Protein 7XC6 (pdb70)

Sequence (2026 aa):
DEQERIKHKLILESFRYHYNNNEDYKSFCNTQGVDENISSLDDIPVFPTSMFKYAKICTPPWVYARALDPVTLKPVEDGQEGLISYMDASSTSYPTFIVTDDIGIIHTTTIDIVRRLNIKKIPMIIGGAERDTSEHEYRELTLNSYKVSIPIINQDDVEAIKSQSVENNLNINQIVNFLYTVGQKWKSENYSRRLTYIRDLVRFLGYSPEMAKLEANWISMILSSKSALYDIVETELGSRHIVDEWLPQGDCYVKAMPKGKSVHLLAGNVPLSGVTSIIRAILTKNECIIKTSSADPFTAIALASSFIDTDEHHPISRSMSVMYWSHNEDIAIPQQIMNCADVVVSWGGYDAIKWATEHTPVNVDILKFGPKKSIAIVDNPVDITASAIGVAHDICFYDQQACFSTQDIYYIGDNIDAFFDELVEQLNLYMDILPKGDQTFDEKASFSLIEKECQFAKYKVEKGDNQSWLLVKSPLGSFGNQPLARSAYIHHVSDISEITPYIENRITQTVTVTPWESSFKYRDVLASHGAERIVESGMNNIFRVGGAHDGMRPLQRLVKYISHERPYTYSTKDVAVKIEQTRYLEEDKFLVFVPIKKIPMIIGGAERDTSEHEYRELTLNSYKVSIPIINQDDVEAIKSQSVENNLNINQIVNFLYTVGQKWKSENYSRRLTYIRDLVRFLGYSPEMAKLEANWISMILSSKSALYDIVETELGSRHIVDEWLPQGDCYVKAMPKGKSVHLLAGNVPLSGVTSIIRAILTKNECIIKTSSADPFTAIALASSFIDTDEHHPISRSMSVMYWSHNEDIAIPQQIMNCADVVVSWGGYDAIKWATEHTPVNVDILKFGPKKSIAIVDNPVDITASAIGVAHDICFYDQQACFSTQDIYYIGDNIDAFFDELVEQLNLYMDILPKGDQTFDEKASFSLIEKECQFAKYKVEKGDNQSWLLVKSPLGSFGNQPLARSAYIHHVSDISEITPYIENRITQTVTVTPWESSFKYRDVLASHGAERIVESGMNNIFRVGGAHDGMRPLQRLVKYISHERPYTYSTKDVAVKIEQTRYLEEDKFLVFVPIKKIPMIIGGAERDTSEHEYRELTLNSYKVSIPIINQDDVEAIKSQSVENNLNINQIVNFLYTVGQKWKSENYSRRLTYIRDLVRFLGYSPEMAKLEANWISMILSSKSALYDIVETELGSRHIVDEWLPQGDCYVKAMPKGKSVHLLAGNVPLSGVTSIIRAILTKNECIIKTSSADPFTAIALASSFIDTDEHHPISRSMSVMYWSHNEDIAIPQQIMNCADVVVSWGGYDAIKWATEHTPVNVDILKFGPKKSIAIVDNPVDITASAIGVAHDICFYDQQACFSTQDIYYIGDNIDAFFDELVEQLNLYMDILPKGDQTFDEKASFSLIEKECQFAKYKVEKGDNQSWLLVKSPLGSFGNQPLARSAYIHHVSDISEITPYIENRITQTVTVTPWESSFKYRDVLASHGAERIVESGMNNIFRVGGAHDGMRPLQRLVKYISHERPYTYSTKDVAVKIEQTRYLEEDKFLVFVPIKKIPMIIGGAERDTSEHEYRELTLNSYKVSIPIINQDDVEAIKSQSVENNLNINQIVNFLYTVGQKWKSENYSRRLTYIRDLVRFLGYSPEMAKLEANWISMILSSKSALYDIVETELGSRHIVDEWLPQGDCYVKAMPKGKSVHLLAGNVPLSGVTSIIRAILTKNECIIKTSSADPFTAIALASSFIDTDEHHPISRSMSVMYWSHNEDIAIPQQIMNCADVVVSWGGYDAIKWATEHTPVNVDILKFGPKKSIAIVDNPVDITASAIGVAHDICFYDQQACFSTQDIYYIGDNIDAFFDELVEQLNLYMDILPKGDQTFDEKASFSLIEKECQFAKYKVEKGDNQSWLLVKSPLGSFGNQPLARSAYIHHVSDISEITPYIENRITQTVTVTPWESSFKYRDVLASHGAERIVESGMNNIFRVGGAHDGMRPLQRLVKYISHERPYTYSTKDVAVKIEQTRYLEEDKFLVFVP

B-factor: mean 44.18, std 17.39, range [24.99, 128.39]

Secondary structure (DSSP, 8-state):
-EEP--BSSSSB---SSS-EEE--SSSS-EEEEPP-HHHHHHHHT--------HHHHHHHHHHHHHHHH-TT-HHHHHHHHHHHHHS---HHHHHHHHHHHHHHHH-HHHHHHHHHHHHS-TTTTTS-B--SSEEEEEEE--SEEEE--SS-HHHHHHHHHHHHHTT--EEEE--SS--SHHHHHHHHHHHH-TTSTTGGGEEEE---SSS-SHHHHHHHHS-SSEEE-SSHHHHHHHHHTS-TTS-EEE-----EEEEE---SSHHHHHHHHHHHHHGGGG-STTSEEEEEE-SS-HHHHHHHHHHHHHHHHHHS------HHHHHHHHHHHHHHHTTT--EEE-TTS--EEEEPPTT------TTTEEEEEE-SSGGGTGGG--TTT---EEESSGGGGGTTHHHHHHTT--EE--SS-TT---TTS-SSSS-GGGSSEEEEEEE--TTS--TTT-S---HHHHHHHT--TTT--/-EEP--BSSSSB---SSS-EEE--SSSS-EEEEPP-HHHHHHHHT--------HHHHHHHHHHHHHHHH-TT-HHHHHHHHHHHHHS---HHHHHHHHHHHHHHHH-HHHHHHHHHHHHS-TTTTTS-B--SSEEEEEEE--SEEEE--SS-HHHHHHHHHHHHHTT--EEEE--SS--SHHHHHHHHHHHH-TTSTTGGGEEEE---SSS-SHHHHHHHHS-SSEEE-SSHHHHHHHHHTS-TTS-EEE-----EEEEE---SSHHHHHHHHHHHHHGGGG-STTSEEEEEE-SS-HHHHHHHHHHHHHHHHHHS------HHHHHHHHHHHHHHHTTT--EEE-TTS--EEEEPPTT------TTTEEEEEE-SSGGGTGGG--TTT---EEESSGGGGGTTHHHHHHTT--EE--SS-TT---TTS-SSSS-GGGSSEEEEEEE--TTS--TTT-S---HHHHHHHT--TTT--/-EEP--BSSSSB---SSS-EEE--SSSS-EEEEPP-HHHHHHHHT--------HHHHHHHHHHHHHHHH-TT-HHHHHHHHHHHHHS---HHHHHHHHHHHHHHHH-HHHHHHHHHHHHS-TTTTTS-B--SSEEEEEEE--SEEEE--SS-HHHHHHHHHHHHHTT--EEEE--SS--SHHHHHHHHHHHH-TTSTTGGGEEEE---SSS-SHHHHHHHHS-SSEEE-SSHHHHHHHHHTS-TTS-EEE-----EEEEE---SSHHHHHHHHHHHHHGGGG-STTSEEEEEE-SS-HHHHHHHHHHHHHHHHHHS------HHHHHHHHHHHHHHHTTT--EEE-TTS--EEEEPPTT------TTTEEEEEE-SSGGGTGGG--TTT---EEESSGGGGGTTHHHHHHTT--EE--SS-TT---TTS-SSSS-GGGSSEEEEEEE--TTS--TTT-S---HHHHHHHT--TTT--/-EEP--BSSSSB---SSS-EEE--SSSS-EEEEPP-HHHHHHHHT--------HHHHHHHHHHHHHHHH-TT-HHHHHHHHHHHHHS---HHHHHHHHHHHHHHHH-HHHHHHHHHHHHS-TTTTTS-B--SSEEEEEEE--SEEEE--SS-HHHHHHHHHHHHHTT--EEEE--SS--SHHHHHHHHHHHH-TTSTTGGGEEEE---SSS-SHHHHHHHHS-SSEEE-SSHHHHHHHHHTS-TTS-EEE-----EEEEE---SSHHHHHHHHHHHHHGGGG-STTSEEEEEE-SS-HHHHHHHHHHHHHHHHHHS------HHHHHHHHHHHHHHHTTT--EEE-TTS--EEEEPPTT------TTTEEEEEE-SSGGGTGGG--TTT---EEESSGGGGGTTHHHHHHTT--EE--SS-TT---TTS-SSSS-GGGSSEEEEEEE--TTS--TTT-S---HHHHHHHT--TTT--/-HHHHHHHHHHHHHHHHHHHH-HHHHHHHHTTT--S---SSTTS--EETTHHHHS-----TTB--EEE-TTT--BPPTTS--EEE--B-S-SSS---EEEEEE--EE--EE---EE--

Structure (mmCIF, N/CA/C/O backbone):
data_7XC6
#
_entry.id   7XC6
#
_cell.length_a   1.00
_cell.length_b   1.00
_cell.length_c   1.00
_cell.angle_alpha   90.00
_cell.angle_beta   90.00
_cell.angle_gamma   90.00
#
_symmetry.space_group_name_H-M   'P 1'
#
loop_
_entity.id
_entity.type
_entity.pdbx_description
1 polymer LuxE
2 polymer 'Long-chain acyl-protein thioester reductase'
#
loop_
_atom_site.group_PDB
_atom_site.id
_atom_site.type_symbol
_atom_site.label_atom_id
_atom_site.label_alt_id
_atom_site.label_comp_id
_atom_site.label_asym_id
_atom_site.label_entity_id
_atom_site.label_seq_id
_atom_site.pdbx_PDB_ins_code
_atom_site.Cartn_x
_atom_site.Cartn_y
_atom_site.Cartn_z
_atom_site.occupancy
_atom_site.B_iso_or_equiv
_atom_site.auth_seq_id
_atom_site.auth_comp_id
_atom_site.auth_asym_id
_atom_site.auth_atom_id
_atom_site.pdbx_PDB_model_num
ATOM 1 N N . ASP A 1 33 ? 148.40500 137.43400 226.07900 1.000 128.39155 33 ASP E N 1
ATOM 2 C CA . ASP A 1 33 ? 148.28800 138.62200 226.91200 1.000 128.39155 33 ASP E CA 1
ATOM 3 C C . ASP A 1 33 ? 149.49200 139.52600 226.72300 1.000 128.39155 33 ASP E C 1
ATOM 4 O O . ASP A 1 33 ? 149.52700 140.36300 225.81700 1.000 128.39155 33 ASP E O 1
ATOM 9 N N . GLU A 1 34 ? 150.48800 139.34800 227.59300 1.000 127.35399 34 GLU E N 1
ATOM 10 C CA . GLU A 1 34 ? 151.68200 140.17700 227.51400 1.000 127.35399 34 GLU E CA 1
ATOM 11 C C . GLU A 1 34 ? 152.57800 139.76200 226.35300 1.000 127.35399 34 GLU E C 1
ATOM 12 O O . GLU A 1 34 ? 153.42500 140.54400 225.93100 1.000 127.35399 34 GLU E O 1
ATOM 18 N N . GLN A 1 35 ? 152.40700 138.55600 225.80600 1.000 126.17108 35 GLN E N 1
ATOM 19 C CA . GLN A 1 35 ? 153.10000 138.22600 224.56400 1.000 126.17108 35 GLN E CA 1
ATOM 20 C C . GLN A 1 35 ? 152.62500 139.12400 223.42800 1.000 126.17108 35 GLN E C 1
ATOM 21 O O . GLN A 1 35 ? 153.43900 139.61500 222.62500 1.000 126.17108 35 GLN E O 1
ATOM 27 N N . GLU A 1 36 ? 151.31700 139.38400 223.38200 1.000 125.19605 36 GLU E N 1
ATOM 28 C CA . GLU A 1 36 ? 150.77000 140.31300 222.40700 1.000 125.19605 36 GLU E CA 1
ATOM 29 C C . GLU A 1 36 ? 151.27800 141.72400 222.66800 1.000 125.19605 36 GLU E C 1
ATOM 30 O O . GLU A 1 36 ? 151.57000 142.46700 221.72700 1.000 125.19605 36 GLU E O 1
ATOM 36 N N . ARG A 1 37 ? 151.41800 142.09800 223.94400 1.000 124.27541 37 ARG E N 1
ATOM 37 C CA . ARG A 1 37 ? 151.95700 143.41300 224.27800 1.000 124.27541 37 ARG E CA 1
ATOM 38 C C . ARG A 1 37 ? 153.41700 143.52700 223.86400 1.000 124.27541 37 ARG E C 1
ATOM 39 O O . ARG A 1 37 ? 153.85600 144.58300 223.39900 1.000 124.27541 37 ARG E O 1
ATOM 47 N N . ILE A 1 38 ? 154.16400 142.43100 223.99500 1.000 122.61897 38 ILE E N 1
ATOM 48 C CA . ILE A 1 38 ? 155.55800 142.37800 223.56600 1.000 122.61897 38 ILE E CA 1
ATOM 49 C C . ILE A 1 38 ? 155.66200 142.68300 222.08400 1.000 122.61897 38 ILE E C 1
ATOM 50 O O . ILE A 1 38 ? 156.38200 143.60700 221.66000 1.000 122.61897 38 ILE E O 1
ATOM 55 N N . LYS A 1 39 ? 154.93800 141.91200 221.27000 1.000 119.97310 39 LYS E N 1
ATOM 56 C CA . LYS A 1 39 ? 155.05900 142.08100 219.83100 1.000 119.97310 39 LYS E CA 1
ATOM 57 C C . LYS A 1 39 ? 154.48500 143.41900 219.38700 1.000 119.97310 39 LYS E C 1
ATOM 58 O O . LYS A 1 39 ? 155.04400 144.06300 218.49800 1.000 119.97310 39 LYS E O 1
ATOM 64 N N . HIS A 1 40 ? 153.41300 143.88300 220.03200 1.000 118.41120 40 HIS E N 1
ATOM 65 C CA . HIS A 1 40 ? 152.88700 145.21000 219.72700 1.000 118.41120 40 HIS E CA 1
ATOM 66 C C . HIS A 1 40 ? 153.95400 146.27800 219.95600 1.000 118.41120 40 HIS E C 1
ATOM 67 O O . HIS A 1 40 ? 154.22600 147.11100 219.07600 1.000 118.41120 40 HIS E O 1
ATOM 74 N N . LYS A 1 41 ? 154.61300 146.22400 221.12000 1.000 117.35412 41 LYS E N 1
ATOM 75 C CA . LYS A 1 41 ? 155.62800 147.21100 221.47500 1.000 117.35412 41 LYS E CA 1
ATOM 76 C C . LYS A 1 41 ? 156.76000 147.24800 220.46100 1.000 117.35412 41 LYS E C 1
ATOM 77 O O . LYS A 1 41 ? 156.99300 148.28100 219.81000 1.000 117.35412 41 LYS E O 1
ATOM 83 N N . LEU A 1 42 ? 157.45700 146.12300 220.28100 1.000 115.23307 42 LEU E N 1
ATOM 84 C CA . LEU A 1 42 ? 158.64700 146.20400 219.44300 1.000 115.23307 42 LEU E CA 1
ATOM 85 C C . LEU A 1 42 ? 158.29300 146.25300 217.96400 1.000 115.23307 42 LEU E C 1
ATOM 86 O O . LEU A 1 42 ? 159.09800 146.73100 217.16200 1.000 115.23307 42 LEU E O 1
ATOM 91 N N . ILE A 1 43 ? 157.08200 145.84600 217.58100 1.000 113.97574 43 ILE E N 1
ATOM 92 C CA . ILE A 1 43 ? 156.70800 145.96400 216.18200 1.000 113.97574 43 ILE E CA 1
ATOM 93 C C . ILE A 1 43 ? 156.37300 147.40400 215.82200 1.000 113.97574 43 ILE E C 1
ATOM 94 O O . ILE A 1 43 ? 156.74600 147.87000 214.74100 1.000 113.97574 43 ILE E O 1
ATOM 99 N N . LEU A 1 44 ? 155.72800 148.16700 216.71000 1.000 112.69362 44 LEU E N 1
ATOM 100 C CA . LEU A 1 44 ? 155.57800 149.58000 216.37000 1.000 112.69362 44 LEU E CA 1
ATOM 101 C C . LEU A 1 44 ? 156.88600 150.33600 216.50500 1.000 112.69362 44 LEU E C 1
ATOM 102 O O . LEU A 1 44 ? 157.10600 151.30500 215.77300 1.000 112.69362 44 LEU E O 1
ATOM 107 N N . GLU A 1 45 ? 157.78300 149.91200 217.40000 1.000 111.77869 45 GLU E N 1
ATOM 108 C CA . GLU A 1 45 ? 159.08800 150.56400 217.42200 1.000 111.77869 45 GLU E CA 1
ATOM 109 C C . GLU A 1 45 ? 159.84500 150.29200 216.12500 1.000 111.77869 45 GLU E C 1
ATOM 110 O O . GLU A 1 45 ? 160.47800 151.19700 215.56100 1.000 111.77869 45 GLU E O 1
ATOM 116 N N . SER A 1 46 ? 159.74000 149.06400 215.61300 1.000 109.10751 46 SER E N 1
ATOM 117 C CA . SER A 1 46 ? 160.33500 148.72000 214.32900 1.000 109.10751 46 SER E CA 1
ATOM 118 C C . SER A 1 46 ? 159.69800 149.50400 213.18900 1.000 109.10751 46 SER E C 1
ATOM 119 O O . SER A 1 46 ? 160.40500 149.96800 212.28600 1.000 109.10751 46 SER E O 1
ATOM 122 N N . PHE A 1 47 ? 158.37900 149.70100 213.23900 1.000 107.54932 47 PHE E N 1
ATOM 123 C CA . PHE A 1 47 ? 157.70400 150.44900 212.18700 1.000 107.54932 47 PHE E CA 1
ATOM 124 C C . PHE A 1 47 ? 158.11500 151.91200 212.20500 1.000 107.54932 47 PHE E C 1
ATOM 125 O O . PHE A 1 47 ? 158.36000 152.50400 211.15200 1.000 107.54932 47 PHE E O 1
ATOM 133 N N . ARG A 1 48 ? 158.20000 152.51000 213.39500 1.000 108.90423 48 ARG E N 1
ATOM 134 C CA . ARG A 1 48 ? 158.62600 153.90100 213.49700 1.000 108.90423 48 ARG E CA 1
ATOM 135 C C . ARG A 1 48 ? 160.05400 154.07200 212.99600 1.000 108.90423 48 ARG E C 1
ATOM 136 O O . ARG A 1 48 ? 160.34600 154.99700 212.22400 1.000 108.90423 48 ARG E O 1
ATOM 144 N N . TYR A 1 49 ? 160.94700 153.15500 213.38400 1.000 107.24152 49 TYR E N 1
ATOM 145 C CA . TYR A 1 49 ? 162.33800 153.24500 212.95500 1.000 107.24152 49 TYR E CA 1
ATOM 146 C C . TYR A 1 49 ? 162.45600 153.12300 211.44100 1.000 107.24152 49 TYR E C 1
ATOM 147 O O . TYR A 1 49 ? 163.09400 153.96000 210.78600 1.000 107.24152 49 TYR E O 1
ATOM 156 N N . HIS A 1 50 ? 161.82600 152.09800 210.86100 1.000 105.22927 50 HIS E N 1
ATOM 157 C CA . HIS A 1 50 ? 161.93300 151.88200 209.42600 1.000 105.22927 50 HIS E CA 1
ATOM 158 C C . HIS A 1 50 ? 161.18300 152.93300 208.62200 1.000 105.22927 50 HIS E C 1
ATOM 159 O O . HIS A 1 50 ? 161.55100 153.19100 207.47200 1.000 105.22927 50 HIS E O 1
ATOM 166 N N . TYR A 1 51 ? 160.15400 153.55500 209.19700 1.000 104.57539 51 TYR E N 1
ATOM 167 C CA . TYR A 1 51 ? 159.45400 154.62500 208.50200 1.000 104.57539 51 TYR E CA 1
ATOM 168 C C . TYR A 1 51 ? 160.27600 155.90100 208.50400 1.000 104.57539 51 TYR E C 1
ATOM 169 O O . TYR A 1 51 ? 160.22100 156.67900 207.54600 1.000 104.57539 51 TYR E O 1
ATOM 178 N N . ASN A 1 52 ? 161.04600 156.13200 209.56800 1.000 105.70761 52 ASN E N 1
ATOM 179 C CA . ASN A 1 52 ? 161.85900 157.34000 209.61900 1.000 105.70761 52 ASN E CA 1
ATOM 180 C C . ASN A 1 52 ? 163.13500 157.21700 208.79300 1.000 105.70761 52 ASN E C 1
ATOM 181 O O . ASN A 1 52 ? 163.53500 158.18200 208.13600 1.000 105.70761 52 ASN E O 1
ATOM 186 N N . ASN A 1 53 ? 163.79100 156.05600 208.80600 1.000 104.69920 53 ASN E N 1
ATOM 187 C CA . ASN A 1 53 ? 165.11000 155.95700 208.19000 1.000 104.69920 53 ASN E CA 1
ATOM 188 C C . ASN A 1 53 ? 165.11400 155.34700 206.79300 1.000 104.69920 53 ASN E C 1
ATOM 189 O O . ASN A 1 53 ? 166.19500 155.16600 206.22500 1.000 104.69920 53 ASN E O 1
ATOM 194 N N . ASN A 1 54 ? 163.95800 155.02600 206.21700 1.000 101.78962 54 ASN E N 1
ATOM 195 C CA . ASN A 1 54 ? 163.89900 154.50200 204.85600 1.000 101.78962 54 ASN E CA 1
ATOM 196 C C . ASN A 1 54 ? 162.87200 155.29700 204.06700 1.000 101.78962 54 ASN E C 1
ATOM 197 O O . ASN A 1 54 ? 161.67800 155.24800 204.37500 1.000 101.78962 54 ASN E O 1
ATOM 202 N N . GLU A 1 55 ? 163.33700 156.02600 203.04900 1.000 98.98443 55 GLU E N 1
ATOM 203 C CA . GLU A 1 55 ? 162.44100 156.92600 202.33100 1.000 98.98443 55 GLU E CA 1
ATOM 204 C C . GLU A 1 55 ? 161.55300 156.19300 201.33600 1.000 98.98443 55 GLU E C 1
ATOM 205 O O . GLU A 1 55 ? 160.43900 156.65000 201.06900 1.000 98.98443 55 GLU E O 1
ATOM 211 N N . ASP A 1 56 ? 161.99800 155.06800 200.76700 1.000 96.03243 56 ASP E N 1
ATOM 212 C CA . ASP A 1 56 ? 161.07500 154.32400 199.91800 1.000 96.03243 56 ASP E CA 1
ATOM 213 C C . ASP A 1 56 ? 159.96500 153.70100 200.75400 1.000 96.03243 56 ASP E C 1
ATOM 214 O O . ASP A 1 56 ? 158.81200 153.66800 200.31900 1.000 96.03243 56 ASP E O 1
ATOM 219 N N . TYR A 1 57 ? 160.27100 153.26300 201.97800 1.000 96.51918 57 TYR E N 1
ATOM 220 C CA . TYR A 1 57 ? 159.20100 152.79800 202.85300 1.000 96.51918 57 TYR E CA 1
ATOM 221 C C . TYR A 1 57 ? 158.32800 153.94900 203.32700 1.000 96.51918 57 TYR E C 1
ATOM 222 O O . TYR A 1 57 ? 157.11200 153.78200 203.44600 1.000 96.51918 57 TYR E O 1
ATOM 231 N N . LYS A 1 58 ? 158.90900 155.11900 203.58900 1.000 97.24903 58 LYS E N 1
ATOM 232 C CA . LYS A 1 58 ? 158.09400 156.26300 203.98300 1.000 97.24903 58 LYS E CA 1
ATOM 233 C C . LYS A 1 58 ? 157.16100 156.68500 202.85400 1.000 97.24903 58 LYS E C 1
ATOM 234 O O . LYS A 1 58 ? 155.97500 156.94900 203.08500 1.000 97.24903 58 LYS E O 1
ATOM 240 N N . SER A 1 59 ? 157.67000 156.72700 201.62300 1.000 93.82391 59 SER E N 1
ATOM 241 C CA . SER A 1 59 ? 156.83500 157.05400 200.47700 1.000 93.82391 59 SER E CA 1
ATOM 242 C C . SER A 1 59 ? 155.81900 155.95700 200.20200 1.000 93.82391 59 SER E C 1
ATOM 243 O O . SER A 1 59 ? 154.74200 156.23600 199.66800 1.000 93.82391 59 SER E O 1
ATOM 246 N N . PHE A 1 60 ? 156.14100 154.71000 200.55700 1.000 90.42951 60 PHE E N 1
ATOM 247 C CA . PHE A 1 60 ? 155.17600 153.63200 200.41500 1.000 90.42951 60 PHE E CA 1
ATOM 248 C C . PHE A 1 60 ? 154.04000 153.76000 201.42000 1.000 90.42951 60 PHE E C 1
ATOM 249 O O . PHE A 1 60 ? 152.88200 153.51200 201.07400 1.000 90.42951 60 PHE E O 1
ATOM 257 N N . CYS A 1 61 ? 154.34100 154.15700 202.65700 1.000 95.01114 61 CYS E N 1
ATOM 258 C CA . CYS A 1 61 ? 153.26600 154.36900 203.62100 1.000 95.01114 61 CYS E CA 1
ATOM 259 C C . CYS A 1 61 ? 152.45900 155.62200 203.31200 1.000 95.01114 61 CYS E C 1
ATOM 260 O O . CYS A 1 61 ? 151.26100 155.66900 203.61600 1.000 95.01114 61 CYS E O 1
ATOM 263 N N . ASN A 1 62 ? 153.08000 156.64000 202.71600 1.000 95.65133 62 ASN E N 1
ATOM 264 C CA . ASN A 1 62 ? 152.31400 157.81000 202.30100 1.000 95.65133 62 ASN E CA 1
ATOM 265 C C . ASN A 1 62 ? 151.57100 157.60000 200.98700 1.000 95.65133 62 ASN E C 1
ATOM 266 O O . ASN A 1 62 ? 150.69500 158.40600 200.65400 1.000 95.65133 62 ASN E O 1
ATOM 271 N N . THR A 1 63 ? 151.89600 156.55300 200.23000 1.000 92.37503 63 THR E N 1
ATOM 272 C CA . THR A 1 63 ? 151.01600 156.12900 199.15000 1.000 92.37503 63 THR E CA 1
ATOM 273 C C . THR A 1 63 ? 149.85300 155.29800 199.66400 1.000 92.37503 63 THR E C 1
ATOM 274 O O . THR A 1 63 ? 148.93200 154.99200 198.89800 1.000 92.37503 63 THR E O 1
ATOM 278 N N . GLN A 1 64 ? 149.88000 154.93500 200.94400 1.000 91.80988 64 GLN E N 1
ATOM 279 C CA . GLN A 1 64 ? 148.81300 154.18500 201.57900 1.000 91.80988 64 GLN E CA 1
ATOM 280 C C . GLN A 1 64 ? 147.99500 155.03300 202.53800 1.000 91.80988 64 GLN E C 1
ATOM 281 O O . GLN A 1 64 ? 147.01000 154.53900 203.09500 1.000 91.80988 64 GLN E O 1
ATOM 287 N N . GLY A 1 65 ? 148.37400 156.28900 202.74700 1.000 95.47957 65 GLY E N 1
ATOM 288 C CA . GLY A 1 65 ? 147.69300 157.11600 203.72300 1.000 95.47957 65 GLY E CA 1
ATOM 289 C C . GLY A 1 65 ? 148.06100 156.78900 205.15200 1.000 95.47957 65 GLY E C 1
ATOM 290 O O . GLY A 1 65 ? 147.18900 156.79000 206.03000 1.000 95.47957 65 GLY E O 1
ATOM 291 N N . VAL A 1 66 ? 149.33300 156.50400 205.41300 1.000 99.56702 66 VAL E N 1
ATOM 292 C CA . VAL A 1 66 ? 149.80100 156.09800 206.73000 1.000 99.56702 66 VAL E CA 1
ATOM 293 C C . VAL A 1 66 ? 150.74500 157.16800 207.26400 1.000 99.56702 66 VAL E C 1
ATOM 294 O O . VAL A 1 66 ? 151.60400 157.67100 206.53200 1.000 99.56702 66 VAL E O 1
ATOM 298 N N . ASP A 1 67 ? 150.56300 157.52500 208.53200 1.000 107.44350 67 ASP E N 1
ATOM 299 C CA . ASP A 1 67 ? 151.23400 158.63100 209.19100 1.000 107.44350 67 ASP E CA 1
ATOM 300 C C . ASP A 1 67 ? 152.37800 158.11200 210.07000 1.000 107.44350 67 ASP E C 1
ATOM 301 O O . ASP A 1 67 ? 152.60100 156.90700 210.21000 1.000 107.44350 67 ASP E O 1
ATOM 306 N N . GLU A 1 68 ? 153.13600 159.04900 210.64000 1.000 108.57162 68 GLU E N 1
ATOM 307 C CA . GLU A 1 68 ? 154.06900 158.72900 211.71400 1.000 108.57162 68 GLU E CA 1
ATOM 308 C C . GLU A 1 68 ? 153.38300 157.92400 212.80900 1.000 108.57162 68 GLU E C 1
ATOM 309 O O . GLU A 1 68 ? 153.82700 156.82600 213.16500 1.000 108.57162 68 GLU E O 1
ATOM 315 N N . ASN A 1 69 ? 152.28200 158.45100 213.33700 1.000 110.13217 69 ASN E N 1
ATOM 316 C CA . ASN A 1 69 ? 151.62500 157.91600 214.52700 1.000 110.13217 69 ASN E CA 1
ATOM 317 C C . ASN A 1 69 ? 150.44700 157.04600 214.11700 1.000 110.13217 69 ASN E C 1
ATOM 318 O O . ASN A 1 69 ? 149.39200 157.55600 213.73400 1.000 110.13217 69 ASN E O 1
ATOM 323 N N . ILE A 1 70 ? 150.61600 155.72900 214.19200 1.000 110.81504 70 ILE E N 1
ATOM 324 C CA . ILE A 1 70 ? 149.52000 154.78900 213.99500 1.000 110.81504 70 ILE E CA 1
ATOM 325 C C . ILE A 1 70 ? 149.49600 153.83400 215.18200 1.000 110.81504 70 ILE E C 1
ATOM 326 O O . ILE A 1 70 ? 150.54400 153.32100 215.59300 1.000 110.81504 70 ILE E O 1
ATOM 331 N N . SER A 1 71 ? 148.31000 153.63200 215.75600 1.000 112.40721 71 SER E N 1
ATOM 332 C CA . SER A 1 71 ? 148.17300 152.85500 216.98500 1.000 112.40721 71 SER E CA 1
ATOM 333 C C . SER A 1 71 ? 148.25000 151.34400 216.78300 1.000 112.40721 71 SER E C 1
ATOM 334 O O . SER A 1 71 ? 149.12700 150.68400 217.35700 1.000 112.40721 71 SER E O 1
ATOM 337 N N . SER A 1 72 ? 147.34400 150.78500 215.98300 1.000 111.13695 72 SER E N 1
ATOM 338 C CA . SER A 1 72 ? 147.24800 149.34200 215.84400 1.000 111.13695 72 SER E CA 1
ATOM 339 C C . SER A 1 72 ? 148.26100 148.82500 214.82900 1.000 111.13695 72 SER E C 1
ATOM 340 O O . SER A 1 72 ? 148.80300 149.57700 214.02100 1.000 111.13695 72 SER E O 1
ATOM 343 N N . LEU A 1 73 ? 148.51000 147.51600 214.86600 1.000 109.50154 73 LEU E N 1
ATOM 344 C CA . LEU A 1 73 ? 149.47100 146.91500 213.95000 1.000 109.50154 73 LEU E CA 1
ATOM 345 C C . LEU A 1 73 ? 148.88300 146.59600 212.58200 1.000 109.50154 73 LEU E C 1
ATOM 346 O O . LEU A 1 73 ? 149.64200 146.45300 211.62000 1.000 109.50154 73 LEU E O 1
ATOM 351 N N . ASP A 1 74 ? 147.56200 146.50200 212.45800 1.000 107.63793 74 ASP E N 1
ATOM 352 C CA . ASP A 1 74 ? 146.96500 146.18100 211.16800 1.000 107.63793 74 ASP E CA 1
ATOM 353 C C . ASP A 1 74 ? 146.78700 147.39800 210.27000 1.000 107.63793 74 ASP E C 1
ATOM 354 O O . ASP A 1 74 ? 146.39900 147.23700 209.10600 1.000 107.63793 74 ASP E O 1
ATOM 359 N N . ASP A 1 75 ? 147.06300 148.60000 210.76800 1.000 107.58807 75 ASP E N 1
ATOM 360 C CA . ASP A 1 75 ? 147.11500 149.77600 209.91300 1.000 107.58807 75 ASP E CA 1
ATOM 361 C C . ASP A 1 75 ? 148.48600 149.96500 209.27700 1.000 107.58807 75 ASP E C 1
ATOM 362 O O . ASP A 1 75 ? 148.67900 150.92200 208.52100 1.000 107.58807 75 ASP E O 1
ATOM 367 N N . ILE A 1 76 ? 149.43100 149.08200 209.56500 1.000 104.10638 76 ILE E N 1
ATOM 368 C CA . ILE A 1 76 ? 150.76900 149.16800 208.97900 1.000 104.10638 76 ILE E CA 1
ATOM 369 C C . ILE A 1 76 ? 150.71500 148.64900 207.54500 1.000 104.10638 76 ILE E C 1
ATOM 370 O O . ILE A 1 76 ? 150.12500 147.58500 207.30400 1.000 104.10638 76 ILE E O 1
ATOM 375 N N . PRO A 1 77 ? 151.30600 149.35000 206.58300 1.000 98.63754 77 PRO E N 1
ATOM 376 C CA . PRO A 1 77 ? 151.37300 148.81900 205.22000 1.000 98.63754 77 PRO E CA 1
ATOM 377 C C . PRO A 1 77 ? 152.41300 147.71900 205.09700 1.000 98.63754 77 PRO E C 1
ATOM 378 O O . PRO A 1 77 ? 153.42400 147.69800 205.80100 1.000 98.63754 77 PRO E O 1
ATOM 382 N N . VAL A 1 78 ? 152.14400 146.79300 204.18200 1.000 93.85819 78 VAL E N 1
ATOM 383 C CA . VAL A 1 78 ? 153.01000 145.64800 203.92600 1.000 93.85819 78 VAL E CA 1
ATOM 384 C C . VAL A 1 78 ? 153.18300 145.49600 202.42000 1.000 93.85819 78 VAL E C 1
ATOM 385 O O . VAL A 1 78 ? 152.19600 145.46200 201.67600 1.000 93.85819 78 VAL E O 1
ATOM 389 N N . PHE A 1 79 ? 154.43000 145.44000 201.97000 1.000 89.57064 79 PHE E N 1
ATOM 390 C CA . PHE A 1 79 ? 154.73500 145.27200 200.55900 1.000 89.57064 79 PHE E CA 1
ATOM 391 C C . PHE A 1 79 ? 155.04800 143.81200 200.25200 1.000 89.57064 79 PHE E C 1
ATOM 392 O O . PHE A 1 79 ? 155.34200 143.02800 201.15600 1.000 89.57064 79 PHE E O 1
ATOM 400 N N . PRO A 1 80 ? 154.98900 143.40300 198.98700 1.000 83.37740 80 PRO E N 1
ATOM 401 C CA . PRO A 1 80 ? 155.23400 141.99900 198.65300 1.000 83.37740 80 PRO E CA 1
ATOM 402 C C . PRO A 1 80 ? 156.72200 141.67700 198.63900 1.000 83.37740 80 PRO E C 1
ATOM 403 O O . PRO A 1 80 ? 157.58000 142.55600 198.59600 1.000 83.37740 80 PRO E O 1
ATOM 407 N N . THR A 1 81 ? 157.01600 140.38000 198.65700 1.000 86.13149 81 THR E N 1
ATOM 408 C CA . THR A 1 81 ? 158.39500 139.91500 198.60000 1.000 86.13149 81 THR E CA 1
ATOM 409 C C . THR A 1 81 ? 158.93500 139.86500 197.18300 1.000 86.13149 81 THR E C 1
ATOM 410 O O . THR A 1 81 ? 160.12300 139.58100 196.99400 1.000 86.13149 81 THR E O 1
ATOM 414 N N . SER A 1 82 ? 158.10500 140.12500 196.18100 1.000 83.55928 82 SER E N 1
ATOM 415 C CA . SER A 1 82 ? 158.64000 140.19300 194.83500 1.000 83.55928 82 SER E CA 1
ATOM 416 C C . SER A 1 82 ? 159.50500 141.43200 194.66100 1.000 83.55928 82 SER E C 1
ATOM 417 O O . SER A 1 82 ? 160.38300 141.45400 193.79300 1.000 83.55928 82 SER E O 1
ATOM 420 N N . MET A 1 83 ? 159.28800 142.45800 195.49200 1.000 82.59879 83 MET E N 1
ATOM 421 C CA . MET A 1 83 ? 160.11800 143.66000 195.44200 1.000 82.59879 83 MET E CA 1
ATOM 422 C C . MET A 1 83 ? 161.59500 143.32300 195.56200 1.000 82.59879 83 MET E C 1
ATOM 423 O O . MET A 1 83 ? 162.43700 143.92300 194.88500 1.000 82.59879 83 MET E O 1
ATOM 428 N N . PHE A 1 84 ? 161.92700 142.34800 196.40600 1.000 87.98392 84 PHE E N 1
ATOM 429 C CA . PHE A 1 84 ? 163.30300 142.04700 196.77900 1.000 87.98392 84 PHE E CA 1
ATOM 430 C C . PHE A 1 84 ? 164.18100 141.65200 195.59600 1.000 87.98392 84 PHE E C 1
ATOM 431 O O . PHE A 1 84 ? 165.40000 141.51700 195.74200 1.000 87.98392 84 PHE E O 1
ATOM 439 N N . LYS A 1 85 ? 163.57900 141.45200 194.42500 1.000 85.33694 85 LYS E N 1
ATOM 440 C CA . LYS A 1 85 ? 164.33300 141.19300 193.20800 1.000 85.33694 85 LYS E CA 1
ATOM 441 C C . LYS A 1 85 ? 164.29000 142.33400 192.20400 1.000 85.33694 85 LYS E C 1
ATOM 442 O O . LYS A 1 85 ? 165.08600 142.32400 191.25900 1.000 85.33694 85 LYS E O 1
ATOM 448 N N . TYR A 1 86 ? 163.39900 143.30800 192.38100 1.000 78.77624 86 TYR E N 1
ATOM 449 C CA . TYR A 1 86 ? 163.22000 144.42100 191.45700 1.000 78.77624 86 TYR E CA 1
ATOM 450 C C . TYR A 1 86 ? 164.03400 145.64400 191.86200 1.000 78.77624 86 TYR E C 1
ATOM 451 O O . TYR A 1 86 ? 164.74700 146.22200 191.03700 1.000 78.77624 86 TYR E O 1
ATOM 460 N N . ALA A 1 87 ? 163.92500 146.05400 193.12000 1.000 88.59157 87 ALA E N 1
ATOM 461 C CA . ALA A 1 87 ? 164.70000 147.15700 193.66300 1.000 88.59157 87 ALA E CA 1
ATOM 462 C C . ALA A 1 87 ? 165.48600 146.66800 194.87100 1.000 88.59157 87 ALA E C 1
ATOM 463 O O . ALA A 1 87 ? 165.03800 145.78300 195.60500 1.000 88.59157 87 ALA E O 1
ATOM 465 N N . LYS A 1 88 ? 166.67200 147.23700 195.06100 1.000 92.56183 88 LYS E N 1
ATOM 466 C CA . LYS A 1 88 ? 167.54200 146.82300 196.15900 1.000 92.56183 88 LYS E CA 1
ATOM 467 C C . LYS A 1 88 ? 167.18300 147.63600 197.39600 1.000 92.56183 88 LYS E C 1
ATOM 468 O O . LYS A 1 88 ? 167.54900 148.80400 197.51500 1.000 92.56183 88 LYS E O 1
ATOM 474 N N . ILE A 1 89 ? 166.45200 147.01100 198.31500 1.000 96.68164 89 ILE E N 1
ATOM 475 C CA . ILE A 1 89 ? 165.87100 147.68900 199.47000 1.000 96.68164 89 ILE E CA 1
ATOM 476 C C . ILE A 1 89 ? 166.68200 147.34300 200.71100 1.000 96.68164 89 ILE E C 1
ATOM 477 O O . ILE A 1 89 ? 166.79800 146.16700 201.08000 1.000 96.68164 89 ILE E O 1
ATOM 482 N N . CYS A 1 90 ? 167.23400 148.36800 201.35200 1.000 104.35732 90 CYS E N 1
ATOM 483 C CA . CYS A 1 90 ? 167.91400 148.21700 202.63000 1.000 104.35732 90 CYS E CA 1
ATOM 484 C C . CYS A 1 90 ? 167.91900 149.56800 203.33100 1.000 104.35732 90 CYS E C 1
ATOM 485 O O . CYS A 1 90 ? 168.16700 150.59500 202.69900 1.000 104.35732 90 CYS E O 1
ATOM 488 N N . THR A 1 91 ? 167.64300 149.55600 204.63000 1.000 106.42856 91 THR E N 1
ATOM 489 C CA . THR A 1 91 ? 167.50800 150.79300 205.39700 1.000 106.42856 91 THR E CA 1
ATOM 490 C C . THR A 1 91 ? 168.82100 151.56600 205.46900 1.000 106.42856 91 THR E C 1
ATOM 491 O O . THR A 1 91 ? 168.83100 152.79400 205.48300 1.000 106.42856 91 THR E O 1
ATOM 495 N N . PRO A 1 290 ? 157.63100 132.44500 217.39000 1.000 115.46945 290 PRO E N 1
ATOM 496 C CA . PRO A 1 290 ? 158.37700 133.64100 217.79100 1.000 115.46945 290 PRO E CA 1
ATOM 497 C C . PRO A 1 290 ? 157.45800 134.75800 218.26300 1.000 115.46945 290 PRO E C 1
ATOM 498 O O . PRO A 1 290 ? 156.47400 135.06300 217.59200 1.000 115.46945 290 PRO E O 1
ATOM 502 N N . PRO A 1 291 ? 157.76900 135.35500 219.41500 1.000 115.94200 291 PRO E N 1
ATOM 503 C CA . PRO A 1 291 ? 156.94500 136.45200 219.93400 1.000 115.94200 291 PRO E CA 1
ATOM 504 C C . PRO A 1 291 ? 157.23000 137.80100 219.29700 1.000 115.94200 291 PRO E C 1
ATOM 505 O O . PRO A 1 291 ? 156.60700 138.79000 219.69400 1.000 115.94200 291 PRO E O 1
ATOM 509 N N . TRP A 1 292 ? 158.15500 137.88300 218.34200 1.000 113.98534 292 TRP E N 1
ATOM 510 C CA . TRP A 1 292 ? 158.51200 139.15000 217.71800 1.000 113.98534 292 TRP E CA 1
ATOM 511 C C . TRP A 1 292 ? 158.07500 139.24400 216.25800 1.000 113.98534 292 TRP E C 1
ATOM 512 O O . TRP A 1 292 ? 158.37300 140.24400 215.59700 1.000 113.98534 292 TRP E O 1
ATOM 523 N N . VAL A 1 293 ? 157.37400 138.23800 215.74000 1.000 111.24319 293 VAL E N 1
ATOM 524 C CA . VAL A 1 293 ? 156.86500 138.24800 214.37100 1.000 111.24319 293 VAL E CA 1
ATOM 525 C C . VAL A 1 293 ? 155.34100 138.19000 214.42700 1.000 111.24319 293 VAL E C 1
ATOM 526 O O . VAL A 1 293 ? 154.76900 137.36000 215.14300 1.000 111.24319 293 VAL E O 1
ATOM 530 N N . TYR A 1 294 ? 154.68800 139.10800 213.71200 1.000 108.48011 294 TYR E N 1
ATOM 531 C CA . TYR A 1 294 ? 153.22800 139.20300 213.68800 1.000 108.48011 294 TYR E CA 1
ATOM 532 C C . TYR A 1 294 ? 152.71300 138.47700 212.45000 1.000 108.48011 294 TYR E C 1
ATOM 533 O O . TYR A 1 294 ? 152.41300 139.07400 211.41300 1.000 108.48011 294 TYR E O 1
ATOM 542 N N . ALA A 1 295 ? 152.61200 137.15700 212.56500 1.000 105.21507 295 ALA E N 1
ATOM 543 C CA . ALA A 1 295 ? 152.09800 136.35100 211.46800 1.000 105.21507 295 ALA E CA 1
ATOM 544 C C . ALA A 1 295 ? 150.61100 136.62000 211.27500 1.000 105.21507 295 ALA E C 1
ATOM 545 O O . ALA A 1 295 ? 149.83800 136.60800 212.23700 1.000 105.21507 295 ALA E O 1
ATOM 547 N N . ARG A 1 296 ? 150.21000 136.86900 210.03100 1.000 99.70485 296 ARG E N 1
ATOM 548 C CA . ARG A 1 296 ? 148.85900 137.32300 209.74300 1.000 99.70485 296 ARG E CA 1
ATOM 549 C C . ARG A 1 296 ? 148.39600 136.75100 208.41300 1.000 99.70485 296 ARG E C 1
ATOM 550 O O . ARG A 1 296 ? 149.16500 136.70100 207.44900 1.000 99.70485 296 ARG E O 1
ATOM 558 N N . ALA A 1 297 ? 147.13800 136.31900 208.36600 1.000 96.21529 297 ALA E N 1
ATOM 559 C CA . ALA A 1 297 ? 146.53400 135.76900 207.15600 1.000 96.21529 297 ALA E CA 1
ATOM 560 C C . ALA A 1 297 ? 145.61400 136.82300 206.55100 1.000 96.21529 297 ALA E C 1
ATOM 561 O O . ALA A 1 297 ? 144.54300 137.10800 207.09500 1.000 96.21529 297 ALA E O 1
ATOM 563 N N . LEU A 1 298 ? 146.03400 137.40000 205.43200 1.000 90.27089 298 LEU E N 1
ATOM 564 C CA . LEU A 1 298 ? 145.31200 138.48500 204.78900 1.000 90.27089 298 LEU E CA 1
ATOM 565 C C . LEU A 1 298 ? 144.37900 137.98000 203.69800 1.000 90.27089 298 LEU E C 1
ATOM 566 O O . LEU A 1 298 ? 144.62500 136.95200 203.05900 1.000 90.27089 298 LEU E O 1
ATOM 571 N N . ASP A 1 299 ? 143.30100 138.73300 203.49300 1.000 82.39437 299 ASP E N 1
ATOM 572 C CA . ASP A 1 299 ? 142.40400 138.52400 202.37300 1.000 82.39437 299 ASP E CA 1
ATOM 573 C C . ASP A 1 299 ? 143.10300 138.92100 201.07500 1.000 82.39437 299 ASP E C 1
ATOM 574 O O . ASP A 1 299 ? 143.94400 139.82400 201.06600 1.000 82.39437 299 ASP E O 1
ATOM 579 N N . PRO A 1 300 ? 142.79200 138.25300 199.96400 1.000 73.58961 300 PRO E N 1
ATOM 580 C CA . PRO A 1 300 ? 143.38600 138.67100 198.68800 1.000 73.58961 300 PRO E CA 1
ATOM 581 C C . PRO A 1 300 ? 142.83300 139.97500 198.14600 1.000 73.58961 300 PRO E C 1
ATOM 582 O O . PRO A 1 300 ? 143.51700 140.61800 197.34800 1.000 73.58961 300 PRO E O 1
ATOM 586 N N . VAL A 1 301 ? 141.62900 140.38900 198.52700 1.000 72.67483 301 VAL E N 1
ATOM 587 C CA . VAL A 1 301 ? 141.07900 141.62000 197.96900 1.000 72.67483 301 VAL E CA 1
ATOM 588 C C . VAL A 1 301 ? 141.41800 142.78700 198.87800 1.000 72.67483 301 VAL E C 1
ATOM 589 O O . VAL A 1 301 ? 142.16400 143.69700 198.50000 1.000 72.67483 301 VAL E O 1
ATOM 593 N N . THR A 1 302 ? 140.88600 142.75200 200.09300 1.000 81.29742 302 THR E N 1
ATOM 594 C CA . THR A 1 302 ? 141.04300 143.86100 201.01700 1.000 81.29742 302 THR E CA 1
ATOM 595 C C . THR A 1 302 ? 142.44500 143.93500 201.59700 1.000 81.29742 302 THR E C 1
ATOM 596 O O . THR A 1 302 ? 142.84600 145.00100 202.07400 1.000 81.29742 302 THR E O 1
ATOM 600 N N . LEU A 1 303 ? 143.19300 142.83200 201.55000 1.000 82.69477 303 LEU E N 1
ATOM 601 C CA . LEU A 1 303 ? 144.50700 142.72600 202.18300 1.000 82.69477 303 LEU E CA 1
ATOM 602 C C . LEU A 1 303 ? 144.43700 143.12600 203.65200 1.000 82.69477 303 LEU E C 1
ATOM 603 O O . LEU A 1 303 ? 145.33700 143.77300 204.18900 1.000 82.69477 303 LEU E O 1
ATOM 608 N N . LYS A 1 304 ? 143.35300 142.74000 204.29400 1.000 87.81276 304 LYS E N 1
ATOM 609 C CA . LYS A 1 304 ? 143.10200 142.87000 205.71000 1.000 87.81276 304 LYS E CA 1
ATOM 610 C C . LYS A 1 304 ? 142.99700 141.48500 206.33700 1.000 87.81276 304 LYS E C 1
ATOM 611 O O . LYS A 1 304 ? 142.62300 140.52300 205.66000 1.000 87.81276 304 LYS E O 1
ATOM 617 N N . PRO A 1 305 ? 143.32800 141.34100 207.61600 1.000 93.69613 305 PRO E N 1
ATOM 618 C CA . PRO A 1 305 ? 143.42200 140.00000 208.19900 1.000 93.69613 305 PRO E CA 1
ATOM 619 C C . PRO A 1 305 ? 142.08100 139.29000 208.24200 1.000 93.69613 305 PRO E C 1
ATOM 620 O O . PRO A 1 305 ? 141.02600 139.90300 208.42800 1.000 93.69613 305 PRO E O 1
ATOM 624 N N . VAL A 1 306 ? 142.13800 137.97700 208.06400 1.000 99.45723 306 VAL E N 1
ATOM 625 C CA . VAL A 1 306 ? 140.97900 137.12400 208.19900 1.000 99.45723 306 VAL E CA 1
ATOM 626 C C . VAL A 1 306 ? 141.01900 136.46800 209.57300 1.000 99.45723 306 VAL E C 1
ATOM 627 O O . VAL A 1 306 ? 142.00300 136.56100 210.30300 1.000 99.45723 306 VAL E O 1
ATOM 631 N N . GLU A 1 307 ? 139.92600 135.80700 209.94400 1.000 106.21404 307 GLU E N 1
ATOM 632 C CA . GLU A 1 307 ? 139.88100 135.10000 211.21400 1.000 106.21404 307 GLU E CA 1
ATOM 633 C C . GLU A 1 307 ? 140.75600 133.85100 211.14700 1.000 106.21404 307 GLU E C 1
ATOM 634 O O . GLU A 1 307 ? 141.16000 133.40300 210.07200 1.000 106.21404 307 GLU E O 1
ATOM 640 N N . ASP A 1 308 ? 141.07400 133.30300 212.31600 1.000 108.17059 308 ASP E N 1
ATOM 641 C CA . ASP A 1 308 ? 141.96000 132.14500 212.37300 1.000 108.17059 308 ASP E CA 1
ATOM 642 C C . ASP A 1 308 ? 141.20400 130.86000 212.05800 1.000 108.17059 308 ASP E C 1
ATOM 643 O O . ASP A 1 308 ? 140.16300 130.57100 212.65800 1.000 108.17059 308 ASP E O 1
ATOM 648 N N . GLY A 1 309 ? 141.74700 130.08800 211.12200 1.000 106.93566 309 GLY E N 1
ATOM 649 C CA . GLY A 1 309 ? 141.11800 128.89000 210.60400 1.000 106.93566 309 GLY E CA 1
ATOM 650 C C . GLY A 1 309 ? 140.86400 128.92700 209.11400 1.000 106.93566 309 GLY E C 1
ATOM 651 O O . GLY A 1 309 ? 140.77600 127.86400 208.48400 1.000 106.93566 309 GLY E O 1
ATOM 652 N N . GLN A 1 310 ? 140.75200 130.11600 208.52900 1.000 105.78729 310 GLN E N 1
ATOM 653 C CA . GLN A 1 310 ? 140.54600 130.28500 207.10000 1.000 105.78729 310 GLN E CA 1
ATOM 654 C C . GLN A 1 310 ? 141.83700 130.72800 206.42300 1.000 105.78729 310 GLN E C 1
ATOM 655 O O . GLN A 1 310 ? 142.69600 131.36900 207.03400 1.000 105.78729 310 GLN E O 1
ATOM 661 N N . GLU A 1 311 ? 141.96200 130.37900 205.14500 1.000 100.01462 311 GLU E N 1
ATOM 662 C CA . GLU A 1 311 ? 143.19500 130.57800 204.40000 1.000 100.01462 311 GLU E CA 1
ATOM 663 C C . GLU A 1 311 ? 143.40100 132.05300 204.05500 1.000 100.01462 311 GLU E C 1
ATOM 664 O O . GLU A 1 311 ? 142.52000 132.89700 204.23300 1.000 100.01462 311 GLU E O 1
ATOM 670 N N . GLY A 1 312 ? 144.58800 132.35500 203.54900 1.000 95.13251 312 GLY E N 1
ATOM 671 C CA . GLY A 1 312 ? 144.92800 133.71200 203.17000 1.000 95.13251 312 GLY E CA 1
ATOM 672 C C . GLY A 1 312 ? 146.41500 133.86200 202.95500 1.000 95.13251 312 GLY E C 1
ATOM 673 O O . GLY A 1 312 ? 147.20300 132.95100 203.20300 1.000 95.13251 312 GLY E O 1
ATOM 674 N N . LEU A 1 313 ? 146.78900 135.04300 202.46900 1.000 92.11942 313 LEU E N 1
ATOM 675 C CA . LEU A 1 313 ? 148.19500 135.34800 202.22000 1.000 92.11942 313 LEU E CA 1
ATOM 676 C C . LEU A 1 313 ? 148.93700 135.56200 203.53500 1.000 92.11942 313 LEU E C 1
ATOM 677 O O . LEU A 1 313 ? 148.42400 136.21600 204.44300 1.000 92.11942 313 LEU E O 1
ATOM 682 N N . ILE A 1 314 ? 150.14700 135.02000 203.63800 1.000 96.21042 314 ILE E N 1
ATOM 683 C CA . ILE A 1 314 ? 150.91100 135.10500 204.88100 1.000 96.21042 314 ILE E CA 1
ATOM 684 C C . ILE A 1 314 ? 151.76500 136.36800 204.87600 1.000 96.21042 314 ILE E C 1
ATOM 685 O O . ILE A 1 314 ? 152.65300 136.52500 204.03100 1.000 96.21042 314 ILE E O 1
ATOM 690 N N . SER A 1 315 ? 151.49700 137.27100 205.81900 1.000 98.14842 315 SER E N 1
ATOM 691 C CA . SER A 1 315 ? 152.35100 138.42400 206.08400 1.000 98.14842 315 SER E CA 1
ATOM 692 C C . SER A 1 315 ? 153.02300 138.26200 207.44300 1.000 98.14842 315 SER E C 1
ATOM 693 O O . SER A 1 315 ? 152.42900 137.71200 208.37200 1.000 98.14842 315 SER E O 1
ATOM 696 N N . TYR A 1 316 ? 154.25800 138.75000 207.56800 1.000 102.35259 316 TYR E N 1
ATOM 697 C CA . TYR A 1 316 ? 155.12600 138.35600 208.67200 1.000 102.35259 316 TYR E CA 1
ATOM 698 C C . TYR A 1 316 ? 155.41000 139.45500 209.68400 1.000 102.35259 316 TYR E C 1
ATOM 699 O O . TYR A 1 316 ? 155.21600 139.23600 210.88200 1.000 102.35259 316 TYR E O 1
ATOM 708 N N . MET A 1 317 ? 155.89800 140.61400 209.24800 1.000 106.49672 317 MET E N 1
ATOM 709 C CA . MET A 1 317 ? 156.21900 141.73000 210.14200 1.000 106.49672 317 MET E CA 1
ATOM 710 C C . MET A 1 317 ? 157.28500 141.34500 211.17200 1.000 106.49672 317 MET E C 1
ATOM 711 O O . MET A 1 317 ? 157.07800 141.42600 212.38300 1.000 106.49672 317 MET E O 1
ATOM 716 N N . ASP A 1 318 ? 158.44600 140.93200 210.67000 1.000 109.38871 318 ASP E N 1
ATOM 717 C CA . ASP A 1 318 ? 159.58200 140.65500 211.54200 1.000 109.38871 318 ASP E CA 1
ATOM 718 C C . ASP A 1 318 ? 160.17600 141.95400 212.06900 1.000 109.38871 318 ASP E C 1
ATOM 719 O O . ASP A 1 318 ? 160.33900 142.92700 211.32900 1.000 109.38871 318 ASP E O 1
ATOM 724 N N . ALA A 1 319 ? 160.51000 141.96800 213.36000 1.000 109.37101 319 ALA E N 1
ATOM 725 C CA . ALA A 1 319 ? 161.10700 143.14000 213.98700 1.000 109.37101 319 ALA E CA 1
ATOM 726 C C . ALA A 1 319 ? 162.52600 142.88600 214.47700 1.000 109.37101 319 ALA E C 1
ATOM 727 O O . ALA A 1 319 ? 163.08600 143.72800 215.19000 1.000 109.37101 319 ALA E O 1
ATOM 729 N N . SER A 1 320 ? 163.12300 141.75300 214.11000 1.000 110.18572 320 SER E N 1
ATOM 730 C CA . SER A 1 320 ? 164.50200 141.46400 214.47400 1.000 110.18572 320 SER E CA 1
ATOM 731 C C . SER A 1 320 ? 165.49200 142.22900 213.61700 1.000 110.18572 320 SER E C 1
ATOM 732 O O . SER A 1 320 ? 166.63200 142.44800 214.04200 1.000 110.18572 320 SER E O 1
ATOM 735 N N . SER A 1 321 ? 165.08200 142.64100 212.42400 1.000 109.34323 321 SER E N 1
ATOM 736 C CA . SER A 1 321 ? 165.99100 143.22600 211.45500 1.000 109.34323 321 SER E CA 1
ATOM 737 C C . SER A 1 321 ? 166.14500 144.72500 211.66400 1.000 109.34323 321 SER E C 1
ATOM 738 O O . SER A 1 321 ? 165.22800 145.42500 212.10200 1.000 109.34323 321 SER E O 1
ATOM 741 N N . THR A 1 322 ? 167.34100 145.20800 211.34500 1.000 109.62342 322 THR E N 1
ATOM 742 C CA . THR A 1 322 ? 167.59000 146.62200 211.13100 1.000 109.62342 322 THR E CA 1
ATOM 743 C C . THR A 1 322 ? 168.14400 146.89100 209.74100 1.000 109.62342 322 THR E C 1
ATOM 744 O O . THR A 1 322 ? 168.31400 148.05900 209.37500 1.000 109.62342 322 THR E O 1
ATOM 748 N N . SER A 1 323 ? 168.42300 145.84800 208.96200 1.000 107.70360 323 SER E N 1
ATOM 749 C CA . SER A 1 323 ? 169.02800 146.01800 207.64900 1.000 107.70360 323 SER E CA 1
ATOM 750 C C . SER A 1 323 ? 167.99800 146.43700 206.60900 1.000 107.70360 323 SER E C 1
ATOM 751 O O . SER A 1 323 ? 168.22700 147.38600 205.85400 1.000 107.70360 323 SER E O 1
ATOM 754 N N . TYR A 1 324 ? 166.86600 145.74400 206.55600 1.000 106.21754 324 TYR E N 1
ATOM 755 C CA . TYR A 1 324 ? 165.79500 146.02600 205.61300 1.000 106.21754 324 TYR E CA 1
ATOM 756 C C . TYR A 1 324 ? 164.46400 145.86400 206.32600 1.000 106.21754 324 TYR E C 1
ATOM 757 O O . TYR A 1 324 ? 164.35000 145.04900 207.24900 1.000 106.21754 324 TYR E O 1
ATOM 766 N N . PRO A 1 325 ? 163.44100 146.61500 205.92200 1.000 103.99057 325 PRO E N 1
ATOM 767 C CA . PRO A 1 325 ? 162.14600 146.53100 206.60900 1.000 103.99057 325 PRO E CA 1
ATOM 768 C C . PRO A 1 325 ? 161.46100 145.21600 206.27900 1.000 103.99057 325 PRO E C 1
ATOM 769 O O . PRO A 1 325 ? 160.99900 145.00000 205.15400 1.000 103.99057 325 PRO E O 1
ATOM 773 N N . THR A 1 326 ? 161.40600 144.32300 207.26200 1.000 105.14949 326 THR E N 1
ATOM 774 C CA . THR A 1 326 ? 160.84000 142.99200 207.05600 1.000 105.14949 326 THR E CA 1
ATOM 775 C C . THR A 1 326 ? 159.34100 143.01200 207.36300 1.000 105.14949 326 THR E C 1
ATOM 776 O O . THR A 1 326 ? 158.82900 142.30800 208.23100 1.000 105.14949 326 THR E O 1
ATOM 780 N N . PHE A 1 327 ? 158.64300 143.87500 206.63000 1.000 101.90988 327 PHE E N 1
ATOM 781 C CA . PHE A 1 327 ? 157.18700 143.99300 206.66600 1.000 101.90988 327 PHE E CA 1
ATOM 782 C C . PHE A 1 327 ? 156.70100 143.51900 205.29800 1.000 101.90988 327 PHE E C 1
ATOM 783 O O . PHE A 1 327 ? 156.43700 144.32800 204.40900 1.000 101.90988 327 PHE E O 1
ATOM 791 N N . ILE A 1 328 ? 156.57100 142.20300 205.13300 1.000 96.52635 328 ILE E N 1
ATOM 792 C CA . ILE A 1 328 ? 156.42000 141.62200 203.80800 1.000 96.52635 328 ILE E CA 1
ATOM 793 C C . ILE A 1 328 ? 155.22000 140.68700 203.76400 1.000 96.52635 328 ILE E C 1
ATOM 794 O O . ILE A 1 328 ? 154.68400 140.26600 204.79100 1.000 96.52635 328 ILE E O 1
ATOM 799 N N . VAL A 1 329 ? 154.79700 140.38200 202.53900 1.000 93.27237 329 VAL E N 1
ATOM 800 C CA . VAL A 1 329 ? 153.74300 139.41500 202.25400 1.000 93.27237 329 VAL E CA 1
ATOM 801 C C . VAL A 1 329 ? 154.33000 138.36900 201.32000 1.000 93.27237 329 VAL E C 1
ATOM 802 O O . VAL A 1 329 ? 155.04500 138.71100 200.37000 1.000 93.27237 329 VAL E O 1
ATOM 806 N N . THR A 1 330 ? 154.04400 137.10300 201.59400 1.000 94.89218 330 THR E N 1
ATOM 807 C CA . THR A 1 330 ? 154.71900 136.00600 200.92400 1.000 94.89218 330 THR E CA 1
ATOM 808 C C . THR A 1 330 ? 154.03900 135.62700 199.61200 1.000 94.89218 330 THR E C 1
ATOM 809 O O . THR A 1 330 ? 153.08200 136.25700 199.15900 1.000 94.89218 330 THR E O 1
ATOM 813 N N . ASP A 1 331 ? 154.55900 134.56600 198.99400 1.000 95.10690 331 ASP E N 1
ATOM 814 C CA . ASP A 1 331 ? 153.89300 133.84500 197.92100 1.000 95.10690 331 ASP E CA 1
ATOM 815 C C . ASP A 1 331 ? 153.00500 132.74100 198.46600 1.000 95.10690 331 ASP E C 1
ATOM 816 O O . ASP A 1 331 ? 152.39500 132.00100 197.68900 1.000 95.10690 331 ASP E O 1
ATOM 821 N N . ASP A 1 332 ? 152.93200 132.61600 199.78700 1.000 96.91557 332 ASP E N 1
ATOM 822 C CA . ASP A 1 332 ? 152.37100 131.45300 200.45100 1.000 96.91557 332 ASP E CA 1
ATOM 823 C C . ASP A 1 332 ? 150.94700 131.72100 200.91000 1.000 96.91557 332 ASP E C 1
ATOM 824 O O . ASP A 1 332 ? 150.62500 132.82200 201.36500 1.000 96.91557 332 ASP E O 1
ATOM 829 N N . ILE A 1 333 ? 150.10400 130.70300 200.79100 1.000 96.04442 333 ILE E N 1
ATOM 830 C CA . ILE A 1 333 ? 148.76500 130.70000 201.36400 1.000 96.04442 333 ILE E CA 1
ATOM 831 C C . ILE A 1 333 ? 148.81300 129.78800 202.57800 1.000 96.04442 333 ILE E C 1
ATOM 832 O O . ILE A 1 333 ? 149.56400 128.80700 202.60300 1.000 96.04442 333 ILE E O 1
ATOM 837 N N . GLY A 1 334 ? 148.03000 130.11200 203.59700 1.000 99.98537 334 GLY E N 1
ATOM 838 C CA . GLY A 1 334 ? 147.99800 129.24900 204.76000 1.000 99.98537 334 GLY E CA 1
ATOM 839 C C . GLY A 1 334 ? 147.00300 129.72900 205.78800 1.000 99.98537 334 GLY E C 1
ATOM 840 O O . GLY A 1 334 ? 146.42300 130.81400 205.67800 1.000 99.98537 334 GLY E O 1
ATOM 841 N N . ILE A 1 335 ? 146.81800 128.88600 206.79600 1.000 106.24953 335 ILE E N 1
ATOM 842 C CA . ILE A 1 335 ? 145.97800 129.18000 207.94200 1.000 106.24953 335 ILE E CA 1
ATOM 843 C C . ILE A 1 335 ? 146.88400 129.37800 209.14700 1.000 106.24953 335 ILE E C 1
ATOM 844 O O . ILE A 1 335 ? 148.02400 128.90600 209.18300 1.000 106.24953 335 ILE E O 1
ATOM 849 N N . ILE A 1 336 ? 146.37200 130.08800 210.14800 1.000 108.42512 336 ILE E N 1
ATOM 850 C CA . ILE A 1 336 ? 147.11900 130.34800 211.37200 1.000 108.42512 336 ILE E CA 1
ATOM 851 C C . ILE A 1 336 ? 146.25000 129.99300 212.57000 1.000 108.42512 336 ILE E C 1
ATOM 852 O O . ILE A 1 336 ? 145.07300 130.37000 212.62800 1.000 108.42512 336 ILE E O 1
ATOM 857 N N . HIS A 1 337 ? 146.82100 129.24100 213.50700 1.000 110.89129 337 HIS E N 1
ATOM 858 C CA . HIS A 1 337 ? 146.13100 128.78300 214.70400 1.000 110.89129 337 HIS E CA 1
ATOM 859 C C . HIS A 1 337 ? 146.83900 129.33800 215.93100 1.000 110.89129 337 HIS E C 1
ATOM 860 O O . HIS A 1 337 ? 148.07200 129.31000 216.00300 1.000 110.89129 337 HIS E O 1
ATOM 867 N N . THR A 1 338 ? 146.06400 129.83900 216.88800 1.000 109.27806 338 THR E N 1
ATOM 868 C CA . THR A 1 338 ? 146.63500 130.33000 218.13800 1.000 109.27806 338 THR E CA 1
ATOM 869 C C . THR A 1 338 ? 147.12900 129.16800 218.99300 1.000 109.27806 338 THR E C 1
ATOM 870 O O . THR A 1 338 ? 147.49000 129.34800 220.15700 1.000 109.27806 338 THR E O 1
ATOM 874 N N . THR A 1 348 ? 151.18400 131.04800 218.66300 1.000 111.13326 348 THR E N 1
ATOM 875 C CA . THR A 1 348 ? 150.80700 131.18100 217.26000 1.000 111.13326 348 THR E CA 1
ATOM 876 C C . THR A 1 348 ? 151.64900 130.26400 216.38100 1.000 111.13326 348 THR E C 1
ATOM 877 O O . THR A 1 348 ? 152.85000 130.47700 216.21700 1.000 111.13326 348 THR E O 1
ATOM 881 N N . THR A 1 349 ? 151.01500 129.22900 215.83700 1.000 110.73915 349 THR E N 1
ATOM 882 C CA . THR A 1 349 ? 151.65000 128.32900 214.88400 1.000 110.73915 349 THR E CA 1
ATOM 883 C C . THR A 1 349 ? 151.09000 128.60800 213.49600 1.000 110.73915 349 THR E C 1
ATOM 884 O O . THR A 1 349 ? 149.87300 128.72900 213.32600 1.000 110.73915 349 THR E O 1
ATOM 888 N N . ILE A 1 350 ? 151.97600 128.71900 212.51200 1.000 108.52274 350 ILE E N 1
ATOM 889 C CA . ILE A 1 350 ? 151.62200 129.16500 211.16900 1.000 108.52274 350 ILE E CA 1
ATOM 890 C C . ILE A 1 350 ? 151.79800 128.00700 210.19600 1.000 108.52274 350 ILE E C 1
ATOM 891 O O . ILE A 1 350 ? 152.87500 127.40400 210.12100 1.000 108.52274 350 ILE E O 1
ATOM 896 N N . ASP A 1 351 ? 150.74100 127.70900 209.44800 1.000 107.05848 351 ASP E N 1
ATOM 897 C CA . ASP A 1 351 ? 150.71100 126.62000 208.48600 1.000 107.05848 351 ASP E CA 1
ATOM 898 C C . ASP A 1 351 ? 150.77700 127.16700 207.06600 1.000 107.05848 351 ASP E C 1
ATOM 899 O O . ASP A 1 351 ? 150.29500 128.26800 206.78300 1.000 107.05848 351 ASP E O 1
ATOM 904 N N . ILE A 1 352 ? 151.39000 126.38900 206.17700 1.000 101.19971 352 ILE E N 1
ATOM 905 C CA . ILE A 1 352 ? 151.54800 126.74900 204.77200 1.000 101.19971 352 ILE E CA 1
ATOM 906 C C . ILE A 1 352 ? 150.90100 125.65900 203.93100 1.000 101.19971 352 ILE E C 1
ATOM 907 O O . ILE A 1 352 ? 151.34500 124.50500 203.95700 1.000 101.19971 352 ILE E O 1
ATOM 912 N N . VAL A 1 353 ? 149.86700 126.02100 203.17900 1.000 97.40595 353 VAL E N 1
ATOM 913 C CA . VAL A 1 353 ? 149.12200 125.03600 202.39900 1.000 97.40595 353 VAL E CA 1
ATOM 914 C C . VAL A 1 353 ? 149.70500 124.87900 200.99700 1.000 97.40595 353 VAL E C 1
ATOM 915 O O . VAL A 1 353 ? 149.97000 123.76100 200.54700 1.000 97.40595 353 VAL E O 1
ATOM 919 N N . ARG A 1 354 ? 149.93200 125.98400 200.29200 1.000 93.40166 354 ARG E N 1
ATOM 920 C CA . ARG A 1 354 ? 150.46000 125.94200 198.93600 1.000 93.40166 354 ARG E CA 1
ATOM 921 C C . ARG A 1 354 ? 150.96800 127.33200 198.58500 1.000 93.40166 354 ARG E C 1
ATOM 922 O O . ARG A 1 354 ? 150.72000 128.30300 199.30300 1.000 93.40166 354 ARG E O 1
ATOM 930 N N . ARG A 1 355 ? 151.69400 127.41600 197.47600 1.000 91.21891 355 ARG E N 1
ATOM 931 C CA . ARG A 1 355 ? 152.11300 128.71000 196.96400 1.000 91.21891 355 ARG E CA 1
ATOM 932 C C . ARG A 1 355 ? 151.06000 129.24400 196.00000 1.000 91.21891 355 ARG E C 1
ATOM 933 O O . ARG A 1 355 ? 150.08500 128.57000 195.66200 1.000 91.21891 355 ARG E O 1
ATOM 941 N N . LEU A 1 356 ? 151.27300 130.47400 195.54300 1.000 83.54477 356 LEU E N 1
ATOM 942 C CA . LEU A 1 356 ? 150.26900 131.12000 194.70300 1.000 83.54477 356 LEU E CA 1
ATOM 943 C C . LEU A 1 356 ? 150.25400 130.50600 193.30700 1.000 83.54477 356 LEU E C 1
ATOM 944 O O . LEU A 1 356 ? 149.26200 129.89600 192.89800 1.000 83.54477 356 LEU E O 1
ATOM 949 N N . ASN A 1 357 ? 151.36300 130.62900 192.58400 1.000 85.98628 357 ASN E N 1
ATOM 950 C CA . ASN A 1 357 ? 151.51000 130.03900 191.25700 1.000 85.98628 357 ASN E CA 1
ATOM 951 C C . ASN A 1 357 ? 152.96100 130.12000 190.79800 1.000 85.98628 357 ASN E C 1
ATOM 952 O O . ASN A 1 357 ? 153.55000 129.11700 190.39800 1.000 85.98628 357 ASN E O 1
ATOM 957 N N . ILE B 2 1 ? 94.08400 168.33500 137.74100 1.000 53.87106 12 ILE A N 1
ATOM 958 C CA . ILE B 2 1 ? 94.18100 169.32100 138.80600 1.000 53.87106 12 ILE A CA 1
ATOM 959 C C . ILE B 2 1 ? 95.16700 168.84300 139.86500 1.000 53.87106 12 ILE A C 1
ATOM 960 O O . ILE B 2 1 ? 95.42500 169.53600 140.84700 1.000 53.87106 12 ILE A O 1
ATOM 965 N N . LYS B 2 2 ? 95.75000 167.66900 139.65000 1.000 50.47020 13 LYS A N 1
ATOM 966 C CA . LYS B 2 2 ? 96.85000 167.21100 140.48400 1.000 50.47020 13 LYS A CA 1
ATOM 967 C C . LYS B 2 2 ? 98.14000 167.82600 139.96200 1.000 50.47020 13 LYS A C 1
ATOM 968 O O . LYS B 2 2 ? 98.47200 167.67100 138.78400 1.000 50.47020 13 LYS A O 1
ATOM 974 N N . LYS B 2 3 ? 98.86600 168.51200 140.83500 1.000 49.07211 14 LYS A N 1
ATOM 975 C CA . LYS B 2 3 ? 100.08300 169.21100 140.45500 1.000 49.07211 14 LYS A CA 1
ATOM 976 C C . LYS B 2 3 ? 101.30100 168.36700 140.79600 1.000 49.07211 14 LYS A C 1
ATOM 977 O O . LYS B 2 3 ? 101.37600 167.78400 141.88200 1.000 49.07211 14 LYS A O 1
ATOM 983 N N . ILE B 2 4 ? 102.24500 168.30700 139.87000 1.000 45.46913 15 ILE A N 1
ATOM 984 C CA . ILE B 2 4 ? 103.52000 167.62600 140.07200 1.000 45.46913 15 ILE A CA 1
ATOM 985 C C . ILE B 2 4 ? 104.58000 168.68300 140.36100 1.000 45.46913 15 ILE A C 1
ATOM 986 O O . ILE B 2 4 ? 104.65800 169.67300 139.62400 1.000 45.46913 15 ILE A O 1
ATOM 991 N N . PRO B 2 5 ? 105.38800 168.52300 141.39600 1.000 42.48359 16 PRO A N 1
ATOM 992 C CA . PRO B 2 5 ? 106.36200 169.55400 141.75500 1.000 42.48359 16 PRO A CA 1
ATOM 993 C C . PRO B 2 5 ? 107.56500 169.53400 140.81700 1.000 42.48359 16 PRO A C 1
ATOM 994 O O . PRO B 2 5 ? 107.70100 168.67700 139.95000 1.000 42.48359 16 PRO A O 1
ATOM 998 N N . MET B 2 6 ? 108.44200 170.51300 141.00800 1.000 42.54588 17 MET A N 1
ATOM 999 C CA . MET B 2 6 ? 109.72100 170.57900 140.31700 1.000 42.54588 17 MET A CA 1
ATOM 1000 C C . MET B 2 6 ? 110.81700 170.71500 141.35900 1.000 42.54588 17 MET A C 1
ATOM 1001 O O . MET B 2 6 ? 110.85300 171.70100 142.10000 1.000 42.54588 17 MET A O 1
ATOM 1006 N N . ILE B 2 7 ? 111.69900 169.72800 141.41900 1.000 38.72735 18 ILE A N 1
ATOM 1007 C CA . ILE B 2 7 ? 112.82900 169.73100 142.33500 1.000 38.72735 18 ILE A CA 1
ATOM 1008 C C . ILE B 2 7 ? 114.04400 170.22700 141.57100 1.000 38.72735 18 ILE A C 1
ATOM 1009 O O . ILE B 2 7 ? 114.29300 169.78600 140.44500 1.000 38.72735 18 ILE A O 1
ATOM 1014 N N . ILE B 2 8 ? 114.79000 171.16000 142.15800 1.000 40.30209 19 ILE A N 1
ATOM 1015 C CA . ILE B 2 8 ? 115.98600 171.63600 141.47500 1.000 40.30209 19 ILE A CA 1
ATOM 1016 C C . ILE B 2 8 ? 117.22700 171.42300 142.33000 1.000 40.30209 19 ILE A C 1
ATOM 1017 O O . ILE B 2 8 ? 118.11100 170.64500 141.96000 1.000 40.30209 19 ILE A O 1
ATOM 1022 N N . GLY B 2 9 ? 117.32400 172.09500 143.46700 1.000 40.34967 20 GLY A N 1
ATOM 1023 C CA . GLY B 2 9 ? 118.52600 171.87300 144.23800 1.000 40.34967 20 GLY A CA 1
ATOM 1024 C C . GLY B 2 9 ? 118.44000 170.62900 145.08700 1.000 40.34967 20 GLY A C 1
ATOM 1025 O O . GLY B 2 9 ? 119.06100 169.60900 144.78900 1.000 40.34967 20 GLY A O 1
ATOM 1026 N N . GLY B 2 10 ? 117.63200 170.70200 146.13200 1.000 42.96828 21 GLY A N 1
ATOM 1027 C CA . GLY B 2 10 ? 117.32100 169.55700 146.95400 1.000 42.96828 21 GLY A CA 1
ATOM 1028 C C . GLY B 2 10 ? 115.92200 169.70100 147.50000 1.000 42.96828 21 GLY A C 1
ATOM 1029 O O . GLY B 2 10 ? 115.56800 169.07100 148.49700 1.000 42.96828 21 GLY A O 1
ATOM 1030 N N . ALA B 2 11 ? 115.13100 170.56900 146.87800 1.000 44.28645 22 ALA A N 1
ATOM 1031 C CA . ALA B 2 11 ? 113.79900 170.86100 147.37600 1.000 44.28645 22 ALA A CA 1
ATOM 1032 C C . ALA B 2 11 ? 112.93400 171.35200 146.22900 1.000 44.28645 22 ALA A C 1
ATOM 1033 O O . ALA B 2 11 ? 113.43200 171.73500 145.16900 1.000 44.28645 22 ALA A O 1
ATOM 1035 N N . GLU B 2 12 ? 111.62700 171.33800 146.46100 1.000 46.61609 23 GLU A N 1
ATOM 1036 C CA . GLU B 2 12 ? 110.68200 171.76300 145.44300 1.000 46.61609 23 GLU A CA 1
ATOM 1037 C C . GLU B 2 12 ? 110.79500 173.26100 145.20200 1.000 46.61609 23 GLU A C 1
ATOM 1038 O O . GLU B 2 12 ? 110.94900 174.04800 146.13800 1.000 46.61609 23 GLU A O 1
ATOM 1044 N N . ARG B 2 13 ? 110.72400 173.65000 143.93500 1.000 48.41581 24 ARG A N 1
ATOM 1045 C CA . ARG B 2 13 ? 110.75300 175.05700 143.58100 1.000 48.41581 24 ARG A CA 1
ATOM 1046 C C . ARG B 2 13 ? 109.39000 175.68900 143.81500 1.000 48.41581 24 ARG A C 1
ATOM 1047 O O . ARG B 2 13 ? 108.35400 175.02200 143.76000 1.000 48.41581 24 ARG A O 1
ATOM 1055 N N . ASP B 2 14 ? 109.40100 176.99000 144.08300 1.000 56.54142 25 ASP A N 1
ATOM 1056 C CA . ASP B 2 14 ? 108.17100 177.75700 144.25200 1.000 56.54142 25 ASP A CA 1
ATOM 1057 C C . ASP B 2 14 ? 107.59900 177.99700 142.86300 1.000 56.54142 25 ASP A C 1
ATOM 1058 O O . ASP B 2 14 ? 107.89100 178.99700 142.20700 1.000 56.54142 25 ASP A O 1
ATOM 1063 N N . THR B 2 15 ? 106.76800 177.06200 142.40700 1.000 56.75740 26 THR A N 1
ATOM 1064 C CA . THR B 2 15 ? 106.17900 177.12700 141.07700 1.000 56.75740 26 THR A CA 1
ATOM 1065 C C . THR B 2 15 ? 104.81300 177.80000 141.06800 1.000 56.75740 26 THR A C 1
ATOM 1066 O O . THR B 2 15 ? 103.99000 177.50700 140.19100 1.000 56.75740 26 THR A O 1
ATOM 1070 N N . SER B 2 16 ? 104.54900 178.69900 142.01800 1.000 59.48088 27 SER A N 1
ATOM 1071 C CA . SER B 2 16 ? 103.25700 179.37600 142.06700 1.000 59.48088 27 SER A CA 1
ATOM 1072 C C . SER B 2 16 ? 103.01800 180.20300 140.80900 1.000 59.48088 27 SER A C 1
ATOM 1073 O O . SER B 2 16 ? 101.96500 180.09600 140.17000 1.000 59.48088 27 SER A O 1
ATOM 1076 N N . GLU B 2 17 ? 103.99100 181.02800 140.43400 1.000 59.93523 28 GLU A N 1
ATOM 1077 C CA . GLU B 2 17 ? 103.86600 181.90600 139.27900 1.000 59.93523 28 GLU A CA 1
ATOM 1078 C C . GLU B 2 17 ? 104.24900 181.23600 137.96800 1.000 59.93523 28 GLU A C 1
ATOM 1079 O O . GLU B 2 17 ? 104.16700 181.88200 136.91800 1.000 59.93523 28 GLU A O 1
ATOM 1085 N N . HIS B 2 18 ? 104.68400 179.97800 138.00200 1.000 55.61385 29 HIS A N 1
ATOM 1086 C CA . HIS B 2 18 ? 105.06900 179.27400 136.79100 1.000 55.61385 29 HIS A CA 1
ATOM 1087 C C . HIS B 2 18 ? 103.85800 179.04500 135.88800 1.000 55.61385 29 HIS A C 1
ATOM 1088 O O . HIS B 2 18 ? 102.70400 179.22400 136.28400 1.000 55.61385 29 HIS A O 1
ATOM 1095 N N . GLU B 2 19 ? 104.14500 178.63800 134.65400 1.000 55.23156 30 GLU A N 1
ATOM 1096 C CA . GLU B 2 19 ? 103.13800 178.21900 133.69200 1.000 55.23156 30 GLU A CA 1
ATOM 1097 C C . GLU B 2 19 ? 103.01000 176.70400 133.76800 1.000 55.23156 30 GLU A C 1
ATOM 1098 O O . GLU B 2 19 ? 104.00900 176.00100 133.93600 1.000 55.23156 30 GLU A O 1
ATOM 1104 N N . TYR B 2 20 ? 101.78700 176.19700 133.64800 1.000 51.43486 31 TYR A N 1
ATOM 1105 C CA . TYR B 2 20 ? 101.55000 174.77000 133.79200 1.000 51.43486 31 TYR A CA 1
ATOM 1106 C C . TYR B 2 20 ? 101.01400 174.17600 132.49900 1.000 51.43486 31 TYR A C 1
ATOM 1107 O O . TYR B 2 20 ? 100.44000 174.87100 131.65900 1.000 51.43486 31 TYR A O 1
ATOM 1116 N N . ARG B 2 21 ? 101.21500 172.87000 132.35300 1.000 50.49662 32 ARG A N 1
ATOM 1117 C CA . ARG B 2 21 ? 100.66900 172.11100 131.24000 1.000 50.49662 32 ARG A CA 1
ATOM 1118 C C . ARG B 2 21 ? 100.08800 170.80100 131.75200 1.000 50.49662 32 ARG A C 1
ATOM 1119 O O . ARG B 2 21 ? 100.65500 170.17200 132.64600 1.000 50.49662 32 ARG A O 1
ATOM 1127 N N . GLU B 2 22 ? 98.95900 170.38600 131.18300 1.000 53.65953 33 GLU A N 1
ATOM 1128 C CA . GLU B 2 22 ? 98.38100 169.08500 131.49200 1.000 53.65953 33 GLU A CA 1
ATOM 1129 C C . GLU B 2 22 ? 98.85900 168.04500 130.48800 1.000 53.65953 33 GLU A C 1
ATOM 1130 O O . GLU B 2 22 ? 99.31900 168.37800 129.39400 1.000 53.65953 33 GLU A O 1
ATOM 1136 N N . LEU B 2 23 ? 98.74600 166.77600 130.87400 1.000 51.77815 34 LEU A N 1
ATOM 1137 C CA . LEU B 2 23 ? 99.30500 165.68100 130.09500 1.000 51.77815 34 LEU A CA 1
ATOM 1138 C C . LEU B 2 23 ? 98.29400 164.62600 129.67300 1.000 51.77815 34 LEU A C 1
ATOM 1139 O O . LEU B 2 23 ? 98.44000 164.06000 128.58600 1.000 51.77815 34 LEU A O 1
ATOM 1144 N N . THR B 2 24 ? 97.27700 164.34500 130.49300 1.000 51.72162 35 THR A N 1
ATOM 1145 C CA . THR B 2 24 ? 96.27300 163.31000 130.22000 1.000 51.72162 35 THR A CA 1
ATOM 1146 C C . THR B 2 24 ? 96.94800 161.93700 130.09800 1.000 51.72162 35 THR A C 1
ATOM 1147 O O . THR B 2 24 ? 97.09200 161.36400 129.01700 1.000 51.72162 35 THR A O 1
ATOM 1151 N N . LEU B 2 25 ? 97.42600 161.45300 131.24300 1.000 49.47234 36 LEU A N 1
ATOM 1152 C CA . LEU B 2 25 ? 98.15600 160.19100 131.25300 1.000 49.47234 36 LEU A CA 1
ATOM 1153 C C . LEU B 2 25 ? 97.23100 159.00300 131.01100 1.000 49.47234 36 LEU A C 1
ATOM 1154 O O . LEU B 2 25 ? 97.37300 158.27800 130.02000 1.000 49.47234 36 LEU A O 1
ATOM 1159 N N . ASN B 2 26 ? 96.26800 158.79200 131.89900 1.000 49.67919 37 ASN A N 1
ATOM 1160 C CA . ASN B 2 26 ? 95.38500 157.63800 131.80400 1.000 49.67919 37 ASN A CA 1
ATOM 1161 C C . ASN B 2 26 ? 93.93600 158.09800 131.81300 1.000 49.67919 37 ASN A C 1
ATOM 1162 O O . ASN B 2 26 ? 93.12800 157.58800 132.59400 1.000 49.67919 37 ASN A O 1
ATOM 1167 N N . SER B 2 27 ? 93.61800 159.08400 130.97100 1.000 52.30233 38 SER A N 1
ATOM 1168 C CA . SER B 2 27 ? 92.34100 159.79100 130.97200 1.000 52.30233 38 SER A CA 1
ATOM 1169 C C . SER B 2 27 ? 92.18300 160.68500 132.19200 1.000 52.30233 38 SER A C 1
ATOM 1170 O O . SER B 2 27 ? 91.06100 161.00900 132.58500 1.000 52.30233 38 SER A O 1
ATOM 1173 N N . TYR B 2 28 ? 93.29400 161.08700 132.80100 1.000 51.12801 39 TYR A N 1
ATOM 1174 C CA . TYR B 2 28 ? 93.28600 161.91200 133.99700 1.000 51.12801 39 TYR A CA 1
ATOM 1175 C C . TYR B 2 28 ? 94.31900 163.01100 133.83400 1.000 51.12801 39 TYR A C 1
ATOM 1176 O O . TYR B 2 28 ? 95.43200 162.76100 133.36800 1.000 51.12801 39 TYR A O 1
ATOM 1185 N N . LYS B 2 29 ? 93.94600 164.22600 134.21100 1.000 51.12588 40 LYS A N 1
ATOM 1186 C CA . LYS B 2 29 ? 94.78700 165.37800 133.94200 1.000 51.12588 40 LYS A CA 1
ATOM 1187 C C . LYS B 2 29 ? 95.79400 165.58700 135.06500 1.000 51.12588 40 LYS A C 1
ATOM 1188 O O . LYS B 2 29 ? 95.49400 165.38500 136.24400 1.000 51.12588 40 LYS A O 1
ATOM 1194 N N . VAL B 2 30 ? 97.00200 166.00000 134.68300 1.000 49.88145 41 VAL A N 1
ATOM 1195 C CA . VAL B 2 30 ? 98.09500 166.23700 135.62200 1.000 49.88145 41 VAL A CA 1
ATOM 1196 C C . VAL B 2 30 ? 98.83900 167.48600 135.17700 1.000 49.88145 41 VAL A C 1
ATOM 1197 O O . VAL B 2 30 ? 99.33100 167.54500 134.04600 1.000 49.88145 41 VAL A O 1
ATOM 1201 N N . SER B 2 31 ? 98.94600 168.46800 136.06300 1.000 49.72152 42 SER A N 1
ATOM 1202 C CA . SER B 2 31 ? 99.60900 169.72500 135.74900 1.000 49.72152 42 SER A CA 1
ATOM 1203 C C . SER B 2 31 ? 101.07800 169.64800 136.14800 1.000 49.72152 42 SER A C 1
ATOM 1204 O O . SER B 2 31 ? 101.40000 169.40200 137.31500 1.000 49.72152 42 SER A O 1
ATOM 1207 N N . ILE B 2 32 ? 101.95900 169.87700 135.18200 1.000 48.94199 43 ILE A N 1
ATOM 1208 C CA . ILE B 2 32 ? 103.39600 169.95800 135.41400 1.000 48.94199 43 ILE A CA 1
ATOM 1209 C C . ILE B 2 32 ? 103.83900 171.37700 135.08500 1.000 48.94199 43 ILE A C 1
ATOM 1210 O O . ILE B 2 32 ? 103.39500 171.94100 134.07500 1.000 48.94199 43 ILE A O 1
ATOM 1215 N N . PRO B 2 33 ? 104.67800 172.00100 135.90600 1.000 47.79212 44 PRO A N 1
ATOM 1216 C CA . PRO B 2 33 ? 105.12300 173.36200 135.61200 1.000 47.79212 44 PRO A CA 1
ATOM 1217 C C . PRO B 2 33 ? 106.14700 173.39800 134.49200 1.000 47.79212 44 PRO A C 1
ATOM 1218 O O . PRO B 2 33 ? 106.97200 172.49700 134.33600 1.000 47.79212 44 PRO A O 1
ATOM 1222 N N . ILE B 2 34 ? 106.08500 174.46500 133.71200 1.000 48.42730 45 ILE A N 1
ATOM 1223 C CA . ILE B 2 34 ? 107.01300 174.67600 132.61100 1.000 48.42730 45 ILE A CA 1
ATOM 1224 C C . ILE B 2 34 ? 108.25900 175.36000 133.15000 1.000 48.42730 45 ILE A C 1
ATOM 1225 O O . ILE B 2 34 ? 108.16800 176.31700 133.92600 1.000 48.42730 45 ILE A O 1
ATOM 1230 N N . ILE B 2 35 ? 109.42700 174.86200 132.74700 1.000 46.04464 46 ILE A N 1
ATOM 1231 C CA . ILE B 2 35 ? 110.68700 175.44200 133.19000 1.000 46.04464 46 ILE A CA 1
ATOM 1232 C C . ILE B 2 35 ? 110.87300 176.80800 132.54600 1.000 46.04464 46 ILE A C 1
ATOM 1233 O O . ILE B 2 35 ? 110.58900 176.99900 131.35700 1.000 46.04464 46 ILE A O 1
ATOM 1238 N N . ASN B 2 36 ? 111.34800 177.76700 133.32900 1.000 47.89960 47 ASN A N 1
ATOM 1239 C CA . ASN B 2 36 ? 111.61500 179.11300 132.84700 1.000 47.89960 47 ASN A CA 1
ATOM 1240 C C . ASN B 2 36 ? 113.10400 179.42000 133.00700 1.000 47.89960 47 ASN A C 1
ATOM 1241 O O . ASN B 2 36 ? 113.89800 178.55700 133.38300 1.000 47.89960 47 ASN A O 1
ATOM 1246 N N . GLN B 2 37 ? 113.47800 180.66700 132.71800 1.000 48.17147 48 GLN A N 1
ATOM 1247 C CA . GLN B 2 37 ? 114.89200 181.02300 132.70000 1.000 48.17147 48 GLN A CA 1
ATOM 1248 C C . GLN B 2 37 ? 115.50400 181.00700 134.09500 1.000 48.17147 48 GLN A C 1
ATOM 1249 O O . GLN B 2 37 ? 116.68000 180.65800 134.24900 1.000 48.17147 48 GLN A O 1
ATOM 1255 N N . ASP B 2 38 ? 114.73400 181.38200 135.11900 1.000 49.99908 49 ASP A N 1
ATOM 1256 C CA . ASP B 2 38 ? 115.26600 181.36900 136.47700 1.000 49.99908 49 ASP A CA 1
ATOM 1257 C C . ASP B 2 38 ? 115.60200 179.95500 136.92400 1.000 49.99908 49 ASP A C 1
ATOM 1258 O O . ASP B 2 38 ? 116.60700 179.73300 137.60900 1.000 49.99908 49 ASP A O 1
ATOM 1263 N N . ASP B 2 39 ? 114.77200 178.98300 136.54700 1.000 48.13157 50 ASP A N 1
ATOM 1264 C CA . ASP B 2 39 ? 115.07500 177.59400 136.86800 1.000 48.13157 50 ASP A CA 1
ATOM 1265 C C . ASP B 2 39 ? 116.33200 177.12800 136.15000 1.000 48.13157 50 ASP A C 1
ATOM 1266 O O . ASP B 2 39 ? 117.13900 176.38300 136.71600 1.000 48.13157 50 ASP A O 1
ATOM 1271 N N . VAL B 2 40 ? 116.51800 177.55900 134.90300 1.000 46.45460 51 VAL A N 1
ATOM 1272 C CA . VAL B 2 40 ? 117.72900 177.20300 134.17300 1.000 46.45460 51 VAL A CA 1
ATOM 1273 C C . VAL B 2 40 ? 118.95200 177.78500 134.86400 1.000 46.45460 51 VAL A C 1
ATOM 1274 O O . VAL B 2 40 ? 119.99300 177.12700 134.97800 1.000 46.45460 51 VAL A O 1
ATOM 1278 N N . GLU B 2 41 ? 118.84700 179.02300 135.34700 1.000 47.70043 52 GLU A N 1
ATOM 1279 C CA . GLU B 2 41 ? 119.96900 179.62700 136.05800 1.000 47.70043 52 GLU A CA 1
ATOM 1280 C C . GLU B 2 41 ? 120.23900 178.91000 137.37400 1.000 47.70043 52 GLU A C 1
ATOM 1281 O O . GLU B 2 41 ? 121.39700 178.74600 137.77100 1.000 47.70043 52 GLU A O 1
ATOM 1287 N N . ALA B 2 42 ? 119.18300 178.48400 138.06800 1.000 45.65459 53 ALA A N 1
ATOM 1288 C CA . ALA B 2 42 ? 119.37000 177.72500 139.29900 1.000 45.65459 53 ALA A CA 1
ATOM 1289 C C . ALA B 2 42 ? 120.04400 176.39000 139.02200 1.000 45.65459 53 ALA A C 1
ATOM 1290 O O . ALA B 2 42 ? 120.85000 175.91300 139.82800 1.000 45.65459 53 ALA A O 1
ATOM 1292 N N . ILE B 2 43 ? 119.72300 175.77100 137.88800 1.000 43.60229 54 ILE A N 1
ATOM 1293 C CA . ILE B 2 43 ? 120.35500 174.50900 137.52300 1.000 43.60229 54 ILE A CA 1
ATOM 1294 C C . ILE B 2 43 ? 121.82400 174.72900 137.18600 1.000 43.60229 54 ILE A C 1
ATOM 1295 O O . ILE B 2 43 ? 122.69500 173.95800 137.60400 1.000 43.60229 54 ILE A O 1
ATOM 1300 N N . LYS B 2 44 ? 122.11900 175.78300 136.42300 1.000 44.59255 55 LYS A N 1
ATOM 1301 C CA . LYS B 2 44 ? 123.50300 176.08200 136.06800 1.000 44.59255 55 LYS A CA 1
ATOM 1302 C C . LYS B 2 44 ? 124.35100 176.33800 137.30500 1.000 44.59255 55 LYS A C 1
ATOM 1303 O O . LYS B 2 44 ? 125.50300 175.89600 137.38000 1.000 44.59255 55 LYS A O 1
ATOM 1309 N N . SER B 2 45 ? 123.80300 177.04900 138.28500 1.000 44.63239 56 SER A N 1
ATOM 1310 C CA . SER B 2 45 ? 124.55900 177.43300 139.46800 1.000 44.63239 56 SER A CA 1
ATOM 1311 C C . SER B 2 45 ? 124.66600 176.31800 140.49600 1.000 44.63239 56 SER A C 1
ATOM 1312 O O . SER B 2 45 ? 125.29200 176.52200 141.54000 1.000 44.63239 56 SER A O 1
ATOM 1315 N N . GLN B 2 46 ? 124.08000 175.15600 140.23500 1.000 43.76599 57 GLN A N 1
ATOM 1316 C CA . GLN B 2 46 ? 124.09600 174.06500 141.19700 1.000 43.76599 57 GLN A CA 1
ATOM 1317 C C . GLN B 2 46 ? 125.46400 173.40300 141.19100 1.000 43.76599 57 GLN A C 1
ATOM 1318 O O . GLN B 2 46 ? 125.89000 172.85100 140.17200 1.000 43.76599 57 GLN A O 1
ATOM 1324 N N . SER B 2 47 ? 126.15300 173.46200 142.32600 1.000 42.32262 58 SER A N 1
ATOM 1325 C CA . SER B 2 47 ? 127.45200 172.81500 142.48900 1.000 42.32262 58 SER A CA 1
ATOM 1326 C C . SER B 2 47 ? 127.49500 172.26300 143.90900 1.000 42.32262 58 SER A C 1
ATOM 1327 O O . SER B 2 47 ? 127.72200 173.00900 144.86500 1.000 42.32262 58 SER A O 1
ATOM 1330 N N . VAL B 2 48 ? 127.26900 170.96300 144.04400 1.000 40.17679 59 VAL A N 1
ATOM 1331 C CA . VAL B 2 48 ? 127.23200 170.30000 145.34100 1.000 40.17679 59 VAL A CA 1
ATOM 1332 C C . VAL B 2 48 ? 128.59600 169.68900 145.60300 1.000 40.17679 59 VAL A C 1
ATOM 1333 O O . VAL B 2 48 ? 129.13000 168.95800 144.76100 1.000 40.17679 59 VAL A O 1
ATOM 1337 N N . GLU B 2 49 ? 129.16300 169.98600 146.76400 1.000 42.50880 60 GLU A N 1
ATOM 1338 C CA . GLU B 2 49 ? 130.46600 169.44700 147.12800 1.000 42.50880 60 GLU A CA 1
ATOM 1339 C C . GLU B 2 49 ? 130.25500 168.07600 147.75600 1.000 42.50880 60 GLU A C 1
ATOM 1340 O O . GLU B 2 49 ? 129.76000 167.96600 148.88000 1.000 42.50880 60 GLU A O 1
ATOM 1346 N N . ASN B 2 50 ? 130.62300 167.03000 147.02600 1.000 37.87258 61 ASN A N 1
ATOM 1347 C CA . ASN B 2 50 ? 130.33000 165.64900 147.39300 1.000 37.87258 61 ASN A CA 1
ATOM 1348 C C . ASN B 2 50 ? 131.62800 164.97900 147.82000 1.000 37.87258 61 ASN A C 1
ATOM 1349 O O . ASN B 2 50 ? 132.42900 164.57000 146.97500 1.000 37.87258 61 ASN A O 1
ATOM 1354 N N . ASN B 2 51 ? 131.83200 164.86000 149.13400 1.000 38.37818 62 ASN A N 1
ATOM 1355 C CA . ASN B 2 51 ? 133.03700 164.23700 149.66900 1.000 38.37818 62 ASN A CA 1
ATOM 1356 C C . ASN B 2 51 ? 132.75100 162.91100 150.35800 1.000 38.37818 62 ASN A C 1
ATOM 1357 O O . ASN B 2 51 ? 133.56500 162.45000 151.16000 1.000 38.37818 62 ASN A O 1
ATOM 1362 N N . LEU B 2 52 ? 131.62200 162.28400 150.05800 1.000 31.10835 63 LEU A N 1
ATOM 1363 C CA . LEU B 2 52 ? 131.28100 161.02700 150.69900 1.000 31.10835 63 LEU A CA 1
ATOM 1364 C C . LEU B 2 52 ? 132.06300 159.87900 150.08700 1.000 31.10835 63 LEU A C 1
ATOM 1365 O O . LEU B 2 52 ? 132.48000 159.93200 148.92900 1.000 31.10835 63 LEU A O 1
ATOM 1370 N N . ASN B 2 53 ? 132.26000 158.83000 150.87800 1.000 28.65377 64 ASN A N 1
ATOM 1371 C CA . ASN B 2 53 ? 132.82700 157.61700 150.32500 1.000 28.65377 64 ASN A CA 1
ATOM 1372 C C . ASN B 2 53 ? 131.70700 156.68800 149.87200 1.000 28.65377 64 ASN A C 1
ATOM 1373 O O . ASN B 2 53 ? 130.52300 156.94100 150.10200 1.000 28.65377 64 ASN A O 1
ATOM 1378 N N . ILE B 2 54 ? 132.08300 155.60000 149.20100 1.000 27.68973 65 ILE A N 1
ATOM 1379 C CA . ILE B 2 54 ? 131.07300 154.68400 148.69000 1.000 27.68973 65 ILE A CA 1
ATOM 1380 C C . ILE B 2 54 ? 130.32100 154.03300 149.84000 1.000 27.68973 65 ILE A C 1
ATOM 1381 O O . ILE B 2 54 ? 129.13500 153.71100 149.71200 1.000 27.68973 65 ILE A O 1
ATOM 1386 N N . ASN B 2 55 ? 130.98100 153.86200 150.98500 1.000 27.8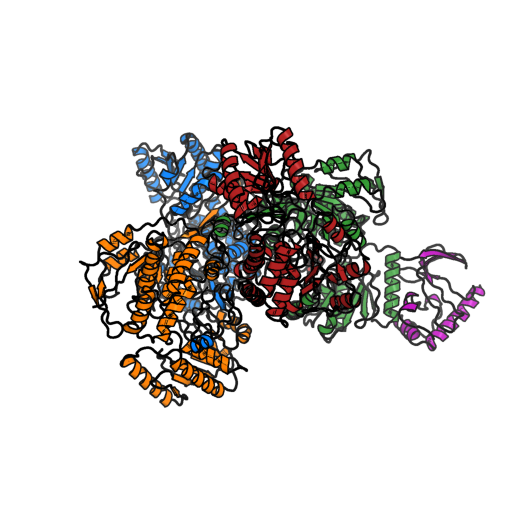8303 66 ASN A N 1
ATOM 1387 C CA . ASN B 2 55 ? 130.30900 153.35600 152.17400 1.000 27.88303 66 ASN A CA 1
ATOM 1388 C C . ASN B 2 55 ? 129.16700 154.27700 152.58600 1.000 27.88303 66 ASN A C 1
ATOM 1389 O O . ASN B 2 55 ? 128.04100 153.82600 152.81600 1.000 27.88303 66 ASN A O 1
ATOM 1394 N N . GLN B 2 56 ? 129.44100 155.57900 152.66200 1.000 27.54151 67 GLN A N 1
ATOM 1395 C CA . GLN B 2 56 ? 128.42000 156.53800 153.06900 1.000 27.54151 67 GLN A CA 1
ATOM 1396 C C . GLN B 2 56 ? 127.28600 156.61300 152.05500 1.000 27.54151 67 GLN A C 1
ATOM 1397 O O . GLN B 2 56 ? 126.11100 156.70000 152.43100 1.000 27.54151 67 GLN A O 1
ATOM 1403 N N . ILE B 2 57 ? 127.61800 156.58900 150.76500 1.000 27.33489 68 ILE A N 1
ATOM 1404 C CA . ILE B 2 57 ? 126.59500 156.63200 149.72300 1.000 27.33489 68 ILE A CA 1
ATOM 1405 C C . ILE B 2 57 ? 125.67800 155.42300 149.83000 1.000 27.33489 68 ILE A C 1
ATOM 1406 O O . ILE B 2 57 ? 124.44500 155.54600 149.80900 1.000 27.33489 68 ILE A O 1
ATOM 1411 N N . VAL B 2 58 ? 126.26700 154.23200 149.93400 1.000 27.09523 69 VAL A N 1
ATOM 1412 C CA . VAL B 2 58 ? 125.47100 153.01300 149.99800 1.000 27.09523 69 VAL A CA 1
ATOM 1413 C C . VAL B 2 58 ? 124.63800 152.98500 151.27200 1.000 27.09523 69 VAL A C 1
ATOM 1414 O O . VAL B 2 58 ? 123.49700 152.51400 151.27000 1.000 27.09523 69 VAL A O 1
ATOM 1418 N N . ASN B 2 59 ? 125.17400 153.51500 152.37200 1.000 28.10335 70 ASN A N 1
ATOM 1419 C CA . ASN B 2 59 ? 124.40600 153.53100 153.61200 1.000 28.10335 70 ASN A CA 1
ATOM 1420 C C . ASN B 2 59 ? 123.23100 154.49600 153.52600 1.000 28.10335 70 ASN A C 1
ATOM 1421 O O . ASN B 2 59 ? 122.14600 154.21100 154.04600 1.000 28.10335 70 ASN A O 1
ATOM 1426 N N . PHE B 2 60 ? 123.41800 155.64100 152.86900 1.000 28.92081 71 PHE A N 1
ATOM 1427 C CA . PHE B 2 60 ? 122.29600 156.55000 152.66800 1.000 28.92081 71 PHE A CA 1
ATOM 1428 C C . PHE B 2 60 ? 121.22300 155.91200 151.79900 1.000 28.92081 71 PHE A C 1
ATOM 1429 O O . PHE B 2 60 ? 120.02300 156.02000 152.09200 1.000 28.92081 71 PHE A O 1
ATOM 1437 N N . LEU B 2 61 ? 121.63300 155.25200 150.71500 1.000 28.16657 72 LEU A N 1
ATOM 1438 C CA . LEU B 2 61 ? 120.66100 154.57400 149.86600 1.000 28.16657 72 LEU A CA 1
ATOM 1439 C C . LEU B 2 61 ? 119.93800 153.47600 150.63200 1.000 28.16657 72 LEU A C 1
ATOM 1440 O O . LEU B 2 61 ? 118.74000 153.25500 150.43100 1.000 28.16657 72 LEU A O 1
ATOM 1445 N N . TYR B 2 62 ? 120.64600 152.78600 151.52500 1.000 29.01456 73 TYR A N 1
ATOM 1446 C CA . TYR B 2 62 ? 120.01200 151.76500 152.34800 1.000 29.01456 73 TYR A CA 1
ATOM 1447 C C . TYR B 2 62 ? 118.98600 152.37400 153.29000 1.000 29.01456 73 TYR A C 1
ATOM 1448 O O . TYR B 2 62 ? 117.92300 151.79200 153.51600 1.000 29.01456 73 TYR A O 1
ATOM 1457 N N . THR B 2 63 ? 119.29900 153.53100 153.87200 1.000 29.13951 74 THR A N 1
ATOM 1458 C CA . THR B 2 63 ? 118.33400 154.20900 154.73100 1.000 29.13951 74 THR A CA 1
ATOM 1459 C C . THR B 2 63 ? 117.08000 154.58600 153.95200 1.000 29.13951 74 THR A C 1
ATOM 1460 O O . THR B 2 63 ? 115.95200 154.38900 154.42300 1.000 29.13951 74 THR A O 1
ATOM 1464 N N . VAL B 2 64 ? 117.26100 155.13300 152.75000 1.000 29.51301 75 VAL A N 1
ATOM 1465 C CA . VAL B 2 64 ? 116.11200 155.47800 151.91500 1.000 29.51301 75 VAL A CA 1
ATOM 1466 C C . VAL B 2 64 ? 115.30400 154.23200 151.57400 1.000 29.51301 75 VAL A C 1
ATOM 1467 O O . VAL B 2 64 ? 114.06700 154.25800 151.55400 1.000 29.51301 75 VAL A O 1
ATOM 1471 N N . GLY B 2 65 ? 115.98600 153.12100 151.30100 1.000 31.18107 76 GLY A N 1
ATOM 1472 C CA . GLY B 2 65 ? 115.27800 151.89100 150.99600 1.000 31.18107 76 GLY A CA 1
ATOM 1473 C C . GLY B 2 65 ? 114.49700 151.35700 152.17700 1.000 31.18107 76 GLY A C 1
ATOM 1474 O O . GLY B 2 65 ? 113.39000 150.84300 152.01900 1.000 31.18107 76 GLY A O 1
ATOM 1475 N N . GLN B 2 66 ? 115.06800 151.45600 153.37700 1.000 30.96680 77 GLN A N 1
ATOM 1476 C CA . GLN B 2 66 ? 114.33400 151.06600 154.57400 1.000 30.96680 77 GLN A CA 1
ATOM 1477 C C . GLN B 2 66 ? 113.12100 151.95200 154.78500 1.000 30.96680 77 GLN A C 1
ATOM 1478 O O . GLN B 2 66 ? 112.09500 151.49100 155.29300 1.000 30.96680 77 GLN A O 1
ATOM 1484 N N . LYS B 2 67 ? 113.22200 153.22500 154.41000 1.000 32.09868 78 LYS A N 1
ATOM 1485 C CA . LYS B 2 67 ? 112.04900 154.09000 154.45100 1.000 32.09868 78 LYS A CA 1
ATOM 1486 C C . LYS B 2 67 ? 110.99000 153.61900 153.46300 1.000 32.09868 78 LYS A C 1
ATOM 1487 O O . LYS B 2 67 ? 109.79600 153.61000 153.77600 1.000 32.09868 78 LYS A O 1
ATOM 1493 N N . TRP B 2 68 ? 111.41100 153.22000 152.26400 1.000 32.76859 79 TRP A N 1
ATOM 1494 C CA . TRP B 2 68 ? 110.47000 152.71400 151.27000 1.000 32.76859 79 TRP A CA 1
ATOM 1495 C C . TRP B 2 68 ? 109.91300 151.34700 151.63500 1.000 32.76859 79 TRP A C 1
ATOM 1496 O O . TRP B 2 68 ? 108.89800 150.93300 151.07000 1.000 32.76859 79 TRP A O 1
ATOM 1507 N N . LYS B 2 69 ? 110.56300 150.63100 152.55000 1.000 33.98190 80 LYS A N 1
ATOM 1508 C CA . LYS B 2 69 ? 110.12900 149.28900 152.90900 1.000 33.98190 80 LYS A CA 1
ATOM 1509 C C . LYS B 2 69 ? 108.85800 149.29600 153.74300 1.000 33.98190 80 LYS A C 1
ATOM 1510 O O . LYS B 2 69 ? 108.12100 148.30700 153.73500 1.000 33.98190 80 LYS A O 1
ATOM 1516 N N . SER B 2 70 ? 108.58100 150.38400 154.45200 1.000 37.86229 81 SER A N 1
ATOM 1517 C CA . SER B 2 70 ? 107.40100 150.46200 155.29800 1.000 37.86229 81 SER A CA 1
ATOM 1518 C C . SER B 2 70 ? 106.17900 150.74800 154.43900 1.000 37.86229 81 SER A C 1
ATOM 1519 O O . SER B 2 70 ? 106.16400 151.71900 153.67700 1.000 37.86229 81 SER A O 1
ATOM 1522 N N . GLU B 2 71 ? 105.15700 149.90100 154.55700 1.000 42.66941 82 GLU A N 1
ATOM 1523 C CA . GLU B 2 71 ? 103.93000 150.09400 153.79700 1.000 42.66941 82 GLU A CA 1
ATOM 1524 C C . GLU B 2 71 ? 103.14500 151.31500 154.24900 1.000 42.66941 82 GLU A C 1
ATOM 1525 O O . GLU B 2 71 ? 102.24800 151.75400 153.52300 1.000 42.66941 82 GLU A O 1
ATOM 1531 N N . ASN B 2 72 ? 103.45500 151.86600 155.41800 1.000 41.23124 83 ASN A N 1
ATOM 1532 C CA . ASN B 2 72 ? 102.79700 153.05800 155.92800 1.000 41.23124 83 ASN A CA 1
ATOM 1533 C C . ASN B 2 72 ? 103.49500 154.34000 155.50900 1.000 41.23124 83 ASN A C 1
ATOM 1534 O O . ASN B 2 72 ? 103.04500 155.42500 155.88800 1.000 41.23124 83 ASN A O 1
ATOM 1539 N N . TYR B 2 73 ? 104.58700 154.24000 154.75900 1.000 35.11030 84 TYR A N 1
ATOM 1540 C CA . TYR B 2 73 ? 105.28800 155.41900 154.27400 1.000 35.11030 84 TYR A CA 1
ATOM 1541 C C . TYR B 2 73 ? 104.37200 156.20300 153.34500 1.000 35.11030 84 TYR A C 1
ATOM 1542 O O . TYR B 2 73 ? 103.95700 155.69400 152.30000 1.000 35.11030 84 TYR A O 1
ATOM 1551 N N . SER B 2 74 ? 104.04300 157.43500 153.73900 1.000 35.51003 85 SER A N 1
ATOM 1552 C CA . SER B 2 74 ? 103.06200 158.23000 153.00600 1.000 35.51003 85 SER A CA 1
ATOM 1553 C C . SER B 2 74 ? 103.44900 158.39100 151.54400 1.000 35.51003 85 SER A C 1
ATOM 1554 O O . SER B 2 74 ? 102.60400 158.28800 150.64800 1.000 35.51003 85 SER A O 1
ATOM 1557 N N . ARG B 2 75 ? 104.72800 158.66300 151.28600 1.000 34.26067 86 ARG A N 1
ATOM 1558 C CA . ARG B 2 75 ? 105.17400 158.86400 149.91400 1.000 34.26067 86 ARG A CA 1
ATOM 1559 C C . ARG B 2 75 ? 105.02900 157.59000 149.09500 1.000 34.26067 86 ARG A C 1
ATOM 1560 O O . ARG B 2 75 ? 104.67700 157.64200 147.91300 1.000 34.26067 86 ARG A O 1
ATOM 1568 N N . ARG B 2 76 ? 105.27700 156.43400 149.71100 1.000 35.10994 87 ARG A N 1
ATOM 1569 C CA . ARG B 2 76 ? 105.08900 155.17000 149.01000 1.000 35.10994 87 ARG A CA 1
ATOM 1570 C C . ARG B 2 76 ? 103.62000 154.92900 148.68500 1.000 35.10994 87 ARG A C 1
ATOM 1571 O O . ARG B 2 76 ? 103.28600 154.47800 147.58200 1.000 35.10994 87 ARG A O 1
ATOM 1579 N N . LEU B 2 77 ? 102.72600 155.21700 149.63300 1.000 36.04111 88 LEU A N 1
ATOM 1580 C CA . LEU B 2 77 ? 101.29700 155.06100 149.38100 1.000 36.04111 88 LEU A CA 1
ATOM 1581 C C . LEU B 2 77 ? 100.84000 155.97100 148.25100 1.000 36.04111 88 LEU A C 1
ATOM 1582 O O . LEU B 2 77 ? 100.08800 155.55300 147.36100 1.000 36.04111 88 LEU A O 1
ATOM 1587 N N . THR B 2 78 ? 101.28200 157.22700 148.27500 1.000 36.23038 89 THR A N 1
ATOM 1588 C CA . THR B 2 78 ? 100.92500 158.15000 147.20700 1.000 36.23038 89 THR A CA 1
ATOM 1589 C C . THR B 2 78 ? 101.47600 157.68100 145.86800 1.000 36.23038 89 THR A C 1
ATOM 1590 O O . THR B 2 78 ? 100.78700 157.75600 144.84800 1.000 36.23038 89 THR A O 1
ATOM 1594 N N . TYR B 2 79 ? 102.71000 157.17400 145.85400 1.000 36.09605 90 TYR A N 1
ATOM 1595 C CA . TYR B 2 79 ? 103.29400 156.68800 144.61100 1.000 36.09605 90 TYR A CA 1
ATOM 1596 C C . TYR B 2 79 ? 102.50800 155.51100 144.05500 1.000 36.09605 90 TYR A C 1
ATOM 1597 O O . TYR B 2 79 ? 102.28500 155.42500 142.84400 1.000 36.09605 90 TYR A O 1
ATOM 1606 N N . ILE B 2 80 ? 102.07900 154.59500 144.92200 1.000 37.52023 91 ILE A N 1
ATOM 1607 C CA . ILE B 2 80 ? 101.28600 153.46200 144.45700 1.000 37.52023 91 ILE A CA 1
ATOM 1608 C C . ILE B 2 80 ? 99.94500 153.93800 143.91500 1.000 37.52023 91 ILE A C 1
ATOM 1609 O O . ILE B 2 80 ? 99.47300 153.46000 142.87400 1.000 37.52023 91 ILE A O 1
ATOM 1614 N N . ARG B 2 81 ? 99.31400 154.89200 144.60200 1.000 40.38993 92 ARG A N 1
ATOM 1615 C CA . ARG B 2 81 ? 98.04700 155.42600 144.11500 1.000 40.38993 92 ARG A CA 1
ATOM 1616 C C . ARG B 2 81 ? 98.20900 156.07700 142.74900 1.000 40.38993 92 ARG A C 1
ATOM 1617 O O . ARG B 2 81 ? 97.34400 155.92900 141.87800 1.000 40.38993 92 ARG A O 1
ATOM 1625 N N . ASP B 2 82 ? 99.31200 156.79600 142.53600 1.000 41.24220 93 ASP A N 1
ATOM 1626 C CA . ASP B 2 82 ? 99.51900 157.43700 141.24200 1.000 41.24220 93 ASP A CA 1
ATOM 1627 C C . ASP B 2 82 ? 99.84400 156.42200 140.15700 1.000 41.24220 93 ASP A C 1
ATOM 1628 O O . ASP B 2 82 ? 99.43400 156.59000 139.00600 1.000 41.24220 93 ASP A O 1
ATOM 1633 N N . LEU B 2 83 ? 100.58900 155.37100 140.49500 1.000 40.37059 94 LEU A N 1
ATOM 1634 C CA . LEU B 2 83 ? 100.81400 154.30700 139.52500 1.000 40.37059 94 LEU A CA 1
ATOM 1635 C C . LEU B 2 83 ? 99.49800 153.67900 139.09700 1.000 40.37059 94 LEU A C 1
ATOM 1636 O O . LEU B 2 83 ? 99.29400 153.39000 137.91400 1.000 40.37059 94 LEU A O 1
ATOM 1641 N N . VAL B 2 84 ? 98.59200 153.46100 140.04900 1.000 41.72624 95 VAL A N 1
ATOM 1642 C CA . VAL B 2 84 ? 97.30500 152.85800 139.71500 1.000 41.72624 95 VAL A CA 1
ATOM 1643 C C . VAL B 2 84 ? 96.46000 153.81500 138.88300 1.000 41.72624 95 VAL A C 1
ATOM 1644 O O . VAL B 2 84 ? 95.82900 153.41400 137.89800 1.000 41.72624 95 VAL A O 1
ATOM 1648 N N . ARG B 2 85 ? 96.43900 155.09300 139.25400 1.000 45.77165 96 ARG A N 1
ATOM 1649 C CA . ARG B 2 85 ? 95.51100 156.02800 138.63000 1.000 45.77165 96 ARG A CA 1
ATOM 1650 C C . ARG B 2 85 ? 95.99900 156.50600 137.26800 1.000 45.77165 96 ARG A C 1
ATOM 1651 O O . ARG B 2 85 ? 95.25200 156.46500 136.28600 1.000 45.77165 96 ARG A O 1
ATOM 1659 N N . PHE B 2 86 ? 97.24500 156.96900 137.18600 1.000 45.09525 97 PHE A N 1
ATOM 1660 C CA . PHE B 2 86 ? 97.72700 157.65200 135.99400 1.000 45.09525 97 PHE A CA 1
ATOM 1661 C C . PHE B 2 86 ? 98.53400 156.76600 135.06000 1.000 45.09525 97 PHE A C 1
ATOM 1662 O O . PHE B 2 86 ? 98.67400 157.10700 133.88200 1.000 45.09525 97 PHE A O 1
ATOM 1670 N N . LEU B 2 87 ? 99.07500 155.65500 135.54300 1.000 44.62101 98 LEU A N 1
ATOM 1671 C CA . LEU B 2 87 ? 99.73300 154.69900 134.66800 1.000 44.62101 98 LEU A CA 1
ATOM 1672 C C . LEU B 2 87 ? 98.86300 153.49400 134.35800 1.000 44.62101 98 LEU A C 1
ATOM 1673 O O . LEU B 2 87 ? 99.24800 152.67000 133.52300 1.000 44.62101 98 LEU A O 1
ATOM 1678 N N . GLY B 2 88 ? 97.70700 153.37400 135.00000 1.000 46.03483 99 GLY A N 1
ATOM 1679 C CA . GLY B 2 88 ? 96.80800 152.27600 134.73900 1.000 46.03483 99 GLY A CA 1
ATOM 1680 C C . GLY B 2 88 ? 97.20900 150.96400 135.35900 1.000 46.03483 99 GLY A C 1
ATOM 1681 O O . GLY B 2 88 ? 96.56200 149.95000 135.08900 1.000 46.03483 99 GLY A O 1
ATOM 1682 N N . TYR B 2 89 ? 98.24800 150.94900 136.18600 1.000 43.74178 100 TYR A N 1
ATOM 1683 C CA . TYR B 2 89 ? 98.71100 149.71200 136.78900 1.000 43.74178 100 TYR A CA 1
ATOM 1684 C C . TYR B 2 89 ? 97.61800 149.08600 137.64600 1.000 43.74178 100 TYR A C 1
ATOM 1685 O O . TYR B 2 89 ? 96.71900 149.75900 138.15100 1.000 43.74178 100 TYR A O 1
ATOM 1694 N N . SER B 2 90 ? 97.70600 147.78600 137.80500 1.000 45.06857 101 SER A N 1
ATOM 1695 C CA . SER B 2 90 ? 96.88200 147.13000 138.79700 1.000 45.06857 101 SER A CA 1
ATOM 1696 C C . SER B 2 90 ? 97.50900 147.32100 140.17300 1.000 45.06857 101 SER A C 1
ATOM 1697 O O . SER B 2 90 ? 98.72400 147.49900 140.28300 1.000 45.06857 101 SER A O 1
ATOM 1700 N N . PRO B 2 91 ? 96.70300 147.31800 141.23400 1.000 43.81686 102 PRO A N 1
ATOM 1701 C CA . PRO B 2 91 ? 97.27400 147.46600 142.58300 1.000 43.81686 102 PRO A CA 1
ATOM 1702 C C . PRO B 2 91 ? 98.42900 146.52000 142.86100 1.000 43.81686 102 PRO A C 1
ATOM 1703 O O . PRO B 2 91 ? 99.39500 146.90400 143.53200 1.000 43.81686 102 PRO A O 1
ATOM 1707 N N . GLU B 2 92 ? 98.36700 145.29700 142.33600 1.000 45.18621 103 GLU A N 1
ATOM 1708 C CA . GLU B 2 92 ? 99.45900 144.35200 142.52900 1.000 45.18621 103 GLU A CA 1
ATOM 1709 C C . GLU B 2 92 ? 100.72900 144.83100 141.84000 1.000 45.18621 103 GLU A C 1
ATOM 1710 O O . GLU B 2 92 ? 101.81400 144.79600 142.42700 1.000 45.18621 103 GLU A O 1
ATOM 1716 N N . MET B 2 93 ? 100.61400 145.28900 140.59300 1.000 44.98824 104 MET A N 1
ATOM 1717 C CA . MET B 2 93 ? 101.79900 145.73500 139.86800 1.000 44.98824 104 MET A CA 1
ATOM 1718 C C . MET B 2 93 ? 102.38200 147.00400 140.47600 1.000 44.98824 104 MET A C 1
ATOM 1719 O O . MET B 2 93 ? 103.60500 147.17400 140.51100 1.000 44.98824 104 MET A O 1
ATOM 1724 N N . ALA B 2 94 ? 101.53000 147.90400 140.96400 1.000 41.34809 105 ALA A N 1
ATOM 1725 C CA . ALA B 2 94 ? 102.03100 149.11500 141.60400 1.000 41.34809 105 ALA A CA 1
ATOM 1726 C C . ALA B 2 94 ? 102.74500 148.78800 142.90800 1.000 41.34809 105 ALA A C 1
ATOM 1727 O O . ALA B 2 94 ? 103.82800 149.32300 143.19200 1.000 41.34809 105 ALA A O 1
ATOM 1729 N N . LYS B 2 95 ? 102.14100 147.92300 143.72300 1.000 41.75357 106 LYS A N 1
ATOM 1730 C CA . LYS B 2 95 ? 102.80200 147.46900 144.93800 1.000 41.75357 106 LYS A CA 1
ATOM 1731 C C . LYS B 2 95 ? 104.12800 146.79700 144.61900 1.000 41.75357 106 LYS A C 1
ATOM 1732 O O . LYS B 2 95 ? 105.11400 146.98400 145.33600 1.000 41.75357 106 LYS A O 1
ATOM 1738 N N . LEU B 2 96 ? 104.17000 146.01800 143.53900 1.000 40.63022 107 LEU A N 1
ATOM 1739 C CA . LEU B 2 96 ? 105.40300 145.34800 143.14800 1.000 40.63022 107 LEU A CA 1
ATOM 1740 C C . LEU B 2 96 ? 106.46600 146.34700 142.71300 1.000 40.63022 107 LEU A C 1
ATOM 1741 O O . LEU B 2 96 ? 107.65100 146.16300 142.99700 1.000 40.63022 107 LEU A O 1
ATOM 1746 N N . GLU B 2 97 ? 106.06400 147.41000 142.02100 1.000 41.16194 108 GLU A N 1
ATOM 1747 C CA . GLU B 2 97 ? 107.02100 148.44600 141.64800 1.000 41.16194 108 GLU A CA 1
ATOM 1748 C C . GLU B 2 97 ? 107.60600 149.12600 142.87900 1.000 41.16194 108 GLU A C 1
ATOM 1749 O O . GLU B 2 97 ? 108.82500 149.32800 142.96800 1.000 41.16194 108 GLU A O 1
ATOM 1755 N N . ALA B 2 98 ? 106.75200 149.49700 143.83500 1.000 37.36381 109 ALA A N 1
ATOM 1756 C CA . ALA B 2 98 ? 107.26000 150.10100 145.06400 1.000 37.36381 109 ALA A CA 1
ATOM 1757 C C . ALA B 2 98 ? 108.18000 149.14200 145.81200 1.000 37.36381 109 ALA A C 1
ATOM 1758 O O . ALA B 2 98 ? 109.22300 149.54700 146.34800 1.000 37.36381 109 ALA A O 1
ATOM 1760 N N . ASN B 2 99 ? 107.81300 147.86100 145.84900 1.000 36.97563 110 ASN A N 1
ATOM 1761 C CA . ASN B 2 99 ? 108.63500 146.86700 146.52200 1.000 36.97563 110 ASN A CA 1
ATOM 1762 C C . ASN B 2 99 ? 109.98000 146.70400 145.83500 1.000 36.97563 110 ASN A C 1
ATOM 1763 O O . ASN B 2 99 ? 110.99800 146.50600 146.50000 1.000 36.97563 110 ASN A O 1
ATOM 1768 N N . TRP B 2 100 ? 110.01200 146.77900 144.50600 1.000 37.29686 111 TRP A N 1
ATOM 1769 C CA . TRP B 2 100 ? 111.28200 146.64800 143.80400 1.000 37.29686 111 TRP A CA 1
ATOM 1770 C C . TRP B 2 100 ? 112.16100 147.87000 144.02300 1.000 37.29686 111 TRP A C 1
ATOM 1771 O O . TRP B 2 100 ? 113.38800 147.74800 144.11100 1.000 37.29686 111 TRP A O 1
ATOM 1782 N N . ILE B 2 101 ? 111.55600 149.05600 144.10300 1.000 33.73085 112 ILE A N 1
ATOM 1783 C CA . ILE B 2 101 ? 112.31900 150.24100 144.49500 1.000 33.73085 112 ILE A CA 1
ATOM 1784 C C . ILE B 2 101 ? 112.98000 150.00800 145.84600 1.000 33.73085 112 ILE A C 1
ATOM 1785 O O . ILE B 2 101 ? 114.19400 150.19100 146.01100 1.000 33.73085 112 ILE A O 1
ATOM 1790 N N . SER B 2 102 ? 112.18000 149.59700 146.83300 1.000 32.86825 113 SER A N 1
ATOM 1791 C CA . SER B 2 102 ? 112.72200 149.29700 148.15600 1.000 32.86825 113 SER A CA 1
ATOM 1792 C C . SER B 2 102 ? 113.82900 148.25500 148.09400 1.000 32.86825 113 SER A C 1
ATOM 1793 O O . SER B 2 102 ? 114.85500 148.38300 148.77000 1.000 32.86825 113 SER A O 1
ATOM 1796 N N . MET B 2 103 ? 113.63500 147.21700 147.28600 1.000 33.07773 114 MET A N 1
ATOM 1797 C CA . MET B 2 103 ? 114.58300 146.11300 147.22900 1.000 33.07773 114 MET A CA 1
ATOM 1798 C C . MET B 2 103 ? 115.91900 146.56200 146.66100 1.000 33.07773 114 MET A C 1
ATOM 1799 O O . MET B 2 103 ? 116.97600 146.26900 147.22900 1.000 33.07773 114 MET A O 1
ATOM 1804 N N . ILE B 2 104 ? 115.89600 147.27100 145.53200 1.000 32.38533 115 ILE A N 1
ATOM 1805 C CA . ILE B 2 104 ? 117.15200 147.68500 144.93000 1.000 32.38533 115 ILE A CA 1
ATOM 1806 C C . ILE B 2 104 ? 117.80800 148.80000 145.72200 1.000 32.38533 115 ILE A C 1
ATOM 1807 O O . ILE B 2 104 ? 119.02100 148.99600 145.60600 1.000 32.38533 115 ILE A O 1
ATOM 1812 N N . LEU B 2 105 ? 117.05200 149.54100 146.53200 1.000 29.97474 116 LEU A N 1
ATOM 1813 C CA . LEU B 2 105 ? 117.70500 150.52600 147.38300 1.000 29.97474 116 LEU A CA 1
ATOM 1814 C C . LEU B 2 105 ? 118.31800 149.89200 148.62300 1.000 29.97474 116 LEU A C 1
ATOM 1815 O O . LEU B 2 105 ? 119.34800 150.36900 149.10500 1.000 29.97474 116 LEU A O 1
ATOM 1820 N N . SER B 2 106 ? 117.72200 148.82400 149.14600 1.000 30.73849 117 SER A N 1
ATOM 1821 C CA . SER B 2 106 ? 118.18000 148.21900 150.39000 1.000 30.73849 117 SER A CA 1
ATOM 1822 C C . SER B 2 106 ? 119.24600 147.14700 150.20300 1.000 30.73849 117 SER A C 1
ATOM 1823 O O . SER B 2 106 ? 119.78200 146.65800 151.20100 1.000 30.73849 117 SER A O 1
ATOM 1826 N N . SER B 2 107 ? 119.56800 146.76100 148.97100 1.000 30.60121 118 SER A N 1
ATOM 1827 C CA . SER B 2 107 ? 120.57200 145.72300 148.72400 1.000 30.60121 118 SER A CA 1
ATOM 1828 C C . SER B 2 107 ? 121.93800 146.38700 148.62200 1.000 30.60121 118 SER A C 1
ATOM 1829 O O . SER B 2 107 ? 122.33800 146.88400 147.57100 1.000 30.60121 118 SER A O 1
ATOM 1832 N N . LYS B 2 108 ? 122.66700 146.38900 149.73900 1.000 29.36830 119 LYS A N 1
ATOM 1833 C CA . LYS B 2 108 ? 123.94200 147.09300 149.81400 1.000 29.36830 119 LYS A CA 1
ATOM 1834 C C . LYS B 2 108 ? 125.04300 146.34600 149.07300 1.000 29.36830 119 LYS A C 1
ATOM 1835 O O . LYS B 2 108 ? 125.83200 146.95200 148.33700 1.000 29.36830 119 LYS A O 1
ATOM 1841 N N . SER B 2 109 ? 125.12600 145.03100 149.27900 1.000 30.74463 120 SER A N 1
ATOM 1842 C CA . SER B 2 109 ? 126.12600 144.23300 148.58200 1.000 30.74463 120 SER A CA 1
ATOM 1843 C C . SER B 2 109 ? 125.95200 144.32700 147.07700 1.000 30.74463 120 SER A C 1
ATOM 1844 O O . SER B 2 109 ? 126.93200 144.30200 146.33000 1.000 30.74463 120 SER A O 1
ATOM 1847 N N . ALA B 2 110 ? 124.71000 144.44900 146.61300 1.000 29.88994 121 ALA A N 1
ATOM 1848 C CA . ALA B 2 110 ? 124.47100 144.60200 145.18400 1.000 29.88994 121 ALA A CA 1
ATOM 1849 C C . ALA B 2 110 ? 125.10900 145.87600 144.65000 1.000 29.88994 121 ALA A C 1
ATOM 1850 O O . ALA B 2 110 ? 125.72900 145.86300 143.58500 1.000 29.88994 121 ALA A O 1
ATOM 1852 N N . LEU B 2 111 ? 124.99400 146.98100 145.38600 1.000 28.36803 122 LEU A N 1
ATOM 1853 C CA . LEU B 2 111 ? 125.58000 148.23900 144.93300 1.000 28.36803 122 LEU A CA 1
ATOM 1854 C C . LEU B 2 111 ? 127.10100 148.20000 145.00900 1.000 28.36803 122 LEU A C 1
ATOM 1855 O O . LEU B 2 111 ? 127.79800 148.62900 144.07500 1.000 28.36803 122 LEU A O 1
ATOM 1860 N N . TYR B 2 112 ? 127.63500 147.70600 146.12900 1.000 28.52591 123 TYR A N 1
ATOM 1861 C CA . TYR B 2 112 ? 129.07700 147.53000 146.24600 1.000 28.52591 123 TYR A CA 1
ATOM 1862 C C . TYR B 2 112 ? 129.62100 146.70200 145.09400 1.000 28.52591 123 TYR A C 1
ATOM 1863 O O . TYR B 2 112 ? 130.64300 147.05000 144.49300 1.000 28.52591 123 TYR A O 1
ATOM 1872 N N . ASP B 2 113 ? 128.93700 145.61100 144.75600 1.000 30.50023 124 ASP A N 1
ATOM 1873 C CA . ASP B 2 113 ? 129.42200 144.72500 143.71300 1.000 30.50023 124 ASP A CA 1
ATOM 1874 C C . ASP B 2 113 ? 129.20800 145.30500 142.32600 1.000 30.50023 124 ASP A C 1
ATOM 1875 O O . ASP B 2 113 ? 129.97900 144.99800 141.41800 1.000 30.50023 124 ASP A O 1
ATOM 1880 N N . ILE B 2 114 ? 128.18200 146.13300 142.13400 1.000 28.78681 125 ILE A N 1
ATOM 1881 C CA . ILE B 2 114 ? 128.07000 146.88100 140.88500 1.000 28.78681 125 ILE A CA 1
ATOM 1882 C C . ILE B 2 114 ? 129.31700 147.72500 140.67600 1.000 28.78681 125 ILE A C 1
ATOM 1883 O O . ILE B 2 114 ? 129.96800 147.66500 139.62300 1.000 28.78681 125 ILE A O 1
ATOM 1888 N N . VAL B 2 115 ? 129.67400 148.51600 141.69000 1.000 29.06990 126 VAL A N 1
ATOM 1889 C CA . VAL B 2 115 ? 130.85700 149.36700 141.57700 1.000 29.06990 126 VAL A CA 1
ATOM 1890 C C . VAL B 2 115 ? 132.10000 148.51900 141.33600 1.000 29.06990 126 VAL A C 1
ATOM 1891 O O . VAL B 2 115 ? 132.92600 148.83000 140.47100 1.000 29.06990 126 VAL A O 1
ATOM 1895 N N . GLU B 2 116 ? 132.23600 147.42200 142.08200 1.000 31.12121 127 GLU A N 1
ATOM 1896 C CA . GLU B 2 116 ? 133.42300 146.58100 141.96300 1.000 31.12121 127 GLU A CA 1
ATOM 1897 C C . GLU B 2 116 ? 133.53900 145.95600 140.57900 1.000 31.12121 127 GLU A C 1
ATOM 1898 O O . GLU B 2 116 ? 134.60800 145.98400 139.96400 1.000 31.12121 127 GLU A O 1
ATOM 1904 N N . THR B 2 117 ? 132.45600 145.36900 140.07600 1.000 29.90147 128 THR A N 1
ATOM 1905 C CA . THR B 2 117 ? 132.53600 144.65600 138.80900 1.000 29.90147 128 THR A CA 1
ATOM 1906 C C . THR B 2 117 ? 132.69000 145.61400 137.64000 1.000 29.90147 128 THR A C 1
ATOM 1907 O O . THR B 2 117 ? 133.36900 145.29200 136.65900 1.000 29.90147 128 THR A O 1
ATOM 1911 N N . GLU B 2 118 ? 132.07700 146.79600 137.71200 1.000 29.99445 129 GLU A N 1
ATOM 1912 C CA . GLU B 2 118 ? 132.15500 147.68400 136.56200 1.000 29.99445 129 GLU A CA 1
ATOM 1913 C C . GLU B 2 118 ? 133.43800 148.50700 136.55600 1.000 29.99445 129 GLU A C 1
ATOM 1914 O O . GLU B 2 118 ? 134.05500 148.67800 135.50100 1.000 29.99445 129 GLU A O 1
ATOM 1920 N N . LEU B 2 119 ? 133.87200 149.01200 137.71000 1.000 28.42983 130 LEU A N 1
ATOM 1921 C CA . LEU B 2 119 ? 135.05300 149.86200 137.74900 1.000 28.42983 130 LEU A CA 1
ATOM 1922 C C . LEU B 2 119 ? 136.31600 149.13100 138.17600 1.000 28.42983 130 LEU A C 1
ATOM 1923 O O . LEU B 2 119 ? 137.40700 149.68900 138.03500 1.000 28.42983 130 LEU A O 1
ATOM 1928 N N . GLY B 2 120 ? 136.20300 147.90500 138.68600 1.000 29.72654 131 GLY A N 1
ATOM 1929 C CA . GLY B 2 120 ? 137.33800 147.11700 139.11200 1.000 29.72654 131 GLY A CA 1
ATOM 1930 C C . GLY B 2 120 ? 137.49300 147.04400 140.61600 1.000 29.72654 131 GLY A C 1
ATOM 1931 O O . GLY B 2 120 ? 137.97100 146.02800 141.13300 1.000 29.72654 131 GLY A O 1
ATOM 1932 N N . SER B 2 121 ? 137.10100 148.09600 141.32500 1.000 29.71538 132 SER A N 1
ATOM 1933 C CA . SER B 2 121 ? 137.16300 148.11200 142.77600 1.000 29.71538 132 SER A CA 1
ATOM 1934 C C . SER B 2 121 ? 136.15200 149.12500 143.27700 1.000 29.71538 132 SER A C 1
ATOM 1935 O O . SER B 2 121 ? 135.91200 150.14600 142.63100 1.000 29.71538 132 SER A O 1
ATOM 1938 N N . ARG B 2 122 ? 135.55600 148.83500 144.42900 1.000 28.67318 133 ARG A N 1
ATOM 1939 C CA . ARG B 2 122 ? 134.64500 149.79600 145.02800 1.000 28.67318 133 ARG A CA 1
ATOM 1940 C C . ARG B 2 122 ? 135.37400 150.98000 145.63800 1.000 28.67318 133 ARG A C 1
ATOM 1941 O O . ARG B 2 122 ? 134.72700 151.96300 146.00900 1.000 28.67318 133 ARG A O 1
ATOM 1949 N N . HIS B 2 123 ? 136.69700 150.91500 145.73800 1.000 28.44695 134 HIS A N 1
ATOM 1950 C CA . HIS B 2 123 ? 137.49500 151.99100 146.29800 1.000 28.44695 134 HIS A CA 1
ATOM 1951 C C . HIS B 2 123 ? 138.05900 152.92600 145.24300 1.000 28.44695 134 HIS A C 1
ATOM 1952 O O . HIS B 2 123 ? 138.57100 153.99000 145.59800 1.000 28.44695 134 HIS A O 1
ATOM 1959 N N . ILE B 2 124 ? 137.97500 152.56300 143.96200 1.000 28.48947 135 ILE A N 1
ATOM 1960 C CA . ILE B 2 124 ? 138.53700 153.39200 142.90400 1.000 28.48947 135 ILE A CA 1
ATOM 1961 C C . ILE B 2 124 ? 137.83800 154.73200 142.77900 1.000 28.48947 135 ILE A C 1
ATOM 1962 O O . ILE B 2 124 ? 138.38300 155.65100 142.16200 1.000 28.48947 135 ILE A O 1
ATOM 1967 N N . VAL B 2 125 ? 136.64800 154.87600 143.36200 1.000 27.60645 136 VAL A N 1
ATOM 1968 C CA . VAL B 2 125 ? 135.96600 156.16200 143.35700 1.000 27.60645 136 VAL A CA 1
ATOM 1969 C C . VAL B 2 125 ? 136.40700 157.06600 144.49600 1.000 27.60645 136 VAL A C 1
ATOM 1970 O O . VAL B 2 125 ? 135.97800 158.22800 144.54700 1.000 27.60645 136 VAL A O 1
ATOM 1974 N N . ASP B 2 126 ? 137.24900 156.58100 145.41300 1.000 29.95919 137 ASP A N 1
ATOM 1975 C CA . ASP B 2 126 ? 137.75200 157.42000 146.49000 1.000 29.95919 137 ASP A CA 1
ATOM 1976 C C . ASP B 2 126 ? 139.25000 157.38000 146.69200 1.000 29.95919 137 ASP A C 1
ATOM 1977 O O . ASP B 2 126 ? 139.77000 158.20900 147.44400 1.000 29.95919 137 ASP A O 1
ATOM 1982 N N . GLU B 2 127 ? 139.96000 156.45800 146.06600 1.000 29.62850 138 GLU A N 1
ATOM 1983 C CA . GLU B 2 127 ? 141.37200 156.30100 146.33500 1.000 29.62850 138 GLU A CA 1
ATOM 1984 C C . GLU B 2 127 ? 142.09600 156.13900 145.01600 1.000 29.62850 138 GLU A C 1
ATOM 1985 O O . GLU B 2 127 ? 141.51000 155.75100 144.00600 1.000 29.62850 138 GLU A O 1
ATOM 1991 N N . TRP B 2 128 ? 143.37900 156.45900 145.03400 1.000 28.71045 139 TRP A N 1
ATOM 1992 C CA . TRP B 2 128 ? 144.22800 156.25900 143.87600 1.000 28.71045 139 TRP A CA 1
ATOM 1993 C C . TRP B 2 128 ? 144.77900 154.84400 143.94000 1.000 28.71045 139 TRP A C 1
ATOM 1994 O O . TRP B 2 128 ? 145.54500 154.51100 144.84800 1.000 28.71045 139 TRP A O 1
ATOM 2005 N N . LEU B 2 129 ? 144.38600 154.02200 142.99000 1.000 29.54920 140 LEU A N 1
ATOM 2006 C CA . LEU B 2 129 ? 144.74300 152.62300 143.04300 1.000 29.54920 140 LEU A CA 1
ATOM 2007 C C . LEU B 2 129 ? 145.86800 152.32300 142.07000 1.000 29.54920 140 LEU A C 1
ATOM 2008 O O . LEU B 2 129 ? 145.83400 152.77500 140.92300 1.000 29.54920 140 LEU A O 1
ATOM 2013 N N . PRO B 2 130 ? 146.86000 151.56700 142.49000 1.000 31.58171 141 PRO A N 1
ATOM 2014 C CA . PRO B 2 130 ? 147.95600 151.21800 141.58400 1.000 31.58171 141 PRO A CA 1
ATOM 2015 C C . PRO B 2 130 ? 147.55300 150.12000 140.61900 1.000 31.58171 141 PRO A C 1
ATOM 2016 O O . PRO B 2 130 ? 147.81700 148.94300 140.87200 1.000 31.58171 141 PRO A O 1
ATOM 2020 N N . GLN B 2 131 ? 146.89900 150.48600 139.51900 1.000 33.70698 142 GLN A N 1
ATOM 2021 C CA . GLN B 2 131 ? 146.45300 149.48100 138.56300 1.000 33.70698 142 GLN A CA 1
ATOM 2022 C C . GLN B 2 131 ? 147.64100 148.82500 137.87400 1.000 33.70698 142 GLN A C 1
ATOM 2023 O O . GLN B 2 131 ? 147.84500 147.61000 137.97400 1.000 33.70698 142 GLN A O 1
ATOM 2029 N N . GLY B 2 132 ? 148.43100 149.61400 137.16200 1.000 34.43149 143 GLY A N 1
ATOM 2030 C CA . GLY B 2 132 ? 149.70700 149.16000 136.65400 1.000 34.43149 143 GLY A CA 1
ATOM 2031 C C . GLY B 2 132 ? 150.42700 150.34500 136.06300 1.000 34.43149 143 GLY A C 1
ATOM 2032 O O . GLY B 2 132 ? 149.83500 151.06900 135.26800 1.000 34.43149 143 GLY A O 1
ATOM 2033 N N . ASP B 2 133 ? 151.67500 150.58400 136.45900 1.000 33.93592 144 ASP A N 1
ATOM 2034 C CA . ASP B 2 133 ? 152.45200 151.73000 135.98200 1.000 33.93592 144 ASP A CA 1
ATOM 2035 C C . ASP B 2 133 ? 151.73900 153.06100 136.21400 1.000 33.93592 144 ASP A C 1
ATOM 2036 O O . ASP B 2 133 ? 152.14400 154.08400 135.66100 1.000 33.93592 144 ASP A O 1
ATOM 2041 N N . CYS B 2 134 ? 150.69200 153.08000 137.03500 1.000 32.94353 145 CYS A N 1
ATOM 2042 C CA . CYS B 2 134 ? 149.86500 154.26800 137.19600 1.000 32.94353 145 CYS A CA 1
ATOM 2043 C C . CYS B 2 134 ? 149.13500 154.18500 138.52700 1.000 32.94353 145 CYS A C 1
ATOM 2044 O O . CYS B 2 134 ? 149.08600 153.13600 139.16800 1.000 32.94353 145 CYS A O 1
ATOM 2047 N N . TYR B 2 135 ? 148.56800 155.31800 138.93200 1.000 30.47816 146 TYR A N 1
ATOM 2048 C CA . TYR B 2 135 ? 147.57900 155.38600 139.99900 1.000 30.47816 146 TYR A CA 1
ATOM 2049 C C . TYR B 2 135 ? 146.30500 155.94200 139.39100 1.000 30.47816 146 TYR A C 1
ATOM 2050 O O . TYR B 2 135 ? 146.31400 157.04100 138.83500 1.000 30.47816 146 TYR A O 1
ATOM 2059 N N . VAL B 2 136 ? 145.21500 155.19800 139.48600 1.000 29.22606 147 VAL A N 1
ATOM 2060 C CA . VAL B 2 136 ? 143.97800 155.57900 138.82000 1.000 29.22606 147 VAL A CA 1
ATOM 2061 C C . VAL B 2 136 ? 142.93500 155.93100 139.86600 1.000 29.22606 147 VAL A C 1
ATOM 2062 O O . VAL B 2 136 ? 142.83100 155.27000 140.90300 1.000 29.22606 147 VAL A O 1
ATOM 2066 N N . LYS B 2 137 ? 142.18100 156.99100 139.59800 1.000 28.71647 148 LYS A N 1
ATOM 2067 C CA . LYS B 2 137 ? 141.03100 157.35500 140.40900 1.000 28.71647 148 LYS A CA 1
ATOM 2068 C C . LYS B 2 137 ? 139.83900 157.59900 139.50000 1.000 28.71647 148 LYS A C 1
ATOM 2069 O O . LYS B 2 137 ? 139.97300 158.20700 138.43900 1.000 28.71647 148 LYS A O 1
ATOM 2075 N N . ALA B 2 138 ? 138.67300 157.13000 139.91900 1.000 29.07572 149 ALA A N 1
ATOM 2076 C CA . ALA B 2 138 ? 137.44800 157.32800 139.15600 1.000 29.07572 149 ALA A CA 1
ATOM 2077 C C . ALA B 2 138 ? 136.73500 158.55800 139.69900 1.000 29.07572 149 ALA A C 1
ATOM 2078 O O . ALA B 2 138 ? 136.15700 158.51700 140.78700 1.000 29.07572 149 ALA A O 1
ATOM 2080 N N . MET B 2 139 ? 136.77300 159.64200 138.95200 1.000 30.43595 150 MET A N 1
ATOM 2081 C CA . MET B 2 139 ? 136.10100 160.86300 139.34500 1.000 30.43595 150 MET A CA 1
ATOM 2082 C C . MET B 2 139 ? 134.74500 160.94800 138.67000 1.000 30.43595 150 MET A C 1
ATOM 2083 O O . MET B 2 139 ? 134.50700 160.30100 137.65000 1.000 30.43595 150 MET A O 1
ATOM 2088 N N . PRO B 2 140 ? 133.81300 161.71200 139.22200 1.000 29.42746 151 PRO A N 1
ATOM 2089 C CA . PRO B 2 140 ? 132.52900 161.89500 138.54400 1.000 29.42746 151 PRO A CA 1
ATOM 2090 C C . PRO B 2 140 ? 132.67600 162.77500 137.31500 1.000 29.42746 151 PRO A C 1
ATOM 2091 O O . PRO B 2 140 ? 133.64400 163.51900 137.15800 1.000 29.42746 151 PRO A O 1
ATOM 2095 N N . LYS B 2 141 ? 131.69100 162.67100 136.42500 1.000 29.68175 152 LYS A N 1
ATOM 2096 C CA . LYS B 2 141 ? 131.60400 163.62300 135.32500 1.000 29.68175 152 LYS A CA 1
ATOM 2097 C C . LYS B 2 141 ? 130.88800 164.89500 135.75500 1.000 29.68175 152 LYS A C 1
ATOM 2098 O O . LYS B 2 141 ? 131.25900 165.99300 135.33000 1.000 29.68175 152 LYS A O 1
ATOM 2104 N N . GLY B 2 142 ? 129.86700 164.76500 136.58600 1.000 32.54333 153 GLY A N 1
ATOM 2105 C CA . GLY B 2 142 ? 129.13800 165.89900 137.12700 1.000 32.54333 153 GLY A CA 1
ATOM 2106 C C . GLY B 2 142 ? 127.95200 166.29000 136.27100 1.000 32.54333 153 GLY A C 1
ATOM 2107 O O . GLY B 2 142 ? 127.98700 166.24800 135.04500 1.000 32.54333 153 GLY A O 1
ATOM 2108 N N . LYS B 2 143 ? 126.87600 166.68500 136.94500 1.000 35.72844 154 LYS A N 1
ATOM 2109 C CA . LYS B 2 143 ? 125.67300 167.20700 136.29600 1.000 35.72844 154 LYS A CA 1
ATOM 2110 C C . LYS B 2 143 ? 125.15400 166.27100 135.20600 1.000 35.72844 154 LYS A C 1
ATOM 2111 O O . LYS B 2 143 ? 124.66000 166.71000 134.16900 1.000 35.72844 154 LYS A O 1
ATOM 2117 N N . SER B 2 144 ? 125.25200 164.96800 135.46000 1.000 32.76957 155 SER A N 1
ATOM 2118 C CA . SER B 2 144 ? 124.66500 163.96000 134.58400 1.000 32.76957 155 SER A CA 1
ATOM 2119 C C . SER B 2 144 ? 123.20700 164.27200 134.28400 1.000 32.76957 155 SER A C 1
ATOM 2120 O O . SER B 2 144 ? 122.43500 164.57300 135.19000 1.000 32.76957 155 SER A O 1
ATOM 2123 N N . VAL B 2 145 ? 122.82900 164.17600 133.01200 1.000 29.90187 156 VAL A N 1
ATOM 2124 C CA . VAL B 2 145 ? 121.46100 164.41700 132.56600 1.000 29.90187 156 VAL A CA 1
ATOM 2125 C C . VAL B 2 145 ? 120.84500 163.08800 132.15500 1.000 29.90187 156 VAL A C 1
ATOM 2126 O O . VAL B 2 145 ? 121.41300 162.36500 131.32900 1.000 29.90187 156 VAL A O 1
ATOM 2130 N N . HIS B 2 146 ? 119.68200 162.77300 132.72000 1.000 30.47438 157 HIS A N 1
ATOM 2131 C CA . HIS B 2 146 ? 118.98800 161.51500 132.47000 1.000 30.47438 157 HIS A CA 1
ATOM 2132 C C . HIS B 2 146 ? 117.65800 161.79700 131.79600 1.000 30.47438 157 HIS A C 1
ATOM 2133 O O . HIS B 2 146 ? 116.76900 162.39200 132.40800 1.000 30.47438 157 HIS A O 1
ATOM 2140 N N . LEU B 2 147 ? 117.50600 161.33600 130.56200 1.000 32.21468 158 LEU A N 1
ATOM 2141 C CA . LEU B 2 147 ? 116.24900 161.44700 129.83100 1.000 32.21468 158 LEU A CA 1
ATOM 2142 C C . LEU B 2 147 ? 115.55500 160.09100 129.87600 1.000 32.21468 158 LEU A C 1
ATOM 2143 O O . LEU B 2 147 ? 116.04200 159.12200 129.29000 1.000 32.21468 158 LEU A O 1
ATOM 2148 N N . LEU B 2 148 ? 114.41900 160.02200 130.56200 1.000 34.45534 159 LEU A N 1
ATOM 2149 C CA . LEU B 2 148 ? 113.76800 158.75300 130.85600 1.000 34.45534 159 LEU A CA 1
ATOM 2150 C C . LEU B 2 148 ? 112.72600 158.39700 129.79900 1.000 34.45534 159 LEU A C 1
ATOM 2151 O O . LEU B 2 148 ? 112.22600 159.25300 129.06800 1.000 34.45534 159 LEU A O 1
ATOM 2156 N N . ALA B 2 149 ? 112.40000 157.10300 129.73600 1.000 40.67578 160 ALA A N 1
ATOM 2157 C CA . ALA B 2 149 ? 111.58500 156.54800 128.65600 1.000 40.67578 160 ALA A CA 1
ATOM 2158 C C . ALA B 2 149 ? 110.09800 156.50200 128.99800 1.000 40.67578 160 ALA A C 1
ATOM 2159 O O . ALA B 2 149 ? 109.27600 157.08500 128.28500 1.000 40.67578 160 ALA A O 1
ATOM 2161 N N . GLY B 2 150 ? 109.73500 155.78800 130.06200 1.000 44.76418 161 GLY A N 1
ATOM 2162 C CA . GLY B 2 150 ? 108.34600 155.76500 130.48100 1.000 44.76418 161 GLY A CA 1
ATOM 2163 C C . GLY B 2 150 ? 107.74900 154.40600 130.78800 1.000 44.76418 161 GLY A C 1
ATOM 2164 O O . GLY B 2 150 ? 106.79800 154.31200 131.56800 1.000 44.76418 161 GLY A O 1
ATOM 2165 N N . ASN B 2 151 ? 108.28000 153.34400 130.18100 1.000 47.66502 162 ASN A N 1
ATOM 2166 C CA . ASN B 2 151 ? 107.68500 152.02200 130.35800 1.000 47.66502 162 ASN A CA 1
ATOM 2167 C C . ASN B 2 151 ? 107.96300 151.46900 131.74900 1.000 47.66502 162 ASN A C 1
ATOM 2168 O O . ASN B 2 151 ? 107.03900 151.14400 132.50000 1.000 47.66502 162 ASN A O 1
ATOM 2173 N N . VAL B 2 152 ? 109.23500 151.35400 132.10900 1.000 41.41557 163 VAL A N 1
ATOM 2174 C CA . VAL B 2 152 ? 109.66500 150.70800 133.34000 1.000 41.41557 163 VAL A CA 1
ATOM 2175 C C . VAL B 2 152 ? 110.19000 151.79500 134.28100 1.000 41.41557 163 VAL A C 1
ATOM 2176 O O . VAL B 2 152 ? 111.19100 152.45000 133.96500 1.000 41.41557 163 VAL A O 1
ATOM 2180 N N . PRO B 2 153 ? 109.53600 152.03800 135.41600 1.000 38.94996 164 PRO A N 1
ATOM 2181 C CA . PRO B 2 153 ? 110.10700 152.98200 136.39000 1.000 38.94996 164 PRO A CA 1
ATOM 2182 C C . PRO B 2 153 ? 111.45200 152.54300 136.93800 1.000 38.94996 164 PRO A C 1
ATOM 2183 O O . PRO B 2 153 ? 112.31800 153.39100 137.20000 1.000 38.94996 164 PRO A O 1
ATOM 2187 N N . LEU B 2 154 ? 111.65700 151.23800 137.11800 1.000 37.67617 165 LEU A N 1
ATOM 2188 C CA . LEU B 2 154 ? 112.92400 150.75100 137.64400 1.000 37.67617 165 LEU A CA 1
ATOM 2189 C C . LEU B 2 154 ? 114.10100 151.11800 136.75700 1.000 37.67617 165 LEU A C 1
ATOM 2190 O O . LEU B 2 154 ? 115.21900 151.23000 137.26000 1.000 37.67617 165 LEU A O 1
ATOM 2195 N N . SER B 2 155 ? 113.88200 151.29700 135.45500 1.000 36.42188 166 SER A N 1
ATOM 2196 C CA . SER B 2 155 ? 114.95700 151.74300 134.57900 1.000 36.42188 166 SER A CA 1
ATOM 2197 C C . SER B 2 155 ? 115.47600 153.10400 135.02300 1.000 36.42188 166 SER A C 1
ATOM 2198 O O . SER B 2 155 ? 116.68100 153.30100 135.20300 1.000 36.42188 166 SER A O 1
ATOM 2201 N N . GLY B 2 156 ? 114.56600 154.06200 135.20000 1.000 34.28273 167 GLY A N 1
ATOM 2202 C CA . GLY B 2 156 ? 114.97200 155.37300 135.67300 1.000 34.28273 167 GLY A CA 1
ATOM 2203 C C . GLY B 2 156 ? 115.55600 155.33100 137.06800 1.000 34.28273 167 GLY A C 1
ATOM 2204 O O . GLY B 2 156 ? 116.52300 156.03800 137.36700 1.000 34.28273 167 GLY A O 1
ATOM 2205 N N . VAL B 2 157 ? 114.98600 154.49900 137.94100 1.000 32.26588 168 VAL A N 1
ATOM 2206 C CA . VAL B 2 157 ? 115.51800 154.38200 139.29700 1.000 32.26588 168 VAL A CA 1
ATOM 2207 C C . VAL B 2 157 ? 116.95800 153.88300 139.26300 1.000 32.26588 168 VAL A C 1
ATOM 2208 O O . VAL B 2 157 ? 117.83700 154.42900 139.93800 1.000 32.26588 168 VAL A O 1
ATOM 2212 N N . THR B 2 158 ? 117.22300 152.84400 138.46500 1.000 32.05302 169 THR A N 1
ATOM 2213 C CA . THR B 2 158 ? 118.56800 152.28600 138.39300 1.000 32.05302 169 THR A CA 1
ATOM 2214 C C . THR B 2 158 ? 119.53200 153.26000 137.74000 1.000 32.05302 169 THR A C 1
ATOM 2215 O O . THR B 2 158 ? 120.70300 153.32600 138.12200 1.000 32.05302 169 THR A O 1
ATOM 2219 N N . SER B 2 159 ? 119.06400 154.01100 136.74200 1.000 30.83261 170 SER A N 1
ATOM 2220 C CA . SER B 2 159 ? 119.89300 155.04700 136.13700 1.000 30.83261 170 SER A CA 1
ATOM 2221 C C . SER B 2 159 ? 120.32700 156.07400 137.17400 1.000 30.83261 170 SER A C 1
ATOM 2222 O O . SER B 2 159 ? 121.51300 156.41800 137.27600 1.000 30.83261 170 SER A O 1
ATOM 2225 N N . ILE B 2 160 ? 119.37000 156.57600 137.95500 1.000 28.88594 171 ILE A N 1
ATOM 2226 C CA . ILE B 2 160 ? 119.69000 157.56100 138.98100 1.000 28.88594 171 ILE A CA 1
ATOM 2227 C C . ILE B 2 160 ? 120.63800 156.97000 140.01400 1.000 28.88594 171 ILE A C 1
ATOM 2228 O O . ILE B 2 160 ? 121.56900 157.63700 140.47800 1.000 28.88594 171 ILE A O 1
ATOM 2233 N N . ILE B 2 161 ? 120.42200 155.70900 140.39000 1.000 28.17209 172 ILE A N 1
ATOM 2234 C CA . ILE B 2 161 ? 121.27900 155.08400 141.39200 1.000 28.17209 172 ILE A CA 1
ATOM 2235 C C . ILE B 2 161 ? 122.69500 154.92200 140.86100 1.000 28.17209 172 ILE A C 1
ATOM 2236 O O . ILE B 2 161 ? 123.67300 155.14100 141.58300 1.000 28.17209 172 ILE A O 1
ATOM 2241 N N . ARG B 2 162 ? 122.83000 154.53500 139.59300 1.000 29.65221 173 ARG A N 1
ATOM 2242 C CA . ARG B 2 162 ? 124.14800 154.42900 138.97900 1.000 29.65221 173 ARG A CA 1
ATOM 2243 C C . ARG B 2 162 ? 124.85800 155.77200 138.98400 1.000 29.65221 173 ARG A C 1
ATOM 2244 O O . ARG B 2 162 ? 126.05400 155.85500 139.27700 1.000 29.65221 173 ARG A O 1
ATOM 2252 N N . ALA B 2 163 ? 124.13500 156.83900 138.64600 1.000 28.41502 174 ALA A N 1
ATOM 2253 C CA . ALA B 2 163 ? 124.74700 158.16200 138.67600 1.000 28.41502 174 ALA A CA 1
ATOM 2254 C C . ALA B 2 163 ? 125.13000 158.57100 140.09000 1.000 28.41502 174 ALA A C 1
ATOM 2255 O O . ALA B 2 163 ? 126.13500 159.26000 140.28500 1.000 28.41502 174 ALA A O 1
ATOM 2257 N N . ILE B 2 164 ? 124.34800 158.15900 141.08500 1.000 27.58980 175 ILE A N 1
ATOM 2258 C CA . ILE B 2 164 ? 124.65200 158.51700 142.46600 1.000 27.58980 175 ILE A CA 1
ATOM 2259 C C . ILE B 2 164 ? 125.89800 157.79100 142.95000 1.000 27.58980 175 ILE A C 1
ATOM 2260 O O . ILE B 2 164 ? 126.76600 158.38500 143.59700 1.000 27.58980 175 ILE A O 1
ATOM 2265 N N . LEU B 2 165 ? 126.00700 156.49700 142.64800 1.000 26.24486 176 LEU A N 1
ATOM 2266 C CA . LEU B 2 165 ? 127.15500 155.71600 143.09100 1.000 26.24486 176 LEU A CA 1
ATOM 2267 C C . LEU B 2 165 ? 128.46800 156.26100 142.55600 1.000 26.24486 176 LEU A C 1
ATOM 2268 O O . LEU B 2 165 ? 129.52100 155.99500 143.14200 1.000 26.24486 176 LEU A O 1
ATOM 2273 N N . THR B 2 166 ? 128.43400 157.00500 141.45600 1.000 27.31433 177 THR A N 1
ATOM 2274 C CA . THR B 2 166 ? 129.62400 157.61300 140.88800 1.000 27.31433 177 THR A CA 1
ATOM 2275 C C . THR B 2 166 ? 129.77400 159.07200 141.28900 1.000 27.31433 177 THR A C 1
ATOM 2276 O O . THR B 2 166 ? 130.62100 159.77200 140.72800 1.000 27.31433 177 THR A O 1
ATOM 2280 N N . LYS B 2 167 ? 128.96100 159.54300 142.23700 1.000 27.93086 178 LYS A N 1
ATOM 2281 C CA . LYS B 2 167 ? 129.03900 160.90200 142.77400 1.000 27.93086 178 LYS A CA 1
ATOM 2282 C C . LYS B 2 167 ? 128.70600 161.94500 141.71200 1.000 27.93086 178 LYS A C 1
ATOM 2283 O O . LYS B 2 167 ? 129.27000 163.03700 141.69600 1.000 27.93086 178 LYS A O 1
ATOM 2289 N N . ASN B 2 168 ? 127.77400 161.61400 140.83200 1.000 29.75686 179 ASN A N 1
ATOM 2290 C CA . ASN B 2 168 ? 127.31800 162.53900 139.81000 1.000 29.75686 179 ASN A CA 1
ATOM 2291 C C . ASN B 2 168 ? 126.10300 163.30900 140.30600 1.000 29.75686 179 ASN A C 1
ATOM 2292 O O . ASN B 2 168 ? 125.31200 162.80700 141.10700 1.000 29.75686 179 ASN A O 1
ATOM 2297 N N . GLU B 2 169 ? 125.96500 164.54100 139.83000 1.000 35.52686 180 GLU A N 1
ATOM 2298 C CA . GLU B 2 169 ? 124.74400 165.29800 140.05300 1.000 35.52686 180 GLU A CA 1
ATOM 2299 C C . GLU B 2 169 ? 123.73200 164.94300 138.97400 1.000 35.52686 180 GLU A C 1
ATOM 2300 O O . GLU B 2 169 ? 124.08300 164.82900 137.79700 1.000 35.52686 180 GLU A O 1
ATOM 2306 N N . CYS B 2 170 ? 122.48100 164.76900 139.37200 1.000 32.13491 181 CYS A N 1
ATOM 2307 C CA . CYS B 2 170 ? 121.45200 164.23500 138.49300 1.000 32.13491 181 CYS A CA 1
ATOM 2308 C C . CYS B 2 170 ? 120.48100 165.33900 138.10500 1.000 32.13491 181 CYS A C 1
ATOM 2309 O O . CYS B 2 170 ? 119.91300 166.00400 138.97400 1.000 32.13491 181 CYS A O 1
ATOM 2312 N N . ILE B 2 171 ? 120.30900 165.53100 136.80500 1.000 31.66916 182 ILE A N 1
ATOM 2313 C CA . ILE B 2 171 ? 119.25300 166.34800 136.23100 1.000 31.66916 182 ILE A CA 1
ATOM 2314 C C . ILE B 2 171 ? 118.35500 165.38400 135.47000 1.000 31.66916 182 ILE A C 1
ATOM 2315 O O . ILE B 2 171 ? 118.68800 164.94800 134.36400 1.000 31.66916 182 ILE A O 1
ATOM 2320 N N . ILE B 2 172 ? 117.22900 165.02400 136.06800 1.000 31.50732 183 ILE A N 1
ATOM 2321 C CA . ILE B 2 172 ? 116.34400 164.00300 135.53300 1.000 31.50732 183 ILE A CA 1
ATOM 2322 C C . ILE B 2 172 ? 115.18800 164.68100 134.81900 1.000 31.50732 183 ILE A C 1
ATOM 2323 O O . ILE B 2 172 ? 114.38700 165.38300 135.44500 1.000 31.50732 183 ILE A O 1
ATOM 2328 N N . LYS B 2 173 ? 115.08700 164.45000 133.51600 1.000 35.17345 184 LYS A N 1
ATOM 2329 C CA . LYS B 2 173 ? 113.91600 164.81400 132.73700 1.000 35.17345 184 LYS A CA 1
ATOM 2330 C C . LYS B 2 173 ? 112.98600 163.61200 132.71900 1.000 35.17345 184 LYS A C 1
ATOM 2331 O O . LYS B 2 173 ? 113.31000 162.58600 132.11700 1.000 35.17345 184 LYS A O 1
ATOM 2337 N N . THR B 2 174 ? 111.84100 163.73400 133.37800 1.000 38.02098 185 THR A N 1
ATOM 2338 C CA . THR B 2 174 ? 110.93400 162.60400 133.44300 1.000 38.02098 185 THR A CA 1
ATOM 2339 C C . THR B 2 174 ? 110.23800 162.40400 132.10600 1.000 38.02098 185 THR A C 1
ATOM 2340 O O . THR B 2 174 ? 110.14000 163.31300 131.28000 1.000 38.02098 185 THR A O 1
ATOM 2344 N N . SER B 2 175 ? 109.75900 161.18600 131.89800 1.000 40.58179 186 SER A N 1
ATOM 2345 C CA . SER B 2 175 ? 109.04800 160.86800 130.67700 1.000 40.58179 186 SER A CA 1
ATOM 2346 C C . SER B 2 175 ? 107.64500 161.46000 130.70800 1.000 40.58179 186 SER A C 1
ATOM 2347 O O . SER B 2 175 ? 107.10600 161.80400 131.76200 1.000 40.58179 186 SER A O 1
ATOM 2350 N N . SER B 2 176 ? 107.05300 161.58100 129.52500 1.000 43.63965 187 SER A N 1
ATOM 2351 C CA . SER B 2 176 ? 105.68300 162.05900 129.42500 1.000 43.63965 187 SER A CA 1
ATOM 2352 C C . SER B 2 176 ? 104.66800 161.02700 129.87600 1.000 43.63965 187 SER A C 1
ATOM 2353 O O . SER B 2 176 ? 103.47100 161.32200 129.86300 1.000 43.63965 187 SER A O 1
ATOM 2356 N N . ALA B 2 177 ? 105.11000 159.83400 130.26800 1.000 43.12751 188 ALA A N 1
ATOM 2357 C CA . ALA B 2 177 ? 104.22100 158.78300 130.73400 1.000 43.12751 188 ALA A CA 1
ATOM 2358 C C . ALA B 2 177 ? 104.38600 158.45600 132.20700 1.000 43.12751 188 ALA A C 1
ATOM 2359 O O . ALA B 2 177 ? 103.42000 158.03100 132.84000 1.000 43.12751 188 ALA A O 1
ATOM 2361 N N . ASP B 2 178 ? 105.58100 158.63200 132.76400 1.000 41.64567 189 ASP A N 1
ATOM 2362 C CA . ASP B 2 178 ? 105.85200 158.35400 134.17400 1.000 41.64567 189 ASP A CA 1
ATOM 2363 C C . ASP B 2 178 ? 106.55400 159.55600 134.78800 1.000 41.64567 189 ASP A C 1
ATOM 2364 O O . ASP B 2 178 ? 107.77800 159.55300 134.96700 1.000 41.64567 189 ASP A O 1
ATOM 2369 N N . PRO B 2 179 ? 105.81200 160.60100 135.11800 1.000 40.53658 190 PRO A N 1
ATOM 2370 C CA . PRO B 2 179 ? 106.42800 161.75600 135.77700 1.000 40.53658 190 PRO A CA 1
ATOM 2371 C C . PRO B 2 179 ? 106.43900 161.63800 137.29200 1.000 40.53658 190 PRO A C 1
ATOM 2372 O O . PRO B 2 179 ? 106.67200 162.63100 137.98600 1.000 40.53658 190 PRO A O 1
ATOM 2376 N N . PHE B 2 180 ? 106.19800 160.44100 137.82200 1.000 40.20138 191 PHE A N 1
ATOM 2377 C CA . PHE B 2 180 ? 106.04900 160.26000 139.26000 1.000 40.20138 191 PHE A CA 1
ATOM 2378 C C . PHE B 2 180 ? 107.21600 159.55800 139.92900 1.000 40.20138 191 PHE A C 1
ATOM 2379 O O . PHE B 2 180 ? 107.48500 159.83000 141.09800 1.000 40.20138 191 PHE A O 1
ATOM 2387 N N . THR B 2 181 ? 107.91200 158.66500 139.22800 1.000 37.43755 192 THR A N 1
ATOM 2388 C CA . THR B 2 181 ? 108.91200 157.83400 139.89000 1.000 37.43755 192 THR A CA 1
ATOM 2389 C C . THR B 2 181 ? 110.11800 158.65300 140.32800 1.000 37.43755 192 THR A C 1
ATOM 2390 O O . THR B 2 181 ? 110.58200 158.53000 141.46700 1.000 37.43755 192 THR A O 1
ATOM 2394 N N . ALA B 2 182 ? 110.65000 159.48700 139.43500 1.000 34.61792 193 ALA A N 1
ATOM 2395 C CA . ALA B 2 182 ? 111.81200 160.29000 139.79500 1.000 34.61792 193 ALA A CA 1
ATOM 2396 C C . ALA B 2 182 ? 111.46900 161.29600 140.88300 1.000 34.61792 193 ALA A C 1
ATOM 2397 O O . ALA B 2 182 ? 112.26800 161.52400 141.79800 1.000 34.61792 193 ALA A O 1
ATOM 2399 N N . ILE B 2 183 ? 110.28600 161.90600 140.80000 1.000 34.49656 194 ILE A N 1
ATOM 2400 C CA . ILE B 2 183 ? 109.85500 162.83300 141.84000 1.000 34.49656 194 ILE A CA 1
ATOM 2401 C C . ILE B 2 183 ? 109.74000 162.11500 143.17400 1.000 34.49656 194 ILE A C 1
ATOM 2402 O O . ILE B 2 183 ? 110.17400 162.62900 144.21000 1.000 34.49656 194 ILE A O 1
ATOM 2407 N N . ALA B 2 184 ? 109.16600 160.91100 143.17200 1.000 33.41347 195 ALA A N 1
ATOM 2408 C CA . ALA B 2 184 ? 109.02400 160.16100 144.41500 1.000 33.41347 195 ALA A CA 1
ATOM 2409 C C . ALA B 2 184 ? 110.38100 159.79600 144.99800 1.000 33.41347 195 ALA A C 1
ATOM 2410 O O . ALA B 2 184 ? 110.59600 159.91900 146.20700 1.000 33.41347 195 ALA A O 1
ATOM 2412 N N . LEU B 2 185 ? 111.31600 159.36200 144.15300 1.000 32.87758 196 LEU A N 1
ATOM 2413 C CA . LEU B 2 185 ? 112.63700 158.98500 144.64300 1.000 32.87758 196 LEU A CA 1
ATOM 2414 C C . LEU B 2 185 ? 113.38800 160.18600 145.21000 1.000 32.87758 196 LEU A C 1
ATOM 2415 O O . LEU B 2 185 ? 113.99000 160.10200 146.28800 1.000 32.87758 196 LEU A O 1
ATOM 2420 N N . ALA B 2 186 ? 113.36200 161.31600 144.50100 1.000 32.24007 197 ALA A N 1
ATOM 2421 C CA . ALA B 2 186 ? 114.06000 162.49900 144.98800 1.000 32.24007 197 ALA A CA 1
ATOM 2422 C C . ALA B 2 186 ? 113.42100 163.03400 146.26200 1.000 32.24007 197 ALA A C 1
ATOM 2423 O O . ALA B 2 186 ? 114.12500 163.42200 147.20200 1.000 32.24007 197 ALA A O 1
ATOM 2425 N N . SER B 2 187 ? 112.08900 163.07000 146.31600 1.000 32.45508 198 SER A N 1
ATOM 2426 C CA . SER B 2 187 ? 111.42200 163.51700 147.52800 1.000 32.45508 198 SER A CA 1
ATOM 2427 C C . SER B 2 187 ? 111.66900 162.56100 148.68100 1.000 32.45508 198 SER A C 1
ATOM 2428 O O . SER B 2 187 ? 111.68700 162.98100 149.83800 1.000 32.45508 198 SER A O 1
ATOM 2431 N N . SER B 2 188 ? 111.89300 161.28200 148.39000 1.000 32.11553 199 SER A N 1
ATOM 2432 C CA . SER B 2 188 ? 112.26200 160.35000 149.44600 1.000 32.11553 199 SER A CA 1
ATOM 2433 C C . SER B 2 188 ? 113.66000 160.64200 149.96900 1.000 32.11553 199 SER A C 1
ATOM 2434 O O . SER B 2 188 ? 113.89900 160.59400 151.18200 1.000 32.11553 199 SER A O 1
ATOM 2437 N N . PHE B 2 189 ? 114.60000 160.92400 149.06400 1.000 31.39603 200 PHE A N 1
ATOM 2438 C CA . PHE B 2 189 ? 115.91700 161.38800 149.48600 1.000 31.39603 200 PHE A CA 1
ATOM 2439 C C . PHE B 2 189 ? 115.79100 162.58900 150.41000 1.000 31.39603 200 PHE A C 1
ATOM 2440 O O . PHE B 2 189 ? 116.43900 162.65800 151.45800 1.000 31.39603 200 PHE A O 1
ATOM 2448 N N . ILE B 2 190 ? 114.94900 163.54800 150.02600 1.000 34.20827 201 ILE A N 1
ATOM 2449 C CA . ILE B 2 190 ? 114.75700 164.74800 150.83700 1.000 34.20827 201 ILE A CA 1
ATOM 2450 C C . ILE B 2 190 ? 114.17200 164.39000 152.19600 1.000 34.20827 201 ILE A C 1
ATOM 2451 O O . ILE B 2 190 ? 114.60000 164.91500 153.23000 1.000 34.20827 201 ILE A O 1
ATOM 2456 N N . ASP B 2 191 ? 113.18400 163.49300 152.21800 1.000 34.42181 202 ASP A N 1
ATOM 2457 C CA . ASP B 2 191 ? 112.56200 163.09400 153.47400 1.000 34.42181 202 ASP A CA 1
ATOM 2458 C C . ASP B 2 191 ? 113.54900 162.39900 154.39600 1.000 34.42181 202 ASP A C 1
ATOM 2459 O O . ASP B 2 191 ? 113.42300 162.49000 155.62100 1.000 34.42181 202 ASP A O 1
ATOM 2464 N N . THR B 2 192 ? 114.52800 161.69500 153.83300 1.000 34.25413 203 THR A N 1
ATOM 2465 C CA . THR B 2 192 ? 115.52100 161.03100 154.66800 1.000 34.25413 203 THR A CA 1
ATOM 2466 C C . THR B 2 192 ? 116.47900 162.04000 155.28500 1.000 34.25413 203 THR A C 1
ATOM 2467 O O . THR B 2 192 ? 116.67600 162.05800 156.50500 1.000 34.25413 203 THR A O 1
ATOM 2471 N N . ASP B 2 193 ? 117.08900 162.88500 154.45800 1.000 38.19151 204 ASP A N 1
ATOM 2472 C CA . ASP B 2 193 ? 118.01200 163.90500 154.94900 1.000 38.19151 204 ASP A CA 1
ATOM 2473 C C . ASP B 2 193 ? 118.11000 164.99000 153.88800 1.000 38.19151 204 ASP A C 1
ATOM 2474 O O . ASP B 2 193 ? 118.69800 164.76000 152.82900 1.000 38.19151 204 ASP A O 1
ATOM 2479 N N . GLU B 2 194 ? 117.55000 166.16500 154.17000 1.000 40.89406 205 GLU A N 1
ATOM 2480 C CA . GLU B 2 194 ? 117.52300 167.22600 153.17300 1.000 40.89406 205 GLU A CA 1
ATOM 2481 C C . GLU B 2 194 ? 118.86500 167.91700 152.99600 1.000 40.89406 205 GLU A C 1
ATOM 2482 O O . GLU B 2 194 ? 119.05100 168.61700 151.99600 1.000 40.89406 205 GLU A O 1
ATOM 2488 N N . HIS B 2 195 ? 119.79600 167.74700 153.92700 1.000 40.60118 206 HIS A N 1
ATOM 2489 C CA . HIS B 2 195 ? 121.10100 168.38300 153.83800 1.000 40.60118 206 HIS A CA 1
ATOM 2490 C C . HIS B 2 195 ? 122.17800 167.43800 153.33900 1.000 40.60118 206 HIS A C 1
ATOM 2491 O O . HIS B 2 195 ? 123.34400 167.83200 153.26100 1.000 40.60118 206 HIS A O 1
ATOM 2498 N N . HIS B 2 196 ? 121.81500 166.20900 153.00300 1.000 35.26407 207 HIS A N 1
ATOM 2499 C CA . HIS B 2 196 ? 122.77300 165.26400 152.47000 1.000 35.26407 207 HIS A CA 1
ATOM 2500 C C . HIS B 2 196 ? 123.19600 165.68500 151.06600 1.000 35.26407 207 HIS A C 1
ATOM 2501 O O . HIS B 2 196 ? 122.39400 166.22900 150.30600 1.000 35.26407 207 HIS A O 1
ATOM 2508 N N . PRO B 2 197 ? 124.45900 165.45900 150.70300 1.000 34.97567 208 PRO A N 1
ATOM 2509 C CA . PRO B 2 197 ? 124.89200 165.79200 149.33900 1.000 34.97567 208 PRO A CA 1
ATOM 2510 C C . PRO B 2 197 ? 124.13600 165.03500 148.26500 1.000 34.97567 208 PRO A C 1
ATOM 2511 O O . PRO B 2 197 ? 124.03100 165.52300 147.13500 1.000 34.97567 208 PRO A O 1
ATOM 2515 N N . ILE B 2 198 ? 123.60700 163.85300 148.58000 1.000 34.19200 209 ILE A N 1
ATOM 2516 C CA . ILE B 2 198 ? 122.85500 163.09500 147.58800 1.000 34.19200 209 ILE A CA 1
ATOM 2517 C C . ILE B 2 198 ? 121.48400 163.71700 147.37000 1.000 34.19200 209 ILE A C 1
ATOM 2518 O O . ILE B 2 198 ? 120.99500 163.79000 146.23800 1.000 34.19200 209 ILE A O 1
ATOM 2523 N N . SER B 2 199 ? 120.84300 164.17800 148.44300 1.000 35.40591 210 SER A N 1
ATOM 2524 C CA . SER B 2 199 ? 119.54800 164.83100 148.30200 1.000 35.40591 210 SER A CA 1
ATOM 2525 C C . SER B 2 199 ? 119.67400 166.15000 147.55700 1.000 35.40591 210 SER A C 1
ATOM 2526 O O . SER B 2 199 ? 118.78100 166.52700 146.79200 1.000 35.40591 210 SER A O 1
ATOM 2529 N N . ARG B 2 200 ? 120.77300 166.86400 147.77000 1.000 37.83658 211 ARG A N 1
ATOM 2530 C CA . ARG B 2 200 ? 121.00100 168.14500 147.12100 1.000 37.83658 211 ARG A CA 1
ATOM 2531 C C . ARG B 2 200 ? 121.51700 168.00500 145.69800 1.000 37.83658 211 ARG A C 1
ATOM 2532 O O . ARG B 2 200 ? 121.74600 169.02200 145.03800 1.000 37.83658 211 ARG A O 1
ATOM 2540 N N . SER B 2 201 ? 121.69800 166.78500 145.20900 1.000 36.11532 212 SER A N 1
ATOM 2541 C CA . SER B 2 201 ? 122.20300 166.55000 143.86600 1.000 36.11532 212 SER A CA 1
ATOM 2542 C C . SER B 2 201 ? 121.10800 166.20500 142.87000 1.000 36.11532 212 SER A C 1
ATOM 2543 O O . SER B 2 201 ? 121.41100 165.97500 141.69800 1.000 36.11532 212 SER A O 1
ATOM 2546 N N . MET B 2 202 ? 119.85300 166.16300 143.30100 1.000 33.92524 213 MET A N 1
ATOM 2547 C CA . MET B 2 202 ? 118.74500 165.75600 142.45100 1.000 33.92524 213 MET A CA 1
ATOM 2548 C C . MET B 2 202 ? 118.01600 166.98400 141.93200 1.000 33.92524 213 MET A C 1
ATOM 2549 O O . MET B 2 202 ? 117.70400 167.89500 142.70100 1.000 33.92524 213 MET A O 1
ATOM 2554 N N . SER B 2 203 ? 117.74000 167.00100 140.63000 1.000 34.11155 214 SER A N 1
ATOM 2555 C CA . SER B 2 203 ? 116.93900 168.05600 140.01400 1.000 34.11155 214 SER A CA 1
ATOM 2556 C C . SER B 2 203 ? 116.00400 167.37600 139.02400 1.000 34.11155 214 SER A C 1
ATOM 2557 O O . SER B 2 203 ? 116.42700 167.01600 137.92700 1.000 34.11155 214 SER A O 1
ATOM 2560 N N . VAL B 2 204 ? 114.74300 167.21400 139.39700 1.000 33.75073 215 VAL A N 1
ATOM 2561 C CA . VAL B 2 204 ? 113.76700 166.52300 138.56700 1.000 33.75073 215 VAL A CA 1
ATOM 2562 C C . VAL B 2 204 ? 112.86100 167.55300 137.91200 1.000 33.75073 215 VAL A C 1
ATOM 2563 O O . VAL B 2 204 ? 112.37400 168.47600 138.57300 1.000 33.75073 215 VAL A O 1
ATOM 2567 N N . MET B 2 205 ? 112.63100 167.39200 136.61400 1.000 36.71010 216 MET A N 1
ATOM 2568 C CA . MET B 2 205 ? 111.83100 168.33900 135.85000 1.000 36.71010 216 MET A CA 1
ATOM 2569 C C . MET B 2 205 ? 111.28000 167.62700 134.62400 1.000 36.71010 216 MET A C 1
ATOM 2570 O O . MET B 2 205 ? 111.45300 166.41800 134.45600 1.000 36.71010 216 MET A O 1
ATOM 2575 N N . TYR B 2 206 ? 110.60500 168.38700 133.76800 1.000 40.84721 217 TYR A N 1
ATOM 2576 C CA . TYR B 2 206 ? 110.01800 167.83100 132.56000 1.000 40.84721 217 TYR A CA 1
ATOM 2577 C C . TYR B 2 206 ? 109.95400 168.89500 131.47700 1.000 40.84721 217 TYR A C 1
ATOM 2578 O O . TYR B 2 206 ? 109.63000 170.05200 131.75000 1.000 40.84721 217 TYR A O 1
ATOM 2587 N N . TRP B 2 207 ? 110.26200 168.48900 130.24900 1.000 41.51163 218 TRP A N 1
ATOM 2588 C CA . TRP B 2 207 ? 110.01600 169.31000 129.07600 1.000 41.51163 218 TRP A CA 1
ATOM 2589 C C . TRP B 2 207 ? 109.63400 168.39000 127.93000 1.000 41.51163 218 TRP A C 1
ATOM 2590 O O . TRP B 2 207 ? 110.06800 167.23900 127.87300 1.000 41.51163 218 TRP A O 1
ATOM 2601 N N . SER B 2 208 ? 108.81100 168.90400 127.02400 1.000 49.77743 219 SER A N 1
ATOM 2602 C CA . SER B 2 208 ? 108.35400 168.12500 125.88700 1.000 49.77743 219 SER A CA 1
ATOM 2603 C C . SER B 2 208 ? 109.25300 168.37500 124.67800 1.000 49.77743 219 SER A C 1
ATOM 2604 O O . SER B 2 208 ? 110.13200 169.23800 124.69000 1.000 49.77743 219 SER A O 1
ATOM 2607 N N . HIS B 2 209 ? 109.02800 167.60900 123.61400 1.000 53.06284 220 HIS A N 1
ATOM 2608 C CA . HIS B 2 209 ? 109.74900 167.81000 122.36600 1.000 53.06284 220 HIS A CA 1
ATOM 2609 C C . HIS B 2 209 ? 109.03400 168.76000 121.42000 1.000 53.06284 220 HIS A C 1
ATOM 2610 O O . HIS B 2 209 ? 109.61700 169.15800 120.40700 1.000 53.06284 220 HIS A O 1
ATOM 2617 N N . ASN B 2 210 ? 107.79700 169.13100 121.72600 1.000 57.48851 221 ASN A N 1
ATOM 2618 C CA . ASN B 2 210 ? 107.01000 170.00200 120.86900 1.000 57.48851 221 ASN A CA 1
ATOM 2619 C C . ASN B 2 210 ? 107.13700 171.46800 121.24900 1.000 57.48851 221 ASN A C 1
ATOM 2620 O O . ASN B 2 210 ? 106.63500 172.32800 120.51900 1.000 57.48851 221 ASN A O 1
ATOM 2625 N N . GLU B 2 211 ? 107.79000 171.77100 122.36700 1.000 54.16686 222 GLU A N 1
ATOM 2626 C CA . GLU B 2 211 ? 107.87700 173.13500 122.86000 1.000 54.16686 222 GLU A CA 1
ATOM 2627 C C . GLU B 2 211 ? 109.12500 173.83500 122.32600 1.000 54.16686 222 GLU A C 1
ATOM 2628 O O . GLU B 2 211 ? 109.93800 173.25700 121.59900 1.000 54.16686 222 GLU A O 1
ATOM 2634 N N . ASP B 2 212 ? 109.26300 175.10800 122.69600 1.000 52.90651 223 ASP A N 1
ATOM 2635 C CA . ASP B 2 212 ? 110.44200 175.86600 122.31300 1.000 52.90651 223 ASP A CA 1
ATOM 2636 C C . ASP B 2 212 ? 111.68200 175.21700 122.91300 1.000 52.90651 223 ASP A C 1
ATOM 2637 O O . ASP B 2 212 ? 111.66300 174.71300 124.03800 1.000 52.90651 223 ASP A O 1
ATOM 2642 N N . ILE B 2 213 ? 112.77700 175.23700 122.15000 1.000 47.54930 224 ILE A N 1
ATOM 2643 C CA . ILE B 2 213 ? 113.96000 174.46200 122.51000 1.000 47.54930 224 ILE A CA 1
ATOM 2644 C C . ILE B 2 213 ? 114.96600 175.25100 123.33600 1.000 47.54930 224 ILE A C 1
ATOM 2645 O O . ILE B 2 213 ? 115.94700 174.66500 123.81600 1.000 47.54930 224 ILE A O 1
ATOM 2650 N N . ALA B 2 214 ? 114.75000 176.55200 123.53500 1.000 45.93890 225 ALA A N 1
ATOM 2651 C CA . ALA B 2 214 ? 115.75100 177.39300 124.18500 1.000 45.93890 225 ALA A CA 1
ATOM 2652 C C . ALA B 2 214 ? 116.12700 176.85900 125.56400 1.000 45.93890 225 ALA A C 1
ATOM 2653 O O . ALA B 2 214 ? 117.30500 176.62400 125.85700 1.000 45.93890 225 ALA A O 1
ATOM 2655 N N . ILE B 2 215 ? 115.13400 176.65400 126.42000 1.000 44.66046 226 ILE A N 1
ATOM 2656 C CA . ILE B 2 215 ? 115.37000 176.26000 127.80700 1.000 44.66046 226 ILE A CA 1
ATOM 2657 C C . ILE B 2 215 ? 115.87000 174.81900 127.89500 1.000 44.66046 226 ILE A C 1
ATOM 2658 O O . ILE B 2 215 ? 116.84400 174.56400 128.62200 1.000 44.66046 226 ILE A O 1
ATOM 2663 N N . PRO B 2 216 ? 115.25800 173.84200 127.21200 1.000 42.91955 227 PRO A N 1
ATOM 2664 C CA . PRO B 2 216 ? 115.84600 172.49500 127.23800 1.000 42.91955 227 PRO A CA 1
ATOM 2665 C C . PRO B 2 216 ? 117.25000 172.44200 126.66900 1.000 42.91955 227 PRO A C 1
ATOM 2666 O O . PRO B 2 216 ? 118.07200 171.66400 127.16100 1.000 42.91955 227 PRO A O 1
ATOM 2670 N N . GLN B 2 217 ? 117.56700 173.26300 125.66800 1.000 41.60016 228 GLN A N 1
ATOM 2671 C CA . GLN B 2 217 ? 118.93100 173.28700 125.15300 1.000 41.60016 228 GLN A CA 1
ATOM 2672 C C . GLN B 2 217 ? 119.89500 173.86800 126.17800 1.000 41.60016 228 GLN A C 1
ATOM 2673 O O . GLN B 2 217 ? 121.01100 173.36400 126.34600 1.000 41.60016 228 GLN A O 1
ATOM 2679 N N . GLN B 2 218 ? 119.48600 174.93500 126.86500 1.000 41.71162 229 GLN A N 1
ATOM 2680 C CA . GLN B 2 218 ? 120.32000 175.48500 127.92800 1.000 41.71162 229 GLN A CA 1
ATOM 2681 C C . GLN B 2 218 ? 120.56500 174.45800 129.02300 1.000 41.71162 229 GLN A C 1
ATOM 2682 O O . GLN B 2 218 ? 121.65800 174.39700 129.59500 1.000 41.71162 229 GLN A O 1
ATOM 2688 N N . ILE B 2 219 ? 119.55400 173.64900 129.33700 1.000 39.63396 230 ILE A N 1
ATOM 2689 C CA . ILE B 2 219 ? 119.73100 172.61400 130.35000 1.000 39.63396 230 ILE A CA 1
ATOM 2690 C C . ILE B 2 219 ? 120.65700 171.52100 129.83800 1.000 39.63396 230 ILE A C 1
ATOM 2691 O O . ILE B 2 219 ? 121.47300 170.97500 130.58900 1.000 39.63396 230 ILE A O 1
ATOM 2696 N N . MET B 2 220 ? 120.55800 171.19200 128.55200 1.000 39.20792 231 MET A N 1
ATOM 2697 C CA . MET B 2 220 ? 121.39200 170.13400 127.99700 1.000 39.20792 231 MET A CA 1
ATOM 2698 C C . MET B 2 220 ? 122.84800 170.55800 127.89300 1.000 39.20792 231 MET A C 1
ATOM 2699 O O . MET B 2 220 ? 123.74000 169.70800 127.95400 1.000 39.20792 231 MET A O 1
ATOM 2704 N N . ASN B 2 221 ? 123.11200 171.85400 127.73300 1.000 39.95060 232 ASN A N 1
ATOM 2705 C CA . ASN B 2 221 ? 124.49200 172.30200 127.58500 1.000 39.95060 232 ASN A CA 1
ATOM 2706 C C . ASN B 2 221 ? 125.32000 172.11000 128.85000 1.000 39.95060 232 ASN A C 1
ATOM 2707 O O . ASN B 2 221 ? 126.54700 172.01500 128.75700 1.000 39.95060 232 ASN A O 1
ATOM 2712 N N . CYS B 2 222 ? 124.69500 172.06900 130.02100 1.000 39.66777 233 CYS A N 1
ATOM 2713 C CA . CYS B 2 222 ? 125.40700 171.80900 131.27300 1.000 39.66777 233 CYS A CA 1
ATOM 2714 C C . CYS B 2 222 ? 125.23300 170.35200 131.70100 1.000 39.66777 233 CYS A C 1
ATOM 2715 O O . CYS B 2 222 ? 124.60900 170.05600 132.71600 1.000 39.66777 233 CYS A O 1
ATOM 2718 N N . ALA B 2 223 ? 125.78500 169.42800 130.91400 1.000 35.33683 234 ALA A N 1
ATOM 2719 C CA . ALA B 2 223 ? 125.51800 168.00900 131.12600 1.000 35.33683 234 ALA A CA 1
ATOM 2720 C C . ALA B 2 223 ? 126.74700 167.22700 131.56600 1.000 35.33683 234 ALA A C 1
ATOM 2721 O O . ALA B 2 223 ? 126.68900 166.52200 132.57600 1.000 35.33683 234 ALA A O 1
ATOM 2723 N N . ASP B 2 224 ? 127.83600 167.27800 130.80400 1.000 35.19887 235 ASP A N 1
ATOM 2724 C CA . ASP B 2 224 ? 129.07700 166.55000 131.06400 1.000 35.19887 235 ASP A CA 1
ATOM 2725 C C . ASP B 2 224 ? 128.90400 165.05000 130.84000 1.000 35.19887 235 ASP A C 1
ATOM 2726 O O . ASP B 2 224 ? 129.89400 164.33300 130.68200 1.000 35.19887 235 ASP A O 1
ATOM 2731 N N . VAL B 2 225 ? 127.65800 164.58000 130.77700 1.000 31.27634 236 VAL A N 1
ATOM 2732 C CA . VAL B 2 225 ? 127.30700 163.22800 130.34700 1.000 31.27634 236 VAL A CA 1
ATOM 2733 C C . VAL B 2 225 ? 125.79000 163.16800 130.22500 1.000 31.27634 236 VAL A C 1
ATOM 2734 O O . VAL B 2 225 ? 125.07200 163.80200 131.00300 1.000 31.27634 236 VAL A O 1
ATOM 2738 N N . VAL B 2 226 ? 125.28700 162.42300 129.24900 1.000 30.69776 237 VAL A N 1
ATOM 2739 C CA . VAL B 2 226 ? 123.85500 162.31000 129.01400 1.000 30.69776 237 VAL A CA 1
ATOM 2740 C C . VAL B 2 226 ? 123.48500 160.83700 128.98200 1.000 30.69776 237 VAL A C 1
ATOM 2741 O O . VAL B 2 226 ? 124.19800 160.02200 128.39000 1.000 30.69776 237 VAL A O 1
ATOM 2745 N N . VAL B 2 227 ? 122.37800 160.49400 129.62900 1.000 30.79672 238 VAL A N 1
ATOM 2746 C CA . VAL B 2 227 ? 121.85600 159.13600 129.64600 1.000 30.79672 238 VAL A CA 1
ATOM 2747 C C . VAL B 2 227 ? 120.46500 159.18600 129.03900 1.000 30.79672 238 VAL A C 1
ATOM 2748 O O . VAL B 2 227 ? 119.53500 159.72300 129.65100 1.000 30.79672 238 VAL A O 1
ATOM 2752 N N . SER B 2 228 ? 120.31600 158.63600 127.84100 1.000 33.27256 239 SER A N 1
ATOM 2753 C CA . SER B 2 228 ? 119.04300 158.62900 127.13900 1.000 33.27256 239 SER A CA 1
ATOM 2754 C C . SER B 2 228 ? 118.45000 157.22800 127.16900 1.000 33.27256 239 SER A C 1
ATOM 2755 O O . SER B 2 228 ? 119.17400 156.23700 127.05400 1.000 33.27256 239 SER A O 1
ATOM 2758 N N . TRP B 2 229 ? 117.12800 157.15200 127.31100 1.000 33.59520 240 TRP A N 1
ATOM 2759 C CA . TRP B 2 229 ? 116.45300 155.88800 127.57600 1.000 33.59520 240 TRP A CA 1
ATOM 2760 C C . TRP B 2 229 ? 115.33400 155.54400 126.61000 1.000 33.59520 240 TRP A C 1
ATOM 2761 O O . TRP B 2 229 ? 114.94600 154.37200 126.55200 1.000 33.59520 240 TRP A O 1
ATOM 2772 N N . GLY B 2 230 ? 114.79600 156.49900 125.86400 1.000 37.11562 241 GLY A N 1
ATOM 2773 C CA . GLY B 2 230 ? 113.60200 156.24700 125.08100 1.000 37.11562 241 GLY A CA 1
ATOM 2774 C C . GLY B 2 230 ? 113.77700 155.37200 123.85700 1.000 37.11562 241 GLY A C 1
ATOM 2775 O O . GLY B 2 230 ? 114.67200 154.52600 123.80200 1.000 37.11562 241 GLY A O 1
ATOM 2776 N N . GLY B 2 231 ? 112.90800 155.56600 122.87000 1.000 41.52333 242 GLY A N 1
ATOM 2777 C CA . GLY B 2 231 ? 112.96100 154.79700 121.64500 1.000 41.52333 242 GLY A CA 1
ATOM 2778 C C . GLY B 2 231 ? 113.94500 155.35500 120.64400 1.000 41.52333 242 GLY A C 1
ATOM 2779 O O . GLY B 2 231 ? 115.05300 155.75000 121.01200 1.000 41.52333 242 GLY A O 1
ATOM 2780 N N . TYR B 2 232 ? 113.55700 155.39600 119.37200 1.000 43.57704 243 TYR A N 1
ATOM 2781 C CA . TYR B 2 232 ? 114.47000 155.88700 118.34800 1.000 43.57704 243 TYR A CA 1
ATOM 2782 C C . TYR B 2 232 ? 114.51700 157.40700 118.32400 1.000 43.57704 243 TYR A C 1
ATOM 2783 O O . TYR B 2 232 ? 115.60000 157.99900 118.30800 1.000 43.57704 243 TYR A O 1
ATOM 2792 N N . ASP B 2 233 ? 113.35400 158.05300 118.30200 1.000 43.73488 244 ASP A N 1
ATOM 2793 C CA . ASP B 2 233 ? 113.33200 159.50800 118.21600 1.000 43.73488 244 ASP A CA 1
ATOM 2794 C C . ASP B 2 233 ? 113.87300 160.14600 119.48400 1.000 43.73488 244 ASP A C 1
ATOM 2795 O O . ASP B 2 233 ? 114.45600 161.23400 119.43700 1.000 43.73488 244 ASP A O 1
ATOM 2800 N N . ALA B 2 234 ? 113.70500 159.48200 120.62600 1.000 40.56187 245 ALA A N 1
ATOM 2801 C CA . ALA B 2 234 ? 114.27300 160.00200 121.86300 1.000 40.56187 245 ALA A CA 1
ATOM 2802 C C . ALA B 2 234 ? 115.79400 160.03300 121.79700 1.000 40.56187 245 ALA A C 1
ATOM 2803 O O . ALA B 2 234 ? 116.42700 161.03300 122.15600 1.000 40.56187 245 ALA A O 1
ATOM 2805 N N . ILE B 2 235 ? 116.39900 158.94500 121.32300 1.000 38.75973 246 ILE A N 1
ATOM 2806 C CA . ILE B 2 235 ? 117.85100 158.89500 121.20900 1.000 38.75973 246 ILE A CA 1
ATOM 2807 C C . ILE B 2 235 ? 118.33700 159.84400 120.12200 1.000 38.75973 246 ILE A C 1
ATOM 2808 O O . ILE B 2 235 ? 119.40700 160.44900 120.24000 1.000 38.75973 246 ILE A O 1
ATOM 2813 N N . LYS B 2 236 ? 117.55700 160.00300 119.05500 1.000 40.41813 247 LYS A N 1
ATOM 2814 C CA . LYS B 2 236 ? 117.91000 160.96600 118.02000 1.000 40.41813 247 LYS A CA 1
ATOM 2815 C C . LYS B 2 236 ? 117.90700 162.38700 118.56900 1.000 40.41813 247 LYS A C 1
ATOM 2816 O O . LYS B 2 236 ? 118.81100 163.17800 118.27600 1.000 40.41813 247 LYS A O 1
ATOM 2822 N N . TRP B 2 237 ? 116.89700 162.72800 119.36900 1.000 40.40334 248 TRP A N 1
ATOM 2823 C CA . TRP B 2 237 ? 116.85200 164.03400 120.01200 1.000 40.40334 248 TRP A CA 1
ATOM 2824 C C . TRP B 2 237 ? 118.04600 164.22500 120.93300 1.000 40.40334 248 TRP A C 1
ATOM 2825 O O . TRP B 2 237 ? 118.68200 165.28400 120.93400 1.000 40.40334 248 TRP A O 1
ATOM 2836 N N . ALA B 2 238 ? 118.35500 163.21000 121.73800 1.000 38.36809 249 ALA A N 1
ATOM 2837 C CA . ALA B 2 238 ? 119.50500 163.30200 122.62900 1.000 38.36809 249 ALA A CA 1
ATOM 2838 C C . ALA B 2 238 ? 120.78900 163.53500 121.84800 1.000 38.36809 249 ALA A C 1
ATOM 2839 O O . ALA B 2 238 ? 121.63000 164.34500 122.25000 1.000 38.36809 249 ALA A O 1
ATOM 2841 N N . THR B 2 239 ? 120.95800 162.83200 120.72900 1.000 38.24080 250 THR A N 1
ATOM 2842 C CA . THR B 2 239 ? 122.16900 162.98600 119.93300 1.000 38.24080 250 THR A CA 1
ATOM 2843 C C . THR B 2 239 ? 122.24100 164.36400 119.29300 1.000 38.24080 250 THR A C 1
ATOM 2844 O O . THR B 2 239 ? 123.32300 164.94800 119.18200 1.000 38.24080 250 THR A O 1
ATOM 2848 N N . GLU B 2 240 ? 121.09900 164.90200 118.86900 1.000 41.00419 251 GLU A N 1
ATOM 2849 C CA . GLU B 2 240 ? 121.11200 166.17300 118.15900 1.000 41.00419 251 GLU A CA 1
ATOM 2850 C C . GLU B 2 240 ? 121.25000 167.36600 119.09100 1.000 41.00419 251 GLU A C 1
ATOM 2851 O O . GLU B 2 240 ? 121.72400 168.42300 118.66300 1.000 41.00419 251 GLU A O 1
ATOM 2857 N N . HIS B 2 241 ? 120.85000 167.23100 120.35200 1.000 40.04406 252 HIS A N 1
ATOM 2858 C CA . HIS B 2 241 ? 120.80200 168.35800 121.27400 1.000 40.04406 252 HIS A CA 1
ATOM 2859 C C . HIS B 2 241 ? 121.77300 168.18400 122.43400 1.000 40.04406 252 HIS A C 1
ATOM 2860 O O . HIS B 2 241 ? 121.51000 168.63600 123.54700 1.000 40.04406 252 HIS A O 1
ATOM 2867 N N . THR B 2 242 ? 122.90000 167.53500 122.18100 1.000 38.68105 253 THR A N 1
ATOM 2868 C CA . THR B 2 242 ? 123.96300 167.37500 123.14800 1.000 38.68105 253 THR A CA 1
ATOM 2869 C C . THR B 2 242 ? 125.23200 168.02500 122.61500 1.000 38.68105 253 THR A C 1
ATOM 2870 O O . THR B 2 242 ? 125.50700 167.93600 121.41400 1.000 38.68105 253 THR A O 1
ATOM 2874 N N . PRO B 2 243 ? 126.00000 168.71000 123.45900 1.000 38.74064 254 PRO A N 1
ATOM 2875 C CA . PRO B 2 243 ? 127.30300 169.21400 123.01800 1.000 38.74064 254 PRO A CA 1
ATOM 2876 C C . PRO B 2 243 ? 128.15000 168.08800 122.44500 1.000 38.74064 254 PRO A C 1
ATOM 2877 O O . PRO B 2 243 ? 128.16800 166.97400 122.96800 1.000 38.74064 254 PRO A O 1
ATOM 2881 N N . VAL B 2 244 ? 128.85200 168.38700 121.35000 1.000 39.83070 255 VAL A N 1
ATOM 2882 C CA . VAL B 2 244 ? 129.51000 167.33500 120.58800 1.000 39.83070 255 VAL A CA 1
ATOM 2883 C C . VAL B 2 244 ? 130.64400 166.67900 121.35900 1.000 39.83070 255 VAL A C 1
ATOM 2884 O O . VAL B 2 244 ? 131.07200 165.57900 120.99700 1.000 39.83070 255 VAL A O 1
ATOM 2888 N N . ASN B 2 245 ? 131.14500 167.31100 122.41700 1.000 39.84961 256 ASN A N 1
ATOM 2889 C CA . ASN B 2 245 ? 132.22000 166.73900 123.21200 1.000 39.84961 256 ASN A CA 1
ATOM 2890 C C . ASN B 2 245 ? 131.70500 166.03200 124.45800 1.000 39.84961 256 ASN A C 1
ATOM 2891 O O . ASN B 2 245 ? 132.48800 165.74700 125.36800 1.000 39.84961 256 ASN A O 1
ATOM 2896 N N . VAL B 2 246 ? 130.41200 165.73100 124.51100 1.000 36.64491 257 VAL A N 1
ATOM 2897 C CA . VAL B 2 246 ? 129.78600 165.11100 125.67000 1.000 36.64491 257 VAL A CA 1
ATOM 2898 C C . VAL B 2 246 ? 129.30300 163.72500 125.27400 1.000 36.64491 257 VAL A C 1
ATOM 2899 O O . VAL B 2 246 ? 128.75900 163.53600 124.18100 1.000 36.64491 257 VAL A O 1
ATOM 2903 N N . ASP B 2 247 ? 129.50500 162.75800 126.16100 1.000 34.89608 258 ASP A N 1
ATOM 2904 C CA . ASP B 2 247 ? 129.16900 161.37000 125.89100 1.000 34.89608 258 ASP A CA 1
ATOM 2905 C C . ASP B 2 247 ? 127.70300 161.09500 126.19500 1.000 34.89608 258 ASP A C 1
ATOM 2906 O O . ASP B 2 247 ? 127.10400 161.71600 127.07400 1.000 34.89608 258 ASP A O 1
ATOM 2911 N N . ILE B 2 248 ? 127.13300 160.14300 125.46200 1.000 33.09986 259 ILE A N 1
ATOM 2912 C CA . ILE B 2 248 ? 125.73000 159.77300 125.59000 1.000 33.09986 259 ILE A CA 1
ATOM 2913 C C . ILE B 2 248 ? 125.64800 158.27200 125.81700 1.000 33.09986 259 ILE A C 1
ATOM 2914 O O . ILE B 2 248 ? 126.16400 157.49200 125.00900 1.000 33.09986 259 ILE A O 1
ATOM 2919 N N . LEU B 2 249 ? 125.01100 157.87000 126.91100 1.000 31.86507 260 LEU A N 1
ATOM 2920 C CA . LEU B 2 249 ? 124.67700 156.47100 127.15100 1.000 31.86507 260 LEU A CA 1
ATOM 2921 C C . LEU B 2 249 ? 123.31700 156.20500 126.52200 1.000 31.86507 260 LEU A C 1
ATOM 2922 O O . LEU B 2 249 ? 122.30200 156.73000 126.98500 1.000 31.86507 260 LEU A O 1
ATOM 2927 N N . LYS B 2 250 ? 123.29200 155.39900 125.46900 1.000 34.50476 261 LYS A N 1
ATOM 2928 C CA . LYS B 2 250 ? 122.07400 155.14600 124.71300 1.000 34.50476 261 LYS A CA 1
ATOM 2929 C C . LYS B 2 250 ? 121.49300 153.79600 125.11000 1.000 34.50476 261 LYS A C 1
ATOM 2930 O O . LYS B 2 250 ? 122.15500 152.76500 124.96800 1.000 34.50476 261 LYS A O 1
ATOM 2936 N N . PHE B 2 251 ? 120.26100 153.80900 125.60200 1.000 33.86505 262 PHE A N 1
ATOM 2937 C CA . PHE B 2 251 ? 119.50900 152.60100 125.92300 1.000 33.86505 262 PHE A CA 1
ATOM 2938 C C . PHE B 2 251 ? 118.31700 152.56300 124.97200 1.000 33.86505 262 PHE A C 1
ATOM 2939 O O . PHE B 2 251 ? 117.23600 153.05800 125.28800 1.000 33.86505 262 PHE A O 1
ATOM 2947 N N . GLY B 2 252 ? 118.52200 151.96500 123.80400 1.000 38.12469 263 GLY A N 1
ATOM 2948 C CA . GLY B 2 252 ? 117.53200 151.99500 122.75800 1.000 38.12469 263 GLY A CA 1
ATOM 2949 C C . GLY B 2 252 ? 116.46700 150.94100 122.93300 1.000 38.12469 263 GLY A C 1
ATOM 2950 O O . GLY B 2 252 ? 116.43700 150.18500 123.91000 1.000 38.12469 263 GLY A O 1
ATOM 2951 N N . PRO B 2 253 ? 115.55700 150.88900 121.96600 1.000 39.35986 264 PRO A N 1
ATOM 2952 C CA . PRO B 2 253 ? 114.50100 149.87500 122.00100 1.000 39.35986 264 PRO A CA 1
ATOM 2953 C C . PRO B 2 253 ? 115.03600 148.51100 121.60100 1.000 39.35986 264 PRO A C 1
ATOM 2954 O O . PRO B 2 253 ? 115.83900 148.38000 120.67500 1.000 39.35986 264 PRO A O 1
ATOM 2958 N N . LYS B 2 254 ? 114.58800 147.49200 122.31600 1.000 40.30420 265 LYS A N 1
ATOM 2959 C CA . LYS B 2 254 ? 115.05700 146.13000 122.12800 1.000 40.30420 265 LYS A CA 1
ATOM 2960 C C . LYS B 2 254 ? 113.88000 145.20500 121.84400 1.000 40.30420 265 LYS A C 1
ATOM 2961 O O . LYS B 2 254 ? 112.71700 145.60600 121.88400 1.000 40.30420 265 LYS A O 1
ATOM 2967 N N . LYS B 2 255 ? 114.20200 143.94800 121.55000 1.000 42.50000 266 LYS A N 1
ATOM 2968 C CA . LYS B 2 255 ? 113.20200 142.91300 121.29700 1.000 42.50000 266 LYS A CA 1
ATOM 2969 C C . LYS B 2 255 ? 113.75400 141.60700 121.85400 1.000 42.50000 266 LYS A C 1
ATOM 2970 O O . LYS B 2 255 ? 114.60800 140.97400 121.23000 1.000 42.50000 266 LYS A O 1
ATOM 2976 N N . SER B 2 256 ? 113.27400 141.21100 123.02400 1.000 41.39238 267 SER A N 1
ATOM 2977 C CA . SER B 2 256 ? 113.77600 140.01700 123.68000 1.000 41.39238 267 SER A CA 1
ATOM 2978 C C . SER B 2 256 ? 112.91100 138.80900 123.34900 1.000 41.39238 267 SER A C 1
ATOM 2979 O O . SER B 2 256 ? 111.71100 138.91900 123.09300 1.000 41.39238 267 SER A O 1
ATOM 2982 N N . ILE B 2 257 ? 113.53600 137.63700 123.38900 1.000 38.98584 268 ILE A N 1
ATOM 2983 C CA . ILE B 2 257 ? 112.92700 136.38800 122.97000 1.000 38.98584 268 ILE A CA 1
ATOM 2984 C C . ILE B 2 257 ? 113.20400 135.33700 124.03600 1.000 38.98584 268 ILE A C 1
ATOM 2985 O O . ILE B 2 257 ? 113.92100 135.58200 125.00700 1.000 38.98584 268 ILE A O 1
ATOM 2990 N N . ALA B 2 258 ? 112.63000 134.15300 123.84800 1.000 39.30516 269 ALA A N 1
ATOM 2991 C CA . ALA B 2 258 ? 112.81700 133.04600 124.77100 1.000 39.30516 269 ALA A CA 1
ATOM 2992 C C . ALA B 2 258 ? 113.07500 131.77500 123.98100 1.000 39.30516 269 ALA A C 1
ATOM 2993 O O . ALA B 2 258 ? 112.54300 131.59200 122.88700 1.000 39.30516 269 ALA A O 1
ATOM 2995 N N . ILE B 2 259 ? 113.89900 130.89900 124.54500 1.000 38.95377 270 ILE A N 1
ATOM 2996 C CA . ILE B 2 259 ? 114.22000 129.61800 123.93300 1.000 38.95377 270 ILE A CA 1
ATOM 2997 C C . ILE B 2 259 ? 113.90500 128.51800 124.93200 1.000 38.95377 270 ILE A C 1
ATOM 2998 O O . ILE B 2 259 ? 114.41000 128.53400 126.05800 1.000 38.95377 270 ILE A O 1
ATOM 3003 N N . VAL B 2 260 ? 113.07700 127.56700 124.51800 1.000 42.64697 271 VAL A N 1
ATOM 3004 C CA . VAL B 2 260 ? 112.69600 126.42600 125.33800 1.000 42.64697 271 VAL A CA 1
ATOM 3005 C C . VAL B 2 260 ? 113.27500 125.19500 124.66100 1.000 42.64697 271 VAL A C 1
ATOM 3006 O O . VAL B 2 260 ? 112.81600 124.80400 123.58100 1.000 42.64697 271 VAL A O 1
ATOM 3010 N N . ASP B 2 261 ? 114.28500 124.58400 125.28300 1.000 46.98789 272 ASP A N 1
ATOM 3011 C CA . ASP B 2 261 ? 115.07600 123.58100 124.57000 1.000 46.98789 272 ASP A CA 1
ATOM 3012 C C . ASP B 2 261 ? 114.37900 122.22500 124.54700 1.000 46.98789 272 ASP A C 1
ATOM 3013 O O . ASP B 2 261 ? 114.00100 121.73100 123.48400 1.000 46.98789 272 ASP A O 1
ATOM 3018 N N . ASN B 2 262 ? 114.23500 121.59700 125.69800 1.000 49.12953 273 ASN A N 1
ATOM 3019 C CA . ASN B 2 262 ? 113.42400 120.39200 125.79800 1.000 49.12953 273 ASN A CA 1
ATOM 3020 C C . ASN B 2 262 ? 113.18000 120.11600 127.27000 1.000 49.12953 273 ASN A C 1
ATOM 3021 O O . ASN B 2 262 ? 113.81500 119.22600 127.84800 1.000 49.12953 273 ASN A O 1
ATOM 3026 N N . PRO B 2 263 ? 112.27200 120.84500 127.91100 1.000 50.31832 274 PRO A N 1
ATOM 3027 C CA . PRO B 2 263 ? 112.16400 120.75300 129.36800 1.000 50.31832 274 PRO A CA 1
ATOM 3028 C C . PRO B 2 263 ? 111.50300 119.45200 129.78900 1.000 50.31832 274 PRO A C 1
ATOM 3029 O O . PRO B 2 263 ? 110.40900 119.11700 129.33000 1.000 50.31832 274 PRO A O 1
ATOM 3033 N N . VAL B 2 264 ? 112.18700 118.71100 130.65700 1.000 52.91018 275 VAL A N 1
ATOM 3034 C CA . VAL B 2 264 ? 111.54400 117.58600 131.32000 1.000 52.91018 275 VAL A CA 1
ATOM 3035 C C . VAL B 2 264 ? 110.55500 118.09200 132.35700 1.000 52.91018 275 VAL A C 1
ATOM 3036 O O . VAL B 2 264 ? 109.51300 117.47400 132.59200 1.000 52.91018 275 VAL A O 1
ATOM 3040 N N . ASP B 2 265 ? 110.86600 119.22000 132.99100 1.000 53.03483 276 ASP A N 1
ATOM 3041 C CA . ASP B 2 265 ? 109.95700 119.86900 133.93300 1.000 53.03483 276 ASP A CA 1
ATOM 3042 C C . ASP B 2 265 ? 109.29300 121.03800 133.21900 1.000 53.03483 276 ASP A C 1
ATOM 3043 O O . ASP B 2 265 ? 109.76000 122.17400 133.27200 1.000 53.03483 276 ASP A O 1
ATOM 3048 N N . ILE B 2 266 ? 108.17900 120.75300 132.54300 1.000 51.25424 277 ILE A N 1
ATOM 3049 C CA . ILE B 2 266 ? 107.53800 121.76100 131.70900 1.000 51.25424 277 ILE A CA 1
ATOM 3050 C C . ILE B 2 266 ? 106.85700 122.83000 132.55200 1.000 51.25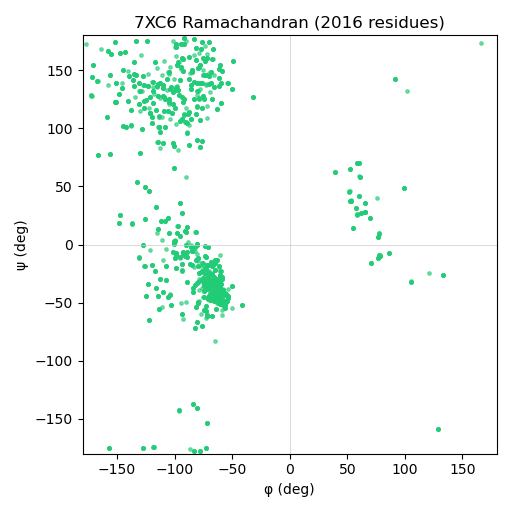424 277 ILE A C 1
ATOM 3051 O O . ILE B 2 266 ? 106.64900 123.95600 132.08400 1.000 51.25424 277 ILE A O 1
ATOM 3056 N N . THR B 2 267 ? 106.49800 122.50900 133.79600 1.000 51.19183 278 THR A N 1
ATOM 3057 C CA . THR B 2 267 ? 105.70900 123.44300 134.59100 1.000 51.19183 278 THR A CA 1
ATOM 3058 C C . THR B 2 267 ? 106.53100 124.66200 134.99700 1.000 51.19183 278 THR A C 1
ATOM 3059 O O . THR B 2 267 ? 106.05600 125.79700 134.88200 1.000 51.19183 278 THR A O 1
ATOM 3063 N N . ALA B 2 268 ? 107.77000 124.45900 135.44900 1.000 49.75580 279 ALA A N 1
ATOM 3064 C CA . ALA B 2 268 ? 108.61200 125.60000 135.79100 1.000 49.75580 279 ALA A CA 1
ATOM 3065 C C . ALA B 2 268 ? 108.97300 126.40000 134.55000 1.000 49.75580 279 ALA A C 1
ATOM 3066 O O . ALA B 2 268 ? 109.08200 127.63100 134.60000 1.000 49.75580 279 ALA A O 1
ATOM 3068 N N . SER B 2 269 ? 109.17500 125.71100 133.42900 1.000 47.90237 280 SER A N 1
ATOM 3069 C CA . SER B 2 269 ? 109.42200 126.39200 132.16500 1.000 47.90237 280 SER A CA 1
ATOM 3070 C C . SER B 2 269 ? 108.28000 127.32900 131.80700 1.000 47.90237 280 SER A C 1
ATOM 3071 O O . SER B 2 269 ? 108.50000 128.49800 131.46300 1.000 47.90237 280 SER A O 1
ATOM 3074 N N . ALA B 2 270 ? 107.05000 126.82300 131.86700 1.000 46.70502 281 ALA A N 1
ATOM 3075 C CA . ALA B 2 270 ? 105.89700 127.65500 131.55900 1.000 46.70502 281 ALA A CA 1
ATOM 3076 C C . ALA B 2 270 ? 105.75600 128.78700 132.56600 1.000 46.70502 281 ALA A C 1
ATOM 3077 O O . ALA B 2 270 ? 105.39900 129.91000 132.19600 1.000 46.70502 281 ALA A O 1
ATOM 3079 N N . ILE B 2 271 ? 106.02800 128.51000 133.84400 1.000 46.36634 282 ILE A N 1
ATOM 3080 C CA . ILE B 2 271 ? 105.98300 129.55400 134.86600 1.000 46.36634 282 ILE A CA 1
ATOM 3081 C C . ILE B 2 271 ? 106.91900 130.69400 134.49600 1.000 46.36634 282 ILE A C 1
ATOM 3082 O O . ILE B 2 271 ? 106.54500 131.87200 134.52900 1.000 46.36634 282 ILE A O 1
ATOM 3087 N N . GLY B 2 272 ? 108.15700 130.35300 134.13800 1.000 44.76701 283 GLY A N 1
ATOM 3088 C CA . GLY B 2 272 ? 109.12200 131.37800 133.78300 1.000 44.76701 283 GLY A CA 1
ATOM 3089 C C . GLY B 2 272 ? 108.71800 132.16100 132.54900 1.000 44.76701 283 GLY A C 1
ATOM 3090 O O . GLY B 2 272 ? 108.77400 133.39400 132.53400 1.000 44.76701 283 GLY A O 1
ATOM 3091 N N . VAL B 2 273 ? 108.32600 131.45700 131.48900 1.000 44.15908 284 VAL A N 1
ATOM 3092 C CA . VAL B 2 273 ? 107.96500 132.15200 130.25700 1.000 44.15908 284 VAL A CA 1
ATOM 3093 C C . VAL B 2 273 ? 106.76900 133.06600 130.49200 1.000 44.15908 284 VAL A C 1
ATOM 3094 O O . VAL B 2 273 ? 106.71300 134.18600 129.97100 1.000 44.15908 284 VAL A O 1
ATOM 3098 N N . ALA B 2 274 ? 105.80800 132.62100 131.30500 1.000 45.03813 285 ALA A N 1
ATOM 3099 C CA . ALA B 2 274 ? 104.66500 133.46400 131.62900 1.000 45.03813 285 ALA A CA 1
ATOM 3100 C C . ALA B 2 274 ? 105.08900 134.68400 132.43000 1.000 45.03813 285 ALA A C 1
ATOM 3101 O O . ALA B 2 274 ? 104.58100 135.78700 132.20200 1.000 45.03813 285 ALA A O 1
ATOM 3103 N N . HIS B 2 275 ? 105.99600 134.50100 133.38900 1.000 44.06852 286 HIS A N 1
ATOM 3104 C CA . HIS B 2 275 ? 106.55200 135.63300 134.12100 1.000 44.06852 286 HIS A CA 1
ATOM 3105 C C . HIS B 2 275 ? 107.14400 136.66300 133.16800 1.000 44.06852 286 HIS A C 1
ATOM 3106 O O . HIS B 2 275 ? 106.87400 137.86400 133.28100 1.000 44.06852 286 HIS A O 1
ATOM 3113 N N . ASP B 2 276 ? 107.96800 136.20400 132.22400 1.000 43.85109 287 ASP A N 1
ATOM 3114 C CA . ASP B 2 276 ? 108.62100 137.13200 131.30700 1.000 43.85109 287 ASP A CA 1
ATOM 3115 C C . ASP B 2 276 ? 107.62700 137.80600 130.37700 1.000 43.85109 287 ASP A C 1
ATOM 3116 O O . ASP B 2 276 ? 107.83600 138.95700 129.97900 1.000 43.85109 287 ASP A O 1
ATOM 3121 N N . ILE B 2 277 ? 106.55800 137.10800 130.00300 1.000 44.83439 288 ILE A N 1
ATOM 3122 C CA . ILE B 2 277 ? 105.56000 137.72200 129.13800 1.000 44.83439 288 ILE A CA 1
ATOM 3123 C C . ILE B 2 277 ? 104.76100 138.76500 129.90500 1.000 44.83439 288 ILE A C 1
ATOM 3124 O O . ILE B 2 277 ? 104.44400 139.83600 129.37700 1.000 44.83439 288 ILE A O 1
ATOM 3129 N N . CYS B 2 278 ? 104.44600 138.48700 131.16800 1.000 46.49701 289 CYS A N 1
ATOM 3130 C CA . CYS B 2 278 ? 103.46500 139.27900 131.89200 1.000 46.49701 289 CYS A CA 1
ATOM 3131 C C . CYS B 2 278 ? 104.05900 140.41300 132.71300 1.000 46.49701 289 CYS A C 1
ATOM 3132 O O . CYS B 2 278 ? 103.33900 141.36800 133.01700 1.000 46.49701 289 CYS A O 1
ATOM 3135 N N . PHE B 2 279 ? 105.33400 140.34700 133.08600 1.000 45.37683 290 PHE A N 1
ATOM 3136 C CA . PHE B 2 279 ? 105.90400 141.40700 133.90600 1.000 45.37683 290 PHE A CA 1
ATOM 3137 C C . PHE B 2 279 ? 105.94600 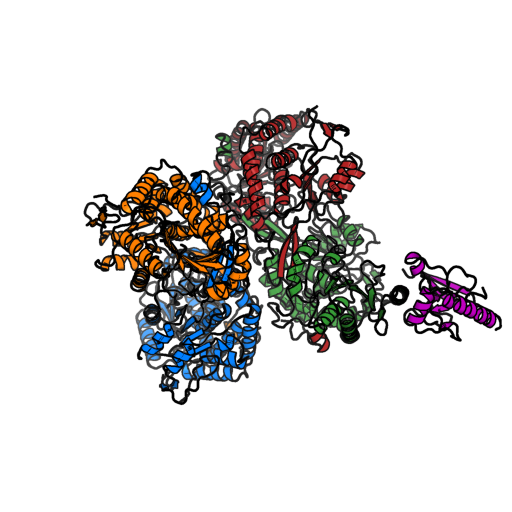142.72500 133.14600 1.000 45.37683 290 PHE A C 1
ATOM 3138 O O . PHE B 2 279 ? 106.32500 142.77500 131.97400 1.000 45.37683 290 PHE A O 1
ATOM 3146 N N . TYR B 2 280 ? 105.55100 143.79800 133.83300 1.000 45.91471 291 TYR A N 1
ATOM 3147 C CA . TYR B 2 280 ? 105.49100 145.14500 133.26400 1.000 45.91471 291 TYR A CA 1
ATOM 3148 C C . TYR B 2 280 ? 104.57900 145.21200 132.04500 1.000 45.91471 291 TYR A C 1
ATOM 3149 O O . TYR B 2 280 ? 104.74800 146.07600 131.18400 1.000 45.91471 291 TYR A O 1
ATOM 3158 N N . ASP B 2 281 ? 103.60400 144.30500 131.97300 1.000 47.80049 292 ASP A N 1
ATOM 3159 C CA . ASP B 2 281 ? 102.63700 144.25500 130.87700 1.000 47.80049 292 ASP A CA 1
ATOM 3160 C C . ASP B 2 281 ? 103.32000 144.10900 129.52300 1.000 47.80049 292 ASP A C 1
ATOM 3161 O O . ASP B 2 281 ? 102.82400 144.61300 128.51400 1.000 47.80049 292 ASP A O 1
ATOM 3166 N N . GLN B 2 282 ? 104.46700 143.43200 129.49900 1.000 47.16661 293 GLN A N 1
ATOM 3167 C CA . GLN B 2 282 ? 105.25100 143.19300 128.29200 1.000 47.16661 293 GLN A CA 1
ATOM 3168 C C . GLN B 2 282 ? 105.74400 144.48200 127.65200 1.000 47.16661 293 GLN A C 1
ATOM 3169 O O . GLN B 2 282 ? 105.96000 144.52700 126.43900 1.000 47.16661 293 GLN A O 1
ATOM 3175 N N . GLN B 2 283 ? 105.93200 145.53500 128.44300 1.000 46.16802 294 GLN A N 1
ATOM 3176 C CA . GLN B 2 283 ? 106.34400 146.83200 127.92900 1.000 46.16802 294 GLN A CA 1
ATOM 3177 C C . GLN B 2 283 ? 107.83200 147.09800 128.08300 1.000 46.16802 294 GLN A C 1
ATOM 3178 O O . GLN B 2 283 ? 108.32100 148.10400 127.56300 1.000 46.16802 294 GLN A O 1
ATOM 3184 N N . ALA B 2 284 ? 108.55800 146.23000 128.77500 1.000 44.35749 295 ALA A N 1
ATOM 3185 C CA . ALA B 2 284 ? 109.98000 146.42500 128.98700 1.000 44.35749 295 ALA A CA 1
ATOM 3186 C C . ALA B 2 284 ? 110.77400 145.96900 127.76900 1.000 44.35749 295 ALA A C 1
ATOM 3187 O O . ALA B 2 284 ? 110.25600 145.32400 126.85500 1.000 44.35749 295 ALA A O 1
ATOM 3189 N N . CYS B 2 285 ? 112.05900 146.31800 127.76200 1.000 43.55270 296 CYS A N 1
ATOM 3190 C CA . CYS B 2 285 ? 112.94200 145.86100 126.70000 1.000 43.55270 296 CYS A CA 1
ATOM 3191 C C . CYS B 2 285 ? 113.41100 144.43300 126.91900 1.000 43.55270 296 CYS A C 1
ATOM 3192 O O . CYS B 2 285 ? 113.86100 143.79000 125.96800 1.000 43.55270 296 CYS A O 1
ATOM 3195 N N . PHE B 2 286 ? 113.30400 143.92400 128.14200 1.000 41.24393 297 PHE A N 1
ATOM 3196 C CA . PHE B 2 286 ? 113.65100 142.54700 128.45400 1.000 41.24393 297 PHE A CA 1
ATOM 3197 C C . PHE B 2 286 ? 112.44200 141.62800 128.43300 1.000 41.24393 297 PHE A C 1
ATOM 3198 O O . PHE B 2 286 ? 112.55700 140.46000 128.81300 1.000 41.24393 297 PHE A O 1
ATOM 3206 N N . SER B 2 287 ? 111.28800 142.12900 128.00800 1.000 43.45368 298 SER A N 1
ATOM 3207 C CA . SER B 2 287 ? 110.08000 141.32300 127.97000 1.000 43.45368 298 SER A CA 1
ATOM 3208 C C . SER B 2 287 ? 110.09700 140.39100 126.76900 1.000 43.45368 298 SER A C 1
ATOM 3209 O O . SER B 2 287 ? 110.49900 140.77700 125.66800 1.000 43.45368 298 SER A O 1
ATOM 3212 N N . THR B 2 288 ? 109.64900 139.16100 126.98800 1.000 43.55814 299 THR A N 1
ATOM 3213 C CA . THR B 2 288 ? 109.65100 138.14800 125.94700 1.000 43.55814 299 THR A CA 1
ATOM 3214 C C . THR B 2 288 ? 108.53200 138.41800 124.95400 1.000 43.55814 299 THR A C 1
ATOM 3215 O O . THR B 2 288 ? 107.37200 138.57700 125.34200 1.000 43.55814 299 THR A O 1
ATOM 3219 N N . GLN B 2 289 ? 108.87900 138.47100 123.67200 1.000 45.44099 300 GLN A N 1
ATOM 3220 C CA . GLN B 2 289 ? 107.89500 138.64900 122.61400 1.000 45.44099 300 GLN A CA 1
ATOM 3221 C C . GLN B 2 289 ? 107.69800 137.40600 121.76800 1.000 45.44099 300 GLN A C 1
ATOM 3222 O O . GLN B 2 289 ? 106.56500 137.08100 121.41700 1.000 45.44099 300 GLN A O 1
ATOM 3228 N N . ASP B 2 290 ? 108.77100 136.70100 121.43200 1.000 45.47743 301 ASP A N 1
ATOM 3229 C CA . ASP B 2 290 ? 108.69800 135.48600 120.63700 1.000 45.47743 301 ASP A CA 1
ATOM 3230 C C . ASP B 2 290 ? 109.33200 134.34300 121.41100 1.000 45.47743 301 ASP A C 1
ATOM 3231 O O . ASP B 2 290 ? 110.39200 134.51300 122.01900 1.000 45.47743 301 ASP A O 1
ATOM 3236 N N . ILE B 2 291 ? 108.67800 133.18800 121.39300 1.000 42.89279 302 ILE A N 1
ATOM 3237 C CA . ILE B 2 291 ? 109.18400 131.97700 122.02200 1.000 42.89279 302 ILE A CA 1
ATOM 3238 C C . ILE B 2 291 ? 109.56900 131.00200 120.92300 1.000 42.89279 302 ILE A C 1
ATOM 3239 O O . ILE B 2 291 ? 108.84900 130.85600 119.93100 1.000 42.89279 302 ILE A O 1
ATOM 3244 N N . TYR B 2 292 ? 110.70700 130.34600 121.09300 1.000 43.04510 303 TYR A N 1
ATOM 3245 C CA . TYR B 2 292 ? 111.21500 129.38100 120.12500 1.000 43.04510 303 TYR A CA 1
ATOM 3246 C C . TYR B 2 292 ? 111.32000 128.04600 120.84300 1.000 43.04510 303 TYR A C 1
ATOM 3247 O O . TYR B 2 292 ? 112.22600 127.83900 121.65400 1.000 43.04510 303 TYR A O 1
ATOM 3256 N N . TYR B 2 293 ? 110.38400 127.14900 120.56100 1.000 46.36147 304 TYR A N 1
ATOM 3257 C CA . TYR B 2 293 ? 110.34500 125.85800 121.22500 1.000 46.36147 304 TYR A CA 1
ATOM 3258 C C . TYR B 2 293 ? 111.09400 124.82400 120.39900 1.000 46.36147 304 TYR A C 1
ATOM 3259 O O . TYR B 2 293 ? 110.83300 124.66100 119.20400 1.000 46.36147 304 TYR A O 1
ATOM 3268 N N . ILE B 2 294 ? 112.03000 124.14100 121.04100 1.000 46.83782 305 ILE A N 1
ATOM 3269 C CA . ILE B 2 294 ? 112.67100 122.95400 120.49700 1.000 46.83782 305 ILE A CA 1
ATOM 3270 C C . ILE B 2 294 ? 112.07400 121.76200 121.22700 1.000 46.83782 305 ILE A C 1
ATOM 3271 O O . ILE B 2 294 ? 111.66200 121.88500 122.38400 1.000 46.83782 305 ILE A O 1
ATOM 3276 N N . GLY B 2 295 ? 111.97500 120.62600 120.54900 1.000 50.22597 306 GLY A N 1
ATOM 3277 C CA . GLY B 2 295 ? 111.51600 119.45000 121.24800 1.000 50.22597 306 GLY A CA 1
ATOM 3278 C C . GLY B 2 295 ? 110.38200 118.78200 120.51100 1.000 50.22597 306 GLY A C 1
ATOM 3279 O O . GLY B 2 295 ? 110.19700 118.97500 119.30500 1.000 50.22597 306 GLY A O 1
ATOM 3280 N N . ASP B 2 296 ? 109.60600 117.99100 121.25100 1.000 55.15441 307 ASP A N 1
ATOM 3281 C CA . ASP B 2 296 ? 108.61000 117.11700 120.65600 1.000 55.15441 307 ASP A CA 1
ATOM 3282 C C . ASP B 2 296 ? 107.20600 117.26200 121.23200 1.000 55.15441 307 ASP A C 1
ATOM 3283 O O . ASP B 2 296 ? 106.29800 116.56500 120.76800 1.000 55.15441 307 ASP A O 1
ATOM 3288 N N . ASN B 2 297 ? 106.99600 118.13700 122.21100 1.000 53.03950 308 ASN A N 1
ATOM 3289 C CA . ASN B 2 297 ? 105.71100 118.31100 122.88700 1.000 53.03950 308 ASN A CA 1
ATOM 3290 C C . ASN B 2 297 ? 105.34600 119.78300 122.97800 1.000 53.03950 308 ASN A C 1
ATOM 3291 O O . ASN B 2 297 ? 105.07100 120.31700 124.05300 1.000 53.03950 308 ASN A O 1
ATOM 3296 N N . ILE B 2 298 ? 105.35100 120.46600 121.83200 1.000 51.38640 309 ILE A N 1
ATOM 3297 C CA . ILE B 2 298 ? 105.05800 121.89600 121.80500 1.000 51.38640 309 ILE A CA 1
ATOM 3298 C C . ILE B 2 298 ? 103.65700 122.17900 122.32200 1.000 51.38640 309 ILE A C 1
ATOM 3299 O O . ILE B 2 298 ? 103.39700 123.25200 122.87700 1.000 51.38640 309 ILE A O 1
ATOM 3304 N N . ASP B 2 299 ? 102.74100 121.22500 122.17500 1.000 53.32643 310 ASP A N 1
ATOM 3305 C CA . ASP B 2 299 ? 101.36300 121.44200 122.59900 1.000 53.32643 310 ASP A CA 1
ATOM 3306 C C . ASP B 2 299 ? 101.19700 121.24500 124.09900 1.000 53.32643 310 ASP A C 1
ATOM 3307 O O . ASP B 2 299 ? 100.38000 121.92600 124.73000 1.000 53.32643 310 ASP A O 1
ATOM 3312 N N . ALA B 2 300 ? 101.96700 120.33100 124.69000 1.000 52.13732 311 ALA A N 1
ATOM 3313 C CA . ALA B 2 300 ? 101.99600 120.22000 126.14600 1.000 52.13732 311 ALA A CA 1
ATOM 3314 C C . ALA B 2 300 ? 102.52100 121.50300 126.78000 1.000 52.13732 311 ALA A C 1
ATOM 3315 O O . ALA B 2 300 ? 101.94900 122.01700 127.75300 1.000 52.13732 311 ALA A O 1
ATOM 3317 N N . PHE B 2 301 ? 103.61700 122.04000 126.23500 1.000 48.58346 312 PHE A N 1
ATOM 3318 C CA . PHE B 2 301 ? 104.12700 123.32100 126.70900 1.000 48.58346 312 PHE A CA 1
ATOM 3319 C C . PHE B 2 301 ? 103.12300 124.43800 126.46200 1.000 48.58346 312 PHE A C 1
ATOM 3320 O O . PHE B 2 301 ? 102.98700 125.34900 127.28200 1.000 48.58346 312 PHE A O 1
ATOM 3328 N N . PHE B 2 302 ? 102.41900 124.39000 125.33200 1.000 49.69340 313 PHE A N 1
ATOM 3329 C CA . PHE B 2 302 ? 101.37500 125.37000 125.05400 1.000 49.69340 313 PHE A CA 1
ATOM 3330 C C . PHE B 2 302 ? 100.31100 125.36000 126.14400 1.000 49.69340 313 PHE A C 1
ATOM 3331 O O . PHE B 2 302 ? 99.91700 126.41200 126.65700 1.000 49.69340 313 PHE A O 1
ATOM 3339 N N . ASP B 2 303 ? 99.83200 124.17100 126.50800 1.000 51.55775 314 ASP A N 1
ATOM 3340 C CA . ASP B 2 303 ? 98.79800 124.06700 127.53300 1.000 51.55775 314 ASP A CA 1
ATOM 3341 C C . ASP B 2 303 ? 99.30900 124.54600 128.88700 1.000 51.55775 314 ASP A C 1
ATOM 3342 O O . ASP B 2 303 ? 98.61100 125.26900 129.61000 1.000 51.55775 314 ASP A O 1
ATOM 3347 N N . GLU B 2 304 ? 100.52800 124.14600 129.25100 1.000 50.43990 315 GLU A N 1
ATOM 3348 C CA . GLU B 2 304 ? 101.07100 124.56100 130.54000 1.000 50.43990 315 GLU A CA 1
ATOM 3349 C C . GLU B 2 304 ? 101.29300 126.06900 130.58400 1.000 50.43990 315 GLU A C 1
ATOM 3350 O O . GLU B 2 304 ? 101.05700 126.71300 131.61400 1.000 50.43990 315 GLU A O 1
ATOM 3356 N N . LEU B 2 305 ? 101.73200 126.65300 129.47000 1.000 47.82125 316 LEU A N 1
ATOM 3357 C CA . LEU B 2 305 ? 101.90100 128.09700 129.40500 1.000 47.82125 316 LEU A CA 1
ATOM 3358 C C . LEU B 2 305 ? 100.56200 128.80600 129.48100 1.000 47.82125 316 LEU A C 1
ATOM 3359 O O . LEU B 2 305 ? 100.46400 129.88900 130.06200 1.000 47.82125 316 LEU A O 1
ATOM 3364 N N . VAL B 2 306 ? 99.52000 128.21900 128.89500 1.000 48.77327 317 VAL A N 1
ATOM 3365 C CA . VAL B 2 306 ? 98.18300 128.78900 129.02300 1.000 48.77327 317 VAL A CA 1
ATOM 3366 C C . VAL B 2 306 ? 97.75700 128.79800 130.48500 1.000 48.77327 317 VAL A C 1
ATOM 3367 O O . VAL B 2 306 ? 97.20400 129.78400 130.98500 1.000 48.77327 317 VAL A O 1
ATOM 3371 N N . GLU B 2 307 ? 98.02600 127.70200 131.19700 1.000 50.35603 318 GLU A N 1
ATOM 3372 C CA . GLU B 2 307 ? 97.69100 127.65000 132.61900 1.000 50.35603 318 GLU A CA 1
ATOM 3373 C C . GLU B 2 307 ? 98.44900 128.71200 133.41000 1.000 50.35603 318 GLU A C 1
ATOM 3374 O O . GLU B 2 307 ? 97.87500 129.39700 134.26600 1.000 50.35603 318 GLU A O 1
ATOM 3380 N N . GLN B 2 308 ? 99.74800 128.86200 133.14300 1.000 47.80911 319 GLN A N 1
ATOM 3381 C CA . GLN B 2 308 ? 100.52400 129.85500 133.88400 1.000 47.80911 319 GLN A CA 1
ATOM 3382 C C . GLN B 2 308 ? 100.10600 131.28000 133.53700 1.000 47.80911 319 GLN A C 1
ATOM 3383 O O . GLN B 2 308 ? 100.12200 132.16000 134.40600 1.000 47.80911 319 GLN A O 1
ATOM 3389 N N . LEU B 2 309 ? 99.71900 131.52800 132.28600 1.000 47.37870 320 LEU A N 1
ATOM 3390 C CA . LEU B 2 309 ? 99.20600 132.84300 131.92400 1.000 47.37870 320 LEU A CA 1
ATOM 3391 C C . LEU B 2 309 ? 97.87100 133.11200 132.60200 1.000 47.37870 320 LEU A C 1
ATOM 3392 O O . LEU B 2 309 ? 97.58600 134.24700 132.99100 1.000 47.37870 320 LEU A O 1
ATOM 3397 N N . ASN B 2 310 ? 97.04200 132.08000 132.76400 1.000 49.00731 321 ASN A N 1
ATOM 3398 C CA . ASN B 2 310 ? 95.80900 132.25000 133.52300 1.000 49.00731 321 ASN A CA 1
ATOM 3399 C C . ASN B 2 310 ? 96.09200 132.54200 134.98900 1.000 49.00731 321 ASN A C 1
ATOM 3400 O O . ASN B 2 310 ? 95.34400 133.28800 135.62900 1.000 49.00731 321 ASN A O 1
ATOM 3405 N N . LEU B 2 311 ? 97.15500 131.95700 135.53900 1.000 47.52810 322 LEU A N 1
ATOM 3406 C CA . LEU B 2 311 ? 97.55200 132.28500 136.90700 1.000 47.52810 322 LEU A CA 1
ATOM 3407 C C . LEU B 2 311 ? 97.98100 133.74400 137.02000 1.000 47.52810 322 LEU A C 1
ATOM 3408 O O . LEU B 2 311 ? 97.55900 134.46500 137.93400 1.000 47.52810 322 LEU A O 1
ATOM 3413 N N . TYR B 2 312 ? 98.83900 134.19200 136.10300 1.000 47.23583 323 TYR A N 1
ATOM 3414 C CA . TYR B 2 312 ? 99.25400 135.59100 136.08900 1.000 47.23583 323 TYR A CA 1
ATOM 3415 C C . TYR B 2 312 ? 98.10200 136.53800 135.79400 1.000 47.23583 323 TYR A C 1
ATOM 3416 O O . TYR B 2 312 ? 98.18700 137.72100 136.13100 1.000 47.23583 323 TYR A O 1
ATOM 3425 N N . MET B 2 313 ? 97.03600 136.04900 135.16100 1.000 50.58014 324 MET A N 1
ATOM 3426 C CA . MET B 2 313 ? 95.83300 136.85500 134.99900 1.000 50.58014 324 MET A CA 1
ATOM 3427 C C . MET B 2 313 ? 95.27100 137.29600 136.34100 1.000 50.58014 324 MET A C 1
ATOM 3428 O O . MET B 2 313 ? 94.62300 138.34400 136.43100 1.000 50.58014 324 MET A O 1
ATOM 3433 N N . ASP B 2 314 ? 95.50900 136.51800 137.39100 1.000 51.00963 325 ASP A N 1
ATOM 3434 C CA . ASP B 2 314 ? 94.97900 136.79600 138.71800 1.000 51.00963 325 ASP A CA 1
ATOM 3435 C C . ASP B 2 314 ? 96.01000 137.36600 139.67400 1.000 51.00963 325 ASP A C 1
ATOM 3436 O O . ASP B 2 314 ? 95.70400 138.30600 140.40700 1.000 51.00963 325 ASP A O 1
ATOM 3441 N N . ILE B 2 315 ? 97.22900 136.82600 139.69100 1.000 48.61072 326 ILE A N 1
ATOM 3442 C CA . ILE B 2 315 ? 98.20900 137.30100 140.66200 1.000 48.61072 326 ILE A CA 1
ATOM 3443 C C . ILE B 2 315 ? 98.89800 138.58700 140.22500 1.000 48.61072 326 ILE A C 1
ATOM 3444 O O . ILE B 2 315 ? 99.55700 139.23300 141.04700 1.000 48.61072 326 ILE A O 1
ATOM 3449 N N . LEU B 2 316 ? 98.76900 138.98400 138.96200 1.000 47.20323 327 LEU A N 1
ATOM 3450 C CA . LEU B 2 316 ? 99.37900 140.21900 138.46500 1.000 47.20323 327 LEU A CA 1
ATOM 3451 C C . LEU B 2 316 ? 98.60900 140.68200 137.24200 1.000 47.20323 327 LEU A C 1
ATOM 3452 O O . LEU B 2 316 ? 99.04700 140.50200 136.10000 1.000 47.20323 327 LEU A O 1
ATOM 3457 N N . PRO B 2 317 ? 97.45000 141.29800 137.44200 1.000 48.04637 328 PRO A N 1
ATOM 3458 C CA . PRO B 2 317 ? 96.57700 141.62000 136.30500 1.000 48.04637 328 PRO A CA 1
ATOM 3459 C C . PRO B 2 317 ? 97.11300 142.72600 135.40900 1.000 48.04637 328 PRO A C 1
ATOM 3460 O O . PRO B 2 317 ? 98.13400 143.34900 135.70700 1.000 48.04637 328 PRO A O 1
ATOM 3464 N N . LYS B 2 318 ? 96.41100 142.97200 134.30600 1.000 49.97585 329 LYS A N 1
ATOM 3465 C CA . LYS B 2 318 ? 96.84100 143.92200 133.29300 1.000 49.97585 329 LYS A CA 1
ATOM 3466 C C . LYS B 2 318 ? 96.57300 145.35900 133.72900 1.000 49.97585 329 LYS A C 1
ATOM 3467 O O . LYS B 2 318 ? 96.07100 145.63200 134.82100 1.000 49.97585 329 LYS A O 1
ATOM 3473 N N . GLY B 2 319 ? 96.89600 146.28600 132.83100 1.000 53.67418 330 GLY A N 1
ATOM 3474 C CA . GLY B 2 319 ? 96.62200 147.69300 133.02600 1.000 53.67418 330 GLY A CA 1
ATOM 3475 C C . GLY B 2 319 ? 95.18800 148.05000 132.70200 1.000 53.67418 330 GLY A C 1
ATOM 3476 O O . GLY B 2 319 ? 94.27600 147.28500 133.02400 1.000 53.67418 330 GLY A O 1
ATOM 3477 N N . ASP B 2 320 ? 94.96300 149.20200 132.06600 1.000 58.57669 331 ASP A N 1
ATOM 3478 C CA . ASP B 2 320 ? 93.60800 149.64300 131.77000 1.000 58.57669 331 ASP A CA 1
ATOM 3479 C C . ASP B 2 320 ? 93.21500 149.54300 130.30400 1.000 58.57669 331 ASP A C 1
ATOM 3480 O O . ASP B 2 320 ? 92.01700 149.56800 130.00800 1.000 58.57669 331 ASP A O 1
ATOM 3485 N N . GLN B 2 321 ? 94.17700 149.44100 129.38700 1.000 62.98838 332 GLN A N 1
ATOM 3486 C CA . GLN B 2 321 ? 93.88200 149.00700 128.02600 1.000 62.98838 332 GLN A CA 1
ATOM 3487 C C . GLN B 2 321 ? 92.86900 149.88800 127.30600 1.000 62.98838 332 GLN A C 1
ATOM 3488 O O . GLN B 2 321 ? 91.72800 149.47400 127.08700 1.000 62.98838 332 GLN A O 1
ATOM 3494 N N . THR B 2 322 ? 93.26600 151.11100 126.96700 1.000 67.47267 333 THR A N 1
ATOM 3495 C CA . THR B 2 322 ? 92.42100 152.04700 126.23300 1.000 67.47267 333 THR A CA 1
ATOM 3496 C C . THR B 2 322 ? 91.78000 151.43600 124.99000 1.000 67.47267 333 THR A C 1
ATOM 3497 O O . THR B 2 322 ? 92.25700 150.42600 124.46400 1.000 67.47267 333 THR A O 1
ATOM 3501 N N . PHE B 2 323 ? 90.68000 152.04800 124.54200 1.000 69.63983 334 PHE A N 1
ATOM 3502 C CA . PHE B 2 323 ? 89.87100 151.56500 123.42300 1.000 69.63983 334 PHE A CA 1
ATOM 3503 C C . PHE B 2 323 ? 90.69100 151.03500 122.24800 1.000 69.63983 334 PHE A C 1
ATOM 3504 O O . PHE B 2 323 ? 90.46000 149.92000 121.76600 1.000 69.63983 334 PHE A O 1
ATOM 3512 N N . ASP B 2 324 ? 91.64300 151.83500 121.76100 1.000 69.36397 335 ASP A N 1
ATOM 3513 C CA . ASP B 2 324 ? 92.43300 151.42000 120.60500 1.000 69.36397 335 ASP A CA 1
ATOM 3514 C C . ASP B 2 324 ? 93.24000 150.16500 120.89900 1.000 69.36397 335 ASP A C 1
ATOM 3515 O O . ASP B 2 324 ? 93.42900 149.32500 120.01400 1.000 69.36397 335 ASP A O 1
ATOM 3520 N N . GLU B 2 325 ? 93.73300 150.02000 122.12900 1.000 66.64701 336 GLU A N 1
ATOM 3521 C CA . GLU B 2 325 ? 94.47900 148.81500 122.47400 1.000 66.64701 336 GLU A CA 1
ATOM 3522 C C . GLU B 2 325 ? 93.57900 147.58800 122.46600 1.000 66.64701 336 GLU A C 1
ATOM 3523 O O . GLU B 2 325 ? 93.98800 146.51300 122.01000 1.000 66.64701 336 GLU A O 1
ATOM 3529 N N . LYS B 2 326 ? 92.34300 147.73200 122.94500 1.000 64.10852 337 LYS A N 1
ATOM 3530 C CA . LYS B 2 326 ? 91.38300 146.63600 122.87300 1.000 64.10852 337 LYS A CA 1
ATOM 3531 C C . LYS B 2 326 ? 91.09900 146.25400 121.42700 1.000 64.10852 337 LYS A C 1
ATOM 3532 O O . LYS B 2 326 ? 91.07200 145.06600 121.07300 1.000 64.10852 337 LYS A O 1
ATOM 3538 N N . ALA B 2 327 ? 90.86700 147.25500 120.57700 1.000 64.19790 338 ALA A N 1
ATOM 3539 C CA . ALA B 2 327 ? 90.58700 146.97500 119.17500 1.000 64.19790 338 ALA A CA 1
ATOM 3540 C C . ALA B 2 327 ? 91.77900 146.31300 118.49800 1.000 64.19790 338 ALA A C 1
ATOM 3541 O O . ALA B 2 327 ? 91.61000 145.40100 117.68200 1.000 64.19790 338 ALA A O 1
ATOM 3543 N N . SER B 2 328 ? 92.99200 146.76700 118.81400 1.000 62.69149 339 SER A N 1
ATOM 3544 C CA . SER B 2 328 ? 94.19500 146.12600 118.29800 1.000 62.69149 339 SER A CA 1
ATOM 3545 C C . SER B 2 328 ? 94.25800 144.66500 118.71000 1.000 62.69149 339 SER A C 1
ATOM 3546 O O . SER B 2 328 ? 94.54100 143.78700 117.88900 1.000 62.69149 339 SER A O 1
ATOM 3549 N N . PHE B 2 329 ? 94.02400 144.39200 119.99500 1.000 58.96265 340 PHE A N 1
ATOM 3550 C CA . PHE B 2 329 ? 94.03200 143.01700 120.47700 1.000 58.96265 340 PHE A CA 1
ATOM 3551 C C . PHE B 2 329 ? 93.06100 142.15500 119.68100 1.000 58.96265 340 PHE A C 1
ATOM 3552 O O . PHE B 2 329 ? 93.41600 141.07000 119.20400 1.000 58.96265 340 PHE A O 1
ATOM 3560 N N . SER B 2 330 ? 91.82700 142.63400 119.52200 1.000 61.23877 341 SER A N 1
ATOM 3561 C CA . SER B 2 330 ? 90.81300 141.84500 118.82600 1.000 61.23877 341 SER A CA 1
ATOM 3562 C C . SER B 2 330 ? 91.17900 141.63000 117.36300 1.000 61.23877 341 SER A C 1
ATOM 3563 O O . SER B 2 330 ? 91.08300 140.51200 116.84300 1.000 61.23877 341 SER A O 1
ATOM 3566 N N . LEU B 2 331 ? 91.59600 142.69500 116.67700 1.000 61.14421 342 LEU A N 1
ATOM 3567 C CA . LEU B 2 331 ? 91.89800 142.57600 115.25600 1.000 61.14421 342 LEU A CA 1
ATOM 3568 C C . LEU B 2 331 ? 93.10500 141.67700 115.02300 1.000 61.14421 342 LEU A C 1
ATOM 3569 O O . LEU B 2 331 ? 93.15800 140.94400 114.03200 1.000 61.14421 342 LEU A O 1
ATOM 3574 N N . ILE B 2 332 ? 94.07600 141.69900 115.93500 1.000 60.72649 343 ILE A N 1
ATOM 3575 C CA . ILE B 2 332 ? 95.24800 140.84700 115.77700 1.000 60.72649 343 ILE A CA 1
ATOM 3576 C C . ILE B 2 332 ? 94.90000 139.39500 116.08300 1.000 60.72649 343 ILE A C 1
ATOM 3577 O O . ILE B 2 332 ? 95.41400 138.47100 115.44000 1.000 60.72649 343 ILE A O 1
ATOM 3582 N N . GLU B 2 333 ? 94.01500 139.16500 117.05400 1.000 61.57013 344 GLU A N 1
ATOM 3583 C CA . GLU B 2 333 ? 93.51300 137.81300 117.26700 1.000 61.57013 344 GLU A CA 1
ATOM 3584 C C . GLU B 2 333 ? 92.79600 137.29400 116.02700 1.000 61.57013 344 GLU A C 1
ATOM 3585 O O . GLU B 2 333 ? 92.94300 136.12300 115.65800 1.000 61.57013 344 GLU A O 1
ATOM 3591 N N . LYS B 2 334 ? 92.01800 138.15600 115.36700 1.000 62.48852 345 LYS A N 1
ATOM 3592 C CA . LYS B 2 334 ? 91.36600 137.76300 114.12000 1.000 62.48852 345 LYS A CA 1
ATOM 3593 C C . LYS B 2 334 ? 92.39500 137.44600 113.04300 1.000 62.48852 345 LYS A C 1
ATOM 3594 O O . LYS B 2 334 ? 92.26600 136.45200 112.31800 1.000 62.48852 345 LYS A O 1
ATOM 3600 N N . GLU B 2 335 ? 93.41100 138.30500 112.90800 1.000 63.73569 346 GLU A N 1
ATOM 3601 C CA . GLU B 2 335 ? 94.48000 138.06400 111.94600 1.000 63.73569 346 GLU A CA 1
ATOM 3602 C C . GLU B 2 335 ? 95.13000 136.71200 112.16400 1.000 63.73569 346 GLU A C 1
ATOM 3603 O O . GLU B 2 335 ? 95.39700 135.98800 111.20100 1.000 63.73569 346 GLU A O 1
ATOM 3609 N N . CYS B 2 336 ? 95.38600 136.35000 113.41900 1.000 63.19948 347 CYS A N 1
ATOM 3610 C CA . CYS B 2 336 ? 96.08300 135.10100 113.68400 1.000 63.19948 347 CYS A CA 1
ATOM 3611 C C . CYS B 2 336 ? 95.16100 133.90000 113.53200 1.000 63.19948 347 CYS A C 1
ATOM 3612 O O . CYS B 2 336 ? 95.61900 132.81900 113.15100 1.000 63.19948 347 CYS A O 1
ATOM 3615 N N . GLN B 2 337 ? 93.86600 134.06900 113.80200 1.000 63.51276 348 GLN A N 1
ATOM 3616 C CA . GLN B 2 337 ? 92.92300 132.98500 113.55600 1.000 63.51276 348 GLN A CA 1
ATOM 3617 C C . GLN B 2 337 ? 92.72200 132.74700 112.06600 1.000 63.51276 348 GLN A C 1
ATOM 3618 O O . GLN B 2 337 ? 92.46800 131.61300 111.64900 1.000 63.51276 348 GLN A O 1
ATOM 3624 N N . PHE B 2 338 ? 92.83400 133.79700 111.25300 1.000 64.58828 349 PHE A N 1
ATOM 3625 C CA . PHE B 2 338 ? 92.67600 133.65500 109.81200 1.000 64.58828 349 PHE A CA 1
ATOM 3626 C C . PHE B 2 338 ? 93.83200 132.91200 109.15400 1.000 64.58828 349 PHE A C 1
ATOM 3627 O O . PHE B 2 338 ? 93.79300 132.70000 107.93800 1.000 64.58828 349 PHE A O 1
ATOM 3635 N N . ALA B 2 339 ? 94.85700 132.51400 109.91400 1.000 62.94922 350 ALA A N 1
ATOM 3636 C CA . ALA B 2 339 ? 96.02100 131.83800 109.35200 1.000 62.94922 350 ALA A CA 1
ATOM 3637 C C . ALA B 2 339 ? 96.30600 130.51000 110.04600 1.000 62.94922 350 ALA A C 1
ATOM 3638 O O . ALA B 2 339 ? 97.42800 130.00400 109.96400 1.000 62.94922 350 ALA A O 1
ATOM 3640 N N . LYS B 2 340 ? 95.30200 129.92900 110.69700 1.000 63.27862 351 LYS A N 1
ATOM 3641 C CA . LYS B 2 340 ? 95.40500 128.64800 111.39700 1.000 63.27862 351 LYS A CA 1
ATOM 3642 C C . LYS B 2 340 ? 96.59000 128.64800 112.36300 1.000 63.27862 351 LYS A C 1
ATOM 3643 O O . LYS B 2 340 ? 97.36900 127.69800 112.42900 1.000 63.27862 351 LYS A O 1
ATOM 3649 N N . TYR B 2 341 ? 96.72400 129.72600 113.12500 1.000 59.14033 352 TYR A N 1
ATOM 3650 C CA . TYR B 2 341 ? 97.88800 129.88400 113.98400 1.000 59.14033 352 TYR A CA 1
ATOM 3651 C C . TYR B 2 341 ? 97.69200 129.32400 115.38800 1.000 59.14033 352 TYR A C 1
ATOM 3652 O O . TYR B 2 341 ? 98.53200 129.57900 116.25700 1.000 59.14033 352 TYR A O 1
ATOM 3661 N N . LYS B 2 342 ? 96.63100 128.55800 115.62500 1.000 54.52968 353 LYS A N 1
ATOM 3662 C CA . LYS B 2 342 ? 96.33600 127.99500 116.94300 1.000 54.52968 353 LYS A CA 1
ATOM 3663 C C . LYS B 2 342 ? 96.32900 129.09000 118.01400 1.000 54.52968 353 LYS A C 1
ATOM 3664 O O . LYS B 2 342 ? 97.16200 129.13800 118.91600 1.000 54.52968 353 LYS A O 1
ATOM 3670 N N . VAL B 2 343 ? 95.36300 129.98500 117.87000 1.000 54.59374 354 VAL A N 1
ATOM 3671 C CA . VAL B 2 343 ? 95.24400 131.13200 118.76100 1.000 54.59374 354 VAL A CA 1
ATOM 3672 C C . VAL B 2 343 ? 94.55700 130.70700 120.05000 1.000 54.59374 354 VAL A C 1
ATOM 3673 O O . VAL B 2 343 ? 93.59800 129.92800 120.03000 1.000 54.59374 354 VAL A O 1
ATOM 3677 N N . GLU B 2 344 ? 95.05200 131.21100 121.17600 1.000 52.97450 355 GLU A N 1
ATOM 3678 C CA . GLU B 2 344 ? 94.38200 131.06700 122.45800 1.000 52.97450 355 GLU A CA 1
ATOM 3679 C C . GLU B 2 344 ? 94.50700 132.38200 123.20800 1.000 52.97450 355 GLU A C 1
ATOM 3680 O O . GLU B 2 344 ? 95.51100 133.08100 123.07200 1.000 52.97450 355 GLU A O 1
ATOM 3686 N N . LYS B 2 345 ? 93.48100 132.73900 123.97300 1.000 53.62274 356 LYS A N 1
ATOM 3687 C CA . LYS B 2 345 ? 93.51100 133.99600 124.70300 1.000 53.62274 356 LYS A CA 1
ATOM 3688 C C . LYS B 2 345 ? 92.84100 133.82200 126.05400 1.000 53.62274 356 LYS A C 1
ATOM 3689 O O . LYS B 2 345 ? 92.14800 132.83500 126.30700 1.000 53.62274 356 LYS A O 1
ATOM 3695 N N . GLY B 2 346 ? 93.07000 134.80200 126.92700 1.000 54.89023 357 GLY A N 1
ATOM 3696 C CA . GLY B 2 346 ? 92.48900 134.80700 128.24900 1.000 54.89023 357 GLY A CA 1
ATOM 3697 C C . GLY B 2 346 ? 91.26000 135.69700 128.32300 1.000 54.89023 357 GLY A C 1
ATOM 3698 O O . GLY B 2 346 ? 90.95200 136.45500 127.41000 1.000 54.89023 357 GLY A O 1
ATOM 3699 N N . ASP B 2 347 ? 90.55400 135.58700 129.44300 1.000 58.25178 358 ASP A N 1
ATOM 3700 C CA . ASP B 2 347 ? 89.33900 136.36600 129.63700 1.000 58.25178 358 ASP A CA 1
ATOM 3701 C C . ASP B 2 347 ? 89.66400 137.84600 129.77400 1.000 58.25178 358 ASP A C 1
ATOM 3702 O O . ASP B 2 347 ? 90.73400 138.21900 130.26300 1.000 58.25178 358 ASP A O 1
ATOM 3707 N N . ASN B 2 348 ? 88.73400 138.68700 129.31400 1.000 59.88751 359 ASN A N 1
ATOM 3708 C CA . ASN B 2 348 ? 88.92600 140.13500 129.22200 1.000 59.88751 359 ASN A CA 1
ATOM 3709 C C . ASN B 2 348 ? 90.19400 140.48200 128.44900 1.000 59.88751 359 ASN A C 1
ATOM 3710 O O . ASN B 2 348 ? 90.87800 141.45900 128.75800 1.000 59.88751 359 ASN A O 1
ATOM 3715 N N . GLN B 2 349 ? 90.47800 139.70000 127.40900 1.000 57.33818 360 GLN A N 1
ATOM 3716 C CA . GLN B 2 349 ? 91.70500 139.79800 126.61800 1.000 57.33818 360 GLN A CA 1
ATOM 3717 C C . GLN B 2 349 ? 92.90300 140.08500 127.51400 1.000 57.33818 360 GLN A C 1
ATOM 3718 O O . GLN B 2 349 ? 93.54400 141.13000 127.43700 1.000 57.33818 360 GLN A O 1
ATOM 3724 N N . SER B 2 350 ? 93.17000 139.13900 128.40800 1.000 53.15923 361 SER A N 1
ATOM 3725 C CA . SER B 2 350 ? 94.26900 139.31700 129.34400 1.000 53.15923 361 SER A CA 1
ATOM 3726 C C . SER B 2 350 ? 95.60200 138.93600 128.72000 1.000 53.15923 361 SER A C 1
ATOM 3727 O O . SER B 2 350 ? 96.62600 139.55800 129.01500 1.000 53.15923 361 SER A O 1
ATOM 3730 N N . TRP B 2 351 ? 95.61100 137.92400 127.86000 1.000 50.23826 362 TRP A N 1
ATOM 3731 C CA . TRP B 2 351 ? 96.83800 137.48900 127.21400 1.000 50.23826 362 TRP A CA 1
ATOM 3732 C C . TRP B 2 351 ? 96.49000 136.87000 125.87000 1.000 50.23826 362 TRP A C 1
ATOM 3733 O O . TRP B 2 351 ? 95.32000 136.70400 125.52300 1.000 50.23826 362 TRP A O 1
ATOM 3744 N N . LEU B 2 352 ? 97.52800 136.53100 125.11200 1.000 49.96034 363 LEU A N 1
ATOM 3745 C CA . LEU B 2 352 ? 97.35500 135.95200 123.78700 1.000 49.96034 363 LEU A CA 1
ATOM 3746 C C . LEU B 2 352 ? 98.54800 135.06400 123.47200 1.000 49.96034 363 LEU A C 1
ATOM 3747 O O . LEU B 2 352 ? 99.69000 135.52600 123.50300 1.000 49.96034 363 LEU A O 1
ATOM 3752 N N . LEU B 2 353 ? 98.27800 133.79600 123.17600 1.000 48.96446 364 LEU A N 1
ATOM 3753 C CA . LEU B 2 353 ? 99.28200 132.84000 122.73700 1.000 48.96446 364 LEU A CA 1
ATOM 3754 C C . LEU B 2 353 ? 98.97400 132.42800 121.30700 1.000 48.96446 364 LEU A C 1
ATOM 3755 O O . LEU B 2 353 ? 97.84900 132.02200 121.00300 1.000 48.96446 364 LEU A O 1
ATOM 3760 N N . VAL B 2 354 ? 99.97300 132.52900 120.43700 1.000 49.92538 365 VAL A N 1
ATOM 3761 C CA . VAL B 2 354 ? 99.81500 132.24700 119.01700 1.000 49.92538 365 VAL A CA 1
ATOM 3762 C C . VAL B 2 354 ? 100.93600 131.31100 118.59500 1.000 49.92538 365 VAL A C 1
ATOM 3763 O O . VAL B 2 354 ? 102.11500 131.64900 118.74100 1.000 49.92538 365 VAL A O 1
ATOM 3767 N N . LYS B 2 355 ? 100.57500 130.13800 118.08200 1.000 50.66251 366 LYS A N 1
ATOM 3768 C CA . LYS B 2 355 ? 101.55100 129.15500 117.61300 1.000 50.66251 366 LYS A CA 1
ATOM 3769 C C . LYS B 2 355 ? 101.62800 129.24100 116.09400 1.000 50.66251 366 LYS A C 1
ATOM 3770 O O . LYS B 2 355 ? 100.97000 128.48800 115.37800 1.000 50.66251 366 LYS A O 1
ATOM 3776 N N . SER B 2 356 ? 102.44100 130.15500 115.60300 1.000 51.41117 367 SER A N 1
ATOM 3777 C CA . SER B 2 356 ? 102.64800 130.29700 114.17400 1.000 51.41117 367 SER A CA 1
ATOM 3778 C C . SER B 2 356 ? 103.92100 129.58700 113.74900 1.000 51.41117 367 SER A C 1
ATOM 3779 O O . SER B 2 356 ? 104.83600 129.39300 114.55300 1.000 51.41117 367 SER A O 1
ATOM 3782 N N . PRO B 2 357 ? 104.01500 129.16900 112.49000 1.000 52.76067 368 PRO A N 1
ATOM 3783 C CA . PRO B 2 357 ? 105.26300 128.57000 112.00900 1.000 52.76067 368 PRO A CA 1
ATOM 3784 C C . PRO B 2 357 ? 106.38900 129.59100 111.96500 1.000 52.76067 368 PRO A C 1
ATOM 3785 O O . PRO B 2 357 ? 106.17200 130.80200 111.93700 1.000 52.76067 368 PRO A O 1
ATOM 3789 N N . LEU B 2 358 ? 107.61400 129.07400 111.96600 1.000 51.68639 369 LEU A N 1
ATOM 3790 C CA . LEU B 2 358 ? 108.78800 129.93500 112.00300 1.000 51.68639 369 LEU A CA 1
ATOM 3791 C C . LEU B 2 358 ? 108.84700 130.84300 110.78300 1.000 51.68639 369 LEU A C 1
ATOM 3792 O O . LEU B 2 358 ? 108.61900 130.41000 109.65100 1.000 51.68639 369 LEU A O 1
ATOM 3797 N N . GLY B 2 359 ? 109.16700 132.11200 111.02100 1.000 55.53899 370 GLY A N 1
ATOM 3798 C CA . GLY B 2 359 ? 109.27800 133.08300 109.95500 1.000 55.53899 370 GLY A CA 1
ATOM 3799 C C . GLY B 2 359 ? 107.96400 133.60200 109.43200 1.000 55.53899 370 GLY A C 1
ATOM 3800 O O . GLY B 2 359 ? 107.94800 134.29900 108.41400 1.000 55.53899 370 GLY A O 1
ATOM 3801 N N . SER B 2 360 ? 106.86000 133.29100 110.09600 1.000 59.47339 371 SER A N 1
ATOM 3802 C CA . SER B 2 360 ? 105.55600 133.64800 109.57200 1.000 59.47339 371 SER A CA 1
ATOM 3803 C C . SER B 2 360 ? 105.20400 135.09600 109.88300 1.000 59.47339 371 SER A C 1
ATOM 3804 O O . SER B 2 360 ? 105.73700 135.71600 110.80500 1.000 59.47339 371 SER A O 1
ATOM 3807 N N . PHE B 2 361 ? 104.27400 135.62100 109.09300 1.000 64.70470 372 PHE A N 1
ATOM 3808 C CA . PHE B 2 361 ? 103.60900 136.88500 109.37700 1.000 64.70470 372 PHE A CA 1
ATOM 3809 C C . PHE B 2 361 ? 102.88500 136.81400 110.71600 1.000 64.70470 372 PHE A C 1
ATOM 3810 O O . PHE B 2 361 ? 102.02700 135.95400 110.93400 1.000 64.70470 372 PHE A O 1
ATOM 3818 N N . GLY B 2 362 ? 103.24600 137.71900 111.62000 1.000 60.89457 373 GLY A N 1
ATOM 3819 C CA . GLY B 2 362 ? 102.51100 137.90600 112.85400 1.000 60.89457 373 GLY A CA 1
ATOM 3820 C C . GLY B 2 362 ? 102.58800 139.32600 113.37400 1.000 60.89457 373 GLY A C 1
ATOM 3821 O O . GLY B 2 362 ? 103.68300 139.84100 113.61600 1.000 60.89457 373 GLY A O 1
ATOM 3822 N N . ASN B 2 363 ? 101.44100 139.96900 113.56200 1.000 59.82094 374 ASN A N 1
ATOM 3823 C CA . ASN B 2 363 ? 101.40500 141.31900 114.10400 1.000 59.82094 374 ASN A CA 1
ATOM 3824 C C . ASN B 2 363 ? 101.55600 141.25700 115.61500 1.000 59.82094 374 ASN A C 1
ATOM 3825 O O . ASN B 2 363 ? 100.88600 140.46300 116.28000 1.000 59.82094 374 ASN A O 1
ATOM 3830 N N . GLN B 2 364 ? 102.43800 142.09000 116.15500 1.000 52.75304 375 GLN A N 1
ATOM 3831 C CA . GLN B 2 364 ? 102.77700 142.01200 117.57200 1.000 52.75304 375 GLN A CA 1
ATOM 3832 C C . GLN B 2 364 ? 102.30200 143.24700 118.32000 1.000 52.75304 375 GLN A C 1
ATOM 3833 O O . GLN B 2 364 ? 102.94500 144.30600 118.24400 1.000 52.75304 375 GLN A O 1
ATOM 3839 N N . PRO B 2 365 ? 101.19100 143.17300 119.04300 1.000 52.95582 376 PRO A N 1
ATOM 3840 C CA . PRO B 2 365 ? 100.93900 144.14900 120.09800 1.000 52.95582 376 PRO A CA 1
ATOM 3841 C C . PRO B 2 365 ? 101.63100 143.69500 121.36900 1.000 52.95582 376 PRO A C 1
ATOM 3842 O O . PRO B 2 365 ? 101.78800 142.50400 121.63900 1.000 52.95582 376 PRO A O 1
ATOM 3846 N N . LEU B 2 366 ? 102.05400 144.66800 122.16300 1.000 49.81428 377 LEU A N 1
ATOM 3847 C CA . LEU B 2 366 ? 102.80200 144.36400 123.37700 1.000 49.81428 377 LEU A CA 1
ATOM 3848 C C . LEU B 2 366 ? 101.88700 144.31100 124.58300 1.000 49.81428 377 LEU A C 1
ATOM 3849 O O . LEU B 2 366 ? 102.27300 144.70900 125.68300 1.000 49.81428 377 LEU A O 1
ATOM 3854 N N . ALA B 2 367 ? 100.66000 143.82200 124.40500 1.000 49.35906 378 ALA A N 1
ATOM 3855 C CA . ALA B 2 367 ? 99.72100 143.80800 125.52300 1.000 49.35906 378 ALA A CA 1
ATOM 3856 C C . ALA B 2 367 ? 100.06600 142.68200 126.49100 1.000 49.35906 378 ALA A C 1
ATOM 3857 O O . ALA B 2 367 ? 100.52900 142.92800 127.60800 1.000 49.35906 378 ALA A O 1
ATOM 3859 N N . ARG B 2 368 ? 99.85000 141.43400 126.07400 1.000 47.46528 379 ARG A N 1
ATOM 3860 C CA . ARG B 2 368 ? 100.55600 140.29900 126.65700 1.000 47.46528 379 ARG A CA 1
ATOM 3861 C C . ARG B 2 368 ? 100.78900 139.22000 125.61100 1.000 47.46528 379 ARG A C 1
ATOM 3862 O O . ARG B 2 368 ? 100.90400 138.03900 125.95200 1.000 47.46528 379 ARG A O 1
ATOM 3870 N N . SER B 2 369 ? 100.84000 139.60900 124.34100 1.000 49.25420 380 SER A N 1
ATOM 3871 C CA . SER B 2 369 ? 100.87900 138.65600 123.24600 1.000 49.25420 380 SER A CA 1
ATOM 3872 C C . SER B 2 369 ? 102.23800 137.98000 123.15700 1.000 49.25420 380 SER A C 1
ATOM 3873 O O . SER B 2 369 ? 103.27800 138.58000 123.43300 1.000 49.25420 380 SER A O 1
ATOM 3876 N N . ALA B 2 370 ? 102.22000 136.71400 122.75600 1.000 48.71481 381 ALA A N 1
ATOM 3877 C CA . ALA B 2 370 ? 103.44800 135.97000 122.53900 1.000 48.71481 381 ALA A CA 1
ATOM 3878 C C . ALA B 2 370 ? 103.23900 135.00600 121.38500 1.000 48.71481 381 ALA A C 1
ATOM 3879 O O . ALA B 2 370 ? 102.21300 134.32900 121.31200 1.000 48.71481 381 ALA A O 1
ATOM 3881 N N . TYR B 2 371 ? 104.21500 134.95400 120.48900 1.000 48.96208 382 TYR A N 1
ATOM 3882 C CA . TYR B 2 371 ? 104.21800 134.02400 119.37200 1.000 48.96208 382 TYR A CA 1
ATOM 3883 C C . TYR B 2 371 ? 105.21700 132.92200 119.68100 1.000 48.96208 382 TYR A C 1
ATOM 3884 O O . TYR B 2 371 ? 106.38100 133.20600 119.97200 1.000 48.96208 382 TYR A O 1
ATOM 3893 N N . ILE B 2 372 ? 104.76500 131.67400 119.63200 1.000 45.88707 383 ILE A N 1
ATOM 3894 C CA . ILE B 2 372 ? 105.61400 130.51900 119.89100 1.000 45.88707 383 ILE A CA 1
ATOM 3895 C C . ILE B 2 372 ? 105.82800 129.77500 118.57900 1.000 45.88707 383 ILE A C 1
ATOM 3896 O O . ILE B 2 372 ? 104.88000 129.56900 117.81400 1.000 45.88707 383 ILE A O 1
ATOM 3901 N N . HIS B 2 373 ? 107.07600 129.39700 118.30700 1.000 45.73074 384 HIS A N 1
ATOM 3902 C CA . HIS B 2 373 ? 107.44900 128.74200 117.06100 1.000 45.73074 384 HIS A CA 1
ATOM 3903 C C . HIS B 2 373 ? 108.19800 127.45200 117.35100 1.000 45.73074 384 HIS A C 1
ATOM 3904 O O . HIS B 2 373 ? 108.96000 127.37100 118.31800 1.000 45.73074 384 HIS A O 1
ATOM 3911 N N . HIS B 2 374 ? 107.97900 126.44600 116.51000 1.000 48.51645 385 HIS A N 1
ATOM 3912 C CA . HIS B 2 374 ? 108.76600 125.22300 116.53700 1.000 48.51645 385 HIS A CA 1
ATOM 3913 C C . HIS B 2 374 ? 109.94000 125.37600 115.58000 1.000 48.51645 385 HIS A C 1
ATOM 3914 O O . HIS B 2 374 ? 109.74600 125.68600 114.40200 1.000 48.51645 385 HIS A O 1
ATOM 3921 N N . VAL B 2 375 ? 111.15800 125.16700 116.08300 1.000 49.05174 386 VAL A N 1
ATOM 3922 C CA . VAL B 2 375 ? 112.37000 125.45000 115.32800 1.000 49.05174 386 VAL A CA 1
ATOM 3923 C C . VAL B 2 375 ? 113.18400 124.19400 115.04800 1.000 49.05174 386 VAL A C 1
ATOM 3924 O O . VAL B 2 375 ? 113.79200 124.07300 113.98000 1.000 49.05174 386 VAL A O 1
ATOM 3928 N N . SER B 2 376 ? 113.23300 123.26500 115.99900 1.000 51.59310 387 SER A N 1
ATOM 3929 C CA . SER B 2 376 ? 113.87600 121.95800 115.94900 1.000 51.59310 387 SER A CA 1
ATOM 3930 C C . SER B 2 376 ? 115.39300 122.00900 116.13100 1.000 51.59310 387 SER A C 1
ATOM 3931 O O . SER B 2 376 ? 115.99600 120.95400 116.32200 1.000 51.59310 387 SER A O 1
ATOM 3934 N N . ASP B 2 377 ? 116.02500 123.18200 116.13400 1.000 51.64467 388 ASP A N 1
ATOM 3935 C CA . ASP B 2 377 ? 117.46400 123.28200 116.36300 1.000 51.64467 388 ASP A CA 1
ATOM 3936 C C . ASP B 2 377 ? 117.78700 124.76100 116.52300 1.000 51.64467 388 ASP A C 1
ATOM 3937 O O . ASP B 2 377 ? 117.07800 125.62800 116.00500 1.000 51.64467 388 ASP A O 1
ATOM 3942 N N . ILE B 2 378 ? 118.88200 125.03700 117.23500 1.000 47.68569 389 ILE A N 1
ATOM 3943 C CA . ILE B 2 378 ? 119.26600 126.41500 117.52000 1.000 47.68569 389 ILE A CA 1
ATOM 3944 C C . ILE B 2 378 ? 119.65100 127.15800 116.24900 1.000 47.68569 389 ILE A C 1
ATOM 3945 O O . ILE B 2 378 ? 119.48300 128.37900 116.16500 1.000 47.68569 389 ILE A O 1
ATOM 3950 N N . SER B 2 379 ? 120.16300 126.44800 115.24000 1.000 49.12678 390 SER A N 1
ATOM 3951 C CA . SER B 2 379 ? 120.60600 127.10200 114.01200 1.000 49.12678 390 SER A CA 1
ATOM 3952 C C . SER B 2 379 ? 119.48000 127.82500 113.29100 1.000 49.12678 390 SER A C 1
ATOM 3953 O O . SER B 2 379 ? 119.75500 128.69000 112.45400 1.000 49.12678 390 SER A O 1
ATOM 3956 N N . GLU B 2 380 ? 118.22700 127.49400 113.58500 1.000 50.42961 391 GLU A N 1
ATOM 3957 C CA . GLU B 2 380 ? 117.10100 128.18000 112.97300 1.000 50.42961 391 GLU A CA 1
ATOM 3958 C C . GLU B 2 380 ? 116.64900 129.39800 113.76300 1.000 50.42961 391 GLU A C 1
ATOM 3959 O O . GLU B 2 380 ? 115.84400 130.18300 113.25300 1.000 50.42961 391 GLU A O 1
ATOM 3965 N N . ILE B 2 381 ? 117.15000 129.57700 114.98100 1.000 46.63901 392 ILE A N 1
ATOM 3966 C CA . ILE B 2 381 ? 116.80800 130.75200 115.76700 1.000 46.63901 392 ILE A CA 1
ATOM 3967 C C . ILE B 2 381 ? 117.77300 131.90100 115.50300 1.000 46.63901 392 ILE A C 1
ATOM 3968 O O . ILE B 2 381 ? 117.37100 133.06700 115.54500 1.000 46.63901 392 ILE A O 1
ATOM 3973 N N . THR B 2 382 ? 119.03600 131.59400 115.21300 1.000 45.20864 393 THR A N 1
ATOM 3974 C CA . THR B 2 382 ? 120.03900 132.64000 115.06500 1.000 45.20864 393 THR A CA 1
ATOM 3975 C C . THR B 2 382 ? 119.78300 133.62300 113.92300 1.000 45.20864 393 THR A C 1
ATOM 3976 O O . THR B 2 382 ? 120.21600 134.77900 114.05500 1.000 45.20864 393 THR A O 1
ATOM 3980 N N . PRO B 2 383 ? 119.13400 133.26700 112.80800 1.000 44.87582 394 PRO A N 1
ATOM 3981 C CA . PRO B 2 383 ? 118.79600 134.30000 111.81600 1.000 44.87582 394 PRO A CA 1
ATOM 3982 C C . PRO B 2 383 ? 117.83300 135.35500 112.33000 1.000 44.87582 394 PRO A C 1
ATOM 3983 O O . PRO B 2 383 ? 117.68200 136.39300 111.67700 1.000 44.87582 394 PRO A O 1
ATOM 3987 N N . TYR B 2 384 ? 117.18500 135.13300 113.47300 1.000 45.74159 395 TYR A N 1
ATOM 3988 C CA . TYR B 2 384 ? 116.23500 136.08300 114.03600 1.000 45.74159 395 TYR A CA 1
ATOM 3989 C C . TYR B 2 384 ? 116.80500 136.82400 115.23600 1.000 45.74159 395 TYR A C 1
ATOM 3990 O O . TYR B 2 384 ? 116.04800 137.32800 116.07000 1.000 45.74159 395 TYR A O 1
ATOM 3999 N N . ILE B 2 385 ? 118.12500 136.89700 115.33800 1.000 43.26148 396 ILE A N 1
ATOM 4000 C CA . ILE B 2 385 ? 118.80700 137.58700 116.42100 1.000 43.26148 396 ILE A CA 1
ATOM 4001 C C . ILE B 2 385 ? 119.68200 138.65200 115.78300 1.000 43.26148 396 ILE A C 1
ATOM 4002 O O . ILE B 2 385 ? 120.64500 138.32900 115.07700 1.000 43.26148 396 ILE A O 1
ATOM 4007 N N . GLU B 2 386 ? 119.35300 139.91500 116.01700 1.000 46.48454 397 GLU A N 1
ATOM 4008 C CA . GLU B 2 386 ? 120.08700 141.02100 115.42400 1.000 46.48454 397 GLU A CA 1
ATOM 4009 C C . GLU B 2 386 ? 121.09800 141.59400 116.40900 1.000 46.48454 397 GLU A C 1
ATOM 4010 O O . GLU B 2 386 ? 121.13900 141.23500 117.58600 1.000 46.48454 397 GLU A O 1
ATOM 4016 N N . ASN B 2 387 ? 121.92700 142.50200 115.89900 1.000 44.91051 398 ASN A N 1
ATOM 4017 C CA . ASN B 2 387 ? 123.08300 142.96300 116.65900 1.000 44.91051 398 ASN A CA 1
ATOM 4018 C C . ASN B 2 387 ? 122.66600 143.84800 117.82500 1.000 44.91051 398 ASN A C 1
ATOM 4019 O O . ASN B 2 387 ? 122.93900 143.53300 118.98900 1.000 44.91051 398 ASN A O 1
ATOM 4024 N N . ARG B 2 388 ? 122.00900 144.96900 117.53600 1.000 44.68888 399 ARG A N 1
ATOM 4025 C CA . ARG B 2 388 ? 121.65900 145.93800 118.56400 1.000 44.68888 399 ARG A CA 1
ATOM 4026 C C . ARG B 2 388 ? 120.16800 145.95400 118.87000 1.000 44.68888 399 ARG A C 1
ATOM 4027 O O . ARG B 2 388 ? 119.66400 146.93700 119.41800 1.000 44.68888 399 ARG A O 1
ATOM 4035 N N . ILE B 2 389 ? 119.45200 144.88800 118.53500 1.000 43.02147 400 ILE A N 1
ATOM 4036 C CA . ILE B 2 389 ? 118.01200 144.81000 118.73500 1.000 43.02147 400 ILE A CA 1
ATOM 4037 C C . ILE B 2 389 ? 117.64700 143.73700 119.75100 1.000 43.02147 400 ILE A C 1
ATOM 4038 O O . ILE B 2 389 ? 116.81300 143.96000 120.62700 1.000 43.02147 400 ILE A O 1
ATOM 4043 N N . THR B 2 390 ? 118.25800 142.56500 119.64900 1.000 41.03401 401 THR A N 1
ATOM 4044 C CA . THR B 2 390 ? 117.97700 141.49400 120.59300 1.000 41.03401 401 THR A CA 1
ATOM 4045 C C . THR B 2 390 ? 118.76800 141.73400 121.87000 1.000 41.03401 401 THR A C 1
ATOM 4046 O O . THR B 2 390 ? 120.00100 141.77600 121.84300 1.000 41.03401 401 THR A O 1
ATOM 4050 N N . GLN B 2 391 ? 118.06300 141.90200 122.98500 1.000 38.20476 402 GLN A N 1
ATOM 4051 C CA . GLN B 2 391 ? 118.69400 142.20400 124.26100 1.000 38.20476 402 GLN A CA 1
ATOM 4052 C C . GLN B 2 391 ? 118.76800 140.99300 125.17800 1.000 38.20476 402 GLN A C 1
ATOM 4053 O O . GLN B 2 391 ? 119.83900 140.67600 125.69500 1.000 38.20476 402 GLN A O 1
ATOM 4059 N N . THR B 2 392 ? 117.64800 140.31600 125.40200 1.000 37.88190 403 THR A N 1
ATOM 4060 C CA . THR B 2 392 ? 117.59200 139.16400 126.28700 1.000 37.88190 403 THR A CA 1
ATOM 4061 C C . THR B 2 392 ? 117.16600 137.94600 125.48600 1.000 37.88190 403 THR A C 1
ATOM 4062 O O . THR B 2 392 ? 116.20200 138.00600 124.71900 1.000 37.88190 403 THR A O 1
ATOM 4066 N N . VAL B 2 393 ? 117.89300 136.85000 125.66500 1.000 37.36907 404 VAL A N 1
ATOM 4067 C CA . VAL B 2 393 ? 117.73500 135.64600 124.86100 1.000 37.36907 404 VAL A CA 1
ATOM 4068 C C . VAL B 2 393 ? 117.40900 134.50900 125.81700 1.000 37.36907 404 VAL A C 1
ATOM 4069 O O . VAL B 2 393 ? 118.05300 133.45700 125.80000 1.000 37.36907 404 VAL A O 1
ATOM 4073 N N . THR B 2 394 ? 116.48500 134.77400 126.73600 1.000 37.51897 405 THR A N 1
ATOM 4074 C CA . THR B 2 394 ? 116.02900 133.83000 127.74900 1.000 37.51897 405 THR A CA 1
ATOM 4075 C C . THR B 2 394 ? 116.04700 132.37300 127.28800 1.000 37.51897 405 THR A C 1
ATOM 4076 O O . THR B 2 394 ? 115.50600 132.03800 126.23100 1.000 37.51897 405 THR A O 1
ATOM 4080 N N . VAL B 2 395 ? 116.69700 131.51000 128.06800 1.000 37.14303 406 VAL A N 1
ATOM 4081 C CA . VAL B 2 395 ? 116.80100 130.08000 127.79400 1.000 37.14303 406 VAL A CA 1
ATOM 4082 C C . VAL B 2 395 ? 116.20700 129.34100 128.97900 1.000 37.14303 406 VAL A C 1
ATOM 4083 O O . VAL B 2 395 ? 116.60100 129.58400 130.12300 1.000 37.14303 406 VAL A O 1
ATOM 4087 N N . THR B 2 396 ? 115.26000 128.45300 128.71300 1.000 41.58421 407 THR A N 1
ATOM 4088 C CA . THR B 2 396 ? 114.42200 128.02100 129.82100 1.000 41.58421 407 THR A CA 1
ATOM 4089 C C . THR B 2 396 ? 115.05800 126.94300 130.69800 1.000 41.58421 407 THR A C 1
ATOM 4090 O O . THR B 2 396 ? 115.13200 127.13500 131.91800 1.000 41.58421 407 THR A O 1
ATOM 4094 N N . PRO B 2 397 ? 115.52100 125.80500 130.16600 1.000 39.07038 408 PRO A N 1
ATOM 4095 C CA . PRO B 2 397 ? 116.36500 124.94900 131.00700 1.000 39.07038 408 PRO A CA 1
ATOM 4096 C C . PRO B 2 397 ? 117.76100 125.54100 131.05200 1.000 39.07038 408 PRO A C 1
ATOM 4097 O O . PRO B 2 397 ? 118.48600 125.48600 130.05500 1.000 39.07038 408 PRO A O 1
ATOM 4101 N N . TRP B 2 398 ? 118.14300 126.12600 132.19000 1.000 35.90326 409 TRP A N 1
ATOM 4102 C CA . TRP B 2 398 ? 119.33300 126.97200 132.21500 1.000 35.90326 409 TRP A CA 1
ATOM 4103 C C . TRP B 2 398 ? 120.58800 126.22100 131.79300 1.000 35.90326 409 TRP A C 1
ATOM 4104 O O . TRP B 2 398 ? 121.51700 126.83200 131.25700 1.000 35.90326 409 TRP A O 1
ATOM 4115 N N . GLU B 2 399 ? 120.63900 124.90700 132.01300 1.000 40.44390 410 GLU A N 1
ATOM 4116 C CA . GLU B 2 399 ? 121.79200 124.13400 131.56600 1.000 40.44390 410 GLU A CA 1
ATOM 4117 C C . GLU B 2 399 ? 121.99200 124.27200 130.06700 1.000 40.44390 410 GLU A C 1
ATOM 4118 O O . GLU B 2 399 ? 123.12800 124.41300 129.59700 1.000 40.44390 410 GLU A O 1
ATOM 4124 N N . SER B 2 400 ? 120.90000 124.29600 129.30800 1.000 39.49061 411 SER A N 1
ATOM 4125 C CA . SER B 2 400 ? 121.00500 124.41000 127.86500 1.000 39.49061 411 SER A CA 1
ATOM 4126 C C . SER B 2 400 ? 121.59000 125.74100 127.43100 1.000 39.49061 411 SER A C 1
ATOM 4127 O O . SER B 2 400 ? 121.97900 125.87300 126.26800 1.000 39.49061 411 SER A O 1
ATOM 4130 N N . SER B 2 401 ? 121.68200 126.71800 128.33400 1.000 37.05961 412 SER A N 1
ATOM 4131 C CA . SER B 2 401 ? 122.31800 127.97600 127.97700 1.000 37.05961 412 SER A CA 1
ATOM 4132 C C . SER B 2 401 ? 123.82300 127.83400 127.83700 1.000 37.05961 412 SER A C 1
ATOM 4133 O O . SER B 2 401 ? 124.46000 128.70700 127.24200 1.000 37.05961 412 SER A O 1
ATOM 4136 N N . PHE B 2 402 ? 124.41000 126.76600 128.37100 1.000 37.04088 413 PHE A N 1
ATOM 4137 C CA . PHE B 2 402 ? 125.85100 126.61100 128.25600 1.000 37.04088 413 PHE A CA 1
ATOM 4138 C C . PHE B 2 402 ? 126.28300 126.16200 126.87200 1.000 37.04088 413 PHE A C 1
ATOM 4139 O O . PHE B 2 402 ? 127.43400 126.40000 126.49200 1.000 37.04088 413 PHE A O 1
ATOM 4147 N N . LYS B 2 403 ? 125.39700 125.53100 126.11300 1.000 39.78951 414 LYS A N 1
ATOM 4148 C CA . LYS B 2 403 ? 125.71000 125.10500 124.76100 1.000 39.78951 414 LYS A CA 1
ATOM 4149 C C . LYS B 2 403 ? 125.15700 126.04200 123.70300 1.000 39.78951 414 LYS A C 1
ATOM 4150 O O . LYS B 2 403 ? 125.33500 125.78000 122.51100 1.000 39.78951 414 LYS A O 1
ATOM 4156 N N . TYR B 2 404 ? 124.50500 127.13200 124.10100 1.000 39.90692 415 TYR A N 1
ATOM 4157 C CA . TYR B 2 404 ? 123.99900 128.10900 123.15200 1.000 39.90692 415 TYR A CA 1
ATOM 4158 C C . TYR B 2 404 ? 124.57800 129.49900 123.32700 1.000 39.90692 415 TYR A C 1
ATOM 4159 O O . TYR B 2 404 ? 124.49800 130.29500 122.38900 1.000 39.90692 415 TYR A O 1
ATOM 4168 N N . ARG B 2 405 ? 125.17100 129.81000 124.48100 1.000 35.00451 416 ARG A N 1
ATOM 4169 C CA . ARG B 2 405 ? 125.56100 131.18600 124.76500 1.000 35.00451 416 ARG A CA 1
ATOM 4170 C C . ARG B 2 405 ? 126.59400 131.69300 123.77000 1.000 35.00451 416 ARG A C 1
ATOM 4171 O O . ARG B 2 405 ? 126.62400 132.88700 123.45900 1.000 35.00451 416 ARG A O 1
ATOM 4179 N N . ASP B 2 406 ? 127.43700 130.80600 123.24600 1.000 37.63385 417 ASP A N 1
ATOM 4180 C CA . ASP B 2 406 ? 128.48700 131.25500 122.34100 1.000 37.63385 417 ASP A CA 1
ATOM 4181 C C . ASP B 2 406 ? 127.91600 131.72800 121.01000 1.000 37.63385 417 ASP A C 1
ATOM 4182 O O . ASP B 2 406 ? 128.28100 132.80400 120.52500 1.000 37.63385 417 ASP A O 1
ATOM 4187 N N . VAL B 2 407 ? 126.99500 130.96600 120.42000 1.000 37.68950 418 VAL A N 1
ATOM 4188 C CA . VAL B 2 407 ? 126.44100 131.38700 119.13700 1.000 37.68950 418 VAL A CA 1
ATOM 4189 C C . VAL B 2 407 ? 125.46300 132.54200 119.31800 1.000 37.68950 418 VAL A C 1
ATOM 4190 O O . VAL B 2 407 ? 125.35600 133.41500 118.44400 1.000 37.68950 418 VAL A O 1
ATOM 4194 N N . LEU B 2 408 ? 124.77800 132.60700 120.46000 1.000 37.46061 419 LEU A N 1
ATOM 4195 C CA . LEU B 2 408 ? 123.90800 133.74400 120.72100 1.000 37.46061 419 LEU A CA 1
ATOM 4196 C C . LEU B 2 408 ? 124.72000 135.01900 120.88000 1.000 37.46061 419 LEU A C 1
ATOM 4197 O O . LEU B 2 408 ? 124.33900 136.07400 120.36300 1.000 37.46061 419 LEU A O 1
ATOM 4202 N N . ALA B 2 409 ? 125.84400 134.93900 121.59100 1.000 37.79397 420 ALA A N 1
ATOM 4203 C CA . ALA B 2 409 ? 126.73700 136.08400 121.69500 1.000 37.79397 420 ALA A CA 1
ATOM 4204 C C . ALA B 2 409 ? 127.29700 136.46700 120.33300 1.000 37.79397 420 ALA A C 1
ATOM 4205 O O . ALA B 2 409 ? 127.36800 137.65400 119.99600 1.000 37.79397 420 ALA A O 1
ATOM 4207 N N . SER B 2 410 ? 127.69700 135.47400 119.53400 1.000 40.21645 421 SER A N 1
ATOM 4208 C CA . SER B 2 410 ? 128.18800 135.75000 118.19000 1.000 40.21645 421 SER A CA 1
ATOM 4209 C C . SER B 2 410 ? 127.14800 136.45700 117.33900 1.000 40.21645 421 SER A C 1
ATOM 4210 O O . SER B 2 410 ? 127.50100 137.22900 116.44300 1.000 40.21645 421 SER A O 1
ATOM 4213 N N . HIS B 2 411 ? 125.86600 136.21700 117.59800 1.000 41.85764 422 HIS A N 1
ATOM 4214 C CA . HIS B 2 411 ? 124.81900 136.83700 116.80300 1.000 41.85764 422 HIS A CA 1
ATOM 4215 C C . HIS B 2 411 ? 124.18800 138.05100 117.47000 1.000 41.85764 422 HIS A C 1
ATOM 4216 O O . HIS B 2 411 ? 123.26200 138.63300 116.90200 1.000 41.85764 422 HIS A O 1
ATOM 4223 N N . GLY B 2 412 ? 124.66900 138.46100 118.64000 1.000 41.02865 423 GLY A N 1
ATOM 4224 C CA . GLY B 2 412 ? 124.20300 139.69500 119.24400 1.000 41.02865 423 GLY A CA 1
ATOM 4225 C C . GLY B 2 412 ? 123.16100 139.52800 120.32800 1.000 41.02865 423 GLY A C 1
ATOM 4226 O O . GLY B 2 412 ? 122.14200 140.22000 120.32200 1.000 41.02865 423 GLY A O 1
ATOM 4227 N N . ALA B 2 413 ? 123.40800 138.62300 121.27300 1.000 39.30593 424 ALA A N 1
ATOM 4228 C CA . ALA B 2 413 ? 122.41800 138.33600 122.30400 1.000 39.30593 424 ALA A CA 1
ATOM 4229 C C . ALA B 2 413 ? 122.34200 139.45400 123.33700 1.000 39.30593 424 ALA A C 1
ATOM 4230 O O . ALA B 2 413 ? 121.27100 140.01900 123.57100 1.000 39.30593 424 ALA A O 1
ATOM 4232 N N . GLU B 2 414 ? 123.47100 139.77600 123.96400 1.000 37.04165 425 GLU A N 1
ATOM 4233 C CA . GLU B 2 414 ? 123.68700 140.75400 125.02600 1.000 37.04165 425 GLU A CA 1
ATOM 4234 C C . GLU B 2 414 ? 123.21400 140.27200 126.39600 1.000 37.04165 425 GLU A C 1
ATOM 4235 O O . GLU B 2 414 ? 123.57400 140.89100 127.39200 1.000 37.04165 425 GLU A O 1
ATOM 4241 N N . ARG B 2 415 ? 122.47100 139.17300 126.49200 1.000 34.51985 426 ARG A N 1
ATOM 4242 C CA . ARG B 2 415 ? 121.99900 138.64500 127.76600 1.000 34.51985 426 ARG A CA 1
ATOM 4243 C C . ARG B 2 415 ? 121.47000 137.24000 127.55100 1.000 34.51985 426 ARG A C 1
ATOM 4244 O O . ARG B 2 415 ? 120.81700 136.97100 126.54400 1.000 34.51985 426 ARG A O 1
ATOM 4252 N N . ILE B 2 416 ? 121.74300 136.35700 128.50800 1.000 32.61018 427 ILE A N 1
ATOM 4253 C CA . ILE B 2 416 ? 121.17900 135.01300 128.52700 1.000 32.61018 427 ILE A CA 1
ATOM 4254 C C . ILE B 2 416 ? 120.77100 134.71600 129.96200 1.000 32.61018 427 ILE A C 1
ATOM 4255 O O . ILE B 2 416 ? 121.62700 134.65900 130.84900 1.000 32.61018 427 ILE A O 1
ATOM 4260 N N . VAL B 2 417 ? 119.47300 134.53100 130.19500 1.000 35.24671 428 VAL A N 1
ATOM 4261 C CA . VAL B 2 417 ? 118.92600 134.37000 131.53200 1.000 35.24671 428 VAL A CA 1
ATOM 4262 C C . VAL B 2 417 ? 118.07500 133.10200 131.57600 1.000 35.24671 428 VAL A C 1
ATOM 4263 O O . VAL B 2 417 ? 118.00800 132.34400 130.61200 1.000 35.24671 428 VAL A O 1
ATOM 4267 N N . GLU B 2 418 ? 117.42400 132.87900 132.71900 1.000 40.68860 429 GLU A N 1
ATOM 4268 C CA . GLU B 2 418 ? 116.83400 131.59100 133.06600 1.000 40.68860 429 GLU A CA 1
ATOM 4269 C C . GLU B 2 418 ? 115.31300 131.54900 132.93200 1.000 40.68860 429 GLU A C 1
ATOM 4270 O O . GLU B 2 418 ? 114.69100 130.58300 133.38200 1.000 40.68860 429 GLU A O 1
ATOM 4276 N N . SER B 2 419 ? 114.70000 132.56600 132.33900 1.000 41.41000 430 SER A N 1
ATOM 4277 C CA . SER B 2 419 ? 113.27500 132.70700 132.05600 1.000 41.41000 430 SER A CA 1
ATOM 4278 C C . SER B 2 419 ? 112.44500 133.10700 133.26600 1.000 41.41000 430 SER A C 1
ATOM 4279 O O . SER B 2 419 ? 111.29400 133.46600 133.09300 1.000 41.41000 430 SER A O 1
ATOM 4282 N N . GLY B 2 420 ? 112.98300 133.10900 134.47100 1.000 42.64655 431 GLY A N 1
ATOM 4283 C CA . GLY B 2 420 ? 112.20100 133.61900 135.57500 1.000 42.64655 431 GLY A CA 1
ATOM 4284 C C . GLY B 2 420 ? 112.88800 134.86000 136.07800 1.000 42.64655 431 GLY A C 1
ATOM 4285 O O . GLY B 2 420 ? 112.58200 135.38400 137.15200 1.000 42.64655 431 GLY A O 1
ATOM 4286 N N . MET B 2 421 ? 113.83300 135.33600 135.26900 1.000 41.03772 432 MET A N 1
ATOM 4287 C CA . MET B 2 421 ? 114.81700 136.30700 135.71800 1.000 41.03772 432 MET A CA 1
ATOM 4288 C C . MET B 2 421 ? 115.04100 137.41000 134.69500 1.000 41.03772 432 MET A C 1
ATOM 4289 O O . MET B 2 421 ? 116.06300 138.10000 134.76200 1.000 41.03772 432 MET A O 1
ATOM 4294 N N . ASN B 2 422 ? 114.12400 137.59300 133.74600 1.000 40.04520 433 ASN A N 1
ATOM 4295 C CA . ASN B 2 422 ? 114.36700 138.56300 132.68700 1.000 40.04520 433 ASN A CA 1
ATOM 4296 C C . ASN B 2 422 ? 114.32100 139.99000 133.21100 1.000 40.04520 433 ASN A C 1
ATOM 4297 O O . ASN B 2 422 ? 114.95600 140.87800 132.63400 1.000 40.04520 433 ASN A O 1
ATOM 4302 N N . ASN B 2 423 ? 113.59100 140.23100 134.29800 1.000 39.42768 434 ASN A N 1
ATOM 4303 C CA . ASN B 2 423 ? 113.49500 141.57700 134.84100 1.000 39.42768 434 ASN A CA 1
ATOM 4304 C C . ASN B 2 423 ? 114.64300 141.91100 135.77600 1.000 39.42768 434 ASN A C 1
ATOM 4305 O O . ASN B 2 423 ? 114.87900 143.09200 136.04700 1.000 39.42768 434 ASN A O 1
ATOM 4310 N N . ILE B 2 424 ? 115.35500 140.91000 136.27100 1.000 37.94722 435 ILE A N 1
ATOM 4311 C CA . ILE B 2 424 ? 116.45400 141.10900 137.20300 1.000 37.94722 435 ILE A CA 1
ATOM 4312 C C . ILE B 2 424 ? 117.73900 141.19400 136.39900 1.000 37.94722 435 ILE A C 1
ATOM 4313 O O . ILE B 2 424 ? 118.21700 140.19100 135.86000 1.000 37.94722 435 ILE A O 1
ATOM 4318 N N . PHE B 2 425 ? 118.29700 142.39500 136.30800 1.000 35.98001 436 PHE A N 1
ATOM 4319 C CA . PHE B 2 425 ? 119.62300 142.58000 135.73200 1.000 35.98001 436 PHE A CA 1
ATOM 4320 C C . PHE B 2 425 ? 120.61400 142.23000 136.82600 1.000 35.98001 436 PHE A C 1
ATOM 4321 O O . PHE B 2 425 ? 121.01700 143.07400 137.62500 1.000 35.98001 436 PHE A O 1
ATOM 4329 N N . ARG B 2 426 ? 120.99000 140.95600 136.87500 1.000 33.20475 437 ARG A N 1
ATOM 4330 C CA . ARG B 2 426 ? 121.78900 140.46100 137.98300 1.000 33.20475 437 ARG A CA 1
ATOM 4331 C C . ARG B 2 426 ? 123.10200 141.22100 138.08500 1.000 33.20475 437 ARG A C 1
ATOM 4332 O O . ARG B 2 426 ? 123.65100 141.70000 137.09100 1.000 33.20475 437 ARG A O 1
ATOM 4340 N N . VAL B 2 427 ? 123.59700 141.33200 139.31600 1.000 33.08884 438 VAL A N 1
ATOM 4341 C CA . VAL B 2 427 ? 124.83700 142.04300 139.57100 1.000 33.08884 438 VAL A CA 1
ATOM 4342 C C . VAL B 2 427 ? 125.96400 141.35400 138.81700 1.000 33.08884 438 VAL A C 1
ATOM 4343 O O . VAL B 2 427 ? 125.90000 140.15700 138.53000 1.000 33.08884 438 VAL A O 1
ATOM 4347 N N . GLY B 2 428 ? 126.97500 142.12800 138.43500 1.000 31.89992 439 GLY A N 1
ATOM 4348 C CA . GLY B 2 428 ? 128.13800 141.59000 137.77200 1.000 31.89992 439 GLY A CA 1
ATOM 4349 C C . GLY B 2 428 ? 128.01900 141.46500 136.27300 1.000 31.89992 439 GLY A C 1
ATOM 4350 O O . GLY B 2 428 ? 129.01700 141.15700 135.61400 1.000 31.89992 439 GLY A O 1
ATOM 4351 N N . GLY B 2 429 ? 126.84500 141.70000 135.71300 1.000 32.92076 440 GLY A N 1
ATOM 4352 C CA . GLY B 2 429 ? 126.61400 141.56800 134.29100 1.000 32.92076 440 GLY A CA 1
ATOM 4353 C C . GLY B 2 429 ? 126.73800 142.89300 133.57600 1.000 32.92076 440 GLY A C 1
ATOM 4354 O O . GLY B 2 429 ? 127.58000 143.73000 133.91700 1.000 32.92076 440 GLY A O 1
ATOM 4355 N N . ALA B 2 430 ? 125.88400 143.09300 132.57800 1.000 34.41224 441 ALA A N 1
ATOM 4356 C CA . ALA B 2 430 ? 125.93400 144.29900 131.77300 1.000 34.41224 441 ALA A CA 1
ATOM 4357 C C . ALA B 2 430 ? 124.52900 144.65900 131.32700 1.000 34.41224 441 ALA A C 1
ATOM 4358 O O . ALA B 2 430 ? 123.60500 143.84600 131.39600 1.000 34.41224 441 ALA A O 1
ATOM 4360 N N . HIS B 2 431 ? 124.38300 145.89200 130.86100 1.000 35.13344 442 HIS A N 1
ATOM 4361 C CA . HIS B 2 431 ? 123.11500 146.41500 130.37000 1.000 35.13344 442 HIS A CA 1
ATOM 4362 C C . HIS B 2 431 ? 123.32300 146.84700 128.92700 1.000 35.13344 442 HIS A C 1
ATOM 4363 O O . HIS B 2 431 ? 124.06500 147.79700 128.66300 1.000 35.13344 442 HIS A O 1
ATOM 4370 N N . ASP B 2 432 ? 122.67800 146.14100 127.99800 1.000 36.70499 443 ASP A N 1
ATOM 4371 C CA . ASP B 2 432 ? 122.78400 146.42800 126.56700 1.000 36.70499 443 ASP A CA 1
ATOM 4372 C C . ASP B 2 432 ? 124.22400 146.30500 126.07900 1.000 36.70499 443 ASP A C 1
ATOM 4373 O O . ASP B 2 432 ? 124.70000 147.11700 125.28500 1.000 36.70499 443 ASP A O 1
ATOM 4378 N N . GLY B 2 433 ? 124.92200 145.27600 126.54900 1.000 33.41115 444 GLY A N 1
ATOM 4379 C CA . GLY B 2 433 ? 126.30700 145.09100 126.16500 1.000 33.41115 444 GLY A CA 1
ATOM 4380 C C . GLY B 2 433 ? 127.21700 146.18800 126.65500 1.000 33.41115 444 GLY A C 1
ATOM 4381 O O . GLY B 2 433 ? 128.24400 146.46300 126.03100 1.000 33.41115 444 GLY A O 1
ATOM 4382 N N . MET B 2 434 ? 126.86500 146.82100 127.76600 1.000 32.13868 445 MET A N 1
ATOM 4383 C CA . MET B 2 434 ? 127.53600 148.02600 128.21900 1.000 32.13868 445 MET A CA 1
ATOM 4384 C C . MET B 2 434 ? 127.49500 148.05500 129.73500 1.000 32.13868 445 MET A C 1
ATOM 4385 O O . MET B 2 434 ? 126.43000 147.86800 130.32600 1.000 32.13868 445 MET A O 1
ATOM 4390 N N . ARG B 2 435 ? 128.64400 148.26100 130.35400 1.000 29.69016 446 ARG A N 1
ATOM 4391 C CA . ARG B 2 435 ? 128.67700 148.44300 131.79600 1.000 29.69016 446 ARG A CA 1
ATOM 4392 C C . ARG B 2 435 ? 128.51200 149.92800 132.07800 1.000 29.69016 446 ARG A C 1
ATOM 4393 O O . ARG B 2 435 ? 129.45300 150.70700 131.89200 1.000 29.69016 446 ARG A O 1
ATOM 4401 N N . PRO B 2 436 ? 127.32900 150.35200 132.52800 1.000 30.03208 447 PRO A N 1
ATOM 4402 C CA . PRO B 2 436 ? 126.96200 151.76900 132.38200 1.000 30.03208 447 PRO A CA 1
ATOM 4403 C C . PRO B 2 436 ? 127.83400 152.73200 133.15900 1.000 30.03208 447 PRO A C 1
ATOM 4404 O O . PRO B 2 436 ? 128.21400 153.77200 132.61100 1.000 30.03208 447 PRO A O 1
ATOM 4408 N N . LEU B 2 437 ? 128.17300 152.44000 134.40900 1.000 28.34388 448 LEU A N 1
ATOM 4409 C CA . LEU B 2 437 ? 128.92400 153.43300 135.16300 1.000 28.34388 448 LEU A CA 1
ATOM 4410 C C . LEU B 2 437 ? 130.41300 153.40500 134.86300 1.000 28.34388 448 LEU A C 1
ATOM 4411 O O . LEU B 2 437 ? 131.18300 154.05200 135.57500 1.000 28.34388 448 LEU A O 1
ATOM 4416 N N . GLN B 2 438 ? 130.83500 152.67700 133.83000 1.000 28.97768 449 GLN A N 1
ATOM 4417 C CA . GLN B 2 438 ? 132.14100 152.94000 133.24200 1.000 28.97768 449 GLN A CA 1
ATOM 4418 C C . GLN B 2 438 ? 132.11500 154.21500 132.42000 1.000 28.97768 449 GLN A C 1
ATOM 4419 O O . GLN B 2 438 ? 133.15500 154.84900 132.22200 1.000 28.97768 449 GLN A O 1
ATOM 4425 N N . ARG B 2 439 ? 130.94000 154.59800 131.93200 1.000 28.12686 450 ARG A N 1
ATOM 4426 C CA . ARG B 2 439 ? 130.76900 155.80000 131.13600 1.000 28.12686 450 ARG A CA 1
ATOM 4427 C C . ARG B 2 439 ? 130.25500 156.98000 131.94200 1.000 28.12686 450 ARG A C 1
ATOM 4428 O O . ARG B 2 439 ? 130.21900 158.09600 131.42000 1.000 28.12686 450 ARG A O 1
ATOM 4436 N N . LEU B 2 440 ? 129.85600 156.76200 133.18800 1.000 27.58247 451 LEU A N 1
ATOM 4437 C CA . LEU B 2 440 ? 129.50200 157.83400 134.10300 1.000 27.58247 451 LEU A CA 1
ATOM 4438 C C . LEU B 2 440 ? 130.69600 158.31400 134.90800 1.000 27.58247 451 LEU A C 1
ATOM 4439 O O . LEU B 2 440 ? 130.52500 159.08000 135.85700 1.000 27.58247 451 LEU A O 1
ATOM 4444 N N . VAL B 2 441 ? 131.89600 157.88800 134.54000 1.000 28.58426 452 VAL A N 1
ATOM 4445 C CA . VAL B 2 441 ? 133.09700 158.09800 135.33100 1.000 28.58426 452 VAL A CA 1
ATOM 4446 C C . VAL B 2 441 ? 134.21500 158.58900 134.42600 1.000 28.58426 452 VAL A C 1
ATOM 4447 O O . VAL B 2 441 ? 134.29900 158.22300 133.25100 1.000 28.58426 452 VAL A O 1
ATOM 4451 N N . LYS B 2 442 ? 135.06000 159.44800 134.98100 1.000 30.71107 453 LYS A N 1
ATOM 4452 C CA . LYS B 2 442 ? 136.26900 159.93900 134.34000 1.000 30.71107 453 LYS A CA 1
ATOM 4453 C C . LYS B 2 442 ? 137.44500 159.24600 135.01300 1.000 30.71107 453 LYS A C 1
ATOM 4454 O O . LYS B 2 442 ? 137.67700 159.43400 136.20900 1.000 30.71107 453 LYS A O 1
ATOM 4460 N N . TYR B 2 443 ? 138.16500 158.42400 134.26100 1.000 30.09132 454 TYR A N 1
ATOM 4461 C CA . TYR B 2 443 ? 139.33700 157.73800 134.79000 1.000 30.09132 454 TYR A CA 1
ATOM 4462 C C . TYR B 2 443 ? 140.51400 158.69900 134.75500 1.000 30.09132 454 TYR A C 1
ATOM 4463 O O . TYR B 2 443 ? 140.99200 159.06000 133.67700 1.000 30.09132 454 TYR A O 1
ATOM 4472 N N . ILE B 2 444 ? 140.99800 159.10800 135.91900 1.000 30.64640 455 ILE A N 1
ATOM 4473 C CA . ILE B 2 444 ? 142.08400 160.06800 136.01700 1.000 30.64640 455 ILE A CA 1
ATOM 4474 C C . ILE B 2 444 ? 143.33900 159.30600 136.39900 1.000 30.64640 455 ILE A C 1
ATOM 4475 O O . ILE B 2 444 ? 143.36800 158.60600 137.42100 1.000 30.64640 455 ILE A O 1
ATOM 4480 N N . SER B 2 445 ? 144.36400 159.43300 135.56500 1.000 32.51014 456 SER A N 1
ATOM 4481 C CA . SER B 2 445 ? 145.57200 158.63000 135.64600 1.000 32.51014 456 SER A CA 1
ATOM 4482 C C . SER B 2 445 ? 146.74000 159.48900 136.10300 1.000 32.51014 456 SER A C 1
ATOM 4483 O O . SER B 2 445 ? 147.01200 160.53900 135.51800 1.000 32.51014 456 SER A O 1
ATOM 4486 N N . HIS B 2 446 ? 147.42800 159.03200 137.13700 1.000 33.06248 457 HIS A N 1
ATOM 4487 C CA . HIS B 2 446 ? 148.62200 159.66100 137.67800 1.000 33.06248 457 HIS A CA 1
ATOM 4488 C C . HIS B 2 446 ? 149.76600 158.69900 137.37900 1.000 33.06248 457 HIS A C 1
ATOM 4489 O O . HIS B 2 446 ? 149.96700 157.71300 138.08600 1.000 33.06248 457 HIS A O 1
ATOM 4496 N N . GLU B 2 447 ? 150.48000 158.96500 136.29300 1.000 33.96178 458 GLU A N 1
ATOM 4497 C CA . GLU B 2 447 ? 151.48200 158.03900 135.79200 1.000 33.96178 458 GLU A CA 1
ATOM 4498 C C . GLU B 2 447 ? 152.79500 158.21600 136.54000 1.000 33.96178 458 GLU A C 1
ATOM 4499 O O . GLU B 2 447 ? 153.21100 159.33800 136.83300 1.000 33.96178 458 GLU A O 1
ATOM 4505 N N . ARG B 2 448 ? 153.44600 157.10400 136.84700 1.000 33.85998 459 ARG A N 1
ATOM 4506 C CA . ARG B 2 448 ? 154.61800 157.17500 137.70200 1.000 33.85998 459 ARG A CA 1
ATOM 4507 C C . ARG B 2 448 ? 155.88000 157.42900 136.88400 1.000 33.85998 459 ARG A C 1
ATOM 4508 O O . ARG B 2 448 ? 155.89400 157.21600 135.67000 1.000 33.85998 459 ARG A O 1
ATOM 4516 N N . PRO B 2 449 ? 156.96100 157.89400 137.51300 1.000 37.05267 460 PRO A N 1
ATOM 4517 C CA . PRO B 2 449 ? 158.00900 158.60200 136.77700 1.000 37.05267 460 PRO A CA 1
ATOM 4518 C C . PRO B 2 449 ? 158.85300 157.67600 135.90800 1.000 37.05267 460 PRO A C 1
ATOM 4519 O O . PRO B 2 449 ? 158.60500 156.48000 135.79000 1.000 37.05267 460 PRO A O 1
ATOM 4523 N N . TYR B 2 450 ? 159.87700 158.27200 135.29700 1.000 39.25595 461 TYR A N 1
ATOM 4524 C CA . TYR B 2 450 ? 160.72500 157.54800 134.36000 1.000 39.25595 461 TYR A CA 1
ATOM 4525 C C . TYR B 2 450 ? 161.59100 156.51100 135.05800 1.000 39.25595 461 TYR A C 1
ATOM 4526 O O . TYR B 2 450 ? 162.02000 155.54300 134.42500 1.000 39.25595 461 TYR A O 1
ATOM 4535 N N . THR B 2 451 ? 161.86700 156.69300 136.34900 1.000 37.54574 462 THR A N 1
ATOM 4536 C CA . THR B 2 451 ? 162.66000 155.70900 137.07300 1.000 37.54574 462 THR A CA 1
ATOM 4537 C C . THR B 2 451 ? 161.92500 154.38800 137.23500 1.000 37.54574 462 THR A C 1
ATOM 4538 O O . THR B 2 451 ? 162.56400 153.36900 137.51000 1.000 37.54574 462 THR A O 1
ATOM 4542 N N . TYR B 2 452 ? 160.60500 154.38500 137.07900 1.000 34.64678 463 TYR A N 1
ATOM 4543 C CA . TYR B 2 452 ? 159.81400 153.16200 137.10400 1.000 34.64678 463 TYR A CA 1
ATOM 4544 C C . TYR B 2 452 ? 159.71400 152.63100 135.68000 1.000 34.64678 463 TYR A C 1
ATOM 4545 O O . TYR B 2 452 ? 158.97500 153.17700 134.85800 1.000 34.64678 463 TYR A O 1
ATOM 4554 N N . SER B 2 453 ? 160.45200 151.56500 135.39100 1.000 35.02630 464 SER A N 1
ATOM 4555 C CA . SER B 2 453 ? 160.52300 151.04300 134.03900 1.000 35.02630 464 SER A CA 1
ATOM 4556 C C . SER B 2 453 ? 159.26800 150.24700 133.70200 1.000 35.02630 464 SER A C 1
ATOM 4557 O O . SER B 2 453 ? 158.45000 149.91900 134.56500 1.000 35.02630 464 SER A O 1
ATOM 4560 N N . THR B 2 454 ? 159.11900 149.93500 132.42100 1.000 36.67815 465 THR A N 1
ATOM 4561 C CA . THR B 2 454 ? 158.01900 149.10400 131.96800 1.000 36.67815 465 THR A CA 1
ATOM 4562 C C . THR B 2 454 ? 158.36800 147.63000 132.16600 1.000 36.67815 465 THR A C 1
ATOM 4563 O O . THR B 2 454 ? 159.46300 147.27500 132.60700 1.000 36.67815 465 THR A O 1
ATOM 4567 N N . LYS B 2 455 ? 157.41900 146.75500 131.84600 1.000 36.83498 466 LYS A N 1
ATOM 4568 C CA . LYS B 2 455 ? 157.62100 145.32300 132.00900 1.000 36.83498 466 LYS A CA 1
ATOM 4569 C C . LYS B 2 455 ? 158.38400 144.69000 130.85600 1.000 36.83498 466 LYS A C 1
ATOM 4570 O O . LYS B 2 455 ? 158.64700 143.48500 130.90100 1.000 36.83498 466 LYS A O 1
ATOM 4576 N N . ASP B 2 456 ? 158.74200 145.45700 129.82900 1.000 39.34162 467 ASP A N 1
ATOM 4577 C CA . ASP B 2 456 ? 159.36700 144.90500 128.64000 1.000 39.34162 467 ASP A CA 1
ATOM 4578 C C . ASP B 2 456 ? 160.77400 145.40300 128.37500 1.000 39.34162 467 ASP A C 1
ATOM 4579 O O . ASP B 2 456 ? 161.52800 144.70900 127.68700 1.000 39.34162 467 ASP A O 1
ATOM 4584 N N . VAL B 2 457 ? 161.15400 146.56200 128.89300 1.000 38.82383 468 VAL A N 1
ATOM 4585 C CA . VAL B 2 457 ? 162.38400 147.23000 128.49800 1.000 38.82383 468 VAL A CA 1
ATOM 4586 C C . VAL B 2 457 ? 163.45800 147.10500 129.57100 1.000 38.82383 468 VAL A C 1
ATOM 4587 O O . VAL B 2 457 ? 164.61500 146.81100 129.26600 1.000 38.82383 468 VAL A O 1
ATOM 4591 N N . ALA B 2 458 ? 163.09200 147.32600 130.83400 1.000 37.31487 469 ALA A N 1
ATOM 4592 C CA . ALA B 2 458 ? 164.02200 147.26800 131.96100 1.000 37.31487 469 ALA A CA 1
ATOM 4593 C C . ALA B 2 458 ? 165.08200 148.35800 131.87700 1.000 37.31487 469 ALA A C 1
ATOM 4594 O O . ALA B 2 458 ? 166.19300 148.19600 132.38000 1.000 37.31487 469 ALA A O 1
ATOM 4596 N N . VAL B 2 459 ? 164.74100 149.47300 131.23900 1.000 40.03393 470 VAL A N 1
ATOM 4597 C CA . VAL B 2 459 ? 165.62700 150.61900 131.09600 1.000 40.03393 470 VAL A CA 1
ATOM 4598 C C . VAL B 2 459 ? 164.85100 151.85700 131.51000 1.000 40.03393 470 VAL A C 1
ATOM 4599 O O . VAL B 2 459 ? 163.70600 152.04200 131.08600 1.000 40.03393 470 VAL A O 1
ATOM 4603 N N . LYS B 2 460 ? 165.46100 152.68900 132.35000 1.000 41.50400 471 LYS A N 1
ATOM 4604 C CA . LYS B 2 460 ? 164.82300 153.93400 132.74900 1.000 41.50400 471 LYS A CA 1
ATOM 4605 C C . LYS B 2 460 ? 164.54600 154.79100 131.52300 1.000 41.50400 471 LYS A C 1
ATOM 4606 O O . LYS B 2 460 ? 165.37100 154.88700 130.61200 1.000 41.50400 471 LYS A O 1
ATOM 4612 N N . ILE B 2 461 ? 163.37500 155.41700 131.50300 1.000 41.15879 472 ILE A N 1
ATOM 4613 C CA . ILE B 2 461 ? 162.86100 156.05100 130.28000 1.000 41.15879 472 ILE A CA 1
ATOM 4614 C C . ILE B 2 461 ? 163.42900 157.46200 130.25200 1.000 41.15879 472 ILE A C 1
ATOM 4615 O O . ILE B 2 461 ? 162.80700 158.43900 130.67500 1.000 41.15879 472 ILE A O 1
ATOM 4620 N N . GLU B 2 462 ? 164.63800 157.57800 129.71800 1.000 45.55497 473 GLU A N 1
ATOM 4621 C CA . GLU B 2 462 ? 165.31000 158.85900 129.53400 1.000 45.55497 473 GLU A CA 1
ATOM 4622 C C . GLU B 2 462 ? 165.34200 159.13200 128.03600 1.000 45.55497 473 GLU A C 1
ATOM 4623 O O . GLU B 2 462 ? 166.30500 158.79400 127.35000 1.000 45.55497 473 GLU A O 1
ATOM 4629 N N . GLN B 2 463 ? 164.28000 159.75500 127.53000 1.000 45.30332 474 GLN A N 1
ATOM 4630 C CA . GLN B 2 463 ? 164.15700 159.92400 126.08800 1.000 45.30332 474 GLN A CA 1
ATOM 4631 C C . GLN B 2 463 ? 165.15300 160.93900 125.54700 1.000 45.30332 474 GLN A C 1
ATOM 4632 O O . GLN B 2 463 ? 165.63800 160.78400 124.42200 1.000 45.30332 474 GLN A O 1
ATOM 4638 N N . THR B 2 464 ? 165.48500 161.96700 126.32700 1.000 48.07783 475 THR A N 1
ATOM 4639 C CA . THR B 2 464 ? 166.46400 162.94700 125.87100 1.000 48.07783 475 THR A CA 1
ATOM 4640 C C . THR B 2 464 ? 167.85600 162.33700 125.80500 1.000 48.07783 475 THR A C 1
ATOM 4641 O O . THR B 2 464 ? 168.58500 162.53000 124.82400 1.000 48.07783 475 THR A O 1
ATOM 4645 N N . ARG B 2 465 ? 168.24100 161.60100 126.84900 1.000 48.21760 476 ARG A N 1
ATOM 4646 C CA . ARG B 2 465 ? 169.56200 160.98700 126.88300 1.000 48.21760 476 ARG A CA 1
ATOM 4647 C C . ARG B 2 465 ? 169.77400 160.06100 125.69700 1.000 48.21760 476 ARG A C 1
ATOM 4648 O O . ARG B 2 465 ? 170.86500 160.01800 125.12100 1.000 48.21760 476 ARG A O 1
ATOM 4656 N N . TYR B 2 466 ? 168.74300 159.32000 125.31000 1.000 47.22848 477 TYR A N 1
ATOM 4657 C CA . TYR B 2 466 ? 168.85600 158.38100 124.20800 1.000 47.22848 477 TYR A CA 1
ATOM 4658 C C . TYR B 2 466 ? 168.59900 159.02200 122.85400 1.000 47.22848 477 TYR A C 1
ATOM 4659 O O . TYR B 2 466 ? 168.97100 158.43900 121.83300 1.000 47.22848 477 TYR A O 1
ATOM 4668 N N . LEU B 2 467 ? 167.98400 160.20400 122.81700 1.000 48.07335 478 LEU A N 1
ATOM 4669 C CA . LEU B 2 467 ? 167.94900 160.96200 121.57400 1.000 48.07335 478 LEU A CA 1
ATOM 4670 C C . LEU B 2 467 ? 169.30700 161.58200 121.28300 1.000 48.07335 478 LEU A C 1
ATOM 4671 O O . LEU B 2 467 ? 169.69400 161.72000 120.11800 1.000 48.07335 478 LEU A O 1
ATOM 4676 N N . GLU B 2 468 ? 170.03700 161.96800 122.32900 1.000 50.66056 479 GLU A N 1
ATOM 4677 C CA . GLU B 2 468 ? 171.41000 162.42000 122.14600 1.000 50.66056 479 GLU A CA 1
ATOM 4678 C C . GLU B 2 468 ? 172.28900 161.29200 121.62200 1.000 50.66056 479 GLU A C 1
ATOM 4679 O O . GLU B 2 468 ? 172.94400 161.42400 120.58300 1.000 50.66056 479 GLU A O 1
ATOM 4685 N N . GLU B 2 469 ? 172.31700 160.16800 122.33800 1.000 51.25420 480 GLU A N 1
ATOM 4686 C CA . GLU B 2 469 ? 173.17500 159.05100 121.97100 1.000 51.25420 480 GLU A CA 1
ATOM 4687 C C . GLU B 2 469 ? 172.68900 158.29500 120.74400 1.000 51.25420 480 GLU A C 1
ATOM 4688 O O . GLU B 2 469 ? 173.43100 157.44900 120.23600 1.000 51.25420 480 GLU A O 1
ATOM 4694 N N . ASP B 2 470 ? 171.47400 158.56500 120.26900 1.000 51.51735 481 ASP A N 1
ATOM 4695 C CA . ASP B 2 470 ? 170.88900 157.86800 119.12400 1.000 51.51735 481 ASP A CA 1
ATOM 4696 C C . ASP B 2 470 ? 170.74700 156.37100 119.41300 1.000 51.51735 481 ASP A C 1
ATOM 4697 O O . ASP B 2 470 ? 171.27900 155.51600 118.70300 1.000 51.51735 481 ASP A O 1
ATOM 4702 N N . LYS B 2 471 ? 170.01400 156.06800 120.48200 1.000 48.17443 482 LYS A N 1
ATOM 4703 C CA . LYS B 2 471 ? 169.78400 154.69400 120.92700 1.000 48.17443 482 LYS A CA 1
ATOM 4704 C C . LYS B 2 471 ? 168.28600 154.48500 121.11400 1.000 48.17443 482 LYS A C 1
ATOM 4705 O O . LYS B 2 471 ? 167.72700 154.88600 122.13700 1.000 48.17443 482 LYS A O 1
ATOM 4711 N N . PHE B 2 472 ? 167.63300 153.87900 120.14000 1.000 41.59583 483 PHE A N 1
ATOM 4712 C CA . PHE B 2 472 ? 166.25500 153.47700 120.39700 1.000 41.59583 483 PHE A CA 1
ATOM 4713 C C . PHE B 2 472 ? 166.00200 152.00000 120.15100 1.000 41.59583 483 PHE A C 1
ATOM 4714 O O . PHE B 2 472 ? 165.36200 151.35300 120.97900 1.000 41.59583 483 PHE A O 1
ATOM 4722 N N . LEU B 2 473 ? 166.50700 151.44400 119.05200 1.000 41.04266 484 LEU A N 1
ATOM 4723 C CA . LEU B 2 473 ? 166.11900 150.09900 118.65500 1.000 41.04266 484 LEU A CA 1
ATOM 4724 C C . LEU B 2 473 ? 166.84900 149.01300 119.42700 1.000 41.04266 484 LEU A C 1
ATOM 4725 O O . LEU B 2 473 ? 166.45900 147.84500 119.33600 1.000 41.04266 484 LEU A O 1
ATOM 4730 N N . VAL B 2 474 ? 167.88900 149.35900 120.18200 1.000 42.01823 485 VAL A N 1
ATOM 4731 C CA . VAL B 2 474 ? 168.54300 148.36600 121.01900 1.000 42.01823 485 VAL A CA 1
ATOM 4732 C C . VAL B 2 474 ? 167.68900 148.02300 122.23100 1.000 42.01823 485 VAL A C 1
ATOM 4733 O O . VAL B 2 474 ? 167.85600 146.94800 122.81900 1.000 42.01823 485 VAL A O 1
ATOM 4737 N N . PHE B 2 475 ? 166.75500 148.89600 122.60300 1.000 42.24377 486 PHE A N 1
ATOM 4738 C CA . PHE B 2 475 ? 165.87300 148.64900 123.73200 1.000 42.24377 486 PHE A CA 1
ATOM 4739 C C . PHE B 2 475 ? 164.55200 148.01100 123.33200 1.000 42.24377 486 PHE A C 1
ATOM 4740 O O . PHE B 2 475 ? 163.85200 147.48000 124.19900 1.000 42.24377 486 PHE A O 1
ATOM 4748 N N . VAL B 2 476 ? 164.19600 148.05200 122.05600 1.000 39.72273 487 VAL A N 1
ATOM 4749 C CA . VAL B 2 476 ? 162.91600 147.48900 121.61500 1.000 39.72273 487 VAL A CA 1
ATOM 4750 C C . VAL B 2 476 ? 162.95200 145.97400 121.78100 1.000 39.72273 487 VAL A C 1
ATOM 4751 O O . VAL B 2 476 ? 163.86200 145.31700 121.25000 1.000 39.72273 487 VAL A O 1
ATOM 4755 N N . PRO B 2 477 ? 161.99600 145.37400 122.50200 1.000 39.30976 488 PRO A N 1
ATOM 4756 C CA . PRO B 2 477 ? 161.99000 143.92800 122.73100 1.000 39.30976 488 PRO A CA 1
ATOM 4757 C C . PRO B 2 477 ? 161.53800 143.14700 121.50400 1.000 39.30976 488 PRO A C 1
ATOM 4758 O O . PRO B 2 477 ? 162.38900 142.72000 120.72500 1.000 39.30976 488 PRO A O 1
ATOM 4762 N N . ILE C 2 1 ? 152.37000 163.16900 91.95600 1.000 59.78361 12 ILE B N 1
ATOM 4763 C CA . ILE C 2 1 ? 152.39300 162.02100 91.06300 1.000 59.78361 12 ILE B CA 1
ATOM 4764 C C . ILE C 2 1 ? 152.70300 160.75700 91.85400 1.000 59.78361 12 ILE B C 1
ATOM 4765 O O . ILE C 2 1 ? 152.74600 159.66000 91.30100 1.000 59.78361 12 ILE B O 1
ATOM 4770 N N . LYS C 2 2 ? 152.88500 160.90200 93.16200 1.000 54.95350 13 LYS B N 1
ATOM 4771 C CA . LYS C 2 2 ? 152.98500 159.74700 94.04000 1.000 54.95350 13 LYS B CA 1
ATOM 4772 C C . LYS C 2 2 ? 151.57900 159.28800 94.39500 1.000 54.95350 13 LYS B C 1
ATOM 4773 O O . LYS C 2 2 ? 150.77600 160.07600 94.90100 1.000 54.95350 13 LYS B O 1
ATOM 4779 N N . LYS C 2 3 ? 151.28700 158.01900 94.14200 1.000 52.33103 14 LYS B N 1
ATOM 4780 C CA . LYS C 2 3 ? 149.96000 157.46700 94.36500 1.000 52.33103 14 LYS B CA 1
ATOM 4781 C C . LYS C 2 3 ? 149.91400 156.73500 95.69600 1.000 52.33103 14 LYS B C 1
ATOM 4782 O O . LYS C 2 3 ? 150.83400 155.98100 96.03000 1.000 52.33103 14 LYS B O 1
ATOM 4788 N N . ILE C 2 4 ? 148.84800 156.96000 96.44700 1.000 47.53689 15 ILE B N 1
ATOM 4789 C CA . ILE C 2 4 ? 148.59600 156.26500 97.70600 1.000 47.53689 15 ILE B CA 1
ATOM 4790 C C . ILE C 2 4 ? 147.55700 155.18000 97.44700 1.000 47.53689 15 ILE B C 1
ATOM 4791 O O . ILE C 2 4 ? 146.52800 155.46800 96.82600 1.000 47.53689 15 ILE B O 1
ATOM 4796 N N . PRO C 2 5 ? 147.78100 153.95100 97.88500 1.000 43.64430 16 PRO B N 1
ATOM 4797 C CA . PRO C 2 5 ? 146.84900 152.86400 97.58500 1.000 43.64430 16 PRO B CA 1
ATOM 4798 C C . PRO C 2 5 ? 145.60200 152.94500 98.45800 1.000 43.64430 16 PRO B C 1
ATOM 4799 O O . PRO C 2 5 ? 145.48500 153.77400 99.35500 1.000 43.64430 16 PRO B O 1
ATOM 4803 N N . MET C 2 6 ? 144.65500 152.05800 98.16800 1.000 43.54843 17 MET B N 1
ATOM 4804 C CA . MET C 2 6 ? 143.46000 151.87900 98.98000 1.000 43.54843 17 MET B CA 1
ATOM 4805 C C . MET C 2 6 ? 143.35600 150.41000 99.35200 1.000 43.54843 17 MET B C 1
ATOM 4806 O O . MET C 2 6 ? 143.22500 149.55300 98.47400 1.000 43.54843 17 MET B O 1
ATOM 4811 N N . ILE C 2 7 ? 143.42100 150.12400 100.64400 1.000 39.32694 18 ILE B N 1
ATOM 4812 C CA . ILE C 2 7 ? 143.29500 148.77000 101.16200 1.000 39.32694 18 ILE B CA 1
ATOM 4813 C C . ILE C 2 7 ? 141.85600 148.57500 101.60500 1.000 39.32694 18 ILE B C 1
ATOM 4814 O O . ILE C 2 7 ? 141.29100 149.44100 102.28100 1.000 39.32694 18 ILE B O 1
ATOM 4819 N N . ILE C 2 8 ? 141.24700 147.45800 101.21300 1.000 40.63943 19 ILE B N 1
ATOM 4820 C CA . ILE C 2 8 ? 139.87800 147.21400 101.64900 1.000 40.63943 19 ILE B CA 1
ATOM 4821 C C . ILE C 2 8 ? 139.77100 145.90300 102.41300 1.000 40.63943 19 ILE B C 1
ATOM 4822 O O . ILE C 2 8 ? 139.46600 145.90200 103.60800 1.000 40.63943 19 ILE B O 1
ATOM 4827 N N . GLY C 2 9 ? 140.01100 144.77800 101.75700 1.000 40.49731 20 GLY B N 1
ATOM 4828 C CA . GLY C 2 9 ? 139.88400 143.55600 102.51800 1.000 40.49731 20 GLY B CA 1
ATOM 4829 C C . GLY C 2 9 ? 141.12400 143.24700 103.31800 1.000 40.49731 20 GLY B C 1
ATOM 4830 O O . GLY C 2 9 ? 141.15000 143.39800 104.54000 1.000 40.49731 20 GLY B O 1
ATOM 4831 N N . GLY C 2 10 ? 142.17500 142.84900 102.61900 1.000 43.45149 21 GLY B N 1
ATOM 4832 C CA . GLY C 2 10 ? 143.47700 142.66200 103.21200 1.000 43.45149 21 GLY B CA 1
ATOM 4833 C C . GLY C 2 10 ? 144.54000 142.96900 102.18800 1.000 43.45149 21 GLY B C 1
ATOM 4834 O O . GLY C 2 10 ? 145.68500 142.53600 102.32000 1.000 43.45149 21 GLY B O 1
ATOM 4835 N N . ALA C 2 11 ? 144.15700 143.68100 101.13300 1.000 44.00416 22 ALA B N 1
ATOM 4836 C CA . ALA C 2 11 ? 145.07000 143.95200 100.03800 1.000 44.00416 22 ALA B CA 1
ATOM 4837 C C . ALA C 2 11 ? 144.63000 145.21600 99.32200 1.000 44.00416 22 ALA B C 1
ATOM 4838 O O . ALA C 2 11 ? 143.50000 145.68200 99.47900 1.000 44.00416 22 ALA B O 1
ATOM 4840 N N . GLU C 2 12 ? 145.54200 145.76100 98.52600 1.000 47.96161 23 GLU B N 1
ATOM 4841 C CA . GLU C 2 12 ? 145.26100 146.98400 97.79400 1.000 47.96161 23 GLU B CA 1
ATOM 4842 C C . GLU C 2 12 ? 144.22200 146.73200 96.71200 1.000 47.96161 23 GLU B C 1
ATOM 4843 O O . GLU C 2 12 ? 144.24600 145.70500 96.03000 1.000 47.96161 23 GLU B O 1
ATOM 4849 N N . ARG C 2 13 ? 143.30100 147.67600 96.56200 1.000 49.81388 24 ARG B N 1
ATOM 4850 C CA . ARG C 2 13 ? 142.29500 147.58300 95.52100 1.000 49.81388 24 ARG B CA 1
ATOM 4851 C C . ARG C 2 13 ? 142.88300 147.99400 94.18100 1.000 49.81388 24 ARG B C 1
ATOM 4852 O O . ARG C 2 13 ? 143.82900 148.78200 94.10700 1.000 49.81388 24 ARG B O 1
ATOM 4860 N N . ASP C 2 14 ? 142.31300 147.44500 93.11400 1.000 59.30009 25 ASP B N 1
ATOM 4861 C CA . ASP C 2 14 ? 142.70900 147.79800 91.75500 1.000 59.30009 25 ASP B CA 1
ATOM 4862 C C . ASP C 2 14 ? 142.09300 149.15500 91.44700 1.000 59.30009 25 ASP B C 1
ATOM 4863 O O . ASP C 2 14 ? 140.98000 149.25800 90.93100 1.000 59.30009 25 ASP B O 1
ATOM 4868 N N . THR C 2 15 ? 142.83000 150.21500 91.77100 1.000 60.17946 26 THR B N 1
ATOM 4869 C CA . THR C 2 15 ? 142.35600 151.57900 91.58400 1.000 60.17946 26 THR B CA 1
ATOM 4870 C C . THR C 2 15 ? 142.78000 152.17400 90.24700 1.000 60.17946 26 THR B C 1
ATOM 4871 O O . THR C 2 15 ? 142.90900 153.39900 90.13500 1.000 60.17946 26 THR B O 1
ATOM 4875 N N . SER C 2 16 ? 142.99700 151.33900 89.22900 1.000 62.50783 27 SER B N 1
ATOM 4876 C CA . SER C 2 16 ? 143.40800 151.84600 87.92400 1.000 62.50783 27 SER B CA 1
ATOM 4877 C C . SER C 2 16 ? 142.34900 152.76500 87.32800 1.000 62.50783 27 SER B C 1
ATOM 4878 O O . SER C 2 16 ? 142.65000 153.88300 86.89300 1.000 62.50783 27 SER B O 1
ATOM 4881 N N . GLU C 2 17 ? 141.09900 152.31300 87.30600 1.000 63.70434 28 GLU B N 1
ATOM 4882 C CA . GLU C 2 17 ? 140.00400 153.07400 86.72000 1.000 63.70434 28 GLU B CA 1
ATOM 4883 C C . GLU C 2 17 ? 139.37900 154.07000 87.68500 1.000 63.70434 28 GLU B C 1
ATOM 4884 O O . GLU C 2 17 ? 138.44900 154.78200 87.29200 1.000 63.70434 28 GLU B O 1
ATOM 4890 N N . HIS C 2 18 ? 139.84100 154.12000 88.93200 1.000 58.59733 29 HIS B N 1
ATOM 4891 C CA . HIS C 2 18 ? 139.29100 155.04500 89.91000 1.000 58.59733 29 HIS B CA 1
ATOM 4892 C C . HIS C 2 18 ? 139.59600 156.49000 89.52100 1.000 58.59733 29 HIS B C 1
ATOM 4893 O O . HIS C 2 18 ? 140.40900 156.77200 88.63700 1.000 58.59733 29 HIS B O 1
ATOM 4900 N N . GLU C 2 19 ? 138.92700 157.41200 90.20800 1.000 57.03744 30 GLU B N 1
ATOM 4901 C CA . GLU C 2 19 ? 139.18300 158.83900 90.09900 1.000 57.03744 30 GLU B CA 1
ATOM 4902 C C . GLU C 2 19 ? 140.14300 159.23500 91.21300 1.000 57.03744 30 GLU B C 1
ATOM 4903 O O . GLU C 2 19 ? 140.04500 158.72500 92.33200 1.000 57.03744 30 GLU B O 1
ATOM 4909 N N . TYR C 2 20 ? 141.07200 160.13700 90.91300 1.000 53.02756 31 TYR B N 1
ATOM 4910 C CA . TYR C 2 20 ? 142.08800 160.51800 91.88100 1.000 53.02756 31 TYR B CA 1
ATOM 4911 C C . TYR C 2 20 ? 141.97000 161.99000 92.24200 1.000 53.02756 31 TYR B C 1
ATOM 4912 O O . TYR C 2 20 ? 141.42600 162.79700 91.48700 1.000 53.02756 31 TYR B O 1
ATOM 4921 N N . ARG C 2 21 ? 142.49000 162.32600 93.41900 1.000 51.53013 32 ARG B N 1
ATOM 4922 C CA . ARG C 2 21 ? 142.57500 163.70400 93.87500 1.000 51.53013 32 ARG B CA 1
ATOM 4923 C C . ARG C 2 21 ? 143.94500 163.95400 94.48900 1.000 51.53013 32 ARG B C 1
ATOM 4924 O O . ARG C 2 21 ? 144.48800 163.09000 95.18000 1.000 51.53013 32 ARG B O 1
ATOM 4932 N N . GLU C 2 22 ? 144.50300 165.13600 94.24300 1.000 55.93687 33 GLU B N 1
ATOM 4933 C CA . GLU C 2 22 ? 145.74600 165.54300 94.88500 1.000 55.93687 33 GLU B CA 1
ATOM 4934 C C . GLU C 2 22 ? 145.45000 166.33700 96.15000 1.000 55.93687 33 GLU B C 1
ATOM 4935 O O . GLU C 2 22 ? 144.35000 166.86300 96.33000 1.000 55.93687 33 GLU B O 1
ATOM 4941 N N . LEU C 2 23 ? 146.44800 166.41600 97.02700 1.000 54.02340 34 LEU B N 1
ATOM 4942 C CA . LEU C 2 23 ? 146.26700 167.00100 98.34800 1.000 54.02340 34 LEU B CA 1
ATOM 4943 C C . LEU C 2 23 ? 147.19800 168.16400 98.65500 1.000 54.02340 34 LEU B C 1
ATOM 4944 O O . LEU C 2 23 ? 146.78500 169.08800 99.36200 1.000 54.02340 34 LEU B O 1
ATOM 4949 N N . THR C 2 24 ? 148.43400 168.15100 98.14900 1.000 53.54363 35 THR B N 1
ATOM 4950 C CA . THR C 2 24 ? 149.43700 169.18700 98.42100 1.000 53.54363 35 THR B CA 1
ATOM 4951 C C . THR C 2 24 ? 149.73000 169.25800 99.92500 1.000 53.54363 35 THR B C 1
ATOM 4952 O O . THR C 2 24 ? 149.32600 170.18000 100.63600 1.000 53.54363 35 THR B O 1
ATOM 4956 N N . LEU C 2 25 ? 150.39300 168.20900 100.40900 1.000 51.11140 36 LEU B N 1
ATOM 4957 C CA . LEU C 2 25 ? 150.67000 168.11600 101.83800 1.000 51.11140 36 LEU B CA 1
ATOM 4958 C C . LEU C 2 25 ? 151.72900 169.12400 102.27200 1.000 51.11140 36 LEU B C 1
ATOM 4959 O O . LEU C 2 25 ? 151.46400 170.01300 103.08800 1.000 51.11140 36 LEU B O 1
ATOM 4964 N N . ASN C 2 26 ? 152.93500 169.00800 101.73100 1.000 51.98784 37 ASN B N 1
ATOM 4965 C CA . ASN C 2 26 ? 154.03800 169.86700 102.14000 1.000 51.98784 37 ASN B CA 1
ATOM 4966 C C . ASN C 2 26 ? 154.63900 170.54700 100.92100 1.000 51.98784 37 ASN B C 1
ATOM 4967 O O . ASN C 2 26 ? 155.85700 170.50600 100.72500 1.000 51.98784 37 ASN B O 1
ATOM 4972 N N . SER C 2 27 ? 153.78300 171.14000 100.08600 1.000 55.09725 38 SER B N 1
ATOM 4973 C CA . SER C 2 27 ? 154.14100 171.66800 98.77300 1.000 55.09725 38 SER B CA 1
ATOM 4974 C C . SER C 2 27 ? 154.45700 170.56300 97.77900 1.000 55.09725 38 SER B C 1
ATOM 4975 O O . SER C 2 27 ? 155.16800 170.79300 96.79800 1.000 55.09725 38 SER B O 1
ATOM 4978 N N . TYR C 2 28 ? 153.94100 169.36200 98.01800 1.000 53.44870 39 TYR B N 1
ATOM 4979 C CA . TYR C 2 28 ? 154.19300 168.21000 97.16900 1.000 53.44870 39 TYR B CA 1
ATOM 4980 C C . TYR C 2 28 ? 152.88100 167.48500 96.93300 1.000 53.44870 39 TYR B C 1
ATOM 4981 O O . TYR C 2 28 ? 152.09100 167.30000 97.86100 1.000 53.44870 39 TYR B O 1
ATOM 4990 N N . LYS C 2 29 ? 152.64800 167.08600 95.69100 1.000 54.66044 40 LYS B N 1
ATOM 4991 C CA . LYS C 2 29 ? 151.35700 166.53900 95.31700 1.000 54.66044 40 LYS B CA 1
ATOM 4992 C C . LYS C 2 29 ? 151.31100 165.03800 95.56500 1.000 54.66044 40 LYS B C 1
ATOM 4993 O O . LYS C 2 29 ? 152.29400 164.32200 95.36200 1.000 54.66044 40 LYS B O 1
ATOM 4999 N N . VAL C 2 30 ? 150.14800 164.56400 96.01100 1.000 53.81403 41 VAL B N 1
ATOM 5000 C CA . VAL C 2 30 ? 149.92800 163.15400 96.31700 1.000 53.81403 41 VAL B CA 1
ATOM 5001 C C . VAL C 2 30 ? 148.53600 162.77600 95.83700 1.000 53.81403 41 VAL B C 1
ATOM 5002 O O . VAL C 2 30 ? 147.54800 163.38400 96.25900 1.000 53.81403 41 VAL B O 1
ATOM 5006 N N . SER C 2 31 ? 148.45000 161.76500 94.98100 1.000 53.22028 42 SER B N 1
ATOM 5007 C CA . SER C 2 31 ? 147.17900 161.32600 94.42500 1.000 53.22028 42 SER B CA 1
ATOM 5008 C C . SER C 2 31 ? 146.59500 160.21500 95.28800 1.000 53.22028 42 SER B C 1
ATOM 5009 O O . SER C 2 31 ? 147.23000 159.17500 95.48800 1.000 53.22028 42 SER B O 1
ATOM 5012 N N . ILE C 2 32 ? 145.38100 160.43300 95.77900 1.000 49.88330 43 ILE B N 1
ATOM 5013 C CA . ILE C 2 32 ? 144.62900 159.43000 96.52400 1.000 49.88330 43 ILE B CA 1
ATOM 5014 C C . ILE C 2 32 ? 143.38800 159.08400 95.71200 1.000 49.88330 43 ILE B C 1
ATOM 5015 O O . ILE C 2 32 ? 142.74000 159.98800 95.16500 1.000 49.88330 43 ILE B O 1
ATOM 5020 N N . PRO C 2 33 ? 143.03300 157.81000 95.58300 1.000 49.52032 44 PRO B N 1
ATOM 5021 C CA . PRO C 2 33 ? 141.84300 157.45000 94.81300 1.000 49.52032 44 PRO B CA 1
ATOM 5022 C C . PRO C 2 33 ? 140.56200 157.76000 95.56500 1.000 49.52032 44 PRO B C 1
ATOM 5023 O O . PRO C 2 33 ? 140.48500 157.65400 96.79000 1.000 49.52032 44 PRO B O 1
ATOM 5027 N N . ILE C 2 34 ? 139.54700 158.14100 94.80700 1.000 49.21445 45 ILE B N 1
ATOM 5028 C CA . ILE C 2 34 ? 138.23600 158.44400 95.36100 1.000 49.21445 45 ILE B CA 1
ATOM 5029 C C . ILE C 2 34 ? 137.44200 157.15100 95.46800 1.000 49.21445 45 ILE B C 1
ATOM 5030 O O . ILE C 2 34 ? 137.42200 156.34500 94.53200 1.000 49.21445 45 ILE B O 1
ATOM 5035 N N . ILE C 2 35 ? 136.79500 156.94900 96.61500 1.000 46.35795 46 ILE B N 1
ATOM 5036 C CA . ILE C 2 35 ? 135.99400 155.75100 96.82600 1.000 46.35795 46 ILE B CA 1
ATOM 5037 C C . ILE C 2 35 ? 134.74800 155.81100 95.95600 1.000 46.35795 46 ILE B C 1
ATOM 5038 O O . ILE C 2 35 ? 134.10800 156.86200 95.82600 1.000 46.35795 46 ILE B O 1
ATOM 5043 N N . ASN C 2 36 ? 134.39900 154.68300 95.35100 1.000 47.88478 47 ASN B N 1
ATOM 5044 C CA . ASN C 2 36 ? 133.21100 154.57500 94.51900 1.000 47.88478 47 ASN B CA 1
ATOM 5045 C C . ASN C 2 36 ? 132.26100 153.54400 95.12700 1.000 47.88478 47 ASN B C 1
ATOM 5046 O O . ASN C 2 36 ? 132.49500 153.02400 96.21900 1.000 47.88478 47 ASN B O 1
ATOM 5051 N N . GLN C 2 37 ? 131.17900 153.24800 94.40600 1.000 46.85241 48 GLN B N 1
ATOM 5052 C CA . GLN C 2 37 ? 130.14100 152.38700 94.95900 1.000 46.85241 48 GLN B CA 1
ATOM 5053 C C . GLN C 2 37 ? 130.61300 150.94700 95.11000 1.000 46.85241 48 GLN B C 1
ATOM 5054 O O . GLN C 2 37 ? 130.20600 150.26100 96.05600 1.000 46.85241 48 GLN B O 1
ATOM 5060 N N . ASP C 2 38 ? 131.46000 150.46800 94.19800 1.000 49.31657 49 ASP B N 1
ATOM 5061 C CA . ASP C 2 38 ? 131.95600 149.10000 94.30500 1.000 49.31657 49 ASP B CA 1
ATOM 5062 C C . ASP C 2 38 ? 132.80600 148.91900 95.55400 1.000 49.31657 49 ASP B C 1
ATOM 5063 O O . ASP C 2 38 ? 132.74300 147.87500 96.21200 1.000 49.31657 49 ASP B O 1
ATOM 5068 N N . ASP C 2 39 ? 133.61100 149.92500 95.89400 1.000 47.95617 50 ASP B N 1
ATOM 5069 C CA . ASP C 2 39 ? 134.39200 149.85500 97.12200 1.000 47.95617 50 ASP B CA 1
ATOM 5070 C C . ASP C 2 39 ? 133.49000 149.84500 98.34600 1.000 47.95617 50 ASP B C 1
ATOM 5071 O O . ASP C 2 39 ? 133.76200 149.13800 99.32200 1.000 47.95617 50 ASP B O 1
ATOM 5076 N N . VAL C 2 40 ? 132.40600 150.61900 98.31200 1.000 45.64567 51 VAL B N 1
ATOM 5077 C CA . VAL C 2 40 ? 131.46200 150.61600 99.42300 1.000 45.64567 51 VAL B CA 1
ATOM 5078 C C . VAL C 2 40 ? 130.82800 149.24100 99.57300 1.000 45.64567 51 VAL B C 1
ATOM 5079 O O . VAL C 2 40 ? 130.64900 148.74100 100.68900 1.000 45.64567 51 VAL B O 1
ATOM 5083 N N . GLU C 2 41 ? 130.48800 148.60300 98.45300 1.000 46.82725 52 GLU B N 1
ATOM 5084 C CA . GLU C 2 41 ? 129.91400 147.26400 98.52300 1.000 46.82725 52 GLU B CA 1
ATOM 5085 C C . GLU C 2 41 ? 130.92800 146.25400 99.04100 1.000 46.82725 52 GLU B C 1
ATOM 5086 O O . GLU C 2 41 ? 130.57300 145.33900 99.79000 1.000 46.82725 52 GLU B O 1
ATOM 5092 N N . ALA C 2 42 ? 132.19300 146.39800 98.64700 1.000 45.57455 53 ALA B N 1
ATOM 5093 C CA . ALA C 2 42 ? 133.23100 145.51300 99.16200 1.000 45.57455 53 ALA B CA 1
ATOM 5094 C C . ALA C 2 42 ? 133.41200 145.69700 100.66100 1.000 45.57455 53 ALA B C 1
ATOM 5095 O O . ALA C 2 42 ? 133.67800 144.73200 101.38600 1.000 45.57455 53 ALA B O 1
ATOM 5097 N N . ILE C 2 43 ? 133.27500 146.93000 101.14300 1.000 43.61928 54 ILE B N 1
ATOM 5098 C CA . ILE C 2 43 ? 133.38900 147.18900 102.57300 1.000 43.61928 54 ILE B CA 1
ATOM 5099 C C . ILE C 2 43 ? 132.20600 146.58400 103.31700 1.000 43.61928 54 ILE B C 1
ATOM 5100 O O . ILE C 2 43 ? 132.36800 145.96600 104.37500 1.000 43.61928 54 ILE B O 1
ATOM 5105 N N . LYS C 2 44 ? 130.99800 146.75700 102.77700 1.000 44.33657 55 LYS B N 1
ATOM 5106 C CA . LYS C 2 44 ? 129.81000 146.19400 103.41100 1.000 44.33657 55 LYS B CA 1
ATOM 5107 C C . LYS C 2 44 ? 129.90000 144.67900 103.51200 1.000 44.33657 55 LYS B C 1
ATOM 5108 O O . LYS C 2 44 ? 129.51200 144.09300 104.52900 1.000 44.33657 55 LYS B O 1
ATOM 5114 N N . SER C 2 45 ? 130.40500 144.02700 102.47000 1.000 45.35499 56 SER B N 1
ATOM 5115 C CA . SER C 2 45 ? 130.44500 142.57300 102.42400 1.000 45.35499 56 SER B CA 1
ATOM 5116 C C . SER C 2 45 ? 131.60700 141.98200 103.20600 1.000 45.35499 56 SER B C 1
ATOM 5117 O O . SER C 2 45 ? 131.74200 140.75600 103.24800 1.000 45.35499 56 SER B O 1
ATOM 5120 N N . GLN C 2 46 ? 132.44100 142.80900 103.82400 1.000 45.02191 57 GLN B N 1
ATOM 5121 C CA . GLN C 2 46 ? 133.60500 142.31600 104.54500 1.000 45.02191 57 GLN B CA 1
ATOM 5122 C C . GLN C 2 46 ? 133.16400 141.72900 105.87600 1.000 45.02191 57 GLN B C 1
ATOM 5123 O O . GLN C 2 46 ? 132.62000 142.44000 106.72600 1.000 45.02191 57 GLN B O 1
ATOM 5129 N N . SER C 2 47 ? 133.39600 140.43200 106.05600 1.000 42.78670 58 SER B N 1
ATOM 5130 C CA . SER C 2 47 ? 133.08800 139.74600 107.30800 1.000 42.78670 58 SER B CA 1
ATOM 5131 C C . SER C 2 47 ? 134.20600 138.73800 107.54400 1.000 42.78670 58 SER B C 1
ATOM 5132 O O . SER C 2 47 ? 134.22300 137.66600 106.93500 1.000 42.78670 58 SER B O 1
ATOM 5135 N N . VAL C 2 48 ? 135.14000 139.08700 108.42000 1.000 41.77498 59 VAL B N 1
ATOM 5136 C CA . VAL C 2 48 ? 136.29300 138.24900 108.71800 1.000 41.77498 59 VAL B CA 1
ATOM 5137 C C . VAL C 2 48 ? 135.98600 137.44000 109.96400 1.000 41.77498 59 VAL B C 1
ATOM 5138 O O . VAL C 2 48 ? 135.58200 137.99500 110.99100 1.000 41.77498 59 VAL B O 1
ATOM 5142 N N . GLU C 2 49 ? 136.17300 136.13000 109.87800 1.000 45.17154 60 GLU B N 1
ATOM 5143 C CA . GLU C 2 49 ? 135.92100 135.25500 111.01500 1.000 45.17154 60 GLU B CA 1
ATOM 5144 C C . GLU C 2 49 ? 137.17600 135.22300 111.87700 1.000 45.17154 60 GLU B C 1
ATOM 5145 O O . GLU C 2 49 ? 138.19000 134.63600 111.49500 1.000 45.17154 60 GLU B O 1
ATOM 5151 N N . ASN C 2 50 ? 137.11000 135.86300 113.03800 1.000 39.81433 61 ASN B N 1
ATOM 5152 C CA . ASN C 2 50 ? 138.26400 136.08600 113.90200 1.000 39.81433 61 ASN B CA 1
ATOM 5153 C C . ASN C 2 50 ? 138.12500 135.19600 115.13000 1.000 39.81433 61 ASN B C 1
ATOM 5154 O O . ASN C 2 50 ? 137.38300 135.52600 116.06000 1.000 39.81433 61 ASN B O 1
ATOM 5159 N N . ASN C 2 51 ? 138.84500 134.07300 115.13600 1.000 40.89892 62 ASN B N 1
ATOM 5160 C CA . ASN C 2 51 ? 138.79900 133.13900 116.25400 1.000 40.89892 62 ASN B CA 1
ATOM 5161 C C . ASN C 2 51 ? 140.10800 133.08900 117.02700 1.000 40.89892 62 ASN B C 1
ATOM 5162 O O . ASN C 2 51 ? 140.35900 132.11800 117.74500 1.000 40.89892 62 ASN B O 1
ATOM 5167 N N . LEU C 2 52 ? 140.94200 134.11200 116.90700 1.000 34.54325 63 LEU B N 1
ATOM 5168 C CA . LEU C 2 52 ? 142.21800 134.11400 117.60000 1.000 34.54325 63 LEU B CA 1
ATOM 5169 C C . LEU C 2 52 ? 142.03500 134.45500 119.06700 1.000 34.54325 63 LEU B C 1
ATOM 5170 O O . LEU C 2 52 ? 141.07700 135.12800 119.45500 1.000 34.54325 63 LEU B O 1
ATOM 5175 N N . ASN C 2 53 ? 142.96700 133.98600 119.88900 1.000 31.98759 64 ASN B N 1
ATOM 5176 C CA . ASN C 2 53 ? 142.98100 134.41700 121.27200 1.000 31.98759 64 ASN B CA 1
ATOM 5177 C C . ASN C 2 53 ? 143.88700 135.63400 121.42000 1.000 31.98759 64 ASN B C 1
ATOM 5178 O O . ASN C 2 53 ? 144.57700 136.04500 120.48600 1.000 31.98759 64 ASN B O 1
ATOM 5183 N N . ILE C 2 54 ? 143.87300 136.23300 122.61100 1.000 30.17944 65 ILE B N 1
ATOM 5184 C CA . ILE C 2 54 ? 144.67400 137.43000 122.82200 1.000 30.17944 65 ILE B CA 1
ATOM 5185 C C . ILE C 2 54 ? 146.15400 137.10300 122.71300 1.000 30.17944 65 ILE B C 1
ATOM 5186 O O . ILE C 2 54 ? 146.95400 137.94500 122.29000 1.000 30.17944 65 ILE B O 1
ATOM 5191 N N . ASN C 2 55 ? 146.53700 135.87300 123.05500 1.000 31.48046 66 ASN B N 1
ATOM 5192 C CA . ASN C 2 55 ? 147.91300 135.43300 122.87200 1.000 31.48046 66 ASN B CA 1
ATOM 5193 C C . ASN C 2 55 ? 148.31500 135.50700 121.40400 1.000 31.48046 66 ASN B C 1
ATOM 5194 O O . ASN C 2 55 ? 149.36300 136.06400 121.06100 1.000 31.48046 66 ASN B O 1
ATOM 5199 N N . GLN C 2 56 ? 147.47700 134.96400 120.52100 1.000 31.04801 67 GLN B N 1
ATOM 5200 C CA . GLN C 2 56 ? 147.78500 134.96500 119.09500 1.000 31.04801 67 GLN B CA 1
ATOM 5201 C C . GLN C 2 56 ? 147.81100 136.37800 118.52900 1.000 31.04801 67 GLN B C 1
ATOM 5202 O O . GLN C 2 56 ? 148.67500 136.71000 117.70900 1.000 31.04801 67 GLN B O 1
ATOM 5208 N N . ILE C 2 57 ? 146.86800 137.22200 118.94800 1.000 30.54854 68 ILE B N 1
ATOM 5209 C CA . ILE C 2 57 ? 146.83100 138.60400 118.47700 1.000 30.54854 68 ILE B CA 1
ATOM 5210 C C . ILE C 2 57 ? 148.10400 139.33600 118.87800 1.000 30.54854 68 ILE B C 1
ATOM 5211 O O . ILE C 2 57 ? 148.74700 140.00500 118.05800 1.000 30.54854 68 ILE B O 1
ATOM 5216 N N . VAL C 2 58 ? 148.48000 139.22800 120.15200 1.000 30.25744 69 VAL B N 1
ATOM 5217 C CA . VAL C 2 58 ? 149.66100 139.93000 120.63800 1.000 30.25744 69 VAL B CA 1
ATOM 5218 C C . VAL C 2 58 ? 150.91700 139.39000 119.96900 1.000 30.25744 69 VAL B C 1
ATOM 5219 O O . VAL C 2 58 ? 151.84700 140.14500 119.67000 1.000 30.25744 69 VAL B O 1
ATOM 5223 N N . ASN C 2 59 ? 150.95700 138.08600 119.69000 1.000 31.15689 70 ASN B N 1
ATOM 5224 C CA . ASN C 2 59 ? 152.13000 137.52700 119.02800 1.000 31.15689 70 ASN B CA 1
ATOM 5225 C C . ASN C 2 59 ? 152.23400 138.00200 117.58400 1.000 31.15689 70 ASN B C 1
ATOM 5226 O O . ASN C 2 59 ? 153.33600 138.26500 117.08900 1.000 31.15689 70 ASN B O 1
ATOM 5231 N N . PHE C 2 60 ? 151.10200 138.12700 116.89200 1.000 32.16428 71 PHE B N 1
ATOM 5232 C CA . PHE C 2 60 ? 151.13800 138.67900 115.54200 1.000 32.16428 71 PHE B CA 1
ATOM 5233 C C . PHE C 2 60 ? 151.61000 140.12600 115.55400 1.000 32.16428 71 PHE B C 1
ATOM 5234 O O . PHE C 2 60 ? 152.42700 140.53200 114.71500 1.000 32.16428 71 PHE B O 1
ATOM 5242 N N . LEU C 2 61 ? 151.09600 140.92400 116.49000 1.000 30.98233 72 LEU B N 1
ATOM 5243 C CA . LEU C 2 61 ? 151.54300 142.30800 116.59000 1.000 30.98233 72 LEU B CA 1
ATOM 5244 C C . LEU C 2 61 ? 153.02800 142.38200 116.91200 1.000 30.98233 72 LEU B C 1
ATOM 5245 O O . LEU C 2 61 ? 153.73500 143.26200 116.41400 1.000 30.98233 72 LEU B O 1
ATOM 5250 N N . TYR C 2 62 ? 153.52100 141.45600 117.73400 1.000 31.97673 73 TYR B N 1
ATOM 5251 C CA . TYR C 2 62 ? 154.94500 141.41600 118.03900 1.000 31.97673 73 TYR B CA 1
ATOM 5252 C C . TYR C 2 62 ? 155.76400 141.08500 116.80300 1.000 31.97673 73 TYR B C 1
ATOM 5253 O O . TYR C 2 62 ? 156.84500 141.64400 116.60200 1.000 31.97673 73 TYR B O 1
ATOM 5262 N N . THR C 2 63 ? 155.28200 140.15600 115.97800 1.000 31.40082 74 THR B N 1
ATOM 5263 C CA . THR C 2 63 ? 155.98000 139.83900 114.73600 1.000 31.40082 74 THR B CA 1
ATOM 5264 C C . THR C 2 63 ? 156.04700 141.05700 113.82200 1.000 31.40082 74 THR B C 1
ATOM 5265 O O . THR C 2 63 ? 157.09600 141.36000 113.23900 1.000 31.40082 74 THR B O 1
ATOM 5269 N N . VAL C 2 64 ? 154.92900 141.76900 113.68700 1.000 31.53780 75 VAL B N 1
ATOM 5270 C CA . VAL C 2 64 ? 154.92000 142.98000 112.86900 1.000 31.53780 75 VAL B CA 1
ATOM 5271 C C . VAL C 2 64 ? 155.88400 144.01600 113.43400 1.000 31.53780 75 VAL B C 1
ATOM 5272 O O . VAL C 2 64 ? 156.58400 144.71200 112.68800 1.000 31.53780 75 VAL B O 1
ATOM 5276 N N . GLY C 2 65 ? 155.93900 144.13600 114.75900 1.000 33.46896 76 GLY B N 1
ATOM 5277 C CA . GLY C 2 65 ? 156.85700 145.08300 115.36600 1.000 33.46896 76 GLY B CA 1
ATOM 5278 C C . GLY C 2 65 ? 158.30900 144.71600 115.14100 1.000 33.46896 76 GLY B C 1
ATOM 5279 O O . GLY C 2 65 ? 159.15100 145.58700 114.92100 1.000 33.46896 76 GLY B O 1
ATOM 5280 N N . GLN C 2 66 ? 158.62600 143.42400 115.20800 1.000 33.86697 77 GLN B N 1
ATOM 5281 C CA . GLN C 2 66 ? 159.97900 142.98300 114.89600 1.000 33.86697 77 GLN B CA 1
ATOM 5282 C C . GLN C 2 66 ? 160.32400 143.26400 113.44600 1.000 33.86697 77 GLN B C 1
ATOM 5283 O O . GLN C 2 66 ? 161.48200 143.54800 113.12600 1.000 33.86697 77 GLN B O 1
ATOM 5289 N N . LYS C 2 67 ? 159.33800 143.18100 112.55600 1.000 34.29181 78 LYS B N 1
ATOM 5290 C CA . LYS C 2 67 ? 159.57000 143.58000 111.17300 1.000 34.29181 78 LYS B CA 1
ATOM 5291 C C . LYS C 2 67 ? 159.87100 145.07000 111.07900 1.000 34.29181 78 LYS B C 1
ATOM 5292 O O . LYS C 2 67 ? 160.76200 145.48800 110.33300 1.000 34.29181 78 LYS B O 1
ATOM 5298 N N . TRP C 2 68 ? 159.13900 145.88700 111.83400 1.000 34.64074 79 TRP B N 1
ATOM 5299 C CA . TRP C 2 68 ? 159.38600 147.32600 111.83800 1.000 34.64074 79 TRP B CA 1
ATOM 5300 C C . TRP C 2 68 ? 160.68700 147.69300 112.53500 1.000 34.64074 79 TRP B C 1
ATOM 5301 O O . TRP C 2 68 ? 161.17900 148.81000 112.35500 1.000 34.64074 79 TRP B O 1
ATOM 5312 N N . LYS C 2 69 ? 161.24100 146.79000 113.34000 1.000 36.45206 80 LYS B N 1
ATOM 5313 C CA . LYS C 2 69 ? 162.45200 147.08700 114.09000 1.000 36.45206 80 LYS B CA 1
ATOM 5314 C C . LYS C 2 69 ? 163.68600 147.13100 113.20400 1.000 36.45206 80 LYS B C 1
ATOM 5315 O O . LYS C 2 69 ? 164.66300 147.79700 113.55600 1.000 36.45206 80 LYS B O 1
ATOM 5321 N N . SER C 2 70 ? 163.66300 146.44600 112.06700 1.000 40.27909 81 SER B N 1
ATOM 5322 C CA . SER C 2 70 ? 164.81200 146.41100 111.17500 1.000 40.27909 81 SER B CA 1
ATOM 5323 C C . SER C 2 70 ? 164.86400 147.69800 110.36600 1.000 40.27909 81 SER B C 1
ATOM 5324 O O . SER C 2 70 ? 163.88600 148.06300 109.70800 1.000 40.27909 81 SER B O 1
ATOM 5327 N N . GLU C 2 71 ? 166.00400 148.38700 110.41500 1.000 43.73268 82 GLU B N 1
ATOM 5328 C CA . GLU C 2 71 ? 166.16900 149.62100 109.66000 1.000 43.73268 82 GLU B CA 1
ATOM 5329 C C . GLU C 2 71 ? 166.22000 149.38900 108.15900 1.000 43.73268 82 GLU B C 1
ATOM 5330 O O . GLU C 2 71 ? 166.07500 150.35000 107.39800 1.000 43.73268 82 GLU B O 1
ATOM 5336 N N . ASN C 2 72 ? 166.42100 148.15100 107.71900 1.000 42.53974 83 ASN B N 1
ATOM 5337 C CA . ASN C 2 72 ? 166.44700 147.80900 106.30600 1.000 42.53974 83 ASN B CA 1
ATOM 5338 C C . ASN C 2 72 ? 165.07900 147.42700 105.76800 1.000 42.53974 83 ASN B C 1
ATOM 5339 O O . ASN C 2 72 ? 164.96500 147.10200 104.58300 1.000 42.53974 83 ASN B O 1
ATOM 5344 N N . TYR C 2 73 ? 164.05100 147.44100 106.61000 1.000 37.51265 84 TYR B N 1
ATOM 5345 C CA . TYR C 2 73 ? 162.70000 147.13600 106.16600 1.000 37.51265 84 TYR B CA 1
ATOM 5346 C C . TYR C 2 73 ? 162.25500 148.18100 105.15200 1.000 37.51265 84 TYR B C 1
ATOM 5347 O O . TYR C 2 73 ? 162.16500 149.36900 105.47700 1.000 37.51265 84 TYR B O 1
ATOM 5356 N N . SER C 2 74 ? 161.99700 147.73900 103.91900 1.000 38.76274 85 SER B N 1
ATOM 5357 C CA . SER C 2 74 ? 161.70000 148.66200 102.82800 1.000 38.76274 85 SER B CA 1
ATOM 5358 C C . SER C 2 74 ? 160.52100 149.56400 103.16100 1.000 38.76274 85 SER B C 1
ATOM 5359 O O . SER C 2 74 ? 160.54700 150.76900 102.88600 1.000 38.76274 85 SER B O 1
ATOM 5362 N N . ARG C 2 75 ? 159.46800 148.99000 103.74000 1.000 36.60921 86 ARG B N 1
ATOM 5363 C CA . ARG C 2 75 ? 158.28500 149.77800 104.06000 1.000 36.60921 86 ARG B CA 1
ATOM 5364 C C . ARG C 2 75 ? 158.59500 150.83000 105.11500 1.000 36.60921 86 ARG B C 1
ATOM 5365 O O . ARG C 2 75 ? 158.07600 151.94800 105.05400 1.000 36.60921 86 ARG B O 1
ATOM 5373 N N . ARG C 2 76 ? 159.45300 150.49800 106.07900 1.000 37.28131 87 ARG B N 1
ATOM 5374 C CA . ARG C 2 76 ? 159.85200 151.48000 107.08100 1.000 37.28131 87 ARG B CA 1
ATOM 5375 C C . ARG C 2 76 ? 160.65600 152.61400 106.45800 1.000 37.28131 87 ARG B C 1
ATOM 5376 O O . ARG C 2 76 ? 160.45200 153.78600 106.79400 1.000 37.28131 87 ARG B O 1
ATOM 5384 N N . LEU C 2 77 ? 161.58100 152.28500 105.55300 1.000 38.57519 88 LEU B N 1
ATOM 5385 C CA . LEU C 2 77 ? 162.35800 153.31800 104.87500 1.000 38.57519 88 LEU B CA 1
ATOM 5386 C C . LEU C 2 77 ? 161.45500 154.23600 104.06500 1.000 38.57519 88 LEU B C 1
ATOM 5387 O O . LEU C 2 77 ? 161.60400 155.46400 104.09400 1.000 38.57519 88 LEU B O 1
ATOM 5392 N N . THR C 2 78 ? 160.51300 153.65200 103.32500 1.000 40.31054 89 THR B N 1
ATOM 5393 C CA . THR C 2 78 ? 159.58100 154.46200 102.55300 1.000 40.31054 89 THR B CA 1
ATOM 5394 C C . THR C 2 78 ? 158.72800 155.33500 103.46200 1.000 40.31054 89 THR B C 1
ATOM 5395 O O . THR C 2 78 ? 158.49000 156.50700 103.15900 1.000 40.31054 89 THR B O 1
ATOM 5399 N N . TYR C 2 79 ? 158.27700 154.79000 104.59300 1.000 38.91904 90 TYR B N 1
ATOM 5400 C CA . TYR C 2 79 ? 157.47000 155.57400 105.51900 1.000 38.91904 90 TYR B CA 1
ATOM 5401 C C . TYR C 2 79 ? 158.25700 156.75000 106.07700 1.000 38.91904 90 TYR B C 1
ATOM 5402 O O . TYR C 2 79 ? 157.72200 157.85500 106.20600 1.000 38.91904 90 TYR B O 1
ATOM 5411 N N . ILE C 2 80 ? 159.52800 156.53400 106.41300 1.000 39.75800 91 ILE B N 1
ATOM 5412 C CA . ILE C 2 80 ? 160.34800 157.63000 106.91700 1.000 39.75800 91 ILE B CA 1
ATOM 5413 C C . ILE C 2 80 ? 160.55200 158.68300 105.83600 1.000 39.75800 91 ILE B C 1
ATOM 5414 O O . ILE C 2 80 ? 160.48100 159.89100 106.10200 1.000 39.75800 91 ILE B O 1
ATOM 5419 N N . ARG C 2 81 ? 160.79900 158.24700 104.60000 1.000 42.74040 92 ARG B N 1
ATOM 5420 C CA . ARG C 2 81 ? 160.95900 159.20000 103.50700 1.000 42.74040 92 ARG B CA 1
ATOM 5421 C C . ARG C 2 81 ? 159.69800 160.02700 103.30400 1.000 42.74040 92 ARG B C 1
ATOM 5422 O O . ARG C 2 81 ? 159.77400 161.23400 103.04900 1.000 42.74040 92 ARG B O 1
ATOM 5430 N N . ASP C 2 82 ? 158.52600 159.40000 103.41700 1.000 45.08050 93 ASP B N 1
ATOM 5431 C CA . ASP C 2 82 ? 157.28600 160.14800 103.23700 1.000 45.08050 93 ASP B CA 1
ATOM 5432 C C . ASP C 2 82 ? 157.01900 161.08400 104.40500 1.000 45.08050 93 ASP B C 1
ATOM 5433 O O . ASP C 2 82 ? 156.48700 162.18100 104.21300 1.000 45.08050 93 ASP B O 1
ATOM 5438 N N . LEU C 2 83 ? 157.36300 160.67100 105.62300 1.000 42.64076 94 LEU B N 1
ATOM 5439 C CA . LEU C 2 83 ? 157.24900 161.58400 106.75300 1.000 42.64076 94 LEU B CA 1
ATOM 5440 C C . LEU C 2 83 ? 158.11800 162.81300 106.54300 1.000 42.64076 94 LEU B C 1
ATOM 5441 O O . LEU C 2 83 ? 157.70100 163.93700 106.84000 1.000 42.64076 94 LEU B O 1
ATOM 5446 N N . VAL C 2 84 ? 159.33200 162.61700 106.03000 1.000 44.06397 95 VAL B N 1
ATOM 5447 C CA . VAL C 2 84 ? 160.22500 163.74900 105.80300 1.000 44.06397 95 VAL B CA 1
ATOM 5448 C C . VAL C 2 84 ? 159.70100 164.63400 104.67900 1.000 44.06397 95 VAL B C 1
ATOM 5449 O O . VAL C 2 84 ? 159.71300 165.86600 104.78200 1.000 44.06397 95 VAL B O 1
ATOM 5453 N N . ARG C 2 85 ? 159.22200 164.02700 103.59500 1.000 47.88765 96 ARG B N 1
ATOM 5454 C CA . ARG C 2 85 ? 158.88100 164.79900 102.40700 1.000 47.88765 96 ARG B CA 1
ATOM 5455 C C . ARG C 2 85 ? 157.52600 165.48600 102.53200 1.000 47.88765 96 ARG B C 1
ATOM 5456 O O . ARG C 2 85 ? 157.40900 166.68800 102.28000 1.000 47.88765 96 ARG B O 1
ATOM 5464 N N . PHE C 2 86 ? 156.48900 164.74200 102.91200 1.000 47.37703 97 PHE B N 1
ATOM 5465 C CA . PHE C 2 86 ? 155.12600 165.24400 102.84400 1.000 47.37703 97 PHE B CA 1
ATOM 5466 C C . PHE C 2 86 ? 154.59200 165.76200 104.17000 1.000 47.37703 97 PHE B C 1
ATOM 5467 O O . PHE C 2 86 ? 153.62600 166.53000 104.16900 1.000 47.37703 97 PHE B O 1
ATOM 5475 N N . LEU C 2 87 ? 155.17500 165.36100 105.29200 1.000 46.35963 98 LEU B N 1
ATOM 5476 C CA . LEU C 2 87 ? 154.80300 165.93100 106.57600 1.000 46.35963 98 LEU B CA 1
ATOM 5477 C C . LEU C 2 87 ? 155.79900 166.96600 107.06800 1.000 46.35963 98 LEU B C 1
ATOM 5478 O O . LEU C 2 87 ? 155.53800 167.62200 108.07900 1.000 46.35963 98 LEU B O 1
ATOM 5483 N N . GLY C 2 88 ? 156.92300 167.12900 106.38000 1.000 47.92976 99 GLY B N 1
ATOM 5484 C CA . GLY C 2 88 ? 157.90600 168.11400 106.76200 1.000 47.92976 99 GLY B CA 1
ATOM 5485 C C . GLY C 2 88 ? 158.76400 167.73300 107.93900 1.000 47.92976 99 GLY B C 1
ATOM 5486 O O . GLY C 2 88 ? 159.54800 168.56500 108.40400 1.000 47.92976 99 GLY B O 1
ATOM 5487 N N . TYR C 2 89 ? 158.65000 166.50600 108.43200 1.000 45.29018 100 TYR B N 1
ATOM 5488 C CA . TYR C 2 89 ? 159.42000 166.08600 109.58900 1.000 45.29018 100 TYR B CA 1
ATOM 5489 C C . TYR C 2 89 ? 160.91400 166.17200 109.30500 1.000 45.29018 100 TYR B C 1
ATOM 5490 O O . TYR C 2 89 ? 161.36600 166.10000 108.16200 1.000 45.29018 100 TYR B O 1
ATOM 5499 N N . SER C 2 90 ? 161.67700 166.32800 110.36200 1.000 46.71110 101 SER B N 1
ATOM 5500 C CA . SER C 2 90 ? 163.11000 166.16600 110.23800 1.000 46.71110 101 SER B CA 1
ATOM 5501 C C . SER C 2 90 ? 163.44700 164.68000 110.23900 1.000 46.71110 101 SER B C 1
ATOM 5502 O O . SER C 2 90 ? 162.69900 163.87300 110.79500 1.000 46.71110 101 SER B O 1
ATOM 5505 N N . PRO C 2 91 ? 164.54700 164.28800 109.59700 1.000 45.65126 102 PRO B N 1
ATOM 5506 C CA . PRO C 2 91 ? 164.92400 162.86500 109.60200 1.000 45.65126 102 PRO B CA 1
ATOM 5507 C C . PRO C 2 91 ? 164.93500 162.24400 110.98800 1.000 45.65126 102 PRO B C 1
ATOM 5508 O O . PRO C 2 91 ? 164.55100 161.07900 111.14600 1.000 45.65126 102 PRO B O 1
ATOM 5512 N N . GLU C 2 92 ? 165.34100 163.00500 112.00400 1.000 46.30974 103 GLU B N 1
ATOM 5513 C CA . GLU C 2 92 ? 165.33700 162.48600 113.36600 1.000 46.30974 103 GLU B CA 1
ATOM 5514 C C . GLU C 2 92 ? 163.92000 162.20400 113.84300 1.000 46.30974 103 GLU B C 1
ATOM 5515 O O . GLU C 2 92 ? 163.64800 161.14600 114.41700 1.000 46.30974 103 GLU B O 1
ATOM 5521 N N . MET C 2 93 ? 162.99700 163.14000 113.61100 1.000 45.78102 104 MET B N 1
ATOM 5522 C CA . MET C 2 93 ? 161.62700 162.94300 114.07000 1.000 45.78102 104 MET B CA 1
ATOM 5523 C C . MET C 2 93 ? 160.93900 161.81500 113.31200 1.000 45.78102 104 MET B C 1
ATOM 5524 O O . MET C 2 93 ? 160.14800 161.06500 113.89200 1.000 45.78102 104 MET B O 1
ATOM 5529 N N . ALA C 2 94 ? 161.22800 161.67300 112.02000 1.000 42.54877 105 ALA B N 1
ATOM 5530 C CA . ALA C 2 94 ? 160.64000 160.58100 111.25300 1.000 42.54877 105 ALA B CA 1
ATOM 5531 C C . ALA C 2 94 ? 161.17000 159.23500 111.72600 1.000 42.54877 105 ALA B C 1
ATOM 5532 O O . ALA C 2 94 ? 160.40600 158.27200 111.89500 1.000 42.54877 105 ALA B O 1
ATOM 5534 N N . LYS C 2 95 ? 162.48500 159.14400 111.92600 1.000 41.80187 106 LYS B N 1
ATOM 5535 C CA . LYS C 2 95 ? 163.06500 157.92900 112.48200 1.000 41.80187 106 LYS B CA 1
ATOM 5536 C C . LYS C 2 95 ? 162.47100 157.61700 113.84600 1.000 41.80187 106 LYS B C 1
ATOM 5537 O O . LYS C 2 95 ? 162.21100 156.45400 114.16600 1.000 41.80187 106 LYS B O 1
ATOM 5543 N N . LEU C 2 96 ? 162.24200 158.64700 114.66000 1.000 40.44372 107 LEU B N 1
ATOM 5544 C CA . LEU C 2 96 ? 161.65900 158.44300 115.97900 1.000 40.44372 107 LEU B CA 1
ATOM 5545 C C . LEU C 2 96 ? 160.22400 157.94400 115.88300 1.000 40.44372 107 LEU B C 1
ATOM 5546 O O . LEU C 2 96 ? 159.79700 157.10700 116.68200 1.000 40.44372 107 LEU B O 1
ATOM 5551 N N . GLU C 2 97 ? 159.46300 158.44500 114.91300 1.000 41.76668 108 GLU B N 1
ATOM 5552 C CA . GLU C 2 97 ? 158.10600 157.94600 114.71500 1.000 41.76668 108 GLU B CA 1
ATOM 5553 C C . GLU C 2 97 ? 158.11100 156.47300 114.32500 1.000 41.76668 108 GLU B C 1
ATOM 5554 O O . GLU C 2 97 ? 157.33600 155.67400 114.86900 1.000 41.76668 108 GLU B O 1
ATOM 5560 N N . ALA C 2 98 ? 158.97100 156.09500 113.37700 1.000 38.41152 109 ALA B N 1
ATOM 5561 C CA . ALA C 2 98 ? 159.06100 154.68600 113.00200 1.000 38.41152 109 ALA B CA 1
ATOM 5562 C C . ALA C 2 98 ? 159.49500 153.82700 114.18600 1.000 38.41152 109 ALA B C 1
ATOM 5563 O O . ALA C 2 98 ? 158.97300 152.72100 114.39400 1.000 38.41152 109 ALA B O 1
ATOM 5565 N N . ASN C 2 99 ? 160.44300 154.32700 114.97800 1.000 38.66629 110 ASN B N 1
ATOM 5566 C CA . ASN C 2 99 ? 160.90800 153.59000 116.14400 1.000 38.66629 110 ASN B CA 1
ATOM 5567 C C . ASN C 2 99 ? 159.80300 153.42900 117.17500 1.000 38.66629 110 ASN B C 1
ATOM 5568 O O . ASN C 2 99 ? 159.70700 152.38800 117.82500 1.000 38.66629 110 ASN B O 1
ATOM 5573 N N . TRP C 2 100 ? 158.95900 154.44500 117.34400 1.000 38.44791 111 TRP B N 1
ATOM 5574 C CA . TRP C 2 100 ? 157.87200 154.32900 118.30800 1.000 38.44791 111 TRP B CA 1
ATOM 5575 C C . TRP C 2 100 ? 156.80800 153.35700 117.82300 1.000 38.44791 111 TRP B C 1
ATOM 5576 O O . TRP C 2 100 ? 156.20600 152.63700 118.62800 1.000 38.44791 111 TRP B O 1
ATOM 5587 N N . ILE C 2 101 ? 156.55100 153.32900 116.51400 1.000 35.87554 112 ILE B N 1
ATOM 5588 C CA . ILE C 2 101 ? 155.67800 152.29400 115.96200 1.000 35.87554 112 ILE B CA 1
ATOM 5589 C C . ILE C 2 101 ? 156.21500 150.91600 116.32100 1.000 35.87554 112 ILE B C 1
ATOM 5590 O O . ILE C 2 101 ? 155.49800 150.06400 116.86600 1.000 35.87554 112 ILE B O 1
ATOM 5595 N N . SER C 2 102 ? 157.49500 150.68200 116.02000 1.000 35.49507 113 SER B N 1
ATOM 5596 C CA . SER C 2 102 ? 158.12300 149.41000 116.36600 1.000 35.49507 113 SER B CA 1
ATOM 5597 C C . SER C 2 102 ? 158.01400 149.10900 117.85400 1.000 35.49507 113 SER B C 1
ATOM 5598 O O . SER C 2 102 ? 157.74000 147.97200 118.24900 1.000 35.49507 113 SER B O 1
ATOM 5601 N N . MET C 2 103 ? 158.22800 150.12100 118.69100 1.000 36.12083 114 MET B N 1
ATOM 5602 C CA . MET C 2 103 ? 158.24900 149.92000 120.13300 1.000 36.12083 114 MET B CA 1
ATOM 5603 C C . MET C 2 103 ? 156.88100 149.51400 120.65300 1.000 36.12083 114 MET B C 1
ATOM 5604 O O . MET C 2 103 ? 156.75800 148.55200 121.41800 1.000 36.12083 114 MET B O 1
ATOM 5609 N N . ILE C 2 104 ? 155.83600 150.24100 120.25700 1.000 34.72917 115 ILE B N 1
ATOM 5610 C CA . ILE C 2 104 ? 154.51400 149.91500 120.76500 1.000 34.72917 115 ILE B CA 1
ATOM 5611 C C . ILE C 2 104 ? 153.97700 148.64100 120.14200 1.000 34.72917 115 ILE B C 1
ATOM 5612 O O . ILE C 2 104 ? 153.08800 148.00900 120.71900 1.000 34.72917 115 ILE B O 1
ATOM 5617 N N . LEU C 2 105 ? 154.48800 148.23100 118.98100 1.000 33.34813 116 LEU B N 1
ATOM 5618 C CA . LEU C 2 105 ? 154.06000 146.94400 118.45000 1.000 33.34813 116 LEU B CA 1
ATOM 5619 C C . LEU C 2 105 ? 154.78200 145.78200 119.11700 1.000 33.34813 116 LEU B C 1
ATOM 5620 O O . LEU C 2 105 ? 154.19700 144.70800 119.26900 1.000 33.34813 116 LEU B O 1
ATOM 5625 N N . SER C 2 106 ? 156.03300 145.97000 119.52900 1.000 34.82736 117 SER B N 1
ATOM 5626 C CA . SER C 2 106 ? 156.83300 144.88400 120.08000 1.000 34.82736 117 SER B CA 1
ATOM 5627 C C . SER C 2 106 ? 156.69100 144.71300 121.58800 1.000 34.82736 117 SER B C 1
ATOM 5628 O O . SER C 2 106 ? 157.23600 143.75000 122.13300 1.000 34.82736 117 SER B O 1
ATOM 5631 N N . SER C 2 107 ? 155.99000 145.60800 122.27900 1.000 34.96448 118 SER B N 1
ATOM 5632 C CA . SER C 2 107 ? 155.83100 145.51000 123.73200 1.000 34.96448 118 SER B CA 1
ATOM 5633 C C . SER C 2 107 ? 154.60000 144.66300 124.02700 1.000 34.96448 118 SER B C 1
ATOM 5634 O O . SER C 2 107 ? 153.46900 145.14800 124.03500 1.000 34.96448 118 SER B O 1
ATOM 5637 N N . LYS C 2 108 ? 154.82900 143.37400 124.27700 1.000 33.39070 119 LYS B N 1
ATOM 5638 C CA . LYS C 2 108 ? 153.73400 142.42800 124.45900 1.000 33.39070 119 LYS B CA 1
ATOM 5639 C C . LYS C 2 108 ? 153.06500 142.59300 125.81700 1.000 33.39070 119 LYS B C 1
ATOM 5640 O O . LYS C 2 108 ? 151.83200 142.58400 125.91800 1.000 33.39070 119 LYS B O 1
ATOM 5646 N N . SER C 2 109 ? 153.86700 142.71800 126.87400 1.000 34.44067 120 SER B N 1
ATOM 5647 C CA . SER C 2 109 ? 153.31200 142.91700 128.20700 1.000 34.44067 120 SER B CA 1
ATOM 5648 C C . SER C 2 109 ? 152.47400 144.18200 128.26800 1.000 34.44067 120 SER B C 1
ATOM 5649 O O . SER C 2 109 ? 151.47200 144.23600 128.98400 1.000 34.44067 120 SER B O 1
ATOM 5652 N N . ALA C 2 110 ? 152.86200 145.20900 127.51400 1.000 32.77652 121 ALA B N 1
ATOM 5653 C CA . ALA C 2 110 ? 152.07600 146.43400 127.47900 1.000 32.77652 121 ALA B CA 1
ATOM 5654 C C . ALA C 2 110 ? 150.67900 146.17900 126.93000 1.000 32.77652 121 ALA B C 1
ATOM 5655 O O . ALA C 2 110 ? 149.69400 146.68200 127.47400 1.000 32.77652 121 ALA B O 1
ATOM 5657 N N . LEU C 2 111 ? 150.56800 145.37900 125.87000 1.000 31.23394 122 LEU B N 1
ATOM 5658 C CA . LEU C 2 111 ? 149.25900 145.09300 125.28900 1.000 31.23394 122 LEU B CA 1
ATOM 5659 C C . LEU C 2 111 ? 148.43200 144.19800 126.20400 1.000 31.23394 122 LEU B C 1
ATOM 5660 O O . LEU C 2 111 ? 147.23500 144.44300 126.42400 1.000 31.23394 122 LEU B O 1
ATOM 5665 N N . TYR C 2 112 ? 149.05400 143.14100 126.73300 1.000 31.72731 123 TYR B N 1
ATOM 5666 C CA . TYR C 2 112 ? 148.37300 142.29200 127.70400 1.000 31.72731 123 TYR B CA 1
ATOM 5667 C C . TYR C 2 112 ? 147.83300 143.11300 128.86200 1.000 31.72731 123 TYR B C 1
ATOM 5668 O O . TYR C 2 112 ? 146.68600 142.93200 129.28400 1.000 31.72731 123 TYR B O 1
ATOM 5677 N N . ASP C 2 113 ? 148.64000 144.03700 129.37800 1.000 34.20841 124 ASP B N 1
ATOM 5678 C CA . ASP C 2 113 ? 148.23300 144.81900 130.53100 1.000 34.20841 124 ASP B CA 1
ATOM 5679 C C . ASP C 2 113 ? 147.21900 145.88900 130.16600 1.000 34.20841 124 ASP B C 1
ATOM 5680 O O . ASP C 2 113 ? 146.40100 146.25900 131.00700 1.000 34.20841 124 ASP B O 1
ATOM 5685 N N . ILE C 2 114 ? 147.24900 146.40000 128.93600 1.000 32.13212 125 ILE B N 1
ATOM 5686 C CA . ILE C 2 114 ? 146.16300 147.26200 128.47500 1.000 32.13212 125 ILE B CA 1
ATOM 5687 C C . ILE C 2 114 ? 144.84000 146.52100 128.57400 1.000 32.13212 125 ILE B C 1
ATOM 5688 O O . ILE C 2 114 ? 143.87100 147.00800 129.17200 1.000 32.13212 125 ILE B O 1
ATOM 5693 N N . VAL C 2 115 ? 144.79000 145.31900 127.99700 1.000 31.84549 126 VAL B N 1
ATOM 5694 C CA . VAL C 2 115 ? 143.55700 144.53500 128.03700 1.000 31.84549 126 VAL B CA 1
ATOM 5695 C C . VAL C 2 115 ? 143.15400 144.25200 129.47900 1.000 31.84549 126 VAL B C 1
ATOM 5696 O O . VAL C 2 115 ? 141.98700 144.39900 129.85700 1.000 31.84549 126 VAL B O 1
ATOM 5700 N N . GLU C 2 116 ? 144.12300 143.86400 130.31000 1.000 33.82225 127 GLU B N 1
ATOM 5701 C CA . GLU C 2 116 ? 143.82200 143.51300 131.69500 1.000 33.82225 127 GLU B CA 1
ATOM 5702 C C . GLU C 2 116 ? 143.28500 144.70300 132.47800 1.000 33.82225 127 GLU B C 1
ATOM 5703 O O . GLU C 2 116 ? 142.27900 144.59000 133.18300 1.000 33.82225 127 GLU B O 1
ATOM 5709 N N . THR C 2 117 ? 143.95000 145.85200 132.38500 1.000 32.72304 128 THR B N 1
ATOM 5710 C CA . THR C 2 117 ? 143.55100 146.99200 133.19800 1.000 32.72304 128 THR B CA 1
ATOM 5711 C C . THR C 2 117 ? 142.24000 147.58900 132.71600 1.000 32.72304 128 THR B C 1
ATOM 5712 O O . THR C 2 117 ? 141.44300 148.07100 133.52600 1.000 32.72304 128 THR B O 1
ATOM 5716 N N . GLU C 2 118 ? 141.98700 147.57200 131.40700 1.000 33.27762 129 GLU B N 1
ATOM 5717 C CA . GLU C 2 118 ? 140.77000 148.21400 130.93100 1.000 33.27762 129 GLU B CA 1
ATOM 5718 C C . GLU C 2 118 ? 139.55800 147.29700 131.03500 1.000 33.27762 129 GLU B C 1
ATOM 5719 O O . GLU C 2 118 ? 138.47900 147.74700 131.43200 1.000 33.27762 129 GLU B O 1
ATOM 5725 N N . LEU C 2 119 ? 139.70300 146.01400 130.70900 1.000 31.72184 130 LEU B N 1
ATOM 5726 C CA . LEU C 2 119 ? 138.56100 145.11200 130.72400 1.000 31.72184 130 LEU B CA 1
ATOM 5727 C C . LEU C 2 119 ? 138.47600 144.25800 131.97900 1.000 31.72184 130 LEU B C 1
ATOM 5728 O O . LEU C 2 119 ? 137.44300 143.62200 132.20200 1.000 31.72184 130 LEU B O 1
ATOM 5733 N N . GLY C 2 120 ? 139.52300 144.22800 132.80300 1.000 32.64705 131 GLY B N 1
ATOM 5734 C CA . GLY C 2 120 ? 139.54500 143.46100 134.02800 1.000 32.64705 131 GLY B CA 1
ATOM 5735 C C . GLY C 2 120 ? 140.38100 142.20200 133.93900 1.000 32.64705 131 GLY B C 1
ATOM 5736 O O . GLY C 2 120 ? 140.96900 141.78600 134.94300 1.000 32.64705 131 GLY B O 1
ATOM 5737 N N . SER C 2 121 ? 140.44600 141.59100 132.76200 1.000 32.17132 132 SER B N 1
ATOM 5738 C CA . SER C 2 121 ? 141.25600 140.40400 132.55500 1.000 32.17132 132 SER B CA 1
ATOM 5739 C C . SER C 2 121 ? 141.58300 140.31100 131.07800 1.000 32.17132 132 SER B C 1
ATOM 5740 O O . SER C 2 121 ? 140.77700 140.69700 130.23000 1.000 32.17132 132 SER B O 1
ATOM 5743 N N . ARG C 2 122 ? 142.77300 139.80300 130.77400 1.000 31.44795 133 ARG B N 1
ATOM 5744 C CA . ARG C 2 122 ? 143.12800 139.59000 129.38000 1.000 31.44795 133 ARG B CA 1
ATOM 5745 C C . ARG C 2 122 ? 142.40300 138.40100 128.77500 1.000 31.44795 133 ARG B C 1
ATOM 5746 O O . ARG C 2 122 ? 142.45600 138.21700 127.55600 1.000 31.44795 133 ARG B O 1
ATOM 5754 N N . HIS C 2 123 ? 141.72100 137.60400 129.59000 1.000 30.91808 134 HIS B N 1
ATOM 5755 C CA . HIS C 2 123 ? 140.98600 136.44400 129.11900 1.000 30.91808 134 HIS B CA 1
ATOM 5756 C C . HIS C 2 123 ? 139.51400 136.72900 128.87800 1.000 30.91808 134 HIS B C 1
ATOM 5757 O O . HIS C 2 123 ? 138.83300 135.89300 128.28000 1.000 30.91808 134 HIS B O 1
ATOM 5764 N N . ILE C 2 124 ? 139.01000 137.88300 129.31900 1.000 30.11214 135 ILE B N 1
ATOM 5765 C CA . ILE C 2 124 ? 137.59600 138.19800 129.16100 1.000 30.11214 135 ILE B CA 1
ATOM 5766 C C . ILE C 2 124 ? 137.19000 138.34500 127.70700 1.000 30.11214 135 ILE B C 1
ATOM 5767 O O . ILE C 2 124 ? 135.99600 138.29700 127.39800 1.000 30.11214 135 ILE B O 1
ATOM 5772 N N . VAL C 2 125 ? 138.15300 138.50700 126.80000 1.000 29.82433 136 VAL B N 1
ATOM 5773 C CA . VAL C 2 125 ? 137.83700 138.56400 125.38000 1.000 29.82433 136 VAL B CA 1
ATOM 5774 C C . VAL C 2 125 ? 137.74700 137.18700 124.74200 1.000 29.82433 136 VAL B C 1
ATOM 5775 O O . VAL C 2 125 ? 137.38500 137.08900 123.56100 1.000 29.82433 136 VAL B O 1
ATOM 5779 N N . ASP C 2 126 ? 138.06300 136.11600 125.47700 1.000 33.13199 137 ASP B N 1
ATOM 5780 C CA . ASP C 2 126 ? 137.93700 134.77100 124.93800 1.000 33.13199 137 ASP B CA 1
ATOM 5781 C C . ASP C 2 126 ? 137.19800 133.78900 125.82000 1.000 33.13199 137 ASP B C 1
ATOM 5782 O O . ASP C 2 126 ? 136.87700 132.69400 125.34900 1.000 33.13199 137 ASP B O 1
ATOM 5787 N N . GLU C 2 127 ? 136.92400 134.12500 127.06800 1.000 32.05012 138 GLU B N 1
ATOM 5788 C CA . GLU C 2 127 ? 136.34000 133.16800 127.98100 1.000 32.05012 138 GLU B CA 1
ATOM 5789 C C . GLU C 2 127 ? 135.22700 133.85200 128.74500 1.000 32.05012 138 GLU B C 1
ATOM 5790 O O . GLU C 2 127 ? 135.19100 135.07600 128.86800 1.000 32.05012 138 GLU B O 1
ATOM 5796 N N . TRP C 2 128 ? 134.30700 133.04400 129.24500 1.000 30.41477 139 TRP B N 1
ATOM 5797 C CA . TRP C 2 128 ? 133.23700 133.54100 130.08700 1.000 30.41477 139 TRP B CA 1
ATOM 5798 C C . TRP C 2 128 ? 133.73600 133.54400 131.52200 1.000 30.41477 139 TRP B C 1
ATOM 5799 O O . TRP C 2 128 ? 134.00600 132.48400 132.09300 1.000 30.41477 139 TRP B O 1
ATOM 5810 N N . LEU C 2 129 ? 133.86200 134.72300 132.09300 1.000 29.30048 140 LEU B N 1
ATOM 5811 C CA . LEU C 2 129 ? 134.46000 134.83800 133.40300 1.000 29.30048 140 LEU B CA 1
ATOM 5812 C C . LEU C 2 129 ? 133.39200 135.06100 134.45900 1.000 29.30048 140 LEU B C 1
ATOM 5813 O O . LEU C 2 129 ? 132.48500 135.87300 134.26300 1.000 29.30048 140 LEU B O 1
ATOM 5818 N N . PRO C 2 130 ? 133.47700 134.36900 135.57600 1.000 29.78480 141 PRO B N 1
ATOM 5819 C CA . PRO C 2 130 ? 132.49200 134.56700 136.64100 1.000 29.78480 141 PRO B CA 1
ATOM 5820 C C . PRO C 2 130 ? 132.76900 135.83400 137.42600 1.000 29.78480 141 PRO B C 1
ATOM 5821 O O . PRO C 2 130 ? 133.41600 135.78600 138.47500 1.000 29.78480 141 PRO B O 1
ATOM 5825 N N . GLN C 2 131 ? 132.30200 136.97500 136.92600 1.000 30.45040 142 GLN B N 1
ATOM 5826 C CA . GLN C 2 131 ? 132.55700 138.23500 137.61200 1.000 30.45040 142 GLN B CA 1
ATOM 5827 C C . GLN C 2 131 ? 131.81700 138.28800 138.94100 1.000 30.45040 142 GLN B C 1
ATOM 5828 O O . GLN C 2 131 ? 132.43100 138.40400 140.00800 1.000 30.45040 142 GLN B O 1
ATOM 5834 N N . GLY C 2 132 ? 130.49600 138.21300 138.89400 1.000 32.05369 143 GLY B N 1
ATOM 5835 C CA . GLY C 2 132 ? 129.69900 138.02300 140.08600 1.000 32.05369 143 GLY B CA 1
ATOM 5836 C C . GLY C 2 132 ? 128.27100 137.79000 139.66500 1.000 32.05369 143 GLY B C 1
ATOM 5837 O O . GLY C 2 132 ? 127.74800 138.56400 138.86800 1.000 32.05369 143 GLY B O 1
ATOM 5838 N N . ASP C 2 133 ? 127.63900 136.72200 140.14700 1.000 32.79716 144 ASP B N 1
ATOM 5839 C CA . ASP C 2 133 ? 126.26500 136.37800 139.77300 1.000 32.79716 144 ASP B CA 1
ATOM 5840 C C . ASP C 2 133 ? 126.08300 136.25200 138.26100 1.000 32.79716 144 ASP B C 1
ATOM 5841 O O . ASP C 2 133 ? 124.95200 136.20500 137.77700 1.000 32.79716 144 ASP B O 1
ATOM 5846 N N . CYS C 2 134 ? 127.17100 136.17800 137.49900 1.000 31.30433 145 CYS B N 1
ATOM 5847 C CA . CYS C 2 134 ? 127.09300 136.20700 136.04500 1.000 31.30433 145 CYS B CA 1
ATOM 5848 C C . CYS C 2 134 ? 128.35200 135.58000 135.46900 1.000 31.30433 145 CYS B C 1
ATOM 5849 O O . CYS C 2 134 ? 129.34100 135.36600 136.17000 1.000 31.30433 145 CYS B O 1
ATOM 5852 N N . TYR C 2 135 ? 128.29600 135.28600 134.17400 1.000 29.93892 146 TYR B N 1
ATOM 5853 C CA . TYR C 2 135 ? 129.46800 134.97200 133.36800 1.000 29.93892 146 TYR B CA 1
ATOM 5854 C C . TYR C 2 135 ? 129.54900 136.02100 132.27400 1.000 29.93892 146 TYR B C 1
ATOM 5855 O O . TYR C 2 135 ? 128.60700 136.17600 131.49600 1.000 29.93892 146 TYR B O 1
ATOM 5864 N N . VAL C 2 136 ? 130.65800 136.74000 132.20500 1.000 28.80087 147 VAL B N 1
ATOM 5865 C CA . VAL C 2 136 ? 130.78100 137.85600 131.28100 1.000 28.80087 147 VAL B CA 1
ATOM 5866 C C . VAL C 2 136 ? 131.81400 137.51700 130.22200 1.000 28.80087 147 VAL B C 1
ATOM 5867 O O . VAL C 2 136 ? 132.85300 136.92200 130.52000 1.000 28.80087 147 VAL B O 1
ATOM 5871 N N . LYS C 2 137 ? 131.51100 137.87900 128.98000 1.000 30.16309 148 LYS B N 1
ATOM 5872 C CA . LYS C 2 137 ? 132.46200 137.78300 127.88500 1.000 30.16309 148 LYS B CA 1
ATOM 5873 C C . LYS C 2 137 ? 132.49100 139.10200 127.13500 1.000 30.16309 148 LYS B C 1
ATOM 5874 O O . LYS C 2 137 ? 131.45000 139.71400 126.90000 1.000 30.16309 148 LYS B O 1
ATOM 5880 N N . ALA C 2 138 ? 133.68300 139.53700 126.75200 1.000 30.32815 149 ALA B N 1
ATOM 5881 C CA . ALA C 2 138 ? 133.84300 140.77100 125.99600 1.000 30.32815 149 ALA B CA 1
ATOM 5882 C C . ALA C 2 138 ? 133.90000 140.42500 124.51500 1.000 30.32815 149 ALA B C 1
ATOM 5883 O O . ALA C 2 138 ? 134.90300 139.89400 124.03400 1.000 30.32815 149 ALA B O 1
ATOM 5885 N N . MET C 2 139 ? 132.83600 140.72000 123.79700 1.000 31.17683 150 MET B N 1
ATOM 5886 C CA . MET C 2 139 ? 132.78500 140.47200 122.37200 1.000 31.17683 150 MET B CA 1
ATOM 5887 C C . MET C 2 139 ? 133.13600 141.73700 121.61200 1.000 31.17683 150 MET B C 1
ATOM 5888 O O . MET C 2 139 ? 133.03400 142.84100 122.14600 1.000 31.17683 150 MET B O 1
ATOM 5893 N N . PRO C 2 140 ? 133.58500 141.62400 120.37000 1.000 30.83480 151 PRO B N 1
ATOM 5894 C CA . PRO C 2 140 ? 133.83800 142.82700 119.57700 1.000 30.83480 151 PRO B CA 1
ATOM 5895 C C . PRO C 2 140 ? 132.53900 143.49500 119.16100 1.000 30.83480 151 PRO B C 1
ATOM 5896 O O . PRO C 2 140 ? 131.46500 142.89300 119.16600 1.000 30.83480 151 PRO B O 1
ATOM 5900 N N . LYS C 2 141 ? 132.65000 144.77200 118.80400 1.000 30.56186 152 LYS B N 1
ATOM 5901 C CA . LYS C 2 141 ? 131.52500 145.45000 118.17400 1.000 30.56186 152 LYS B CA 1
ATOM 5902 C C . LYS C 2 141 ? 131.49300 145.18500 116.67500 1.000 30.56186 152 LYS B C 1
ATOM 5903 O O . LYS C 2 141 ? 130.41600 145.03600 116.09200 1.000 30.56186 152 LYS B O 1
ATOM 5909 N N . GLY C 2 142 ? 132.65500 145.12600 116.04500 1.000 33.56572 153 GLY B N 1
ATOM 5910 C CA . GLY C 2 142 ? 132.77300 144.81500 114.63100 1.000 33.56572 153 GLY B CA 1
ATOM 5911 C C . GLY C 2 142 ? 132.74900 146.05100 113.75900 1.000 33.56572 153 GLY B C 1
ATOM 5912 O O . GLY C 2 142 ? 132.02800 147.01300 114.00700 1.000 33.56572 153 GLY B O 1
ATOM 5913 N N . LYS C 2 143 ? 133.55800 146.01400 112.70500 1.000 37.62564 154 LYS B N 1
ATOM 5914 C CA . LYS C 2 143 ? 133.59300 147.06400 111.68600 1.000 37.62564 154 LYS B CA 1
ATOM 5915 C C . LYS C 2 143 ? 133.77400 148.45300 112.29500 1.000 37.62564 154 LYS B C 1
ATOM 5916 O O . LYS C 2 143 ? 133.20900 149.43700 111.82000 1.000 37.62564 154 LYS B O 1
ATOM 5922 N N . SER C 2 144 ? 134.58900 148.52900 113.34500 1.000 33.44583 155 SER B N 1
ATOM 5923 C CA . SER C 2 144 ? 134.97600 149.80400 113.93700 1.000 33.44583 155 SER B CA 1
ATOM 5924 C C . SER C 2 144 ? 135.48200 150.77200 112.87900 1.000 33.44583 155 SER B C 1
ATOM 5925 O O . SER C 2 144 ? 136.30300 150.40600 112.04100 1.000 33.44583 155 SER B O 1
ATOM 5928 N N . VAL C 2 145 ? 135.00800 152.01300 112.93400 1.000 30.72027 156 VAL B N 1
ATOM 5929 C CA . VAL C 2 145 ? 135.41500 153.06500 112.00800 1.000 30.72027 156 VAL B CA 1
ATOM 5930 C C . VAL C 2 145 ? 136.27100 154.07000 112.76400 1.000 30.72027 156 VAL B C 1
ATOM 5931 O O . VAL C 2 145 ? 135.85100 154.59200 113.80200 1.000 30.72027 156 VAL B O 1
ATOM 5935 N N . HIS C 2 146 ? 137.46200 154.34800 112.23800 1.000 29.84985 157 HIS B N 1
ATOM 5936 C CA . HIS C 2 146 ? 138.42000 155.25100 112.86600 1.000 29.84985 157 HIS B CA 1
ATOM 5937 C C . HIS C 2 146 ? 138.64700 156.45200 111.96600 1.000 29.84985 157 HIS B C 1
ATOM 5938 O O . HIS C 2 146 ? 139.20000 156.30900 110.87400 1.000 29.84985 157 HIS B O 1
ATOM 5945 N N . LEU C 2 147 ? 138.26400 157.63100 112.43700 1.000 31.94154 158 LEU B N 1
ATOM 5946 C CA . LEU C 2 147 ? 138.51000 158.87900 111.72500 1.000 31.94154 158 LEU B CA 1
ATOM 5947 C C . LEU C 2 147 ? 139.69600 159.57300 112.38400 1.000 31.94154 158 LEU B C 1
ATOM 5948 O O . LEU C 2 147 ? 139.60200 160.01300 113.53100 1.000 31.94154 158 LEU B O 1
ATOM 5953 N N . LEU C 2 148 ? 140.80600 159.67800 111.66000 1.000 34.76026 159 LEU B N 1
ATOM 5954 C CA . LEU C 2 148 ? 142.06500 160.12800 112.23600 1.000 34.76026 159 LEU B CA 1
ATOM 5955 C C . LEU C 2 148 ? 142.25200 161.63500 112.07200 1.000 34.76026 159 LEU B C 1
ATOM 5956 O O . LEU C 2 148 ? 141.64000 162.27400 111.21600 1.000 34.76026 159 LEU B O 1
ATOM 5961 N N . ALA C 2 149 ? 143.12400 162.19500 112.91500 1.000 41.99114 160 ALA B N 1
ATOM 5962 C CA . ALA C 2 149 ? 143.27300 163.64300 113.04700 1.000 41.99114 160 ALA B CA 1
ATOM 5963 C C . ALA C 2 149 ? 144.37400 164.21000 112.15300 1.000 41.99114 160 ALA B C 1
ATOM 5964 O O . ALA C 2 149 ? 144.11200 165.08300 111.31900 1.000 41.99114 160 ALA B O 1
ATOM 5966 N N . GLY C 2 150 ? 145.61100 163.75000 112.33500 1.000 45.60657 161 GLY B N 1
ATOM 5967 C CA . GLY C 2 150 ? 146.68600 164.19500 111.46900 1.000 45.60657 161 GLY B CA 1
ATOM 5968 C C . GLY C 2 150 ? 147.97100 164.62900 112.14600 1.000 45.60657 161 GLY B C 1
ATOM 5969 O O . GLY C 2 150 ? 149.04100 164.56300 111.53600 1.000 45.60657 161 GLY B O 1
ATOM 5970 N N . ASN C 2 151 ? 147.89000 165.08400 113.39600 1.000 48.45117 162 ASN B N 1
ATOM 5971 C CA . ASN C 2 151 ? 149.07800 165.61000 114.06500 1.000 48.45117 162 ASN B CA 1
ATOM 5972 C C . ASN C 2 151 ? 150.04000 164.49400 114.44600 1.000 48.45117 162 ASN B C 1
ATOM 5973 O O . ASN C 2 151 ? 151.20600 164.49600 114.04000 1.000 48.45117 162 ASN B O 1
ATOM 5978 N N . VAL C 2 152 ? 149.57000 163.53200 115.22900 1.000 43.49765 163 VAL B N 1
ATOM 5979 C CA . VAL C 2 152 ? 150.40100 162.48300 115.79900 1.000 43.49765 163 VAL B CA 1
ATOM 5980 C C . VAL C 2 152 ? 150.04500 161.17000 115.09800 1.000 43.49765 163 VAL B C 1
ATOM 5981 O O . VAL C 2 152 ? 148.90800 160.69900 115.21800 1.000 43.49765 163 VAL B O 1
ATOM 5985 N N . PRO C 2 153 ? 150.96300 160.57200 114.34000 1.000 41.01412 164 PRO B N 1
ATOM 5986 C CA . PRO C 2 153 ? 150.67900 159.24400 113.77400 1.000 41.01412 164 PRO B CA 1
ATOM 5987 C C . PRO C 2 153 ? 150.45500 158.17500 114.82700 1.000 41.01412 164 PRO B C 1
ATOM 5988 O O . PRO C 2 153 ? 149.63000 157.27200 114.62300 1.000 41.01412 164 PRO B O 1
ATOM 5992 N N . LEU C 2 154 ? 151.16500 158.25000 115.95300 1.000 39.51632 165 LEU B N 1
ATOM 5993 C CA . LEU C 2 154 ? 151.00100 157.25400 117.00100 1.000 39.51632 165 LEU B CA 1
ATOM 5994 C C . LEU C 2 154 ? 149.58400 157.21000 117.54500 1.000 39.51632 165 LEU B C 1
ATOM 5995 O O . LEU C 2 154 ? 149.16100 156.16200 118.03500 1.000 39.51632 165 LEU B O 1
ATOM 6000 N N . SER C 2 155 ? 148.84600 158.31800 117.48100 1.000 38.67399 166 SER B N 1
ATOM 6001 C CA . SER C 2 155 ? 147.45000 158.30200 117.90000 1.000 38.67399 166 SER B CA 1
ATOM 6002 C C . SER C 2 155 ? 146.65200 157.31600 117.05700 1.000 38.67399 166 SER B C 1
ATOM 6003 O O . SER C 2 155 ? 145.94100 156.45400 117.58100 1.000 38.67399 166 SER B O 1
ATOM 6006 N N . GLY C 2 156 ? 146.76000 157.43700 115.73400 1.000 36.54296 167 GLY B N 1
ATOM 6007 C CA . GLY C 2 156 ? 146.07300 156.50400 114.85800 1.000 36.54296 167 GLY B CA 1
ATOM 6008 C C . GLY C 2 156 ? 146.57500 155.08500 115.01400 1.000 36.54296 167 GLY B C 1
ATOM 6009 O O . GLY C 2 156 ? 145.79200 154.13300 114.97600 1.000 36.54296 167 GLY B O 1
ATOM 6010 N N . VAL C 2 157 ? 147.88600 154.92200 115.19900 1.000 34.10128 168 VAL B N 1
ATOM 6011 C CA . VAL C 2 157 ? 148.43800 153.58300 115.39000 1.000 34.10128 168 VAL B CA 1
ATOM 6012 C C . VAL C 2 157 ? 147.85000 152.93700 116.63900 1.000 34.10128 168 VAL B C 1
ATOM 6013 O O . VAL C 2 157 ? 147.42800 151.77500 116.61700 1.000 34.10128 168 VAL B O 1
ATOM 6017 N N . THR C 2 158 ? 147.80000 153.68500 117.74500 1.000 34.34665 169 THR B N 1
ATOM 6018 C CA . THR C 2 158 ? 147.27700 153.13800 118.99100 1.000 34.34665 169 THR B CA 1
ATOM 6019 C C . THR C 2 158 ? 145.78500 152.87200 118.89100 1.000 34.34665 169 THR B C 1
ATOM 6020 O O . THR C 2 158 ? 145.28700 151.90300 119.46700 1.000 34.34665 169 THR B O 1
ATOM 6024 N N . SER C 2 159 ? 145.05500 153.73200 118.17800 1.000 32.26992 170 SER B N 1
ATOM 6025 C CA . SER C 2 159 ? 143.63700 153.48700 117.94200 1.000 32.26992 170 SER B CA 1
ATOM 6026 C C . SER C 2 159 ? 143.42400 152.16400 117.21900 1.000 32.26992 170 SER B C 1
ATOM 6027 O O . SER C 2 159 ? 142.59700 151.33800 117.62900 1.000 32.26992 170 SER B O 1
ATOM 6030 N N . ILE C 2 160 ? 144.16900 151.95000 116.13400 1.000 31.33168 171 ILE B N 1
ATOM 6031 C CA . ILE C 2 160 ? 144.03900 150.70900 115.37900 1.000 31.33168 171 ILE B CA 1
ATOM 6032 C C . ILE C 2 160 ? 144.41900 149.51500 116.24200 1.000 31.33168 171 ILE B C 1
ATOM 6033 O O . ILE C 2 160 ? 143.77500 148.46100 116.18800 1.000 31.33168 171 ILE B O 1
ATOM 6038 N N . ILE C 2 161 ? 145.46700 149.65700 117.05400 1.000 30.98690 172 ILE B N 1
ATOM 6039 C CA . ILE C 2 161 ? 145.90100 148.54600 117.89500 1.000 30.98690 172 ILE B CA 1
ATOM 6040 C C . ILE C 2 161 ? 144.84600 148.22200 118.94200 1.000 30.98690 172 ILE B C 1
ATOM 6041 O O . ILE C 2 161 ? 144.57600 147.05100 119.22900 1.000 30.98690 172 ILE B O 1
ATOM 6046 N N . ARG C 2 162 ? 144.23300 149.25000 119.52900 1.000 32.19805 173 ARG B N 1
ATOM 6047 C CA . ARG C 2 162 ? 143.15600 149.03200 120.48700 1.000 32.19805 173 ARG B CA 1
ATOM 6048 C C . ARG C 2 162 ? 141.99800 148.29200 119.84000 1.000 32.19805 173 ARG B C 1
ATOM 6049 O O . ARG C 2 162 ? 141.42200 147.37500 120.43300 1.000 32.19805 173 ARG B O 1
ATOM 6057 N N . ALA C 2 163 ? 141.63100 148.69000 118.62200 1.000 30.92145 174 ALA B N 1
ATOM 6058 C CA . ALA C 2 163 ? 140.55600 147.99100 117.93000 1.000 30.92145 174 ALA B CA 1
ATOM 6059 C C . ALA C 2 163 ? 140.93700 146.55400 117.60700 1.000 30.92145 174 ALA B C 1
ATOM 6060 O O . ALA C 2 163 ? 140.08000 145.66700 117.62200 1.000 30.92145 174 ALA B O 1
ATOM 6062 N N . ILE C 2 164 ? 142.21200 146.30400 117.31500 1.000 30.22550 175 ILE B N 1
ATOM 6063 C CA . ILE C 2 164 ? 142.64900 144.95100 116.99100 1.000 30.22550 175 ILE B CA 1
ATOM 6064 C C . ILE C 2 164 ? 142.60500 144.06100 118.22300 1.000 30.22550 175 ILE B C 1
ATOM 6065 O O . ILE C 2 164 ? 142.14700 142.91500 118.16100 1.000 30.22550 175 ILE B O 1
ATOM 6070 N N . LEU C 2 165 ? 143.08100 144.56800 119.36100 1.000 29.77859 176 LEU B N 1
ATOM 6071 C CA . LEU C 2 165 ? 143.10200 143.77800 120.58500 1.000 29.77859 176 LEU B CA 1
ATOM 6072 C C . LEU C 2 165 ? 141.71300 143.33500 121.01200 1.000 29.77859 176 LEU B C 1
ATOM 6073 O O . LEU C 2 165 ? 141.58700 142.35300 121.75000 1.000 29.77859 176 LEU B O 1
ATOM 6078 N N . THR C 2 166 ? 140.67100 144.03600 120.57700 1.000 30.70078 177 THR B N 1
ATOM 6079 C CA . THR C 2 166 ? 139.30000 143.67000 120.88600 1.000 30.70078 177 THR B CA 1
ATOM 6080 C C . THR C 2 166 ? 138.63900 142.89900 119.75500 1.000 30.70078 177 THR B C 1
ATOM 6081 O O . THR C 2 166 ? 137.42400 142.69600 119.78800 1.000 30.70078 177 THR B O 1
ATOM 6085 N N . LYS C 2 167 ? 139.41400 142.48000 118.75300 1.000 30.90209 178 LYS B N 1
ATOM 6086 C CA . LYS C 2 167 ? 138.93200 141.66600 117.63600 1.000 30.90209 178 LYS B CA 1
ATOM 6087 C C . LYS C 2 167 ? 137.92200 142.42700 116.78200 1.000 30.90209 178 LYS B C 1
ATOM 6088 O O . LYS C 2 167 ? 136.97600 141.84900 116.25200 1.000 30.90209 178 LYS B O 1
ATOM 6094 N N . ASN C 2 168 ? 138.13500 143.72600 116.63500 1.000 32.47158 179 ASN B N 1
ATOM 6095 C CA . ASN C 2 168 ? 137.28700 144.55300 115.79600 1.000 32.47158 179 ASN B CA 1
ATOM 6096 C C . ASN C 2 168 ? 137.86600 144.63900 114.39100 1.000 32.47158 179 ASN B C 1
ATOM 6097 O O . ASN C 2 168 ? 139.08100 144.57200 114.19600 1.000 32.47158 179 ASN B O 1
ATOM 6102 N N . GLU C 2 169 ? 136.98300 144.78000 113.41000 1.000 37.34985 180 GLU B N 1
ATOM 6103 C CA . GLU C 2 169 ? 137.41200 145.08900 112.05500 1.000 37.34985 180 GLU B CA 1
ATOM 6104 C C . GLU C 2 169 ? 137.56600 146.59500 111.91100 1.000 37.34985 180 GLU B C 1
ATOM 6105 O O . GLU C 2 169 ? 136.73100 147.36200 112.39500 1.000 37.34985 180 GLU B O 1
ATOM 6111 N N . CYS C 2 170 ? 138.63300 147.01900 111.24900 1.000 34.54885 181 CYS B N 1
ATOM 6112 C CA . CYS C 2 170 ? 139.01400 148.42200 111.20600 1.000 34.54885 181 CYS B CA 1
ATOM 6113 C C . CYS C 2 170 ? 138.74400 148.98800 109.82100 1.000 34.54885 181 CYS B C 1
ATOM 6114 O O . CYS C 2 170 ? 139.22100 148.44600 108.82100 1.000 34.54885 181 CYS B O 1
ATOM 6117 N N . ILE C 2 171 ? 137.97300 150.06400 109.77400 1.000 32.14329 182 ILE B N 1
ATOM 6118 C CA . ILE C 2 171 ? 137.80100 150.89800 108.59500 1.000 32.14329 182 ILE B CA 1
ATOM 6119 C C . ILE C 2 171 ? 138.41400 152.24400 108.95200 1.000 32.14329 182 ILE B C 1
ATOM 6120 O O . ILE C 2 171 ? 137.80900 153.04500 109.66800 1.000 32.14329 182 ILE B O 1
ATOM 6125 N N . ILE C 2 172 ? 139.62700 152.48600 108.47800 1.000 31.59031 183 ILE B N 1
ATOM 6126 C CA . ILE C 2 172 ? 140.39800 153.66100 108.85100 1.000 31.59031 183 ILE B CA 1
ATOM 6127 C C . ILE C 2 172 ? 140.28000 154.69600 107.74600 1.000 31.59031 183 ILE B C 1
ATOM 6128 O O . ILE C 2 172 ? 140.73000 154.46700 106.61900 1.000 31.59031 183 ILE B O 1
ATOM 6133 N N . LYS C 2 173 ? 139.69900 155.84300 108.07600 1.000 34.22898 184 LYS B N 1
ATOM 6134 C CA . LYS C 2 173 ? 139.72600 157.01700 107.22100 1.000 34.22898 184 LYS B CA 1
ATOM 6135 C C . LYS C 2 173 ? 140.92800 157.85300 107.62900 1.000 34.22898 184 LYS B C 1
ATOM 6136 O O . LYS C 2 173 ? 140.95200 158.41100 108.72900 1.000 34.22898 184 LYS B O 1
ATOM 6142 N N . THR C 2 174 ? 141.92100 157.93600 106.75400 1.000 37.54302 185 THR B N 1
ATOM 6143 C CA . THR C 2 174 ? 143.11900 158.67500 107.10400 1.000 37.54302 185 THR B CA 1
ATOM 6144 C C . THR C 2 174 ? 142.85000 160.17100 107.06600 1.000 37.54302 185 THR B C 1
ATOM 6145 O O . THR C 2 174 ? 141.91700 160.64900 106.41800 1.000 37.54302 185 THR B O 1
ATOM 6149 N N . SER C 2 175 ? 143.68500 160.91100 107.78100 1.000 41.12007 186 SER B N 1
ATOM 6150 C CA . SER C 2 175 ? 143.55900 162.35400 107.80800 1.000 41.12007 186 SER B CA 1
ATOM 6151 C C . SER C 2 175 ? 144.07200 162.95700 106.50800 1.000 41.12007 186 SER B C 1
ATOM 6152 O O . SER C 2 175 ? 144.82000 162.33500 105.75000 1.000 41.12007 186 SER B O 1
ATOM 6155 N N . SER C 2 176 ? 143.65500 164.19200 106.25100 1.000 43.80964 187 SER B N 1
ATOM 6156 C CA . SER C 2 176 ? 144.13600 164.91100 105.08100 1.000 43.80964 187 SER B CA 1
ATOM 6157 C C . SER C 2 176 ? 145.57100 165.37900 105.23000 1.000 43.80964 187 SER B C 1
ATOM 6158 O O . SER C 2 176 ? 146.10200 165.97900 104.29300 1.000 43.80964 187 SER B O 1
ATOM 6161 N N . ALA C 2 177 ? 146.20400 165.12700 106.37200 1.000 43.12005 188 ALA B N 1
ATOM 6162 C CA . ALA C 2 177 ? 147.58400 165.51800 106.60800 1.000 43.12005 188 ALA B CA 1
ATOM 6163 C C . ALA C 2 177 ? 148.53600 164.34300 106.73000 1.000 43.12005 188 ALA B C 1
ATOM 6164 O O . ALA C 2 177 ? 149.71300 164.48500 106.39700 1.000 43.12005 188 ALA B O 1
ATOM 6166 N N . ASP C 2 178 ? 148.06600 163.19300 107.20600 1.000 43.09766 189 ASP B N 1
ATOM 6167 C CA . ASP C 2 178 ? 148.89100 161.99700 107.36200 1.000 43.09766 189 ASP B CA 1
ATOM 6168 C C . ASP C 2 178 ? 148.17400 160.81600 106.72600 1.000 43.09766 189 ASP B C 1
ATOM 6169 O O . ASP C 2 178 ? 147.56300 159.99500 107.42100 1.000 43.09766 189 ASP B O 1
ATOM 6174 N N . PRO C 2 179 ? 148.22500 160.70000 105.40900 1.000 41.96509 190 PRO B N 1
ATOM 6175 C CA . PRO C 2 179 ? 147.61100 159.54400 104.75200 1.000 41.96509 190 PRO B CA 1
ATOM 6176 C C . PRO C 2 179 ? 148.56300 158.36700 104.61100 1.000 41.96509 190 PRO B C 1
ATOM 6177 O O . PRO C 2 179 ? 148.28500 157.43600 103.85200 1.000 41.96509 190 PRO B O 1
ATOM 6181 N N . PHE C 2 180 ? 149.68100 158.38500 105.33400 1.000 42.16883 191 PHE B N 1
ATOM 6182 C CA . PHE C 2 180 ? 150.71700 157.37600 105.16100 1.000 42.16883 191 PHE B CA 1
ATOM 6183 C C . PHE C 2 180 ? 150.81500 156.37600 106.29800 1.000 42.16883 191 PHE B C 1
ATOM 6184 O O . PHE C 2 180 ? 151.19600 155.23100 106.05600 1.000 42.16883 191 PHE B O 1
ATOM 6192 N N . THR C 2 181 ? 150.48900 156.77100 107.52700 1.000 39.77557 192 THR B N 1
ATOM 6193 C CA . THR C 2 181 ? 150.75200 155.90300 108.67000 1.000 39.77557 192 THR B CA 1
ATOM 6194 C C . THR C 2 181 ? 149.84800 154.67900 108.66100 1.000 39.77557 192 THR B C 1
ATOM 6195 O O . THR C 2 181 ? 150.31500 153.55100 108.85100 1.000 39.77557 192 THR B O 1
ATOM 6199 N N . ALA C 2 182 ? 148.54700 154.87900 108.45600 1.000 36.62633 193 ALA B N 1
ATOM 6200 C CA . ALA C 2 182 ? 147.63100 153.74500 108.44700 1.000 36.62633 193 ALA B CA 1
ATOM 6201 C C . ALA C 2 182 ? 147.91600 152.81700 107.27500 1.000 36.62633 193 ALA B C 1
ATOM 6202 O O . ALA C 2 182 ? 147.86000 151.59100 107.41900 1.000 36.62633 193 ALA B O 1
ATOM 6204 N N . ILE C 2 183 ? 148.22400 153.38500 106.10800 1.000 36.86646 194 ILE B N 1
ATOM 6205 C CA . ILE C 2 183 ? 148.57500 152.56500 104.95400 1.000 36.86646 194 ILE B CA 1
ATOM 6206 C C . ILE C 2 183 ? 149.82800 151.75400 105.24400 1.000 36.86646 194 ILE B C 1
ATOM 6207 O O . ILE C 2 183 ? 149.89800 150.56300 104.92800 1.000 36.86646 194 ILE B O 1
ATOM 6212 N N . ALA C 2 184 ? 150.83100 152.38100 105.86000 1.000 35.59570 195 ALA B N 1
ATOM 6213 C CA . ALA C 2 184 ? 152.06300 151.66600 106.17300 1.000 35.59570 195 ALA B CA 1
ATOM 6214 C C . ALA C 2 184 ? 151.81300 150.54400 107.16900 1.000 35.59570 195 ALA B C 1
ATOM 6215 O O . ALA C 2 184 ? 152.33100 149.43600 107.00700 1.000 35.59570 195 ALA B O 1
ATOM 6217 N N . LEU C 2 185 ? 151.00700 150.80400 108.19800 1.000 35.87059 196 LEU B N 1
ATOM 6218 C CA . LEU C 2 185 ? 150.72800 149.77800 109.19700 1.000 35.87059 196 LEU B CA 1
ATOM 6219 C C . LEU C 2 185 ? 149.95600 148.60800 108.59800 1.000 35.87059 196 LEU B C 1
ATOM 6220 O O . LEU C 2 185 ? 150.28400 147.44100 108.84800 1.000 35.87059 196 LEU B O 1
ATOM 6225 N N . ALA C 2 186 ? 148.92700 148.89600 107.80000 1.000 34.87846 197 ALA B N 1
ATOM 6226 C CA . ALA C 2 186 ? 148.14800 147.82200 107.19600 1.000 34.87846 197 ALA B CA 1
ATOM 6227 C C . ALA C 2 186 ? 148.97700 147.03200 106.19400 1.000 34.87846 197 ALA B C 1
ATOM 6228 O O . ALA C 2 186 ? 148.90300 145.79800 106.15200 1.000 34.87846 197 ALA B O 1
ATOM 6230 N N . SER C 2 187 ? 149.77000 147.72000 105.37200 1.000 35.05206 198 SER B N 1
ATOM 6231 C CA . SER C 2 187 ? 150.62900 147.01700 104.43300 1.000 35.05206 198 SER B CA 1
ATOM 6232 C C . SER C 2 187 ? 151.69400 146.21000 105.15300 1.000 35.05206 198 SER B C 1
ATOM 6233 O O . SER C 2 187 ? 152.13300 145.17700 104.64700 1.000 35.05206 198 SER B O 1
ATOM 6236 N N . SER C 2 188 ? 152.10100 146.64000 106.34400 1.000 34.94906 199 SER B N 1
ATOM 6237 C CA . SER C 2 188 ? 153.02400 145.83600 107.13300 1.000 34.94906 199 SER B CA 1
ATOM 6238 C C . SER C 2 188 ? 152.34900 144.57200 107.64100 1.000 34.94906 199 SER B C 1
ATOM 6239 O O . SER C 2 188 ? 152.95000 143.49000 107.62800 1.000 34.94906 199 SER B O 1
ATOM 6242 N N . PHE C 2 189 ? 151.10700 144.69500 108.11600 1.000 34.30989 200 PHE B N 1
ATOM 6243 C CA . PHE C 2 189 ? 150.32400 143.51100 108.45700 1.000 34.30989 200 PHE B CA 1
ATOM 6244 C C . PHE C 2 189 ? 150.27700 142.54500 107.28400 1.000 34.30989 200 PHE B C 1
ATOM 6245 O O . PHE C 2 189 ? 150.47700 141.33700 107.44500 1.000 34.30989 200 PHE B O 1
ATOM 6253 N N . ILE C 2 190 ? 150.01300 143.07200 106.08900 1.000 37.50868 201 ILE B N 1
ATOM 6254 C CA . ILE C 2 190 ? 149.93900 142.23200 104.89600 1.000 37.50868 201 ILE B CA 1
ATOM 6255 C C . ILE C 2 190 ? 151.28200 141.57100 104.62000 1.000 37.50868 201 ILE B C 1
ATOM 6256 O O . ILE C 2 190 ? 151.34900 140.38200 104.29200 1.000 37.50868 201 ILE B O 1
ATOM 6261 N N . ASP C 2 191 ? 152.37200 142.33000 104.74500 1.000 36.73001 202 ASP B N 1
ATOM 6262 C CA . ASP C 2 191 ? 153.70000 141.78200 104.49500 1.000 36.73001 202 ASP B CA 1
ATOM 6263 C C . ASP C 2 191 ? 154.04900 140.68000 105.48100 1.000 36.73001 202 ASP B C 1
ATOM 6264 O O . ASP C 2 191 ? 154.79500 139.75700 105.14100 1.000 36.73001 202 ASP B O 1
ATOM 6269 N N . THR C 2 192 ? 153.53200 140.76200 106.70500 1.000 36.39661 203 THR B N 1
ATOM 6270 C CA . THR C 2 192 ? 153.81000 139.71800 107.68400 1.000 36.39661 203 THR B CA 1
ATOM 6271 C C . THR C 2 192 ? 153.05200 138.44100 107.35100 1.000 36.39661 203 THR B C 1
ATOM 6272 O O . THR C 2 192 ? 153.64500 137.36100 107.25900 1.000 36.39661 203 THR B O 1
ATOM 6276 N N . ASP C 2 193 ? 151.73700 138.54300 107.17200 1.000 40.69318 204 ASP B N 1
ATOM 6277 C CA . ASP C 2 193 ? 150.91900 137.38200 106.82900 1.000 40.69318 204 ASP B CA 1
ATOM 6278 C C . ASP C 2 193 ? 149.63400 137.89200 106.19500 1.000 40.69318 204 ASP B C 1
ATOM 6279 O O . ASP C 2 193 ? 148.79200 138.46300 106.89200 1.000 40.69318 204 ASP B O 1
ATOM 6284 N N . GLU C 2 194 ? 149.47800 137.68200 104.89000 1.000 43.32417 205 GLU B N 1
ATOM 6285 C CA . GLU C 2 194 ? 148.31800 138.21700 104.19100 1.000 43.32417 205 GLU B CA 1
ATOM 6286 C C . GLU C 2 194 ? 147.04100 137.43700 104.46300 1.000 43.32417 205 GLU B C 1
ATOM 6287 O O . GLU C 2 194 ? 145.95400 137.94700 104.17600 1.000 43.32417 205 GLU B O 1
ATOM 6293 N N . HIS C 2 195 ? 147.13800 136.22500 104.99800 1.000 42.87630 206 HIS B N 1
ATOM 6294 C CA . HIS C 2 195 ? 145.96700 135.41000 105.27600 1.000 42.87630 206 HIS B CA 1
ATOM 6295 C C . HIS C 2 195 ? 145.56400 135.44700 106.73900 1.000 42.87630 206 HIS B C 1
ATOM 6296 O O . HIS C 2 195 ? 144.61400 134.76100 107.12600 1.000 42.87630 206 HIS B O 1
ATOM 6303 N N . HIS C 2 196 ? 146.26100 136.22700 107.55300 1.000 38.33796 207 HIS B N 1
ATOM 6304 C CA . HIS C 2 196 ? 145.90800 136.35700 108.95000 1.000 38.33796 207 HIS B CA 1
ATOM 6305 C C . HIS C 2 196 ? 144.59800 137.12700 109.08900 1.000 38.33796 207 HIS B C 1
ATOM 6306 O O . HIS C 2 196 ? 144.32000 138.03600 108.30500 1.000 38.33796 207 HIS B O 1
ATOM 6313 N N . PRO C 2 197 ? 143.76800 136.77100 110.06900 1.000 37.11389 208 PRO B N 1
ATOM 6314 C CA . PRO C 2 197 ? 142.52500 137.52700 110.27700 1.000 37.11389 208 PRO B CA 1
ATOM 6315 C C . PRO C 2 197 ? 142.75600 138.98900 110.60200 1.000 37.11389 208 PRO B C 1
ATOM 6316 O O . PRO C 2 197 ? 141.88100 139.81900 110.33200 1.000 37.11389 208 PRO B O 1
ATOM 6320 N N . ILE C 2 198 ? 143.90700 139.33400 111.17700 1.000 36.61612 209 ILE B N 1
ATOM 6321 C CA . ILE C 2 198 ? 144.18500 140.73000 111.49200 1.000 36.61612 209 ILE B CA 1
ATOM 6322 C C . ILE C 2 198 ? 144.51600 141.50500 110.22600 1.000 36.61612 209 ILE B C 1
ATOM 6323 O O . ILE C 2 198 ? 144.09600 142.65500 110.06000 1.000 36.61612 209 ILE B O 1
ATOM 6328 N N . SER C 2 199 ? 145.27000 140.89300 109.31300 1.000 37.92503 210 SER B N 1
ATOM 6329 C CA . SER C 2 199 ? 145.58500 141.55900 108.05500 1.000 37.92503 210 SER B CA 1
ATOM 6330 C C . SER C 2 199 ? 144.34000 141.74400 107.20300 1.000 37.92503 210 SER B C 1
ATOM 6331 O O . SER C 2 199 ? 144.20500 142.75000 106.49900 1.000 37.92503 210 SER B O 1
ATOM 6334 N N . ARG C 2 200 ? 143.42400 140.78400 107.25000 1.000 40.68957 211 ARG B N 1
ATOM 6335 C CA . ARG C 2 200 ? 142.19700 140.84500 106.47200 1.000 40.68957 211 ARG B CA 1
ATOM 6336 C C . ARG C 2 200 ? 141.13300 141.72100 107.11300 1.000 40.68957 211 ARG B C 1
ATOM 6337 O O . ARG C 2 200 ? 140.04600 141.85900 106.54700 1.000 40.68957 211 ARG B O 1
ATOM 6345 N N . SER C 2 201 ? 141.41500 142.31900 108.26500 1.000 38.48892 212 SER B N 1
ATOM 6346 C CA . SER C 2 201 ? 140.45700 143.16100 108.96100 1.000 38.48892 212 SER B CA 1
ATOM 6347 C C . SER C 2 201 ? 140.70500 144.64600 108.74800 1.000 38.48892 212 SER B C 1
ATOM 6348 O O . SER C 2 201 ? 139.96400 145.46500 109.29400 1.000 38.48892 212 SER B O 1
ATOM 6351 N N . MET C 2 202 ? 141.71900 145.01200 107.97300 1.000 36.84199 213 MET B N 1
ATOM 6352 C CA . MET C 2 202 ? 142.09400 146.40400 107.77800 1.000 36.84199 213 MET B CA 1
ATOM 6353 C C . MET C 2 202 ? 141.53500 146.90800 106.45800 1.000 36.84199 213 MET B C 1
ATOM 6354 O O . MET C 2 202 ? 141.66700 146.24000 105.42900 1.000 36.84199 213 MET B O 1
ATOM 6359 N N . SER C 2 203 ? 140.92100 148.08700 106.48900 1.000 34.79784 214 SER B N 1
ATOM 6360 C CA . SER C 2 203 ? 140.44300 148.75200 105.27900 1.000 34.79784 214 SER B CA 1
ATOM 6361 C C . SER C 2 203 ? 140.78500 150.22800 105.42400 1.000 34.79784 214 SER B C 1
ATOM 6362 O O . SER C 2 203 ? 140.09000 150.95300 106.13200 1.000 34.79784 214 SER B O 1
ATOM 6365 N N . VAL C 2 204 ? 141.83600 150.67400 104.75000 1.000 34.07580 215 VAL B N 1
ATOM 6366 C CA . VAL C 2 204 ? 142.30200 152.04900 104.85400 1.000 34.07580 215 VAL B CA 1
ATOM 6367 C C . VAL C 2 204 ? 141.87700 152.80900 103.60800 1.000 34.07580 215 VAL B C 1
ATOM 6368 O O . VAL C 2 204 ? 142.04100 152.32100 102.48600 1.000 34.07580 215 VAL B O 1
ATOM 6372 N N . MET C 2 205 ? 141.33600 154.00500 103.80700 1.000 35.29079 216 MET B N 1
ATOM 6373 C CA . MET C 2 205 ? 140.83000 154.81400 102.70600 1.000 35.29079 216 MET B CA 1
ATOM 6374 C C . MET C 2 205 ? 140.82600 156.27100 103.14100 1.000 35.29079 216 MET B C 1
ATOM 6375 O O . MET C 2 205 ? 141.29600 156.61600 104.22700 1.000 35.29079 216 MET B O 1
ATOM 6380 N N . TYR C 2 206 ? 140.29600 157.13200 102.27600 1.000 40.27989 217 TYR B N 1
ATOM 6381 C CA . TYR C 2 206 ? 140.23700 158.55500 102.56300 1.000 40.27989 217 TYR B CA 1
ATOM 6382 C C . TYR C 2 206 ? 139.04700 159.17800 101.85400 1.000 40.27989 217 TYR B C 1
ATOM 6383 O O . TYR C 2 206 ? 138.75600 158.84800 100.70300 1.000 40.27989 217 TYR B O 1
ATOM 6392 N N . TRP C 2 207 ? 138.36700 160.08200 102.55200 1.000 41.07748 218 TRP B N 1
ATOM 6393 C CA . TRP C 2 207 ? 137.36400 160.93900 101.94300 1.000 41.07748 218 TRP B CA 1
ATOM 6394 C C . TRP C 2 207 ? 137.42300 162.29300 102.62900 1.000 41.07748 218 TRP B C 1
ATOM 6395 O O . TRP C 2 207 ? 137.77300 162.39000 103.80600 1.000 41.07748 218 TRP B O 1
ATOM 6406 N N . SER C 2 208 ? 137.08700 163.33800 101.88100 1.000 49.74993 219 SER B N 1
ATOM 6407 C CA . SER C 2 208 ? 137.11700 164.68900 102.41000 1.000 49.74993 219 SER B CA 1
ATOM 6408 C C . SER C 2 208 ? 135.73900 165.08400 102.93200 1.000 49.74993 219 SER B C 1
ATOM 6409 O O . SER C 2 208 ? 134.75100 164.36700 102.76400 1.000 49.74993 219 SER B O 1
ATOM 6412 N N . HIS C 2 209 ? 135.66800 166.24600 103.57600 1.000 54.05064 220 HIS B N 1
ATOM 6413 C CA . HIS C 2 209 ? 134.39700 166.78400 104.03900 1.000 54.05064 220 HIS B CA 1
ATOM 6414 C C . HIS C 2 209 ? 133.73300 167.68800 103.01600 1.000 54.05064 220 HIS B C 1
ATOM 6415 O O . HIS C 2 209 ? 132.57200 168.06600 103.20400 1.000 54.05064 220 HIS B O 1
ATOM 6422 N N . ASN C 2 210 ? 134.43300 168.03900 101.94400 1.000 58.39829 221 ASN B N 1
ATOM 6423 C CA . ASN C 2 210 ? 133.90800 168.93200 100.92700 1.000 58.39829 221 ASN B CA 1
ATOM 6424 C C . ASN C 2 210 ? 133.24400 168.18900 99.78000 1.000 58.39829 221 ASN B C 1
ATOM 6425 O O . ASN C 2 210 ? 132.63100 168.82700 98.91900 1.000 58.39829 221 ASN B O 1
ATOM 6430 N N . GLU C 2 211 ? 133.35200 166.86400 99.74700 1.000 56.28863 222 GLU B N 1
ATOM 6431 C CA . GLU C 2 211 ? 132.83400 166.07900 98.63900 1.000 56.28863 222 GLU B CA 1
ATOM 6432 C C . GLU C 2 211 ? 131.39900 165.63100 98.90400 1.000 56.28863 222 GLU B C 1
ATOM 6433 O O . GLU C 2 211 ? 130.81300 165.90200 99.95600 1.000 56.28863 222 GLU B O 1
ATOM 6439 N N . ASP C 2 212 ? 130.83000 164.93800 97.91800 1.000 56.16664 223 ASP B N 1
ATOM 6440 C CA . ASP C 2 212 ? 129.49100 164.39400 98.07300 1.000 56.16664 223 ASP B CA 1
ATOM 6441 C C . ASP C 2 212 ? 129.47700 163.39500 99.22300 1.000 56.16664 223 ASP B C 1
ATOM 6442 O O . ASP C 2 212 ? 130.43000 162.64300 99.43200 1.000 56.16664 223 ASP B O 1
ATOM 6447 N N . ILE C 2 213 ? 128.37200 163.38700 99.97200 1.000 50.15235 224 ILE B N 1
ATOM 6448 C CA . ILE C 2 213 ? 128.31900 162.64200 101.22600 1.000 50.15235 224 ILE B CA 1
ATOM 6449 C C . ILE C 2 213 ? 127.77800 161.22900 101.06200 1.000 50.15235 224 ILE B C 1
ATOM 6450 O O . ILE C 2 213 ? 127.81000 160.45300 102.02800 1.000 50.15235 224 ILE B O 1
ATOM 6455 N N . ALA C 2 214 ? 127.30100 160.86100 99.87300 1.000 47.50334 225 ALA B N 1
ATOM 6456 C CA . ALA C 2 214 ? 126.63000 159.57700 99.69300 1.000 47.50334 225 ALA B CA 1
ATOM 6457 C C . ALA C 2 214 ? 127.51800 158.41100 100.11900 1.000 47.50334 225 ALA B C 1
ATOM 6458 O O . ALA C 2 214 ? 127.13000 157.58500 100.95200 1.000 47.50334 225 ALA B O 1
ATOM 6460 N N . ILE C 2 215 ? 128.72000 158.33700 99.56000 1.000 45.37015 226 ILE B N 1
ATOM 6461 C CA . ILE C 2 215 ? 129.61800 157.20700 99.79100 1.000 45.37015 226 ILE B CA 1
ATOM 6462 C C . ILE C 2 215 ? 130.17500 157.22600 101.21400 1.000 45.37015 226 ILE B C 1
ATOM 6463 O O . ILE C 2 215 ? 130.17300 156.17400 101.87400 1.000 45.37015 226 ILE B O 1
ATOM 6468 N N . PRO C 2 216 ? 130.67300 158.35400 101.73600 1.000 44.34049 227 PRO B N 1
ATOM 6469 C CA . PRO C 2 216 ? 131.09100 158.35000 103.14500 1.000 44.34049 227 PRO B CA 1
ATOM 6470 C C . PRO C 2 216 ? 129.96000 158.03400 104.10400 1.000 44.34049 227 PRO B C 1
ATOM 6471 O O . PRO C 2 216 ? 130.19900 157.38600 105.12700 1.000 44.34049 227 PRO B O 1
ATOM 6475 N N . GLN C 2 217 ? 128.72900 158.44300 103.80000 1.000 42.83401 228 GLN B N 1
ATOM 6476 C CA . GLN C 2 217 ? 127.61000 158.08700 104.66600 1.000 42.83401 228 GLN B CA 1
ATOM 6477 C C . GLN C 2 217 ? 127.32700 156.59300 104.61000 1.000 42.83401 228 GLN B C 1
ATOM 6478 O O . GLN C 2 217 ? 127.05000 155.96800 105.64100 1.000 42.83401 228 GLN B O 1
ATOM 6484 N N . GLN C 2 218 ? 127.38000 156.00400 103.41500 1.000 42.76098 229 GLN B N 1
ATOM 6485 C CA . GLN C 2 218 ? 127.21200 154.56100 103.30200 1.000 42.76098 229 GLN B CA 1
ATOM 6486 C C . GLN C 2 218 ? 128.28300 153.81800 104.08600 1.000 42.76098 229 GLN B C 1
ATOM 6487 O O . GLN C 2 218 ? 128.01200 152.77300 104.68700 1.000 42.76098 229 GLN B O 1
ATOM 6493 N N . ILE C 2 219 ? 129.51000 154.33600 104.08200 1.000 40.76333 230 ILE B N 1
ATOM 6494 C CA . ILE C 2 219 ? 130.57800 153.69800 104.84500 1.000 40.76333 230 ILE B CA 1
ATOM 6495 C C . ILE C 2 219 ? 130.33800 153.86700 106.33800 1.000 40.76333 230 ILE B C 1
ATOM 6496 O O . ILE C 2 219 ? 130.60500 152.95800 107.13200 1.000 40.76333 230 ILE B O 1
ATOM 6501 N N . MET C 2 220 ? 129.82000 155.02400 106.74500 1.000 39.64289 231 MET B N 1
ATOM 6502 C CA . MET C 2 220 ? 129.59100 155.27000 108.16200 1.000 39.64289 231 MET B CA 1
ATOM 6503 C C . MET C 2 220 ? 128.44000 154.43600 108.70000 1.000 39.64289 231 MET B C 1
ATOM 6504 O O . MET C 2 220 ? 128.42300 154.10800 109.89000 1.000 39.64289 231 MET B O 1
ATOM 6509 N N . ASN C 2 221 ? 127.47000 154.08700 107.85500 1.000 39.92884 232 ASN B N 1
ATOM 6510 C CA . ASN C 2 221 ? 126.32500 153.32500 108.33600 1.000 39.92884 232 ASN B CA 1
ATOM 6511 C C . ASN C 2 221 ? 126.69100 151.91200 108.77500 1.000 39.92884 232 ASN B C 1
ATOM 6512 O O . ASN C 2 221 ? 125.96800 151.32800 109.58800 1.000 39.92884 232 ASN B O 1
ATOM 6517 N N . CYS C 2 222 ? 127.77100 151.34200 108.25300 1.000 41.00401 233 CYS B N 1
ATOM 6518 C CA . CYS C 2 222 ? 128.23500 150.02100 108.68100 1.000 41.00401 233 CYS B CA 1
ATOM 6519 C C . CYS C 2 222 ? 129.39700 150.14800 109.66400 1.000 41.00401 233 CYS B C 1
ATOM 6520 O O . CYS C 2 222 ? 130.52700 149.76600 109.37000 1.000 41.00401 233 CYS B O 1
ATOM 6523 N N . ALA C 2 223 ? 129.12200 150.70000 110.84700 1.000 37.13600 234 ALA B N 1
ATOM 6524 C CA . ALA C 2 223 ? 130.19100 151.04100 111.78000 1.000 37.13600 234 ALA B CA 1
ATOM 6525 C C . ALA C 2 223 ? 130.16200 150.20900 113.05400 1.000 37.13600 234 ALA B C 1
ATOM 6526 O O . ALA C 2 223 ? 131.18300 149.62000 113.41800 1.000 37.13600 234 ALA B O 1
ATOM 6528 N N . ASP C 2 224 ? 129.04600 150.19400 113.77600 1.000 36.55775 235 ASP B N 1
ATOM 6529 C CA . ASP C 2 224 ? 128.87400 149.48400 115.04200 1.000 36.55775 235 ASP B CA 1
ATOM 6530 C C . ASP C 2 224 ? 129.67500 150.13900 116.16400 1.000 36.55775 235 ASP B C 1
ATOM 6531 O O . ASP C 2 224 ? 129.39800 149.89700 117.34100 1.000 36.55775 235 ASP B O 1
ATOM 6536 N N . VAL C 2 225 ? 130.63100 151.00000 115.81300 1.000 31.61332 236 VAL B N 1
ATOM 6537 C CA . VAL C 2 225 ? 131.33300 151.87900 116.74500 1.000 31.61332 236 VAL B CA 1
ATOM 6538 C C . VAL C 2 225 ? 132.18500 152.83300 115.91900 1.000 31.61332 236 VAL B C 1
ATOM 6539 O O . VAL C 2 225 ? 132.71400 152.45400 114.87000 1.000 31.61332 236 VAL B O 1
ATOM 6543 N N . VAL C 2 226 ? 132.31800 154.07500 116.36800 1.000 29.91530 237 VAL B N 1
ATOM 6544 C CA . VAL C 2 226 ? 133.08400 155.08400 115.65100 1.000 29.91530 237 VAL B CA 1
ATOM 6545 C C . VAL C 2 226 ? 134.09900 155.69000 116.60600 1.000 29.91530 237 VAL B C 1
ATOM 6546 O O . VAL C 2 226 ? 133.78300 155.97000 117.76500 1.000 29.91530 237 VAL B O 1
ATOM 6550 N N . VAL C 2 227 ? 135.32100 155.87900 116.12200 1.000 29.06006 238 VAL B N 1
ATOM 6551 C CA . VAL C 2 227 ? 136.39000 156.50000 116.88900 1.000 29.06006 238 VAL B CA 1
ATOM 6552 C C . VAL C 2 227 ? 136.82100 157.74100 116.12600 1.000 29.06006 238 VAL B C 1
ATOM 6553 O O . VAL C 2 227 ? 137.43000 157.63500 115.05600 1.000 29.06006 238 VAL B O 1
ATOM 6557 N N . SER C 2 228 ? 136.50800 158.91200 116.66400 1.000 31.68919 239 SER B N 1
ATOM 6558 C CA . SER C 2 228 ? 136.84600 160.17600 116.03100 1.000 31.68919 239 SER B CA 1
ATOM 6559 C C . SER C 2 228 ? 137.98800 160.83700 116.78700 1.000 31.68919 239 SER B C 1
ATOM 6560 O O . SER C 2 228 ? 138.04500 160.77800 118.01700 1.000 31.68919 239 SER B O 1
ATOM 6563 N N . TRP C 2 229 ? 138.89100 161.47800 116.04600 1.000 33.71510 240 TRP B N 1
ATOM 6564 C CA . TRP C 2 229 ? 140.14400 161.96400 116.60800 1.000 33.71510 240 TRP B CA 1
ATOM 6565 C C . TRP C 2 229 ? 140.42300 163.43800 116.37500 1.000 33.71510 240 TRP B C 1
ATOM 6566 O O . TRP C 2 229 ? 141.26600 163.99600 117.08400 1.000 33.71510 240 TRP B O 1
ATOM 6577 N N . GLY C 2 230 ? 139.76900 164.08400 115.41900 1.000 36.87764 241 GLY B N 1
ATOM 6578 C CA . GLY C 2 230 ? 140.14900 165.43100 115.04100 1.000 36.87764 241 GLY B CA 1
ATOM 6579 C C . GLY C 2 230 ? 139.80900 166.52600 116.03100 1.000 36.87764 241 GLY B C 1
ATOM 6580 O O . GLY C 2 230 ? 139.72100 166.28800 117.23700 1.000 36.87764 241 GLY B O 1
ATOM 6581 N N . GLY C 2 231 ? 139.63000 167.74100 115.52200 1.000 41.11835 242 GLY B N 1
ATOM 6582 C CA . GLY C 2 231 ? 139.30400 168.87700 116.35700 1.000 41.11835 242 GLY B CA 1
ATOM 6583 C C . GLY C 2 231 ? 137.82600 168.98200 116.65400 1.000 41.11835 242 GLY B C 1
ATOM 6584 O O . GLY C 2 231 ? 137.17300 167.97500 116.93500 1.000 41.11835 242 GLY B O 1
ATOM 6585 N N . TYR C 2 232 ? 137.28100 170.19400 116.59400 1.000 43.41472 243 TYR B N 1
ATOM 6586 C CA . TYR C 2 232 ? 135.86900 170.37400 116.90500 1.000 43.41472 243 TYR B CA 1
ATOM 6587 C C . TYR C 2 232 ? 134.98500 169.98000 115.73300 1.000 43.41472 243 TYR B C 1
ATOM 6588 O O . TYR C 2 232 ? 134.01000 169.24200 115.90400 1.000 43.41472 243 TYR B O 1
ATOM 6597 N N . ASP C 2 233 ? 135.29600 170.48000 114.53900 1.000 43.22228 244 ASP B N 1
ATOM 6598 C CA . ASP C 2 233 ? 134.45200 170.19000 113.38700 1.000 43.22228 244 ASP B CA 1
ATOM 6599 C C . ASP C 2 233 ? 134.52700 168.72300 112.99900 1.000 43.22228 244 ASP B C 1
ATOM 6600 O O . ASP C 2 233 ? 133.55400 168.16100 112.48800 1.000 43.22228 244 ASP B O 1
ATOM 6605 N N . ALA C 2 234 ? 135.66700 168.08100 113.24500 1.000 39.92547 245 ALA B N 1
ATOM 6606 C CA . ALA C 2 234 ? 135.77500 166.65400 112.97100 1.000 39.92547 245 ALA B CA 1
ATOM 6607 C C . ALA C 2 234 ? 134.82600 165.85400 113.85300 1.000 39.92547 245 ALA B C 1
ATOM 6608 O O . ALA C 2 234 ? 134.11000 164.96400 113.37600 1.000 39.92547 245 ALA B O 1
ATOM 6610 N N . ILE C 2 235 ? 134.79400 166.17000 115.14700 1.000 38.43088 246 ILE B N 1
ATOM 6611 C CA . ILE C 2 235 ? 133.90200 165.46600 116.05900 1.000 38.43088 246 ILE B CA 1
ATOM 6612 C C . ILE C 2 235 ? 132.44900 165.81600 115.76600 1.000 38.43088 246 ILE B C 1
ATOM 6613 O O . ILE C 2 235 ? 131.55500 164.97500 115.89900 1.000 38.43088 246 ILE B O 1
ATOM 6618 N N . LYS C 2 236 ? 132.19100 167.05400 115.35000 1.000 41.05872 247 LYS B N 1
ATOM 6619 C CA . LYS C 2 236 ? 130.83900 167.43300 114.95900 1.000 41.05872 247 LYS B CA 1
ATOM 6620 C C . LYS C 2 236 ? 130.37600 166.63900 113.74500 1.000 41.05872 247 LYS B C 1
ATOM 6621 O O . LYS C 2 236 ? 129.23300 166.16900 113.69700 1.000 41.05872 247 LYS B O 1
ATOM 6627 N N . TRP C 2 237 ? 131.25200 166.48000 112.75300 1.000 40.82456 248 TRP B N 1
ATOM 6628 C CA . TRP C 2 237 ? 130.93200 165.66400 111.58900 1.000 40.82456 248 TRP B CA 1
ATOM 6629 C C . TRP C 2 237 ? 130.66800 164.22300 111.99400 1.000 40.82456 248 TRP B C 1
ATOM 6630 O O . TRP C 2 237 ? 129.70800 163.60000 111.53000 1.000 40.82456 248 TRP B O 1
ATOM 6641 N N . ALA C 2 238 ? 131.52500 163.67200 112.85400 1.000 39.28819 249 ALA B N 1
ATOM 6642 C CA . ALA C 2 238 ? 131.32400 162.30400 113.31600 1.000 39.28819 249 ALA B CA 1
ATOM 6643 C C . ALA C 2 238 ? 129.98000 162.15100 114.01200 1.000 39.28819 249 ALA B C 1
ATOM 6644 O O . ALA C 2 238 ? 129.27400 161.16000 113.80100 1.000 39.28819 249 ALA B O 1
ATOM 6646 N N . THR C 2 239 ? 129.61100 163.12100 114.84600 1.000 39.62875 250 THR B N 1
ATOM 6647 C CA . THR C 2 239 ? 128.34500 163.04100 115.56400 1.000 39.62875 250 THR B CA 1
ATOM 6648 C C . THR C 2 239 ? 127.16200 163.15800 114.61600 1.000 39.62875 250 THR B C 1
ATOM 6649 O O . THR C 2 239 ? 126.13600 162.49600 114.80800 1.000 39.62875 250 THR B O 1
ATOM 6653 N N . GLU C 2 240 ? 127.28300 163.99100 113.58500 1.000 41.73885 251 GLU B N 1
ATOM 6654 C CA . GLU C 2 240 ? 126.15200 164.22300 112.69800 1.000 41.73885 251 GLU B CA 1
ATOM 6655 C C . GLU C 2 240 ? 125.95900 163.10500 111.68500 1.000 41.73885 251 GLU B C 1
ATOM 6656 O O . GLU C 2 240 ? 124.84200 162.91200 111.19500 1.000 41.73885 251 GLU B O 1
ATOM 6662 N N . HIS C 2 241 ? 127.01200 162.36300 111.35700 1.000 41.06204 252 HIS B N 1
ATOM 6663 C CA . HIS C 2 241 ? 126.95800 161.37300 110.28900 1.000 41.06204 252 HIS B CA 1
ATOM 6664 C C . HIS C 2 241 ? 127.16900 159.96000 110.81400 1.000 41.06204 252 HIS B C 1
ATOM 6665 O O . HIS C 2 241 ? 127.72900 159.10900 110.12500 1.000 41.06204 252 HIS B O 1
ATOM 6672 N N . THR C 2 242 ? 126.71800 159.69900 112.03400 1.000 38.65606 253 THR B N 1
ATOM 6673 C CA . THR C 2 242 ? 126.75200 158.38400 112.63300 1.000 38.65606 253 THR B CA 1
ATOM 6674 C C . THR C 2 242 ? 125.33300 157.93600 112.95000 1.000 38.65606 253 THR B C 1
ATOM 6675 O O . THR C 2 242 ? 124.51300 158.75700 113.37300 1.000 38.65606 253 THR B O 1
ATOM 6679 N N . PRO C 2 243 ? 124.99900 156.66700 112.72600 1.000 38.68448 254 PRO B N 1
ATOM 6680 C CA . PRO C 2 243 ? 123.69500 156.16500 113.16400 1.000 38.68448 254 PRO B CA 1
ATOM 6681 C C . PRO C 2 243 ? 123.48400 156.43500 114.64500 1.000 38.68448 254 PRO B C 1
ATOM 6682 O O . PRO C 2 243 ? 124.39900 156.29400 115.45600 1.000 38.68448 254 PRO B O 1
ATOM 6686 N N . VAL C 2 244 ? 122.26100 156.83600 114.99600 1.000 39.60125 255 VAL B N 1
ATOM 6687 C CA . VAL C 2 244 ? 122.00800 157.34200 116.33800 1.000 39.60125 255 VAL B CA 1
ATOM 6688 C C . VAL C 2 244 ? 122.16100 156.26800 117.40300 1.000 39.60125 255 VAL B C 1
ATOM 6689 O O . VAL C 2 244 ? 122.30600 156.59700 118.58400 1.000 39.60125 255 VAL B O 1
ATOM 6693 N N . ASN C 2 245 ? 122.13900 154.99200 117.02900 1.000 40.35880 256 ASN B N 1
ATOM 6694 C CA . ASN C 2 245 ? 122.29500 153.91000 117.99000 1.000 40.35880 256 ASN B CA 1
ATOM 6695 C C . ASN C 2 245 ? 123.72300 153.38900 118.05000 1.000 40.35880 256 ASN B C 1
ATOM 6696 O O . ASN C 2 245 ? 123.95800 152.30600 118.59200 1.000 40.35880 256 ASN B O 1
ATOM 6701 N N . VAL C 2 246 ? 124.68000 154.14200 117.51700 1.000 36.71583 257 VAL B N 1
ATOM 6702 C CA . VAL C 2 246 ? 126.07500 153.72900 117.45600 1.000 36.71583 257 VAL B CA 1
ATOM 6703 C C . VAL C 2 246 ? 126.89500 154.66300 118.33300 1.000 36.71583 257 VAL B C 1
ATOM 6704 O O . VAL C 2 246 ? 126.67400 155.87800 118.33600 1.000 36.71583 257 VAL B O 1
ATOM 6708 N N . ASP C 2 247 ? 127.83500 154.09300 119.07800 1.000 34.66665 258 ASP B N 1
ATOM 6709 C CA . ASP C 2 247 ? 128.64300 154.84700 120.02200 1.000 34.66665 258 ASP B CA 1
ATOM 6710 C C . ASP C 2 247 ? 129.83600 155.48900 119.32800 1.000 34.66665 258 ASP B C 1
ATOM 6711 O O . ASP C 2 247 ? 130.36200 154.96800 118.34300 1.000 34.66665 258 ASP B O 1
ATOM 6716 N N . ILE C 2 248 ? 130.26600 156.62800 119.86300 1.000 32.76609 259 ILE B N 1
ATOM 6717 C CA . ILE C 2 248 ? 131.37100 157.40000 119.30900 1.000 32.76609 259 ILE B CA 1
ATOM 6718 C C . ILE C 2 248 ? 132.38500 157.64700 120.41400 1.000 32.76609 259 ILE B C 1
ATOM 6719 O O . ILE C 2 248 ? 132.03900 158.19800 121.46500 1.000 32.76609 259 ILE B O 1
ATOM 6724 N N . LEU C 2 249 ? 133.62700 157.23600 120.18400 1.000 30.66516 260 LEU B N 1
ATOM 6725 C CA . LEU C 2 249 ? 134.74100 157.58700 121.05800 1.000 30.66516 260 LEU B CA 1
ATOM 6726 C C . LEU C 2 249 ? 135.31700 158.90700 120.56700 1.000 30.66516 260 LEU B C 1
ATOM 6727 O O . LEU C 2 249 ? 135.89400 158.97100 119.48000 1.000 30.66516 260 LEU B O 1
ATOM 6732 N N . LYS C 2 250 ? 135.15800 159.96000 121.35800 1.000 33.88754 261 LYS B N 1
ATOM 6733 C CA . LYS C 2 250 ? 135.56700 161.30000 120.96200 1.000 33.88754 261 LYS B CA 1
ATOM 6734 C C . LYS C 2 250 ? 136.89100 161.65000 121.62600 1.000 33.88754 261 LYS B C 1
ATOM 6735 O O . LYS C 2 250 ? 136.99100 161.65700 122.85600 1.000 33.88754 261 LYS B O 1
ATOM 6741 N N . PHE C 2 251 ? 137.89700 161.94100 120.81200 1.000 33.24325 262 PHE B N 1
ATOM 6742 C CA . PHE C 2 251 ? 139.19800 162.41200 121.27400 1.000 33.24325 262 PHE B CA 1
ATOM 6743 C C . PHE C 2 251 ? 139.35900 163.83600 120.75400 1.000 33.24325 262 PHE B C 1
ATOM 6744 O O . PHE C 2 251 ? 139.90500 164.06000 119.67500 1.000 33.24325 262 PHE B O 1
ATOM 6752 N N . GLY C 2 252 ? 138.88100 164.79900 121.53400 1.000 37.52904 263 GLY B N 1
ATOM 6753 C CA . GLY C 2 252 ? 138.83000 166.17000 121.09300 1.000 37.52904 263 GLY B CA 1
ATOM 6754 C C . GLY C 2 252 ? 140.14200 166.89000 121.27300 1.000 37.52904 263 GLY B C 1
ATOM 6755 O O . GLY C 2 252 ? 141.15500 166.32500 121.70000 1.000 37.52904 263 GLY B O 1
ATOM 6756 N N . PRO C 2 253 ? 140.13600 168.17500 120.93200 1.000 39.36175 264 PRO B N 1
ATOM 6757 C CA . PRO C 2 253 ? 141.33900 168.99100 121.10800 1.000 39.36175 264 PRO B CA 1
ATOM 6758 C C . PRO C 2 253 ? 141.54500 169.35600 122.56700 1.000 39.36175 264 PRO B C 1
ATOM 6759 O O . PRO C 2 253 ? 140.60000 169.67800 123.29000 1.000 39.36175 264 PRO B O 1
ATOM 6763 N N . LYS C 2 254 ? 142.79600 169.29800 122.99700 1.000 40.42174 265 LYS B N 1
ATOM 6764 C CA . LYS C 2 254 ? 143.16500 169.53200 124.38200 1.000 40.42174 265 LYS B CA 1
ATOM 6765 C C . LYS C 2 254 ? 144.20100 170.64600 124.46700 1.000 40.42174 265 LYS B C 1
ATOM 6766 O O . LYS C 2 254 ? 144.68500 171.15800 123.45800 1.000 40.42174 265 LYS B O 1
ATOM 6772 N N . LYS C 2 255 ? 144.53600 171.01900 125.69900 1.000 42.60013 266 LYS B N 1
ATOM 6773 C CA . LYS C 2 255 ? 145.54800 172.03800 125.97100 1.000 42.60013 266 LYS B CA 1
ATOM 6774 C C . LYS C 2 255 ? 146.27700 171.62200 127.24300 1.000 42.60013 266 LYS B C 1
ATOM 6775 O O . LYS C 2 255 ? 145.75800 171.80300 128.34600 1.000 42.60013 266 LYS B O 1
ATOM 6781 N N . SER C 2 256 ? 147.46800 171.06200 127.08700 1.000 42.57852 267 SER B N 1
ATOM 6782 C CA . SER C 2 256 ? 148.22200 170.56700 128.22500 1.000 42.57852 267 SER B CA 1
ATOM 6783 C C . SER C 2 256 ? 149.20500 171.61700 128.72600 1.000 42.57852 267 SER B C 1
ATOM 6784 O O . SER C 2 256 ? 149.69800 172.45800 127.97200 1.000 42.57852 267 SER B O 1
ATOM 6787 N N . ILE C 2 257 ? 149.51100 171.53600 130.01600 1.000 40.65591 268 ILE B N 1
ATOM 6788 C CA . ILE C 2 257 ? 150.31500 172.52300 130.71300 1.000 40.65591 268 ILE B CA 1
ATOM 6789 C C . ILE C 2 257 ? 151.36400 171.79100 131.54100 1.000 40.65591 268 ILE B C 1
ATOM 6790 O O . ILE C 2 257 ? 151.37900 170.56200 131.61500 1.000 40.65591 268 ILE B O 1
ATOM 6795 N N . ALA C 2 258 ? 152.24600 172.56000 132.17100 1.000 41.66278 269 ALA B N 1
ATOM 6796 C CA . ALA C 2 258 ? 153.29400 172.00700 133.01100 1.000 41.66278 269 ALA B CA 1
ATOM 6797 C C . ALA C 2 258 ? 153.38300 172.81200 134.29500 1.000 41.66278 269 ALA B C 1
ATOM 6798 O O . ALA C 2 258 ? 153.15200 174.02100 134.30100 1.000 41.66278 269 ALA B O 1
ATOM 6800 N N . ILE C 2 259 ? 153.71700 172.13000 135.38500 1.000 41.30898 270 ILE B N 1
ATOM 6801 C CA . ILE C 2 259 ? 153.87800 172.76200 136.68600 1.000 41.30898 270 ILE B CA 1
ATOM 6802 C C . ILE C 2 259 ? 155.26100 172.42500 137.21400 1.000 41.30898 270 ILE B C 1
ATOM 6803 O O . ILE C 2 259 ? 155.62100 171.24900 137.32000 1.000 41.30898 270 ILE B O 1
ATOM 6808 N N . VAL C 2 260 ? 156.03200 173.45400 137.54600 1.000 44.35050 271 VAL B N 1
ATOM 6809 C CA . VAL C 2 260 ? 157.37200 173.30600 138.09500 1.000 44.35050 271 VAL B CA 1
ATOM 6810 C C . VAL C 2 260 ? 157.31600 173.83400 139.51900 1.000 44.35050 271 VAL B C 1
ATOM 6811 O O . VAL C 2 260 ? 157.16600 175.04300 139.73000 1.000 44.35050 271 VAL B O 1
ATOM 6815 N N . ASP C 2 261 ? 157.42800 172.93600 140.49900 1.000 48.00772 272 ASP B N 1
ATOM 6816 C CA . ASP C 2 261 ? 157.10000 173.31600 141.87300 1.000 48.00772 272 ASP B CA 1
ATOM 6817 C C . ASP C 2 261 ? 158.24700 174.06600 142.54000 1.000 48.00772 272 ASP B C 1
ATOM 6818 O O . ASP C 2 261 ? 158.11600 175.24300 142.87800 1.000 48.00772 272 ASP B O 1
ATOM 6823 N N . ASN C 2 262 ? 159.35900 173.39400 142.77100 1.000 50.23318 273 ASN B N 1
ATOM 6824 C CA . ASN C 2 262 ? 160.56200 174.07000 143.23200 1.000 50.23318 273 ASN B CA 1
ATOM 6825 C C . ASN C 2 262 ? 161.72700 173.11000 143.07300 1.000 50.23318 273 ASN B C 1
ATOM 6826 O O . ASN C 2 262 ? 162.18800 172.52600 144.06100 1.000 50.23318 273 ASN B O 1
ATOM 6831 N N . PRO C 2 263 ? 162.23300 172.92200 141.86000 1.000 50.78281 274 PRO B N 1
ATOM 6832 C CA . PRO C 2 263 ? 163.20600 171.85100 141.63800 1.000 50.78281 274 PRO B CA 1
ATOM 6833 C C . PRO C 2 263 ? 164.56400 172.21600 142.21200 1.000 50.78281 274 PRO B C 1
ATOM 6834 O O . PRO C 2 263 ? 165.12200 173.27100 141.90600 1.000 50.78281 274 PRO B O 1
ATOM 6838 N N . VAL C 2 264 ? 165.08500 171.33600 143.06500 1.000 53.50815 275 VAL B N 1
ATOM 6839 C CA . VAL C 2 264 ? 166.47700 171.45400 143.47100 1.000 53.50815 275 VAL B CA 1
ATOM 6840 C C . VAL C 2 264 ? 167.38900 171.05300 142.32300 1.000 53.50815 275 VAL B C 1
ATOM 6841 O O . VAL C 2 264 ? 168.48300 171.60200 142.16200 1.000 53.50815 275 VAL B O 1
ATOM 6845 N N . ASP C 2 265 ? 166.95500 170.09200 141.51200 1.000 54.11164 276 ASP B N 1
ATOM 6846 C CA . ASP C 2 265 ? 167.68400 169.68500 140.31300 1.000 54.11164 276 ASP B CA 1
ATOM 6847 C C . ASP C 2 265 ? 167.00400 170.32200 139.10900 1.000 54.11164 276 ASP B C 1
ATOM 6848 O O . ASP C 2 265 ? 166.13200 169.73300 138.47500 1.000 54.11164 276 ASP B O 1
ATOM 6853 N N . ILE C 2 266 ? 167.41800 171.54800 138.78600 1.000 51.93263 277 ILE B N 1
ATOM 6854 C CA . ILE C 2 266 ? 166.74400 172.31000 137.74200 1.000 51.93263 277 ILE B CA 1
ATOM 6855 C C . ILE C 2 266 ? 167.04800 171.74800 136.36100 1.000 51.93263 277 ILE B C 1
ATOM 6856 O O . ILE C 2 266 ? 166.27000 171.94800 135.42000 1.000 51.93263 277 ILE B O 1
ATOM 6861 N N . THR C 2 267 ? 168.17000 171.04400 136.20600 1.000 51.78997 278 THR B N 1
ATOM 6862 C CA . THR C 2 267 ? 168.58400 170.61400 134.87400 1.000 51.78997 278 THR B CA 1
ATOM 6863 C C . THR C 2 267 ? 167.66400 169.52700 134.32800 1.000 51.78997 278 THR B C 1
ATOM 6864 O O . THR C 2 267 ? 167.24600 169.59300 133.16700 1.000 51.78997 278 THR B O 1
ATOM 6868 N N . ALA C 2 268 ? 167.31600 168.53300 135.14700 1.000 50.64875 279 ALA B N 1
ATOM 6869 C CA . ALA C 2 268 ? 166.39000 167.50400 134.68400 1.000 50.64875 279 ALA B CA 1
ATOM 6870 C C . ALA C 2 268 ? 165.00300 168.08400 134.46100 1.000 50.64875 279 ALA B C 1
ATOM 6871 O O . ALA C 2 268 ? 164.28600 167.67100 133.54200 1.000 50.64875 279 ALA B O 1
ATOM 6873 N N . SER C 2 269 ? 164.60500 169.03500 135.30400 1.000 48.37080 280 SER B N 1
ATOM 6874 C CA . SER C 2 269 ? 163.33700 169.72600 135.11000 1.000 48.37080 280 SER B CA 1
ATOM 6875 C C . SER C 2 269 ? 163.27800 170.40500 133.75200 1.000 48.37080 280 SER B C 1
ATOM 6876 O O . SER C 2 269 ? 162.29800 170.25900 133.00900 1.000 48.37080 280 SER B O 1
ATOM 6879 N N . ALA C 2 270 ? 164.31600 171.16900 133.41800 1.000 48.06665 281 ALA B N 1
ATOM 6880 C CA . ALA C 2 270 ? 164.35000 171.84100 132.12900 1.000 48.06665 281 ALA B CA 1
ATOM 6881 C C . ALA C 2 270 ? 164.39800 170.83500 130.98900 1.000 48.06665 281 ALA B C 1
ATOM 6882 O O . ALA C 2 270 ? 163.76700 171.04100 129.94800 1.000 48.06665 281 ALA B O 1
ATOM 6884 N N . ILE C 2 271 ? 165.14600 169.74200 131.16600 1.000 47.85372 282 ILE B N 1
ATOM 6885 C CA . ILE C 2 271 ? 165.19600 168.69200 130.15000 1.000 47.85372 282 ILE B CA 1
ATOM 6886 C C . ILE C 2 271 ? 163.79600 168.17600 129.85700 1.000 47.85372 282 ILE B C 1
ATOM 6887 O O . ILE C 2 271 ? 163.38200 168.05800 128.69800 1.000 47.85372 282 ILE B O 1
ATOM 6892 N N . GLY C 2 272 ? 163.04700 167.85900 130.91300 1.000 45.38973 283 GLY B N 1
ATOM 6893 C CA . GLY C 2 272 ? 161.70200 167.34400 130.72600 1.000 45.38973 283 GLY B CA 1
ATOM 6894 C C . GLY C 2 272 ? 160.77800 168.34600 130.06300 1.000 45.38973 283 GLY B C 1
ATOM 6895 O O . GLY C 2 272 ? 160.05200 168.01500 129.12100 1.000 45.38973 283 GLY B O 1
ATOM 6896 N N . VAL C 2 273 ? 160.77400 169.58300 130.55900 1.000 44.81615 284 VAL B N 1
ATOM 6897 C CA . VAL C 2 273 ? 159.87400 170.58200 129.99000 1.000 44.81615 284 VAL B CA 1
ATOM 6898 C C . VAL C 2 273 ? 160.20800 170.82800 128.52400 1.000 44.81615 284 VAL B C 1
ATOM 6899 O O . VAL C 2 273 ? 159.31300 170.98800 127.68700 1.000 44.81615 284 VAL B O 1
ATOM 6903 N N . ALA C 2 274 ? 161.49800 170.83100 128.18200 1.000 46.59366 285 ALA B N 1
ATOM 6904 C CA . ALA C 2 274 ? 161.89300 170.99400 126.78900 1.000 46.59366 285 ALA B CA 1
ATOM 6905 C C . ALA C 2 274 ? 161.44000 169.81500 125.94500 1.000 46.59366 285 ALA B C 1
ATOM 6906 O O . ALA C 2 274 ? 160.99200 169.99700 124.80800 1.000 46.59366 285 ALA B O 1
ATOM 6908 N N . HIS C 2 275 ? 161.57400 168.59700 126.47200 1.000 45.06676 286 HIS B N 1
ATOM 6909 C CA . HIS C 2 275 ? 161.05000 167.42200 125.78600 1.000 45.06676 286 HIS B CA 1
ATOM 6910 C C . HIS C 2 275 ? 159.57000 167.58600 125.47000 1.000 45.06676 286 HIS B C 1
ATOM 6911 O O . HIS C 2 275 ? 159.12900 167.34200 124.34100 1.000 45.06676 286 HIS B O 1
ATOM 6918 N N . ASP C 2 276 ? 158.78500 167.99300 126.46900 1.000 45.07077 287 ASP B N 1
ATOM 6919 C CA . ASP C 2 276 ? 157.34500 168.12100 126.26400 1.000 45.07077 287 ASP B CA 1
ATOM 6920 C C . ASP C 2 276 ? 157.00700 169.23800 125.29200 1.000 45.07077 287 ASP B C 1
ATOM 6921 O O . ASP C 2 276 ? 156.01200 169.14500 124.56700 1.000 45.07077 287 ASP B O 1
ATOM 6926 N N . ILE C 2 277 ? 157.80200 170.30500 125.27500 1.000 46.47158 288 ILE B N 1
ATOM 6927 C CA . ILE C 2 277 ? 157.53800 171.38900 124.33800 1.000 46.47158 288 ILE B CA 1
ATOM 6928 C C . ILE C 2 277 ? 157.88100 170.96000 122.91900 1.000 46.47158 288 ILE B C 1
ATOM 6929 O O . ILE C 2 277 ? 157.16100 171.28200 121.96800 1.000 46.47158 288 ILE B O 1
ATOM 6934 N N . CYS C 2 278 ? 158.96400 170.20500 122.75300 1.000 48.22776 289 CYS B N 1
ATOM 6935 C CA . CYS C 2 278 ? 159.52700 169.97500 121.43300 1.000 48.22776 289 CYS B CA 1
ATOM 6936 C C . CYS C 2 278 ? 159.03400 168.70700 120.75400 1.000 48.22776 289 CYS B C 1
ATOM 6937 O O . CYS C 2 278 ? 159.10600 168.62300 119.52500 1.000 48.22776 289 CYS B O 1
ATOM 6940 N N . PHE C 2 279 ? 158.54200 167.72100 121.49900 1.000 45.56355 290 PHE B N 1
ATOM 6941 C CA . PHE C 2 279 ? 158.10300 166.48500 120.86400 1.000 45.56355 290 PHE B CA 1
ATOM 6942 C C . PHE C 2 279 ? 156.89800 166.72900 119.96500 1.000 45.56355 290 PHE B C 1
ATOM 6943 O O . PHE C 2 279 ? 155.95700 167.43400 120.33500 1.000 45.56355 290 PHE B O 1
ATOM 6951 N N . TYR C 2 280 ? 156.94000 166.13200 118.77300 1.000 47.23832 291 TYR B N 1
ATOM 6952 C CA . TYR C 2 280 ? 155.89300 166.27300 117.76100 1.000 47.23832 291 TYR B CA 1
ATOM 6953 C C . TYR C 2 280 ? 155.67300 167.72800 117.36400 1.000 47.23832 291 TYR B C 1
ATOM 6954 O O . TYR C 2 280 ? 154.58600 168.09700 116.91600 1.000 47.23832 291 TYR B O 1
ATOM 6963 N N . ASP C 2 281 ? 156.70600 168.55700 117.52000 1.000 48.78150 292 ASP B N 1
ATOM 6964 C CA . ASP C 2 281 ? 156.65500 169.97500 117.16400 1.000 48.78150 292 ASP B CA 1
ATOM 6965 C C . ASP C 2 281 ? 155.53700 170.70500 117.89700 1.000 48.78150 292 ASP B C 1
ATOM 6966 O O . ASP C 2 281 ? 154.95400 171.65100 117.36600 1.000 48.78150 292 ASP B O 1
ATOM 6971 N N . GLN C 2 282 ? 155.22500 170.25900 119.11200 1.000 47.67561 293 GLN B N 1
ATOM 6972 C CA . GLN C 2 282 ? 154.18600 170.84100 119.95500 1.000 47.67561 293 GLN B CA 1
ATOM 6973 C C . GLN C 2 282 ? 152.80400 170.74600 119.32600 1.000 47.67561 293 GLN B C 1
ATOM 6974 O O . GLN C 2 282 ? 151.93700 171.57500 119.61000 1.000 47.67561 293 GLN B O 1
ATOM 6980 N N . GLN C 2 283 ? 152.57600 169.74800 118.47700 1.000 46.63687 294 GLN B N 1
ATOM 6981 C CA . GLN C 2 283 ? 151.31100 169.59700 117.77300 1.000 46.63687 294 GLN B CA 1
ATOM 6982 C C . GLN C 2 283 ? 150.38100 168.58100 118.41500 1.000 46.63687 294 GLN B C 1
ATOM 6983 O O . GLN C 2 283 ? 149.22900 168.46600 117.98800 1.000 46.63687 294 GLN B O 1
ATOM 6989 N N . ALA C 2 284 ? 150.84400 167.85000 119.42000 1.000 45.14426 295 ALA B N 1
ATOM 6990 C CA . ALA C 2 284 ? 150.02600 166.84400 120.07000 1.000 45.14426 295 ALA B CA 1
ATOM 6991 C C . ALA C 2 284 ? 149.09400 167.48400 121.09200 1.000 45.14426 295 ALA B C 1
ATOM 6992 O O . ALA C 2 284 ? 149.21800 168.65800 121.44300 1.000 45.14426 295 ALA B O 1
ATOM 6994 N N . CYS C 2 285 ? 148.14200 166.68700 121.57400 1.000 43.29510 296 CYS B N 1
ATOM 6995 C CA . CYS C 2 285 ? 147.25100 167.15400 122.62400 1.000 43.29510 296 CYS B CA 1
ATOM 6996 C C . CYS C 2 285 ? 147.89700 167.08300 123.99700 1.000 43.29510 296 CYS B C 1
ATOM 6997 O O . CYS C 2 285 ? 147.42800 167.75000 124.92300 1.000 43.29510 296 CYS B O 1
ATOM 7000 N N . PHE C 2 286 ? 148.96300 166.30300 124.14400 1.000 42.03236 297 PHE B N 1
ATOM 7001 C CA . PHE C 2 286 ? 149.70600 166.21300 125.38900 1.000 42.03236 297 PHE B CA 1
ATOM 7002 C C . PHE C 2 286 ? 150.91400 167.13400 125.40800 1.000 42.03236 297 PHE B C 1
ATOM 7003 O O . PHE C 2 286 ? 151.71800 167.06600 126.34100 1.000 42.03236 297 PHE B O 1
ATOM 7011 N N . SER C 2 287 ? 151.06400 167.98400 124.39900 1.000 43.88148 298 SER B N 1
ATOM 7012 C CA . SER C 2 287 ? 152.19700 168.89000 124.33200 1.000 43.88148 298 SER B CA 1
ATOM 7013 C C . SER C 2 287 ? 151.99500 170.06800 125.27200 1.000 43.88148 298 SER B C 1
ATOM 7014 O O . SER C 2 287 ? 150.89700 170.61900 125.37800 1.000 43.88148 298 SER B O 1
ATOM 7017 N N . THR C 2 288 ? 153.07000 170.45600 125.94700 1.000 43.87567 299 THR B N 1
ATOM 7018 C CA . THR C 2 288 ? 153.01700 171.53700 126.91700 1.000 43.87567 299 THR B CA 1
ATOM 7019 C C . THR C 2 288 ? 152.93900 172.87600 126.20100 1.000 43.87567 299 THR B C 1
ATOM 7020 O O . THR C 2 288 ? 153.76100 173.17200 125.33000 1.000 43.87567 299 THR B O 1
ATOM 7024 N N . GLN C 2 289 ? 151.95100 173.68500 126.56700 1.000 45.51975 300 GLN B N 1
ATOM 7025 C CA . GLN C 2 289 ? 151.80600 175.02400 126.01400 1.000 45.51975 300 GLN B CA 1
ATOM 7026 C C . GLN C 2 289 ? 152.11200 176.12000 127.01800 1.000 45.51975 300 GLN B C 1
ATOM 7027 O O . GLN C 2 289 ? 152.75100 177.10900 126.66300 1.000 45.51975 300 GLN B O 1
ATOM 7033 N N . ASP C 2 290 ? 151.67500 175.96900 128.26200 1.000 45.70638 301 ASP B N 1
ATOM 7034 C CA . ASP C 2 290 ? 151.92300 176.94700 129.30800 1.000 45.70638 301 ASP B CA 1
ATOM 7035 C C . ASP C 2 290 ? 152.64100 176.27300 130.46400 1.000 45.70638 301 ASP B C 1
ATOM 7036 O O . ASP C 2 290 ? 152.28300 175.16000 130.85700 1.000 45.70638 301 ASP B O 1
ATOM 7041 N N . ILE C 2 291 ? 153.65500 176.94300 130.99600 1.000 45.58434 302 ILE B N 1
ATOM 7042 C CA . ILE C 2 291 ? 154.40000 176.47200 132.15400 1.000 45.58434 302 ILE B CA 1
ATOM 7043 C C . ILE C 2 291 ? 154.06700 177.37600 133.32800 1.000 45.58434 302 ILE B C 1
ATOM 7044 O O . ILE C 2 291 ? 153.98600 178.59900 133.17800 1.000 45.58434 302 ILE B O 1
ATOM 7049 N N . TYR C 2 292 ? 153.86300 176.77600 134.49100 1.000 44.62550 303 TYR B N 1
ATOM 7050 C CA . TYR C 2 292 ? 153.52900 177.50700 135.70800 1.000 44.62550 303 TYR B CA 1
ATOM 7051 C C . TYR C 2 292 ? 154.63100 177.21900 136.71500 1.000 44.62550 303 TYR B C 1
ATOM 7052 O O . TYR C 2 292 ? 154.69200 176.12600 137.28300 1.000 44.62550 303 TYR B O 1
ATOM 7061 N N . TYR C 2 293 ? 155.51200 178.18900 136.91900 1.000 47.58669 304 TYR B N 1
ATOM 7062 C CA . TYR C 2 293 ? 156.64300 178.01400 137.81300 1.000 47.58669 304 TYR B CA 1
ATOM 7063 C C . TYR C 2 293 ? 156.28900 178.51500 139.20500 1.000 47.58669 304 TYR B C 1
ATOM 7064 O O . TYR C 2 293 ? 155.82900 179.64700 139.37000 1.000 47.58669 304 TYR B O 1
ATOM 7073 N N . ILE C 2 294 ? 156.49700 177.66000 140.19600 1.000 48.24414 305 ILE B N 1
ATOM 7074 C CA . ILE C 2 294 ? 156.45800 178.03600 141.60000 1.000 48.24414 305 ILE B CA 1
ATOM 7075 C C . ILE C 2 294 ? 157.90100 178.09200 142.07700 1.000 48.24414 305 ILE B C 1
ATOM 7076 O O . ILE C 2 294 ? 158.75700 177.37300 141.55300 1.000 48.24414 305 ILE B O 1
ATOM 7081 N N . GLY C 2 295 ? 158.18800 178.97300 143.02600 1.000 51.78343 306 GLY B N 1
ATOM 7082 C CA . GLY C 2 295 ? 159.52300 178.97300 143.57700 1.000 51.78343 306 GLY B CA 1
ATOM 7083 C C . GLY C 2 295 ? 160.12500 180.35600 143.55500 1.000 51.78343 306 GLY B C 1
ATOM 7084 O O . GLY C 2 295 ? 159.41500 181.36500 143.48400 1.000 51.78343 306 GLY B O 1
ATOM 7085 N N . ASP C 2 296 ? 161.45500 180.40100 143.60800 1.000 56.06602 307 ASP B N 1
ATOM 7086 C CA . ASP C 2 296 ? 162.17400 181.64800 143.80700 1.000 56.06602 307 ASP B CA 1
ATOM 7087 C C . ASP C 2 296 ? 163.25800 181.93400 142.77500 1.000 56.06602 307 ASP B C 1
ATOM 7088 O O . ASP C 2 296 ? 163.90400 182.98300 142.86500 1.000 56.06602 307 ASP B O 1
ATOM 7093 N N . ASN C 2 297 ? 163.47300 181.05300 141.80200 1.000 55.09354 308 ASN B N 1
ATOM 7094 C CA . ASN C 2 297 ? 164.53000 181.18600 140.80000 1.000 55.09354 308 ASN B CA 1
ATOM 7095 C C . ASN C 2 297 ? 163.98100 180.94300 139.40400 1.000 55.09354 308 ASN B C 1
ATOM 7096 O O . ASN C 2 297 ? 164.48100 180.10900 138.64800 1.000 55.09354 308 ASN B O 1
ATOM 7101 N N . ILE C 2 298 ? 162.92400 181.67400 139.04700 1.000 53.39315 309 ILE B N 1
ATOM 7102 C CA . ILE C 2 298 ? 162.28700 181.49600 137.74600 1.000 53.39315 309 ILE B CA 1
ATOM 7103 C C . ILE C 2 298 ? 163.25700 181.79100 136.61500 1.000 53.39315 309 ILE B C 1
ATOM 7104 O O . ILE C 2 298 ? 163.14200 181.22500 135.52300 1.000 53.39315 309 ILE B O 1
ATOM 7109 N N . ASP C 2 299 ? 164.23800 182.65900 136.85400 1.000 55.63620 310 ASP B N 1
ATOM 7110 C CA . ASP C 2 299 ? 165.17600 183.03300 135.80300 1.000 55.63620 310 ASP B CA 1
ATOM 7111 C C . ASP C 2 299 ? 166.26800 181.98700 135.62300 1.000 55.63620 310 ASP B C 1
ATOM 7112 O O . ASP C 2 299 ? 166.74200 181.76800 134.50300 1.000 55.63620 310 ASP B O 1
ATOM 7117 N N . ALA C 2 300 ? 166.67100 181.32400 136.70700 1.000 53.78741 311 ALA B N 1
ATOM 7118 C CA . ALA C 2 300 ? 167.57300 180.18300 136.58200 1.000 53.78741 311 ALA B CA 1
ATOM 7119 C C . ALA C 2 300 ? 166.92700 179.06300 135.77300 1.000 53.78741 311 ALA B C 1
ATOM 7120 O O . ALA C 2 300 ? 167.55200 178.48100 134.87500 1.000 53.78741 311 ALA B O 1
ATOM 7122 N N . PHE C 2 301 ? 165.66500 178.75000 136.08000 1.000 50.09461 312 PHE B N 1
ATOM 7123 C CA . PHE C 2 301 ? 164.93400 177.76600 135.29000 1.000 50.09461 312 PHE B CA 1
ATOM 7124 C C . PHE C 2 301 ? 164.75900 178.23600 133.85300 1.000 50.09461 312 PHE B C 1
ATOM 7125 O O . PHE C 2 301 ? 164.81600 177.43000 132.92100 1.000 50.09461 312 PHE B O 1
ATOM 7133 N N . PHE C 2 302 ? 164.53200 179.53400 133.65600 1.000 52.06122 313 PHE B N 1
ATOM 7134 C CA . PHE C 2 302 ? 164.43800 180.08400 132.30900 1.000 52.06122 313 PHE B CA 1
ATOM 7135 C C . PHE C 2 302 ? 165.71100 179.81400 131.51700 1.000 52.06122 313 PHE B C 1
ATOM 7136 O O . PHE C 2 302 ? 165.66200 179.35900 130.37000 1.000 52.06122 313 PHE B O 1
ATOM 7144 N N . ASP C 2 303 ? 166.86700 180.09400 132.11900 1.000 54.04248 314 ASP B N 1
ATOM 7145 C CA . ASP C 2 303 ? 168.13600 179.88200 131.43000 1.000 54.04248 314 ASP B CA 1
ATOM 7146 C C . ASP C 2 303 ? 168.36800 178.40500 131.13600 1.000 54.04248 314 ASP B C 1
ATOM 7147 O O . ASP C 2 303 ? 168.80300 178.03600 130.03700 1.000 54.04248 314 ASP B O 1
ATOM 7152 N N . GLU C 2 304 ? 168.08900 177.54100 132.11300 1.000 52.87842 315 GLU B N 1
ATOM 7153 C CA . GLU C 2 304 ? 168.29900 176.11400 131.89900 1.000 52.87842 315 GLU B CA 1
ATOM 7154 C C . GLU C 2 304 ? 167.35900 175.57300 130.82800 1.000 52.87842 315 GLU B C 1
ATOM 7155 O O . GLU C 2 304 ? 167.74800 174.72400 130.01600 1.000 52.87842 315 GLU B O 1
ATOM 7161 N N . LEU C 2 305 ? 166.12000 176.06300 130.80100 1.000 50.10522 316 LEU B N 1
ATOM 7162 C CA . LEU C 2 305 ? 165.18200 175.65300 129.76700 1.000 50.10522 316 LEU B CA 1
ATOM 7163 C C . LEU C 2 305 ? 165.62000 176.15600 128.40400 1.000 50.10522 316 LEU B C 1
ATOM 7164 O O . LEU C 2 305 ? 165.41900 175.47600 127.39600 1.000 50.10522 316 LEU B O 1
ATOM 7169 N N . VAL C 2 306 ? 166.21100 177.34900 128.34900 1.000 51.04561 317 VAL B N 1
ATOM 7170 C CA . VAL C 2 306 ? 166.75700 177.84400 127.08900 1.000 51.04561 317 VAL B CA 1
ATOM 7171 C C . VAL C 2 306 ? 167.86300 176.92000 126.59900 1.000 51.04561 317 VAL B C 1
ATOM 7172 O O . VAL C 2 306 ? 167.93600 176.58100 125.41200 1.000 51.04561 317 VAL B O 1
ATOM 7176 N N . GLU C 2 307 ? 168.73300 176.48600 127.51300 1.000 52.99342 318 GLU B N 1
ATOM 7177 C CA . GLU C 2 307 ? 169.79600 175.55900 127.13100 1.000 52.99342 318 GLU B CA 1
ATOM 7178 C C . GLU C 2 307 ? 169.22800 174.24200 126.61100 1.000 52.99342 318 GLU B C 1
ATOM 7179 O O . GLU C 2 307 ? 169.69100 173.70900 125.59400 1.000 52.99342 318 GLU B O 1
ATOM 7185 N N . GLN C 2 308 ? 168.22500 173.69400 127.29900 1.000 50.35662 319 GLN B N 1
ATOM 7186 C CA . GLN C 2 308 ? 167.65600 172.42400 126.85200 1.000 50.35662 319 GLN B CA 1
ATOM 7187 C C . GLN C 2 308 ? 166.90700 172.56900 125.53200 1.000 50.35662 319 GLN B C 1
ATOM 7188 O O . GLN C 2 308 ? 166.92100 171.64800 124.70600 1.000 50.35662 319 GLN B O 1
ATOM 7194 N N . LEU C 2 309 ? 166.25800 173.71200 125.30500 1.000 50.70163 320 LEU B N 1
ATOM 7195 C CA . LEU C 2 309 ? 165.61700 173.94900 124.01900 1.000 50.70163 320 LEU B CA 1
ATOM 7196 C C . LEU C 2 309 ? 166.65100 174.08500 122.91200 1.000 50.70163 320 LEU B C 1
ATOM 7197 O O . LEU C 2 309 ? 166.41900 173.64600 121.78300 1.000 50.70163 320 LEU B O 1
ATOM 7202 N N . ASN C 2 310 ? 167.80700 174.67800 123.21600 1.000 51.21020 321 ASN B N 1
ATOM 7203 C CA . ASN C 2 310 ? 168.88400 174.71900 122.23400 1.000 51.21020 321 ASN B CA 1
ATOM 7204 C C . ASN C 2 310 ? 169.42000 173.32700 121.93700 1.000 51.21020 321 ASN B C 1
ATOM 7205 O O . ASN C 2 310 ? 169.82200 173.04600 120.80400 1.000 51.21020 321 ASN B O 1
ATOM 7210 N N . LEU C 2 311 ? 169.44400 172.44900 122.93900 1.000 49.22492 322 LEU B N 1
ATOM 7211 C CA . LEU C 2 311 ? 169.83500 171.06200 122.69600 1.000 49.22492 322 LEU B CA 1
ATOM 7212 C C . LEU C 2 311 ? 168.84100 170.36400 121.77500 1.000 49.22492 322 LEU B C 1
ATOM 7213 O O . LEU C 2 311 ? 169.22800 169.69100 120.81000 1.000 49.22492 322 LEU B O 1
ATOM 7218 N N . TYR C 2 312 ? 167.54800 170.50100 122.07100 1.000 49.73111 323 TYR B N 1
ATOM 7219 C CA . TYR C 2 312 ? 166.52000 169.92600 121.20900 1.000 49.73111 323 TYR B CA 1
ATOM 7220 C C . TYR C 2 312 ? 166.49800 170.55900 119.82700 1.000 49.73111 323 TYR B C 1
ATOM 7221 O O . TYR C 2 312 ? 165.99000 169.94400 118.88600 1.000 49.73111 323 TYR B O 1
ATOM 7230 N N . MET C 2 313 ? 167.02200 171.77500 119.68700 1.000 52.13022 324 MET B N 1
ATOM 7231 C CA . MET C 2 313 ? 167.18500 172.36700 118.36500 1.000 52.13022 324 MET B CA 1
ATOM 7232 C C . MET C 2 313 ? 168.06200 171.50400 117.47100 1.000 52.13022 324 MET B C 1
ATOM 7233 O O . MET C 2 313 ? 167.91400 171.52700 116.24500 1.000 52.13022 324 MET B O 1
ATOM 7238 N N . ASP C 2 314 ? 168.97300 170.73800 118.06200 1.000 51.88801 325 ASP B N 1
ATOM 7239 C CA . ASP C 2 314 ? 169.91200 169.91100 117.31900 1.000 51.88801 325 ASP B CA 1
ATOM 7240 C C . ASP C 2 314 ? 169.55400 168.43600 117.32200 1.000 51.88801 325 ASP B C 1
ATOM 7241 O O . ASP C 2 314 ? 169.64400 167.78700 116.28100 1.000 51.88801 325 ASP B O 1
ATOM 7246 N N . ILE C 2 315 ? 169.14800 167.88400 118.46600 1.000 49.67084 326 ILE B N 1
ATOM 7247 C CA . ILE C 2 315 ? 168.88100 166.45000 118.51200 1.000 49.67084 326 ILE B CA 1
ATOM 7248 C C . ILE C 2 315 ? 167.50500 166.08700 117.96800 1.000 49.67084 326 ILE B C 1
ATOM 7249 O O . ILE C 2 315 ? 167.24500 164.90500 117.71400 1.000 49.67084 326 ILE B O 1
ATOM 7254 N N . LEU C 2 316 ? 166.61600 167.05800 117.77900 1.000 49.03045 327 LEU B N 1
ATOM 7255 C CA . LEU C 2 316 ? 165.28100 166.79900 117.23800 1.000 49.03045 327 LEU B CA 1
ATOM 7256 C C . LEU C 2 316 ? 164.75500 168.07800 116.61200 1.000 49.03045 327 LEU B C 1
ATOM 7257 O O . LEU C 2 316 ? 163.92400 168.78500 117.19400 1.000 49.03045 327 LEU B O 1
ATOM 7262 N N . PRO C 2 317 ? 165.21200 168.40600 115.40900 1.000 49.82667 328 PRO B N 1
ATOM 7263 C CA . PRO C 2 317 ? 164.87500 169.70900 114.82000 1.000 49.82667 328 PRO B CA 1
ATOM 7264 C C . PRO C 2 317 ? 163.42000 169.84000 114.40200 1.000 49.82667 328 PRO B C 1
ATOM 7265 O O . PRO C 2 317 ? 162.64900 168.87900 114.46200 1.000 49.82667 328 PRO B O 1
ATOM 7269 N N . LYS C 2 318 ? 163.04500 171.04100 113.96900 1.000 51.93094 329 LYS B N 1
ATOM 7270 C CA . LYS C 2 318 ? 161.66800 171.36300 113.63000 1.000 51.93094 329 LYS B CA 1
ATOM 7271 C C . LYS C 2 318 ? 161.28600 170.80100 112.26500 1.000 51.93094 329 LYS B C 1
ATOM 7272 O O . LYS C 2 318 ? 162.07300 170.14600 111.57800 1.000 51.93094 329 LYS B O 1
ATOM 7278 N N . GLY C 2 319 ? 160.05200 171.09800 111.86300 1.000 56.51788 330 GLY B N 1
ATOM 7279 C CA . GLY C 2 319 ? 159.54800 170.73900 110.55600 1.000 56.51788 330 GLY B CA 1
ATOM 7280 C C . GLY C 2 319 ? 160.00100 171.70000 109.47900 1.000 56.51788 330 GLY B C 1
ATOM 7281 O O . GLY C 2 319 ? 161.15100 172.14500 109.49700 1.000 56.51788 330 GLY B O 1
ATOM 7282 N N . ASP C 2 320 ? 159.11900 172.03600 108.53500 1.000 60.89164 331 ASP B N 1
ATOM 7283 C CA . ASP C 2 320 ? 159.49600 172.91100 107.43400 1.000 60.89164 331 ASP B CA 1
ATOM 7284 C C . ASP C 2 320 ? 158.91700 174.31600 107.51500 1.000 60.89164 331 ASP B C 1
ATOM 7285 O O . ASP C 2 320 ? 159.43300 175.20900 106.83600 1.000 60.89164 331 ASP B O 1
ATOM 7290 N N . GLN C 2 321 ? 157.86900 174.53400 108.30800 1.000 65.26310 332 GLN B N 1
ATOM 7291 C CA . GLN C 2 321 ? 157.48100 175.88600 108.69400 1.000 65.26310 332 GLN B CA 1
ATOM 7292 C C . GLN C 2 321 ? 157.16200 176.79400 107.51300 1.000 65.26310 332 GLN B C 1
ATOM 7293 O O . GLN C 2 321 ? 157.93300 177.70700 107.20400 1.000 65.26310 332 GLN B O 1
ATOM 7299 N N . THR C 2 322 ? 156.05000 176.53200 106.83200 1.000 67.85442 333 THR B N 1
ATOM 7300 C CA . THR C 2 322 ? 155.59500 177.34500 105.70900 1.000 67.85442 333 THR B CA 1
ATOM 7301 C C . THR C 2 322 ? 155.57800 178.84000 106.01300 1.000 67.85442 333 THR B C 1
ATOM 7302 O O . THR C 2 322 ? 155.54800 179.24800 107.17800 1.000 67.85442 333 THR B O 1
ATOM 7306 N N . PHE C 2 323 ? 155.62000 179.65000 104.95100 1.000 70.95482 334 PHE B N 1
ATOM 7307 C CA . PHE C 2 323 ? 155.70400 181.10800 105.03500 1.000 70.95482 334 PHE B CA 1
ATOM 7308 C C . PHE C 2 323 ? 154.82300 181.71800 106.12400 1.000 70.95482 334 PHE B C 1
ATOM 7309 O O . PHE C 2 323 ? 155.29300 182.51200 106.94900 1.000 70.95482 334 PHE B O 1
ATOM 7317 N N . ASP C 2 324 ? 153.53300 181.37200 106.12900 1.000 70.47445 335 ASP B N 1
ATOM 7318 C CA . ASP C 2 324 ? 152.61800 181.95400 107.10700 1.000 70.47445 335 ASP B CA 1
ATOM 7319 C C . ASP C 2 324 ? 153.01400 181.59300 108.53000 1.000 70.47445 335 ASP B C 1
ATOM 7320 O O . ASP C 2 324 ? 152.84700 182.40200 109.44700 1.000 70.47445 335 ASP B O 1
ATOM 7325 N N . GLU C 2 325 ? 153.52900 180.38100 108.73900 1.000 68.31002 336 GLU B N 1
ATOM 7326 C CA . GLU C 2 325 ? 153.96400 180.00000 110.07900 1.000 68.31002 336 GLU B CA 1
ATOM 7327 C C . GLU C 2 325 ? 155.16800 180.81800 110.52300 1.000 68.31002 336 GLU B C 1
ATOM 7328 O O . GLU C 2 325 ? 155.25500 181.22500 111.68700 1.000 68.31002 336 GLU B O 1
ATOM 7334 N N . LYS C 2 326 ? 156.09600 181.08800 109.60400 1.000 65.71028 337 LYS B N 1
ATOM 7335 C CA . LYS C 2 326 ? 157.22500 181.95700 109.91800 1.000 65.71028 337 LYS B CA 1
ATOM 7336 C C . LYS C 2 326 ? 156.75200 183.35700 110.28400 1.000 65.71028 337 LYS B C 1
ATOM 7337 O O . LYS C 2 326 ? 157.21800 183.95400 111.26500 1.000 65.71028 337 LYS B O 1
ATOM 7343 N N . ALA C 2 327 ? 155.83200 183.90400 109.48900 1.000 65.79719 338 ALA B N 1
ATOM 7344 C CA . ALA C 2 327 ? 155.32500 185.24200 109.76900 1.000 65.79719 338 ALA B CA 1
ATOM 7345 C C . ALA C 2 327 ? 154.59300 185.28400 111.10200 1.000 65.79719 338 ALA B C 1
ATOM 7346 O O . ALA C 2 327 ? 154.71700 186.25500 111.85400 1.000 65.79719 338 ALA B O 1
ATOM 7348 N N . SER C 2 328 ? 153.81500 184.24500 111.40700 1.000 63.83010 339 SER B N 1
ATOM 7349 C CA . SER C 2 328 ? 153.16000 184.14900 112.70500 1.000 63.83010 339 SER B CA 1
ATOM 7350 C C . SER C 2 328 ? 154.17600 184.15800 113.83500 1.000 63.83010 339 SER B C 1
ATOM 7351 O O . SER C 2 328 ? 154.01300 184.87400 114.82800 1.000 63.83010 339 SER B O 1
ATOM 7354 N N . PHE C 2 329 ? 155.22200 183.34000 113.70900 1.000 60.89861 340 PHE B N 1
ATOM 7355 C CA . PHE C 2 329 ? 156.26400 183.30300 114.72700 1.000 60.89861 340 PHE B CA 1
ATOM 7356 C C . PHE C 2 329 ? 156.84400 184.69100 114.96400 1.000 60.89861 340 PHE B C 1
ATOM 7357 O O . PHE C 2 329 ? 156.95600 185.14800 116.10800 1.000 60.89861 340 PHE B O 1
ATOM 7365 N N . SER C 2 330 ? 157.20900 185.38100 113.88300 1.000 63.63825 341 SER B N 1
ATOM 7366 C CA . SER C 2 330 ? 157.83200 186.69500 114.02100 1.000 63.63825 341 SER B CA 1
ATOM 7367 C C . SER C 2 330 ? 156.87300 187.70500 114.63900 1.000 63.63825 341 SER B C 1
ATOM 7368 O O . SER C 2 330 ? 157.24400 188.45500 115.55100 1.000 63.63825 341 SER B O 1
ATOM 7371 N N . LEU C 2 331 ? 155.63300 187.74700 114.15000 1.000 62.89364 342 LEU B N 1
ATOM 7372 C CA . LEU C 2 331 ? 154.68400 188.73500 114.64900 1.000 62.89364 342 LEU B CA 1
ATOM 7373 C C . LEU C 2 331 ? 154.33700 188.47800 116.10800 1.000 62.89364 342 LEU B C 1
ATOM 7374 O O . LEU C 2 331 ? 154.12800 189.42000 116.87800 1.000 62.89364 342 LEU B O 1
ATOM 7379 N N . ILE C 2 332 ? 154.29200 187.21100 116.51800 1.000 62.90766 343 ILE B N 1
ATOM 7380 C CA . ILE C 2 332 ? 153.98400 186.90200 117.90900 1.000 62.90766 343 ILE B CA 1
ATOM 7381 C C . ILE C 2 332 ? 155.17300 187.22100 118.80600 1.000 62.90766 343 ILE B C 1
ATOM 7382 O O . ILE C 2 332 ? 155.00500 187.68000 119.94200 1.000 62.90766 343 ILE B O 1
ATOM 7387 N N . GLU C 2 333 ? 156.39300 187.00200 118.31200 1.000 63.83208 344 GLU B N 1
ATOM 7388 C CA . GLU C 2 333 ? 157.56300 187.45500 119.05500 1.000 63.83208 344 GLU B CA 1
ATOM 7389 C C . GLU C 2 333 ? 157.54100 188.96700 119.23900 1.000 63.83208 344 GLU B C 1
ATOM 7390 O O . GLU C 2 333 ? 157.88700 189.47500 120.31300 1.000 63.83208 344 GLU B O 1
ATOM 7396 N N . LYS C 2 334 ? 157.13000 189.70300 118.20300 1.000 64.69781 345 LYS B N 1
ATOM 7397 C CA . LYS C 2 334 ? 156.99600 191.15300 118.32800 1.000 64.69781 345 LYS B CA 1
ATOM 7398 C C . LYS C 2 334 ? 155.93300 191.51500 119.35600 1.000 64.69781 345 LYS B C 1
ATOM 7399 O O . LYS C 2 334 ? 156.13300 192.41300 120.18400 1.000 64.69781 345 LYS B O 1
ATOM 7405 N N . GLU C 2 335 ? 154.78100 190.83900 119.29600 1.000 66.06615 346 GLU B N 1
ATOM 7406 C CA . GLU C 2 335 ? 153.72000 191.06900 120.26900 1.000 66.06615 346 GLU B CA 1
ATOM 7407 C C . GLU C 2 335 ? 154.21700 190.87900 121.68900 1.000 66.06615 346 GLU B C 1
ATOM 7408 O O . GLU C 2 335 ? 153.89300 191.67700 122.57200 1.000 66.06615 346 GLU B O 1
ATOM 7414 N N . CYS C 2 336 ? 155.00600 189.83500 121.92700 1.000 64.40852 347 CYS B N 1
ATOM 7415 C CA . CYS C 2 336 ? 155.44600 189.55600 123.28600 1.000 64.40852 347 CYS B CA 1
ATOM 7416 C C . CYS C 2 336 ? 156.56400 190.49300 123.71800 1.000 64.40852 347 CYS B C 1
ATOM 7417 O O . CYS C 2 336 ? 156.67000 190.81500 124.90500 1.000 64.40852 347 CYS B O 1
ATOM 7420 N N . GLN C 2 337 ? 157.39000 190.95500 122.77900 1.000 66.26141 348 GLN B N 1
ATOM 7421 C CA . GLN C 2 337 ? 158.39900 191.94900 123.12100 1.000 66.26141 348 GLN B CA 1
ATOM 7422 C C . GLN C 2 337 ? 157.77100 193.30000 123.42800 1.000 66.26141 348 GLN B C 1
ATOM 7423 O O . GLN C 2 337 ? 158.30400 194.06000 124.24300 1.000 66.26141 348 GLN B O 1
ATOM 7429 N N . PHE C 2 338 ? 156.64400 193.61600 122.79100 1.000 66.82767 349 PHE B N 1
ATOM 7430 C CA . PHE C 2 338 ? 155.96700 194.88100 123.03900 1.000 66.82767 349 PHE B CA 1
ATOM 7431 C C . PHE C 2 338 ? 155.31100 194.94900 124.41400 1.000 66.82767 349 PHE B C 1
ATOM 7432 O O . PHE C 2 338 ? 154.73500 195.98800 124.75100 1.000 66.82767 349 PHE B O 1
ATOM 7440 N N . ALA C 2 339 ? 155.37800 193.87900 125.21200 1.000 64.80108 350 ALA B N 1
ATOM 7441 C CA . ALA C 2 339 ? 154.73800 193.84900 126.52200 1.000 64.80108 350 ALA B CA 1
ATOM 7442 C C . ALA C 2 339 ? 155.71700 193.48000 127.63200 1.000 64.80108 350 ALA B C 1
ATOM 7443 O O . ALA C 2 339 ? 155.29000 193.05000 128.70700 1.000 64.80108 350 ALA B O 1
ATOM 7445 N N . LYS C 2 340 ? 157.01200 193.66800 127.39800 1.000 64.71680 351 LYS B N 1
ATOM 7446 C CA . LYS C 2 340 ? 158.07500 193.38200 128.36300 1.000 64.71680 351 LYS B CA 1
ATOM 7447 C C . LYS C 2 340 ? 157.94800 191.96000 128.90700 1.000 64.71680 351 LYS B C 1
ATOM 7448 O O . LYS C 2 340 ? 158.05700 191.71600 130.10800 1.000 64.71680 351 LYS B O 1
ATOM 7454 N N . TYR C 2 341 ? 157.72200 191.00800 128.01100 1.000 60.83410 352 TYR B N 1
ATOM 7455 C CA . TYR C 2 341 ? 157.45600 189.64100 128.43500 1.000 60.83410 352 TYR B CA 1
ATOM 7456 C C . TYR C 2 341 ? 158.70900 188.78000 128.54000 1.000 60.83410 352 TYR B C 1
ATOM 7457 O O . TYR C 2 341 ? 158.58700 187.56100 128.69500 1.000 60.83410 352 TYR B O 1
ATOM 7466 N N . LYS C 2 342 ? 159.89700 189.37600 128.48500 1.000 58.35295 353 LYS B N 1
ATOM 7467 C CA . LYS C 2 342 ? 161.16000 188.63900 128.54800 1.000 58.35295 353 LYS B CA 1
ATOM 7468 C C . LYS C 2 342 ? 161.18700 187.51700 127.50600 1.000 58.35295 353 LYS B C 1
ATOM 7469 O O . LYS C 2 342 ? 161.20400 186.32800 127.81500 1.000 58.35295 353 LYS B O 1
ATOM 7475 N N . VAL C 2 343 ? 161.17400 187.93900 126.25000 1.000 58.61844 354 VAL B N 1
ATOM 7476 C CA . VAL C 2 343 ? 161.13300 187.00800 125.13000 1.000 58.61844 354 VAL B CA 1
ATOM 7477 C C . VAL C 2 343 ? 162.53200 186.47700 124.85800 1.000 58.61844 354 VAL B C 1
ATOM 7478 O O . VAL C 2 343 ? 163.51600 187.22300 124.91400 1.000 58.61844 354 VAL B O 1
ATOM 7482 N N . GLU C 2 344 ? 162.62500 185.18200 124.57100 1.000 57.30068 355 GLU B N 1
ATOM 7483 C CA . GLU C 2 344 ? 163.85500 184.57500 124.08700 1.000 57.30068 355 GLU B CA 1
ATOM 7484 C C . GLU C 2 344 ? 163.49400 183.57800 123.00000 1.000 57.30068 355 GLU B C 1
ATOM 7485 O O . GLU C 2 344 ? 162.43600 182.95100 123.05900 1.000 57.30068 355 GLU B O 1
ATOM 7491 N N . LYS C 2 345 ? 164.34900 183.45100 121.99100 1.000 57.06979 356 LYS B N 1
ATOM 7492 C CA . LYS C 2 345 ? 164.06500 182.53700 120.89700 1.000 57.06979 356 LYS B CA 1
ATOM 7493 C C . LYS C 2 345 ? 165.35100 181.88300 120.42600 1.000 57.06979 356 LYS B C 1
ATOM 7494 O O . LYS C 2 345 ? 166.45500 182.31800 120.75900 1.000 57.06979 356 LYS B O 1
ATOM 7500 N N . GLY C 2 346 ? 165.18900 180.81500 119.64600 1.000 57.33533 357 GLY B N 1
ATOM 7501 C CA . GLY C 2 346 ? 166.30600 180.09000 119.09000 1.000 57.33533 357 GLY B CA 1
ATOM 7502 C C . GLY C 2 346 ? 166.57700 180.48700 117.64900 1.000 57.33533 357 GLY B C 1
ATOM 7503 O O . GLY C 2 346 ? 165.80000 181.18900 117.01200 1.000 57.33533 357 GLY B O 1
ATOM 7504 N N . ASP C 2 347 ? 167.71300 180.02000 117.14200 1.000 60.55003 358 ASP B N 1
ATOM 7505 C CA . ASP C 2 347 ? 168.11000 180.34300 115.77900 1.000 60.55003 358 ASP B CA 1
ATOM 7506 C C . ASP C 2 347 ? 167.17800 179.67800 114.77600 1.000 60.55003 358 ASP B C 1
ATOM 7507 O O . ASP C 2 347 ? 166.63100 178.60300 115.03300 1.000 60.55003 358 ASP B O 1
ATOM 7512 N N . ASN C 2 348 ? 166.98700 180.34500 113.63400 1.000 61.43002 359 ASN B N 1
ATOM 7513 C CA . ASN C 2 348 ? 166.01700 179.94400 112.61400 1.000 61.43002 359 ASN B CA 1
ATOM 7514 C C . ASN C 2 348 ? 164.62400 179.76400 113.21000 1.000 61.43002 359 ASN B C 1
ATOM 7515 O O . ASN C 2 348 ? 163.86200 178.89100 112.78900 1.000 61.43002 359 ASN B O 1
ATOM 7520 N N . GLN C 2 349 ? 164.27800 180.62800 114.16100 1.000 60.35261 360 GLN B N 1
ATOM 7521 C CA . GLN C 2 349 ? 163.03700 180.54800 114.93200 1.000 60.35261 360 GLN B CA 1
ATOM 7522 C C . GLN C 2 349 ? 162.70200 179.10100 115.26800 1.000 60.35261 360 GLN B C 1
ATOM 7523 O O . GLN C 2 349 ? 161.70000 178.54000 114.83000 1.000 60.35261 360 GLN B O 1
ATOM 7529 N N . SER C 2 350 ? 163.59700 178.48500 116.03300 1.000 55.27482 361 SER B N 1
ATOM 7530 C CA . SER C 2 350 ? 163.40500 177.08800 116.39000 1.000 55.27482 361 SER B CA 1
ATOM 7531 C C . SER C 2 350 ? 162.46600 176.93900 117.57700 1.000 55.27482 361 SER B C 1
ATOM 7532 O O . SER C 2 350 ? 161.69300 175.97900 117.64100 1.000 55.27482 361 SER B O 1
ATOM 7535 N N . TRP C 2 351 ? 162.51500 177.87200 118.52100 1.000 53.52970 362 TRP B N 1
ATOM 7536 C CA . TRP C 2 351 ? 161.65400 177.81400 119.69000 1.000 53.52970 362 TRP B CA 1
ATOM 7537 C C . TRP C 2 351 ? 161.41000 179.22800 120.18900 1.000 53.52970 362 TRP B C 1
ATOM 7538 O O . TRP C 2 351 ? 161.98400 180.19500 119.68600 1.000 53.52970 362 TRP B O 1
ATOM 7549 N N . LEU C 2 352 ? 160.54100 179.33900 121.19000 1.000 52.65169 363 LEU B N 1
ATOM 7550 C CA . LEU C 2 352 ? 160.18200 180.63100 121.75700 1.000 52.65169 363 LEU B CA 1
ATOM 7551 C C . LEU C 2 352 ? 159.79000 180.44400 123.21300 1.000 52.65169 363 LEU B C 1
ATOM 7552 O O . LEU C 2 352 ? 158.88000 179.66800 123.51500 1.000 52.65169 363 LEU B O 1
ATOM 7557 N N . LEU C 2 353 ? 160.47700 181.15100 124.10600 1.000 52.46445 364 LEU B N 1
ATOM 7558 C CA . LEU C 2 353 ? 160.15800 181.18400 125.52500 1.000 52.46445 364 LEU B CA 1
ATOM 7559 C C . LEU C 2 353 ? 159.72400 182.59100 125.89600 1.000 52.46445 364 LEU B C 1
ATOM 7560 O O . LEU C 2 353 ? 160.43100 183.56100 125.60400 1.000 52.46445 364 LEU B O 1
ATOM 7565 N N . VAL C 2 354 ? 158.56900 182.70100 126.54300 1.000 53.00979 365 VAL B N 1
ATOM 7566 C CA . VAL C 2 354 ? 157.98100 183.98500 126.89900 1.000 53.00979 365 VAL B CA 1
ATOM 7567 C C . VAL C 2 354 ? 157.59300 183.93400 128.36800 1.000 53.00979 365 VAL B C 1
ATOM 7568 O O . VAL C 2 354 ? 156.79900 183.07800 128.77100 1.000 53.00979 365 VAL B O 1
ATOM 7572 N N . LYS C 2 355 ? 158.15400 184.83900 129.16600 1.000 54.37158 366 LYS B N 1
ATOM 7573 C CA . LYS C 2 355 ? 157.84900 184.91800 130.59400 1.000 54.37158 366 LYS B CA 1
ATOM 7574 C C . LYS C 2 355 ? 156.86100 186.05700 130.81200 1.000 54.37158 366 LYS B C 1
ATOM 7575 O O . LYS C 2 355 ? 157.24200 187.18100 131.13600 1.000 54.37158 366 LYS B O 1
ATOM 7581 N N . SER C 2 356 ? 155.58700 185.76200 130.64500 1.000 54.81636 367 SER B N 1
ATOM 7582 C CA . SER C 2 356 ? 154.54400 186.74400 130.88100 1.000 54.81636 367 SER B CA 1
ATOM 7583 C C . SER C 2 356 ? 153.94000 186.55400 132.26200 1.000 54.81636 367 SER B C 1
ATOM 7584 O O . SER C 2 356 ? 153.98400 185.45800 132.82600 1.000 54.81636 367 SER B O 1
ATOM 7587 N N . PRO C 2 357 ? 153.37400 187.60500 132.84800 1.000 56.05683 368 PRO B N 1
ATOM 7588 C CA . PRO C 2 357 ? 152.69000 187.44500 134.13300 1.000 56.05683 368 PRO B CA 1
ATOM 7589 C C . PRO C 2 357 ? 151.43700 186.59600 133.99500 1.000 56.05683 368 PRO B C 1
ATOM 7590 O O . PRO C 2 357 ? 150.87600 186.43000 132.91200 1.000 56.05683 368 PRO B O 1
ATOM 7594 N N . LEU C 2 358 ? 151.00400 186.04600 135.12600 1.000 54.46196 369 LEU B N 1
ATOM 7595 C CA . LEU C 2 358 ? 149.86000 185.14600 135.13000 1.000 54.46196 369 LEU B CA 1
ATOM 7596 C C . LEU C 2 358 ? 148.60200 185.84900 134.63800 1.000 54.46196 369 LEU B C 1
ATOM 7597 O O . LEU C 2 358 ? 148.30900 186.98200 135.02600 1.000 54.46196 369 LEU B O 1
ATOM 7602 N N . GLY C 2 359 ? 147.85100 185.16000 133.78300 1.000 58.36097 370 GLY B N 1
ATOM 7603 C CA . GLY C 2 359 ? 146.61800 185.69700 133.24900 1.000 58.36097 370 GLY B CA 1
ATOM 7604 C C . GLY C 2 359 ? 146.79400 186.70900 132.14600 1.000 58.36097 370 GLY B C 1
ATOM 7605 O O . GLY C 2 359 ? 145.81600 187.34600 131.74700 1.000 58.36097 370 GLY B O 1
ATOM 7606 N N . SER C 2 360 ? 148.00600 186.87400 131.63700 1.000 61.57915 371 SER B N 1
ATOM 7607 C CA . SER C 2 360 ? 148.26500 187.92300 130.67000 1.000 61.57915 371 SER B CA 1
ATOM 7608 C C . SER C 2 360 ? 147.85100 187.50400 129.26500 1.000 61.57915 371 SER B C 1
ATOM 7609 O O . SER C 2 360 ? 147.73800 186.32000 128.94100 1.000 61.57915 371 SER B O 1
ATOM 7612 N N . PHE C 2 361 ? 147.64100 188.51300 128.42700 1.000 65.76564 372 PHE B N 1
ATOM 7613 C CA . PHE C 2 361 ? 147.49800 188.33500 126.98900 1.000 65.76564 372 PHE B CA 1
ATOM 7614 C C . PHE C 2 361 ? 148.75200 187.69500 126.40600 1.000 65.76564 372 PHE B C 1
ATOM 7615 O O . PHE C 2 361 ? 149.86100 188.21700 126.54800 1.000 65.76564 372 PHE B O 1
ATOM 7623 N N . GLY C 2 362 ? 148.57100 186.54800 125.75800 1.000 62.23094 373 GLY B N 1
ATOM 7624 C CA . GLY C 2 362 ? 149.62700 185.93200 124.98100 1.000 62.23094 373 GLY B CA 1
ATOM 7625 C C . GLY C 2 362 ? 149.10000 185.11600 123.81900 1.000 62.23094 373 GLY B C 1
ATOM 7626 O O . GLY C 2 362 ? 148.31400 184.18600 124.01700 1.000 62.23094 373 GLY B O 1
ATOM 7627 N N . ASN C 2 363 ? 149.52800 185.44100 122.60300 1.000 61.22732 374 ASN B N 1
ATOM 7628 C CA . ASN C 2 363 ? 149.12000 184.68800 121.42700 1.000 61.22732 374 ASN B CA 1
ATOM 7629 C C . ASN C 2 363 ? 149.95600 183.42400 121.32400 1.000 61.22732 374 ASN B C 1
ATOM 7630 O O . ASN C 2 363 ? 151.18200 183.47100 121.45400 1.000 61.22732 374 ASN B O 1
ATOM 7635 N N . GLN C 2 364 ? 149.29500 182.29500 121.09800 1.000 54.46836 375 GLN B N 1
ATOM 7636 C CA . GLN C 2 364 ? 149.97400 181.00500 121.13500 1.000 54.46836 375 GLN B CA 1
ATOM 7637 C C . GLN C 2 364 ? 150.00900 180.36200 119.75800 1.000 54.46836 375 GLN B C 1
ATOM 7638 O O . GLN C 2 364 ? 148.99900 179.79600 119.31000 1.000 54.46836 375 GLN B O 1
ATOM 7644 N N . PRO C 2 365 ? 151.12800 180.42400 119.04800 1.000 54.97107 376 PRO B N 1
ATOM 7645 C CA . PRO C 2 365 ? 151.35600 179.48100 117.95800 1.000 54.97107 376 PRO B CA 1
ATOM 7646 C C . PRO C 2 365 ? 151.95100 178.20600 118.52400 1.000 54.97107 376 PRO B C 1
ATOM 7647 O O . PRO C 2 365 ? 152.67900 178.20700 119.51800 1.000 54.97107 376 PRO B O 1
ATOM 7651 N N . LEU C 2 366 ? 151.63200 177.09500 117.87600 1.000 50.97719 377 LEU B N 1
ATOM 7652 C CA . LEU C 2 366 ? 152.07700 175.79600 118.36500 1.000 50.97719 377 LEU B CA 1
ATOM 7653 C C . LEU C 2 366 ? 153.35500 175.36200 117.67700 1.000 50.97719 377 LEU B C 1
ATOM 7654 O O . LEU C 2 366 ? 153.55600 174.17500 117.41400 1.000 50.97719 377 LEU B O 1
ATOM 7659 N N . ALA C 2 367 ? 154.24200 176.30800 117.37000 1.000 51.56221 378 ALA B N 1
ATOM 7660 C CA . ALA C 2 367 ? 155.45900 175.94700 116.65000 1.000 51.56221 378 ALA B CA 1
ATOM 7661 C C . ALA C 2 367 ? 156.45300 175.27500 117.59200 1.000 51.56221 378 ALA B C 1
ATOM 7662 O O . ALA C 2 367 ? 156.70200 174.07100 117.49300 1.000 51.56221 378 ALA B O 1
ATOM 7664 N N . ARG C 2 368 ? 157.02600 176.04200 118.51900 1.000 48.70531 379 ARG B N 1
ATOM 7665 C CA . ARG C 2 368 ? 157.58400 175.47700 119.74200 1.000 48.70531 379 ARG B CA 1
ATOM 7666 C C . ARG C 2 368 ? 157.42900 176.45100 120.90000 1.000 48.70531 379 ARG B C 1
ATOM 7667 O O . ARG C 2 368 ? 158.21700 176.41700 121.85000 1.000 48.70531 379 ARG B O 1
ATOM 7675 N N . SER C 2 369 ? 156.43500 177.32900 120.82400 1.000 50.98148 380 SER B N 1
ATOM 7676 C CA . SER C 2 369 ? 156.29400 178.41600 121.77600 1.000 50.98148 380 SER B CA 1
ATOM 7677 C C . SER C 2 369 ? 155.81900 177.90500 123.12600 1.000 50.98148 380 SER B C 1
ATOM 7678 O O . SER C 2 369 ? 155.03800 176.95600 123.21900 1.000 50.98148 380 SER B O 1
ATOM 7681 N N . ALA C 2 370 ? 156.29500 178.55400 124.18200 1.000 50.72000 381 ALA B N 1
ATOM 7682 C CA . ALA C 2 370 ? 155.86000 178.23300 125.52900 1.000 50.72000 381 ALA B CA 1
ATOM 7683 C C . ALA C 2 370 ? 155.83600 179.50700 126.35300 1.000 50.72000 381 ALA B C 1
ATOM 7684 O O . ALA C 2 370 ? 156.77100 180.30700 126.29700 1.000 50.72000 381 ALA B O 1
ATOM 7686 N N . TYR C 2 371 ? 154.76400 179.68800 127.11200 1.000 51.23375 382 TYR B N 1
ATOM 7687 C CA . TYR C 2 371 ? 154.61900 180.80800 128.02800 1.000 51.23375 382 TYR B CA 1
ATOM 7688 C C . TYR C 2 371 ? 154.82600 180.28800 129.44000 1.000 51.23375 382 TYR B C 1
ATOM 7689 O O . TYR C 2 371 ? 154.15600 179.34000 129.85500 1.000 51.23375 382 TYR B O 1
ATOM 7698 N N . ILE C 2 372 ? 155.75400 180.89500 130.17100 1.000 49.57446 383 ILE B N 1
ATOM 7699 C CA . ILE C 2 372 ? 156.05000 180.51200 131.54500 1.000 49.57446 383 ILE B CA 1
ATOM 7700 C C . ILE C 2 372 ? 155.56300 181.62100 132.46900 1.000 49.57446 383 ILE B C 1
ATOM 7701 O O . ILE C 2 372 ? 155.78300 182.80600 132.19500 1.000 49.57446 383 ILE B O 1
ATOM 7706 N N . HIS C 2 373 ? 154.87900 181.24000 133.54600 1.000 49.22729 384 HIS B N 1
ATOM 7707 C CA . HIS C 2 373 ? 154.28900 182.18600 134.48300 1.000 49.22729 384 HIS B CA 1
ATOM 7708 C C . HIS C 2 373 ? 154.73600 181.86800 135.90000 1.000 49.22729 384 HIS B C 1
ATOM 7709 O O . HIS C 2 373 ? 154.90300 180.70100 136.26000 1.000 49.22729 384 HIS B O 1
ATOM 7716 N N . HIS C 2 374 ? 154.92600 182.91200 136.70200 1.000 51.01062 385 HIS B N 1
ATOM 7717 C CA . HIS C 2 374 ? 155.15900 182.76400 138.13100 1.000 51.01062 385 HIS B CA 1
ATOM 7718 C C . HIS C 2 374 ? 153.82000 182.83100 138.85300 1.000 51.01062 385 HIS B C 1
ATOM 7719 O O . HIS C 2 374 ? 153.06800 183.79300 138.68000 1.000 51.01062 385 HIS B O 1
ATOM 7726 N N . VAL C 2 375 ? 153.51700 181.81000 139.65600 1.000 50.43978 386 VAL B N 1
ATOM 7727 C CA . VAL C 2 375 ? 152.20300 181.66300 140.26500 1.000 50.43978 386 VAL B CA 1
ATOM 7728 C C . VAL C 2 375 ? 152.25700 181.75200 141.78400 1.000 50.43978 386 VAL B C 1
ATOM 7729 O O . VAL C 2 375 ? 151.33700 182.29200 142.40800 1.000 50.43978 386 VAL B O 1
ATOM 7733 N N . SER C 2 376 ? 153.30400 181.20700 142.39800 1.000 52.24903 387 SER B N 1
ATOM 7734 C CA . SER C 2 376 ? 153.62200 181.22200 143.82100 1.000 52.24903 387 SER B CA 1
ATOM 7735 C C . SER C 2 376 ? 152.81000 180.22400 144.64500 1.000 52.24903 387 SER B C 1
ATOM 7736 O O . SER C 2 376 ? 153.15400 180.00500 145.80600 1.000 52.24903 387 SER B O 1
ATOM 7739 N N . ASP C 2 377 ? 151.79100 179.57200 144.08700 1.000 51.77365 388 ASP B N 1
ATOM 7740 C CA . ASP C 2 377 ? 151.02500 178.56700 144.81900 1.000 51.77365 388 ASP B CA 1
ATOM 7741 C C . ASP C 2 377 ? 150.10900 177.88500 143.81200 1.000 51.77365 388 ASP B C 1
ATOM 7742 O O . ASP C 2 377 ? 149.73900 178.46800 142.79100 1.000 51.77365 388 ASP B O 1
ATOM 7747 N N . ILE C 2 378 ? 149.73300 176.64300 144.12600 1.000 47.15738 389 ILE B N 1
ATOM 7748 C CA . ILE C 2 378 ? 148.91100 175.85300 143.21500 1.000 47.15738 389 ILE B CA 1
ATOM 7749 C C . ILE C 2 378 ? 147.52300 176.45800 143.05400 1.000 47.15738 389 ILE B C 1
ATOM 7750 O O . ILE C 2 378 ? 146.89500 176.30700 142.00100 1.000 47.15738 389 ILE B O 1
ATOM 7755 N N . SER C 2 379 ? 147.02100 177.15300 144.07900 1.000 49.38012 390 SER B N 1
ATOM 7756 C CA . SER C 2 379 ? 145.67500 177.71300 144.01600 1.000 49.38012 390 SER B CA 1
ATOM 7757 C C . SER C 2 379 ? 145.51000 178.72600 142.89400 1.000 49.38012 390 SER B C 1
ATOM 7758 O O . SER C 2 379 ? 144.37600 179.01700 142.50400 1.000 49.38012 390 SER B O 1
ATOM 7761 N N . GLU C 2 380 ? 146.60300 179.27300 142.37200 1.000 51.55271 391 GLU B N 1
ATOM 7762 C CA . GLU C 2 380 ? 146.52300 180.20800 141.26200 1.000 51.55271 391 GLU B CA 1
ATOM 7763 C C . GLU C 2 380 ? 146.57800 179.52500 139.90600 1.000 51.55271 391 GLU B C 1
ATOM 7764 O O . GLU C 2 380 ? 146.31600 180.17600 138.89100 1.000 51.55271 391 GLU B O 1
ATOM 7770 N N . ILE C 2 381 ? 146.90300 178.23700 139.86600 1.000 47.27379 392 ILE B N 1
ATOM 7771 C CA . ILE C 2 381 ? 146.91500 177.50500 138.60800 1.000 47.27379 392 ILE B CA 1
ATOM 7772 C C . ILE C 2 381 ? 145.55500 176.88600 138.30800 1.000 47.27379 392 ILE B C 1
ATOM 7773 O O . ILE C 2 381 ? 145.17000 176.78000 137.14100 1.000 47.27379 392 ILE B O 1
ATOM 7778 N N . THR C 2 382 ? 144.81400 176.49300 139.34200 1.000 44.86478 393 THR B N 1
ATOM 7779 C CA . THR C 2 382 ? 143.55700 175.78800 139.12700 1.000 44.86478 393 THR B CA 1
ATOM 7780 C C . THR C 2 382 ? 142.48900 176.58500 138.37900 1.000 44.86478 393 THR B C 1
ATOM 7781 O O . THR C 2 382 ? 141.67100 175.94500 137.69700 1.000 44.86478 393 THR B O 1
ATOM 7785 N N . PRO C 2 383 ? 142.41100 177.91900 138.45600 1.000 44.81969 394 PRO B N 1
ATOM 7786 C CA . PRO C 2 383 ? 141.45100 178.62900 137.59500 1.000 44.81969 394 PRO B CA 1
ATOM 7787 C C . PRO C 2 383 ? 141.73400 178.48800 136.11100 1.000 44.81969 394 PRO B C 1
ATOM 7788 O O . PRO C 2 383 ? 140.86200 178.82600 135.30300 1.000 44.81969 394 PRO B O 1
ATOM 7792 N N . TYR C 2 384 ? 142.91200 178.00000 135.72300 1.000 47.32797 395 TYR B N 1
ATOM 7793 C CA . TYR C 2 384 ? 143.27500 177.84000 134.32200 1.000 47.32797 395 TYR B CA 1
ATOM 7794 C C . TYR C 2 384 ? 143.23700 176.38500 133.87900 1.000 47.32797 395 TYR B C 1
ATOM 7795 O O . TYR C 2 384 ? 143.89300 176.01700 132.90200 1.000 47.32797 395 TYR B O 1
ATOM 7804 N N . ILE C 2 385 ? 142.48100 175.55300 134.58300 1.000 43.60356 396 ILE B N 1
ATOM 7805 C CA . ILE C 2 385 ? 142.33600 174.14100 134.26600 1.000 43.60356 396 ILE B CA 1
ATOM 7806 C C . ILE C 2 385 ? 140.85600 173.89000 134.04000 1.000 43.60356 396 ILE B C 1
ATOM 7807 O O . ILE C 2 385 ? 140.05300 173.99700 134.97400 1.000 43.60356 396 ILE B O 1
ATOM 7812 N N . GLU C 2 386 ? 140.48700 173.56600 132.80700 1.000 45.82967 397 GLU B N 1
ATOM 7813 C CA . GLU C 2 386 ? 139.09300 173.34800 132.45800 1.000 45.82967 397 GLU B CA 1
ATOM 7814 C C . GLU C 2 386 ? 138.76200 171.86100 132.44300 1.000 45.82967 397 GLU B C 1
ATOM 7815 O O . GLU C 2 386 ? 139.63000 170.99700 132.56400 1.000 45.82967 397 GLU B O 1
ATOM 7821 N N . ASN C 2 387 ? 137.47000 171.57300 132.29200 1.000 43.55803 398 ASN B N 1
ATOM 7822 C CA . ASN C 2 387 ? 136.98400 170.21300 132.48700 1.000 43.55803 398 ASN B CA 1
ATOM 7823 C C . ASN C 2 387 ? 137.42500 169.29600 131.35500 1.000 43.55803 398 ASN B C 1
ATOM 7824 O O . ASN C 2 387 ? 138.12600 168.30200 131.58100 1.000 43.55803 398 ASN B O 1
ATOM 7829 N N . ARG C 2 388 ? 137.01900 169.60500 130.12600 1.000 42.74913 399 ARG B N 1
ATOM 7830 C CA . ARG C 2 388 ? 137.29300 168.73900 128.98900 1.000 42.74913 399 ARG B CA 1
ATOM 7831 C C . ARG C 2 388 ? 138.34100 169.32000 128.05000 1.000 42.74913 399 ARG B C 1
ATOM 7832 O O . ARG C 2 388 ? 138.41400 168.91600 126.88600 1.000 42.74913 399 ARG B O 1
ATOM 7840 N N . ILE C 2 389 ? 139.15500 170.25400 128.52500 1.000 42.38946 400 ILE B N 1
ATOM 7841 C CA . ILE C 2 389 ? 140.16100 170.91500 127.70800 1.000 42.38946 400 ILE B CA 1
ATOM 7842 C C . ILE C 2 389 ? 141.56900 170.58500 128.18100 1.000 42.38946 400 ILE B C 1
ATOM 7843 O O . ILE C 2 389 ? 142.45100 170.29800 127.37400 1.000 42.38946 400 ILE B O 1
ATOM 7848 N N . THR C 2 390 ? 141.80100 170.62500 129.48600 1.000 41.72956 401 THR B N 1
ATOM 7849 C CA . THR C 2 390 ? 143.11600 170.30500 130.01900 1.000 41.72956 401 THR B CA 1
ATOM 7850 C C . THR C 2 390 ? 143.27100 168.79300 130.09300 1.000 41.72956 401 THR B C 1
ATOM 7851 O O . THR C 2 390 ? 142.50800 168.12000 130.79000 1.000 41.72956 401 THR B O 1
ATOM 7855 N N . GLN C 2 391 ? 144.25000 168.25900 129.36700 1.000 39.40061 402 GLN B N 1
ATOM 7856 C CA . GLN C 2 391 ? 144.46300 166.82100 129.29700 1.000 39.40061 402 GLN B CA 1
ATOM 7857 C C . GLN C 2 391 ? 145.63200 166.36200 130.15500 1.000 39.40061 402 GLN B C 1
ATOM 7858 O O . GLN C 2 391 ? 145.48400 165.43800 130.95500 1.000 39.40061 402 GLN B O 1
ATOM 7864 N N . THR C 2 392 ? 146.79700 166.97800 129.99600 1.000 39.23385 403 THR B N 1
ATOM 7865 C CA . THR C 2 392 ? 147.99100 166.60100 130.73500 1.000 39.23385 403 THR B CA 1
ATOM 7866 C C . THR C 2 392 ? 148.44500 167.78100 131.57700 1.000 39.23385 403 THR B C 1
ATOM 7867 O O . THR C 2 392 ? 148.52600 168.90900 131.08300 1.000 39.23385 403 THR B O 1
ATOM 7871 N N . VAL C 2 393 ? 148.73100 167.51500 132.84500 1.000 38.79022 404 VAL B N 1
ATOM 7872 C CA . VAL C 2 393 ? 149.01700 168.54500 133.83300 1.000 38.79022 404 VAL B CA 1
ATOM 7873 C C . VAL C 2 393 ? 150.40300 168.25700 134.39000 1.000 38.79022 404 VAL B C 1
ATOM 7874 O O . VAL C 2 393 ? 150.59900 168.18000 135.60600 1.000 38.79022 404 VAL B O 1
ATOM 7878 N N . THR C 2 394 ? 151.34100 167.97500 133.49100 1.000 39.70904 405 THR B N 1
ATOM 7879 C CA . THR C 2 394 ? 152.72900 167.66600 133.80900 1.000 39.70904 405 THR B CA 1
ATOM 7880 C C . THR C 2 394 ? 153.25500 168.39100 135.04700 1.000 39.70904 405 THR B C 1
ATOM 7881 O O . THR C 2 394 ? 153.13600 169.61300 135.16200 1.000 39.70904 405 THR B O 1
ATOM 7885 N N . VAL C 2 395 ? 153.81200 167.63100 135.99000 1.000 39.67433 406 VAL B N 1
ATOM 7886 C CA . VAL C 2 395 ? 154.38200 168.15400 137.22800 1.000 39.67433 406 VAL B CA 1
ATOM 7887 C C . VAL C 2 395 ? 155.84000 167.73300 137.27500 1.000 39.67433 406 VAL B C 1
ATOM 7888 O O . VAL C 2 395 ? 156.14800 166.54600 137.13300 1.000 39.67433 406 VAL B O 1
ATOM 7892 N N . THR C 2 396 ? 156.73100 168.69500 137.46300 1.000 43.89505 407 THR B N 1
ATOM 7893 C CA . THR C 2 396 ? 158.11600 168.39200 137.13700 1.000 43.89505 407 THR B CA 1
ATOM 7894 C C . THR C 2 396 ? 158.85700 167.61900 138.22600 1.000 43.89505 407 THR B C 1
ATOM 7895 O O . THR C 2 396 ? 159.42700 166.56300 137.92400 1.000 43.89505 407 THR B O 1
ATOM 7899 N N . PRO C 2 397 ? 158.90400 168.07200 139.48500 1.000 41.30300 408 PRO B N 1
ATOM 7900 C CA . PRO C 2 397 ? 159.37900 167.15500 140.52700 1.000 41.30300 408 PRO B CA 1
ATOM 7901 C C . PRO C 2 397 ? 158.25700 166.19400 140.87300 1.000 41.30300 408 PRO B C 1
ATOM 7902 O O . PRO C 2 397 ? 157.27400 166.59500 141.50100 1.000 41.30300 408 PRO B O 1
ATOM 7906 N N . TRP C 2 398 ? 158.37900 164.93200 140.45400 1.000 38.81045 409 TRP B N 1
ATOM 7907 C CA . TRP C 2 398 ? 157.22600 164.03700 140.48000 1.000 38.81045 409 TRP B CA 1
ATOM 7908 C C . TRP C 2 398 ? 156.65600 163.86500 141.88200 1.000 38.81045 409 TRP B C 1
ATOM 7909 O O . TRP C 2 398 ? 155.45600 163.61800 142.03000 1.000 38.81045 409 TRP B O 1
ATOM 7920 N N . GLU C 2 399 ? 157.48500 163.99700 142.91800 1.000 41.60818 410 GLU B N 1
ATOM 7921 C CA . GLU C 2 399 ? 156.97300 163.90600 144.28000 1.000 41.60818 410 GLU B CA 1
ATOM 7922 C C . GLU C 2 399 ? 155.89500 164.94700 144.52700 1.000 41.60818 410 GLU B C 1
ATOM 7923 O O . GLU C 2 399 ? 154.87300 164.65300 145.15900 1.000 41.60818 410 GLU B O 1
ATOM 7929 N N . SER C 2 400 ? 156.07600 166.14900 143.98600 1.000 39.76882 411 SER B N 1
ATOM 7930 C CA . SER C 2 400 ? 155.10000 167.20400 144.18600 1.000 39.76882 411 SER B CA 1
ATOM 7931 C C . SER C 2 400 ? 153.76300 166.88500 143.54400 1.000 39.76882 411 SER B C 1
ATOM 7932 O O . SER C 2 400 ? 152.77500 167.55600 143.85300 1.000 39.76882 411 SER B O 1
ATOM 7935 N N . SER C 2 401 ? 153.69900 165.87000 142.68100 1.000 38.25395 412 SER B N 1
ATOM 7936 C CA . SER C 2 401 ? 152.41700 165.48000 142.11500 1.000 38.25395 412 SER B CA 1
ATOM 7937 C C . SER C 2 401 ? 151.53000 164.79200 143.13600 1.000 38.25395 412 SER B C 1
ATOM 7938 O O . SER C 2 401 ? 150.32100 164.68900 142.91500 1.000 38.25395 412 SER B O 1
ATOM 7941 N N . PHE C 2 402 ? 152.09200 164.31500 144.24400 1.000 36.79512 413 PHE B N 1
ATOM 7942 C CA . PHE C 2 402 ? 151.26500 163.64600 145.23400 1.000 36.79512 413 PHE B CA 1
ATOM 7943 C C . PHE C 2 402 ? 150.44300 164.61500 146.06400 1.000 36.79512 413 PHE B C 1
ATOM 7944 O O . PHE C 2 402 ? 149.41200 164.21800 146.61300 1.000 36.79512 413 PHE B O 1
ATOM 7952 N N . LYS C 2 403 ? 150.86700 165.86900 146.16300 1.000 38.78363 414 LYS B N 1
ATOM 7953 C CA . LYS C 2 403 ? 150.12200 166.87400 146.89900 1.000 38.78363 414 LYS B CA 1
ATOM 7954 C C . LYS C 2 403 ? 149.30300 167.78100 145.99900 1.000 38.78363 414 LYS B C 1
ATOM 7955 O O . LYS C 2 403 ? 148.64200 168.69300 146.50100 1.000 38.78363 414 LYS B O 1
ATOM 7961 N N . TYR C 2 404 ? 149.31600 167.55100 144.68800 1.000 39.11245 415 TYR B N 1
ATOM 7962 C CA . TYR C 2 404 ? 148.51200 168.33500 143.76700 1.000 39.11245 415 TYR B CA 1
ATOM 7963 C C . TYR C 2 404 ? 147.50400 167.52200 142.97800 1.000 39.11245 415 TYR B C 1
ATOM 7964 O O . TYR C 2 404 ? 146.55700 168.10800 142.45000 1.000 39.11245 415 TYR B O 1
ATOM 7973 N N . ARG C 2 405 ? 147.66400 166.20000 142.89800 1.000 33.68206 416 ARG B N 1
ATOM 7974 C CA . ARG C 2 405 ? 146.83900 165.40900 141.99200 1.000 33.68206 416 ARG B CA 1
ATOM 7975 C C . ARG C 2 405 ? 145.36400 165.49500 142.35700 1.000 33.68206 416 ARG B C 1
ATOM 7976 O O . ARG C 2 405 ? 144.50200 165.42100 141.47800 1.000 33.68206 416 ARG B O 1
ATOM 7984 N N . ASP C 2 406 ? 145.05200 165.66700 143.63900 1.000 36.44290 417 ASP B N 1
ATOM 7985 C CA . ASP C 2 406 ? 143.65300 165.68700 144.04600 1.000 36.44290 417 ASP B CA 1
ATOM 7986 C C . ASP C 2 406 ? 142.94200 166.93700 143.54600 1.000 36.44290 417 ASP B C 1
ATOM 7987 O O . ASP C 2 406 ? 141.84500 166.84700 142.98500 1.000 36.44290 417 ASP B O 1
ATOM 7992 N N . VAL C 2 407 ? 143.55700 168.11000 143.70100 1.000 37.85813 418 VAL B N 1
ATOM 7993 C CA . VAL C 2 407 ? 142.89300 169.32700 143.24500 1.000 37.85813 418 VAL B CA 1
ATOM 7994 C C . VAL C 2 407 ? 142.93300 169.43300 141.72400 1.000 37.85813 418 VAL B C 1
ATOM 7995 O O . VAL C 2 407 ? 141.99700 169.96300 141.10900 1.000 37.85813 418 VAL B O 1
ATOM 7999 N N . LEU C 2 408 ? 143.97300 168.89200 141.08900 1.000 37.52268 419 LEU B N 1
ATOM 8000 C CA . LEU C 2 408 ? 144.00700 168.88000 139.63400 1.000 37.52268 419 LEU B CA 1
ATOM 8001 C C . LEU C 2 408 ? 142.91700 167.97900 139.07700 1.000 37.52268 419 LEU B C 1
ATOM 8002 O O . LEU C 2 408 ? 142.25100 168.33200 138.09800 1.000 37.52268 419 LEU B O 1
ATOM 8007 N N . ALA C 2 409 ? 142.72000 166.81200 139.68900 1.000 36.98604 420 ALA B N 1
ATOM 8008 C CA . ALA C 2 409 ? 141.62200 165.94300 139.29100 1.000 36.98604 420 ALA B CA 1
ATOM 8009 C C . ALA C 2 409 ? 140.27800 166.61400 139.53400 1.000 36.98604 420 ALA B C 1
ATOM 8010 O O . ALA C 2 409 ? 139.37900 166.54000 138.68900 1.000 36.98604 420 ALA B O 1
ATOM 8012 N N . SER C 2 410 ? 140.12300 167.27600 140.68300 1.000 39.63534 421 SER B N 1
ATOM 8013 C CA . SER C 2 410 ? 138.88900 167.99800 140.96700 1.000 39.63534 421 SER B CA 1
ATOM 8014 C C . SER C 2 410 ? 138.60600 169.07000 139.92900 1.000 39.63534 421 SER B C 1
ATOM 8015 O O . SER C 2 410 ? 137.44200 169.38800 139.66700 1.000 39.63534 421 SER B O 1
ATOM 8018 N N . HIS C 2 411 ? 139.64500 169.63800 139.32300 1.000 41.26007 422 HIS B N 1
ATOM 8019 C CA . HIS C 2 411 ? 139.44700 170.69100 138.34100 1.000 41.26007 422 HIS B CA 1
ATOM 8020 C C . HIS C 2 411 ? 139.53800 170.20500 136.90200 1.000 41.26007 422 HIS B C 1
ATOM 8021 O O . HIS C 2 411 ? 139.42300 171.02100 135.98500 1.000 41.26007 422 HIS B O 1
ATOM 8028 N N . GLY C 2 412 ? 139.71700 168.90700 136.67400 1.000 40.53269 423 GLY B N 1
ATOM 8029 C CA . GLY C 2 412 ? 139.66200 168.37400 135.32700 1.000 40.53269 423 GLY B CA 1
ATOM 8030 C C . GLY C 2 412 ? 141.00600 168.13700 134.67300 1.000 40.53269 423 GLY B C 1
ATOM 8031 O O . GLY C 2 412 ? 141.21800 168.53100 133.52500 1.000 40.53269 423 GLY B O 1
ATOM 8032 N N . ALA C 2 413 ? 141.92000 167.48100 135.38500 1.000 39.10928 424 ALA B N 1
ATOM 8033 C CA . ALA C 2 413 ? 143.26800 167.28600 134.86600 1.000 39.10928 424 ALA B CA 1
ATOM 8034 C C . ALA C 2 413 ? 143.30200 166.22700 133.77200 1.000 39.10928 424 ALA B C 1
ATOM 8035 O O . ALA C 2 413 ? 143.75500 166.49300 132.65600 1.000 39.10928 424 ALA B O 1
ATOM 8037 N N . GLU C 2 414 ? 142.82900 165.02100 134.08200 1.000 37.19580 425 GLU B N 1
ATOM 8038 C CA . GLU C 2 414 ? 142.78700 163.81100 133.26500 1.000 37.19580 425 GLU B CA 1
ATOM 8039 C C . GLU C 2 414 ? 144.13900 163.11200 133.15100 1.000 37.19580 425 GLU B C 1
ATOM 8040 O O . GLU C 2 414 ? 144.17200 161.96600 132.71500 1.000 37.19580 425 GLU B O 1
ATOM 8046 N N . ARG C 2 415 ? 145.24200 163.72800 133.57000 1.000 35.84642 426 ARG B N 1
ATOM 8047 C CA . ARG C 2 415 ? 146.56300 163.11400 133.50800 1.000 35.84642 426 ARG B CA 1
ATOM 8048 C C . ARG C 2 415 ? 147.52600 163.93500 134.34300 1.000 35.84642 426 ARG B C 1
ATOM 8049 O O . ARG C 2 415 ? 147.46500 165.16400 134.33200 1.000 35.84642 426 ARG B O 1
ATOM 8057 N N . ILE C 2 416 ? 148.41900 163.25100 135.05100 1.000 34.28588 427 ILE B N 1
ATOM 8058 C CA . ILE C 2 416 ? 149.50800 163.89000 135.78100 1.000 34.28588 427 ILE B CA 1
ATOM 8059 C C . ILE C 2 416 ? 150.75800 163.05600 135.54900 1.000 34.28588 427 ILE B C 1
ATOM 8060 O O . ILE C 2 416 ? 150.81000 161.89200 135.95700 1.000 34.28588 427 ILE B O 1
ATOM 8065 N N . VAL C 2 417 ? 151.76000 163.63900 134.89400 1.000 36.73310 428 VAL B N 1
ATOM 8066 C CA . VAL C 2 417 ? 152.95900 162.92400 134.48700 1.000 36.73310 428 VAL B CA 1
ATOM 8067 C C . VAL C 2 417 ? 154.18800 163.68300 134.98300 1.000 36.73310 428 VAL B C 1
ATOM 8068 O O . VAL C 2 417 ? 154.07900 164.67600 135.69800 1.000 36.73310 428 VAL B O 1
ATOM 8072 N N . GLU C 2 418 ? 155.36700 163.19600 134.59500 1.000 42.20431 429 GLU B N 1
ATOM 8073 C CA . GLU C 2 418 ? 156.63300 163.57600 135.21300 1.000 42.20431 429 GLU B CA 1
ATOM 8074 C C . GLU C 2 418 ? 157.47000 164.53800 134.37200 1.000 42.20431 429 GLU B C 1
ATOM 8075 O O . GLU C 2 418 ? 158.63700 164.77100 134.69900 1.000 42.20431 429 GLU B O 1
ATOM 8081 N N . SER C 2 419 ? 156.91700 165.08900 133.29900 1.000 43.39655 430 SER B N 1
ATOM 8082 C CA . SER C 2 419 ? 157.50900 166.06900 132.39300 1.000 43.39655 430 SER B CA 1
ATOM 8083 C C . SER C 2 419 ? 158.48700 165.46900 131.39500 1.000 43.39655 430 SER B C 1
ATOM 8084 O O . SER C 2 419 ? 158.86200 166.15500 130.46000 1.000 43.39655 430 SER B O 1
ATOM 8087 N N . GLY C 2 420 ? 158.88100 164.21600 131.51900 1.000 44.06900 431 GLY B N 1
ATOM 8088 C CA . GLY C 2 420 ? 159.70800 163.64600 130.47900 1.000 44.06900 431 GLY B CA 1
ATOM 8089 C C . GLY C 2 420 ? 158.91300 162.55100 129.82100 1.000 44.06900 431 GLY B C 1
ATOM 8090 O O . GLY C 2 420 ? 159.43400 161.73700 129.05500 1.000 44.06900 431 GLY B O 1
ATOM 8091 N N . MET C 2 421 ? 157.61700 162.54600 130.12900 1.000 41.91534 432 MET B N 1
ATOM 8092 C CA . MET C 2 421 ? 156.76500 161.39700 129.86800 1.000 41.91534 432 MET B CA 1
ATOM 8093 C C . MET C 2 421 ? 155.41900 161.80300 129.28800 1.000 41.91534 432 MET B C 1
ATOM 8094 O O . MET C 2 421 ? 154.47600 161.00800 129.33300 1.000 41.91534 432 MET B O 1
ATOM 8099 N N . ASN C 2 422 ? 155.29600 163.01700 128.75300 1.000 41.74181 433 ASN B N 1
ATOM 8100 C CA . ASN C 2 422 ? 153.99100 163.47500 128.29600 1.000 41.74181 433 ASN B CA 1
ATOM 8101 C C . ASN C 2 422 ? 153.53500 162.72300 127.05500 1.000 41.74181 433 ASN B C 1
ATOM 8102 O O . ASN C 2 422 ? 152.33000 162.60300 126.81700 1.000 41.74181 433 ASN B O 1
ATOM 8107 N N . ASN C 2 423 ? 154.47200 162.20700 126.26100 1.000 41.34117 434 ASN B N 1
ATOM 8108 C CA . ASN C 2 423 ? 154.10100 161.48700 125.05200 1.000 41.34117 434 ASN B CA 1
ATOM 8109 C C . ASN C 2 423 ? 153.79300 160.02500 125.31500 1.000 41.34117 434 ASN B C 1
ATOM 8110 O O . ASN C 2 423 ? 153.15900 159.37900 124.47600 1.000 41.34117 434 ASN B O 1
ATOM 8115 N N . ILE C 2 424 ? 154.22200 159.49200 126.44900 1.000 39.05778 435 ILE B N 1
ATOM 8116 C CA . ILE C 2 424 ? 154.01600 158.09300 126.79100 1.000 39.05778 435 ILE B CA 1
ATOM 8117 C C . ILE C 2 424 ? 152.74000 157.99400 127.60800 1.000 39.05778 435 ILE B C 1
ATOM 8118 O O . ILE C 2 424 ? 152.69800 158.41100 128.77000 1.000 39.05778 435 ILE B O 1
ATOM 8123 N N . PHE C 2 425 ? 151.69300 157.45200 127.00000 1.000 36.60341 436 PHE B N 1
ATOM 8124 C CA . PHE C 2 425 ? 150.47200 157.12500 127.72500 1.000 36.60341 436 PHE B CA 1
ATOM 8125 C C . PHE C 2 425 ? 150.72900 155.79700 128.41300 1.000 36.60341 436 PHE B C 1
ATOM 8126 O O . PHE C 2 425 ? 150.49600 154.72700 127.85500 1.000 36.60341 436 PHE B O 1
ATOM 8134 N N . ARG C 2 426 ? 151.24300 155.87300 129.63600 1.000 34.38678 437 ARG B N 1
ATOM 8135 C CA . ARG C 2 426 ? 151.70200 154.67800 130.32300 1.000 34.38678 437 ARG B CA 1
ATOM 8136 C C . ARG C 2 426 ? 150.57000 153.67500 130.47900 1.000 34.38678 437 ARG B C 1
ATOM 8137 O O . ARG C 2 426 ? 149.39500 154.03600 130.58000 1.000 34.38678 437 ARG B O 1
ATOM 8145 N N . VAL C 2 427 ? 150.94300 152.39800 130.48600 1.000 34.74745 438 VAL B N 1
ATOM 8146 C CA . VAL C 2 427 ? 149.97100 151.32700 130.61300 1.000 34.74745 438 VAL B CA 1
ATOM 8147 C C . VAL C 2 427 ? 149.24700 151.47300 131.94200 1.000 34.74745 438 VAL B C 1
ATOM 8148 O O . VAL C 2 427 ? 149.77900 152.04000 132.89900 1.000 34.74745 438 VAL B O 1
ATOM 8152 N N . GLY C 2 428 ? 147.99900 151.01700 131.98600 1.000 33.60162 439 GLY B N 1
ATOM 8153 C CA . GLY C 2 428 ? 147.22300 151.03400 133.20100 1.000 33.60162 439 GLY B CA 1
ATOM 8154 C C . GLY C 2 428 ? 146.47900 152.31900 133.46800 1.000 33.60162 439 GLY B C 1
ATOM 8155 O O . GLY C 2 428 ? 145.67500 152.36500 134.40500 1.000 33.60162 439 GLY B O 1
ATOM 8156 N N . GLY C 2 429 ? 146.70800 153.35500 132.68000 1.000 33.55980 440 GLY B N 1
ATOM 8157 C CA . GLY C 2 429 ? 146.07800 154.64200 132.87300 1.000 33.55980 440 GLY B CA 1
ATOM 8158 C C . GLY C 2 429 ? 144.84900 154.80300 132.01100 1.000 33.55980 440 GLY B C 1
ATOM 8159 O O . GLY C 2 429 ? 144.09100 153.85300 131.79000 1.000 33.55980 440 GLY B O 1
ATOM 8160 N N . ALA C 2 430 ? 144.65100 156.01700 131.50800 1.000 34.79767 441 ALA B N 1
ATOM 8161 C CA . ALA C 2 430 ? 143.47800 156.32100 130.70900 1.000 34.79767 441 ALA B CA 1
ATOM 8162 C C . ALA C 2 430 ? 143.84100 157.36300 129.66800 1.000 34.79767 441 ALA B C 1
ATOM 8163 O O . ALA C 2 430 ? 144.87500 158.02700 129.75600 1.000 34.79767 441 ALA B O 1
ATOM 8165 N N . HIS C 2 431 ? 142.96800 157.49900 128.67800 1.000 35.64632 442 HIS B N 1
ATOM 8166 C CA . HIS C 2 431 ? 143.13300 158.45900 127.59500 1.000 35.64632 442 HIS B CA 1
ATOM 8167 C C . HIS C 2 431 ? 141.92100 159.37700 127.60400 1.000 35.64632 442 HIS B C 1
ATOM 8168 O O . HIS C 2 431 ? 140.80200 158.93300 127.33000 1.000 35.64632 442 HIS B O 1
ATOM 8175 N N . ASP C 2 432 ? 142.14400 160.65000 127.93100 1.000 36.43557 443 ASP B N 1
ATOM 8176 C CA . ASP C 2 432 ? 141.07800 161.65100 127.99300 1.000 36.43557 443 ASP B CA 1
ATOM 8177 C C . ASP C 2 432 ? 140.01300 161.27000 129.01700 1.000 36.43557 443 ASP B C 1
ATOM 8178 O O . ASP C 2 432 ? 138.81500 161.42800 128.77900 1.000 36.43557 443 ASP B O 1
ATOM 8183 N N . GLY C 2 433 ? 140.45100 160.77100 130.16800 1.000 33.60996 444 GLY B N 1
ATOM 8184 C CA . GLY C 2 433 ? 139.51500 160.35400 131.19200 1.000 33.60996 444 GLY B CA 1
ATOM 8185 C C . GLY C 2 433 ? 138.66100 159.18200 130.78100 1.000 33.60996 444 GLY B C 1
ATOM 8186 O O . GLY C 2 433 ? 137.53700 159.03600 131.26600 1.000 33.60996 444 GLY B O 1
ATOM 8187 N N . MET C 2 434 ? 139.17100 158.33700 129.89500 1.000 33.98561 445 MET B N 1
ATOM 8188 C CA . MET C 2 434 ? 138.37600 157.29900 129.26300 1.000 33.98561 445 MET B CA 1
ATOM 8189 C C . MET C 2 434 ? 139.27700 156.11400 128.97600 1.000 33.98561 445 MET B C 1
ATOM 8190 O O . MET C 2 434 ? 140.35400 156.28400 128.40300 1.000 33.98561 445 MET B O 1
ATOM 8195 N N . ARG C 2 435 ? 138.85300 154.93300 129.39100 1.000 31.31420 446 ARG B N 1
ATOM 8196 C CA . ARG C 2 435 ? 139.58300 153.72700 129.03800 1.000 31.31420 446 ARG B CA 1
ATOM 8197 C C . ARG C 2 435 ? 139.02200 153.21800 127.71900 1.000 31.31420 446 ARG B C 1
ATOM 8198 O O . ARG C 2 435 ? 137.92800 152.64500 127.68600 1.000 31.31420 446 ARG B O 1
ATOM 8206 N N . PRO C 2 436 ? 139.74700 153.41000 126.61400 1.000 32.10922 447 PRO B N 1
ATOM 8207 C CA . PRO C 2 436 ? 139.09100 153.37000 125.29900 1.000 32.10922 447 PRO B CA 1
ATOM 8208 C C . PRO C 2 436 ? 138.50200 152.02500 124.92600 1.000 32.10922 447 PRO B C 1
ATOM 8209 O O . PRO C 2 436 ? 137.37900 151.98500 124.41300 1.000 32.10922 447 PRO B O 1
ATOM 8213 N N . LEU C 2 437 ? 139.20200 150.92200 125.15900 1.000 30.30246 448 LEU B N 1
ATOM 8214 C CA . LEU C 2 437 ? 138.65500 149.65600 124.69500 1.000 30.30246 448 LEU B CA 1
ATOM 8215 C C . LEU C 2 437 ? 137.61900 149.07400 125.64200 1.000 30.30246 448 LEU B C 1
ATOM 8216 O O . LEU C 2 437 ? 137.22800 147.91800 125.47000 1.000 30.30246 448 LEU B O 1
ATOM 8221 N N . GLN C 2 438 ? 137.16600 149.84200 126.63200 1.000 29.97965 449 GLN B N 1
ATOM 8222 C CA . GLN C 2 438 ? 135.90700 149.51600 127.28600 1.000 29.97965 449 GLN B CA 1
ATOM 8223 C C . GLN C 2 438 ? 134.73000 149.85700 126.39000 1.000 29.97965 449 GLN B C 1
ATOM 8224 O O . GLN C 2 438 ? 133.65100 149.27600 126.53200 1.000 29.97965 449 GLN B O 1
ATOM 8230 N N . ARG C 2 439 ? 134.92000 150.80000 125.47200 1.000 29.00980 450 ARG B N 1
ATOM 8231 C CA . ARG C 2 439 ? 133.88500 151.21900 124.54500 1.000 29.00980 450 ARG B CA 1
ATOM 8232 C C . ARG C 2 439 ? 134.00800 150.56600 123.18000 1.000 29.00980 450 ARG B C 1
ATOM 8233 O O . ARG C 2 439 ? 133.10200 150.71600 122.35700 1.000 29.00980 450 ARG B O 1
ATOM 8241 N N . LEU C 2 440 ? 135.09800 149.85700 122.92000 1.000 28.89148 451 LEU B N 1
ATOM 8242 C CA . LEU C 2 440 ? 135.24900 149.05600 121.71700 1.000 28.89148 451 LEU B CA 1
ATOM 8243 C C . LEU C 2 440 ? 134.75600 147.63400 121.91100 1.000 28.89148 451 LEU B C 1
ATOM 8244 O O . LEU C 2 440 ? 134.99200 146.78200 121.05300 1.000 28.89148 451 LEU B O 1
ATOM 8249 N N . VAL C 2 441 ? 134.07200 147.36700 123.01400 1.000 29.57746 452 VAL B N 1
ATOM 8250 C CA . VAL C 2 441 ? 133.71600 146.02100 123.43000 1.000 29.57746 452 VAL B CA 1
ATOM 8251 C C . VAL C 2 441 ? 132.25400 145.99200 123.84200 1.000 29.57746 452 VAL B C 1
ATOM 8252 O O . VAL C 2 441 ? 131.71400 146.96900 124.36900 1.000 29.57746 452 VAL B O 1
ATOM 8256 N N . LYS C 2 442 ? 131.60900 144.86500 123.57200 1.000 31.66447 453 LYS B N 1
ATOM 8257 C CA . LYS C 2 442 ? 130.24800 144.57700 123.99700 1.000 31.66447 453 LYS B CA 1
ATOM 8258 C C . LYS C 2 442 ? 130.33800 143.56700 125.13200 1.000 31.66447 453 LYS B C 1
ATOM 8259 O O . LYS C 2 442 ? 130.80300 142.44300 124.92900 1.000 31.66447 453 LYS B O 1
ATOM 8265 N N . TYR C 2 443 ? 129.92900 143.97200 126.32700 1.000 30.02355 454 TYR B N 1
ATOM 8266 C CA . TYR C 2 443 ? 129.93200 143.07600 127.47600 1.000 30.02355 454 TYR B CA 1
ATOM 8267 C C . TYR C 2 443 ? 128.68800 142.20700 127.41400 1.000 30.02355 454 TYR B C 1
ATOM 8268 O O . TYR C 2 443 ? 127.57100 142.70300 127.58000 1.000 30.02355 454 TYR B O 1
ATOM 8277 N N . ILE C 2 444 ? 128.86300 140.91200 127.19000 1.000 31.37992 455 ILE B N 1
ATOM 8278 C CA . ILE C 2 444 ? 127.75000 139.98800 127.05400 1.000 31.37992 455 ILE B CA 1
ATOM 8279 C C . ILE C 2 444 ? 127.66200 139.18200 128.33600 1.000 31.37992 455 ILE B C 1
ATOM 8280 O O . ILE C 2 444 ? 128.63500 138.53400 128.74500 1.000 31.37992 455 ILE B O 1
ATOM 8285 N N . SER C 2 445 ? 126.49700 139.24100 128.97200 1.000 31.93136 456 SER B N 1
ATOM 8286 C CA . SER C 2 445 ? 126.28100 138.71000 130.30600 1.000 31.93136 456 SER B CA 1
ATOM 8287 C C . SER C 2 445 ? 125.38800 137.48200 130.24100 1.000 31.93136 456 SER B C 1
ATOM 8288 O O . SER C 2 445 ? 124.30100 137.52700 129.66200 1.000 31.93136 456 SER B O 1
ATOM 8291 N N . HIS C 2 446 ? 125.84700 136.39700 130.84500 1.000 31.33910 457 HIS B N 1
ATOM 8292 C CA . HIS C 2 446 ? 125.11600 135.14600 130.96400 1.000 31.33910 457 HIS B CA 1
ATOM 8293 C C . HIS C 2 446 ? 124.80200 134.99300 132.44700 1.000 31.33910 457 HIS B C 1
ATOM 8294 O O . HIS C 2 446 ? 125.64700 134.57100 133.23500 1.000 31.33910 457 HIS B O 1
ATOM 8301 N N . GLU C 2 447 ? 123.59400 135.38800 132.82900 1.000 32.54348 458 GLU B N 1
ATOM 8302 C CA . GLU C 2 447 ? 123.22400 135.46400 134.23300 1.000 32.54348 458 GLU B CA 1
ATOM 8303 C C . GLU C 2 447 ? 122.79600 134.09800 134.74700 1.000 32.54348 458 GLU B C 1
ATOM 8304 O O . GLU C 2 447 ? 122.10200 133.35000 134.05700 1.000 32.54348 458 GLU B O 1
ATOM 8310 N N . ARG C 2 448 ? 123.21100 133.77600 135.96300 1.000 31.87204 459 ARG B N 1
ATOM 8311 C CA . ARG C 2 448 ? 122.98800 132.43000 136.46100 1.000 31.87204 459 ARG B CA 1
ATOM 8312 C C . ARG C 2 448 ? 121.62400 132.31300 137.13300 1.000 31.87204 459 ARG B C 1
ATOM 8313 O O . ARG C 2 448 ? 121.01800 133.32100 137.50300 1.000 31.87204 459 ARG B O 1
ATOM 8321 N N . PRO C 2 449 ? 121.10200 131.09700 137.30100 1.000 34.63678 460 PRO B N 1
ATOM 8322 C CA . PRO C 2 449 ? 119.65900 130.91800 137.47500 1.000 34.63678 460 PRO B CA 1
ATOM 8323 C C . PRO C 2 449 ? 119.16600 131.37200 138.84400 1.000 34.63678 460 PRO B C 1
ATOM 8324 O O . PRO C 2 449 ? 119.90400 131.90700 139.66400 1.000 34.63678 460 PRO B O 1
ATOM 8328 N N . TYR C 2 450 ? 117.87300 131.13600 139.07100 1.000 37.12026 461 TYR B N 1
ATOM 8329 C CA . TYR C 2 450 ? 117.22500 131.59200 140.29300 1.000 37.12026 461 TYR B CA 1
ATOM 8330 C C . TYR C 2 450 ? 117.70300 130.82100 141.51400 1.000 37.12026 461 TYR B C 1
ATOM 8331 O O . TYR C 2 450 ? 117.61400 131.33000 142.63500 1.000 37.12026 461 TYR B O 1
ATOM 8340 N N . THR C 2 451 ? 118.20100 129.59900 141.32800 1.000 35.35579 462 THR B N 1
ATOM 8341 C CA . THR C 2 451 ? 118.70700 128.83600 142.46000 1.000 35.35579 462 THR B CA 1
ATOM 8342 C C . THR C 2 451 ? 119.96700 129.45000 143.04800 1.000 35.35579 462 THR B C 1
ATOM 8343 O O . THR C 2 451 ? 120.31900 129.13800 144.18800 1.000 35.35579 462 THR B O 1
ATOM 8347 N N . TYR C 2 452 ? 120.65200 130.30800 142.29700 1.000 32.06514 463 TYR B N 1
ATOM 8348 C CA . TYR C 2 452 ? 121.81000 131.03800 142.79700 1.000 32.06514 463 TYR B CA 1
ATOM 8349 C C . TYR C 2 452 ? 121.32400 132.35600 143.38500 1.000 32.06514 463 TYR B C 1
ATOM 8350 O O . TYR C 2 452 ? 120.97000 133.27900 142.64700 1.000 32.06514 463 TYR B O 1
ATOM 8359 N N . SER C 2 453 ? 121.31100 132.44600 144.70900 1.000 33.25538 464 SER B N 1
ATOM 8360 C CA . SER C 2 453 ? 120.76200 133.61000 145.38000 1.000 33.25538 464 SER B CA 1
ATOM 8361 C C . SER C 2 453 ? 121.74200 134.77600 145.32500 1.000 33.25538 464 SER B C 1
ATOM 8362 O O . SER C 2 453 ? 122.91200 134.63000 144.96600 1.000 33.25538 464 SER B O 1
ATOM 8365 N N . THR C 2 454 ? 121.24700 135.95300 145.68800 1.000 34.30451 465 THR B N 1
ATOM 8366 C CA . THR C 2 454 ? 122.08700 137.13300 145.77000 1.000 34.30451 465 THR B CA 1
ATOM 8367 C C . THR C 2 454 ? 122.81600 137.15800 147.11200 1.000 34.30451 465 THR B C 1
ATOM 8368 O O . THR C 2 454 ? 122.63000 136.29000 147.96800 1.000 34.30451 465 THR B O 1
ATOM 8372 N N . LYS C 2 455 ? 123.67000 138.16000 147.29700 1.000 33.30138 466 LYS B N 1
ATOM 8373 C CA . LYS C 2 455 ? 124.44200 138.28200 148.52500 1.000 33.30138 466 LYS B CA 1
ATOM 8374 C C . LYS C 2 455 ? 123.66500 138.93300 149.65900 1.000 33.30138 466 LYS B C 1
ATOM 8375 O O . LYS C 2 455 ? 124.20500 139.05700 150.76200 1.000 33.30138 466 LYS B O 1
ATOM 8381 N N . ASP C 2 456 ? 122.42400 139.35200 149.42500 1.000 34.74964 467 ASP B N 1
ATOM 8382 C CA . ASP C 2 456 ? 121.66200 140.08800 150.42000 1.000 34.74964 467 ASP B CA 1
ATOM 8383 C C . ASP C 2 456 ? 120.40300 139.39000 150.89500 1.000 34.74964 467 ASP B C 1
ATOM 8384 O O . ASP C 2 456 ? 119.94000 139.69300 151.99900 1.000 34.74964 467 ASP B O 1
ATOM 8389 N N . VAL C 2 457 ? 119.84200 138.47400 150.11900 1.000 35.51038 468 VAL B N 1
ATOM 8390 C CA . VAL C 2 457 ? 118.51800 137.93400 150.37700 1.000 35.51038 468 VAL B CA 1
ATOM 8391 C C . VAL C 2 457 ? 118.58800 136.52000 150.93900 1.000 35.51038 468 VAL B C 1
ATOM 8392 O O . VAL C 2 457 ? 117.89200 136.19500 151.90100 1.000 35.51038 468 VAL B O 1
ATOM 8396 N N . ALA C 2 458 ? 119.42500 135.66700 150.34700 1.000 34.50089 469 ALA B N 1
ATOM 8397 C CA . ALA C 2 458 ? 119.57600 134.27200 150.76200 1.000 34.50089 469 ALA B CA 1
ATOM 8398 C C . ALA C 2 458 ? 118.29900 133.47400 150.53500 1.000 34.50089 469 ALA B C 1
ATOM 8399 O O . ALA C 2 458 ? 118.03300 132.50000 151.23900 1.000 34.50089 469 ALA B O 1
ATOM 8401 N N . VAL C 2 459 ? 117.50500 133.88500 149.55300 1.000 37.63600 470 VAL B N 1
ATOM 8402 C CA . VAL C 2 459 ? 116.26500 133.21600 149.18900 1.000 37.63600 470 VAL B CA 1
ATOM 8403 C C . VAL C 2 459 ? 116.27800 133.00400 147.68500 1.000 37.63600 470 VAL B C 1
ATOM 8404 O O . VAL C 2 459 ? 116.59800 133.92900 146.93100 1.000 37.63600 470 VAL B O 1
ATOM 8408 N N . LYS C 2 460 ? 115.95300 131.78900 147.25200 1.000 39.27390 471 LYS B N 1
ATOM 8409 C CA . LYS C 2 460 ? 115.87200 131.51100 145.82600 1.000 39.27390 471 LYS B CA 1
ATOM 8410 C C . LYS C 2 460 ? 114.83700 132.41800 145.17900 1.000 39.27390 471 LYS B C 1
ATOM 8411 O O . LYS C 2 460 ? 113.76300 132.65700 145.73300 1.000 39.27390 471 LYS B O 1
ATOM 8417 N N . ILE C 2 461 ? 115.16700 132.92500 143.99600 1.000 39.41049 472 ILE B N 1
ATOM 8418 C CA . ILE C 2 461 ? 114.39500 134.01700 143.38600 1.000 39.41049 472 ILE B CA 1
ATOM 8419 C C . ILE C 2 461 ? 113.26200 133.36600 142.60600 1.000 39.41049 472 ILE B C 1
ATOM 8420 O O . ILE C 2 461 ? 113.33500 133.12800 141.39900 1.000 39.41049 472 ILE B O 1
ATOM 8425 N N . GLU C 2 462 ? 112.17400 133.08900 143.31100 1.000 43.38184 473 GLU B N 1
ATOM 8426 C CA . GLU C 2 462 ? 110.96000 132.53500 142.72100 1.000 43.38184 473 GLU B CA 1
ATOM 8427 C C . GLU C 2 462 ? 109.90600 133.63500 142.76100 1.000 43.38184 473 GLU B C 1
ATOM 8428 O O . GLU C 2 462 ? 109.12400 133.73000 143.70500 1.000 43.38184 473 GLU B O 1
ATOM 8434 N N . GLN C 2 463 ? 109.88600 134.46700 141.72200 1.000 44.71666 474 GLN B N 1
ATOM 8435 C CA . GLN C 2 463 ? 109.01500 135.63400 141.74500 1.000 44.71666 474 GLN B CA 1
ATOM 8436 C C . GLN C 2 463 ? 107.54800 135.25200 141.61300 1.000 44.71666 474 GLN B C 1
ATOM 8437 O O . GLN C 2 463 ? 106.68600 135.91300 142.20100 1.000 44.71666 474 GLN B O 1
ATOM 8443 N N . THR C 2 464 ? 107.24300 134.18900 140.87100 1.000 46.88437 475 THR B N 1
ATOM 8444 C CA . THR C 2 464 ? 105.85500 133.75800 140.74300 1.000 46.88437 475 THR B CA 1
ATOM 8445 C C . THR C 2 464 ? 105.33700 133.19200 142.05700 1.000 46.88437 475 THR B C 1
ATOM 8446 O O . THR C 2 464 ? 104.22400 133.51500 142.49000 1.000 46.88437 475 THR B O 1
ATOM 8450 N N . ARG C 2 465 ? 106.13500 132.33900 142.70100 1.000 47.62314 476 ARG B N 1
ATOM 8451 C CA . ARG C 2 465 ? 105.72000 131.73400 143.96000 1.000 47.62314 476 ARG B CA 1
ATOM 8452 C C . ARG C 2 465 ? 105.41000 132.79100 145.00800 1.000 47.62314 476 ARG B C 1
ATOM 8453 O O . ARG C 2 465 ? 104.45300 132.65200 145.77600 1.000 47.62314 476 ARG B O 1
ATOM 8461 N N . TYR C 2 466 ? 106.19800 133.85800 145.04800 1.000 45.78510 477 TYR B N 1
ATOM 8462 C CA . TYR C 2 466 ? 106.00300 134.90600 146.03400 1.000 45.78510 477 TYR B CA 1
ATOM 8463 C C . TYR C 2 466 ? 105.00000 135.95900 145.59000 1.000 45.78510 477 TYR B C 1
ATOM 8464 O O . TYR C 2 466 ? 104.50300 136.71000 146.43300 1.000 45.78510 477 TYR B O 1
ATOM 8473 N N . LEU C 2 467 ? 104.68400 136.02900 144.29700 1.000 46.57657 478 LEU B N 1
ATOM 8474 C CA . LEU C 2 467 ? 103.55100 136.84000 143.87300 1.000 46.57657 478 LEU B CA 1
ATOM 8475 C C . LEU C 2 467 ? 102.23800 136.16000 144.22800 1.000 46.57657 478 LEU B C 1
ATOM 8476 O O . LEU C 2 467 ? 101.24800 136.83300 144.53100 1.000 46.57657 478 LEU B O 1
ATOM 8481 N N . GLU C 2 468 ? 102.21200 134.82800 144.18600 1.000 50.05669 479 GLU B N 1
ATOM 8482 C CA . GLU C 2 468 ? 101.04700 134.09600 144.66600 1.000 50.05669 479 GLU B CA 1
ATOM 8483 C C . GLU C 2 468 ? 100.84800 134.30900 146.16000 1.000 50.05669 479 GLU B C 1
ATOM 8484 O O . GLU C 2 468 ? 99.77700 134.73500 146.60600 1.000 50.05669 479 GLU B O 1
ATOM 8490 N N . GLU C 2 469 ? 101.87700 134.01300 146.95400 1.000 49.99638 480 GLU B N 1
ATOM 8491 C CA . GLU C 2 469 ? 101.77600 134.11000 148.40300 1.000 49.99638 480 GLU B CA 1
ATOM 8492 C C . GLU C 2 469 ? 101.75800 135.54400 148.91000 1.000 49.99638 480 GLU B C 1
ATOM 8493 O O . GLU C 2 469 ? 101.49100 135.75000 150.09700 1.000 49.99638 480 GLU B O 1
ATOM 8499 N N . ASP C 2 470 ? 102.04100 136.52600 148.05500 1.000 49.47682 481 ASP B N 1
ATOM 8500 C CA . ASP C 2 470 ? 102.09600 137.93500 148.44500 1.000 49.47682 481 ASP B CA 1
ATOM 8501 C C . ASP C 2 470 ? 103.18000 138.16500 149.50200 1.000 49.47682 481 ASP B C 1
ATOM 8502 O O . ASP C 2 470 ? 102.92400 138.65000 150.60500 1.000 49.47682 481 ASP B O 1
ATOM 8507 N N . LYS C 2 471 ? 104.40900 137.80300 149.14000 1.000 46.78158 482 LYS B N 1
ATOM 8508 C CA . LYS C 2 471 ? 105.56800 137.92700 150.02300 1.000 46.78158 482 LYS B CA 1
ATOM 8509 C C . LYS C 2 471 ? 106.67400 138.66300 149.27700 1.000 46.78158 482 LYS B C 1
ATOM 8510 O O . LYS C 2 471 ? 107.38400 138.06100 148.46800 1.000 46.78158 482 LYS B O 1
ATOM 8516 N N . PHE C 2 472 ? 106.81900 139.95100 149.52700 1.000 40.00212 483 PHE B N 1
ATOM 8517 C CA . PHE C 2 472 ? 108.00300 140.61500 148.99300 1.000 40.00212 483 PHE B CA 1
ATOM 8518 C C . PHE C 2 472 ? 108.82600 141.32500 150.05300 1.000 40.00212 483 PHE B C 1
ATOM 8519 O O . PHE C 2 472 ? 110.04900 141.18900 150.05800 1.000 40.00212 483 PHE B O 1
ATOM 8527 N N . LEU C 2 473 ? 108.19000 142.05600 150.96600 1.000 38.77640 484 LEU B N 1
ATOM 8528 C CA . LEU C 2 473 ? 108.93000 142.92800 151.86600 1.000 38.77640 484 LEU B CA 1
ATOM 8529 C C . LEU C 2 473 ? 109.55900 142.18700 153.03400 1.000 38.77640 484 LEU B C 1
ATOM 8530 O O . LEU C 2 473 ? 110.38200 142.77200 153.74300 1.000 38.77640 484 LEU B O 1
ATOM 8535 N N . VAL C 2 474 ? 109.20100 140.92400 153.25200 1.000 38.99129 485 VAL B N 1
ATOM 8536 C CA . VAL C 2 474 ? 109.86100 140.15000 154.29200 1.000 38.99129 485 VAL B CA 1
ATOM 8537 C C . VAL C 2 474 ? 111.26800 139.75200 153.86800 1.000 38.99129 485 VAL B C 1
ATOM 8538 O O . VAL C 2 474 ? 112.11300 139.46600 154.72400 1.000 38.99129 485 VAL B O 1
ATOM 8542 N N . PHE C 2 475 ? 111.55100 139.75300 152.56700 1.000 39.38293 486 PHE B N 1
ATOM 8543 C CA . PHE C 2 475 ? 112.87200 139.41200 152.06400 1.000 39.38293 486 PHE B CA 1
ATOM 8544 C C . PHE C 2 475 ? 113.76500 140.62400 151.85500 1.000 39.38293 486 PHE B C 1
ATOM 8545 O O . PHE C 2 475 ? 114.98200 140.46000 151.72600 1.000 39.38293 486 PHE B O 1
ATOM 8553 N N . VAL C 2 476 ? 113.19900 141.82200 151.81600 1.000 36.39877 487 VAL B N 1
ATOM 8554 C CA . VAL C 2 476 ? 114.00400 143.02500 151.57800 1.000 36.39877 487 VAL B CA 1
ATOM 8555 C C . VAL C 2 476 ? 114.92100 143.25800 152.77200 1.000 36.39877 487 VAL B C 1
ATOM 8556 O O . VAL C 2 476 ? 114.43700 143.34000 153.91400 1.000 36.39877 487 VAL B O 1
ATOM 8560 N N . PRO C 2 477 ? 116.23900 143.37000 152.57100 1.000 35.20494 488 PRO B N 1
ATOM 8561 C CA . PRO C 2 477 ? 117.18000 143.56000 153.67600 1.000 35.20494 488 PRO B CA 1
ATOM 8562 C C . PRO C 2 477 ? 117.15600 144.98100 154.22400 1.000 35.20494 488 PRO B C 1
ATOM 8563 O O . PRO C 2 477 ? 116.43400 145.23400 155.18700 1.000 35.20494 488 PRO B O 1
ATOM 8567 N N . ILE D 2 1 ? 128.55400 116.62900 187.03400 1.000 50.46517 12 ILE C N 1
ATOM 8568 C CA . ILE D 2 1 ? 127.53000 115.67100 186.64500 1.000 50.46517 12 ILE C CA 1
ATOM 8569 C C . ILE D 2 1 ? 126.84200 116.14000 185.36900 1.000 50.46517 12 ILE C C 1
ATOM 8570 O O . ILE D 2 1 ? 125.95800 115.46600 184.84500 1.000 50.46517 12 ILE C O 1
ATOM 8575 N N . LYS D 2 2 ? 127.27100 117.28200 184.84500 1.000 46.07167 13 LYS C N 1
ATOM 8576 C CA . LYS D 2 2 ? 126.83100 117.71900 183.52900 1.000 46.07167 13 LYS C CA 1
ATOM 8577 C C . LYS D 2 2 ? 127.69500 117.03700 182.48000 1.000 46.07167 13 LYS C C 1
ATOM 8578 O O . LYS D 2 2 ? 128.92300 117.14400 182.51900 1.000 46.07167 13 LYS C O 1
ATOM 8584 N N . LYS D 2 3 ? 127.05700 116.34900 181.54200 1.000 46.35121 14 LYS C N 1
ATOM 8585 C CA . LYS D 2 3 ? 127.76100 115.59000 180.52100 1.000 46.35121 14 LYS C CA 1
ATOM 8586 C C . LYS D 2 3 ? 127.84100 116.39200 179.23200 1.000 46.35121 14 LYS C C 1
ATOM 8587 O O . LYS D 2 3 ? 126.85400 117.00400 178.81200 1.000 46.35121 14 LYS C O 1
ATOM 8593 N N . ILE D 2 4 ? 129.01200 116.38700 178.61600 1.000 43.07991 15 ILE C N 1
ATOM 8594 C CA . ILE D 2 4 ? 129.23500 117.02100 177.32000 1.000 43.07991 15 ILE C CA 1
ATOM 8595 C C . ILE D 2 4 ? 129.24000 115.93100 176.25400 1.000 43.07991 15 ILE C C 1
ATOM 8596 O O . ILE D 2 4 ? 129.92400 114.91700 176.43400 1.000 43.07991 15 ILE C O 1
ATOM 8601 N N . PRO D 2 5 ? 128.50700 116.08800 175.16400 1.000 39.77953 16 PRO C N 1
ATOM 8602 C CA . PRO D 2 5 ? 128.42000 115.02900 174.15800 1.000 39.77953 16 PRO C CA 1
ATOM 8603 C C . PRO D 2 5 ? 129.67800 114.97300 173.29900 1.000 39.77953 16 PRO C C 1
ATOM 8604 O O . PRO D 2 5 ? 130.58100 115.79700 173.41000 1.000 39.77953 16 PRO C O 1
ATOM 8608 N N . MET D 2 6 ? 129.72400 113.96400 172.43600 1.000 39.98905 17 MET C N 1
ATOM 8609 C CA . MET D 2 6 ? 130.76800 113.82700 171.43100 1.000 39.98905 17 MET C CA 1
ATOM 8610 C C . MET D 2 6 ? 130.10400 113.67700 170.07400 1.000 39.98905 17 MET C C 1
ATOM 8611 O O . MET D 2 6 ? 129.36900 112.71300 169.84300 1.000 39.98905 17 MET C O 1
ATOM 8616 N N . ILE D 2 7 ? 130.35500 114.62900 169.18700 1.000 35.93379 18 ILE C N 1
ATOM 8617 C CA . ILE D 2 7 ? 129.82700 114.60700 167.83100 1.000 35.93379 18 ILE C CA 1
ATOM 8618 C C . ILE D 2 7 ? 130.90300 114.03900 166.92400 1.000 35.93379 18 ILE C C 1
ATOM 8619 O O . ILE D 2 7 ? 132.06900 114.43600 167.01700 1.000 35.93379 18 ILE C O 1
ATOM 8624 N N . ILE D 2 8 ? 130.53400 113.09400 166.06100 1.000 37.76155 19 ILE C N 1
ATOM 8625 C CA . ILE D 2 8 ? 131.52800 112.55000 165.14600 1.000 37.76155 19 ILE C CA 1
ATOM 8626 C C . ILE D 2 8 ? 131.10100 112.73800 163.69800 1.000 37.76155 19 ILE C C 1
ATOM 8627 O O . ILE D 2 8 ? 131.75300 113.46700 162.94600 1.000 37.76155 19 ILE C O 1
ATOM 8632 N N . GLY D 2 9 ? 130.02100 112.09600 163.27800 1.000 38.29628 20 GLY C N 1
ATOM 8633 C CA . GLY D 2 9 ? 129.66100 112.29100 161.89200 1.000 38.29628 20 GLY C CA 1
ATOM 8634 C C . GLY D 2 9 ? 128.87800 113.56200 161.67700 1.000 38.29628 20 GLY C C 1
ATOM 8635 O O . GLY D 2 9 ? 129.39200 114.54800 161.14700 1.000 38.29628 20 GLY C O 1
ATOM 8636 N N . GLY D 2 10 ? 127.63500 113.55400 162.12900 1.000 40.28540 21 GLY C N 1
ATOM 8637 C CA . GLY D 2 10 ? 126.80400 114.73400 162.14100 1.000 40.28540 21 GLY C CA 1
ATOM 8638 C C . GLY D 2 10 ? 125.85300 114.66300 163.30900 1.000 40.28540 21 GLY C C 1
ATOM 8639 O O . GLY D 2 10 ? 124.82200 115.33700 163.32200 1.000 40.28540 21 GLY C O 1
ATOM 8640 N N . ALA D 2 11 ? 126.17000 113.81100 164.27800 1.000 41.31655 22 ALA C N 1
ATOM 8641 C CA . ALA D 2 11 ? 125.27900 113.58800 165.40200 1.000 41.31655 22 ALA C CA 1
ATOM 8642 C C . ALA D 2 11 ? 126.08700 113.09900 166.59000 1.000 41.31655 22 ALA C C 1
ATOM 8643 O O . ALA D 2 11 ? 127.23200 112.66500 166.45200 1.000 41.31655 22 ALA C O 1
ATOM 8645 N N . GLU D 2 12 ? 125.46900 113.17300 167.76300 1.000 44.31992 23 GLU C N 1
ATOM 8646 C CA . GLU D 2 12 ? 126.13400 112.75600 168.98600 1.000 44.31992 23 GLU C CA 1
ATOM 8647 C C . GLU D 2 12 ? 126.33600 111.24900 168.99700 1.000 44.31992 23 GLU C C 1
ATOM 8648 O O . GLU D 2 12 ? 125.46000 110.48400 168.58700 1.000 44.31992 23 GLU C O 1
ATOM 8654 N N . ARG D 2 13 ? 127.50500 110.82500 169.46300 1.000 46.27080 24 ARG C N 1
ATOM 8655 C CA . ARG D 2 13 ? 127.79300 109.40900 169.58500 1.000 46.27080 24 ARG C CA 1
ATOM 8656 C C . ARG D 2 13 ? 127.13000 108.84100 170.83000 1.000 46.27080 24 ARG C C 1
ATOM 8657 O O . ARG D 2 13 ? 126.89500 109.54700 171.81300 1.000 46.27080 24 ARG C O 1
ATOM 8665 N N . ASP D 2 14 ? 126.82600 107.54900 170.77600 1.000 53.31594 25 ASP C N 1
ATOM 8666 C CA . ASP D 2 14 ? 126.25900 106.83800 171.91800 1.000 53.31594 25 ASP C CA 1
ATOM 8667 C C . ASP D 2 14 ? 127.39700 106.57900 172.89400 1.000 53.31594 25 ASP C C 1
ATOM 8668 O O . ASP D 2 14 ? 128.06900 105.55000 172.84600 1.000 53.31594 25 ASP C O 1
ATOM 8673 N N . THR D 2 15 ? 127.61700 107.53400 173.79600 1.000 53.70853 26 THR C N 1
ATOM 8674 C CA . THR D 2 15 ? 128.70100 107.45300 174.76500 1.000 53.70853 26 THR C CA 1
ATOM 8675 C C . THR D 2 15 ? 128.26700 106.83600 176.08800 1.000 53.70853 26 THR C C 1
ATOM 8676 O O . THR D 2 15 ? 128.86200 107.13700 177.13000 1.000 53.70853 26 THR C O 1
ATOM 8680 N N . SER D 2 16 ? 127.24500 105.97800 176.07500 1.000 56.13391 27 SER C N 1
ATOM 8681 C CA . SER D 2 16 ? 126.77800 105.35600 177.31000 1.000 56.13391 27 SER C CA 1
ATOM 8682 C C . SER D 2 16 ? 127.86900 104.50300 177.94700 1.000 56.13391 27 SER C C 1
ATOM 8683 O O . SER D 2 16 ? 128.16100 104.63300 179.14100 1.000 56.13391 27 SER C O 1
ATOM 8686 N N . GLU D 2 17 ? 128.48800 103.62700 177.16000 1.000 56.75800 28 GLU C N 1
ATOM 8687 C CA . GLU D 2 17 ? 129.51400 102.72100 177.65800 1.000 56.75800 28 GLU C CA 1
ATOM 8688 C C . GLU D 2 17 ? 130.90500 103.33600 177.67400 1.000 56.75800 28 GLU C C 1
ATOM 8689 O O . GLU D 2 17 ? 131.85400 102.66300 178.09200 1.000 56.75800 28 GLU C O 1
ATOM 8695 N N . HIS D 2 18 ? 131.05600 104.57600 177.21200 1.000 52.39592 29 HIS C N 1
ATOM 8696 C CA . HIS D 2 18 ? 132.35500 105.22700 177.19400 1.000 52.39592 29 HIS C CA 1
ATOM 8697 C C . HIS D 2 18 ? 132.85500 105.47800 178.61600 1.000 52.39592 29 HIS C C 1
ATOM 8698 O O . HIS D 2 18 ? 132.12000 105.35900 179.59900 1.000 52.39592 29 HIS C O 1
ATOM 8705 N N . GLU D 2 19 ? 134.13300 105.83700 178.70700 1.000 51.17081 30 GLU C N 1
ATOM 8706 C CA . GLU D 2 19 ? 134.76000 106.26700 179.94800 1.000 51.17081 30 GLU C CA 1
ATOM 8707 C C . GLU D 2 19 ? 134.71100 107.78800 180.00100 1.000 51.17081 30 GLU C C 1
ATOM 8708 O O . GLU D 2 19 ? 134.88300 108.45400 178.97700 1.000 51.17081 30 GLU C O 1
ATOM 8714 N N . TYR D 2 20 ? 134.47300 108.34000 181.18600 1.000 47.52207 31 TYR C N 1
ATOM 8715 C CA . TYR D 2 20 ? 134.32200 109.78000 181.32600 1.000 47.52207 31 TYR C CA 1
ATOM 8716 C C . TYR D 2 20 ? 135.41400 110.35700 182.21300 1.000 47.52207 31 TYR C C 1
ATOM 8717 O O . TYR D 2 20 ? 136.01100 109.66100 183.03600 1.000 47.52207 31 TYR C O 1
ATOM 8726 N N . ARG D 2 21 ? 135.66700 111.64900 182.02700 1.000 45.99530 32 ARG C N 1
ATOM 8727 C CA . ARG D 2 21 ? 136.59200 112.39600 182.86500 1.000 45.99530 32 ARG C CA 1
ATOM 8728 C C . ARG D 2 21 ? 135.98100 113.74300 183.22200 1.000 45.99530 32 ARG C C 1
ATOM 8729 O O . ARG D 2 21 ? 135.32800 114.37500 182.39000 1.000 45.99530 32 ARG C O 1
ATOM 8737 N N . GLU D 2 22 ? 136.19500 114.18700 184.45800 1.000 48.19877 33 GLU C N 1
ATOM 8738 C CA . GLU D 2 22 ? 135.77900 115.51900 184.87500 1.000 48.19877 33 GLU C CA 1
ATOM 8739 C C . GLU D 2 22 ? 136.92200 116.50800 184.69600 1.000 48.19877 33 GLU C C 1
ATOM 8740 O O . GLU D 2 22 ? 138.09000 116.12400 184.60200 1.000 48.19877 33 GLU C O 1
ATOM 8746 N N . LEU D 2 23 ? 136.57200 117.79200 184.64800 1.000 45.63949 34 LEU C N 1
ATOM 8747 C CA . LEU D 2 23 ? 137.52800 118.83900 184.32100 1.000 45.63949 34 LEU C CA 1
ATOM 8748 C C . LEU D 2 23 ? 137.66500 119.92100 185.38100 1.000 45.63949 34 LEU C C 1
ATOM 8749 O O . LEU D 2 23 ? 138.76700 120.44800 185.55700 1.000 45.63949 34 LEU C O 1
ATOM 8754 N N . THR D 2 24 ? 136.58700 120.26700 186.09000 1.000 45.90892 35 THR C N 1
ATOM 8755 C CA . THR D 2 24 ? 136.58300 121.33400 187.09700 1.000 45.90892 35 THR C CA 1
ATOM 8756 C C . THR D 2 24 ? 136.96100 122.67400 186.45200 1.000 45.90892 35 THR C C 1
ATOM 8757 O O . THR D 2 24 ? 138.05700 123.20900 186.62800 1.000 45.90892 35 THR C O 1
ATOM 8761 N N . LEU D 2 25 ? 136.03600 123.17200 185.63300 1.000 42.38328 36 LEU C N 1
ATOM 8762 C CA . LEU D 2 25 ? 136.30000 124.40300 184.89700 1.000 42.38328 36 LEU C CA 1
ATOM 8763 C C . LEU D 2 25 ? 136.29700 125.62000 185.81700 1.000 42.38328 36 LEU C C 1
ATOM 8764 O O . LEU D 2 25 ? 137.31300 126.30900 185.96200 1.000 42.38328 36 LEU C O 1
ATOM 8769 N N . ASN D 2 26 ? 135.16800 125.89600 186.45600 1.000 42.30662 37 ASN C N 1
ATOM 8770 C CA . ASN D 2 26 ? 135.03700 127.08200 187.29100 1.000 42.30662 37 ASN C CA 1
ATOM 8771 C C . ASN D 2 26 ? 134.56900 126.68200 188.68000 1.000 42.30662 37 ASN C C 1
ATOM 8772 O O . ASN D 2 26 ? 133.60000 127.24700 189.19600 1.000 42.30662 37 ASN C O 1
ATOM 8777 N N . SER D 2 27 ? 135.23300 125.68500 189.27000 1.000 44.48241 38 SER C N 1
ATOM 8778 C CA . SER D 2 27 ? 134.81400 125.03100 190.50600 1.000 44.48241 38 SER C CA 1
ATOM 8779 C C . SER D 2 27 ? 133.56900 124.18100 190.31000 1.000 44.48241 38 SER C C 1
ATOM 8780 O O . SER D 2 27 ? 132.84100 123.91500 191.26800 1.000 44.48241 38 SER C O 1
ATOM 8783 N N . TYR D 2 28 ? 133.31100 123.75300 189.07900 1.000 43.34150 39 TYR C N 1
ATOM 8784 C CA . TYR D 2 28 ? 132.13700 122.96400 188.74600 1.000 43.34150 39 TYR C CA 1
ATOM 8785 C C . TYR D 2 28 ? 132.56100 121.82000 187.84400 1.000 43.34150 39 TYR C C 1
ATOM 8786 O O . TYR D 2 28 ? 133.35400 122.01100 186.92000 1.000 43.34150 39 TYR C O 1
ATOM 8795 N N . LYS D 2 29 ? 132.04000 120.63300 188.12100 1.000 45.32860 40 LYS C N 1
ATOM 8796 C CA . LYS D 2 29 ? 132.50500 119.44000 187.43700 1.000 45.32860 40 LYS C CA 1
ATOM 8797 C C . LYS D 2 29 ? 131.73400 119.22300 186.14200 1.000 45.32860 40 LYS C C 1
ATOM 8798 O O . LYS D 2 29 ? 130.52900 119.47200 186.06100 1.000 45.32860 40 LYS C O 1
ATOM 8804 N N . VAL D 2 30 ? 132.44800 118.75100 185.12100 1.000 44.55763 41 VAL C N 1
ATOM 8805 C CA . VAL D 2 30 ? 131.87700 118.49700 183.80100 1.000 44.55763 41 VAL C CA 1
ATOM 8806 C C . VAL D 2 30 ? 132.47600 117.20600 183.26600 1.000 44.55763 41 VAL C C 1
ATOM 8807 O O . VAL D 2 30 ? 133.69900 117.09400 183.14500 1.000 44.55763 41 VAL C O 1
ATOM 8811 N N . SER D 2 31 ? 131.62500 116.24700 182.92200 1.000 46.27286 42 SER C N 1
ATOM 8812 C CA . SER D 2 31 ? 132.07400 114.95500 182.42500 1.000 46.27286 42 SER C CA 1
ATOM 8813 C C . SER D 2 31 ? 132.14500 114.98500 180.90300 1.000 46.27286 42 SER C C 1
ATOM 8814 O O . SER D 2 31 ? 131.14200 115.25200 180.23300 1.000 46.27286 42 SER C O 1
ATOM 8817 N N . ILE D 2 32 ? 133.32300 114.69100 180.36600 1.000 44.68598 43 ILE C N 1
ATOM 8818 C CA . ILE D 2 32 ? 133.53500 114.55900 178.93000 1.000 44.68598 43 ILE C CA 1
ATOM 8819 C C . ILE D 2 32 ? 133.92500 113.11300 178.65100 1.000 44.68598 43 ILE C C 1
ATOM 8820 O O . ILE D 2 32 ? 134.72900 112.53900 179.39900 1.000 44.68598 43 ILE C O 1
ATOM 8825 N N . PRO D 2 33 ? 133.37400 112.48100 177.62000 1.000 44.31163 44 PRO C N 1
ATOM 8826 C CA . PRO D 2 33 ? 133.73400 111.09400 177.32700 1.000 44.31163 44 PRO C CA 1
ATOM 8827 C C . PRO D 2 33 ? 135.11000 110.98400 176.69600 1.000 44.31163 44 PRO C C 1
ATOM 8828 O O . PRO D 2 33 ? 135.54600 111.84500 175.93100 1.000 44.31163 44 PRO C O 1
ATOM 8832 N N . ILE D 2 34 ? 135.79000 109.89700 177.02500 1.000 44.31084 45 ILE C N 1
ATOM 8833 C CA . ILE D 2 34 ? 137.11100 109.61600 176.48400 1.000 44.31084 45 ILE C CA 1
ATOM 8834 C C . ILE D 2 34 ? 136.95000 108.89800 175.15400 1.000 44.31084 45 ILE C C 1
ATOM 8835 O O . ILE D 2 34 ? 136.14500 107.96900 175.03200 1.000 44.31084 45 ILE C O 1
ATOM 8840 N N . ILE D 2 35 ? 137.70900 109.33600 174.15000 1.000 42.14522 46 ILE C N 1
ATOM 8841 C CA . ILE D 2 35 ? 137.64700 108.71800 172.83400 1.000 42.14522 46 ILE C CA 1
ATOM 8842 C C . ILE D 2 35 ? 138.26100 107.32800 172.89300 1.000 42.14522 46 ILE C C 1
ATOM 8843 O O . ILE D 2 35 ? 139.29800 107.11300 173.53300 1.000 42.14522 46 ILE C O 1
ATOM 8848 N N . ASN D 2 36 ? 137.62100 106.37300 172.23100 1.000 44.22388 47 ASN C N 1
ATOM 8849 C CA . ASN D 2 36 ? 138.10600 105.00400 172.16400 1.000 44.22388 47 ASN C CA 1
ATOM 8850 C C . ASN D 2 36 ? 138.39500 104.64200 170.70800 1.000 44.22388 47 ASN C C 1
ATOM 8851 O O . ASN D 2 36 ? 138.31300 105.48200 169.81100 1.000 44.22388 47 ASN C O 1
ATOM 8856 N N . GLN D 2 37 ? 138.73200 103.37200 170.47600 1.000 44.18710 48 GLN C N 1
ATOM 8857 C CA . GLN D 2 37 ? 139.16500 102.95800 169.14700 1.000 44.18710 48 GLN C CA 1
ATOM 8858 C C . GLN D 2 37 ? 138.02400 102.99100 168.13800 1.000 44.18710 48 GLN C C 1
ATOM 8859 O O . GLN D 2 37 ? 138.25000 103.29600 166.96100 1.000 44.18710 48 GLN C O 1
ATOM 8865 N N . ASP D 2 38 ? 136.80100 102.67900 168.56900 1.000 47.14613 49 ASP C N 1
ATOM 8866 C CA . ASP D 2 38 ? 135.67000 102.71000 167.64700 1.000 47.14613 49 ASP C CA 1
ATOM 8867 C C . ASP D 2 38 ? 135.40500 104.12200 167.14900 1.000 47.14613 49 ASP C C 1
ATOM 8868 O O . ASP D 2 38 ? 135.06700 104.32300 165.97700 1.000 47.14613 49 ASP C O 1
ATOM 8873 N N . ASP D 2 39 ? 135.55000 105.11500 168.02500 1.000 44.54910 50 ASP C N 1
ATOM 8874 C CA . ASP D 2 39 ? 135.39300 106.49900 167.59700 1.000 44.54910 50 ASP C CA 1
ATOM 8875 C C . ASP D 2 39 ? 136.47800 106.89200 166.60700 1.000 44.54910 50 ASP C C 1
ATOM 8876 O O . ASP D 2 39 ? 136.21600 107.62100 165.64400 1.000 44.54910 50 ASP C O 1
ATOM 8881 N N . VAL D 2 40 ? 137.70400 106.41700 166.82300 1.000 42.90517 51 VAL C N 1
ATOM 8882 C CA . VAL D 2 40 ? 138.78200 106.70200 165.88300 1.000 42.90517 51 VAL C CA 1
ATOM 8883 C C . VAL D 2 40 ? 138.47200 106.09100 164.52500 1.000 42.90517 51 VAL C C 1
ATOM 8884 O O . VAL D 2 40 ? 138.70700 106.71000 163.48100 1.000 42.90517 51 VAL C O 1
ATOM 8888 N N . GLU D 2 41 ? 137.93000 104.87300 164.51500 1.000 44.19483 52 GLU C N 1
ATOM 8889 C CA . GLU D 2 41 ? 137.57000 104.24600 163.24800 1.000 44.19483 52 GLU C CA 1
ATOM 8890 C C . GLU D 2 41 ? 136.42900 104.99000 162.56800 1.000 44.19483 52 GLU C C 1
ATOM 8891 O O . GLU D 2 41 ? 136.41100 105.11900 161.33900 1.000 44.19483 52 GLU C O 1
ATOM 8897 N N . ALA D 2 42 ? 135.46500 105.47900 163.34700 1.000 42.01197 53 ALA C N 1
ATOM 8898 C CA . ALA D 2 42 ? 134.38100 106.26600 162.77200 1.000 42.01197 53 ALA C CA 1
ATOM 8899 C C . ALA D 2 42 ? 134.90400 107.56400 162.17500 1.000 42.01197 53 ALA C C 1
ATOM 8900 O O . ALA D 2 42 ? 134.40200 108.03100 161.14700 1.000 42.01197 53 ALA C O 1
ATOM 8902 N N . ILE D 2 43 ? 135.91100 108.16100 162.80800 1.000 40.57556 54 ILE C N 1
ATOM 8903 C CA . ILE D 2 43 ? 136.50200 109.38500 162.28000 1.000 40.57556 54 ILE C CA 1
ATOM 8904 C C . ILE D 2 43 ? 137.26000 109.09600 160.99200 1.000 40.57556 54 ILE C C 1
ATOM 8905 O O . ILE D 2 43 ? 137.15900 109.84200 160.01200 1.000 40.57556 54 ILE C O 1
ATOM 8910 N N . LYS D 2 44 ? 138.03300 108.00800 160.97500 1.000 42.05314 55 LYS C N 1
ATOM 8911 C CA . LYS D 2 44 ? 138.78000 107.64200 159.77600 1.000 42.05314 55 LYS C CA 1
ATOM 8912 C C . LYS D 2 44 ? 137.85000 107.38900 158.59800 1.000 42.05314 55 LYS C C 1
ATOM 8913 O O . LYS D 2 44 ? 138.14800 107.78500 157.46600 1.000 42.05314 55 LYS C O 1
ATOM 8919 N N . SER D 2 45 ? 136.72200 106.73100 158.84200 1.000 41.54443 56 SER C N 1
ATOM 8920 C CA . SER D 2 45 ? 135.81000 106.35200 157.77300 1.000 41.54443 56 SER C CA 1
ATOM 8921 C C . SER D 2 45 ? 134.91000 107.49100 157.32400 1.000 41.54443 56 SER C C 1
ATOM 8922 O O . SER D 2 45 ? 134.09800 107.29200 156.41500 1.000 41.54443 56 SER C O 1
ATOM 8925 N N . GLN D 2 46 ? 135.02800 108.66700 157.92600 1.000 41.25143 57 GLN C N 1
ATOM 8926 C CA . GLN D 2 46 ? 134.16100 109.78500 157.58500 1.000 41.25143 57 GLN C CA 1
ATOM 8927 C C . GLN D 2 46 ? 134.61000 110.39000 156.26400 1.000 41.25143 57 GLN C C 1
ATOM 8928 O O . GLN D 2 46 ? 135.73200 110.89400 156.15500 1.000 41.25143 57 GLN C O 1
ATOM 8934 N N . SER D 2 47 ? 133.73700 110.33700 155.26400 1.000 39.75160 58 SER C N 1
ATOM 8935 C CA . SER D 2 47 ? 134.00300 110.93500 153.95800 1.000 39.75160 58 SER C CA 1
ATOM 8936 C C . SER D 2 47 ? 132.68700 111.52600 153.46800 1.000 39.75160 58 SER C C 1
ATOM 8937 O O . SER D 2 47 ? 131.81600 110.80100 152.98200 1.000 39.75160 58 SER C O 1
ATOM 8940 N N . VAL D 2 48 ? 132.54300 112.83800 153.60300 1.000 38.47583 59 VAL C N 1
ATOM 8941 C CA . VAL D 2 48 ? 131.32500 113.54000 153.22200 1.000 38.47583 59 VAL C CA 1
ATOM 8942 C C . VAL D 2 48 ? 131.51500 114.10300 151.82600 1.000 38.47583 59 VAL C C 1
ATOM 8943 O O . VAL D 2 48 ? 132.50800 114.78600 151.55300 1.000 38.47583 59 VAL C O 1
ATOM 8947 N N . GLU D 2 49 ? 130.57000 113.81800 150.94100 1.000 41.39883 60 GLU C N 1
ATOM 8948 C CA . GLU D 2 49 ? 130.64200 114.31400 149.57300 1.000 41.39883 60 GLU C CA 1
ATOM 8949 C C . GLU D 2 49 ? 130.03500 115.71000 149.54100 1.000 41.39883 60 GLU C C 1
ATOM 8950 O O . GLU D 2 49 ? 128.82000 115.87400 149.66600 1.000 41.39883 60 GLU C O 1
ATOM 8956 N N . ASN D 2 50 ? 130.88500 116.71800 149.38300 1.000 36.84734 61 ASN C N 1
ATOM 8957 C CA . ASN D 2 50 ? 130.50300 118.12100 149.50900 1.000 36.84734 61 ASN C CA 1
ATOM 8958 C C . ASN D 2 50 ? 130.51800 118.74900 148.12300 1.000 36.84734 61 ASN C C 1
ATOM 8959 O O . ASN D 2 50 ? 131.58400 119.10000 147.60700 1.000 36.84734 61 ASN C O 1
ATOM 8964 N N . ASN D 2 51 ? 129.33600 118.89900 147.52300 1.000 37.84308 62 ASN C N 1
ATOM 8965 C CA . ASN D 2 51 ? 129.21700 119.48800 146.19500 1.000 37.84308 62 ASN C CA 1
ATOM 8966 C C . ASN D 2 51 ? 128.52900 120.84400 146.21700 1.000 37.84308 62 ASN C C 1
ATOM 8967 O O . ASN D 2 51 ? 128.03200 121.29600 145.18400 1.000 37.84308 62 ASN C O 1
ATOM 8972 N N . LEU D 2 52 ? 128.49700 121.50800 147.36500 1.000 31.34005 63 LEU C N 1
ATOM 8973 C CA . LEU D 2 52 ? 127.83400 122.79600 147.45700 1.000 31.34005 63 LEU C CA 1
ATOM 8974 C C . LEU D 2 52 ? 128.70100 123.89300 146.86500 1.000 31.34005 63 LEU C C 1
ATOM 8975 O O . LEU D 2 52 ? 129.92800 123.78800 146.82300 1.000 31.34005 63 LEU C O 1
ATOM 8980 N N . ASN D 2 53 ? 128.05100 124.95600 146.40400 1.000 29.00856 64 ASN C N 1
ATOM 8981 C CA . ASN D 2 53 ? 128.79900 126.12700 145.99700 1.000 29.00856 64 ASN C CA 1
ATOM 8982 C C . ASN D 2 53 ? 128.92700 127.08800 147.17400 1.000 29.00856 64 ASN C C 1
ATOM 8983 O O . ASN D 2 53 ? 128.33800 126.89000 148.23900 1.000 29.00856 64 ASN C O 1
ATOM 8988 N N . ILE D 2 54 ? 129.72500 128.13900 146.98900 1.000 28.05143 65 ILE C N 1
ATOM 8989 C CA . ILE D 2 54 ? 129.94100 129.08000 148.07900 1.000 28.05143 65 ILE C CA 1
ATOM 8990 C C . ILE D 2 54 ? 128.64400 129.79500 148.42400 1.000 28.05143 65 ILE C C 1
ATOM 8991 O O . ILE D 2 54 ? 128.41800 130.16100 149.58200 1.000 28.05143 65 ILE C O 1
ATOM 8996 N N . ASN D 2 55 ? 127.76200 129.97300 147.44100 1.000 28.86895 66 ASN C N 1
ATOM 8997 C CA . ASN D 2 55 ? 126.44700 130.54100 147.70300 1.000 28.86895 66 ASN C CA 1
ATOM 8998 C C . ASN D 2 55 ? 125.67000 129.68000 148.69100 1.000 28.86895 66 ASN C C 1
ATOM 8999 O O . ASN D 2 55 ? 125.12600 130.18300 149.67900 1.000 28.86895 66 ASN C O 1
ATOM 9004 N N . GLN D 2 56 ? 125.62700 128.37000 148.44600 1.000 28.01951 67 GLN C N 1
ATOM 9005 C CA . GLN D 2 56 ? 124.89100 127.46600 149.32200 1.000 28.01951 67 GLN C CA 1
ATOM 9006 C C . GLN D 2 56 ? 125.50800 127.40700 150.71300 1.000 28.01951 67 GLN C C 1
ATOM 9007 O O . GLN D 2 56 ? 124.78900 127.38000 151.71800 1.000 28.01951 67 GLN C O 1
ATOM 9013 N N . ILE D 2 57 ? 126.83800 127.37900 150.79000 1.000 27.69684 68 ILE C N 1
ATOM 9014 C CA . ILE D 2 57 ? 127.51600 127.34700 152.08300 1.000 27.69684 68 ILE C CA 1
ATOM 9015 C C . ILE D 2 57 ? 127.18500 128.59500 152.88800 1.000 27.69684 68 ILE C C 1
ATOM 9016 O O . ILE D 2 57 ? 126.82500 128.52200 154.07100 1.000 27.69684 68 ILE C O 1
ATOM 9021 N N . VAL D 2 58 ? 127.31300 129.76400 152.25900 1.000 27.43982 69 VAL C N 1
ATOM 9022 C CA . VAL D 2 58 ? 127.06000 131.01500 152.96200 1.000 27.43982 69 VAL C CA 1
ATOM 9023 C C . VAL D 2 58 ? 125.59600 131.11500 153.36400 1.000 27.43982 69 VAL C C 1
ATOM 9024 O O . VAL D 2 58 ? 125.27000 131.63200 154.43700 1.000 27.43982 69 VAL C O 1
ATOM 9028 N N . ASN D 2 59 ? 124.69000 130.59700 152.53400 1.000 28.64128 70 ASN C N 1
ATOM 9029 C CA . ASN D 2 59 ? 123.27500 130.64900 152.88700 1.000 28.64128 70 ASN C CA 1
ATOM 9030 C C . ASN D 2 59 ? 122.96000 129.73000 154.06000 1.000 28.64128 70 ASN C C 1
ATOM 9031 O O . ASN D 2 59 ? 122.14700 130.07500 154.92500 1.000 28.64128 70 ASN C O 1
ATOM 9036 N N . PHE D 2 60 ? 123.59600 128.56000 154.11600 1.000 28.09869 71 PHE C N 1
ATOM 9037 C CA . PHE D 2 60 ? 123.40900 127.69200 155.27300 1.000 28.09869 71 PHE C CA 1
ATOM 9038 C C . PHE D 2 60 ? 123.93600 128.34700 156.54100 1.000 28.09869 71 PHE C C 1
ATOM 9039 O O . PHE D 2 60 ? 123.28800 128.29600 157.59600 1.000 28.09869 71 PHE C O 1
ATOM 9047 N N . LEU D 2 61 ? 125.11900 128.95700 156.46200 1.000 27.38974 72 LEU C N 1
ATOM 9048 C CA . LEU D 2 61 ? 125.65900 129.64900 157.62600 1.000 27.38974 72 LEU C CA 1
ATOM 9049 C C . LEU D 2 61 ? 124.75500 130.79800 158.04800 1.000 27.38974 72 LEU C C 1
ATOM 9050 O O . LEU D 2 61 ? 124.59100 131.06200 159.24200 1.000 27.38974 72 LEU C O 1
ATOM 9055 N N . TYR D 2 62 ? 124.14800 131.48400 157.08000 1.000 28.29432 73 TYR C N 1
ATOM 9056 C CA . TYR D 2 62 ? 123.21400 132.55500 157.40200 1.000 28.29432 73 TYR C CA 1
ATOM 9057 C C . TYR D 2 62 ? 121.98100 132.01500 158.10900 1.000 28.29432 73 TYR C C 1
ATOM 9058 O O . TYR D 2 62 ? 121.46600 132.64700 159.03500 1.000 28.29432 73 TYR C O 1
ATOM 9067 N N . THR D 2 63 ? 121.47400 130.86500 157.66700 1.000 28.62023 74 THR C N 1
ATOM 9068 C CA . THR D 2 63 ? 120.33600 130.25300 158.34400 1.000 28.62023 74 THR C CA 1
ATOM 9069 C C . THR D 2 63 ? 120.68100 129.90400 159.78700 1.000 28.62023 74 THR C C 1
ATOM 9070 O O . THR D 2 63 ? 119.89800 130.16100 160.71100 1.000 28.62023 74 THR C O 1
ATOM 9074 N N . VAL D 2 64 ? 121.85700 129.31500 159.99800 1.000 27.03769 75 VAL C N 1
ATOM 9075 C CA . VAL D 2 64 ? 122.28800 128.99200 161.35600 1.000 27.03769 75 VAL C CA 1
ATOM 9076 C C . VAL D 2 64 ? 122.41800 130.25900 162.19300 1.000 27.03769 75 VAL C C 1
ATOM 9077 O O . VAL D 2 64 ? 122.06000 130.28300 163.37700 1.000 27.03769 75 VAL C O 1
ATOM 9081 N N . GLY D 2 65 ? 122.93100 131.33300 161.59400 1.000 28.24082 76 GLY C N 1
ATOM 9082 C CA . GLY D 2 65 ? 123.05600 132.58200 162.32400 1.000 28.24082 76 GLY C CA 1
ATOM 9083 C C . GLY D 2 65 ? 121.71500 133.18200 162.69100 1.000 28.24082 76 GLY C C 1
ATOM 9084 O O . GLY D 2 65 ? 121.55000 133.73500 163.77800 1.000 28.24082 76 GLY C O 1
ATOM 9085 N N . GLN D 2 66 ? 120.74300 133.09500 161.78400 1.000 28.98166 77 GLN C N 1
ATOM 9086 C CA . GLN D 2 66 ? 119.39700 133.55000 162.10500 1.000 28.98166 77 GLN C CA 1
ATOM 9087 C C . GLN D 2 66 ? 118.79100 132.72100 163.22100 1.000 28.98166 77 GLN C C 1
ATOM 9088 O O . GLN D 2 66 ? 118.01400 133.23800 164.03000 1.000 28.98166 77 GLN C O 1
ATOM 9094 N N . LYS D 2 67 ? 119.12600 131.43400 163.27800 1.000 29.16508 78 LYS C N 1
ATOM 9095 C CA . LYS D 2 67 ? 118.69600 130.61900 164.40700 1.000 29.16508 78 LYS C CA 1
ATOM 9096 C C . LYS D 2 67 ? 119.33300 131.10300 165.70300 1.000 29.16508 78 LYS C C 1
ATOM 9097 O O . LYS D 2 67 ? 118.67200 131.17000 166.74400 1.000 29.16508 78 LYS C O 1
ATOM 9103 N N . TRP D 2 68 ? 120.61900 131.44900 165.65600 1.000 28.59630 79 TRP C N 1
ATOM 9104 C CA . TRP D 2 68 ? 121.29900 131.96400 166.84100 1.000 28.59630 79 TRP C CA 1
ATOM 9105 C C . TRP D 2 68 ? 120.83700 133.36300 167.21900 1.000 28.59630 79 TRP C C 1
ATOM 9106 O O . TRP D 2 68 ? 121.08400 133.80100 168.34500 1.000 28.59630 79 TRP C O 1
ATOM 9117 N N . LYS D 2 69 ? 120.19400 134.07800 166.30000 1.000 30.29746 80 LYS C N 1
ATOM 9118 C CA . LYS D 2 69 ? 119.77400 135.44700 166.56300 1.000 30.29746 80 LYS C CA 1
ATOM 9119 C C . LYS D 2 69 ? 118.59400 135.51600 167.51800 1.000 30.29746 80 LYS C C 1
ATOM 9120 O O . LYS D 2 69 ? 118.41800 136.53400 168.19200 1.000 30.29746 80 LYS C O 1
ATOM 9126 N N . SER D 2 70 ? 117.79100 134.46200 167.59700 1.000 34.12451 81 SER C N 1
ATOM 9127 C CA . SER D 2 70 ? 116.62300 134.45800 168.46500 1.000 34.12451 81 SER C CA 1
ATOM 9128 C C . SER D 2 70 ? 117.05800 134.19600 169.89800 1.000 34.12451 81 SER C C 1
ATOM 9129 O O . SER D 2 70 ? 117.73800 133.20400 170.17400 1.000 34.12451 81 SER C O 1
ATOM 9132 N N . GLU D 2 71 ? 116.66900 135.08700 170.81000 1.000 37.52999 82 GLU C N 1
ATOM 9133 C CA . GLU D 2 71 ? 117.01100 134.92100 172.21600 1.000 37.52999 82 GLU C CA 1
ATOM 9134 C C . GLU D 2 71 ? 116.29200 133.74800 172.86100 1.000 37.52999 82 GLU C C 1
ATOM 9135 O O . GLU D 2 71 ? 116.69300 133.32400 173.94900 1.000 37.52999 82 GLU C O 1
ATOM 9141 N N . ASN D 2 72 ? 115.25200 133.21900 172.22600 1.000 37.78788 83 ASN C N 1
ATOM 9142 C CA . ASN D 2 72 ? 114.51800 132.07000 172.73200 1.000 37.78788 83 ASN C CA 1
ATOM 9143 C C . ASN D 2 72 ? 115.07700 130.74900 172.23300 1.000 37.78788 83 ASN C C 1
ATOM 9144 O O . ASN D 2 72 ? 114.53500 129.69500 172.57800 1.000 37.78788 83 ASN C O 1
ATOM 9149 N N . TYR D 2 73 ? 116.12700 130.78200 171.42000 1.000 30.90042 84 TYR C N 1
ATOM 9150 C CA . TYR D 2 73 ? 116.75300 129.56200 170.93600 1.000 30.90042 84 TYR C CA 1
ATOM 9151 C C . TYR D 2 73 ? 117.32700 128.78900 172.11500 1.000 30.90042 84 TYR C C 1
ATOM 9152 O O . TYR D 2 73 ? 118.21600 129.28300 172.81400 1.000 30.90042 84 TYR C O 1
ATOM 9161 N N . SER D 2 74 ? 116.80100 127.58400 172.34400 1.000 31.81055 85 SER C N 1
ATOM 9162 C CA . SER D 2 74 ? 117.16900 126.80800 173.52600 1.000 31.81055 85 SER C CA 1
ATOM 9163 C C . SER D 2 74 ? 118.67100 126.58800 173.60800 1.000 31.81055 85 SER C C 1
ATOM 9164 O O . SER D 2 74 ? 119.27100 126.69800 174.68300 1.000 31.81055 85 SER C O 1
ATOM 9167 N N . ARG D 2 75 ? 119.29500 126.25700 172.47800 1.000 30.10180 86 ARG C N 1
ATOM 9168 C CA . ARG D 2 75 ? 120.72800 125.99600 172.47900 1.000 30.10180 86 ARG C CA 1
ATOM 9169 C C . ARG D 2 75 ? 121.51500 127.25100 172.82900 1.000 30.10180 86 ARG C C 1
ATOM 9170 O O . ARG D 2 75 ? 122.53100 127.17800 173.52600 1.000 30.10180 86 ARG C O 1
ATOM 9178 N N . ARG D 2 76 ? 121.05100 128.41300 172.37000 1.000 29.63077 87 ARG C N 1
ATOM 9179 C CA . ARG D 2 76 ? 121.71300 129.66300 172.72600 1.000 29.63077 87 ARG C CA 1
ATOM 9180 C C . ARG D 2 76 ? 121.58600 129.95300 174.21700 1.000 29.63077 87 ARG C C 1
ATOM 9181 O O . ARG D 2 76 ? 122.55100 130.38400 174.85700 1.000 29.63077 87 ARG C O 1
ATOM 9189 N N . LEU D 2 77 ? 120.39900 129.73100 174.78600 1.000 30.94445 88 LEU C N 1
ATOM 9190 C CA . LEU D 2 77 ? 120.21100 129.93700 176.21800 1.000 30.94445 88 LEU C CA 1
ATOM 9191 C C . LEU D 2 77 ? 121.11100 129.01400 177.02500 1.000 30.94445 88 LEU C C 1
ATOM 9192 O O . LEU D 2 77 ? 121.74600 129.43500 178.00000 1.000 30.94445 88 LEU C O 1
ATOM 9197 N N . THR D 2 78 ? 121.17100 127.74100 176.63500 1.000 30.83985 89 THR C N 1
ATOM 9198 C CA . THR D 2 78 ? 122.04100 126.80200 177.32800 1.000 30.83985 89 THR C CA 1
ATOM 9199 C C . THR D 2 78 ? 123.50200 127.20900 177.19800 1.000 30.83985 89 THR C C 1
ATOM 9200 O O . THR D 2 78 ? 124.26000 127.13200 178.16900 1.000 30.83985 89 THR C O 1
ATOM 9204 N N . TYR D 2 79 ? 123.91100 127.66500 176.01400 1.000 30.14518 90 TYR C N 1
ATOM 9205 C CA . TYR D 2 79 ? 125.29200 128.08900 175.82300 1.000 30.14518 90 TYR C CA 1
ATOM 9206 C C . TYR D 2 79 ? 125.63000 129.28000 176.70600 1.000 30.14518 90 TYR C C 1
ATOM 9207 O O . TYR D 2 79 ? 126.71800 129.33900 177.28600 1.000 30.14518 90 TYR C O 1
ATOM 9216 N N . ILE D 2 80 ? 124.71100 130.23900 176.82200 1.000 30.36809 91 ILE C N 1
ATOM 9217 C CA . ILE D 2 80 ? 124.95900 131.38900 177.68500 1.000 30.36809 91 ILE C CA 1
ATOM 9218 C C . ILE D 2 80 ? 125.04800 130.95100 179.14100 1.000 30.36809 91 ILE C C 1
ATOM 9219 O O . ILE D 2 80 ? 125.91400 131.41700 179.89400 1.000 30.36809 91 ILE C O 1
ATOM 9224 N N . ARG D 2 81 ? 124.16300 130.04500 179.56100 1.000 33.66385 92 ARG C N 1
ATOM 9225 C CA . ARG D 2 81 ? 124.22000 129.54800 180.93000 1.000 33.66385 92 ARG C CA 1
ATOM 9226 C C . ARG D 2 81 ? 125.54300 128.85100 181.21300 1.000 33.66385 92 ARG C C 1
ATOM 9227 O O . ARG D 2 81 ? 126.11400 129.00800 182.29800 1.000 33.66385 92 ARG C O 1
ATOM 9235 N N . ASP D 2 82 ? 126.05100 128.08200 180.25000 1.000 35.36179 93 ASP C N 1
ATOM 9236 C CA . ASP D 2 82 ? 127.32000 127.39500 180.46700 1.000 35.36179 93 ASP C CA 1
ATOM 9237 C C . ASP D 2 82 ? 128.49200 128.36400 180.45900 1.000 35.36179 93 ASP C C 1
ATOM 9238 O O . ASP D 2 82 ? 129.45600 128.17800 181.20600 1.000 35.36179 93 ASP C O 1
ATOM 9243 N N . LEU D 2 83 ? 128.44100 129.39300 179.61600 1.000 32.30952 94 LEU C N 1
ATOM 9244 C CA . LEU D 2 83 ? 129.47500 130.41700 179.66600 1.000 32.30952 94 LEU C CA 1
ATOM 9245 C C . LEU D 2 83 ? 129.50800 131.08500 181.03000 1.000 32.30952 94 LEU C C 1
ATOM 9246 O O . LEU D 2 83 ? 130.58400 131.34700 181.57800 1.000 32.30952 94 LEU C O 1
ATOM 9251 N N . VAL D 2 84 ? 128.33500 131.36800 181.59600 1.000 33.53925 95 VAL C N 1
ATOM 9252 C CA . VAL D 2 84 ? 128.28500 132.01300 182.90400 1.000 33.53925 95 VAL C CA 1
ATOM 9253 C C . VAL D 2 84 ? 128.78100 131.06700 183.99100 1.000 33.53925 95 VAL C C 1
ATOM 9254 O O . VAL D 2 84 ? 129.54300 131.46400 184.88000 1.000 33.53925 95 VAL C O 1
ATOM 9258 N N . ARG D 2 85 ? 128.37000 129.80200 183.93600 1.000 38.25659 96 ARG C N 1
ATOM 9259 C CA . ARG D 2 85 ? 128.64300 128.88800 185.03800 1.000 38.25659 96 ARG C CA 1
ATOM 9260 C C . ARG D 2 85 ? 130.06900 128.35000 185.00300 1.000 38.25659 96 ARG C C 1
ATOM 9261 O O . ARG D 2 85 ? 130.77800 128.39200 186.01300 1.000 38.25659 96 ARG C O 1
ATOM 9269 N N . PHE D 2 86 ? 130.50700 127.83400 183.85700 1.000 37.93182 97 PHE C N 1
ATOM 9270 C CA . PHE D 2 86 ? 131.76000 127.09800 183.78200 1.000 37.93182 97 PHE C CA 1
ATOM 9271 C C . PHE D 2 86 ? 132.93100 127.92200 183.27300 1.000 37.93182 97 PHE C C 1
ATOM 9272 O O . PHE D 2 86 ? 134.08100 127.54100 183.50900 1.000 37.93182 97 PHE C O 1
ATOM 9280 N N . LEU D 2 87 ? 132.68100 129.02400 182.57800 1.000 36.09162 98 LEU C N 1
ATOM 9281 C CA . LEU D 2 87 ? 133.75300 129.92500 182.19000 1.000 36.09162 98 LEU C CA 1
ATOM 9282 C C . LEU D 2 87 ? 133.83300 131.15500 183.07700 1.000 36.09162 98 LEU C C 1
ATOM 9283 O O . LEU D 2 87 ? 134.77700 131.93700 182.94100 1.000 36.09162 98 LEU C O 1
ATOM 9288 N N . GLY D 2 88 ? 132.87500 131.34100 183.97700 1.000 37.22760 99 GLY C N 1
ATOM 9289 C CA . GLY D 2 88 ? 132.89500 132.46600 184.88000 1.000 37.22760 99 GLY C CA 1
ATOM 9290 C C . GLY D 2 88 ? 132.47900 133.77900 184.27000 1.000 37.22760 99 GLY C C 1
ATOM 9291 O O . GLY D 2 88 ? 132.58100 134.81000 184.93800 1.000 37.22760 99 GLY C O 1
ATOM 9292 N N . TYR D 2 89 ? 132.00900 133.77700 183.02800 1.000 34.04008 100 TYR C N 1
ATOM 9293 C CA . TYR D 2 89 ? 131.62700 135.01100 182.36700 1.000 34.04008 100 TYR C CA 1
ATOM 9294 C C . TYR D 2 89 ? 130.50400 135.70600 183.12600 1.000 34.04008 100 TYR C C 1
ATOM 9295 O O . TYR D 2 89 ? 129.72300 135.08500 183.84700 1.000 34.04008 100 TYR C O 1
ATOM 9304 N N . SER D 2 90 ? 130.43300 137.00600 182.95500 1.000 34.86813 101 SER C N 1
ATOM 9305 C CA . SER D 2 90 ? 129.26400 137.72300 183.41700 1.000 34.86813 101 SER C CA 1
ATOM 9306 C C . SER D 2 90 ? 128.13700 137.54900 182.40500 1.000 34.86813 101 SER C C 1
ATOM 9307 O O . SER D 2 90 ? 128.39500 137.32400 181.22100 1.000 34.86813 101 SER C O 1
ATOM 9310 N N . PRO D 2 91 ? 126.88200 137.61500 182.84900 1.000 34.24945 102 PRO C N 1
ATOM 9311 C CA . PRO D 2 91 ? 125.76700 137.48400 181.89700 1.000 34.24945 102 PRO C CA 1
ATOM 9312 C C . PRO D 2 91 ? 125.89200 138.39000 180.68500 1.000 34.24945 102 PRO C C 1
ATOM 9313 O O . PRO D 2 91 ? 125.53100 137.98800 179.57200 1.000 34.24945 102 PRO C O 1
ATOM 9317 N N . GLU D 2 92 ? 126.42200 139.59900 180.86800 1.000 35.62620 103 GLU C N 1
ATOM 9318 C CA . GLU D 2 92 ? 126.60900 140.50400 179.74200 1.000 35.62620 103 GLU C CA 1
ATOM 9319 C C . GLU D 2 92 ? 127.63100 139.95400 178.75800 1.000 35.62620 103 GLU C C 1
ATOM 9320 O O . GLU D 2 92 ? 127.40400 139.96200 177.54500 1.000 35.62620 103 GLU C O 1
ATOM 9326 N N . MET D 2 93 ? 128.76500 139.46300 179.26100 1.000 34.50131 104 MET C N 1
ATOM 9327 C CA . MET D 2 93 ? 129.79800 138.94800 178.36900 1.000 34.50131 104 MET C CA 1
ATOM 9328 C C . MET D 2 93 ? 129.34400 137.67600 177.66600 1.000 34.50131 104 MET C C 1
ATOM 9329 O O . MET D 2 93 ? 129.67600 137.45600 176.49600 1.000 34.50131 104 MET C O 1
ATOM 9334 N N . ALA D 2 94 ? 128.58400 136.82600 178.35400 1.000 32.22708 105 ALA C N 1
ATOM 9335 C CA . ALA D 2 94 ? 128.07800 135.61500 177.71900 1.000 32.22708 105 ALA C CA 1
ATOM 9336 C C . ALA D 2 94 ? 127.06800 135.95000 176.63100 1.000 32.22708 105 ALA C C 1
ATOM 9337 O O . ALA D 2 94 ? 127.10400 135.38100 175.52900 1.000 32.22708 105 ALA C O 1
ATOM 9339 N N . LYS D 2 95 ? 126.14300 136.86400 176.93100 1.000 32.74914 106 LYS C N 1
ATOM 9340 C CA . LYS D 2 95 ? 125.20600 137.32600 175.91700 1.000 32.74914 106 LYS C CA 1
ATOM 9341 C C . LYS D 2 95 ? 125.94000 137.93300 174.73300 1.000 32.74914 106 LYS C C 1
ATOM 9342 O O . LYS D 2 95 ? 125.55100 137.72800 173.58000 1.000 32.74914 106 LYS C O 1
ATOM 9348 N N . LEU D 2 96 ? 127.01300 138.67800 174.99900 1.000 31.66539 107 LEU C N 1
ATOM 9349 C CA . LEU D 2 96 ? 127.78800 139.28500 173.92500 1.000 31.66539 107 LEU C CA 1
ATOM 9350 C C . LEU D 2 96 ? 128.48400 138.23100 173.07700 1.000 31.66539 107 LEU C C 1
ATOM 9351 O O . LEU D 2 96 ? 128.58200 138.37500 171.85600 1.000 31.66539 107 LEU C O 1
ATOM 9356 N N . GLU D 2 97 ? 128.97700 137.16500 173.70200 1.000 33.35278 108 GLU C N 1
ATOM 9357 C CA . GLU D 2 97 ? 129.58100 136.08100 172.93600 1.000 33.35278 108 GLU C CA 1
ATOM 9358 C C . GLU D 2 97 ? 128.56000 135.41400 172.02300 1.000 33.35278 108 GLU C C 1
ATOM 9359 O O . GLU D 2 97 ? 128.83800 135.16500 170.84200 1.000 33.35278 108 GLU C O 1
ATOM 9365 N N . ALA D 2 98 ? 127.37500 135.10700 172.55500 1.000 31.00319 109 ALA C N 1
ATOM 9366 C CA . ALA D 2 98 ? 126.33500 134.51900 171.71400 1.000 31.00319 109 ALA C CA 1
ATOM 9367 C C . ALA D 2 98 ? 125.94200 135.46200 170.58200 1.000 31.00319 109 ALA C C 1
ATOM 9368 O O . ALA D 2 98 ? 125.73300 135.03100 169.43700 1.000 31.00319 109 ALA C O 1
ATOM 9370 N N . ASN D 2 99 ? 125.84700 136.75700 170.88200 1.000 30.67595 110 ASN C N 1
ATOM 9371 C CA . ASN D 2 99 ? 125.49700 137.73700 169.86400 1.000 30.67595 110 ASN C CA 1
ATOM 9372 C C . ASN D 2 99 ? 126.56800 137.82500 168.78800 1.000 30.67595 110 ASN C C 1
ATOM 9373 O O . ASN D 2 99 ? 126.25200 138.00000 167.61100 1.000 30.67595 110 ASN C O 1
ATOM 9378 N N . TRP D 2 100 ? 127.83900 137.70800 169.16700 1.000 30.56854 111 TRP C N 1
ATOM 9379 C CA . TRP D 2 100 ? 128.89900 137.76700 168.16800 1.000 30.56854 111 TRP C CA 1
ATOM 9380 C C . TRP D 2 100 ? 128.90700 136.51800 167.30100 1.000 30.56854 111 TRP C C 1
ATOM 9381 O O . TRP D 2 100 ? 129.20200 136.59200 166.10300 1.000 30.56854 111 TRP C O 1
ATOM 9392 N N . ILE D 2 101 ? 128.60000 135.35900 167.88800 1.000 28.91573 112 ILE C N 1
ATOM 9393 C CA . ILE D 2 101 ? 128.41000 134.15700 167.07700 1.000 28.91573 112 ILE C CA 1
ATOM 9394 C C . ILE D 2 101 ? 127.33500 134.40200 166.02900 1.000 28.91573 112 ILE C C 1
ATOM 9395 O O . ILE D 2 101 ? 127.53900 134.17500 164.82800 1.000 28.91573 112 ILE C O 1
ATOM 9400 N N . SER D 2 102 ? 126.16900 134.87500 166.47600 1.000 28.36113 113 SER C N 1
ATOM 9401 C CA . SER D 2 102 ? 125.08700 135.19200 165.54800 1.000 28.36113 113 SER C CA 1
ATOM 9402 C C . SER D 2 102 ? 125.52500 136.18500 164.48200 1.000 28.36113 113 SER C C 1
ATOM 9403 O O . SER D 2 102 ? 125.18800 136.03600 163.30300 1.000 28.36113 113 SER C O 1
ATOM 9406 N N . MET D 2 103 ? 126.27700 137.20600 164.88200 1.000 28.97762 114 MET C N 1
ATOM 9407 C CA . MET D 2 103 ? 126.66500 138.26800 163.96400 1.000 28.97762 114 MET C CA 1
ATOM 9408 C C . MET D 2 103 ? 127.59300 137.74800 162.88000 1.000 28.97762 114 MET C C 1
ATOM 9409 O O . MET D 2 103 ? 127.38600 138.01500 161.69200 1.000 28.97762 114 MET C O 1
ATOM 9414 N N . ILE D 2 104 ? 128.63200 137.00800 163.26800 1.000 28.42791 115 ILE C N 1
ATOM 9415 C CA . ILE D 2 104 ? 129.57000 136.52500 162.26800 1.000 28.42791 115 ILE C CA 1
ATOM 9416 C C . ILE D 2 104 ? 128.97100 135.40900 161.43500 1.000 28.42791 115 ILE C C 1
ATOM 9417 O O . ILE D 2 104 ? 129.44200 135.16000 160.32200 1.000 28.42791 115 ILE C O 1
ATOM 9422 N N . LEU D 2 105 ? 127.94000 134.72300 161.93000 1.000 27.50678 116 LEU C N 1
ATOM 9423 C CA . LEU D 2 105 ? 127.28800 133.73900 161.07800 1.000 27.50678 116 LEU C CA 1
ATOM 9424 C C . LEU D 2 105 ? 126.32000 134.38300 160.09600 1.000 27.50678 116 LEU C C 1
ATOM 9425 O O . LEU D 2 105 ? 126.15600 133.87900 158.98300 1.000 27.50678 116 LEU C O 1
ATOM 9430 N N . SER D 2 106 ? 125.68400 135.49000 160.47200 1.000 28.67789 117 SER C N 1
ATOM 9431 C CA . SER D 2 106 ? 124.66400 136.11200 159.63800 1.000 28.67789 117 SER C CA 1
ATOM 9432 C C . SER D 2 106 ? 125.21000 137.13400 158.64900 1.000 28.67789 117 SER C C 1
ATOM 9433 O O . SER D 2 106 ? 124.44400 137.63000 157.81900 1.000 28.67789 117 SER C O 1
ATOM 9436 N N . SER D 2 107 ? 126.49700 137.47000 158.70700 1.000 29.22010 118 SER C N 1
ATOM 9437 C CA . SER D 2 107 ? 127.07900 138.45800 157.79600 1.000 29.22010 118 SER C CA 1
ATOM 9438 C C . SER D 2 107 ? 127.56500 137.73600 156.54700 1.000 29.22010 118 SER C C 1
ATOM 9439 O O . SER D 2 107 ? 128.66700 137.19200 156.50200 1.000 29.22010 118 SER C O 1
ATOM 9442 N N . LYS D 2 108 ? 126.72400 137.73800 155.51200 1.000 28.86548 119 LYS C N 1
ATOM 9443 C CA . LYS D 2 108 ? 127.01200 136.98500 154.29600 1.000 28.86548 119 LYS C CA 1
ATOM 9444 C C . LYS D 2 108 ? 128.08200 137.66500 153.45300 1.000 28.86548 119 LYS C C 1
ATOM 9445 O O . LYS D 2 108 ? 128.99700 137.00500 152.94500 1.000 28.86548 119 LYS C O 1
ATOM 9451 N N . SER D 2 109 ? 127.96500 138.98000 153.27200 1.000 30.23932 120 SER C N 1
ATOM 9452 C CA . SER D 2 109 ? 128.96400 139.71600 152.50900 1.000 30.23932 120 SER C CA 1
ATOM 9453 C C . SER D 2 109 ? 130.34000 139.58400 153.13700 1.000 30.23932 120 SER C C 1
ATOM 9454 O O . SER D 2 109 ? 131.35000 139.54700 152.43200 1.000 30.23932 120 SER C O 1
ATOM 9457 N N . ALA D 2 110 ? 130.39900 139.49900 154.46500 1.000 28.05376 121 ALA C N 1
ATOM 9458 C CA . ALA D 2 110 ? 131.68000 139.31400 155.13400 1.000 28.05376 121 ALA C CA 1
ATOM 9459 C C . ALA D 2 110 ? 132.33100 138.00000 154.72700 1.000 28.05376 121 ALA C C 1
ATOM 9460 O O . ALA D 2 110 ? 133.53400 137.95500 154.46200 1.000 28.05376 121 ALA C O 1
ATOM 9462 N N . LEU D 2 111 ? 131.55000 136.92300 154.64400 1.000 27.22283 122 LEU C N 1
ATOM 9463 C CA . LEU D 2 111 ? 132.10800 135.62800 154.26300 1.000 27.22283 122 LEU C CA 1
ATOM 9464 C C . LEU D 2 111 ? 132.50000 135.60700 152.79000 1.000 27.22283 122 LEU C C 1
ATOM 9465 O O . LEU D 2 111 ? 133.58400 135.12300 152.42600 1.000 27.22283 122 LEU C O 1
ATOM 9470 N N . TYR D 2 112 ? 131.61600 136.11300 151.92600 1.000 28.56858 123 TYR C N 1
ATOM 9471 C CA . TYR D 2 112 ? 131.95200 136.23400 150.51200 1.000 28.56858 123 TYR C CA 1
ATOM 9472 C C . TYR D 2 112 ? 133.24700 137.00400 150.32200 1.000 28.56858 123 TYR C C 1
ATOM 9473 O O . TYR D 2 112 ? 134.11500 136.59700 149.54200 1.000 28.56858 123 TYR C O 1
ATOM 9482 N N . ASP D 2 113 ? 133.40500 138.11100 151.04300 1.000 29.65218 124 ASP C N 1
ATOM 9483 C CA . ASP D 2 113 ? 134.58100 138.94500 150.87400 1.000 29.65218 124 ASP C CA 1
ATOM 9484 C C . ASP D 2 113 ? 135.81300 138.33400 151.51800 1.000 29.65218 124 ASP C C 1
ATOM 9485 O O . ASP D 2 113 ? 136.92400 138.58200 151.05300 1.000 29.65218 124 ASP C O 1
ATOM 9490 N N . ILE D 2 114 ? 135.65000 137.54200 152.57800 1.000 27.88489 125 ILE C N 1
ATOM 9491 C CA . ILE D 2 114 ? 136.77400 136.76300 153.08900 1.000 27.88489 125 ILE C CA 1
ATOM 9492 C C . ILE D 2 114 ? 137.31700 135.86400 151.99100 1.000 27.88489 125 ILE C C 1
ATOM 9493 O O . ILE D 2 114 ? 138.52000 135.86600 151.69100 1.000 27.88489 125 ILE C O 1
ATOM 9498 N N . VAL D 2 115 ? 136.42900 135.08900 151.36500 1.000 28.38881 126 VAL C N 1
ATOM 9499 C CA . VAL D 2 115 ? 136.86100 134.18700 150.29900 1.000 28.38881 126 VAL C CA 1
ATOM 9500 C C . VAL D 2 115 ? 137.50400 134.97600 149.16500 1.000 28.38881 126 VAL C C 1
ATOM 9501 O O . VAL D 2 115 ? 138.56600 134.60700 148.65100 1.000 28.38881 126 VAL C O 1
ATOM 9505 N N . GLU D 2 116 ? 136.88000 136.08900 148.77500 1.000 30.60037 127 GLU C N 1
ATOM 9506 C CA . GLU D 2 116 ? 137.38800 136.87700 147.65600 1.000 30.60037 127 GLU C CA 1
ATOM 9507 C C . GLU D 2 116 ? 138.76600 137.45600 147.95000 1.000 30.60037 127 GLU C C 1
ATOM 9508 O O . GLU D 2 116 ? 139.67600 137.36500 147.12100 1.000 30.60037 127 GLU C O 1
ATOM 9514 N N . THR D 2 117 ? 138.93900 138.07000 149.11700 1.000 28.20396 128 THR C N 1
ATOM 9515 C CA . THR D 2 117 ? 140.19900 138.74200 149.40700 1.000 28.20396 128 THR C CA 1
ATOM 9516 C C . THR D 2 117 ? 141.31900 137.74400 149.64500 1.000 28.20396 128 THR C C 1
ATOM 9517 O O . THR D 2 117 ? 142.47200 138.00900 149.28900 1.000 28.20396 128 THR C O 1
ATOM 9521 N N . GLU D 2 118 ? 141.01600 136.59100 150.24100 1.000 28.97404 129 GLU C N 1
ATOM 9522 C CA . GLU D 2 118 ? 142.09800 135.66600 150.54500 1.000 28.97404 129 GLU C CA 1
ATOM 9523 C C . GLU D 2 118 ? 142.46000 134.79200 149.35100 1.000 28.97404 129 GLU C C 1
ATOM 9524 O O . GLU D 2 118 ? 143.64500 134.56500 149.09100 1.000 28.97404 129 GLU C O 1
ATOM 9530 N N . LEU D 2 119 ? 141.47400 134.30400 148.60000 1.000 27.77657 130 LEU C N 1
ATOM 9531 C CA . LEU D 2 119 ? 141.76100 133.40800 147.49000 1.000 27.77657 130 LEU C CA 1
ATOM 9532 C C . LEU D 2 119 ? 141.76900 134.09900 146.13600 1.000 27.77657 130 LEU C C 1
ATOM 9533 O O . LEU D 2 119 ? 142.21200 133.49400 145.15700 1.000 27.77657 130 LEU C O 1
ATOM 9538 N N . GLY D 2 120 ? 141.29900 135.34400 146.05000 1.000 29.58834 131 GLY C N 1
ATOM 9539 C CA . GLY D 2 120 ? 141.27000 136.09700 144.81700 1.000 29.58834 131 GLY C CA 1
ATOM 9540 C C . GLY D 2 120 ? 139.88900 136.20800 144.20800 1.000 29.58834 131 GLY C C 1
ATOM 9541 O O . GLY D 2 120 ? 139.58400 137.21900 143.56500 1.000 29.58834 131 GLY C O 1
ATOM 9542 N N . SER D 2 121 ? 139.05300 135.19500 144.39500 1.000 29.78282 132 SER C N 1
ATOM 9543 C CA . SER D 2 121 ? 137.69000 135.21900 143.89400 1.000 29.78282 132 SER C CA 1
ATOM 9544 C C . SER D 2 121 ? 136.86400 134.26300 144.73300 1.000 29.78282 132 SER C C 1
ATOM 9545 O O . SER D 2 121 ? 137.36500 133.23500 145.18900 1.000 29.78282 132 SER C O 1
ATOM 9548 N N . ARG D 2 122 ? 135.59800 134.61200 144.94000 1.000 29.63246 133 ARG C N 1
ATOM 9549 C CA . ARG D 2 122 ? 134.71200 133.70700 145.65300 1.000 29.63246 133 ARG C CA 1
ATOM 9550 C C . ARG D 2 122 ? 134.30500 132.51300 144.80700 1.000 29.63246 133 ARG C C 1
ATOM 9551 O O . ARG D 2 122 ? 133.71500 131.56900 145.33900 1.000 29.63246 133 ARG C O 1
ATOM 9559 N N . HIS D 2 123 ? 134.61400 132.52700 143.51600 1.000 29.20679 134 HIS C N 1
ATOM 9560 C CA . HIS D 2 123 ? 134.28100 131.43700 142.61700 1.000 29.20679 134 HIS C CA 1
ATOM 9561 C C . HIS D 2 123 ? 135.41800 130.44800 142.43000 1.000 29.20679 134 HIS C C 1
ATOM 9562 O O . HIS D 2 123 ? 135.19300 129.37600 141.86600 1.000 29.20679 134 HIS C O 1
ATOM 9569 N N . ILE D 2 124 ? 136.62700 130.77600 142.89100 1.000 28.09782 135 ILE C N 1
ATOM 9570 C CA . ILE D 2 124 ? 137.77100 129.89400 142.70400 1.000 28.09782 135 ILE C CA 1
ATOM 9571 C C . ILE D 2 124 ? 137.62300 128.58000 143.44800 1.000 28.09782 135 ILE C C 1
ATOM 9572 O O . ILE D 2 124 ? 138.33800 127.62200 143.14400 1.000 28.09782 135 ILE C O 1
ATOM 9577 N N . VAL D 2 125 ? 136.70000 128.50300 144.40600 1.000 27.68904 136 VAL C N 1
ATOM 9578 C CA . VAL D 2 125 ? 136.44500 127.24600 145.09600 1.000 27.68904 136 VAL C CA 1
ATOM 9579 C C . VAL D 2 125 ? 135.45800 126.35900 144.35400 1.000 27.68904 136 VAL C C 1
ATOM 9580 O O . VAL D 2 125 ? 135.23200 125.21700 144.78100 1.000 27.68904 136 VAL C O 1
ATOM 9584 N N . ASP D 2 126 ? 134.86200 126.83600 143.25900 1.000 29.97274 137 ASP C N 1
ATOM 9585 C CA . ASP D 2 126 ? 133.95500 126.01000 142.47600 1.000 29.97274 137 ASP C CA 1
ATOM 9586 C C . ASP D 2 126 ? 134.22000 125.99400 140.98700 1.000 29.97274 137 ASP C C 1
ATOM 9587 O O . ASP D 2 126 ? 133.62800 125.16700 140.28700 1.000 29.97274 137 ASP C O 1
ATOM 9592 N N . GLU D 2 127 ? 135.06900 126.86800 140.47500 1.000 30.22349 138 GLU C N 1
ATOM 9593 C CA . GLU D 2 127 ? 135.24900 126.97500 139.04400 1.000 30.22349 138 GLU C CA 1
ATOM 9594 C C . GLU D 2 127 ? 136.73100 127.06800 138.75400 1.000 30.22349 138 GLU C C 1
ATOM 9595 O O . GLU D 2 127 ? 137.53000 127.44900 139.60900 1.000 30.22349 138 GLU C O 1
ATOM 9601 N N . TRP D 2 128 ? 137.09200 126.69700 137.53700 1.000 28.66488 139 TRP C N 1
ATOM 9602 C CA . TRP D 2 128 ? 138.46000 126.82800 137.07600 1.000 28.66488 139 TRP C CA 1
ATOM 9603 C C . TRP D 2 128 ? 138.62500 128.22000 136.49000 1.000 28.66488 139 TRP C C 1
ATOM 9604 O O . TRP D 2 128 ? 138.00700 128.54800 135.47400 1.000 28.66488 139 TRP C O 1
ATOM 9615 N N . LEU D 2 129 ? 139.44300 129.02800 137.13000 1.000 29.33988 140 LEU C N 1
ATOM 9616 C CA . LEU D 2 129 ? 139.55700 130.41300 136.73200 1.000 29.33988 140 LEU C CA 1
ATOM 9617 C C . LEU D 2 129 ? 140.83800 130.63800 135.95000 1.000 29.33988 140 LEU C C 1
ATOM 9618 O O . LEU D 2 129 ? 141.90100 130.15400 136.34600 1.000 29.33988 140 LEU C O 1
ATOM 9623 N N . PRO D 2 130 ? 140.77100 131.36600 134.85500 1.000 31.13508 141 PRO C N 1
ATOM 9624 C CA . PRO D 2 130 ? 141.98100 131.64200 134.07900 1.000 31.13508 141 PRO C CA 1
ATOM 9625 C C . PRO D 2 130 ? 142.82100 132.72600 134.72400 1.000 31.13508 141 PRO C C 1
ATOM 9626 O O . PRO D 2 130 ? 142.70800 133.89800 134.36000 1.000 31.13508 141 PRO C O 1
ATOM 9630 N N . GLN D 2 131 ? 143.65400 132.35500 135.69300 1.000 32.33907 142 GLN C N 1
ATOM 9631 C CA . GLN D 2 131 ? 144.47000 133.34800 136.38000 1.000 32.33907 142 GLN C CA 1
ATOM 9632 C C . GLN D 2 131 ? 145.51400 133.93500 135.44000 1.000 32.33907 142 GLN C C 1
ATOM 9633 O O . GLN D 2 131 ? 145.52900 135.14300 135.17900 1.000 32.33907 142 GLN C O 1
ATOM 9639 N N . GLY D 2 132 ? 146.39900 133.09400 134.92900 1.000 34.53305 143 GLY C N 1
ATOM 9640 C CA . GLY D 2 132 ? 147.29000 133.48000 133.85600 1.000 34.53305 143 GLY C CA 1
ATOM 9641 C C . GLY D 2 132 ? 148.02300 132.25000 133.38600 1.000 34.53305 143 GLY C C 1
ATOM 9642 O O . GLY D 2 132 ? 148.56900 131.52700 134.21500 1.000 34.53305 143 GLY C O 1
ATOM 9643 N N . ASP D 2 133 ? 148.01500 131.97100 132.08500 1.000 34.34822 144 ASP C N 1
ATOM 9644 C CA . ASP D 2 133 ? 148.65900 130.78100 131.52500 1.000 34.34822 144 ASP C CA 1
ATOM 9645 C C . ASP D 2 133 ? 148.16800 129.48700 132.17300 1.000 34.34822 144 ASP C C 1
ATOM 9646 O O . ASP D 2 133 ? 148.77500 128.43300 131.98600 1.000 34.34822 144 ASP C O 1
ATOM 9651 N N . CYS D 2 134 ? 147.06700 129.53500 132.91900 1.000 32.88177 145 CYS C N 1
ATOM 9652 C CA . CYS D 2 134 ? 146.61300 128.38800 133.69200 1.000 32.88177 145 CYS C CA 1
ATOM 9653 C C . CYS D 2 134 ? 145.12800 128.54000 133.97900 1.000 32.88177 145 CYS C C 1
ATOM 9654 O O . CYS D 2 134 ? 144.54500 129.60900 133.79800 1.000 32.88177 145 CYS C O 1
ATOM 9657 N N . TYR D 2 135 ? 144.52400 127.44400 134.42700 1.000 30.76318 146 TYR C N 1
ATOM 9658 C CA . TYR D 2 135 ? 143.20400 127.44800 135.04500 1.000 30.76318 146 TYR C CA 1
ATOM 9659 C C . TYR D 2 135 ? 143.37400 126.92600 136.46000 1.000 30.76318 146 TYR C C 1
ATOM 9660 O O . TYR D 2 135 ? 143.86000 125.81200 136.65400 1.000 30.76318 146 TYR C O 1
ATOM 9669 N N . VAL D 2 136 ? 142.98200 127.71600 137.44700 1.000 28.63834 147 VAL C N 1
ATOM 9670 C CA . VAL D 2 136 ? 143.22300 127.36700 138.83800 1.000 28.63834 147 VAL C CA 1
ATOM 9671 C C . VAL D 2 136 ? 141.89700 127.08900 139.52200 1.000 28.63834 147 VAL C C 1
ATOM 9672 O O . VAL D 2 136 ? 140.90500 127.78400 139.28400 1.000 28.63834 147 VAL C O 1
ATOM 9676 N N . LYS D 2 137 ? 141.87900 126.05200 140.35300 1.000 28.30568 148 LYS C N 1
ATOM 9677 C CA . LYS D 2 137 ? 140.74300 125.76000 141.21100 1.000 28.30568 148 LYS C CA 1
ATOM 9678 C C . LYS D 2 137 ? 141.23500 125.53800 142.62900 1.000 28.30568 148 LYS C C 1
ATOM 9679 O O . LYS D 2 137 ? 142.26100 124.89400 142.84500 1.000 28.30568 148 LYS C O 1
ATOM 9685 N N . ALA D 2 138 ? 140.50100 126.06600 143.59800 1.000 27.40149 149 ALA C N 1
ATOM 9686 C CA . ALA D 2 138 ? 140.84600 125.89600 145.00200 1.000 27.40149 149 ALA C CA 1
ATOM 9687 C C . ALA D 2 138 ? 140.06300 124.71300 145.55200 1.000 27.40149 149 ALA C C 1
ATOM 9688 O O . ALA D 2 138 ? 138.85300 124.80900 145.76800 1.000 27.40149 149 ALA C O 1
ATOM 9690 N N . MET D 2 139 ? 140.74100 123.60700 145.77600 1.000 28.10054 150 MET C N 1
ATOM 9691 C CA . MET D 2 139 ? 140.11300 122.42600 146.33200 1.000 28.10054 150 MET C CA 1
ATOM 9692 C C . MET D 2 139 ? 140.33900 122.37700 147.83100 1.000 28.10054 150 MET C C 1
ATOM 9693 O O . MET D 2 139 ? 141.26400 123.00200 148.35000 1.000 28.10054 150 MET C O 1
ATOM 9698 N N . PRO D 2 140 ? 139.50000 121.66700 148.57300 1.000 27.94438 151 PRO C N 1
ATOM 9699 C CA . PRO D 2 140 ? 139.74700 121.51700 150.00700 1.000 27.94438 151 PRO C CA 1
ATOM 9700 C C . PRO D 2 140 ? 140.92500 120.59600 150.26900 1.000 27.94438 151 PRO C C 1
ATOM 9701 O O . PRO D 2 140 ? 141.33900 119.80800 149.41800 1.000 27.94438 151 PRO C O 1
ATOM 9705 N N . LYS D 2 141 ? 141.47700 120.71300 151.47400 1.000 28.76291 152 LYS C N 1
ATOM 9706 C CA . LYS D 2 141 ? 142.45900 119.73400 151.92200 1.000 28.76291 152 LYS C CA 1
ATOM 9707 C C . LYS D 2 141 ? 141.78000 118.50500 152.51000 1.000 28.76291 152 LYS C C 1
ATOM 9708 O O . LYS D 2 141 ? 142.25300 117.38100 152.31900 1.000 28.76291 152 LYS C O 1
ATOM 9714 N N . GLY D 2 142 ? 140.68400 118.70100 153.22400 1.000 32.90811 153 GLY C N 1
ATOM 9715 C CA . GLY D 2 142 ? 139.90100 117.61400 153.78700 1.000 32.90811 153 GLY C CA 1
ATOM 9716 C C . GLY D 2 142 ? 140.33900 117.24700 155.18800 1.000 32.90811 153 GLY C C 1
ATOM 9717 O O . GLY D 2 142 ? 141.51800 117.25000 155.52800 1.000 32.90811 153 GLY C O 1
ATOM 9718 N N . LYS D 2 143 ? 139.35400 116.91600 156.01800 1.000 36.33778 154 LYS C N 1
ATOM 9719 C CA . LYS D 2 143 ? 139.58400 116.42500 157.37700 1.000 36.33778 154 LYS C CA 1
ATOM 9720 C C . LYS D 2 143 ? 140.50200 117.34800 158.17600 1.000 36.33778 154 LYS C C 1
ATOM 9721 O O . LYS D 2 143 ? 141.32100 116.89800 158.97600 1.000 36.33778 154 LYS C O 1
ATOM 9727 N N . SER D 2 144 ? 140.34400 118.65300 157.96600 1.000 31.80982 155 SER C N 1
ATOM 9728 C CA . SER D 2 144 ? 141.03900 119.65700 158.76200 1.000 31.80982 155 SER C CA 1
ATOM 9729 C C . SER D 2 144 ? 140.86900 119.39700 160.25100 1.000 31.80982 155 SER C C 1
ATOM 9730 O O . SER D 2 144 ? 139.75900 119.15400 160.71700 1.000 31.80982 155 SER C O 1
ATOM 9733 N N . VAL D 2 145 ? 141.96800 119.47000 160.99600 1.000 28.28315 156 VAL C N 1
ATOM 9734 C CA . VAL D 2 145 ? 141.96700 119.27200 162.44200 1.000 28.28315 156 VAL C CA 1
ATOM 9735 C C . VAL D 2 145 ? 142.22500 120.61200 163.11400 1.000 28.28315 156 VAL C C 1
ATOM 9736 O O . VAL D 2 145 ? 143.21300 121.28600 162.80400 1.000 28.28315 156 VAL C O 1
ATOM 9740 N N . HIS D 2 146 ? 141.34600 120.99100 164.03900 1.000 27.81279 157 HIS C N 1
ATOM 9741 C CA . HIS D 2 146 ? 141.42400 122.26800 164.73800 1.000 27.81279 157 HIS C CA 1
ATOM 9742 C C . HIS D 2 146 ? 141.65000 122.02100 166.21800 1.000 27.81279 157 HIS C C 1
ATOM 9743 O O . HIS D 2 146 ? 140.77300 121.48100 166.89500 1.000 27.81279 157 HIS C O 1
ATOM 9750 N N . LEU D 2 147 ? 142.79700 122.45000 166.72700 1.000 28.71247 158 LEU C N 1
ATOM 9751 C CA . LEU D 2 147 ? 143.10500 122.36900 168.14900 1.000 28.71247 158 LEU C CA 1
ATOM 9752 C C . LEU D 2 147 ? 142.90700 123.75300 168.75600 1.000 28.71247 158 LEU C C 1
ATOM 9753 O O . LEU D 2 147 ? 143.65200 124.68400 168.44300 1.000 28.71247 158 LEU C O 1
ATOM 9758 N N . LEU D 2 148 ? 141.91100 123.88900 169.62500 1.000 30.36939 159 LEU C N 1
ATOM 9759 C CA . LEU D 2 148 ? 141.48500 125.19100 170.11700 1.000 30.36939 159 LEU C CA 1
ATOM 9760 C C . LEU D 2 148 ? 142.18800 125.55800 171.42100 1.000 30.36939 159 LEU C C 1
ATOM 9761 O O . LEU D 2 148 ? 142.69700 124.70200 172.14600 1.000 30.36939 159 LEU C O 1
ATOM 9766 N N . ALA D 2 149 ? 142.20200 126.86200 171.71300 1.000 35.91868 160 ALA C N 1
ATOM 9767 C CA . ALA D 2 149 ? 143.00500 127.41700 172.80100 1.000 35.91868 160 ALA C CA 1
ATOM 9768 C C . ALA D 2 149 ? 142.22900 127.53400 174.11000 1.000 35.91868 160 ALA C C 1
ATOM 9769 O O . ALA D 2 149 ? 142.63400 126.96300 175.12900 1.000 35.91868 160 ALA C O 1
ATOM 9771 N N . GLY D 2 150 ? 141.13400 128.29300 174.11000 1.000 39.68324 161 GLY C N 1
ATOM 9772 C CA . GLY D 2 150 ? 140.31400 128.38500 175.30300 1.000 39.68324 161 GLY C CA 1
ATOM 9773 C C . GLY D 2 150 ? 139.89600 129.77600 175.73700 1.000 39.68324 161 GLY C C 1
ATOM 9774 O O . GLY D 2 150 ? 138.86800 129.93200 176.40200 1.000 39.68324 161 GLY C O 1
ATOM 9775 N N . ASN D 2 151 ? 140.67800 130.79700 175.38600 1.000 41.10039 162 ASN C N 1
ATOM 9776 C CA . ASN D 2 151 ? 140.38200 132.14700 175.85800 1.000 41.10039 162 ASN C CA 1
ATOM 9777 C C . ASN D 2 151 ? 139.16600 132.72900 175.15200 1.000 41.10039 162 ASN C C 1
ATOM 9778 O O . ASN D 2 151 ? 138.18400 133.11300 175.79300 1.000 41.10039 162 ASN C O 1
ATOM 9783 N N . VAL D 2 152 ? 139.21500 132.80300 173.82900 1.000 35.48214 163 VAL C N 1
ATOM 9784 C CA . VAL D 2 152 ? 138.20000 133.46700 173.02400 1.000 35.48214 163 VAL C CA 1
ATOM 9785 C C . VAL D 2 152 ? 137.42000 132.38800 172.27000 1.000 35.48214 163 VAL C C 1
ATOM 9786 O O . VAL D 2 152 ? 137.99900 131.68400 171.43300 1.000 35.48214 163 VAL C O 1
ATOM 9790 N N . PRO D 2 153 ? 136.13100 132.20500 172.55200 1.000 33.29204 164 PRO C N 1
ATOM 9791 C CA . PRO D 2 153 ? 135.33900 131.26900 171.74000 1.000 33.29204 164 PRO C CA 1
ATOM 9792 C C . PRO D 2 153 ? 135.24400 131.66800 170.27900 1.000 33.29204 164 PRO C C 1
ATOM 9793 O O . PRO D 2 153 ? 135.22500 130.79400 169.40000 1.000 33.29204 164 PRO C O 1
ATOM 9797 N N . LEU D 2 154 ? 135.18900 132.96900 169.99000 1.000 32.62330 165 LEU C N 1
ATOM 9798 C CA . LEU D 2 154 ? 135.09400 133.41900 168.60900 1.000 32.62330 165 LEU C CA 1
ATOM 9799 C C . LEU D 2 154 ? 136.28100 132.97900 167.77100 1.000 32.62330 165 LEU C C 1
ATOM 9800 O O . LEU D 2 154 ? 136.13800 132.83600 166.55600 1.000 32.62330 165 LEU C O 1
ATOM 9805 N N . SER D 2 155 ? 137.44600 132.77000 168.38300 1.000 32.07892 166 SER C N 1
ATOM 9806 C CA . SER D 2 155 ? 138.58900 132.25500 167.64000 1.000 32.07892 166 SER C CA 1
ATOM 9807 C C . SER D 2 155 ? 138.26900 130.88700 167.05100 1.000 32.07892 166 SER C C 1
ATOM 9808 O O . SER D 2 155 ? 138.45600 130.64600 165.85500 1.000 32.07892 166 SER C O 1
ATOM 9811 N N . GLY D 2 156 ? 137.78400 129.97300 167.89100 1.000 30.74323 167 GLY C N 1
ATOM 9812 C CA . GLY D 2 156 ? 137.40400 128.66100 167.40000 1.000 30.74323 167 GLY C CA 1
ATOM 9813 C C . GLY D 2 156 ? 136.25600 128.72000 166.41600 1.000 30.74323 167 GLY C C 1
ATOM 9814 O O . GLY D 2 156 ? 136.23700 127.98400 165.42600 1.000 30.74323 167 GLY C O 1
ATOM 9815 N N . VAL D 2 157 ? 135.28600 129.60000 166.66700 1.000 28.34861 168 VAL C N 1
ATOM 9816 C CA . VAL D 2 157 ? 134.16200 129.73600 165.74400 1.000 28.34861 168 VAL C CA 1
ATOM 9817 C C . VAL D 2 157 ? 134.65200 130.17500 164.36900 1.000 28.34861 168 VAL C C 1
ATOM 9818 O O . VAL D 2 157 ? 134.25500 129.61400 163.34200 1.000 28.34861 168 VAL C O 1
ATOM 9822 N N . THR D 2 158 ? 135.53400 131.17800 164.32900 1.000 28.66303 169 THR C N 1
ATOM 9823 C CA . THR D 2 158 ? 136.03500 131.67800 163.05400 1.000 28.66303 169 THR C CA 1
ATOM 9824 C C . THR D 2 158 ? 136.91100 130.64700 162.36500 1.000 28.66303 169 THR C C 1
ATOM 9825 O O . THR D 2 158 ? 136.90000 130.54500 161.13700 1.000 28.66303 169 THR C O 1
ATOM 9829 N N . SER D 2 159 ? 137.68700 129.88600 163.13800 1.000 27.49693 170 SER C N 1
ATOM 9830 C CA . SER D 2 159 ? 138.47300 128.79900 162.56400 1.000 27.49693 170 SER C CA 1
ATOM 9831 C C . SER D 2 159 ? 137.57600 127.78700 161.86500 1.000 27.49693 170 SER C C 1
ATOM 9832 O O . SER D 2 159 ? 137.82600 127.39800 160.71500 1.000 27.49693 170 SER C O 1
ATOM 9835 N N . ILE D 2 160 ? 136.52100 127.34900 162.55200 1.000 26.66010 171 ILE C N 1
ATOM 9836 C CA . ILE D 2 160 ? 135.60200 126.38100 161.96400 1.000 26.66010 171 ILE C CA 1
ATOM 9837 C C . ILE D 2 160 ? 134.93100 126.96400 160.72800 1.000 26.66010 171 ILE C C 1
ATOM 9838 O O . ILE D 2 160 ? 134.74600 126.27400 159.72000 1.000 26.66010 171 ILE C O 1
ATOM 9843 N N . ILE D 2 161 ? 134.55900 128.24300 160.78200 1.000 26.41827 172 ILE C N 1
ATOM 9844 C CA . ILE D 2 161 ? 133.89100 128.86300 159.64200 1.000 26.41827 172 ILE C CA 1
ATOM 9845 C C . ILE D 2 161 ? 134.83500 128.95100 158.45100 1.000 26.41827 172 ILE C C 1
ATOM 9846 O O . ILE D 2 161 ? 134.43500 128.71300 157.30600 1.000 26.41827 172 ILE C O 1
ATOM 9851 N N . ARG D 2 162 ? 136.09800 129.29400 158.69800 1.000 26.95236 173 ARG C N 1
ATOM 9852 C CA . ARG D 2 162 ? 137.08800 129.32800 157.62800 1.000 26.95236 173 ARG C CA 1
ATOM 9853 C C . ARG D 2 162 ? 137.24400 127.95800 156.99100 1.000 26.95236 173 ARG C C 1
ATOM 9854 O O . ARG D 2 162 ? 137.32600 127.83500 155.76600 1.000 26.95236 173 ARG C O 1
ATOM 9862 N N . ALA D 2 163 ? 137.30300 126.91200 157.81400 1.000 27.02889 174 ALA C N 1
ATOM 9863 C CA . ALA D 2 163 ? 137.40600 125.56700 157.26200 1.000 27.02889 174 ALA C CA 1
ATOM 9864 C C . ALA D 2 163 ? 136.16000 125.18400 156.47700 1.000 27.02889 174 ALA C C 1
ATOM 9865 O O . ALA D 2 163 ? 136.25200 124.46100 155.48200 1.000 27.02889 174 ALA C O 1
ATOM 9867 N N . ILE D 2 164 ? 134.99200 125.65700 156.90500 1.000 26.58595 175 ILE C N 1
ATOM 9868 C CA . ILE D 2 164 ? 133.75500 125.32800 156.20500 1.000 26.58595 175 ILE C CA 1
ATOM 9869 C C . ILE D 2 164 ? 133.70400 126.01700 154.85000 1.000 26.58595 175 ILE C C 1
ATOM 9870 O O . ILE D 2 164 ? 133.32800 125.40700 153.84400 1.000 26.58595 175 ILE C O 1
ATOM 9875 N N . LEU D 2 165 ? 134.07700 127.29600 154.80000 1.000 25.39147 176 LEU C N 1
ATOM 9876 C CA . LEU D 2 165 ? 134.03500 128.04200 153.54900 1.000 25.39147 176 LEU C CA 1
ATOM 9877 C C . LEU D 2 165 ? 134.92300 127.42900 152.47900 1.000 25.39147 176 LEU C C 1
ATOM 9878 O O . LEU D 2 165 ? 134.69600 127.66800 151.29000 1.000 25.39147 176 LEU C O 1
ATOM 9883 N N . THR D 2 166 ? 135.92900 126.65400 152.86900 1.000 26.98250 177 THR C N 1
ATOM 9884 C CA . THR D 2 166 ? 136.80600 125.98100 151.92800 1.000 26.98250 177 THR C CA 1
ATOM 9885 C C . THR D 2 166 ? 136.41100 124.53000 151.70700 1.000 26.98250 177 THR C C 1
ATOM 9886 O O . THR D 2 166 ? 137.17400 123.78000 151.09300 1.000 26.98250 177 THR C O 1
ATOM 9890 N N . LYS D 2 167 ? 135.24300 124.12100 152.20400 1.000 28.05024 178 LYS C N 1
ATOM 9891 C CA . LYS D 2 167 ? 134.70000 122.77700 152.00700 1.000 28.05024 178 LYS C CA 1
ATOM 9892 C C . LYS D 2 167 ? 135.56700 121.71700 152.67900 1.000 28.05024 178 LYS C C 1
ATOM 9893 O O . LYS D 2 167 ? 135.70900 120.60300 152.17900 1.000 28.05024 178 LYS C O 1
ATOM 9899 N N . ASN D 2 168 ? 136.13400 122.05900 153.82600 1.000 29.46975 179 ASN C N 1
ATOM 9900 C CA . ASN D 2 168 ? 136.93100 121.12400 154.59900 1.000 29.46975 179 ASN C CA 1
ATOM 9901 C C . ASN D 2 168 ? 136.05700 120.41900 155.62700 1.000 29.46975 179 ASN C C 1
ATOM 9902 O O . ASN D 2 168 ? 135.07500 120.97600 156.12000 1.000 29.46975 179 ASN C O 1
ATOM 9907 N N . GLU D 2 169 ? 136.41800 119.18000 155.94000 1.000 35.42159 180 GLU C N 1
ATOM 9908 C CA . GLU D 2 169 ? 135.80400 118.48000 157.05700 1.000 35.42159 180 GLU C CA 1
ATOM 9909 C C . GLU D 2 169 ? 136.53800 118.84400 158.33800 1.000 35.42159 180 GLU C C 1
ATOM 9910 O O . GLU D 2 169 ? 137.76900 118.90900 158.36100 1.000 35.42159 180 GLU C O 1
ATOM 9916 N N . CYS D 2 170 ? 135.78500 119.08100 159.40300 1.000 31.68626 181 CYS C N 1
ATOM 9917 C CA . CYS D 2 170 ? 136.33100 119.63000 160.63400 1.000 31.68626 181 CYS C CA 1
ATOM 9918 C C . CYS D 2 170 ? 136.36000 118.55600 161.71000 1.000 31.68626 181 CYS C C 1
ATOM 9919 O O . CYS D 2 170 ? 135.33200 117.94000 162.00500 1.000 31.68626 181 CYS C O 1
ATOM 9922 N N . ILE D 2 171 ? 137.53600 118.33200 162.27700 1.000 29.78821 182 ILE C N 1
ATOM 9923 C CA . ILE D 2 171 ? 137.72900 117.54200 163.48200 1.000 29.78821 182 ILE C CA 1
ATOM 9924 C C . ILE D 2 171 ? 138.21900 118.51900 164.53900 1.000 29.78821 182 ILE C C 1
ATOM 9925 O O . ILE D 2 171 ? 139.39000 118.90800 164.54700 1.000 29.78821 182 ILE C O 1
ATOM 9930 N N . ILE D 2 172 ? 137.32200 118.94200 165.41800 1.000 28.82782 183 ILE C N 1
ATOM 9931 C CA . ILE D 2 172 ? 137.60300 119.98200 166.39300 1.000 28.82782 183 ILE C CA 1
ATOM 9932 C C . ILE D 2 172 ? 137.90400 119.33100 167.73200 1.000 28.82782 183 ILE C C 1
ATOM 9933 O O . ILE D 2 172 ? 137.03600 118.68100 168.32400 1.000 28.82782 183 ILE C O 1
ATOM 9938 N N . LYS D 2 173 ? 139.12300 119.52700 168.21900 1.000 31.12401 184 LYS C N 1
ATOM 9939 C CA . LYS D 2 173 ? 139.49300 119.18800 169.58300 1.000 31.12401 184 LYS C CA 1
ATOM 9940 C C . LYS D 2 173 ? 139.27600 120.42600 170.43700 1.000 31.12401 184 LYS C C 1
ATOM 9941 O O . LYS D 2 173 ? 139.99000 121.42000 170.28200 1.000 31.12401 184 LYS C O 1
ATOM 9947 N N . THR D 2 174 ? 138.29600 120.37000 171.32900 1.000 33.40503 185 THR C N 1
ATOM 9948 C CA . THR D 2 174 ? 138.00400 121.53700 172.13900 1.000 33.40503 185 THR C CA 1
ATOM 9949 C C . THR D 2 174 ? 139.07300 121.72600 173.20300 1.000 33.40503 185 THR C C 1
ATOM 9950 O O . THR D 2 174 ? 139.79200 120.79800 173.57700 1.000 33.40503 185 THR C O 1
ATOM 9954 N N . SER D 2 175 ? 139.17500 122.95600 173.68700 1.000 35.48250 186 SER C N 1
ATOM 9955 C CA . SER D 2 175 ? 140.13300 123.26600 174.72700 1.000 35.48250 186 SER C CA 1
ATOM 9956 C C . SER D 2 175 ? 139.65300 122.73300 176.07000 1.000 35.48250 186 SER C C 1
ATOM 9957 O O . SER D 2 175 ? 138.47200 122.44300 176.27200 1.000 35.48250 186 SER C O 1
ATOM 9960 N N . SER D 2 176 ? 140.59500 122.60100 176.99900 1.000 37.63022 187 SER C N 1
ATOM 9961 C CA . SER D 2 176 ? 140.25300 122.17600 178.34800 1.000 37.63022 187 SER C CA 1
ATOM 9962 C C . SER D 2 176 ? 139.55700 123.26200 179.14500 1.000 37.63022 187 SER C C 1
ATOM 9963 O O . SER D 2 176 ? 139.19300 123.01600 180.29700 1.000 37.63022 187 SER C O 1
ATOM 9966 N N . ALA D 2 177 ? 139.36700 124.44700 178.57000 1.000 37.34328 188 ALA C N 1
ATOM 9967 C CA . ALA D 2 177 ? 138.69600 125.54700 179.24200 1.000 37.34328 188 ALA C CA 1
ATOM 9968 C C . ALA D 2 177 ? 137.35800 125.91100 178.62500 1.000 37.34328 188 ALA C C 1
ATOM 9969 O O . ALA D 2 177 ? 136.47800 126.39300 179.33900 1.000 37.34328 188 ALA C O 1
ATOM 9971 N N . ASP D 2 178 ? 137.18300 125.70300 177.32300 1.000 37.02110 189 ASP C N 1
ATOM 9972 C CA . ASP D 2 178 ? 135.93600 126.01100 176.62600 1.000 37.02110 189 ASP C CA 1
ATOM 9973 C C . ASP D 2 178 ? 135.51600 124.80000 175.80700 1.000 37.02110 189 ASP C C 1
ATOM 9974 O O . ASP D 2 178 ? 135.71800 124.75800 174.58700 1.000 37.02110 189 ASP C O 1
ATOM 9979 N N . PRO D 2 179 ? 134.93300 123.79600 176.44200 1.000 36.68763 190 PRO C N 1
ATOM 9980 C CA . PRO D 2 179 ? 134.44700 122.63800 175.69000 1.000 36.68763 190 PRO C CA 1
ATOM 9981 C C . PRO D 2 179 ? 133.01300 122.79900 175.21200 1.000 36.68763 190 PRO C C 1
ATOM 9982 O O . PRO D 2 179 ? 132.38300 121.82000 174.80800 1.000 36.68763 190 PRO C O 1
ATOM 9986 N N . PHE D 2 180 ? 132.48400 124.02100 175.24400 1.000 35.59730 191 PHE C N 1
ATOM 9987 C CA . PHE D 2 180 ? 131.07800 124.25100 174.94200 1.000 35.59730 191 PHE C CA 1
ATOM 9988 C C . PHE D 2 180 ? 130.82400 124.92400 173.60600 1.000 35.59730 191 PHE C C 1
ATOM 9989 O O . PHE D 2 180 ? 129.78200 124.67600 173.00000 1.000 35.59730 191 PHE C O 1
ATOM 9997 N N . THR D 2 181 ? 131.73900 125.76700 173.13000 1.000 33.47998 192 THR C N 1
ATOM 9998 C CA . THR D 2 181 ? 131.44700 126.57500 171.95200 1.000 33.47998 192 THR C CA 1
ATOM 9999 C C . THR D 2 181 ? 131.36400 125.72100 170.69500 1.000 33.47998 192 THR C C 1
ATOM 10000 O O . THR D 2 181 ? 130.42600 125.85900 169.90200 1.000 33.47998 192 THR C O 1
ATOM 10004 N N . ALA D 2 182 ? 132.34200 124.84000 170.48600 1.000 31.27070 193 ALA C N 1
ATOM 10005 C CA . ALA D 2 182 ? 132.32000 124.00100 169.29400 1.000 31.27070 193 ALA C CA 1
ATOM 10006 C C . ALA D 2 182 ? 131.13900 123.04300 169.31800 1.000 31.27070 193 ALA C C 1
ATOM 10007 O O . ALA D 2 182 ? 130.50200 122.80900 168.28500 1.000 31.27070 193 ALA C O 1
ATOM 10009 N N . ILE D 2 183 ? 130.83300 122.48000 170.48700 1.000 31.04167 194 ILE C N 1
ATOM 10010 C CA . ILE D 2 183 ? 129.67500 121.60200 170.60800 1.000 31.04167 194 ILE C CA 1
ATOM 10011 C C . ILE D 2 183 ? 128.39900 122.36400 170.28800 1.000 31.04167 194 ILE C C 1
ATOM 10012 O O . ILE D 2 183 ? 127.52500 121.86300 169.57400 1.000 31.04167 194 ILE C O 1
ATOM 10017 N N . ALA D 2 184 ? 128.27600 123.58900 170.79900 1.000 29.77672 195 ALA C N 1
ATOM 10018 C CA . ALA D 2 184 ? 127.08000 124.38100 170.53300 1.000 29.77672 195 ALA C CA 1
ATOM 10019 C C . ALA D 2 184 ? 126.95200 124.70800 169.05300 1.000 29.77672 195 ALA C C 1
ATOM 10020 O O . ALA D 2 184 ? 125.86300 124.61200 168.48200 1.000 29.77672 195 ALA C O 1
ATOM 10022 N N . LEU D 2 185 ? 128.05800 125.07800 168.40800 1.000 29.35687 196 LEU C N 1
ATOM 10023 C CA . LEU D 2 185 ? 128.01000 125.41500 166.98900 1.000 29.35687 196 LEU C CA 1
ATOM 10024 C C . LEU D 2 185 ? 127.65000 124.20200 166.13800 1.000 29.35687 196 LEU C C 1
ATOM 10025 O O . LEU D 2 185 ? 126.81000 124.29400 165.23200 1.000 29.35687 196 LEU C O 1
ATOM 10030 N N . ALA D 2 186 ? 128.27000 123.05400 166.41200 1.000 29.13716 197 ALA C N 1
ATOM 10031 C CA . ALA D 2 186 ? 127.97100 121.85800 165.63400 1.000 29.13716 197 ALA C CA 1
ATOM 10032 C C . ALA D 2 186 ? 126.54300 121.38700 165.86900 1.000 29.13716 197 ALA C C 1
ATOM 10033 O O . ALA D 2 186 ? 125.84600 120.99900 164.92400 1.000 29.13716 197 ALA C O 1
ATOM 10035 N N . SER D 2 187 ? 126.08500 121.40700 167.12100 1.000 29.20152 198 SER C N 1
ATOM 10036 C CA . SER D 2 187 ? 124.71000 121.02400 167.40000 1.000 29.20152 198 SER C CA 1
ATOM 10037 C C . SER D 2 187 ? 123.72700 122.00300 166.78400 1.000 29.20152 198 SER C C 1
ATOM 10038 O O . SER D 2 187 ? 122.61400 121.61800 166.42600 1.000 29.20152 198 SER C O 1
ATOM 10041 N N . SER D 2 188 ? 124.12300 123.26300 166.62100 1.000 28.48462 199 SER C N 1
ATOM 10042 C CA . SER D 2 188 ? 123.26900 124.21000 165.92000 1.000 28.48462 199 SER C CA 1
ATOM 10043 C C . SER D 2 188 ? 123.18500 123.87700 164.43900 1.000 28.48462 199 SER C C 1
ATOM 10044 O O . SER D 2 188 ? 122.10500 123.95100 163.83800 1.000 28.48462 199 SER C O 1
ATOM 10047 N N . PHE D 2 189 ? 124.32100 123.53000 163.82900 1.000 28.33688 200 PHE C N 1
ATOM 10048 C CA . PHE D 2 189 ? 124.30100 123.02500 162.45900 1.000 28.33688 200 PHE C CA 1
ATOM 10049 C C . PHE D 2 189 ? 123.33400 121.85900 162.33300 1.000 28.33688 200 PHE C C 1
ATOM 10050 O O . PHE D 2 189 ? 122.53000 121.79500 161.39800 1.000 28.33688 200 PHE C O 1
ATOM 10058 N N . ILE D 2 190 ? 123.40400 120.92300 163.28000 1.000 30.84024 201 ILE C N 1
ATOM 10059 C CA . ILE D 2 190 ? 122.52500 119.75700 163.25200 1.000 30.84024 201 ILE C CA 1
ATOM 10060 C C . ILE D 2 190 ? 121.06800 120.17900 163.38200 1.000 30.84024 201 ILE C C 1
ATOM 10061 O O . ILE D 2 190 ? 120.19300 119.66800 162.67500 1.000 30.84024 201 ILE C O 1
ATOM 10066 N N . ASP D 2 191 ? 120.78400 121.11500 164.28900 1.000 31.14734 202 ASP C N 1
ATOM 10067 C CA . ASP D 2 191 ? 119.41400 121.57600 164.48600 1.000 31.14734 202 ASP C CA 1
ATOM 10068 C C . ASP D 2 191 ? 118.86600 122.25800 163.24400 1.000 31.14734 202 ASP C C 1
ATOM 10069 O O . ASP D 2 191 ? 117.65800 122.20900 162.99200 1.000 31.14734 202 ASP C O 1
ATOM 10074 N N . THR D 2 192 ? 119.72900 122.90400 162.46300 1.000 31.82449 203 THR C N 1
ATOM 10075 C CA . THR D 2 192 ? 119.26300 123.55200 161.24400 1.000 31.82449 203 THR C CA 1
ATOM 10076 C C . THR D 2 192 ? 118.92600 122.52400 160.17300 1.000 31.82449 203 THR C C 1
ATOM 10077 O O . THR D 2 192 ? 117.82400 122.53400 159.61300 1.000 31.82449 203 THR C O 1
ATOM 10081 N N . ASP D 2 193 ? 119.86400 121.63100 159.87000 1.000 35.71354 204 ASP C N 1
ATOM 10082 C CA . ASP D 2 193 ? 119.63600 120.58900 158.87300 1.000 35.71354 204 ASP C CA 1
ATOM 10083 C C . ASP D 2 193 ? 120.63100 119.46900 159.13600 1.000 35.71354 204 ASP C C 1
ATOM 10084 O O . ASP D 2 193 ? 121.82700 119.64400 158.89200 1.000 35.71354 204 ASP C O 1
ATOM 10089 N N . GLU D 2 194 ? 120.14400 118.32700 159.61700 1.000 38.81340 205 GLU C N 1
ATOM 10090 C CA . GLU D 2 194 ? 121.04200 117.23900 159.97900 1.000 38.81340 205 GLU C CA 1
ATOM 10091 C C . GLU D 2 194 ? 121.59100 116.48900 158.77600 1.000 38.81340 205 GLU C C 1
ATOM 10092 O O . GLU D 2 194 ? 122.57100 115.75200 158.92600 1.000 38.81340 205 GLU C O 1
ATOM 10098 N N . HIS D 2 195 ? 120.99400 116.64800 157.60000 1.000 38.62655 206 HIS C N 1
ATOM 10099 C CA . HIS D 2 195 ? 121.45000 115.95700 156.40500 1.000 38.62655 206 HIS C CA 1
ATOM 10100 C C . HIS D 2 195 ? 122.29100 116.84200 155.50400 1.000 38.62655 206 HIS C C 1
ATOM 10101 O O . HIS D 2 195 ? 122.70500 116.39900 154.43000 1.000 38.62655 206 HIS C O 1
ATOM 10108 N N . HIS D 2 196 ? 122.55100 118.07500 155.91600 1.000 33.72055 207 HIS C N 1
ATOM 10109 C CA . HIS D 2 196 ? 123.38800 118.96400 155.13900 1.000 33.72055 207 HIS C CA 1
ATOM 10110 C C . HIS D 2 196 ? 124.83600 118.48400 155.17700 1.000 33.72055 207 HIS C C 1
ATOM 10111 O O . HIS D 2 196 ? 125.29300 117.95100 156.18900 1.000 33.72055 207 HIS C O 1
ATOM 10118 N N . PRO D 2 197 ? 125.57500 118.64800 154.07900 1.000 33.61270 208 PRO C N 1
ATOM 10119 C CA . PRO D 2 197 ? 126.99100 118.25700 154.09400 1.000 33.61270 208 PRO C CA 1
ATOM 10120 C C . PRO D 2 197 ? 127.81400 119.01200 155.11900 1.000 33.61270 208 PRO C C 1
ATOM 10121 O O . PRO D 2 197 ? 128.83700 118.49500 155.57900 1.000 33.61270 208 PRO C O 1
ATOM 10125 N N . ILE D 2 198 ? 127.40200 120.22300 155.49100 1.000 32.91807 209 ILE C N 1
ATOM 10126 C CA . ILE D 2 198 ? 128.14800 120.98100 156.48700 1.000 32.91807 209 ILE C CA 1
ATOM 10127 C C . ILE D 2 198 ? 127.91300 120.40900 157.87700 1.000 32.91807 209 ILE C C 1
ATOM 10128 O O . ILE D 2 198 ? 128.83900 120.32300 158.69100 1.000 32.91807 209 ILE C O 1
ATOM 10133 N N . SER D 2 199 ? 126.67800 120.00700 158.17300 1.000 33.37518 210 SER C N 1
ATOM 10134 C CA . SER D 2 199 ? 126.39100 119.40400 159.46900 1.000 33.37518 210 SER C CA 1
ATOM 10135 C C . SER D 2 199 ? 127.08600 118.05900 159.61500 1.000 33.37518 210 SER C C 1
ATOM 10136 O O . SER D 2 199 ? 127.52600 117.69700 160.71000 1.000 33.37518 210 SER C O 1
ATOM 10139 N N . ARG D 2 200 ? 127.18800 117.30700 158.52600 1.000 35.72397 211 ARG C N 1
ATOM 10140 C CA . ARG D 2 200 ? 127.82300 115.99900 158.54400 1.000 35.72397 211 ARG C CA 1
ATOM 10141 C C . ARG D 2 200 ? 129.33900 116.07600 158.48400 1.000 35.72397 211 ARG C C 1
ATOM 10142 O O . ARG D 2 200 ? 129.99600 115.03100 158.49800 1.000 35.72397 211 ARG C O 1
ATOM 10150 N N . SER D 2 201 ? 129.91000 117.27300 158.42500 1.000 34.94710 212 SER C N 1
ATOM 10151 C CA . SER D 2 201 ? 131.35100 117.44700 158.34700 1.000 34.94710 212 SER C CA 1
ATOM 10152 C C . SER D 2 201 ? 131.98000 117.80700 159.68400 1.000 34.94710 212 SER C C 1
ATOM 10153 O O . SER D 2 201 ? 133.19700 117.99000 159.74700 1.000 34.94710 212 SER C O 1
ATOM 10156 N N . MET D 2 202 ? 131.19000 117.91200 160.74500 1.000 32.95315 213 MET C N 1
ATOM 10157 C CA . MET D 2 202 ? 131.67800 118.33900 162.04700 1.000 32.95315 213 MET C CA 1
ATOM 10158 C C . MET D 2 202 ? 131.90100 117.12700 162.93600 1.000 32.95315 213 MET C C 1
ATOM 10159 O O . MET D 2 202 ? 131.03600 116.25200 163.02600 1.000 32.95315 213 MET C O 1
ATOM 10164 N N . SER D 2 203 ? 133.05500 117.08300 163.59700 1.000 32.13783 214 SER C N 1
ATOM 10165 C CA . SER D 2 203 ? 133.35400 116.04300 164.57900 1.000 32.13783 214 SER C CA 1
ATOM 10166 C C . SER D 2 203 ? 134.04000 116.73100 165.75100 1.000 32.13783 214 SER C C 1
ATOM 10167 O O . SER D 2 203 ? 135.22700 117.04100 165.67300 1.000 32.13783 214 SER C O 1
ATOM 10170 N N . VAL D 2 204 ? 133.30800 116.95500 166.83200 1.000 30.75139 215 VAL C N 1
ATOM 10171 C CA . VAL D 2 204 ? 133.82900 117.66000 167.99400 1.000 30.75139 215 VAL C CA 1
ATOM 10172 C C . VAL D 2 204 ? 134.13500 116.64900 169.08700 1.000 30.75139 215 VAL C C 1
ATOM 10173 O O . VAL D 2 204 ? 133.32000 115.76700 169.37600 1.000 30.75139 215 VAL C O 1
ATOM 10177 N N . MET D 2 205 ? 135.30800 116.78100 169.69800 1.000 33.18200 216 MET C N 1
ATOM 10178 C CA . MET D 2 205 ? 135.75200 115.84400 170.72000 1.000 33.18200 216 MET C CA 1
ATOM 10179 C C . MET D 2 205 ? 136.78000 116.54200 171.59800 1.000 33.18200 216 MET C C 1
ATOM 10180 O O . MET D 2 205 ? 137.04200 117.73800 171.44900 1.000 33.18200 216 MET C O 1
ATOM 10185 N N . TYR D 2 206 ? 137.35900 115.78500 172.52500 1.000 35.92896 217 TYR C N 1
ATOM 10186 C CA . TYR D 2 206 ? 138.35300 116.32900 173.43600 1.000 35.92896 217 TYR C CA 1
ATOM 10187 C C . TYR D 2 206 ? 139.32100 115.23600 173.86000 1.000 35.92896 217 TYR C C 1
ATOM 10188 O O . TYR D 2 206 ? 138.91500 114.10200 174.11900 1.000 35.92896 217 TYR C O 1
ATOM 10197 N N . TRP D 2 207 ? 140.59900 115.59200 173.92900 1.000 37.22907 218 TRP C N 1
ATOM 10198 C CA . TRP D 2 207 ? 141.60800 114.74700 174.54600 1.000 37.22907 218 TRP C CA 1
ATOM 10199 C C . TRP D 2 207 ? 142.62000 115.64800 175.23200 1.000 37.22907 218 TRP C C 1
ATOM 10200 O O . TRP D 2 207 ? 142.85300 116.77900 174.80200 1.000 37.22907 218 TRP C O 1
ATOM 10211 N N . SER D 2 208 ? 143.21100 115.14200 176.30800 1.000 46.21854 219 SER C N 1
ATOM 10212 C CA . SER D 2 208 ? 144.18600 115.90400 177.06600 1.000 46.21854 219 SER C CA 1
ATOM 10213 C C . SER D 2 208 ? 145.59900 115.58200 176.58800 1.000 46.21854 219 SER C C 1
ATOM 10214 O O . SER D 2 208 ? 145.82000 114.68400 175.77300 1.000 46.21854 219 SER C O 1
ATOM 10217 N N . HIS D 2 209 ? 146.57500 116.32500 177.10400 1.000 50.24624 220 HIS C N 1
ATOM 10218 C CA . HIS D 2 209 ? 147.97400 116.05800 176.80600 1.000 50.24624 220 HIS C CA 1
ATOM 10219 C C . HIS D 2 209 ? 148.61800 115.11000 177.80300 1.000 50.24624 220 HIS C C 1
ATOM 10220 O O . HIS D 2 209 ? 149.74400 114.65800 177.56900 1.000 50.24624 220 HIS C O 1
ATOM 10227 N N . ASN D 2 210 ? 147.93600 114.79900 178.89800 1.000 55.77008 221 ASN C N 1
ATOM 10228 C CA . ASN D 2 210 ? 148.47600 113.93600 179.93400 1.000 55.77008 221 ASN C CA 1
ATOM 10229 C C . ASN D 2 210 ? 148.09300 112.47800 179.74100 1.000 55.77008 221 ASN C C 1
ATOM 10230 O O . ASN D 2 210 ? 148.60100 111.61700 180.46700 1.000 55.77008 221 ASN C O 1
ATOM 10235 N N . GLU D 2 211 ? 147.21600 112.18200 178.78800 1.000 52.53886 222 GLU C N 1
ATOM 10236 C CA . GLU D 2 211 ? 146.71800 110.83000 178.59500 1.000 52.53886 222 GLU C CA 1
ATOM 10237 C C . GLU D 2 211 ? 147.57700 110.06400 177.59100 1.000 52.53886 222 GLU C C 1
ATOM 10238 O O . GLU D 2 211 ? 148.53900 110.58700 177.02200 1.000 52.53886 222 GLU C O 1
ATOM 10244 N N . ASP D 2 212 ? 147.21500 108.79900 177.38400 1.000 51.30023 223 ASP C N 1
ATOM 10245 C CA . ASP D 2 212 ? 147.90700 107.98200 176.40100 1.000 51.30023 223 ASP C CA 1
ATOM 10246 C C . ASP D 2 212 ? 147.74000 108.59800 175.01900 1.000 51.30023 223 ASP C C 1
ATOM 10247 O O . ASP D 2 212 ? 146.68400 109.13400 174.67800 1.000 51.30023 223 ASP C O 1
ATOM 10252 N N . ILE D 2 213 ? 148.79800 108.51000 174.21100 1.000 45.29897 224 ILE C N 1
ATOM 10253 C CA . ILE D 2 213 ? 148.84800 109.24600 172.95100 1.000 45.29897 224 ILE C CA 1
ATOM 10254 C C . ILE D 2 213 ? 148.33500 108.44200 171.76500 1.000 45.29897 224 ILE C C 1
ATOM 10255 O O . ILE D 2 213 ? 148.20100 109.00200 170.66800 1.000 45.29897 224 ILE C O 1
ATOM 10260 N N . ALA D 2 214 ? 148.02700 107.15700 171.94900 1.000 42.49934 225 ALA C N 1
ATOM 10261 C CA . ALA D 2 214 ? 147.67800 106.29700 170.82200 1.000 42.49934 225 ALA C CA 1
ATOM 10262 C C . ALA D 2 214 ? 146.50200 106.85500 170.02700 1.000 42.49934 225 ALA C C 1
ATOM 10263 O O . ALA D 2 214 ? 146.59100 107.05000 168.81000 1.000 42.49934 225 ALA C O 1
ATOM 10265 N N . ILE D 2 215 ? 145.39300 107.12600 170.70500 1.000 40.51034 226 ILE C N 1
ATOM 10266 C CA . ILE D 2 215 ? 144.16100 107.55100 170.04500 1.000 40.51034 226 ILE C CA 1
ATOM 10267 C C . ILE D 2 215 ? 144.28800 108.97200 169.49900 1.000 40.51034 226 ILE C C 1
ATOM 10268 O O . ILE D 2 215 ? 143.90300 109.20900 168.34300 1.000 40.51034 226 ILE C O 1
ATOM 10273 N N . PRO D 2 216 ? 144.79200 109.95200 170.26100 1.000 39.46993 227 PRO C N 1
ATOM 10274 C CA . PRO D 2 216 ? 145.00100 111.27500 169.65400 1.000 39.46993 227 PRO C CA 1
ATOM 10275 C C . PRO D 2 216 ? 145.97100 111.25400 168.49000 1.000 39.46993 227 PRO C C 1
ATOM 10276 O O . PRO D 2 216 ? 145.78500 112.01200 167.53300 1.000 39.46993 227 PRO C O 1
ATOM 10280 N N . GLN D 2 217 ? 146.98800 110.39100 168.51900 1.000 37.92983 228 GLN C N 1
ATOM 10281 C CA . GLN D 2 217 ? 147.89100 110.29600 167.37700 1.000 37.92983 228 GLN C CA 1
ATOM 10282 C C . GLN D 2 217 ? 147.18500 109.70700 166.16500 1.000 37.92983 228 GLN C C 1
ATOM 10283 O O . GLN D 2 217 ? 147.38600 110.17000 165.03600 1.000 37.92983 228 GLN C O 1
ATOM 10289 N N . GLN D 2 218 ? 146.36400 108.67900 166.37600 1.000 38.54323 229 GLN C N 1
ATOM 10290 C CA . GLN D 2 218 ? 145.58400 108.12700 165.27400 1.000 38.54323 229 GLN C CA 1
ATOM 10291 C C . GLN D 2 218 ? 144.65800 109.17500 164.67600 1.000 38.54323 229 GLN C C 1
ATOM 10292 O O . GLN D 2 218 ? 144.44800 109.20800 163.45900 1.000 38.54323 229 GLN C O 1
ATOM 10298 N N . ILE D 2 219 ? 144.08400 110.03300 165.51800 1.000 36.32403 230 ILE C N 1
ATOM 10299 C CA . ILE D 2 219 ? 143.21600 111.08900 165.00900 1.000 36.32403 230 ILE C CA 1
ATOM 10300 C C . ILE D 2 219 ? 144.02900 112.12900 164.25100 1.000 36.32403 230 ILE C C 1
ATOM 10301 O O . ILE D 2 219 ? 143.58500 112.66200 163.23000 1.000 36.32403 230 ILE C O 1
ATOM 10306 N N . MET D 2 220 ? 145.23700 112.42300 164.72900 1.000 35.45389 231 MET C N 1
ATOM 10307 C CA . MET D 2 220 ? 146.06100 113.42900 164.07300 1.000 35.45389 231 MET C CA 1
ATOM 10308 C C . MET D 2 220 ? 146.58600 112.94400 162.73200 1.000 35.45389 231 MET C C 1
ATOM 10309 O O . MET D 2 220 ? 146.83400 113.75800 161.83900 1.000 35.45389 231 MET C O 1
ATOM 10314 N N . ASN D 2 221 ? 146.76700 111.63300 162.56800 1.000 36.35302 232 ASN C N 1
ATOM 10315 C CA . ASN D 2 221 ? 147.30900 111.12600 161.31400 1.000 36.35302 232 ASN C CA 1
ATOM 10316 C C . ASN D 2 221 ? 146.36400 111.32100 160.13300 1.000 36.35302 232 ASN C C 1
ATOM 10317 O O . ASN D 2 221 ? 146.83000 111.36300 158.99100 1.000 36.35302 232 ASN C O 1
ATOM 10322 N N . CYS D 2 222 ? 145.06100 111.42200 160.36900 1.000 38.12873 233 CYS C N 1
ATOM 10323 C CA . CYS D 2 222 ? 144.09700 111.69000 159.30100 1.000 38.12873 233 CYS C CA 1
ATOM 10324 C C . CYS D 2 222 ? 143.69600 113.16500 159.29300 1.000 38.12873 233 CYS C C 1
ATOM 10325 O O . CYS D 2 222 ? 142.55200 113.51600 159.56800 1.000 38.12873 233 CYS C O 1
ATOM 10328 N N . ALA D 2 223 ? 144.65000 114.04200 158.98000 1.000 34.73517 234 ALA C N 1
ATOM 10329 C CA . ALA D 2 223 ? 144.42500 115.47700 159.12800 1.000 34.73517 234 ALA C CA 1
ATOM 10330 C C . ALA D 2 223 ? 144.41200 116.22100 157.80000 1.000 34.73517 234 ALA C C 1
ATOM 10331 O O . ALA D 2 223 ? 143.46200 116.95700 157.52500 1.000 34.73517 234 ALA C O 1
ATOM 10333 N N . ASP D 2 224 ? 145.46600 116.10300 156.99800 1.000 35.25631 235 ASP C N 1
ATOM 10334 C CA . ASP D 2 224 ? 145.62600 116.78600 155.71600 1.000 35.25631 235 ASP C CA 1
ATOM 10335 C C . ASP D 2 224 ? 145.84800 118.28500 155.90400 1.000 35.25631 235 ASP C C 1
ATOM 10336 O O . ASP D 2 224 ? 146.32800 118.95600 154.98900 1.000 35.25631 235 ASP C O 1
ATOM 10341 N N . VAL D 2 225 ? 145.54800 118.80400 157.09500 1.000 30.32331 236 VAL C N 1
ATOM 10342 C CA . VAL D 2 225 ? 145.90500 120.15500 157.52100 1.000 30.32331 236 VAL C CA 1
ATOM 10343 C C . VAL D 2 225 ? 145.56300 120.27300 158.99900 1.000 30.32331 236 VAL C C 1
ATOM 10344 O O . VAL D 2 225 ? 144.57800 119.69200 159.46400 1.000 30.32331 236 VAL C O 1
ATOM 10348 N N . VAL D 2 226 ? 146.36900 121.00900 159.75400 1.000 28.43340 237 VAL C N 1
ATOM 10349 C CA . VAL D 2 226 ? 146.16100 121.17300 161.18600 1.000 28.43340 237 VAL C CA 1
ATOM 10350 C C . VAL D 2 226 ? 146.14000 122.65800 161.50400 1.000 28.43340 237 VAL C C 1
ATOM 10351 O O . VAL D 2 226 ? 146.95300 123.42600 160.98200 1.000 28.43340 237 VAL C O 1
ATOM 10355 N N . VAL D 2 227 ? 145.20100 123.06500 162.35000 1.000 27.59086 238 VAL C N 1
ATOM 10356 C CA . VAL D 2 227 ? 145.08200 124.44400 162.80100 1.000 27.59086 238 VAL C CA 1
ATOM 10357 C C . VAL D 2 227 ? 145.23400 124.43200 164.31200 1.000 27.59086 238 VAL C C 1
ATOM 10358 O O . VAL D 2 227 ? 144.34700 123.95200 165.02500 1.000 27.59086 238 VAL C O 1
ATOM 10362 N N . SER D 2 228 ? 146.35100 124.95200 164.80300 1.000 29.27763 239 SER C N 1
ATOM 10363 C CA . SER D 2 228 ? 146.63200 124.99000 166.22800 1.000 29.27763 239 SER C CA 1
ATOM 10364 C C . SER D 2 228 ? 146.48000 126.41400 166.74200 1.000 29.27763 239 SER C C 1
ATOM 10365 O O . SER D 2 228 ? 146.85000 127.37100 166.05900 1.000 29.27763 239 SER C O 1
ATOM 10368 N N . TRP D 2 229 ? 145.94600 126.54800 167.95500 1.000 29.88154 240 TRP C N 1
ATOM 10369 C CA . TRP D 2 229 ? 145.54000 127.84600 168.47800 1.000 29.88154 240 TRP C CA 1
ATOM 10370 C C . TRP D 2 229 ? 146.13300 128.20700 169.82900 1.000 29.88154 240 TRP C C 1
ATOM 10371 O O . TRP D 2 229 ? 146.11800 129.39100 170.18000 1.000 29.88154 240 TRP C O 1
ATOM 10382 N N . GLY D 2 230 ? 146.64000 127.25200 170.59700 1.000 32.78149 241 GLY C N 1
ATOM 10383 C CA . GLY D 2 230 ? 147.03300 127.53000 171.96400 1.000 32.78149 241 GLY C CA 1
ATOM 10384 C C . GLY D 2 230 ? 148.28700 128.35900 172.14600 1.000 32.78149 241 GLY C C 1
ATOM 10385 O O . GLY D 2 230 ? 148.64600 129.16700 171.28600 1.000 32.78149 241 GLY C O 1
ATOM 10386 N N . GLY D 2 231 ? 148.95400 128.17200 173.28000 1.000 36.31260 242 GLY C N 1
ATOM 10387 C CA . GLY D 2 231 ? 150.16700 128.90200 173.58100 1.000 36.31260 242 GLY C CA 1
ATOM 10388 C C . GLY D 2 231 ? 151.39700 128.27500 172.96700 1.000 36.31260 242 GLY C C 1
ATOM 10389 O O . GLY D 2 231 ? 151.36700 127.84600 171.81200 1.000 36.31260 242 GLY C O 1
ATOM 10390 N N . TYR D 2 232 ? 152.48800 128.21100 173.72600 1.000 39.56433 243 TYR C N 1
ATOM 10391 C CA . TYR D 2 232 ? 153.72000 127.65300 173.18500 1.000 39.56433 243 TYR C CA 1
ATOM 10392 C C . TYR D 2 232 ? 153.69500 126.13300 173.19200 1.000 39.56433 243 TYR C C 1
ATOM 10393 O O . TYR D 2 232 ? 154.01600 125.49700 172.18400 1.000 39.56433 243 TYR C O 1
ATOM 10402 N N . ASP D 2 233 ? 153.33600 125.53400 174.32600 1.000 39.72167 244 ASP C N 1
ATOM 10403 C CA . ASP D 2 233 ? 153.35100 124.08000 174.41600 1.000 39.72167 244 ASP C CA 1
ATOM 10404 C C . ASP D 2 233 ? 152.28400 123.45800 173.53200 1.000 39.72167 244 ASP C C 1
ATOM 10405 O O . ASP D 2 233 ? 152.46200 122.34700 173.02400 1.000 39.72167 244 ASP C O 1
ATOM 10410 N N . ALA D 2 234 ? 151.17300 124.16200 173.32300 1.000 36.14258 245 ALA C N 1
ATOM 10411 C CA . ALA D 2 234 ? 150.14600 123.65600 172.42100 1.000 36.14258 245 ALA C CA 1
ATOM 10412 C C . ALA D 2 234 ? 150.67100 123.56200 170.99400 1.000 36.14258 245 ALA C C 1
ATOM 10413 O O . ALA D 2 234 ? 150.48100 122.54700 170.31200 1.000 36.14258 245 ALA C O 1
ATOM 10415 N N . ILE D 2 235 ? 151.35100 124.60900 170.53100 1.000 34.21757 246 ILE C N 1
ATOM 10416 C CA . ILE D 2 235 ? 151.90300 124.59600 169.18200 1.000 34.21757 246 ILE C CA 1
ATOM 10417 C C . ILE D 2 235 ? 153.04600 123.59600 169.08000 1.000 34.21757 246 ILE C C 1
ATOM 10418 O O . ILE D 2 235 ? 153.23500 122.95200 168.04300 1.000 34.21757 246 ILE C O 1
ATOM 10423 N N . LYS D 2 236 ? 153.81800 123.43800 170.15300 1.000 36.51847 247 LYS C N 1
ATOM 10424 C CA . LYS D 2 236 ? 154.87100 122.43100 170.16200 1.000 36.51847 247 LYS C CA 1
ATOM 10425 C C . LYS D 2 236 ? 154.29000 121.02800 170.03900 1.000 36.51847 247 LYS C C 1
ATOM 10426 O O . LYS D 2 236 ? 154.81200 120.19300 169.29200 1.000 36.51847 247 LYS C O 1
ATOM 10432 N N . TRP D 2 237 ? 153.20800 120.75300 170.76700 1.000 36.83303 248 TRP C N 1
ATOM 10433 C CA . TRP D 2 237 ? 152.52900 119.46900 170.65100 1.000 36.83303 248 TRP C CA 1
ATOM 10434 C C . TRP D 2 237 ? 152.00800 119.25700 169.24000 1.000 36.83303 248 TRP C C 1
ATOM 10435 O O . TRP D 2 237 ? 152.15700 118.17300 168.66600 1.000 36.83303 248 TRP C O 1
ATOM 10446 N N . ALA D 2 238 ? 151.37700 120.28300 168.66900 1.000 34.67470 249 ALA C N 1
ATOM 10447 C CA . ALA D 2 238 ? 150.87500 120.17000 167.30500 1.000 34.67470 249 ALA C CA 1
ATOM 10448 C C . ALA D 2 238 ? 151.99900 119.86100 166.32900 1.000 34.67470 249 ALA C C 1
ATOM 10449 O O . ALA D 2 238 ? 151.84000 119.03000 165.43000 1.000 34.67470 249 ALA C O 1
ATOM 10451 N N . THR D 2 239 ? 153.14400 120.52300 166.48900 1.000 34.80059 250 THR C N 1
ATOM 10452 C CA . THR D 2 239 ? 154.26400 120.29700 165.58400 1.000 34.80059 250 THR C CA 1
ATOM 10453 C C . THR D 2 239 ? 154.83800 118.89900 165.75200 1.000 34.80059 250 THR C C 1
ATOM 10454 O O . THR D 2 239 ? 155.25000 118.26800 164.77300 1.000 34.80059 250 THR C O 1
ATOM 10458 N N . GLU D 2 240 ? 154.87300 118.39600 166.98400 1.000 37.85428 251 GLU C N 1
ATOM 10459 C CA . GLU D 2 240 ? 155.50100 117.10400 167.22700 1.000 37.85428 251 GLU C CA 1
ATOM 10460 C C . GLU D 2 240 ? 154.60700 115.93400 166.84600 1.000 37.85428 251 GLU C C 1
ATOM 10461 O O . GLU D 2 240 ? 155.11600 114.84700 166.55700 1.000 37.85428 251 GLU C O 1
ATOM 10467 N N . HIS D 2 241 ? 153.29100 116.12400 166.83800 1.000 37.28279 252 HIS C N 1
ATOM 10468 C CA . HIS D 2 241 ? 152.35400 115.02700 166.63500 1.000 37.28279 252 HIS C CA 1
ATOM 10469 C C . HIS D 2 241 ? 151.55200 115.19500 165.35200 1.000 37.28279 252 HIS C C 1
ATOM 10470 O O . HIS D 2 241 ? 150.39300 114.78800 165.27600 1.000 37.28279 252 HIS C O 1
ATOM 10477 N N . THR D 2 242 ? 152.16200 115.79100 164.33700 1.000 34.96735 253 THR C N 1
ATOM 10478 C CA . THR D 2 242 ? 151.57200 115.93600 163.02500 1.000 34.96735 253 THR C CA 1
ATOM 10479 C C . THR D 2 242 ? 152.43800 115.22000 161.99900 1.000 34.96735 253 THR C C 1
ATOM 10480 O O . THR D 2 242 ? 153.66800 115.26200 162.10200 1.000 34.96735 253 THR C O 1
ATOM 10484 N N . PRO D 2 243 ? 151.84000 114.52900 161.03100 1.000 35.59127 254 PRO C N 1
ATOM 10485 C CA . PRO D 2 243 ? 152.63600 113.95900 159.94100 1.000 35.59127 254 PRO C CA 1
ATOM 10486 C C . PRO D 2 243 ? 153.48500 115.03200 159.27600 1.000 35.59127 254 PRO C C 1
ATOM 10487 O O . PRO D 2 243 ? 153.03800 116.16000 159.06600 1.000 35.59127 254 PRO C O 1
ATOM 10491 N N . VAL D 2 244 ? 154.72800 114.67300 158.95100 1.000 37.54102 255 VAL C N 1
ATOM 10492 C CA . VAL D 2 244 ? 155.69700 115.67400 158.52700 1.000 37.54102 255 VAL C CA 1
ATOM 10493 C C . VAL D 2 244 ? 155.33400 116.30600 157.19300 1.000 37.54102 255 VAL C C 1
ATOM 10494 O O . VAL D 2 244 ? 155.85400 117.37600 156.86300 1.000 37.54102 255 VAL C O 1
ATOM 10498 N N . ASN D 2 245 ? 154.45400 115.68500 156.41100 1.000 38.43535 256 ASN C N 1
ATOM 10499 C CA . ASN D 2 245 ? 154.04700 116.23600 155.12800 1.000 38.43535 256 ASN C CA 1
ATOM 10500 C C . ASN D 2 245 ? 152.73400 117.00100 155.21600 1.000 38.43535 256 ASN C C 1
ATOM 10501 O O . ASN D 2 245 ? 152.11800 117.28100 154.18500 1.000 38.43535 256 ASN C O 1
ATOM 10506 N N . VAL D 2 246 ? 152.30300 117.35500 156.42200 1.000 34.80990 257 VAL C N 1
ATOM 10507 C CA . VAL D 2 246 ? 151.03400 118.03400 156.64600 1.000 34.80990 257 VAL C CA 1
ATOM 10508 C C . VAL D 2 246 ? 151.32100 119.42700 157.18500 1.000 34.80990 257 VAL C C 1
ATOM 10509 O O . VAL D 2 246 ? 152.20300 119.60500 158.03100 1.000 34.80990 257 VAL C O 1
ATOM 10513 N N . ASP D 2 247 ? 150.57700 120.41100 156.69300 1.000 33.49587 258 ASP C N 1
ATOM 10514 C CA . ASP D 2 247 ? 150.78900 121.80300 157.05400 1.000 33.49587 258 ASP C CA 1
ATOM 10515 C C . ASP D 2 247 ? 150.06400 122.14600 158.34800 1.000 33.49587 258 ASP C C 1
ATOM 10516 O O . ASP D 2 247 ? 149.02000 121.57600 158.66900 1.000 33.49587 258 ASP C O 1
ATOM 10521 N N . ILE D 2 248 ? 150.62700 123.09800 159.08600 1.000 30.90599 259 ILE C N 1
ATOM 10522 C CA . ILE D 2 248 ? 150.09400 123.52900 160.37100 1.000 30.90599 259 ILE C CA 1
ATOM 10523 C C . ILE D 2 248 ? 149.91500 125.03800 160.33500 1.000 30.90599 259 ILE C C 1
ATOM 10524 O O . ILE D 2 248 ? 150.87200 125.77200 160.06800 1.000 30.90599 259 ILE C O 1
ATOM 10529 N N . LEU D 2 249 ? 148.69600 125.49800 160.59500 1.000 29.10588 260 LEU C N 1
ATOM 10530 C CA . LEU D 2 249 ? 148.42300 126.91600 160.79900 1.000 29.10588 260 LEU C CA 1
ATOM 10531 C C . LEU D 2 249 ? 148.61800 127.21900 162.27700 1.000 29.10588 260 LEU C C 1
ATOM 10532 O O . LEU D 2 249 ? 147.84700 126.74900 163.11800 1.000 29.10588 260 LEU C O 1
ATOM 10537 N N . LYS D 2 250 ? 149.64500 127.99300 162.59900 1.000 30.36190 261 LYS C N 1
ATOM 10538 C CA . LYS D 2 250 ? 150.00500 128.27300 163.98100 1.000 30.36190 261 LYS C CA 1
ATOM 10539 C C . LYS D 2 250 ? 149.50600 129.65600 164.37200 1.000 30.36190 261 LYS C C 1
ATOM 10540 O O . LYS D 2 250 ? 149.88400 130.65500 163.75500 1.000 30.36190 261 LYS C O 1
ATOM 10546 N N . PHE D 2 251 ? 148.66100 129.70800 165.39500 1.000 29.63333 262 PHE C N 1
ATOM 10547 C CA . PHE D 2 251 ? 148.17700 130.95500 165.97700 1.000 29.63333 262 PHE C CA 1
ATOM 10548 C C . PHE D 2 251 ? 148.72000 131.01400 167.40100 1.000 29.63333 262 PHE C C 1
ATOM 10549 O O . PHE D 2 251 ? 148.07100 130.57200 168.34800 1.000 29.63333 262 PHE C O 1
ATOM 10557 N N . GLY D 2 252 ? 149.92000 131.56800 167.54500 1.000 32.04623 263 GLY C N 1
ATOM 10558 C CA . GLY D 2 252 ? 150.61300 131.54700 168.80800 1.000 32.04623 263 GLY C CA 1
ATOM 10559 C C . GLY D 2 252 ? 150.16500 132.64800 169.73600 1.000 32.04623 263 GLY C C 1
ATOM 10560 O O . GLY D 2 252 ? 149.25700 133.43400 169.44400 1.000 32.04623 263 GLY C O 1
ATOM 10561 N N . PRO D 2 253 ? 150.81100 132.70900 170.89600 1.000 32.19750 264 PRO C N 1
ATOM 10562 C CA . PRO D 2 253 ? 150.49700 133.76600 171.86000 1.000 32.19750 264 PRO C CA 1
ATOM 10563 C C . PRO D 2 253 ? 151.09600 135.09300 171.43200 1.000 32.19750 264 PRO C C 1
ATOM 10564 O O . PRO D 2 253 ? 152.22700 135.16400 170.94800 1.000 32.19750 264 PRO C O 1
ATOM 10568 N N . LYS D 2 254 ? 150.32000 136.15100 171.61000 1.000 32.00910 265 LYS C N 1
ATOM 10569 C CA . LYS D 2 254 ? 150.69700 137.48600 171.18100 1.000 32.00910 265 LYS C CA 1
ATOM 10570 C C . LYS D 2 254 ? 150.64800 138.45000 172.36100 1.000 32.00910 265 LYS C C 1
ATOM 10571 O O . LYS D 2 254 ? 150.24000 138.09800 173.46700 1.000 32.00910 265 LYS C O 1
ATOM 10577 N N . LYS D 2 255 ? 151.07700 139.68300 172.10600 1.000 32.06949 266 LYS C N 1
ATOM 10578 C CA . LYS D 2 255 ? 151.05600 140.75000 173.10500 1.000 32.06949 266 LYS C CA 1
ATOM 10579 C C . LYS D 2 255 ? 150.74700 142.04900 172.37000 1.000 32.06949 266 LYS C C 1
ATOM 10580 O O . LYS D 2 255 ? 151.62600 142.62800 171.72900 1.000 32.06949 266 LYS C O 1
ATOM 10586 N N . SER D 2 256 ? 149.50300 142.49800 172.45800 1.000 30.61656 267 SER C N 1
ATOM 10587 C CA . SER D 2 256 ? 149.08000 143.69000 171.74400 1.000 30.61656 267 SER C CA 1
ATOM 10588 C C . SER D 2 256 ? 149.18100 144.92200 172.63300 1.000 30.61656 267 SER C C 1
ATOM 10589 O O . SER D 2 256 ? 149.05500 144.85400 173.85600 1.000 30.61656 267 SER C O 1
ATOM 10592 N N . ILE D 2 257 ? 149.38100 146.06800 171.99100 1.000 28.38174 268 ILE C N 1
ATOM 10593 C CA . ILE D 2 257 ? 149.64500 147.32800 172.66100 1.000 28.38174 268 ILE C CA 1
ATOM 10594 C C . ILE D 2 257 ? 148.75800 148.39800 172.04000 1.000 28.38174 268 ILE C C 1
ATOM 10595 O O . ILE D 2 257 ? 148.04200 148.15300 171.06900 1.000 28.38174 268 ILE C O 1
ATOM 10600 N N . ALA D 2 258 ? 148.81100 149.59900 172.60900 1.000 29.39405 269 ALA C N 1
ATOM 10601 C CA . ALA D 2 258 ? 148.03400 150.72400 172.11600 1.000 29.39405 269 ALA C CA 1
ATOM 10602 C C . ALA D 2 258 ? 148.91600 151.95900 172.07400 1.000 29.39405 269 ALA C C 1
ATOM 10603 O O . ALA D 2 258 ? 149.80300 152.13100 172.91000 1.000 29.39405 269 ALA C O 1
ATOM 10605 N N . ILE D 2 259 ? 148.66600 152.81700 171.09200 1.000 29.82481 270 ILE C N 1
ATOM 10606 C CA . ILE D 2 259 ? 149.39800 154.06500 170.93500 1.000 29.82481 270 ILE C CA 1
ATOM 10607 C C . ILE D 2 259 ? 148.39600 155.20600 170.89700 1.000 29.82481 270 ILE C C 1
ATOM 10608 O O . ILE D 2 259 ? 147.47700 155.20300 170.07200 1.000 29.82481 270 ILE C O 1
ATOM 10613 N N . VAL D 2 260 ? 148.57700 156.17800 171.78300 1.000 33.34885 271 VAL C N 1
ATOM 10614 C CA . VAL D 2 260 ? 147.72700 157.35700 171.86100 1.000 33.34885 271 VAL C CA 1
ATOM 10615 C C . VAL D 2 260 ? 148.59700 158.54300 171.48000 1.000 33.34885 271 VAL C C 1
ATOM 10616 O O . VAL D 2 260 ? 149.50100 158.92000 172.23600 1.000 33.34885 271 VAL C O 1
ATOM 10620 N N . ASP D 2 261 ? 148.33800 159.13000 170.31100 1.000 37.95411 272 ASP C N 1
ATOM 10621 C CA . ASP D 2 261 ? 149.29700 160.07800 169.74600 1.000 37.95411 272 ASP C CA 1
ATOM 10622 C C . ASP D 2 261 ? 149.16300 161.46000 170.37600 1.000 37.95411 272 ASP C C 1
ATOM 10623 O O . ASP D 2 261 ? 150.08000 161.93800 171.04600 1.000 37.95411 272 ASP C O 1
ATOM 10628 N N . ASN D 2 262 ? 148.04900 162.12800 170.14300 1.000 40.96750 273 ASN C N 1
ATOM 10629 C CA . ASN D 2 262 ? 147.75600 163.36700 170.84800 1.000 40.96750 273 ASN C CA 1
ATOM 10630 C C . ASN D 2 262 ? 146.29200 163.69700 170.62300 1.000 40.96750 273 ASN C C 1
ATOM 10631 O O . ASN D 2 262 ? 145.97200 164.57700 169.81500 1.000 40.96750 273 ASN C O 1
ATOM 10636 N N . PRO D 2 263 ? 145.37700 163.02500 171.31200 1.000 41.27634 274 PRO C N 1
ATOM 10637 C CA . PRO D 2 263 ? 143.96100 163.16400 170.96700 1.000 41.27634 274 PRO C CA 1
ATOM 10638 C C . PRO D 2 263 ? 143.41200 164.50300 171.43000 1.000 41.27634 274 PRO C C 1
ATOM 10639 O O . PRO D 2 263 ? 143.53000 164.86900 172.60100 1.000 41.27634 274 PRO C O 1
ATOM 10643 N N . VAL D 2 264 ? 142.82400 165.24100 170.49100 1.000 45.44408 275 VAL C N 1
ATOM 10644 C CA . VAL D 2 264 ? 142.04300 166.41000 170.86700 1.000 45.44408 275 VAL C CA 1
ATOM 10645 C C . VAL D 2 264 ? 140.73500 165.97600 171.50700 1.000 45.44408 275 VAL C C 1
ATOM 10646 O O . VAL D 2 264 ? 140.21900 166.64300 172.40800 1.000 45.44408 275 VAL C O 1
ATOM 10650 N N . ASP D 2 265 ? 140.17900 164.85600 171.05100 1.000 45.62264 276 ASP C N 1
ATOM 10651 C CA . ASP D 2 265 ? 138.98100 164.27200 171.64700 1.000 45.62264 276 ASP C CA 1
ATOM 10652 C C . ASP D 2 265 ? 139.41100 163.11100 172.53200 1.000 45.62264 276 ASP C C 1
ATOM 10653 O O . ASP D 2 265 ? 139.45500 161.95900 172.10600 1.000 45.62264 276 ASP C O 1
ATOM 10658 N N . ILE D 2 266 ? 139.72600 163.42100 173.79000 1.000 42.50725 277 ILE C N 1
ATOM 10659 C CA . ILE D 2 266 ? 140.28500 162.41500 174.68600 1.000 42.50725 277 ILE C CA 1
ATOM 10660 C C . ILE D 2 266 ? 139.23200 161.40100 175.10800 1.000 42.50725 277 ILE C C 1
ATOM 10661 O O . ILE D 2 266 ? 139.56700 160.27100 175.48200 1.000 42.50725 277 ILE C O 1
ATOM 10666 N N . THR D 2 267 ? 137.95200 161.77300 175.06000 1.000 41.82779 278 THR C N 1
ATOM 10667 C CA . THR D 2 267 ? 136.91700 160.89600 175.59600 1.000 41.82779 278 THR C CA 1
ATOM 10668 C C . THR D 2 267 ? 136.73100 159.65700 174.72600 1.000 41.82779 278 THR C C 1
ATOM 10669 O O . THR D 2 267 ? 136.64900 158.53900 175.24600 1.000 41.82779 278 THR C O 1
ATOM 10673 N N . ALA D 2 268 ? 136.68600 159.82300 173.40200 1.000 40.12128 279 ALA C N 1
ATOM 10674 C CA . ALA D 2 268 ? 136.56900 158.65800 172.53100 1.000 40.12128 279 ALA C CA 1
ATOM 10675 C C . ALA D 2 268 ? 137.82800 157.80900 172.59000 1.000 40.12128 279 ALA C C 1
ATOM 10676 O O . ALA D 2 268 ? 137.76300 156.57600 172.50800 1.000 40.12128 279 ALA C O 1
ATOM 10678 N N . SER D 2 269 ? 138.98500 158.45500 172.72000 1.000 37.88153 280 SER C N 1
ATOM 10679 C CA . SER D 2 269 ? 140.23500 157.72700 172.89100 1.000 37.88153 280 SER C CA 1
ATOM 10680 C C . SER D 2 269 ? 140.19000 156.82700 174.11500 1.000 37.88153 280 SER C C 1
ATOM 10681 O O . SER D 2 269 ? 140.53700 155.64100 174.04600 1.000 37.88153 280 SER C O 1
ATOM 10684 N N . ALA D 2 270 ? 139.77900 157.38500 175.25300 1.000 36.46325 281 ALA C N 1
ATOM 10685 C CA . ALA D 2 270 ? 139.68800 156.59100 176.46800 1.000 36.46325 281 ALA C CA 1
ATOM 10686 C C . ALA D 2 270 ? 138.64100 155.49600 176.32900 1.000 36.46325 281 ALA C C 1
ATOM 10687 O O . ALA D 2 270 ? 138.83900 154.37800 176.81500 1.000 36.46325 281 ALA C O 1
ATOM 10689 N N . ILE D 2 271 ? 137.51800 155.80000 175.67100 1.000 36.69443 282 ILE C N 1
ATOM 10690 C CA . ILE D 2 271 ? 136.48900 154.79000 175.43300 1.000 36.69443 282 ILE C CA 1
ATOM 10691 C C . ILE D 2 271 ? 137.08000 153.60200 174.68900 1.000 36.69443 282 ILE C C 1
ATOM 10692 O O . ILE D 2 271 ? 136.88600 152.44200 175.07000 1.000 36.69443 282 ILE C O 1
ATOM 10697 N N . GLY D 2 272 ? 137.81000 153.88200 173.61000 1.000 34.64197 283 GLY C N 1
ATOM 10698 C CA . GLY D 2 272 ? 138.40100 152.80800 172.83100 1.000 34.64197 283 GLY C CA 1
ATOM 10699 C C . GLY D 2 272 ? 139.42000 152.00500 173.61500 1.000 34.64197 283 GLY C C 1
ATOM 10700 O O . GLY D 2 272 ? 139.40200 150.77100 173.60300 1.000 34.64197 283 GLY C O 1
ATOM 10701 N N . VAL D 2 273 ? 140.33900 152.69400 174.29100 1.000 33.45907 284 VAL C N 1
ATOM 10702 C CA . VAL D 2 273 ? 141.37300 151.97700 175.03200 1.000 33.45907 284 VAL C CA 1
ATOM 10703 C C . VAL D 2 273 ? 140.74800 151.12000 176.12600 1.000 33.45907 284 VAL C C 1
ATOM 10704 O O . VAL D 2 273 ? 141.18200 149.98900 176.37200 1.000 33.45907 284 VAL C O 1
ATOM 10708 N N . ALA D 2 274 ? 139.70100 151.62800 176.77800 1.000 33.79843 285 ALA C N 1
ATOM 10709 C CA . ALA D 2 274 ? 139.01000 150.84200 177.79300 1.000 33.79843 285 ALA C CA 1
ATOM 10710 C C . ALA D 2 274 ? 138.32700 149.63000 177.18100 1.000 33.79843 285 ALA C C 1
ATOM 10711 O O . ALA D 2 274 ? 138.34400 148.54300 177.76700 1.000 33.79843 285 ALA C O 1
ATOM 10713 N N . HIS D 2 275 ? 137.69700 149.80400 176.01900 1.000 33.13954 286 HIS C N 1
ATOM 10714 C CA . HIS D 2 275 ? 137.12400 148.67300 175.30000 1.000 33.13954 286 HIS C CA 1
ATOM 10715 C C . HIS D 2 275 ? 138.16900 147.59200 175.05800 1.000 33.13954 286 HIS C C 1
ATOM 10716 O O . HIS D 2 275 ? 137.93000 146.40600 175.31700 1.000 33.13954 286 HIS C O 1
ATOM 10723 N N . ASP D 2 276 ? 139.33700 147.98900 174.54900 1.000 32.77364 287 ASP C N 1
ATOM 10724 C CA . ASP D 2 276 ? 140.37100 147.00800 174.23500 1.000 32.77364 287 ASP C CA 1
ATOM 10725 C C . ASP D 2 276 ? 140.92600 146.34800 175.48500 1.000 32.77364 287 ASP C C 1
ATOM 10726 O O . ASP D 2 276 ? 141.32100 145.17800 175.44200 1.000 32.77364 287 ASP C O 1
ATOM 10731 N N . ILE D 2 277 ? 140.98500 147.07700 176.59600 1.000 33.26444 288 ILE C N 1
ATOM 10732 C CA . ILE D 2 277 ? 141.47900 146.48000 177.82800 1.000 33.26444 288 ILE C CA 1
ATOM 10733 C C . ILE D 2 277 ? 140.46400 145.49300 178.38600 1.000 33.26444 288 ILE C C 1
ATOM 10734 O O . ILE D 2 277 ? 140.82700 144.42000 178.88000 1.000 33.26444 288 ILE C O 1
ATOM 10739 N N . CYS D 2 278 ? 139.17800 145.82000 178.29100 1.000 35.08539 289 CYS C N 1
ATOM 10740 C CA . CYS D 2 278 ? 138.15800 145.09100 179.02700 1.000 35.08539 289 CYS C CA 1
ATOM 10741 C C . CYS D 2 278 ? 137.51100 143.95800 178.24500 1.000 35.08539 289 CYS C C 1
ATOM 10742 O O . CYS D 2 278 ? 136.96300 143.04300 178.86600 1.000 35.08539 289 CYS C O 1
ATOM 10745 N N . PHE D 2 279 ? 137.54700 143.98400 176.91600 1.000 34.53418 290 PHE C N 1
ATOM 10746 C CA . PHE D 2 279 ? 136.89600 142.92600 176.15400 1.000 34.53418 290 PHE C CA 1
ATOM 10747 C C . PHE D 2 279 ? 137.57900 141.58500 176.38500 1.000 34.53418 290 PHE C C 1
ATOM 10748 O O . PHE D 2 279 ? 138.80800 141.48600 176.38400 1.000 34.53418 290 PHE C O 1
ATOM 10756 N N . TYR D 2 280 ? 136.76200 140.55000 176.58300 1.000 35.77261 291 TYR C N 1
ATOM 10757 C CA . TYR D 2 280 ? 137.22900 139.19100 176.85400 1.000 35.77261 291 TYR C CA 1
ATOM 10758 C C . TYR D 2 280 ? 138.10900 139.12500 178.09600 1.000 35.77261 291 TYR C C 1
ATOM 10759 O O . TYR D 2 280 ? 138.94600 138.22900 178.22400 1.000 35.77261 291 TYR C O 1
ATOM 10768 N N . ASP D 2 281 ? 137.91800 140.06800 179.02000 1.000 36.83033 292 ASP C N 1
ATOM 10769 C CA . ASP D 2 281 ? 138.67000 140.12500 180.27300 1.000 36.83033 292 ASP C CA 1
ATOM 10770 C C . ASP D 2 281 ? 140.17200 140.20300 180.03300 1.000 36.83033 292 ASP C C 1
ATOM 10771 O O . ASP D 2 281 ? 140.96100 139.69000 180.82800 1.000 36.83033 292 ASP C O 1
ATOM 10776 N N . GLN D 2 282 ? 140.57200 140.83100 178.92800 1.000 35.48352 293 GLN C N 1
ATOM 10777 C CA . GLN D 2 282 ? 141.96800 141.00300 178.54400 1.000 35.48352 293 GLN C CA 1
ATOM 10778 C C . GLN D 2 282 ? 142.67500 139.67600 178.30800 1.000 35.48352 293 GLN C C 1
ATOM 10779 O O . GLN D 2 282 ? 143.89300 139.58600 178.47400 1.000 35.48352 293 GLN C O 1
ATOM 10785 N N . GLN D 2 283 ? 141.93600 138.64000 177.91900 1.000 35.70433 294 GLN C N 1
ATOM 10786 C CA . GLN D 2 283 ? 142.49800 137.31300 177.72300 1.000 35.70433 294 GLN C CA 1
ATOM 10787 C C . GLN D 2 283 ? 142.79300 136.99100 176.26700 1.000 35.70433 294 GLN C C 1
ATOM 10788 O O . GLN D 2 283 ? 143.39600 135.95100 175.99000 1.000 35.70433 294 GLN C O 1
ATOM 10794 N N . ALA D 2 284 ? 142.39100 137.84900 175.33900 1.000 34.18982 295 ALA C N 1
ATOM 10795 C CA . ALA D 2 284 ? 142.61400 137.60300 173.92700 1.000 34.18982 295 ALA C CA 1
ATOM 10796 C C . ALA D 2 284 ? 144.03300 137.98900 173.52900 1.000 34.18982 295 ALA C C 1
ATOM 10797 O O . ALA D 2 284 ? 144.77100 138.62800 174.28200 1.000 34.18982 295 ALA C O 1
ATOM 10799 N N . CYS D 2 285 ? 144.41700 137.58900 172.31900 1.000 33.99566 296 CYS C N 1
ATOM 10800 C CA . CYS D 2 285 ? 145.71400 137.97700 171.79000 1.000 33.99566 296 CYS C CA 1
ATOM 10801 C C . CYS D 2 285 ? 145.70700 139.39100 171.23400 1.000 33.99566 296 CYS C C 1
ATOM 10802 O O . CYS D 2 285 ? 146.77500 139.98700 171.07600 1.000 33.99566 296 CYS C O 1
ATOM 10805 N N . PHE D 2 286 ? 144.53100 139.94000 170.94700 1.000 30.91174 297 PHE C N 1
ATOM 10806 C CA . PHE D 2 286 ? 144.39500 141.31000 170.48000 1.000 30.91174 297 PHE C CA 1
ATOM 10807 C C . PHE D 2 286 ? 144.08400 142.27600 171.61000 1.000 30.91174 297 PHE C C 1
ATOM 10808 O O . PHE D 2 286 ? 143.80600 143.45000 171.35000 1.000 30.91174 297 PHE C O 1
ATOM 10816 N N . SER D 2 287 ? 144.11800 141.81100 172.85300 1.000 31.86587 298 SER C N 1
ATOM 10817 C CA . SER D 2 287 ? 143.81900 142.66400 173.99100 1.000 31.86587 298 SER C CA 1
ATOM 10818 C C . SER D 2 287 ? 145.00600 143.55800 174.31300 1.000 31.86587 298 SER C C 1
ATOM 10819 O O . SER D 2 287 ? 146.16000 143.12400 174.27800 1.000 31.86587 298 SER C O 1
ATOM 10822 N N . THR D 2 288 ? 144.71100 144.81100 174.63600 1.000 31.41644 299 THR C N 1
ATOM 10823 C CA . THR D 2 288 ? 145.74400 145.79200 174.92200 1.000 31.41644 299 THR C CA 1
ATOM 10824 C C . THR D 2 288 ? 146.33800 145.53900 176.29900 1.000 31.41644 299 THR C C 1
ATOM 10825 O O . THR D 2 288 ? 145.60900 145.43900 177.28800 1.000 31.41644 299 THR C O 1
ATOM 10829 N N . GLN D 2 289 ? 147.66100 145.43400 176.36200 1.000 33.55939 300 GLN C N 1
ATOM 10830 C CA . GLN D 2 289 ? 148.36100 145.26400 177.62600 1.000 33.55939 300 GLN C CA 1
ATOM 10831 C C . GLN D 2 289 ? 149.15800 146.48900 178.03500 1.000 33.55939 300 GLN C C 1
ATOM 10832 O O . GLN D 2 289 ? 149.16000 146.84900 179.21100 1.000 33.55939 300 GLN C O 1
ATOM 10838 N N . ASP D 2 290 ? 149.83300 147.13900 177.09600 1.000 33.90543 301 ASP C N 1
ATOM 10839 C CA . ASP D 2 290 ? 150.61600 148.33200 177.37100 1.000 33.90543 301 ASP C CA 1
ATOM 10840 C C . ASP D 2 290 ? 150.11900 149.47100 176.49800 1.000 33.90543 301 ASP C C 1
ATOM 10841 O O . ASP D 2 290 ? 149.85600 149.27600 175.30800 1.000 33.90543 301 ASP C O 1
ATOM 10846 N N . ILE D 2 291 ? 149.98400 150.65000 177.09100 1.000 32.48914 302 ILE C N 1
ATOM 10847 C CA . ILE D 2 291 ? 149.58800 151.85700 176.38200 1.000 32.48914 302 ILE C CA 1
ATOM 10848 C C . ILE D 2 291 ? 150.79100 152.78300 176.32200 1.000 32.48914 302 ILE C C 1
ATOM 10849 O O . ILE D 2 291 ? 151.52300 152.92900 177.30600 1.000 32.48914 302 ILE C O 1
ATOM 10854 N N . TYR D 2 292 ? 151.00200 153.39700 175.16700 1.000 32.73598 303 TYR C N 1
ATOM 10855 C CA . TYR D 2 292 ? 152.11800 154.31100 174.95100 1.000 32.73598 303 TYR C CA 1
ATOM 10856 C C . TYR D 2 292 ? 151.52100 155.66200 174.59200 1.000 32.73598 303 TYR C C 1
ATOM 10857 O O . TYR D 2 292 ? 151.03300 155.85500 173.47600 1.000 32.73598 303 TYR C O 1
ATOM 10866 N N . TYR D 2 293 ? 151.54100 156.58700 175.54200 1.000 36.60369 304 TYR C N 1
ATOM 10867 C CA . TYR D 2 293 ? 150.95000 157.89800 175.33900 1.000 36.60369 304 TYR C CA 1
ATOM 10868 C C . TYR D 2 293 ? 152.00600 158.87500 174.84700 1.000 36.60369 304 TYR C C 1
ATOM 10869 O O . TYR D 2 293 ? 153.07000 159.01400 175.45600 1.000 36.60369 304 TYR C O 1
ATOM 10878 N N . ILE D 2 294 ? 151.70700 159.53900 173.74000 1.000 37.45557 305 ILE C N 1
ATOM 10879 C CA . ILE D 2 294 ? 152.46800 160.68200 173.26000 1.000 37.45557 305 ILE C CA 1
ATOM 10880 C C . ILE D 2 294 ? 151.64000 161.91800 173.57000 1.000 37.45557 305 ILE C C 1
ATOM 10881 O O . ILE D 2 294 ? 150.40800 161.84700 173.61300 1.000 37.45557 305 ILE C O 1
ATOM 10886 N N . GLY D 2 295 ? 152.30200 163.03600 173.83800 1.000 40.78233 306 GLY C N 1
ATOM 10887 C CA . GLY D 2 295 ? 151.54500 164.25100 174.02600 1.000 40.78233 306 GLY C CA 1
ATOM 10888 C C . GLY D 2 295 ? 151.92800 164.94200 175.31000 1.000 40.78233 306 GLY C C 1
ATOM 10889 O O . GLY D 2 295 ? 153.01200 164.72100 175.86100 1.000 40.78233 306 GLY C O 1
ATOM 10890 N N . ASP D 2 296 ? 151.02000 165.78600 175.79900 1.000 45.93670 307 ASP C N 1
ATOM 10891 C CA . ASP D 2 296 ? 151.31900 166.68200 176.90300 1.000 45.93670 307 ASP C CA 1
ATOM 10892 C C . ASP D 2 296 ? 150.33800 166.61100 178.06700 1.000 45.93670 307 ASP C C 1
ATOM 10893 O O . ASP D 2 296 ? 150.53200 167.33000 179.05300 1.000 45.93670 307 ASP C O 1
ATOM 10898 N N . ASN D 2 297 ? 149.30700 165.77500 177.99500 1.000 44.06261 308 ASN C N 1
ATOM 10899 C CA . ASN D 2 297 ? 148.26500 165.67400 179.01600 1.000 44.06261 308 ASN C CA 1
ATOM 10900 C C . ASN D 2 297 ? 148.00700 164.22100 179.38000 1.000 44.06261 308 ASN C C 1
ATOM 10901 O O . ASN D 2 297 ? 146.87900 163.73100 179.32900 1.000 44.06261 308 ASN C O 1
ATOM 10906 N N . ILE D 2 298 ? 149.07200 163.50400 179.74500 1.000 41.79125 309 ILE C N 1
ATOM 10907 C CA . ILE D 2 298 ? 148.95100 162.08700 180.07500 1.000 41.79125 309 ILE C CA 1
ATOM 10908 C C . ILE D 2 298 ? 148.02100 161.87700 181.25800 1.000 41.79125 309 ILE C C 1
ATOM 10909 O O . ILE D 2 298 ? 147.37000 160.83300 181.36900 1.000 41.79125 309 ILE C O 1
ATOM 10914 N N . ASP D 2 299 ? 147.92000 162.86300 182.14700 1.000 43.57763 310 ASP C N 1
ATOM 10915 C CA . ASP D 2 299 ? 147.09000 162.71500 183.33600 1.000 43.57763 310 ASP C CA 1
ATOM 10916 C C . ASP D 2 299 ? 145.61900 162.96300 183.03000 1.000 43.57763 310 ASP C C 1
ATOM 10917 O O . ASP D 2 299 ? 144.74200 162.33500 183.63500 1.000 43.57763 310 ASP C O 1
ATOM 10922 N N . ALA D 2 300 ? 145.32800 163.86200 182.08900 1.000 42.62130 311 ALA C N 1
ATOM 10923 C CA . ALA D 2 300 ? 143.95600 164.01600 181.61300 1.000 42.62130 311 ALA C CA 1
ATOM 10924 C C . ALA D 2 300 ? 143.46000 162.73100 180.95800 1.000 42.62130 311 ALA C C 1
ATOM 10925 O O . ALA D 2 300 ? 142.33900 162.27000 181.22100 1.000 42.62130 311 ALA C O 1
ATOM 10927 N N . PHE D 2 301 ? 144.29000 162.13400 180.09800 1.000 38.96596 312 PHE C N 1
ATOM 10928 C CA . PHE D 2 301 ? 143.94200 160.84800 179.50600 1.000 38.96596 312 PHE C CA 1
ATOM 10929 C C . PHE D 2 301 ? 143.82600 159.76600 180.57000 1.000 38.96596 312 PHE C C 1
ATOM 10930 O O . PHE D 2 301 ? 142.96800 158.88600 180.47600 1.000 38.96596 312 PHE C O 1
ATOM 10938 N N . PHE D 2 302 ? 144.69000 159.80900 181.58400 1.000 40.41069 313 PHE C N 1
ATOM 10939 C CA . PHE D 2 302 ? 144.59700 158.86500 182.69100 1.000 40.41069 313 PHE C CA 1
ATOM 10940 C C . PHE D 2 302 ? 143.23600 158.95100 183.37100 1.000 40.41069 313 PHE C C 1
ATOM 10941 O O . PHE D 2 302 ? 142.58500 157.93100 183.62000 1.000 40.41069 313 PHE C O 1
ATOM 10949 N N . ASP D 2 303 ? 142.79200 160.16800 183.68000 1.000 42.12486 314 ASP C N 1
ATOM 10950 C CA . ASP D 2 303 ? 141.50600 160.34500 184.34800 1.000 42.12486 314 ASP C CA 1
ATOM 10951 C C . ASP D 2 303 ? 140.35400 159.88600 183.46200 1.000 42.12486 314 ASP C C 1
ATOM 10952 O O . ASP D 2 303 ? 139.42300 159.21300 183.92700 1.000 42.12486 314 ASP C O 1
ATOM 10957 N N . GLU D 2 304 ? 140.39400 160.24600 182.17900 1.000 40.50600 315 GLU C N 1
ATOM 10958 C CA . GLU D 2 304 ? 139.31600 159.84800 181.28100 1.000 40.50600 315 GLU C CA 1
ATOM 10959 C C . GLU D 2 304 ? 139.28000 158.33400 181.10100 1.000 40.50600 315 GLU C C 1
ATOM 10960 O O . GLU D 2 304 ? 138.20100 157.73200 181.03000 1.000 40.50600 315 GLU C O 1
ATOM 10966 N N . LEU D 2 305 ? 140.45000 157.70000 181.04100 1.000 37.54194 316 LEU C N 1
ATOM 10967 C CA . LEU D 2 305 ? 140.50400 156.24900 180.94200 1.000 37.54194 316 LEU C CA 1
ATOM 10968 C C . LEU D 2 305 ? 139.99500 155.59700 182.21500 1.000 37.54194 316 LEU C C 1
ATOM 10969 O O . LEU D 2 305 ? 139.36900 154.53700 182.16400 1.000 37.54194 316 LEU C O 1
ATOM 10974 N N . VAL D 2 306 ? 140.26100 156.20900 183.36800 1.000 38.33508 317 VAL C N 1
ATOM 10975 C CA . VAL D 2 306 ? 139.70900 155.69800 184.61800 1.000 38.33508 317 VAL C CA 1
ATOM 10976 C C . VAL D 2 306 ? 138.18700 155.75000 184.57700 1.000 38.33508 317 VAL C C 1
ATOM 10977 O O . VAL D 2 306 ? 137.50300 154.80200 184.98100 1.000 38.33508 317 VAL C O 1
ATOM 10981 N N . GLU D 2 307 ? 137.63600 156.85400 184.07200 1.000 40.27031 318 GLU C N 1
ATOM 10982 C CA . GLU D 2 307 ? 136.18300 156.96200 183.95500 1.000 40.27031 318 GLU C CA 1
ATOM 10983 C C . GLU D 2 307 ? 135.61800 155.89400 183.02300 1.000 40.27031 318 GLU C C 1
ATOM 10984 O O . GLU D 2 307 ? 134.60100 155.25900 183.32800 1.000 40.27031 318 GLU C O 1
ATOM 10990 N N . GLN D 2 308 ? 136.26100 155.68300 181.87300 1.000 37.88220 319 GLN C N 1
ATOM 10991 C CA . GLN D 2 308 ? 135.75100 154.68300 180.93800 1.000 37.88220 319 GLN C CA 1
ATOM 10992 C C . GLN D 2 308 ? 135.89600 153.26600 181.48400 1.000 37.88220 319 GLN C C 1
ATOM 10993 O O . GLN D 2 308 ? 135.03800 152.41200 181.22900 1.000 37.88220 319 GLN C O 1
ATOM 10999 N N . LEU D 2 309 ? 136.95900 152.99600 182.24200 1.000 37.73143 320 LEU C N 1
ATOM 11000 C CA . LEU D 2 309 ? 137.09400 151.69400 182.88000 1.000 37.73143 320 LEU C CA 1
ATOM 11001 C C . LEU D 2 309 ? 136.03200 151.49900 183.95100 1.000 37.73143 320 LEU C C 1
ATOM 11002 O O . LEU D 2 309 ? 135.52900 150.38900 184.13700 1.000 37.73143 320 LEU C O 1
ATOM 11007 N N . ASN D 2 310 ? 135.66700 152.56900 184.65900 1.000 38.01464 321 ASN C N 1
ATOM 11008 C CA . ASN D 2 310 ? 134.56300 152.47200 185.60700 1.000 38.01464 321 ASN C CA 1
ATOM 11009 C C . ASN D 2 310 ? 133.24200 152.21200 184.89800 1.000 38.01464 321 ASN C C 1
ATOM 11010 O O . ASN D 2 310 ? 132.37500 151.51700 185.43600 1.000 38.01464 321 ASN C O 1
ATOM 11015 N N . LEU D 2 311 ? 133.06500 152.76900 183.70100 1.000 36.62714 322 LEU C N 1
ATOM 11016 C CA . LEU D 2 311 ? 131.87200 152.46600 182.91500 1.000 36.62714 322 LEU C CA 1
ATOM 11017 C C . LEU D 2 311 ? 131.83500 150.99500 182.51600 1.000 36.62714 322 LEU C C 1
ATOM 11018 O O . LEU D 2 311 ? 130.80700 150.32000 182.65900 1.000 36.62714 322 LEU C O 1
ATOM 11023 N N . TYR D 2 312 ? 132.95000 150.48600 181.99300 1.000 36.00594 323 TYR C N 1
ATOM 11024 C CA . TYR D 2 312 ? 133.03300 149.07100 181.64300 1.000 36.00594 323 TYR C CA 1
ATOM 11025 C C . TYR D 2 312 ? 132.92500 148.16400 182.85900 1.000 36.00594 323 TYR C C 1
ATOM 11026 O O . TYR D 2 312 ? 132.58200 146.98800 182.71000 1.000 36.00594 323 TYR C O 1
ATOM 11035 N N . MET D 2 313 ? 133.22200 148.67600 184.05100 1.000 39.98610 324 MET C N 1
ATOM 11036 C CA . MET D 2 313 ? 132.97800 147.91500 185.27000 1.000 39.98610 324 MET C CA 1
ATOM 11037 C C . MET D 2 313 ? 131.51100 147.53800 185.40800 1.000 39.98610 324 MET C C 1
ATOM 11038 O O . MET D 2 313 ? 131.18700 146.52000 186.02900 1.000 39.98610 324 MET C O 1
ATOM 11043 N N . ASP D 2 314 ? 130.61600 148.33700 184.83800 1.000 39.69558 325 ASP C N 1
ATOM 11044 C CA . ASP D 2 314 ? 129.18100 148.12000 184.94500 1.000 39.69558 325 ASP C CA 1
ATOM 11045 C C . ASP D 2 314 ? 128.56100 147.53700 183.68900 1.000 39.69558 325 ASP C C 1
ATOM 11046 O O . ASP D 2 314 ? 127.73300 146.63200 183.78400 1.000 39.69558 325 ASP C O 1
ATOM 11051 N N . ILE D 2 315 ? 128.93900 148.02700 182.50800 1.000 36.91329 326 ILE C N 1
ATOM 11052 C CA . ILE D 2 315 ? 128.29300 147.54100 181.29200 1.000 36.91329 326 ILE C CA 1
ATOM 11053 C C . ILE D 2 315 ? 128.86700 146.21500 180.80800 1.000 36.91329 326 ILE C C 1
ATOM 11054 O O . ILE D 2 315 ? 128.25700 145.56800 179.94900 1.000 36.91329 326 ILE C O 1
ATOM 11059 N N . LEU D 2 316 ? 130.01300 145.78700 181.32800 1.000 36.34497 327 LEU C N 1
ATOM 11060 C CA . LEU D 2 316 ? 130.62100 144.51400 180.93600 1.000 36.34497 327 LEU C CA 1
ATOM 11061 C C . LEU D 2 316 ? 131.53200 144.04600 182.05700 1.000 36.34497 327 LEU C C 1
ATOM 11062 O O . LEU D 2 316 ? 132.76000 144.17500 181.98300 1.000 36.34497 327 LEU C O 1
ATOM 11067 N N . PRO D 2 317 ? 130.96400 143.48500 183.11700 1.000 37.22436 328 PRO C N 1
ATOM 11068 C CA . PRO D 2 317 ? 131.76800 143.16500 184.30500 1.000 37.22436 328 PRO C CA 1
ATOM 11069 C C . PRO D 2 317 ? 132.73800 142.01200 184.10100 1.000 37.22436 328 PRO C C 1
ATOM 11070 O O . PRO D 2 317 ? 132.74000 141.35700 183.05700 1.000 37.22436 328 PRO C O 1
ATOM 11074 N N . LYS D 2 318 ? 133.56400 141.76200 185.11300 1.000 39.80335 329 LYS C N 1
ATOM 11075 C CA . LYS D 2 318 ? 134.62100 140.76600 185.04200 1.000 39.80335 329 LYS C CA 1
ATOM 11076 C C . LYS D 2 318 ? 134.06500 139.35500 185.20600 1.000 39.80335 329 LYS C C 1
ATOM 11077 O O . LYS D 2 318 ? 132.86300 139.13400 185.35900 1.000 39.80335 329 LYS C O 1
ATOM 11083 N N . GLY D 2 319 ? 134.98100 138.38900 185.20100 1.000 44.84248 330 GLY C N 1
ATOM 11084 C CA . GLY D 2 319 ? 134.65500 137.00100 185.44400 1.000 44.84248 330 GLY C CA 1
ATOM 11085 C C . GLY D 2 319 ? 134.51200 136.69300 186.91800 1.000 44.84248 330 GLY C C 1
ATOM 11086 O O . GLY D 2 319 ? 133.95900 137.50300 187.66500 1.000 44.84248 330 GLY C O 1
ATOM 11087 N N . ASP D 2 320 ? 135.00200 135.53200 187.36100 1.000 50.93546 331 ASP C N 1
ATOM 11088 C CA . ASP D 2 320 ? 134.85400 135.13900 188.75500 1.000 50.93546 331 ASP C CA 1
ATOM 11089 C C . ASP D 2 320 ? 136.13400 135.21100 189.57300 1.000 50.93546 331 ASP C C 1
ATOM 11090 O O . ASP D 2 320 ? 136.05000 135.22600 190.80500 1.000 50.93546 331 ASP C O 1
ATOM 11095 N N . GLN D 2 321 ? 137.30300 135.24600 188.93500 1.000 56.71982 332 GLN C N 1
ATOM 11096 C CA . GLN D 2 321 ? 138.52700 135.65200 189.61800 1.000 56.71982 332 GLN C CA 1
ATOM 11097 C C . GLN D 2 321 ? 138.86800 134.79100 190.82800 1.000 56.71982 332 GLN C C 1
ATOM 11098 O O . GLN D 2 321 ? 138.74600 135.24500 191.96900 1.000 56.71982 332 GLN C O 1
ATOM 11104 N N . THR D 2 322 ? 139.26200 133.54300 190.59000 1.000 62.89017 333 THR C N 1
ATOM 11105 C CA . THR D 2 322 ? 139.66500 132.62100 191.64700 1.000 62.89017 333 THR C CA 1
ATOM 11106 C C . THR D 2 322 ? 140.67800 133.22100 192.61800 1.000 62.89017 333 THR C C 1
ATOM 11107 O O . THR D 2 322 ? 141.36400 134.19500 192.29500 1.000 62.89017 333 THR C O 1
ATOM 11111 N N . PHE D 2 323 ? 140.74400 132.64100 193.82000 1.000 69.09094 334 PHE C N 1
ATOM 11112 C CA . PHE D 2 323 ? 141.58300 133.12400 194.91700 1.000 69.09094 334 PHE C CA 1
ATOM 11113 C C . PHE D 2 323 ? 142.97200 133.58400 194.48000 1.000 69.09094 334 PHE C C 1
ATOM 11114 O O . PHE D 2 323 ? 143.40700 134.69400 194.81400 1.000 69.09094 334 PHE C O 1
ATOM 11122 N N . ASP D 2 324 ? 143.69300 132.73200 193.74700 1.000 69.98071 335 ASP C N 1
ATOM 11123 C CA . ASP D 2 324 ? 145.05000 133.08000 193.33500 1.000 69.98071 335 ASP C CA 1
ATOM 11124 C C . ASP D 2 324 ? 145.06700 134.31000 192.44100 1.000 69.98071 335 ASP C C 1
ATOM 11125 O O . ASP D 2 324 ? 146.00100 135.11400 192.50600 1.000 69.98071 335 ASP C O 1
ATOM 11130 N N . GLU D 2 325 ? 144.05200 134.47000 191.59100 1.000 63.53632 336 GLU C N 1
ATOM 11131 C CA . GLU D 2 325 ? 143.99900 135.65400 190.74000 1.000 63.53632 336 GLU C CA 1
ATOM 11132 C C . GLU D 2 325 ? 143.78400 136.91600 191.56300 1.000 63.53632 336 GLU C C 1
ATOM 11133 O O . GLU D 2 325 ? 144.38600 137.95900 191.28100 1.000 63.53632 336 GLU C O 1
ATOM 11139 N N . LYS D 2 326 ? 142.94600 136.83600 192.59700 1.000 61.26212 337 LYS C N 1
ATOM 11140 C CA . LYS D 2 326 ? 142.76700 137.96800 193.50000 1.000 61.26212 337 LYS C CA 1
ATOM 11141 C C . LYS D 2 326 ? 144.07300 138.31900 194.20100 1.000 61.26212 337 LYS C C 1
ATOM 11142 O O . LYS D 2 326 ? 144.45000 139.49600 194.29900 1.000 61.26212 337 LYS C O 1
ATOM 11148 N N . ALA D 2 327 ? 144.77000 137.30300 194.71100 1.000 63.57582 338 ALA C N 1
ATOM 11149 C CA . ALA D 2 327 ? 146.03100 137.55300 195.39700 1.000 63.57582 338 ALA C CA 1
ATOM 11150 C C . ALA D 2 327 ? 147.06500 138.14500 194.45000 1.000 63.57582 338 ALA C C 1
ATOM 11151 O O . ALA D 2 327 ? 147.82700 139.03800 194.83300 1.000 63.57582 338 ALA C O 1
ATOM 11153 N N . SER D 2 328 ? 147.11400 137.65200 193.21200 1.000 59.91702 339 SER C N 1
ATOM 11154 C CA . SER D 2 328 ? 147.99700 138.22700 192.20600 1.000 59.91702 339 SER C CA 1
ATOM 11155 C C . SER D 2 328 ? 147.68400 139.69600 191.97600 1.000 59.91702 339 SER C C 1
ATOM 11156 O O . SER D 2 328 ? 148.58700 140.53700 191.93200 1.000 59.91702 339 SER C O 1
ATOM 11159 N N . PHE D 2 329 ? 146.40100 140.01600 191.79900 1.000 53.74883 340 PHE C N 1
ATOM 11160 C CA . PHE D 2 329 ? 146.00100 141.40400 191.60300 1.000 53.74883 340 PHE C CA 1
ATOM 11161 C C . PHE D 2 329 ? 146.49800 142.28000 192.74400 1.000 53.74883 340 PHE C C 1
ATOM 11162 O O . PHE D 2 329 ? 147.10400 143.33500 192.52000 1.000 53.74883 340 PHE C O 1
ATOM 11170 N N . SER D 2 330 ? 146.25400 141.84800 193.98200 1.000 60.55946 341 SER C N 1
ATOM 11171 C CA . SER D 2 330 ? 146.64000 142.65600 195.13600 1.000 60.55946 341 SER C CA 1
ATOM 11172 C C . SER D 2 330 ? 148.15300 142.81200 195.22800 1.000 60.55946 341 SER C C 1
ATOM 11173 O O . SER D 2 330 ? 148.66400 143.91800 195.44600 1.000 60.55946 341 SER C O 1
ATOM 11176 N N . LEU D 2 331 ? 148.89000 141.71200 195.07300 1.000 61.40374 342 LEU C N 1
ATOM 11177 C CA . LEU D 2 331 ? 150.33900 141.77600 195.21500 1.000 61.40374 342 LEU C CA 1
ATOM 11178 C C . LEU D 2 331 ? 150.96400 142.61700 194.11200 1.000 61.40374 342 LEU C C 1
ATOM 11179 O O . LEU D 2 331 ? 151.95300 143.31800 194.34200 1.000 61.40374 342 LEU C O 1
ATOM 11184 N N . ILE D 2 332 ? 150.39000 142.58300 192.90900 1.000 57.78140 343 ILE C N 1
ATOM 11185 C CA . ILE D 2 332 ? 150.93200 143.38200 191.81700 1.000 57.78140 343 ILE C CA 1
ATOM 11186 C C . ILE D 2 332 ? 150.59400 144.85500 192.01100 1.000 57.78140 343 ILE C C 1
ATOM 11187 O O . ILE D 2 332 ? 151.40000 145.73800 191.69100 1.000 57.78140 343 ILE C O 1
ATOM 11192 N N . GLU D 2 333 ? 149.41000 145.14900 192.55100 1.000 58.45700 344 GLU C N 1
ATOM 11193 C CA . GLU D 2 333 ? 149.10900 146.52700 192.92200 1.000 58.45700 344 GLU C CA 1
ATOM 11194 C C . GLU D 2 333 ? 150.09200 147.03700 193.96900 1.000 58.45700 344 GLU C C 1
ATOM 11195 O O . GLU D 2 333 ? 150.53600 148.19000 193.90600 1.000 58.45700 344 GLU C O 1
ATOM 11201 N N . LYS D 2 334 ? 150.45000 146.18800 194.93600 1.000 64.54343 345 LYS C N 1
ATOM 11202 C CA . LYS D 2 334 ? 151.45400 146.57000 195.92600 1.000 64.54343 345 LYS C CA 1
ATOM 11203 C C . LYS D 2 334 ? 152.80500 146.81300 195.26600 1.000 64.54343 345 LYS C C 1
ATOM 11204 O O . LYS D 2 334 ? 153.49600 147.79000 195.58100 1.000 64.54343 345 LYS C O 1
ATOM 11210 N N . GLU D 2 335 ? 153.20700 145.91000 194.36600 1.000 65.23521 346 GLU C N 1
ATOM 11211 C CA . GLU D 2 335 ? 154.45800 146.07800 193.63500 1.000 65.23521 346 GLU C CA 1
ATOM 11212 C C . GLU D 2 335 ? 154.50300 147.40900 192.91000 1.000 65.23521 346 GLU C C 1
ATOM 11213 O O . GLU D 2 335 ? 155.53000 148.09200 192.92800 1.000 65.23521 346 GLU C O 1
ATOM 11219 N N . CYS D 2 336 ? 153.40200 147.79700 192.27200 1.000 59.34259 347 CYS C N 1
ATOM 11220 C CA . CYS D 2 336 ? 153.41200 149.02400 191.49100 1.000 59.34259 347 CYS C CA 1
ATOM 11221 C C . CYS D 2 336 ? 153.32500 150.25600 192.37900 1.000 59.34259 347 CYS C C 1
ATOM 11222 O O . CYS D 2 336 ? 153.87100 151.30600 192.02700 1.000 59.34259 347 CYS C O 1
ATOM 11225 N N . GLN D 2 337 ? 152.66800 150.14900 193.53400 1.000 64.29721 348 GLN C N 1
ATOM 11226 C CA . GLN D 2 337 ? 152.65900 151.26200 194.47400 1.000 64.29721 348 GLN C CA 1
ATOM 11227 C C . GLN D 2 337 ? 154.02500 151.46400 195.11300 1.000 64.29721 348 GLN C C 1
ATOM 11228 O O . GLN D 2 337 ? 154.39100 152.59500 195.44900 1.000 64.29721 348 GLN C O 1
ATOM 11234 N N . PHE D 2 338 ? 154.79000 150.38700 195.28600 1.000 72.02544 349 PHE C N 1
ATOM 11235 C CA . PHE D 2 338 ? 156.11900 150.49200 195.87300 1.000 72.02544 349 PHE C CA 1
ATOM 11236 C C . PHE D 2 338 ? 157.12800 151.16800 194.95100 1.000 72.02544 349 PHE C C 1
ATOM 11237 O O . PHE D 2 338 ? 158.28200 151.34500 195.35400 1.000 72.02544 349 PHE C O 1
ATOM 11245 N N . ALA D 2 339 ? 156.73300 151.54500 193.73100 1.000 60.75614 350 ALA C N 1
ATOM 11246 C CA . ALA D 2 339 ? 157.64900 152.15600 192.77500 1.000 60.75614 350 ALA C CA 1
ATOM 11247 C C . ALA D 2 339 ? 157.12900 153.49200 192.25300 1.000 60.75614 350 ALA C C 1
ATOM 11248 O O . ALA D 2 339 ? 157.56900 153.94900 191.19500 1.000 60.75614 350 ALA C O 1
ATOM 11250 N N . LYS D 2 340 ? 156.22800 154.13200 192.99200 1.000 60.72176 351 LYS C N 1
ATOM 11251 C CA . LYS D 2 340 ? 155.64500 155.42900 192.64200 1.000 60.72176 351 LYS C CA 1
ATOM 11252 C C . LYS D 2 340 ? 155.08700 155.40900 191.22000 1.000 60.72176 351 LYS C C 1
ATOM 11253 O O . LYS D 2 340 ? 155.29900 156.32800 190.43000 1.000 60.72176 351 LYS C O 1
ATOM 11259 N N . TYR D 2 341 ? 154.35800 154.35000 190.89100 1.000 52.53712 352 TYR C N 1
ATOM 11260 C CA . TYR D 2 341 ? 153.88800 154.17000 189.52600 1.000 52.53712 352 TYR C CA 1
ATOM 11261 C C . TYR D 2 341 ? 152.51500 154.77800 189.26600 1.000 52.53712 352 TYR C C 1
ATOM 11262 O O . TYR D 2 341 ? 151.93300 154.51600 188.21000 1.000 52.53712 352 TYR C O 1
ATOM 11271 N N . LYS D 2 342 ? 151.99800 155.59400 190.18100 1.000 46.46908 353 LYS C N 1
ATOM 11272 C CA . LYS D 2 342 ? 150.67600 156.20700 190.04200 1.000 46.46908 353 LYS C CA 1
ATOM 11273 C C . LYS D 2 342 ? 149.61100 155.14500 189.75500 1.000 46.46908 353 LYS C C 1
ATOM 11274 O O . LYS D 2 342 ? 149.00400 155.09100 188.68800 1.000 46.46908 353 LYS C O 1
ATOM 11280 N N . VAL D 2 343 ? 149.41700 154.28700 190.74500 1.000 46.79348 354 VAL C N 1
ATOM 11281 C CA . VAL D 2 343 ? 148.48700 153.17300 190.62000 1.000 46.79348 354 VAL C CA 1
ATOM 11282 C C . VAL D 2 343 ? 147.06800 153.66400 190.86800 1.000 46.79348 354 VAL C C 1
ATOM 11283 O O . VAL D 2 343 ? 146.82700 154.48100 191.76300 1.000 46.79348 354 VAL C O 1
ATOM 11287 N N . GLU D 2 344 ? 146.12600 153.17300 190.06700 1.000 43.19468 355 GLU C N 1
ATOM 11288 C CA . GLU D 2 344 ? 144.70800 153.38300 190.31000 1.000 43.19468 355 GLU C CA 1
ATOM 11289 C C . GLU D 2 344 ? 143.97900 152.08700 190.00000 1.000 43.19468 355 GLU C C 1
ATOM 11290 O O . GLU D 2 344 ? 144.38500 151.34300 189.10700 1.000 43.19468 355 GLU C O 1
ATOM 11296 N N . LYS D 2 345 ? 142.92400 151.79400 190.75400 1.000 43.91598 356 LYS C N 1
ATOM 11297 C CA . LYS D 2 345 ? 142.18800 150.56000 190.54000 1.000 43.91598 356 LYS C CA 1
ATOM 11298 C C . LYS D 2 345 ? 140.70500 150.80000 190.75900 1.000 43.91598 356 LYS C C 1
ATOM 11299 O O . LYS D 2 345 ? 140.29400 151.82200 191.31300 1.000 43.91598 356 LYS C O 1
ATOM 11305 N N . GLY D 2 346 ? 139.90300 149.83900 190.30400 1.000 44.92773 357 GLY C N 1
ATOM 11306 C CA . GLY D 2 346 ? 138.46800 149.89700 190.45300 1.000 44.92773 357 GLY C CA 1
ATOM 11307 C C . GLY D 2 346 ? 137.98800 149.06000 191.62700 1.000 44.92773 357 GLY C C 1
ATOM 11308 O O . GLY D 2 346 ? 138.73300 148.28900 192.22100 1.000 44.92773 357 GLY C O 1
ATOM 11309 N N . ASP D 2 347 ? 136.71200 149.23200 191.95300 1.000 49.36881 358 ASP C N 1
ATOM 11310 C CA . ASP D 2 347 ? 136.12600 148.51000 193.07300 1.000 49.36881 358 ASP C CA 1
ATOM 11311 C C . ASP D 2 347 ? 136.03400 147.02200 192.76600 1.000 49.36881 358 ASP C C 1
ATOM 11312 O O . ASP D 2 347 ? 135.87900 146.62000 191.61000 1.000 49.36881 358 ASP C O 1
ATOM 11317 N N . ASN D 2 348 ? 136.15500 146.20600 193.81700 1.000 51.05221 359 ASN C N 1
ATOM 11318 C CA . ASN D 2 348 ? 136.24100 144.74900 193.70600 1.000 51.05221 359 ASN C CA 1
ATOM 11319 C C . ASN D 2 348 ? 137.34900 144.32900 192.74500 1.000 51.05221 359 ASN C C 1
ATOM 11320 O O . ASN D 2 348 ? 137.22400 143.33400 192.02900 1.000 51.05221 359 ASN C O 1
ATOM 11325 N N . GLN D 2 349 ? 138.45700 145.06700 192.76900 1.000 52.12716 360 GLN C N 1
ATOM 11326 C CA . GLN D 2 349 ? 139.57900 144.89500 191.84600 1.000 52.12716 360 GLN C CA 1
ATOM 11327 C C . GLN D 2 349 ? 139.08000 144.58700 190.44100 1.000 52.12716 360 GLN C C 1
ATOM 11328 O O . GLN D 2 349 ? 139.30500 143.51400 189.88500 1.000 52.12716 360 GLN C O 1
ATOM 11334 N N . SER D 2 350 ? 138.34800 145.54700 189.88500 1.000 43.90807 361 SER C N 1
ATOM 11335 C CA . SER D 2 350 ? 137.78400 145.35200 188.55900 1.000 43.90807 361 SER C CA 1
ATOM 11336 C C . SER D 2 350 ? 138.79900 145.66000 187.46900 1.000 43.90807 361 SER C C 1
ATOM 11337 O O . SER D 2 350 ? 138.80400 145.00600 186.42300 1.000 43.90807 361 SER C O 1
ATOM 11340 N N . TRP D 2 351 ? 139.66100 146.64500 187.69300 1.000 40.27165 362 TRP C N 1
ATOM 11341 C CA . TRP D 2 351 ? 140.66700 147.01000 186.71000 1.000 40.27165 362 TRP C CA 1
ATOM 11342 C C . TRP D 2 351 ? 141.86500 147.60300 187.43400 1.000 40.27165 362 TRP C C 1
ATOM 11343 O O . TRP D 2 351 ? 141.84700 147.80500 188.64800 1.000 40.27165 362 TRP C O 1
ATOM 11354 N N . LEU D 2 352 ? 142.91700 147.87600 186.66700 1.000 40.21979 363 LEU C N 1
ATOM 11355 C CA . LEU D 2 352 ? 144.14900 148.42200 187.21900 1.000 40.21979 363 LEU C CA 1
ATOM 11356 C C . LEU D 2 352 ? 144.84700 149.25100 186.15400 1.000 40.21979 363 LEU C C 1
ATOM 11357 O O . LEU D 2 352 ? 145.14700 148.74400 185.07100 1.000 40.21979 363 LEU C O 1
ATOM 11362 N N . LEU D 2 353 ? 145.09800 150.52000 186.46300 1.000 38.79894 364 LEU C N 1
ATOM 11363 C CA . LEU D 2 353 ? 145.86100 151.42100 185.61300 1.000 38.79894 364 LEU C CA 1
ATOM 11364 C C . LEU D 2 353 ? 147.14500 151.80200 186.33000 1.000 38.79894 364 LEU C C 1
ATOM 11365 O O . LEU D 2 353 ? 147.10900 152.24400 187.48200 1.000 38.79894 364 LEU C O 1
ATOM 11370 N N . VAL D 2 354 ? 148.27300 151.63500 185.64900 1.000 40.32453 365 VAL C N 1
ATOM 11371 C CA . VAL D 2 354 ? 149.58800 151.88100 186.22400 1.000 40.32453 365 VAL C CA 1
ATOM 11372 C C . VAL D 2 354 ? 150.36800 152.75700 185.25900 1.000 40.32453 365 VAL C C 1
ATOM 11373 O O . VAL D 2 354 ? 150.57400 152.37600 184.10200 1.000 40.32453 365 VAL C O 1
ATOM 11377 N N . LYS D 2 355 ? 150.79400 153.92800 185.72400 1.000 41.56595 366 LYS C N 1
ATOM 11378 C CA . LYS D 2 355 ? 151.57800 154.85600 184.90900 1.000 41.56595 366 LYS C CA 1
ATOM 11379 C C . LYS D 2 355 ? 153.04400 154.72200 185.30300 1.000 41.56595 366 LYS C C 1
ATOM 11380 O O . LYS D 2 355 ? 153.55600 155.48000 186.12500 1.000 41.56595 366 LYS C O 1
ATOM 11386 N N . SER D 2 356 ? 153.72100 153.76200 184.70600 1.000 42.53276 367 SER C N 1
ATOM 11387 C CA . SER D 2 356 ? 155.13800 153.56900 184.95000 1.000 42.53276 367 SER C CA 1
ATOM 11388 C C . SER D 2 356 ? 155.95900 154.21400 183.84700 1.000 42.53276 367 SER C C 1
ATOM 11389 O O . SER D 2 356 ? 155.48000 154.39400 182.72400 1.000 42.53276 367 SER C O 1
ATOM 11392 N N . PRO D 2 357 ? 157.20300 154.59000 184.12900 1.000 43.74500 368 PRO C N 1
ATOM 11393 C CA . PRO D 2 357 ? 158.06400 155.12300 183.07100 1.000 43.74500 368 PRO C CA 1
ATOM 11394 C C . PRO D 2 357 ? 158.40700 154.05600 182.04300 1.000 43.74500 368 PRO C C 1
ATOM 11395 O O . PRO D 2 357 ? 158.31900 152.85400 182.29400 1.000 43.74500 368 PRO C O 1
ATOM 11399 N N . LEU D 2 358 ? 158.80000 154.52200 180.86200 1.000 41.79179 369 LEU C N 1
ATOM 11400 C CA . LEU D 2 358 ? 159.08700 153.61600 179.75800 1.000 41.79179 369 LEU C CA 1
ATOM 11401 C C . LEU D 2 358 ? 160.22900 152.67000 180.10200 1.000 41.79179 369 LEU C C 1
ATOM 11402 O O . LEU D 2 358 ? 161.25400 153.07800 180.65200 1.000 41.79179 369 LEU C O 1
ATOM 11407 N N . GLY D 2 359 ? 160.04800 151.39700 179.76300 1.000 46.76384 370 GLY C N 1
ATOM 11408 C CA . GLY D 2 359 ? 161.05700 150.39100 180.01100 1.000 46.76384 370 GLY C CA 1
ATOM 11409 C C . GLY D 2 359 ? 161.13400 149.91100 181.43700 1.000 46.76384 370 GLY C C 1
ATOM 11410 O O . GLY D 2 359 ? 162.07000 149.18500 181.78300 1.000 46.76384 370 GLY C O 1
ATOM 11411 N N . SER D 2 360 ? 160.17900 150.28600 182.27500 1.000 52.13467 371 SER C N 1
ATOM 11412 C CA . SER D 2 360 ? 160.26600 149.96700 183.68700 1.000 52.13467 371 SER C CA 1
ATOM 11413 C C . SER D 2 360 ? 159.80400 148.54400 183.97100 1.000 52.13467 371 SER C C 1
ATOM 11414 O O . SER D 2 360 ? 159.06400 147.93000 183.20000 1.000 52.13467 371 SER C O 1
ATOM 11417 N N . PHE D 2 361 ? 160.25200 148.03500 185.11200 1.000 62.37542 372 PHE C N 1
ATOM 11418 C CA . PHE D 2 361 ? 159.72800 146.80800 185.69600 1.000 62.37542 372 PHE C CA 1
ATOM 11419 C C . PHE D 2 361 ? 158.23600 146.94800 185.97400 1.000 62.37542 372 PHE C C 1
ATOM 11420 O O . PHE D 2 361 ? 157.80300 147.84800 186.69900 1.000 62.37542 372 PHE C O 1
ATOM 11428 N N . GLY D 2 362 ? 157.44800 146.05600 185.38200 1.000 54.47439 373 GLY C N 1
ATOM 11429 C CA . GLY D 2 362 ? 156.04300 145.93600 185.71000 1.000 54.47439 373 GLY C CA 1
ATOM 11430 C C . GLY D 2 362 ? 155.51400 144.53000 185.51900 1.000 54.47439 373 GLY C C 1
ATOM 11431 O O . GLY D 2 362 ? 155.59500 143.97900 184.41900 1.000 54.47439 373 GLY C O 1
ATOM 11432 N N . ASN D 2 363 ? 154.96000 143.94000 186.57400 1.000 53.08564 374 ASN C N 1
ATOM 11433 C CA . ASN D 2 363 ? 154.37700 142.60900 186.48200 1.000 53.08564 374 ASN C CA 1
ATOM 11434 C C . ASN D 2 363 ? 152.98800 142.71000 185.87500 1.000 53.08564 374 ASN C C 1
ATOM 11435 O O . ASN D 2 363 ? 152.18400 143.55000 186.28600 1.000 53.08564 374 ASN C O 1
ATOM 11440 N N . GLN D 2 364 ? 152.70800 141.85800 184.89500 1.000 43.38428 375 GLN C N 1
ATOM 11441 C CA . GLN D 2 364 ? 151.46700 141.96500 184.13800 1.000 43.38428 375 GLN C CA 1
ATOM 11442 C C . GLN D 2 364 ? 150.56000 140.77300 184.39800 1.000 43.38428 375 GLN C C 1
ATOM 11443 O O . GLN D 2 364 ? 150.78400 139.68600 183.84100 1.000 43.38428 375 GLN C O 1
ATOM 11449 N N . PRO D 2 365 ? 149.53700 140.91300 185.23200 1.000 43.43511 376 PRO C N 1
ATOM 11450 C CA . PRO D 2 365 ? 148.41700 139.98000 185.17900 1.000 43.43511 376 PRO C CA 1
ATOM 11451 C C . PRO D 2 365 ? 147.43600 140.44300 184.11800 1.000 43.43511 376 PRO C C 1
ATOM 11452 O O . PRO D 2 365 ? 147.27500 141.63400 183.85100 1.000 43.43511 376 PRO C O 1
ATOM 11456 N N . LEU D 2 366 ? 146.76900 139.47700 183.50200 1.000 39.69493 377 LEU C N 1
ATOM 11457 C CA . LEU D 2 366 ? 145.85300 139.78700 182.41100 1.000 39.69493 377 LEU C CA 1
ATOM 11458 C C . LEU D 2 366 ? 144.42900 139.91300 182.91100 1.000 39.69493 377 LEU C C 1
ATOM 11459 O O . LEU D 2 366 ? 143.48400 139.53300 182.22000 1.000 39.69493 377 LEU C O 1
ATOM 11464 N N . ALA D 2 367 ? 144.24500 140.44600 184.11900 1.000 39.91121 378 ALA C N 1
ATOM 11465 C CA . ALA D 2 367 ? 142.89600 140.53100 184.67000 1.000 39.91121 378 ALA C CA 1
ATOM 11466 C C . ALA D 2 367 ? 142.12500 141.67100 184.01300 1.000 39.91121 378 ALA C C 1
ATOM 11467 O O . ALA D 2 367 ? 141.19400 141.43900 183.23800 1.000 39.91121 378 ALA C O 1
ATOM 11469 N N . ARG D 2 368 ? 142.50700 142.91400 184.30900 1.000 36.73870 379 ARG C N 1
ATOM 11470 C CA . ARG D 2 368 ? 142.21400 144.03600 183.42500 1.000 36.73870 379 ARG C CA 1
ATOM 11471 C C . ARG D 2 368 ? 143.32500 145.07200 183.49100 1.000 36.73870 379 ARG C C 1
ATOM 11472 O O . ARG D 2 368 ? 143.08300 146.25800 183.24200 1.000 36.73870 379 ARG C O 1
ATOM 11480 N N . SER D 2 369 ? 144.53300 144.64500 183.84200 1.000 38.83621 380 SER C N 1
ATOM 11481 C CA . SER D 2 369 ? 145.62600 145.56200 184.11000 1.000 38.83621 380 SER C CA 1
ATOM 11482 C C . SER D 2 369 ? 146.15100 146.17900 182.82500 1.000 38.83621 380 SER C C 1
ATOM 11483 O O . SER D 2 369 ? 146.18000 145.54500 181.76800 1.000 38.83621 380 SER C O 1
ATOM 11486 N N . ALA D 2 370 ? 146.57900 147.43200 182.92700 1.000 37.67247 381 ALA C N 1
ATOM 11487 C CA . ALA D 2 370 ? 147.18900 148.11900 181.80200 1.000 37.67247 381 ALA C CA 1
ATOM 11488 C C . ALA D 2 370 ? 148.26300 149.05600 182.32400 1.000 37.67247 381 ALA C C 1
ATOM 11489 O O . ALA D 2 370 ? 148.04800 149.77200 183.30300 1.000 37.67247 381 ALA C O 1
ATOM 11491 N N . TYR D 2 371 ? 149.41500 149.04100 181.66700 1.000 38.92981 382 TYR C N 1
ATOM 11492 C CA . TYR D 2 371 ? 150.51700 149.93700 181.97900 1.000 38.92981 382 TYR C CA 1
ATOM 11493 C C . TYR D 2 371 ? 150.57100 151.00600 180.90100 1.000 38.92981 382 TYR C C 1
ATOM 11494 O O . TYR D 2 371 ? 150.63700 150.68300 179.71200 1.000 38.92981 382 TYR C O 1
ATOM 11503 N N . ILE D 2 372 ? 150.53200 152.26900 181.30800 1.000 36.54280 383 ILE C N 1
ATOM 11504 C CA . ILE D 2 372 ? 150.59000 153.39600 180.38700 1.000 36.54280 383 ILE C CA 1
ATOM 11505 C C . ILE D 2 372 ? 151.93400 154.09100 180.56200 1.000 36.54280 383 ILE C C 1
ATOM 11506 O O . ILE D 2 372 ? 152.38300 154.31300 181.69100 1.000 36.54280 383 ILE C O 1
ATOM 11511 N N . HIS D 2 373 ? 152.58800 154.41000 179.44600 1.000 36.21494 384 HIS C N 1
ATOM 11512 C CA . HIS D 2 373 ? 153.91400 155.01200 179.45200 1.000 36.21494 384 HIS C CA 1
ATOM 11513 C C . HIS D 2 373 ? 153.91800 156.27800 178.61200 1.000 36.21494 384 HIS C C 1
ATOM 11514 O O . HIS D 2 373 ? 153.23400 156.35700 177.59000 1.000 36.21494 384 HIS C O 1
ATOM 11521 N N . HIS D 2 374 ? 154.69300 157.26700 179.04800 1.000 39.64412 385 HIS C N 1
ATOM 11522 C CA . HIS D 2 374 ? 154.95700 158.45800 178.25400 1.000 39.64412 385 HIS C CA 1
ATOM 11523 C C . HIS D 2 374 ? 156.21800 158.22800 177.43300 1.000 39.64412 385 HIS C C 1
ATOM 11524 O O . HIS D 2 374 ? 157.26800 157.89200 177.98700 1.000 39.64412 385 HIS C O 1
ATOM 11531 N N . VAL D 2 375 ? 156.11900 158.40200 176.11400 1.000 39.71951 386 VAL C N 1
ATOM 11532 C CA . VAL D 2 375 ? 157.19500 158.04800 175.20000 1.000 39.71951 386 VAL C CA 1
ATOM 11533 C C . VAL D 2 375 ? 157.75900 159.26100 174.47400 1.000 39.71951 386 VAL C C 1
ATOM 11534 O O . VAL D 2 375 ? 158.96700 159.32500 174.21700 1.000 39.71951 386 VAL C O 1
ATOM 11538 N N . SER D 2 376 ? 156.90700 160.21400 174.10800 1.000 42.37646 387 SER C N 1
ATOM 11539 C CA . SER D 2 376 ? 157.20400 161.49300 173.47300 1.000 42.37646 387 SER C CA 1
ATOM 11540 C C . SER D 2 376 ? 157.49000 161.38500 171.97600 1.000 42.37646 387 SER C C 1
ATOM 11541 O O . SER D 2 376 ? 157.53400 162.42000 171.31100 1.000 42.37646 387 SER C O 1
ATOM 11544 N N . ASP D 2 377 ? 157.63100 160.18800 171.40800 1.000 42.43849 388 ASP C N 1
ATOM 11545 C CA . ASP D 2 377 ? 157.84700 160.03700 169.97200 1.000 42.43849 388 ASP C CA 1
ATOM 11546 C C . ASP D 2 377 ? 157.73300 158.55000 169.65900 1.000 42.43849 388 ASP C C 1
ATOM 11547 O O . ASP D 2 377 ? 157.97500 157.69900 170.51700 1.000 42.43849 388 ASP C O 1
ATOM 11552 N N . ILE D 2 378 ? 157.37700 158.25200 168.40800 1.000 39.10674 389 ILE C N 1
ATOM 11553 C CA . ILE D 2 378 ? 157.16600 156.86800 167.99600 1.000 39.10674 389 ILE C CA 1
ATOM 11554 C C . ILE D 2 378 ? 158.46300 156.07200 168.04000 1.000 39.10674 389 ILE C C 1
ATOM 11555 O O . ILE D 2 378 ? 158.44200 154.85700 168.26200 1.000 39.10674 389 ILE C O 1
ATOM 11560 N N . SER D 2 379 ? 159.60800 156.73000 167.83900 1.000 40.69258 390 SER C N 1
ATOM 11561 C CA . SER D 2 379 ? 160.88500 156.02300 167.81200 1.000 40.69258 390 SER C CA 1
ATOM 11562 C C . SER D 2 379 ? 161.19900 155.32500 169.12600 1.000 40.69258 390 SER C C 1
ATOM 11563 O O . SER D 2 379 ? 162.04400 154.42500 169.14600 1.000 40.69258 390 SER C O 1
ATOM 11566 N N . GLU D 2 380 ? 160.55100 155.71600 170.21900 1.000 41.22504 391 GLU C N 1
ATOM 11567 C CA . GLU D 2 380 ? 160.76300 155.05800 171.49800 1.000 41.22504 391 GLU C CA 1
ATOM 11568 C C . GLU D 2 380 ? 159.82500 153.88400 171.72300 1.000 41.22504 391 GLU C C 1
ATOM 11569 O O . GLU D 2 380 ? 160.03300 153.11800 172.66800 1.000 41.22504 391 GLU C O 1
ATOM 11575 N N . ILE D 2 381 ? 158.81100 153.72100 170.88000 1.000 37.39362 392 ILE C N 1
ATOM 11576 C CA . ILE D 2 381 ? 157.91100 152.58500 171.00000 1.000 37.39362 392 ILE C CA 1
ATOM 11577 C C . ILE D 2 381 ? 158.40900 151.39000 170.19600 1.000 37.39362 392 ILE C C 1
ATOM 11578 O O . ILE D 2 381 ? 158.19900 150.24300 170.60100 1.000 37.39362 392 ILE C O 1
ATOM 11583 N N . THR D 2 382 ? 159.08100 151.63700 169.07400 1.000 36.78457 393 THR C N 1
ATOM 11584 C CA . THR D 2 382 ? 159.48500 150.54700 168.19600 1.000 36.78457 393 THR C CA 1
ATOM 11585 C C . THR D 2 382 ? 160.45400 149.54200 168.81700 1.000 36.78457 393 THR C C 1
ATOM 11586 O O . THR D 2 382 ? 160.41200 148.37300 168.39900 1.000 36.78457 393 THR C O 1
ATOM 11590 N N . PRO D 2 383 ? 161.33200 149.89000 169.76500 1.000 36.56933 394 PRO C N 1
ATOM 11591 C CA . PRO D 2 383 ? 162.13100 148.84300 170.42000 1.000 36.56933 394 PRO C CA 1
ATOM 11592 C C . PRO D 2 383 ? 161.30600 147.84400 171.21100 1.000 36.56933 394 PRO C C 1
ATOM 11593 O O . PRO D 2 383 ? 161.84000 146.79400 171.58500 1.000 36.56933 394 PRO C O 1
ATOM 11597 N N . TYR D 2 384 ? 160.03000 148.12600 171.47200 1.000 36.84244 395 TYR C N 1
ATOM 11598 C CA . TYR D 2 384 ? 159.16700 147.23200 172.23300 1.000 36.84244 395 TYR C CA 1
ATOM 11599 C C . TYR D 2 384 ? 158.16800 146.50500 171.34600 1.000 36.84244 395 TYR C C 1
ATOM 11600 O O . TYR D 2 384 ? 157.12400 146.05700 171.82700 1.000 36.84244 395 TYR C O 1
ATOM 11609 N N . ILE D 2 385 ? 158.46900 146.38100 170.06000 1.000 35.23567 396 ILE C N 1
ATOM 11610 C CA . ILE D 2 385 ? 157.61800 145.69600 169.10100 1.000 35.23567 396 ILE C CA 1
ATOM 11611 C C . ILE D 2 385 ? 158.44800 144.57800 168.49400 1.000 35.23567 396 ILE C C 1
ATOM 11612 O O . ILE D 2 385 ? 159.42600 144.84100 167.78500 1.000 35.23567 396 ILE C O 1
ATOM 11617 N N . GLU D 2 386 ? 158.07300 143.33700 168.77400 1.000 38.38298 397 GLU C N 1
ATOM 11618 C CA . GLU D 2 386 ? 158.81600 142.18500 168.29000 1.000 38.38298 397 GLU C CA 1
ATOM 11619 C C . GLU D 2 386 ? 158.16300 141.60100 167.04400 1.000 38.38298 397 GLU C C 1
ATOM 11620 O O . GLU D 2 386 ? 157.07000 141.99200 166.63400 1.000 38.38298 397 GLU C O 1
ATOM 11626 N N . ASN D 2 387 ? 158.86400 140.64400 166.43700 1.000 37.45805 398 ASN C N 1
ATOM 11627 C CA . ASN D 2 387 ? 158.47300 140.16000 165.11900 1.000 37.45805 398 ASN C CA 1
ATOM 11628 C C . ASN D 2 387 ? 157.20000 139.32700 165.18500 1.000 37.45805 398 ASN C C 1
ATOM 11629 O O . ASN D 2 387 ? 156.18900 139.66600 164.56000 1.000 37.45805 398 ASN C O 1
ATOM 11634 N N . ARG D 2 388 ? 157.23000 138.22700 165.93200 1.000 36.76436 399 ARG C N 1
ATOM 11635 C CA . ARG D 2 388 ? 156.10600 137.30300 165.98100 1.000 36.76436 399 ARG C CA 1
ATOM 11636 C C . ARG D 2 388 ? 155.36000 137.35800 167.30600 1.000 36.76436 399 ARG C C 1
ATOM 11637 O O . ARG D 2 388 ? 154.64600 136.41200 167.64800 1.000 36.76436 399 ARG C O 1
ATOM 11645 N N . ILE D 2 389 ? 155.50500 138.44100 168.05900 1.000 34.93081 400 ILE C N 1
ATOM 11646 C CA . ILE D 2 389 ? 154.88000 138.58400 169.36600 1.000 34.93081 400 ILE C CA 1
ATOM 11647 C C . ILE D 2 389 ? 153.84600 139.70000 169.37100 1.000 34.93081 400 ILE C C 1
ATOM 11648 O O . ILE D 2 389 ? 152.74900 139.53700 169.90300 1.000 34.93081 400 ILE C O 1
ATOM 11653 N N . THR D 2 390 ? 154.17600 140.84300 168.78600 1.000 33.24647 401 THR C N 1
ATOM 11654 C CA . THR D 2 390 ? 153.23500 141.95200 168.73300 1.000 33.24647 401 THR C CA 1
ATOM 11655 C C . THR D 2 390 ? 152.25100 141.71800 167.59700 1.000 33.24647 401 THR C C 1
ATOM 11656 O O . THR D 2 390 ? 152.65100 141.62500 166.43300 1.000 33.24647 401 THR C O 1
ATOM 11660 N N . GLN D 2 391 ? 150.96900 141.61200 167.93300 1.000 30.21223 402 GLN C N 1
ATOM 11661 C CA . GLN D 2 391 ? 149.93400 141.32200 166.95100 1.000 30.21223 402 GLN C CA 1
ATOM 11662 C C . GLN D 2 391 ? 149.13300 142.55600 166.56400 1.000 30.21223 402 GLN C C 1
ATOM 11663 O O . GLN D 2 391 ? 148.98000 142.84500 165.37800 1.000 30.21223 402 GLN C O 1
ATOM 11669 N N . THR D 2 392 ? 148.60700 143.28400 167.54200 1.000 29.35427 403 THR C N 1
ATOM 11670 C CA . THR D 2 392 ? 147.79400 144.46400 167.29100 1.000 29.35427 403 THR C CA 1
ATOM 11671 C C . THR D 2 392 ? 148.47600 145.67400 167.90500 1.000 29.35427 403 THR C C 1
ATOM 11672 O O . THR D 2 392 ? 148.91100 145.63100 169.05800 1.000 29.35427 403 THR C O 1
ATOM 11676 N N . VAL D 2 393 ? 148.57200 146.74400 167.12600 1.000 29.20889 404 VAL C N 1
ATOM 11677 C CA . VAL D 2 393 ? 149.33900 147.92900 167.48500 1.000 29.20889 404 VAL C CA 1
ATOM 11678 C C . VAL D 2 393 ? 148.37500 149.10600 167.47000 1.000 29.20889 404 VAL C C 1
ATOM 11679 O O . VAL D 2 393 ? 148.63000 150.13000 166.83100 1.000 29.20889 404 VAL C O 1
ATOM 11683 N N . THR D 2 394 ? 147.20900 148.90700 168.07600 1.000 29.14197 405 THR C N 1
ATOM 11684 C CA . THR D 2 394 ? 146.14500 149.89800 168.17300 1.000 29.14197 405 THR C CA 1
ATOM 11685 C C . THR D 2 394 ? 146.64800 151.33800 168.25300 1.000 29.14197 405 THR C C 1
ATOM 11686 O O . THR D 2 394 ? 147.50300 151.66400 169.08100 1.000 29.14197 405 THR C O 1
ATOM 11690 N N . VAL D 2 395 ? 146.13900 152.19800 167.37000 1.000 29.67600 406 VAL C N 1
ATOM 11691 C CA . VAL D 2 395 ? 146.48900 153.61300 167.31300 1.000 29.67600 406 VAL C CA 1
ATOM 11692 C C . VAL D 2 395 ? 145.21100 154.41000 167.49500 1.000 29.67600 406 VAL C C 1
ATOM 11693 O O . VAL D 2 395 ? 144.23200 154.18600 166.77700 1.000 29.67600 406 VAL C O 1
ATOM 11697 N N . THR D 2 396 ? 145.21200 155.32800 168.45100 1.000 33.31595 407 THR C N 1
ATOM 11698 C CA . THR D 2 396 ? 143.92000 155.82700 168.89600 1.000 33.31595 407 THR C CA 1
ATOM 11699 C C . THR D 2 396 ? 143.32300 156.90400 167.99100 1.000 33.31595 407 THR C C 1
ATOM 11700 O O . THR D 2 396 ? 142.17700 156.74500 167.55400 1.000 33.31595 407 THR C O 1
ATOM 11704 N N . PRO D 2 397 ? 144.01600 158.00600 167.67900 1.000 31.26096 408 PRO C N 1
ATOM 11705 C CA . PRO D 2 397 ? 143.50800 158.85100 166.59300 1.000 31.26096 408 PRO C CA 1
ATOM 11706 C C . PRO D 2 397 ? 143.86500 158.20400 165.26900 1.000 31.26096 408 PRO C C 1
ATOM 11707 O O . PRO D 2 397 ? 145.03700 158.20000 164.88200 1.000 31.26096 408 PRO C O 1
ATOM 11711 N N . TRP D 2 398 ? 142.87500 157.63900 164.57500 1.000 28.99935 409 TRP C N 1
ATOM 11712 C CA . TRP D 2 398 ? 143.17900 156.74600 163.46100 1.000 28.99935 409 TRP C CA 1
ATOM 11713 C C . TRP D 2 398 ? 143.99300 157.43200 162.37200 1.000 28.99935 409 TRP C C 1
ATOM 11714 O O . TRP D 2 398 ? 144.76000 156.76800 161.67000 1.000 28.99935 409 TRP C O 1
ATOM 11725 N N . GLU D 2 399 ? 143.85200 158.74900 162.21800 1.000 32.82989 410 GLU C N 1
ATOM 11726 C CA . GLU D 2 399 ? 144.66000 159.46000 161.23300 1.000 32.82989 410 GLU C CA 1
ATOM 11727 C C . GLU D 2 399 ? 146.14200 159.27000 161.50500 1.000 32.82989 410 GLU C C 1
ATOM 11728 O O . GLU D 2 399 ? 146.92800 159.06900 160.57200 1.000 32.82989 410 GLU C O 1
ATOM 11734 N N . SER D 2 400 ? 146.53100 159.26800 162.77700 1.000 31.46910 411 SER C N 1
ATOM 11735 C CA . SER D 2 400 ? 147.93100 159.10700 163.12100 1.000 31.46910 411 SER C CA 1
ATOM 11736 C C . SER D 2 400 ? 148.46800 157.74100 162.73600 1.000 31.46910 411 SER C C 1
ATOM 11737 O O . SER D 2 400 ? 149.68800 157.55800 162.72500 1.000 31.46910 411 SER C O 1
ATOM 11740 N N . SER D 2 401 ? 147.59700 156.78800 162.40200 1.000 29.96485 412 SER C N 1
ATOM 11741 C CA . SER D 2 401 ? 148.07900 155.49500 161.94300 1.000 29.96485 412 SER C CA 1
ATOM 11742 C C . SER D 2 401 ? 148.67600 155.57100 160.55000 1.000 29.96485 412 SER C C 1
ATOM 11743 O O . SER D 2 401 ? 149.40000 154.65700 160.15200 1.000 29.96485 412 SER C O 1
ATOM 11746 N N . PHE D 2 402 ? 148.39000 156.63000 159.79700 1.000 29.95800 413 PHE C N 1
ATOM 11747 C CA . PHE D 2 402 ? 148.94400 156.72300 158.45600 1.000 29.95800 413 PHE C CA 1
ATOM 11748 C C . PHE D 2 402 ? 150.41000 157.11200 158.45300 1.000 29.95800 413 PHE C C 1
ATOM 11749 O O . PHE D 2 402 ? 151.11300 156.81700 157.48200 1.000 29.95800 413 PHE C O 1
ATOM 11757 N N . LYS D 2 403 ? 150.88900 157.75700 159.51000 1.000 31.53506 414 LYS C N 1
ATOM 11758 C CA . LYS D 2 403 ? 152.28800 158.12900 159.61200 1.000 31.53506 414 LYS C CA 1
ATOM 11759 C C . LYS D 2 403 ? 153.08900 157.18400 160.49000 1.000 31.53506 414 LYS C C 1
ATOM 11760 O O . LYS D 2 403 ? 154.28800 157.40400 160.67600 1.000 31.53506 414 LYS C O 1
ATOM 11766 N N . TYR D 2 404 ? 152.46800 156.13400 161.02100 1.000 31.90280 415 TYR C N 1
ATOM 11767 C CA . TYR D 2 404 ? 153.17700 155.15100 161.82100 1.000 31.90280 415 TYR C CA 1
ATOM 11768 C C . TYR D 2 404 ? 153.13000 153.74400 161.25800 1.000 31.90280 415 TYR C C 1
ATOM 11769 O O . TYR D 2 404 ? 153.96600 152.92500 161.64500 1.000 31.90280 415 TYR C O 1
ATOM 11778 N N . ARG D 2 405 ? 152.19900 153.44400 160.35000 1.000 28.57091 416 ARG C N 1
ATOM 11779 C CA . ARG D 2 405 ? 151.99200 152.06100 159.93300 1.000 28.57091 416 ARG C CA 1
ATOM 11780 C C . ARG D 2 405 ? 153.23200 151.48300 159.27000 1.000 28.57091 416 ARG C C 1
ATOM 11781 O O . ARG D 2 405 ? 153.48900 150.28100 159.37200 1.000 28.57091 416 ARG C O 1
ATOM 11789 N N . ASP D 2 406 ? 154.02400 152.31900 158.60000 1.000 31.64994 417 ASP C N 1
ATOM 11790 C CA . ASP D 2 406 ? 155.18600 151.80100 157.89100 1.000 31.64994 417 ASP C CA 1
ATOM 11791 C C . ASP D 2 406 ? 156.26000 151.31300 158.85500 1.000 31.64994 417 ASP C C 1
ATOM 11792 O O . ASP D 2 406 ? 156.78900 150.20900 158.68900 1.000 31.64994 417 ASP C O 1
ATOM 11797 N N . VAL D 2 407 ? 156.57200 152.09300 159.88900 1.000 31.85094 418 VAL C N 1
ATOM 11798 C CA . VAL D 2 407 ? 157.60800 151.65800 160.82100 1.000 31.85094 418 VAL C CA 1
ATOM 11799 C C . VAL D 2 407 ? 157.09100 150.54900 161.73100 1.000 31.85094 418 VAL C C 1
ATOM 11800 O O . VAL D 2 407 ? 157.85400 149.65700 162.12600 1.000 31.85094 418 VAL C O 1
ATOM 11804 N N . LEU D 2 408 ? 155.79300 150.54700 162.03600 1.000 31.04269 419 LEU C N 1
ATOM 11805 C CA . LEU D 2 408 ? 155.23400 149.45500 162.81900 1.000 31.04269 419 LEU C CA 1
ATOM 11806 C C . LEU D 2 408 ? 155.27800 148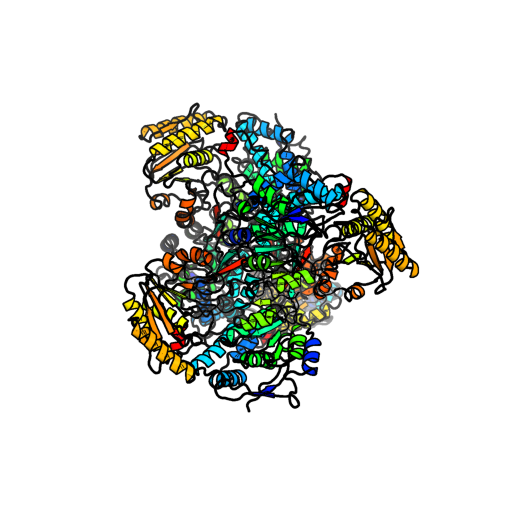.15300 162.03500 1.000 31.04269 419 LEU C C 1
ATOM 11807 O O . LEU D 2 408 ? 155.61000 147.09900 162.58700 1.000 31.04269 419 LEU C O 1
ATOM 11812 N N . ALA D 2 409 ? 154.94600 148.20700 160.74500 1.000 31.11543 420 ALA C N 1
ATOM 11813 C CA . ALA D 2 409 ? 155.07100 147.03100 159.89800 1.000 31.11543 420 ALA C CA 1
ATOM 11814 C C . ALA D 2 409 ? 156.52200 146.58500 159.79200 1.000 31.11543 420 ALA C C 1
ATOM 11815 O O . ALA D 2 409 ? 156.81700 145.38700 159.86300 1.000 31.11543 420 ALA C O 1
ATOM 11817 N N . SER D 2 410 ? 157.44500 147.53700 159.62600 1.000 33.57759 421 SER C N 1
ATOM 11818 C CA . SER D 2 410 ? 158.86300 147.20100 159.57700 1.000 33.57759 421 SER C CA 1
ATOM 11819 C C . SER D 2 410 ? 159.32700 146.51200 160.84800 1.000 33.57759 421 SER C C 1
ATOM 11820 O O . SER D 2 410 ? 160.25700 145.70000 160.80900 1.000 33.57759 421 SER C O 1
ATOM 11823 N N . HIS D 2 411 ? 158.70000 146.81200 161.98200 1.000 34.50878 422 HIS C N 1
ATOM 11824 C CA . HIS D 2 411 ? 159.11300 146.21100 163.24000 1.000 34.50878 422 HIS C CA 1
ATOM 11825 C C . HIS D 2 411 ? 158.23700 145.04500 163.67300 1.000 34.50878 422 HIS C C 1
ATOM 11826 O O . HIS D 2 411 ? 158.47300 144.48400 164.74500 1.000 34.50878 422 HIS C O 1
ATOM 11833 N N . GLY D 2 412 ? 157.25400 144.65000 162.87000 1.000 33.61835 423 GLY C N 1
ATOM 11834 C CA . GLY D 2 412 ? 156.48700 143.45500 163.16500 1.000 33.61835 423 GLY C CA 1
ATOM 11835 C C . GLY D 2 412 ? 155.14500 143.69600 163.82100 1.000 33.61835 423 GLY C C 1
ATOM 11836 O O . GLY D 2 412 ? 154.81200 143.04700 164.81400 1.000 33.61835 423 GLY C O 1
ATOM 11837 N N . ALA D 2 413 ? 154.35800 144.61800 163.27100 1.000 31.99279 424 ALA C N 1
ATOM 11838 C CA . ALA D 2 413 ? 153.08700 144.97600 163.88900 1.000 31.99279 424 ALA C CA 1
ATOM 11839 C C . ALA D 2 413 ? 152.03500 143.89300 163.68000 1.000 31.99279 424 ALA C C 1
ATOM 11840 O O . ALA D 2 413 ? 151.46400 143.38000 164.64400 1.000 31.99279 424 ALA C O 1
ATOM 11842 N N . GLU D 2 414 ? 151.76900 143.54400 162.42300 1.000 30.47961 425 GLU C N 1
ATOM 11843 C CA . GLU D 2 414 ? 150.78300 142.59000 161.92200 1.000 30.47961 425 GLU C CA 1
ATOM 11844 C C . GLU D 2 414 ? 149.35600 143.13100 161.93900 1.000 30.47961 425 GLU C C 1
ATOM 11845 O O . GLU D 2 414 ? 148.49100 142.52800 161.31100 1.000 30.47961 425 GLU C O 1
ATOM 11851 N N . ARG D 2 415 ? 149.08300 144.26200 162.58500 1.000 27.23367 426 ARG C N 1
ATOM 11852 C CA . ARG D 2 415 ? 147.74800 144.84600 162.62900 1.000 27.23367 426 ARG C CA 1
ATOM 11853 C C . ARG D 2 415 ? 147.84900 146.26500 163.15600 1.000 27.23367 426 ARG C C 1
ATOM 11854 O O . ARG D 2 415 ? 148.62000 146.53000 164.07700 1.000 27.23367 426 ARG C O 1
ATOM 11862 N N . ILE D 2 416 ? 147.05800 147.16400 162.57800 1.000 25.67646 427 ILE C N 1
ATOM 11863 C CA . ILE D 2 416 ? 146.92200 148.52900 163.06900 1.000 25.67646 427 ILE C CA 1
ATOM 11864 C C . ILE D 2 416 ? 145.44500 148.88600 163.01000 1.000 25.67646 427 ILE C C 1
ATOM 11865 O O . ILE D 2 416 ? 144.86300 148.93500 161.92300 1.000 25.67646 427 ILE C O 1
ATOM 11870 N N . VAL D 2 417 ? 144.83600 149.13100 164.16900 1.000 28.03573 428 VAL C N 1
ATOM 11871 C CA . VAL D 2 417 ? 143.40300 149.35300 164.27600 1.000 28.03573 428 VAL C CA 1
ATOM 11872 C C . VAL D 2 417 ? 143.15400 150.65500 165.03500 1.000 28.03573 428 VAL C C 1
ATOM 11873 O O . VAL D 2 417 ? 144.08200 151.38600 165.37000 1.000 28.03573 428 VAL C O 1
ATOM 11877 N N . GLU D 2 418 ? 141.87700 150.93800 165.29900 1.000 31.95503 429 GLU C N 1
ATOM 11878 C CA . GLU D 2 418 ? 141.42000 152.25900 165.71600 1.000 31.95503 429 GLU C CA 1
ATOM 11879 C C . GLU D 2 418 ? 141.08700 152.35900 167.20300 1.000 31.95503 429 GLU C C 1
ATOM 11880 O O . GLU D 2 418 ? 140.50800 153.36300 167.62900 1.000 31.95503 429 GLU C O 1
ATOM 11886 N N . SER D 2 419 ? 141.42300 151.35100 167.99800 1.000 32.14132 430 SER C N 1
ATOM 11887 C CA . SER D 2 419 ? 141.25300 151.26000 169.44500 1.000 32.14132 430 SER C CA 1
ATOM 11888 C C . SER D 2 419 ? 139.83300 150.93000 169.87700 1.000 32.14132 430 SER C C 1
ATOM 11889 O O . SER D 2 419 ? 139.63300 150.61400 171.03600 1.000 32.14132 430 SER C O 1
ATOM 11892 N N . GLY D 2 420 ? 138.85000 150.94200 168.99700 1.000 32.71303 431 GLY C N 1
ATOM 11893 C CA . GLY D 2 420 ? 137.54000 150.49700 169.41900 1.000 32.71303 431 GLY C CA 1
ATOM 11894 C C . GLY D 2 420 ? 137.22000 149.24500 168.64900 1.000 32.71303 431 GLY C C 1
ATOM 11895 O O . GLY D 2 420 ? 136.08400 148.76500 168.62700 1.000 32.71303 431 GLY C O 1
ATOM 11896 N N . MET D 2 421 ? 138.25800 148.70700 168.01100 1.000 30.85738 432 MET C N 1
ATOM 11897 C CA . MET D 2 421 ? 138.09000 147.71000 166.96600 1.000 30.85738 432 MET C CA 1
ATOM 11898 C C . MET D 2 421 ? 139.08700 146.56900 167.09800 1.000 30.85738 432 MET C C 1
ATOM 11899 O O . MET D 2 421 ? 139.30600 145.84100 166.12600 1.000 30.85738 432 MET C O 1
ATOM 11904 N N . ASN D 2 422 ? 139.70400 146.39500 168.26600 1.000 30.40429 433 ASN C N 1
ATOM 11905 C CA . ASN D 2 422 ? 140.74700 145.38600 168.38700 1.000 30.40429 433 ASN C CA 1
ATOM 11906 C C . ASN D 2 422 ? 140.17600 143.97800 168.31300 1.000 30.40429 433 ASN C C 1
ATOM 11907 O O . ASN D 2 422 ? 140.88200 143.04800 167.91200 1.000 30.40429 433 ASN C O 1
ATOM 11912 N N . ASN D 2 423 ? 138.91000 143.79900 168.68400 1.000 29.72570 434 ASN C N 1
ATOM 11913 C CA . ASN D 2 423 ? 138.30900 142.47500 168.64900 1.000 29.72570 434 ASN C CA 1
ATOM 11914 C C . ASN D 2 423 ? 137.75400 142.12200 167.28100 1.000 29.72570 434 ASN C C 1
ATOM 11915 O O . ASN D 2 423 ? 137.52000 140.94100 167.00800 1.000 29.72570 434 ASN C O 1
ATOM 11920 N N . ILE D 2 424 ? 137.54100 143.10800 166.42200 1.000 28.92494 435 ILE C N 1
ATOM 11921 C CA . ILE D 2 424 ? 136.98000 142.89200 165.09800 1.000 28.92494 435 ILE C CA 1
ATOM 11922 C C . ILE D 2 424 ? 138.13200 142.73100 164.12200 1.000 28.92494 435 ILE C C 1
ATOM 11923 O O . ILE D 2 424 ? 138.83100 143.69700 163.80200 1.000 28.92494 435 ILE C O 1
ATOM 11928 N N . PHE D 2 425 ? 138.34000 141.50600 163.65500 1.000 28.49730 436 PHE C N 1
ATOM 11929 C CA . PHE D 2 425 ? 139.28400 141.25000 162.57400 1.000 28.49730 436 PHE C CA 1
ATOM 11930 C C . PHE D 2 425 ? 138.55800 141.59200 161.28700 1.000 28.49730 436 PHE C C 1
ATOM 11931 O O . PHE D 2 425 ? 137.88600 140.75600 160.68500 1.000 28.49730 436 PHE C O 1
ATOM 11939 N N . ARG D 2 426 ? 138.67800 142.85000 160.87500 1.000 26.75912 437 ARG C N 1
ATOM 11940 C CA . ARG D 2 426 ? 137.88700 143.34500 159.76200 1.000 26.75912 437 ARG C CA 1
ATOM 11941 C C . ARG D 2 426 ? 138.15800 142.53600 158.50400 1.000 26.75912 437 ARG C C 1
ATOM 11942 O O . ARG D 2 426 ? 139.25200 142.00500 158.29900 1.000 26.75912 437 ARG C O 1
ATOM 11950 N N . VAL D 2 427 ? 137.13200 142.44100 157.66000 1.000 27.96331 438 VAL C N 1
ATOM 11951 C CA . VAL D 2 427 ? 137.23800 141.68800 156.42300 1.000 27.96331 438 VAL C CA 1
ATOM 11952 C C . VAL D 2 427 ? 138.32600 142.30700 155.56100 1.000 27.96331 438 VAL C C 1
ATOM 11953 O O . VAL D 2 427 ? 138.62900 143.49700 155.67400 1.000 27.96331 438 VAL C O 1
ATOM 11957 N N . GLY D 2 428 ? 138.96600 141.48200 154.73700 1.000 27.90993 439 GLY C N 1
ATOM 11958 C CA . GLY D 2 428 ? 139.97300 141.95200 153.81800 1.000 27.90993 439 GLY C CA 1
ATOM 11959 C C . GLY D 2 428 ? 141.36800 142.03700 154.38600 1.000 27.90993 439 GLY C C 1
ATOM 11960 O O . GLY D 2 428 ? 142.31100 142.28500 153.62800 1.000 27.90993 439 GLY C O 1
ATOM 11961 N N . GLY D 2 429 ? 141.53500 141.83400 155.68100 1.000 28.68414 440 GLY C N 1
ATOM 11962 C CA . GLY D 2 429 ? 142.82200 141.93300 156.33100 1.000 28.68414 440 GLY C CA 1
ATOM 11963 C C . GLY D 2 429 ? 143.48700 140.58300 156.47100 1.000 28.68414 440 GLY C C 1
ATOM 11964 O O . GLY D 2 429 ? 143.38500 139.72400 155.59000 1.000 28.68414 440 GLY C O 1
ATOM 11965 N N . ALA D 2 430 ? 144.16900 140.38900 157.59400 1.000 28.81927 441 ALA C N 1
ATOM 11966 C CA . ALA D 2 430 ? 144.90200 139.15800 157.82800 1.000 28.81927 441 ALA C CA 1
ATOM 11967 C C . ALA D 2 430 ? 144.88400 138.84300 159.31300 1.000 28.81927 441 ALA C C 1
ATOM 11968 O O . ALA D 2 430 ? 144.57000 139.69400 160.14700 1.000 28.81927 441 ALA C O 1
ATOM 11970 N N . HIS D 2 431 ? 145.23300 137.60300 159.63000 1.000 29.91448 442 HIS C N 1
ATOM 11971 C CA . HIS D 2 431 ? 145.29300 137.11800 161.00200 1.000 29.91448 442 HIS C CA 1
ATOM 11972 C C . HIS D 2 431 ? 146.71200 136.63600 161.25900 1.000 29.91448 442 HIS C C 1
ATOM 11973 O O . HIS D 2 431 ? 147.15100 135.64800 160.66100 1.000 29.91448 442 HIS C O 1
ATOM 11980 N N . ASP D 2 432 ? 147.42800 137.33900 162.13500 1.000 30.84141 443 ASP C N 1
ATOM 11981 C CA . ASP D 2 432 ? 148.81100 137.00600 162.47900 1.000 30.84141 443 ASP C CA 1
ATOM 11982 C C . ASP D 2 432 ? 149.71900 137.05600 161.25500 1.000 30.84141 443 ASP C C 1
ATOM 11983 O O . ASP D 2 432 ? 150.58600 136.20100 161.06800 1.000 30.84141 443 ASP C O 1
ATOM 11988 N N . GLY D 2 433 ? 149.52600 138.06900 160.41600 1.000 28.62355 444 GLY C N 1
ATOM 11989 C CA . GLY D 2 433 ? 150.32000 138.18600 159.21000 1.000 28.62355 444 GLY C CA 1
ATOM 11990 C C . GLY D 2 433 ? 150.08600 137.06800 158.22700 1.000 28.62355 444 GLY C C 1
ATOM 11991 O O . GLY D 2 433 ? 150.98000 136.73300 157.44800 1.000 28.62355 444 GLY C O 1
ATOM 11992 N N . MET D 2 434 ? 148.89600 136.48300 158.24100 1.000 28.83207 445 MET C N 1
ATOM 11993 C CA . MET D 2 434 ? 148.61900 135.26500 157.50000 1.000 28.83207 445 MET C CA 1
ATOM 11994 C C . MET D 2 434 ? 147.16300 135.28300 157.07700 1.000 28.83207 445 MET C C 1
ATOM 11995 O O . MET D 2 434 ? 146.28400 135.53100 157.90400 1.000 28.83207 445 MET C O 1
ATOM 12000 N N . ARG D 2 435 ? 146.91500 135.04800 155.80000 1.000 26.37506 446 ARG C N 1
ATOM 12001 C CA . ARG D 2 435 ? 145.54500 134.90900 155.33400 1.000 26.37506 446 ARG C CA 1
ATOM 12002 C C . ARG D 2 435 ? 145.16700 133.44000 155.44900 1.000 26.37506 446 ARG C C 1
ATOM 12003 O O . ARG D 2 435 ? 145.59800 132.61900 154.63300 1.000 26.37506 446 ARG C O 1
ATOM 12011 N N . PRO D 2 436 ? 144.36000 133.07800 156.45000 1.000 27.81930 447 PRO C N 1
ATOM 12012 C CA . PRO D 2 436 ? 144.33100 131.67400 156.88600 1.000 27.81930 447 PRO C CA 1
ATOM 12013 C C . PRO D 2 436 ? 143.81700 130.70000 155.84700 1.000 27.81930 447 PRO C C 1
ATOM 12014 O O . PRO D 2 436 ? 144.41200 129.62900 155.68400 1.000 27.81930 447 PRO C O 1
ATOM 12018 N N . LEU D 2 437 ? 142.74200 131.01500 155.13500 1.000 27.22781 448 LEU C N 1
ATOM 12019 C CA . LEU D 2 437 ? 142.21300 130.01500 154.21900 1.000 27.22781 448 LEU C CA 1
ATOM 12020 C C . LEU D 2 437 ? 142.95200 129.97400 152.89300 1.000 27.22781 448 LEU C C 1
ATOM 12021 O O . LEU D 2 437 ? 142.48300 129.31700 151.96100 1.000 27.22781 448 LEU C O 1
ATOM 12026 N N . GLN D 2 438 ? 144.09300 130.65300 152.78400 1.000 27.11485 449 GLN C N 1
ATOM 12027 C CA . GLN D 2 438 ? 145.03900 130.31900 151.72900 1.000 27.11485 449 GLN C CA 1
ATOM 12028 C C . GLN D 2 438 ? 145.76200 129.02200 152.04300 1.000 27.11485 449 GLN C C 1
ATOM 12029 O O . GLN D 2 438 ? 146.24100 128.34100 151.13300 1.000 27.11485 449 GLN C O 1
ATOM 12035 N N . ARG D 2 439 ? 145.85400 128.67300 153.32200 1.000 26.53589 450 ARG C N 1
ATOM 12036 C CA . ARG D 2 439 ? 146.51000 127.45600 153.76400 1.000 26.53589 450 ARG C CA 1
ATOM 12037 C C . ARG D 2 439 ? 145.53800 126.32300 154.04200 1.000 26.53589 450 ARG C C 1
ATOM 12038 O O . ARG D 2 439 ? 145.97900 125.19400 154.26800 1.000 26.53589 450 ARG C O 1
ATOM 12046 N N . LEU D 2 440 ? 144.24000 126.59400 154.03400 1.000 25.55537 451 LEU C N 1
ATOM 12047 C CA . LEU D 2 440 ? 143.21900 125.56500 154.12300 1.000 25.55537 451 LEU C CA 1
ATOM 12048 C C . LEU D 2 440 ? 142.79600 125.06000 152.75500 1.000 25.55537 451 LEU C C 1
ATOM 12049 O O . LEU D 2 440 ? 141.80900 124.33000 152.65100 1.000 25.55537 451 LEU C O 1
ATOM 12054 N N . VAL D 2 441 ? 143.52800 125.42600 151.71300 1.000 26.72660 452 VAL C N 1
ATOM 12055 C CA . VAL D 2 441 ? 143.13200 125.19100 150.33500 1.000 26.72660 452 VAL C CA 1
ATOM 12056 C C . VAL D 2 441 ? 144.31300 124.62800 149.56200 1.000 26.72660 452 VAL C C 1
ATOM 12057 O O . VAL D 2 441 ? 145.47200 124.95500 149.83000 1.000 26.72660 452 VAL C O 1
ATOM 12061 N N . LYS D 2 442 ? 144.00700 123.75200 148.61300 1.000 28.41693 453 LYS C N 1
ATOM 12062 C CA . LYS D 2 442 ? 144.96500 123.19400 147.67300 1.000 28.41693 453 LYS C CA 1
ATOM 12063 C C . LYS D 2 442 ? 144.71100 123.85700 146.32800 1.000 28.41693 453 LYS C C 1
ATOM 12064 O O . LYS D 2 442 ? 143.63500 123.69500 145.74700 1.000 28.41693 453 LYS C O 1
ATOM 12070 N N . TYR D 2 443 ? 145.67800 124.62700 145.84800 1.000 28.38359 454 TYR C N 1
ATOM 12071 C CA . TYR D 2 443 ? 145.55900 125.27900 144.55000 1.000 28.38359 454 TYR C CA 1
ATOM 12072 C C . TYR D 2 443 ? 145.91200 124.27100 143.47000 1.000 28.38359 454 TYR C C 1
ATOM 12073 O O . TYR D 2 443 ? 147.06800 123.85900 143.35400 1.000 28.38359 454 TYR C O 1
ATOM 12082 N N . ILE D 2 444 ? 144.93500 123.87800 142.66600 1.000 30.26676 455 ILE C N 1
ATOM 12083 C CA . ILE D 2 444 ? 145.13300 122.87800 141.63000 1.000 30.26676 455 ILE C CA 1
ATOM 12084 C C . ILE D 2 444 ? 145.18100 123.59900 140.29600 1.000 30.26676 455 ILE C C 1
ATOM 12085 O O . ILE D 2 444 ? 144.24600 124.32600 139.93600 1.000 30.26676 455 ILE C O 1
ATOM 12090 N N . SER D 2 445 ? 146.28200 123.40500 139.57900 1.000 32.03325 456 SER C N 1
ATOM 12091 C CA . SER D 2 445 ? 146.60500 124.16000 138.38100 1.000 32.03325 456 SER C CA 1
ATOM 12092 C C . SER D 2 445 ? 146.49000 123.26800 137.15600 1.000 32.03325 456 SER C C 1
ATOM 12093 O O . SER D 2 445 ? 147.08700 122.19100 137.10700 1.000 32.03325 456 SER C O 1
ATOM 12096 N N . HIS D 2 446 ? 145.73400 123.72800 136.17100 1.000 31.78849 457 HIS C N 1
ATOM 12097 C CA . HIS D 2 446 ? 145.55700 123.06700 134.88800 1.000 31.78849 457 HIS C CA 1
ATOM 12098 C C . HIS D 2 446 ? 146.22900 123.97200 133.86300 1.000 31.78849 457 HIS C C 1
ATOM 12099 O O . HIS D 2 446 ? 145.65700 124.97000 133.42600 1.000 31.78849 457 HIS C O 1
ATOM 12106 N N . GLU D 2 447 ? 147.46800 123.64500 133.52200 1.000 33.41506 458 GLU C N 1
ATOM 12107 C CA . GLU D 2 447 ? 148.28800 124.51400 132.69400 1.000 33.41506 458 GLU C CA 1
ATOM 12108 C C . GLU D 2 447 ? 147.96900 124.30600 131.22200 1.000 33.41506 458 GLU C C 1
ATOM 12109 O O . GLU D 2 447 ? 147.77000 123.17700 130.76900 1.000 33.41506 458 GLU C O 1
ATOM 12115 N N . ARG D 2 448 ? 147.92000 125.39900 130.47500 1.000 33.96600 459 ARG C N 1
ATOM 12116 C CA . ARG D 2 448 ? 147.45900 125.30600 129.10100 1.000 33.96600 459 ARG C CA 1
ATOM 12117 C C . ARG D 2 448 ? 148.61200 124.97700 128.15700 1.000 33.96600 459 ARG C C 1
ATOM 12118 O O . ARG D 2 448 ? 149.78000 125.15300 128.50800 1.000 33.96600 459 ARG C O 1
ATOM 12126 N N . PRO D 2 449 ? 148.32300 124.48700 126.95000 1.000 36.01110 460 PRO C N 1
ATOM 12127 C CA . PRO D 2 449 ? 149.31400 123.71500 126.19800 1.000 36.01110 460 PRO C CA 1
ATOM 12128 C C . PRO D 2 449 ? 150.43400 124.58000 125.63300 1.000 36.01110 460 PRO C C 1
ATOM 12129 O O . PRO D 2 449 ? 150.52000 125.78000 125.86900 1.000 36.01110 460 PRO C O 1
ATOM 12133 N N . TYR D 2 450 ? 151.30300 123.92400 124.86200 1.000 38.15085 461 TYR C N 1
ATOM 12134 C CA . TYR D 2 450 ? 152.48200 124.58500 124.32100 1.000 38.15085 461 TYR C CA 1
ATOM 12135 C C . TYR D 2 450 ? 152.12300 125.60600 123.25200 1.000 38.15085 461 TYR C C 1
ATOM 12136 O O . TYR D 2 450 ? 152.89600 126.53700 123.00800 1.000 38.15085 461 TYR C O 1
ATOM 12145 N N . THR D 2 451 ? 150.97100 125.45100 122.60000 1.000 36.45481 462 THR C N 1
ATOM 12146 C CA . THR D 2 451 ? 150.56400 126.42300 121.59500 1.000 36.45481 462 THR C CA 1
ATOM 12147 C C . THR D 2 451 ? 150.24000 127.77700 122.20500 1.000 36.45481 462 THR C C 1
ATOM 12148 O O . THR D 2 451 ? 150.21400 128.77800 121.48300 1.000 36.45481 462 THR C O 1
ATOM 12152 N N . TYR D 2 452 ? 149.98700 127.83000 123.51000 1.000 34.29572 463 TYR C N 1
ATOM 12153 C CA . TYR D 2 452 ? 149.77300 129.08500 124.21800 1.000 34.29572 463 TYR C CA 1
ATOM 12154 C C . TYR D 2 452 ? 151.11800 129.57700 124.73300 1.000 34.29572 463 TYR C C 1
ATOM 12155 O O . TYR D 2 452 ? 151.65400 129.03600 125.70400 1.000 34.29572 463 TYR C O 1
ATOM 12164 N N . SER D 2 453 ? 151.66100 130.60200 124.08700 1.000 34.35547 464 SER C N 1
ATOM 12165 C CA . SER D 2 453 ? 152.99100 131.08100 124.41600 1.000 34.35547 464 SER C CA 1
ATOM 12166 C C . SER D 2 453 ? 152.96200 131.91700 125.69100 1.000 34.35547 464 SER C C 1
ATOM 12167 O O . SER D 2 453 ? 151.90600 132.30300 126.19600 1.000 34.35547 464 SER C O 1
ATOM 12170 N N . THR D 2 454 ? 154.14900 132.19600 126.21400 1.000 36.15091 465 THR C N 1
ATOM 12171 C CA . THR D 2 454 ? 154.27900 133.05800 127.37500 1.000 36.15091 465 THR C CA 1
ATOM 12172 C C . THR D 2 454 ? 154.25800 134.52100 126.93900 1.000 36.15091 465 THR C C 1
ATOM 12173 O O . THR D 2 454 ? 154.18500 134.84400 125.75100 1.000 36.15091 465 THR C O 1
ATOM 12177 N N . LYS D 2 455 ? 154.30900 135.42400 127.91300 1.000 36.64857 466 LYS C N 1
ATOM 12178 C CA . LYS D 2 455 ? 154.27300 136.85200 127.62800 1.000 36.64857 466 LYS C CA 1
ATOM 12179 C C . LYS D 2 455 ? 155.62900 137.41800 127.23600 1.000 36.64857 466 LYS C C 1
ATOM 12180 O O . LYS D 2 455 ? 155.71500 138.61200 126.93600 1.000 36.64857 466 LYS C O 1
ATOM 12186 N N . ASP D 2 456 ? 156.68300 136.60700 127.23100 1.000 38.62513 467 ASP C N 1
ATOM 12187 C CA . ASP D 2 456 ? 158.02800 137.09700 126.98400 1.000 38.62513 467 ASP C CA 1
ATOM 12188 C C . ASP D 2 456 ? 158.68800 136.53500 125.74100 1.000 38.62513 467 ASP C C 1
ATOM 12189 O O . ASP D 2 456 ? 159.60100 137.17700 125.21200 1.000 38.62513 467 ASP C O 1
ATOM 12194 N N . VAL D 2 457 ? 158.26400 135.37700 125.25500 1.000 37.56828 468 VAL C N 1
ATOM 12195 C CA . VAL D 2 457 ? 158.98600 134.64900 124.22400 1.000 37.56828 468 VAL C CA 1
ATOM 12196 C C . VAL D 2 457 ? 158.29700 134.76200 122.87100 1.000 37.56828 468 VAL C C 1
ATOM 12197 O O . VAL D 2 457 ? 158.95100 134.99900 121.85500 1.000 37.56828 468 VAL C O 1
ATOM 12201 N N . ALA D 2 458 ? 156.97500 134.59300 122.84000 1.000 35.98112 469 ALA C N 1
ATOM 12202 C CA . ALA D 2 458 ? 156.18700 134.64600 121.60900 1.000 35.98112 469 ALA C CA 1
ATOM 12203 C C . ALA D 2 458 ? 156.54500 133.51200 120.65900 1.000 35.98112 469 ALA C C 1
ATOM 12204 O O . ALA D 2 458 ? 156.41000 133.64400 119.44200 1.000 35.98112 469 ALA C O 1
ATOM 12206 N N . VAL D 2 459 ? 157.00300 132.39400 121.21100 1.000 38.26632 470 VAL C N 1
ATOM 12207 C CA . VAL D 2 459 ? 157.36200 131.20900 120.44600 1.000 38.26632 470 VAL C CA 1
ATOM 12208 C C . VAL D 2 459 ? 156.68100 130.01600 121.09500 1.000 38.26632 470 VAL C C 1
ATOM 12209 O O . VAL D 2 459 ? 156.72900 129.86500 122.32000 1.000 38.26632 470 VAL C O 1
ATOM 12213 N N . LYS D 2 460 ? 156.03400 129.18500 120.28300 1.000 39.56418 471 LYS C N 1
ATOM 12214 C CA . LYS D 2 460 ? 155.40900 127.97900 120.80500 1.000 39.56418 471 LYS C CA 1
ATOM 12215 C C . LYS D 2 460 ? 156.45700 127.09800 121.46800 1.000 39.56418 471 LYS C C 1
ATOM 12216 O O . LYS D 2 460 ? 157.57100 126.94200 120.96400 1.000 39.56418 471 LYS C O 1
ATOM 12222 N N . ILE D 2 461 ? 156.09400 126.52100 122.60800 1.000 39.25844 472 ILE C N 1
ATOM 12223 C CA . ILE D 2 461 ? 157.07700 125.87200 123.48900 1.000 39.25844 472 ILE C CA 1
ATOM 12224 C C . ILE D 2 461 ? 157.21800 124.43800 122.99900 1.000 39.25844 472 ILE C C 1
ATOM 12225 O O . ILE D 2 461 ? 156.58700 123.50100 123.49000 1.000 39.25844 472 ILE C O 1
ATOM 12230 N N . GLU D 2 462 ? 158.08900 124.25800 122.01500 1.000 42.84091 473 GLU C N 1
ATOM 12231 C CA . GLU D 2 462 ? 158.41600 122.94500 121.46900 1.000 42.84091 473 GLU C CA 1
ATOM 12232 C C . GLU D 2 462 ? 159.84100 122.62700 121.90500 1.000 42.84091 473 GLU C C 1
ATOM 12233 O O . GLU D 2 462 ? 160.80100 122.90500 121.18800 1.000 42.84091 473 GLU C O 1
ATOM 12239 N N . GLN D 2 463 ? 159.97400 122.03300 123.08900 1.000 42.95966 474 GLN C N 1
ATOM 12240 C CA . GLN D 2 463 ? 161.30200 121.82600 123.65100 1.000 42.95966 474 GLN C CA 1
ATOM 12241 C C . GLN D 2 463 ? 162.07900 120.75600 122.89900 1.000 42.95966 474 GLN C C 1
ATOM 12242 O O . GLN D 2 463 ? 163.30300 120.85800 122.77600 1.000 42.95966 474 GLN C O 1
ATOM 12248 N N . THR D 2 464 ? 161.39500 119.74000 122.37500 1.000 45.47738 475 THR C N 1
ATOM 12249 C CA . THR D 2 464 ? 162.08700 118.70700 121.61200 1.000 45.47738 475 THR C CA 1
ATOM 12250 C C . THR D 2 464 ? 162.59900 119.25700 120.28900 1.000 45.47738 475 THR C C 1
ATOM 12251 O O . THR D 2 464 ? 163.74600 119.00600 119.90000 1.000 45.47738 475 THR C O 1
ATOM 12255 N N . ARG D 2 465 ? 161.75200 120.00800 119.58200 1.000 45.18030 476 ARG C N 1
ATOM 12256 C CA . ARG D 2 465 ? 162.14600 120.56800 118.29600 1.000 45.18030 476 ARG C CA 1
ATOM 12257 C C . ARG D 2 465 ? 163.37700 121.45000 118.42900 1.000 45.18030 476 ARG C C 1
ATOM 12258 O O . ARG D 2 465 ? 164.26000 121.43100 117.56500 1.000 45.18030 476 ARG C O 1
ATOM 12266 N N . TYR D 2 466 ? 163.46200 122.22000 119.50600 1.000 44.03588 477 TYR C N 1
ATOM 12267 C CA . TYR D 2 466 ? 164.58400 123.12000 119.70700 1.000 44.03588 477 TYR C CA 1
ATOM 12268 C C . TYR D 2 466 ? 165.76800 122.45000 120.38500 1.000 44.03588 477 TYR C C 1
ATOM 12269 O O . TYR D 2 466 ? 166.87700 122.98800 120.32600 1.000 44.03588 477 TYR C O 1
ATOM 12278 N N . LEU D 2 467 ? 165.56900 121.29400 121.01600 1.000 44.77195 478 LEU C N 1
ATOM 12279 C CA . LEU D 2 467 ? 166.71000 120.50200 121.45100 1.000 44.77195 478 LEU C CA 1
ATOM 12280 C C . LEU D 2 467 ? 167.37500 119.81800 120.26700 1.000 44.77195 478 LEU C C 1
ATOM 12281 O O . LEU D 2 467 ? 168.59500 119.63000 120.25900 1.000 44.77195 478 LEU C O 1
ATOM 12286 N N . GLU D 2 468 ? 166.58500 119.43400 119.26400 1.000 47.36926 479 GLU C N 1
ATOM 12287 C CA . GLU D 2 468 ? 167.15900 118.92100 118.02600 1.000 47.36926 479 GLU C CA 1
ATOM 12288 C C . GLU D 2 468 ? 167.97100 119.99600 117.31600 1.000 47.36926 479 GLU C C 1
ATOM 12289 O O . GLU D 2 468 ? 169.15400 119.80600 117.01400 1.000 47.36926 479 GLU C O 1
ATOM 12295 N N . GLU D 2 469 ? 167.34400 121.13900 117.03800 1.000 47.74414 480 GLU C N 1
ATOM 12296 C CA . GLU D 2 469 ? 168.00000 122.20900 116.30000 1.000 47.74414 480 GLU C CA 1
ATOM 12297 C C . GLU D 2 469 ? 169.05000 122.94700 117.11500 1.000 47.74414 480 GLU C C 1
ATOM 12298 O O . GLU D 2 469 ? 169.79400 123.74600 116.53900 1.000 47.74414 480 GLU C O 1
ATOM 12304 N N . ASP D 2 470 ? 169.12100 122.71200 118.42500 1.000 48.71429 481 ASP C N 1
ATOM 12305 C CA . ASP D 2 470 ? 170.06200 123.39900 119.31000 1.000 48.71429 481 ASP C CA 1
ATOM 12306 C C . ASP D 2 470 ? 169.80500 124.90800 119.31200 1.000 48.71429 481 ASP C C 1
ATOM 12307 O O . ASP D 2 470 ? 170.67700 125.71900 118.99800 1.000 48.71429 481 ASP C O 1
ATOM 12312 N N . LYS D 2 471 ? 168.57700 125.27300 119.67500 1.000 45.44084 482 LYS C N 1
ATOM 12313 C CA . LYS D 2 471 ? 168.13900 126.66700 119.71600 1.000 45.44084 482 LYS C CA 1
ATOM 12314 C C . LYS D 2 471 ? 167.51400 126.94300 121.07900 1.000 45.44084 482 LYS C C 1
ATOM 12315 O O . LYS D 2 471 ? 166.35400 126.59600 121.31000 1.000 45.44084 482 LYS C O 1
ATOM 12321 N N . PHE D 2 472 ? 168.26700 127.54500 121.97900 1.000 39.20298 483 PHE C N 1
ATOM 12322 C CA . PHE D 2 472 ? 167.62000 128.01100 123.20100 1.000 39.20298 483 PHE C CA 1
ATOM 12323 C C . PHE D 2 472 ? 167.83700 129.48900 123.47300 1.000 39.20298 483 PHE C C 1
ATOM 12324 O O . PHE D 2 472 ? 166.88000 130.18600 123.80900 1.000 39.20298 483 PHE C O 1
ATOM 12332 N N . LEU D 2 473 ? 169.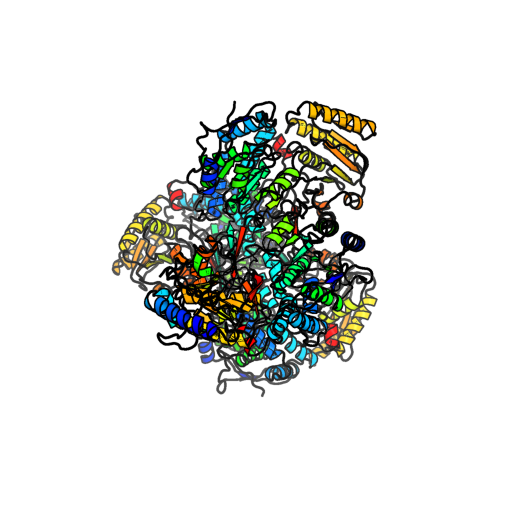05900 129.99100 123.31100 1.000 39.06592 484 LEU C N 1
ATOM 12333 C CA . LEU D 2 473 ? 169.37300 131.33900 123.76100 1.000 39.06592 484 LEU C CA 1
ATOM 12334 C C . LEU D 2 473 ? 168.90600 132.41600 122.79900 1.000 39.06592 484 LEU C C 1
ATOM 12335 O O . LEU D 2 473 ? 168.92000 133.59500 123.16300 1.000 39.06592 484 LEU C O 1
ATOM 12340 N N . VAL D 2 474 ? 168.48900 132.05000 121.58900 1.000 40.06853 485 VAL C N 1
ATOM 12341 C CA . VAL D 2 474 ? 167.93200 133.04100 120.68100 1.000 40.06853 485 VAL C CA 1
ATOM 12342 C C . VAL D 2 474 ? 166.53200 133.45400 121.11400 1.000 40.06853 485 VAL C C 1
ATOM 12343 O O . VAL D 2 474 ? 166.06700 134.53800 120.74300 1.000 40.06853 485 VAL C O 1
ATOM 12347 N N . PHE D 2 475 ? 165.85900 132.63100 121.91400 1.000 39.79810 486 PHE C N 1
ATOM 12348 C CA . PHE D 2 475 ? 164.52500 132.94700 122.40200 1.000 39.79810 486 PHE C CA 1
ATOM 12349 C C . PHE D 2 475 ? 164.53100 133.62600 123.76200 1.000 39.79810 486 PHE C C 1
ATOM 12350 O O . PHE D 2 475 ? 163.51400 134.21100 124.14800 1.000 39.79810 486 PHE C O 1
ATOM 12358 N N . VAL D 2 476 ? 165.63600 133.56200 124.49200 1.000 37.22256 487 VAL C N 1
ATOM 12359 C CA . VAL D 2 476 ? 165.68800 134.16400 125.82800 1.000 37.22256 487 VAL C CA 1
ATOM 12360 C C . VAL D 2 476 ? 165.60300 135.68000 125.69900 1.000 37.22256 487 VAL C C 1
ATOM 12361 O O . VAL D 2 476 ? 166.41200 136.28300 124.97500 1.000 37.22256 487 VAL C O 1
ATOM 12365 N N . PRO D 2 477 ? 164.65100 136.34000 126.37000 1.000 37.38837 488 PRO C N 1
ATOM 12366 C CA . PRO D 2 477 ? 164.49000 137.79000 126.26300 1.000 37.38837 488 PRO C CA 1
ATOM 12367 C C . PRO D 2 477 ? 165.55100 138.55300 127.04500 1.000 37.38837 488 PRO C C 1
ATOM 12368 O O . PRO D 2 477 ? 166.56900 138.92200 126.46100 1.000 37.38837 488 PRO C O 1
ATOM 12372 N N . ILE E 2 1 ? 190.05900 118.30200 145.29200 1.000 55.49430 12 ILE D N 1
ATOM 12373 C CA . ILE E 2 1 ? 190.96100 119.42300 145.50700 1.000 55.49430 12 ILE D CA 1
ATOM 12374 C C . ILE E 2 1 ? 190.35000 120.69500 144.93500 1.000 55.49430 12 ILE D C 1
ATOM 12375 O O . ILE E 2 1 ? 190.93200 121.77300 145.03000 1.000 55.49430 12 ILE D O 1
ATOM 12380 N N . LYS E 2 2 ? 189.15400 120.58000 144.36900 1.000 51.72143 13 LYS D N 1
ATOM 12381 C CA . LYS E 2 2 ? 188.39200 121.75400 143.97400 1.000 51.72143 13 LYS D CA 1
ATOM 12382 C C . LYS E 2 2 ? 187.64600 122.27800 145.19100 1.000 51.72143 13 LYS D C 1
ATOM 12383 O O . LYS E 2 2 ? 186.89100 121.53600 145.82600 1.000 51.72143 13 LYS D O 1
ATOM 12389 N N . LYS E 2 3 ? 187.84800 123.54900 145.51000 1.000 50.92204 14 LYS D N 1
ATOM 12390 C CA . LYS E 2 3 ? 187.25600 124.15900 146.69000 1.000 50.92204 14 LYS D CA 1
ATOM 12391 C C . LYS E 2 3 ? 186.00200 124.93000 146.30800 1.000 50.92204 14 LYS D C 1
ATOM 12392 O O . LYS E 2 3 ? 185.99100 125.65500 145.30900 1.000 50.92204 14 LYS D O 1
ATOM 12398 N N . ILE E 2 4 ? 184.95500 124.76700 147.10200 1.000 45.97111 15 ILE D N 1
ATOM 12399 C CA . ILE E 2 4 ? 183.70800 125.50700 146.94000 1.000 45.97111 15 ILE D CA 1
ATOM 12400 C C . ILE E 2 4 ? 183.68200 126.62500 147.97600 1.000 45.97111 15 ILE D C 1
ATOM 12401 O O . ILE E 2 4 ? 183.95100 126.36000 149.15300 1.000 45.97111 15 ILE D O 1
ATOM 12406 N N . PRO E 2 5 ? 183.37900 127.85500 147.59400 1.000 43.22141 16 PRO D N 1
ATOM 12407 C CA . PRO E 2 5 ? 183.42500 128.96900 148.54100 1.000 43.22141 16 PRO D CA 1
ATOM 12408 C C . PRO E 2 5 ? 182.21300 128.96200 149.46600 1.000 43.22141 16 PRO D C 1
ATOM 12409 O O . PRO E 2 5 ? 181.29200 128.16300 149.32900 1.000 43.22141 16 PRO D O 1
ATOM 12413 N N . MET E 2 6 ? 182.23700 129.87700 150.43000 1.000 42.92240 17 MET D N 1
ATOM 12414 C CA . MET E 2 6 ? 181.11000 130.12600 151.31600 1.000 42.92240 17 MET D CA 1
ATOM 12415 C C . MET E 2 6 ? 180.78100 131.60700 151.26000 1.000 42.92240 17 MET D C 1
ATOM 12416 O O . MET E 2 6 ? 181.61000 132.44400 151.62600 1.000 42.92240 17 MET D O 1
ATOM 12421 N N . ILE E 2 7 ? 179.58100 131.92700 150.79800 1.000 38.30090 18 ILE D N 1
ATOM 12422 C CA . ILE E 2 7 ? 179.10100 133.29800 150.72100 1.000 38.30090 18 ILE D CA 1
ATOM 12423 C C . ILE E 2 7 ? 178.25200 133.56200 151.95100 1.000 38.30090 18 ILE D C 1
ATOM 12424 O O . ILE E 2 7 ? 177.40400 132.73800 152.31000 1.000 38.30090 18 ILE D O 1
ATOM 12429 N N . ILE E 2 8 ? 178.48400 134.69000 152.61800 1.000 39.59331 19 ILE D N 1
ATOM 12430 C CA . ILE E 2 8 ? 177.66500 135.00000 153.78200 1.000 39.59331 19 ILE D CA 1
ATOM 12431 C C . ILE E 2 8 ? 176.95500 136.33500 153.61400 1.000 39.59331 19 ILE D C 1
ATOM 12432 O O . ILE E 2 8 ? 175.72400 136.38100 153.54200 1.000 39.59331 19 ILE D O 1
ATOM 12437 N N . GLY E 2 9 ? 177.69600 137.43200 153.55200 1.000 40.59695 20 GLY D N 1
ATOM 12438 C CA . GLY E 2 9 ? 176.97900 138.67800 153.40700 1.000 40.59695 20 GLY D CA 1
ATOM 12439 C C . GLY E 2 9 ? 176.60400 138.96000 151.97300 1.000 40.59695 20 GLY D C 1
ATOM 12440 O O . GLY E 2 9 ? 175.44300 138.84300 151.58200 1.000 40.59695 20 GLY D O 1
ATOM 12441 N N . GLY E 2 10 ? 177.60300 139.29700 151.17400 1.000 43.65520 21 GLY D N 1
ATOM 12442 C CA . GLY E 2 10 ? 177.43900 139.44900 149.74800 1.000 43.65520 21 GLY D CA 1
ATOM 12443 C C . GLY E 2 10 ? 178.72500 139.07200 149.05500 1.000 43.65520 21 GLY D C 1
ATOM 12444 O O . GLY E 2 10 ? 178.96200 139.46300 147.91200 1.000 43.65520 21 GLY D O 1
ATOM 12445 N N . ALA E 2 11 ? 179.58600 138.34600 149.76100 1.000 44.38781 22 ALA D N 1
ATOM 12446 C CA . ALA E 2 11 ? 180.89500 138.00900 149.23200 1.000 44.38781 22 ALA D CA 1
ATOM 12447 C C . ALA E 2 11 ? 181.39500 136.74400 149.90500 1.000 44.38781 22 ALA D C 1
ATOM 12448 O O . ALA E 2 11 ? 180.88500 136.32800 150.94700 1.000 44.38781 22 ALA D O 1
ATOM 12450 N N . GLU E 2 12 ? 182.40800 136.14100 149.29400 1.000 46.95369 23 GLU D N 1
ATOM 12451 C CA . GLU E 2 12 ? 182.97300 134.91100 149.81900 1.000 46.95369 23 GLU D CA 1
ATOM 12452 C C . GLU E 2 12 ? 183.69900 135.17300 151.13000 1.000 46.95369 23 GLU D C 1
ATOM 12453 O O . GLU E 2 12 ? 184.39500 136.17900 151.28400 1.000 46.95369 23 GLU D O 1
ATOM 12459 N N . ARG E 2 13 ? 183.52600 134.26300 152.08000 1.000 48.04588 24 ARG D N 1
ATOM 12460 C CA . ARG E 2 13 ? 184.21700 134.36600 153.35200 1.000 48.04588 24 ARG D CA 1
ATOM 12461 C C . ARG E 2 13 ? 185.65600 133.89500 153.21000 1.000 48.04588 24 ARG D C 1
ATOM 12462 O O . ARG E 2 13 ? 185.98200 133.06800 152.35500 1.000 48.04588 24 ARG D O 1
ATOM 12470 N N . ASP E 2 14 ? 186.52100 134.43600 154.06100 1.000 56.82100 25 ASP D N 1
ATOM 12471 C CA . ASP E 2 14 ? 187.92200 134.02900 154.10600 1.000 56.82100 25 ASP D CA 1
ATOM 12472 C C . ASP E 2 14 ? 187.97600 132.69000 154.82600 1.000 56.82100 25 ASP D C 1
ATOM 12473 O O . ASP E 2 14 ? 188.12700 132.61600 156.04500 1.000 56.82100 25 ASP D O 1
ATOM 12478 N N . THR E 2 15 ? 187.84900 131.61100 154.05600 1.000 57.00615 26 THR D N 1
ATOM 12479 C CA . THR E 2 15 ? 187.83200 130.26200 154.60400 1.000 57.00615 26 THR D CA 1
ATOM 12480 C C . THR E 2 15 ? 189.21000 129.61400 154.62400 1.000 57.00615 26 THR D C 1
ATOM 12481 O O . THR E 2 15 ? 189.30900 128.38200 154.57000 1.000 57.00615 26 THR D O 1
ATOM 12485 N N . SER E 2 16 ? 190.27700 130.41100 154.70200 1.000 59.61427 27 SER D N 1
ATOM 12486 C CA . SER E 2 16 ? 191.62600 129.85200 154.72100 1.000 59.61427 27 SER D CA 1
ATOM 12487 C C . SER E 2 16 ? 191.83800 128.95900 155.93700 1.000 59.61427 27 SER D C 1
ATOM 12488 O O . SER E 2 16 ? 192.29900 127.81900 155.81500 1.000 59.61427 27 SER D O 1
ATOM 12491 N N . GLU E 2 17 ? 191.49800 129.46000 157.12200 1.000 60.55248 28 GLU D N 1
ATOM 12492 C CA . GLU E 2 17 ? 191.69600 128.72600 158.36400 1.000 60.55248 28 GLU D CA 1
ATOM 12493 C C . GLU E 2 17 ? 190.54900 127.78300 158.69600 1.000 60.55248 28 GLU D C 1
ATOM 12494 O O . GLU E 2 17 ? 190.61500 127.09700 159.72100 1.000 60.55248 28 GLU D O 1
ATOM 12500 N N . HIS E 2 18 ? 189.49900 127.74900 157.87800 1.000 55.20781 29 HIS D N 1
ATOM 12501 C CA . HIS E 2 18 ? 188.36600 126.87500 158.13300 1.000 55.20781 29 HIS D CA 1
ATOM 12502 C C . HIS E 2 18 ? 188.77300 125.40800 158.00200 1.000 55.20781 29 HIS D C 1
ATOM 12503 O O . HIS E 2 18 ? 189.85000 125.07000 157.50500 1.000 55.20781 29 HIS D O 1
ATOM 12510 N N . GLU E 2 19 ? 187.88000 124.53300 158.45700 1.000 54.94968 30 GLU D N 1
ATOM 12511 C CA . GLU E 2 19 ? 188.00700 123.09400 158.28800 1.000 54.94968 30 GLU D CA 1
ATOM 12512 C C . GLU E 2 19 ? 187.22100 122.69200 157.04700 1.000 54.94968 30 GLU D C 1
ATOM 12513 O O . GLU E 2 19 ? 186.14600 123.23600 156.78600 1.000 54.94968 30 GLU D O 1
ATOM 12519 N N . TYR E 2 20 ? 187.75300 121.74600 156.28000 1.000 51.29729 31 TYR D N 1
ATOM 12520 C CA . TYR E 2 20 ? 187.12300 121.35300 155.03000 1.000 51.29729 31 TYR D CA 1
ATOM 12521 C C . TYR E 2 20 ? 186.68800 119.89700 155.07500 1.000 51.29729 31 TYR D C 1
ATOM 12522 O O . TYR E 2 20 ? 187.21100 119.09100 155.84600 1.000 51.29729 31 TYR D O 1
ATOM 12531 N N . ARG E 2 21 ? 185.71100 119.57400 154.23300 1.000 50.89813 32 ARG D N 1
ATOM 12532 C CA . ARG E 2 21 ? 185.25000 118.20700 154.05300 1.000 50.89813 32 ARG D CA 1
ATOM 12533 C C . ARG E 2 21 ? 185.06900 117.92000 152.56900 1.000 50.89813 32 ARG D C 1
ATOM 12534 O O . ARG E 2 21 ? 184.60800 118.78100 151.81800 1.000 50.89813 32 ARG D O 1
ATOM 12542 N N . GLU E 2 22 ? 185.42600 116.71000 152.14700 1.000 55.10638 33 GLU D N 1
ATOM 12543 C CA . GLU E 2 22 ? 185.17500 116.27300 150.78000 1.000 55.10638 33 GLU D CA 1
ATOM 12544 C C . GLU E 2 22 ? 183.85100 115.52700 150.70100 1.000 55.10638 33 GLU D C 1
ATOM 12545 O O . GLU E 2 22 ? 183.32600 115.05000 151.70900 1.000 55.10638 33 GLU D O 1
ATOM 12551 N N . LEU E 2 23 ? 183.31300 115.43300 149.48600 1.000 53.21491 34 LEU D N 1
ATOM 12552 C CA . LEU E 2 23 ? 181.97800 114.89300 149.27500 1.000 53.21491 34 LEU D CA 1
ATOM 12553 C C . LEU E 2 23 ? 181.92300 113.70300 148.32900 1.000 53.21491 34 LEU D C 1
ATOM 12554 O O . LEU E 2 23 ? 181.08900 112.81600 148.53500 1.000 53.21491 34 LEU D O 1
ATOM 12559 N N . THR E 2 24 ? 182.77900 113.65300 147.30500 1.000 52.69339 35 THR D N 1
ATOM 12560 C CA . THR E 2 24 ? 182.78300 112.58700 146.29800 1.000 52.69339 35 THR D CA 1
ATOM 12561 C C . THR E 2 24 ? 181.43700 112.54600 145.56400 1.000 52.69339 35 THR D C 1
ATOM 12562 O O . THR E 2 24 ? 180.60100 111.66100 145.76000 1.000 52.69339 35 THR D O 1
ATOM 12566 N N . LEU E 2 25 ? 181.21700 113.58100 144.75500 1.000 49.46544 36 LEU D N 1
ATOM 12567 C CA . LEU E 2 25 ? 179.94300 113.70300 144.05500 1.000 49.46544 36 LEU D CA 1
ATOM 12568 C C . LEU E 2 25 ? 179.81100 112.66700 142.94300 1.000 49.46544 36 LEU D C 1
ATOM 12569 O O . LEU E 2 25 ? 178.91900 111.81200 142.97500 1.000 49.46544 36 LEU D O 1
ATOM 12574 N N . ASN E 2 26 ? 180.69600 112.72000 141.95600 1.000 49.62057 37 ASN D N 1
ATOM 12575 C CA . ASN E 2 26 ? 180.60600 111.83000 140.80700 1.000 49.62057 37 ASN D CA 1
ATOM 12576 C C . ASN E 2 26 ? 181.92200 111.09300 140.62400 1.000 49.62057 37 ASN D C 1
ATOM 12577 O O . ASN E 2 26 ? 182.47900 111.08000 139.52200 1.000 49.62057 37 ASN D O 1
ATOM 12582 N N . SER E 2 27 ? 182.43600 110.51100 141.71000 1.000 52.63646 38 SER D N 1
ATOM 12583 C CA . SER E 2 27 ? 183.77500 109.93300 141.78200 1.000 52.63646 38 SER D CA 1
ATOM 12584 C C . SER E 2 27 ? 184.86000 110.99700 141.75100 1.000 52.63646 38 SER D C 1
ATOM 12585 O O . SER E 2 27 ? 186.00000 110.71200 141.37800 1.000 52.63646 38 SER D O 1
ATOM 12588 N N . TYR E 2 28 ? 184.52200 112.22300 142.13500 1.000 50.83723 39 TYR D N 1
ATOM 12589 C CA . TYR E 2 28 ? 185.45100 113.34100 142.11900 1.000 50.83723 39 TYR D CA 1
ATOM 12590 C C . TYR E 2 28 ? 185.30700 114.10900 143.42000 1.000 50.83723 39 TYR D C 1
ATOM 12591 O O . TYR E 2 28 ? 184.19100 114.35100 143.88500 1.000 50.83723 39 TYR D O 1
ATOM 12600 N N . LYS E 2 29 ? 186.43500 114.48300 144.00700 1.000 51.50533 40 LYS D N 1
ATOM 12601 C CA . LYS E 2 29 ? 186.42200 115.06900 145.33500 1.000 51.50533 40 LYS D CA 1
ATOM 12602 C C . LYS E 2 29 ? 186.23000 116.57700 145.25900 1.000 51.50533 40 LYS D C 1
ATOM 12603 O O . LYS E 2 29 ? 186.74800 117.24900 144.36300 1.000 51.50533 40 LYS D O 1
ATOM 12609 N N . VAL E 2 30 ? 185.47200 117.10900 146.21700 1.000 50.55102 41 VAL D N 1
ATOM 12610 C CA . VAL E 2 30 ? 185.16800 118.53500 146.29300 1.000 50.55102 41 VAL D CA 1
ATOM 12611 C C . VAL E 2 30 ? 185.21900 118.95300 147.75400 1.000 50.55102 41 VAL D C 1
ATOM 12612 O O . VAL E 2 30 ? 184.49500 118.39700 148.58400 1.000 50.55102 41 VAL D O 1
ATOM 12616 N N . SER E 2 31 ? 186.04700 119.94300 148.06500 1.000 51.58775 42 SER D N 1
ATOM 12617 C CA . SER E 2 31 ? 186.20900 120.41600 149.43200 1.000 51.58775 42 SER D CA 1
ATOM 12618 C C . SER E 2 31 ? 185.25300 121.57300 149.69400 1.000 51.58775 42 SER D C 1
ATOM 12619 O O . SER E 2 31 ? 185.29500 122.59200 148.99900 1.000 51.58775 42 SER D O 1
ATOM 12622 N N . ILE E 2 32 ? 184.41000 121.41700 150.70800 1.000 48.38195 43 ILE D N 1
ATOM 12623 C CA . ILE E 2 32 ? 183.51100 122.46800 151.16800 1.000 48.38195 43 ILE D CA 1
ATOM 12624 C C . ILE E 2 32 ? 183.92300 122.84000 152.58700 1.000 48.38195 43 ILE D C 1
ATOM 12625 O O . ILE E 2 32 ? 184.21300 121.94800 153.39600 1.000 48.38195 43 ILE D O 1
ATOM 12630 N N . PRO E 2 33 ? 183.98800 124.12300 152.92700 1.000 47.56302 44 PRO D N 1
ATOM 12631 C CA . PRO E 2 33 ? 184.37500 124.50900 154.28400 1.000 47.56302 44 PRO D CA 1
ATOM 12632 C C . PRO E 2 33 ? 183.25900 124.27000 155.28400 1.000 47.56302 44 PRO D C 1
ATOM 12633 O O . PRO E 2 33 ? 182.07400 124.41300 154.98300 1.000 47.56302 44 PRO D O 1
ATOM 12637 N N . ILE E 2 34 ? 183.66000 123.90900 156.49200 1.000 47.20377 45 ILE D N 1
ATOM 12638 C CA . ILE E 2 34 ? 182.72400 123.67300 157.58100 1.000 47.20377 45 ILE D CA 1
ATOM 12639 C C . ILE E 2 34 ? 182.43200 124.99800 158.26700 1.000 47.20377 45 ILE D C 1
ATOM 12640 O O . ILE E 2 34 ? 183.34800 125.77900 158.54700 1.000 47.20377 45 ILE D O 1
ATOM 12645 N N . ILE E 2 35 ? 181.15200 125.25800 158.53000 1.000 44.72309 46 ILE D N 1
ATOM 12646 C CA . ILE E 2 35 ? 180.75400 126.49100 159.19300 1.000 44.72309 46 ILE D CA 1
ATOM 12647 C C . ILE E 2 35 ? 181.20400 126.45700 160.64600 1.000 44.72309 46 ILE D C 1
ATOM 12648 O O . ILE E 2 35 ? 181.09500 125.42900 161.32600 1.000 44.72309 46 ILE D O 1
ATOM 12653 N N . ASN E 2 36 ? 181.71800 127.58000 161.12900 1.000 46.42046 47 ASN D N 1
ATOM 12654 C CA . ASN E 2 36 ? 182.15600 127.71200 162.51000 1.000 46.42046 47 ASN D CA 1
ATOM 12655 C C . ASN E 2 36 ? 181.32900 128.79600 163.20100 1.000 46.42046 47 ASN D C 1
ATOM 12656 O O . ASN E 2 36 ? 180.38000 129.33600 162.63100 1.000 46.42046 47 ASN D O 1
ATOM 12661 N N . GLN E 2 37 ? 181.70100 129.11400 164.44100 1.000 45.43647 48 GLN D N 1
ATOM 12662 C CA . GLN E 2 37 ? 180.89300 130.03100 165.23700 1.000 45.43647 48 GLN D CA 1
ATOM 12663 C C . GLN E 2 37 ? 180.94700 131.45500 164.70000 1.000 45.43647 48 GLN D C 1
ATOM 12664 O O . GLN E 2 37 ? 179.95000 132.18200 164.78000 1.000 45.43647 48 GLN D O 1
ATOM 12670 N N . ASP E 2 38 ? 182.09000 131.87400 164.15500 1.000 48.31228 49 ASP D N 1
ATOM 12671 C CA . ASP E 2 38 ? 182.19000 133.22400 163.61100 1.000 48.31228 49 ASP D CA 1
ATOM 12672 C C . ASP E 2 38 ? 181.26600 133.40600 162.41700 1.000 48.31228 49 ASP D C 1
ATOM 12673 O O . ASP E 2 38 ? 180.66000 134.46900 162.24700 1.000 48.31228 49 ASP D O 1
ATOM 12678 N N . ASP E 2 39 ? 181.14600 132.37900 161.57700 1.000 47.09086 50 ASP D N 1
ATOM 12679 C CA . ASP E 2 39 ? 180.21500 132.45200 160.45800 1.000 47.09086 50 ASP D CA 1
ATOM 12680 C C . ASP E 2 39 ? 178.77800 132.53200 160.94600 1.000 47.09086 50 ASP D C 1
ATOM 12681 O O . ASP E 2 39 ? 177.95800 133.25400 160.36900 1.000 47.09086 50 ASP D O 1
ATOM 12686 N N . VAL E 2 40 ? 178.45300 131.80000 162.01100 1.000 44.25433 51 VAL D N 1
ATOM 12687 C CA . VAL E 2 40 ? 177.10900 131.87200 162.57200 1.000 44.25433 51 VAL D CA 1
ATOM 12688 C C . VAL E 2 40 ? 176.82700 133.27400 163.09000 1.000 44.25433 51 VAL D C 1
ATOM 12689 O O . VAL E 2 40 ? 175.72900 133.81200 162.90700 1.000 44.25433 51 VAL D O 1
ATOM 12693 N N . GLU E 2 41 ? 177.81600 133.89400 163.73600 1.000 45.29427 52 GLU D N 1
ATOM 12694 C CA . GLU E 2 41 ? 177.62700 135.25600 164.22200 1.000 45.29427 52 GLU D CA 1
ATOM 12695 C C . GLU E 2 41 ? 177.47900 136.23900 163.06900 1.000 45.29427 52 GLU D C 1
ATOM 12696 O O . GLU E 2 41 ? 176.69300 137.18800 163.15400 1.000 45.29427 52 GLU D O 1
ATOM 12702 N N . ALA E 2 42 ? 178.23200 136.03400 161.98900 1.000 43.80830 53 ALA D N 1
ATOM 12703 C CA . ALA E 2 42 ? 178.08800 136.89200 160.81800 1.000 43.80830 53 ALA D CA 1
ATOM 12704 C C . ALA E 2 42 ? 176.70800 136.74300 160.19600 1.000 43.80830 53 ALA D C 1
ATOM 12705 O O . ALA E 2 42 ? 176.13600 137.71600 159.69500 1.000 43.80830 53 ALA D O 1
ATOM 12707 N N . ILE E 2 43 ? 176.16100 135.53000 160.21700 1.000 42.16886 54 ILE D N 1
ATOM 12708 C CA . ILE E 2 43 ? 174.82300 135.30600 159.68100 1.000 42.16886 54 ILE D CA 1
ATOM 12709 C C . ILE E 2 43 ? 173.78000 135.97800 160.56500 1.000 42.16886 54 ILE D C 1
ATOM 12710 O O . ILE E 2 43 ? 172.84500 136.61900 160.07100 1.000 42.16886 54 ILE D O 1
ATOM 12715 N N . LYS E 2 44 ? 173.92300 135.83800 161.88400 1.000 42.22954 55 LYS D N 1
ATOM 12716 C CA . LYS E 2 44 ? 172.98100 136.46500 162.80600 1.000 42.22954 55 LYS D CA 1
ATOM 12717 C C . LYS E 2 44 ? 172.97000 137.97800 162.64600 1.000 42.22954 55 LYS D C 1
ATOM 12718 O O . LYS E 2 44 ? 171.90800 138.60700 162.69000 1.000 42.22954 55 LYS D O 1
ATOM 12724 N N . SER E 2 45 ? 174.14000 138.58000 162.46200 1.000 43.66328 56 SER D N 1
ATOM 12725 C CA . SER E 2 45 ? 174.25300 140.02900 162.39600 1.000 43.66328 56 SER D CA 1
ATOM 12726 C C . SER E 2 45 ? 173.88200 140.59600 161.03500 1.000 43.66328 56 SER D C 1
ATOM 12727 O O . SER E 2 45 ? 173.93000 141.81600 160.85800 1.000 43.66328 56 SER D O 1
ATOM 12730 N N . GLN E 2 46 ? 173.51400 139.75400 160.07700 1.000 43.80914 57 GLN D N 1
ATOM 12731 C CA . GLN E 2 46 ? 173.19800 140.22100 158.73600 1.000 43.80914 57 GLN D CA 1
ATOM 12732 C C . GLN E 2 46 ? 171.81900 140.86200 158.73400 1.000 43.80914 57 GLN D C 1
ATOM 12733 O O . GLN E 2 46 ? 170.81800 140.19600 159.01500 1.000 43.80914 57 GLN D O 1
ATOM 12739 N N . SER E 2 47 ? 171.76900 142.15300 158.42100 1.000 42.65980 58 SER D N 1
ATOM 12740 C CA . SER E 2 47 ? 170.51000 142.88500 158.31400 1.000 42.65980 58 SER D CA 1
ATOM 12741 C C . SER E 2 47 ? 170.66100 143.85400 157.14800 1.000 42.65980 58 SER D C 1
ATOM 12742 O O . SER E 2 47 ? 171.28800 144.90700 157.28600 1.000 42.65980 58 SER D O 1
ATOM 12745 N N . VAL E 2 48 ? 170.09600 143.49300 156.00300 1.000 40.91760 59 VAL D N 1
ATOM 12746 C CA . VAL E 2 48 ? 170.19300 144.29300 154.79000 1.000 40.91760 59 VAL D CA 1
ATOM 12747 C C . VAL E 2 48 ? 168.94500 145.14900 154.68100 1.000 40.91760 59 VAL D C 1
ATOM 12748 O O . VAL E 2 48 ? 167.82300 144.63800 154.77000 1.000 40.91760 59 VAL D O 1
ATOM 12752 N N . GLU E 2 49 ? 169.13400 146.44700 154.49100 1.000 43.96732 60 GLU D N 1
ATOM 12753 C CA . GLU E 2 49 ? 168.00900 147.36300 154.36000 1.000 43.96732 60 GLU D CA 1
ATOM 12754 C C . GLU E 2 49 ? 167.56800 147.36900 152.90200 1.000 43.96732 60 GLU D C 1
ATOM 12755 O O . GLU E 2 49 ? 168.26100 147.90500 152.03500 1.000 43.96732 60 GLU D O 1
ATOM 12761 N N . ASN E 2 50 ? 166.41700 146.76500 152.63200 1.000 38.94588 61 ASN D N 1
ATOM 12762 C CA . ASN E 2 50 ? 165.93500 146.52100 151.27700 1.000 38.94588 61 ASN D CA 1
ATOM 12763 C C . ASN E 2 50 ? 164.75800 147.44900 151.01100 1.000 38.94588 61 ASN D C 1
ATOM 12764 O O . ASN E 2 50 ? 163.63500 147.17500 151.44400 1.000 38.94588 61 ASN D O 1
ATOM 12769 N N . ASN E 2 51 ? 165.01300 148.54300 150.29000 1.000 40.18707 62 ASN D N 1
ATOM 12770 C CA . ASN E 2 51 ? 163.97100 149.50900 149.96700 1.000 40.18707 62 ASN D CA 1
ATOM 12771 C C . ASN E 2 51 ? 163.63200 149.52900 148.48400 1.000 40.18707 62 ASN D C 1
ATOM 12772 O O . ASN E 2 51 ? 163.06100 150.50800 148.00000 1.000 40.18707 62 ASN D O 1
ATOM 12777 N N . LEU E 2 52 ? 163.95900 148.47000 147.75600 1.000 33.75418 63 LEU D N 1
ATOM 12778 C CA . LEU E 2 52 ? 163.68500 148.43800 146.33100 1.000 33.75418 63 LEU D CA 1
ATOM 12779 C C . LEU E 2 52 ? 162.21800 148.14500 146.07000 1.000 33.75418 63 LEU D C 1
ATOM 12780 O O . LEU E 2 52 ? 161.53400 147.52200 146.88400 1.000 33.75418 63 LEU D O 1
ATOM 12785 N N . ASN E 2 53 ? 161.73600 148.60000 144.91900 1.000 31.26182 64 ASN D N 1
ATOM 12786 C CA . ASN E 2 53 ? 160.40600 148.20700 144.49900 1.000 31.26182 64 ASN D CA 1
ATOM 12787 C C . ASN E 2 53 ? 160.49200 146.96100 143.62600 1.000 31.26182 64 ASN D C 1
ATOM 12788 O O . ASN E 2 53 ? 161.57500 146.49600 143.26400 1.000 31.26182 64 ASN D O 1
ATOM 12793 N N . ILE E 2 54 ? 159.33100 146.39600 143.29500 1.000 29.90063 65 ILE D N 1
ATOM 12794 C CA . ILE E 2 54 ? 159.32600 145.17400 142.50400 1.000 29.90063 65 ILE D CA 1
ATOM 12795 C C . ILE E 2 54 ? 159.89000 145.44000 141.11800 1.000 29.90063 65 ILE D C 1
ATOM 12796 O O . ILE E 2 54 ? 160.50300 144.55600 140.50800 1.000 29.90063 65 ILE D O 1
ATOM 12801 N N . ASN E 2 55 ? 159.72700 146.66300 140.61400 1.000 31.63614 66 ASN D N 1
ATOM 12802 C CA . ASN E 2 55 ? 160.33500 147.04300 139.34500 1.000 31.63614 66 ASN D CA 1
ATOM 12803 C C . ASN E 2 55 ? 161.85100 146.91200 139.41000 1.000 31.63614 66 ASN D C 1
ATOM 12804 O O . ASN E 2 55 ? 162.47300 146.30500 138.53300 1.000 31.63614 66 ASN D O 1
ATOM 12809 N N . GLN E 2 56 ? 162.46000 147.46300 140.46100 1.000 30.27963 67 GLN D N 1
ATOM 12810 C CA . GLN E 2 56 ? 163.91100 147.41000 140.60000 1.000 30.27963 67 GLN D CA 1
ATOM 12811 C C . GLN E 2 56 ? 164.40400 145.98200 140.78800 1.000 30.27963 67 GLN D C 1
ATOM 12812 O O . GLN E 2 56 ? 165.43300 145.59300 140.22400 1.000 30.27963 67 GLN D O 1
ATOM 12818 N N . ILE E 2 57 ? 163.68700 145.18800 141.58300 1.000 29.27762 68 ILE D N 1
ATOM 12819 C CA . ILE E 2 57 ? 164.07100 143.79600 141.80200 1.000 29.27762 68 ILE D CA 1
ATOM 12820 C C . ILE E 2 57 ? 164.04600 143.02600 140.48900 1.000 29.27762 68 ILE D C 1
ATOM 12821 O O . ILE E 2 57 ? 164.99600 142.30900 140.14600 1.000 29.27762 68 ILE D O 1
ATOM 12826 N N . VAL E 2 58 ? 162.95000 143.15400 139.74100 1.000 29.19625 69 VAL D N 1
ATOM 12827 C CA . VAL E 2 58 ? 162.81800 142.42100 138.48900 1.000 29.19625 69 VAL D CA 1
ATOM 12828 C C . VAL E 2 58 ? 163.85600 142.89100 137.48100 1.000 29.19625 69 VAL D C 1
ATOM 12829 O O . VAL E 2 58 ? 164.39300 142.09200 136.70800 1.000 29.19625 69 VAL D O 1
ATOM 12833 N N . ASN E 2 59 ? 164.18400 144.18400 137.48900 1.000 30.33461 70 ASN D N 1
ATOM 12834 C CA . ASN E 2 59 ? 165.19100 144.67800 136.55700 1.000 30.33461 70 ASN D CA 1
ATOM 12835 C C . ASN E 2 59 ? 166.57900 144.16000 136.91000 1.000 30.33461 70 ASN D C 1
ATOM 12836 O O . ASN E 2 59 ? 167.37300 143.84000 136.01900 1.000 30.33461 70 ASN D O 1
ATOM 12841 N N . PHE E 2 60 ? 166.89100 144.05900 138.20200 1.000 30.82299 71 PHE D N 1
ATOM 12842 C CA . PHE E 2 60 ? 168.16600 143.46900 138.59300 1.000 30.82299 71 PHE D CA 1
ATOM 12843 C C . PHE E 2 60 ? 168.24200 142.00600 138.18200 1.000 30.82299 71 PHE D C 1
ATOM 12844 O O . PHE E 2 60 ? 169.27200 141.54500 137.67100 1.000 30.82299 71 PHE D O 1
ATOM 12852 N N . LEU E 2 61 ? 167.16400 141.25600 138.41100 1.000 29.95524 72 LEU D N 1
ATOM 12853 C CA . LEU E 2 61 ? 167.15100 139.85800 137.99600 1.000 29.95524 72 LEU D CA 1
ATOM 12854 C C . LEU E 2 61 ? 167.29000 139.73500 136.48600 1.000 29.95524 72 LEU D C 1
ATOM 12855 O O . LEU E 2 61 ? 167.94400 138.81400 135.98900 1.000 29.95524 72 LEU D O 1
ATOM 12860 N N . TYR E 2 62 ? 166.69200 140.66300 135.73900 1.000 30.83160 73 TYR D N 1
ATOM 12861 C CA . TYR E 2 62 ? 166.83300 140.65500 134.28900 1.000 30.83160 73 TYR D CA 1
ATOM 12862 C C . TYR E 2 62 ? 168.27200 140.91900 133.87500 1.000 30.83160 73 TYR D C 1
ATOM 12863 O O . TYR E 2 62 ? 168.76800 140.31300 132.92300 1.000 30.83160 73 TYR D O 1
ATOM 12872 N N . THR E 2 63 ? 168.94700 141.84300 134.55700 1.000 30.31107 74 THR D N 1
ATOM 12873 C CA . THR E 2 63 ? 170.35300 142.09700 134.26100 1.000 30.31107 74 THR D CA 1
ATOM 12874 C C . THR E 2 63 ? 171.19700 140.85300 134.50900 1.000 30.31107 74 THR D C 1
ATOM 12875 O O . THR E 2 63 ? 172.05700 140.49200 133.69600 1.000 30.31107 74 THR D O 1
ATOM 12879 N N . VAL E 2 64 ? 170.96000 140.18200 135.63600 1.000 30.56660 75 VAL D N 1
ATOM 12880 C CA . VAL E 2 64 ? 171.69000 138.95000 135.92800 1.000 30.56660 75 VAL D CA 1
ATOM 12881 C C . VAL E 2 64 ? 171.40300 137.89300 134.86800 1.000 30.56660 75 VAL D C 1
ATOM 12882 O O . VAL E 2 64 ? 172.29900 137.14900 134.44800 1.000 30.56660 75 VAL D O 1
ATOM 12886 N N . GLY E 2 65 ? 170.15300 137.80800 134.41700 1.000 31.78438 76 GLY D N 1
ATOM 12887 C CA . GLY E 2 65 ? 169.81600 136.84300 133.38600 1.000 31.78438 76 GLY D CA 1
ATOM 12888 C C . GLY E 2 65 ? 170.48400 137.14500 132.06100 1.000 31.78438 76 GLY D C 1
ATOM 12889 O O . GLY E 2 65 ? 170.91400 136.23600 131.35200 1.000 31.78438 76 GLY D O 1
ATOM 12890 N N . GLN E 2 66 ? 170.56500 138.42600 131.70100 1.000 32.20122 77 GLN D N 1
ATOM 12891 C CA . GLN E 2 66 ? 171.28900 138.80500 130.49500 1.000 32.20122 77 GLN D CA 1
ATOM 12892 C C . GLN E 2 66 ? 172.76400 138.47000 130.61400 1.000 32.20122 77 GLN D C 1
ATOM 12893 O O . GLN E 2 66 ? 173.40800 138.13100 129.61700 1.000 32.20122 77 GLN D O 1
ATOM 12899 N N . LYS E 2 67 ? 173.31600 138.56600 131.82100 1.000 33.24335 78 LYS D N 1
ATOM 12900 C CA . LYS E 2 67 ? 174.68800 138.12000 132.03100 1.000 33.24335 78 LYS D CA 1
ATOM 12901 C C . LYS E 2 67 ? 174.81100 136.61700 131.81700 1.000 33.24335 78 LYS D C 1
ATOM 12902 O O . LYS E 2 67 ? 175.77500 136.14400 131.20600 1.000 33.24335 78 LYS D O 1
ATOM 12908 N N . TRP E 2 68 ? 173.83900 135.85100 132.30900 1.000 32.91490 79 TRP D N 1
ATOM 12909 C CA . TRP E 2 68 ? 173.85500 134.40400 132.11400 1.000 32.91490 79 TRP D CA 1
ATOM 12910 C C . TRP E 2 68 ? 173.57000 134.00600 130.67400 1.000 32.91490 79 TRP D C 1
ATOM 12911 O O . TRP E 2 68 ? 173.84700 132.86600 130.29200 1.000 32.91490 79 TRP D O 1
ATOM 12922 N N . LYS E 2 69 ? 173.00600 134.90900 129.87600 1.000 35.19683 80 LYS D N 1
ATOM 12923 C CA . LYS E 2 69 ? 172.64600 134.58500 128.50300 1.000 35.19683 80 LYS D CA 1
ATOM 12924 C C . LYS E 2 69 ? 173.86100 134.46800 127.59800 1.000 35.19683 80 LYS D C 1
ATOM 12925 O O . LYS E 2 69 ? 173.79600 133.77400 126.58100 1.000 35.19683 80 LYS D O 1
ATOM 12931 N N . SER E 2 70 ? 174.96400 135.12100 127.94500 1.000 38.19883 81 SER D N 1
ATOM 12932 C CA . SER E 2 70 ? 176.16200 135.08600 127.12100 1.000 38.19883 81 SER D CA 1
ATOM 12933 C C . SER E 2 70 ? 176.89900 133.77600 127.35400 1.000 38.19883 81 SER D C 1
ATOM 12934 O O . SER E 2 70 ? 177.21600 133.43200 128.49600 1.000 38.19883 81 SER D O 1
ATOM 12937 N N . GLU E 2 71 ? 177.17000 133.04400 126.27400 1.000 42.52208 82 GLU D N 1
ATOM 12938 C CA . GLU E 2 71 ? 177.89200 131.78400 126.38200 1.000 42.52208 82 GLU D CA 1
ATOM 12939 C C . GLU E 2 71 ? 179.34600 131.97200 126.78200 1.000 42.52208 82 GLU D C 1
ATOM 12940 O O . GLU E 2 71 ? 179.99000 130.99700 127.17900 1.000 42.52208 82 GLU D O 1
ATOM 12946 N N . ASN E 2 72 ? 179.87300 133.18800 126.68800 1.000 41.44588 83 ASN D N 1
ATOM 12947 C CA . ASN E 2 72 ? 181.24000 133.48900 127.08300 1.000 41.44588 83 ASN D CA 1
ATOM 12948 C C . ASN E 2 72 ? 181.35300 133.91000 128.53800 1.000 41.44588 83 ASN D C 1
ATOM 12949 O O . ASN E 2 72 ? 182.46000 134.20700 128.99700 1.000 41.44588 83 ASN D O 1
ATOM 12954 N N . TYR E 2 73 ? 180.24100 133.96000 129.26100 1.000 35.34126 84 TYR D N 1
ATOM 12955 C CA . TYR E 2 73 ? 180.26600 134.30500 130.67400 1.000 35.34126 84 TYR D CA 1
ATOM 12956 C C . TYR E 2 73 ? 181.05700 133.25100 131.43600 1.000 35.34126 84 TYR D C 1
ATOM 12957 O O . TYR E 2 73 ? 180.67500 132.07700 131.45800 1.000 35.34126 84 TYR D O 1
ATOM 12966 N N . SER E 2 74 ? 182.17000 133.66900 132.04200 1.000 36.29115 85 SER D N 1
ATOM 12967 C CA . SER E 2 74 ? 183.08400 132.72700 132.68300 1.000 36.29115 85 SER D CA 1
ATOM 12968 C C . SER E 2 74 ? 182.37600 131.88200 133.73100 1.000 36.29115 85 SER D C 1
ATOM 12969 O O . SER E 2 74 ? 182.59900 130.67000 133.82500 1.000 36.29115 85 SER D O 1
ATOM 12972 N N . ARG E 2 75 ? 181.52800 132.51300 134.54300 1.000 35.21451 86 ARG D N 1
ATOM 12973 C CA . ARG E 2 75 ? 180.83500 131.78200 135.59400 1.000 35.21451 86 ARG D CA 1
ATOM 12974 C C . ARG E 2 75 ? 179.88400 130.74800 135.01000 1.000 35.21451 86 ARG D C 1
ATOM 12975 O O . ARG E 2 75 ? 179.74200 129.65000 135.55500 1.000 35.21451 86 ARG D O 1
ATOM 12983 N N . ARG E 2 76 ? 179.23800 131.07200 133.89000 1.000 34.92454 87 ARG D N 1
ATOM 12984 C CA . ARG E 2 76 ? 178.36600 130.10400 133.23500 1.000 34.92454 87 ARG D CA 1
ATOM 12985 C C . ARG E 2 76 ? 179.15900 128.92300 132.69100 1.000 34.92454 87 ARG D C 1
ATOM 12986 O O . ARG E 2 76 ? 178.73300 127.76900 132.81800 1.000 34.92454 87 ARG D O 1
ATOM 12994 N N . LEU E 2 77 ? 180.31300 129.18900 132.07600 1.000 35.56889 88 LEU D N 1
ATOM 12995 C CA . LEU E 2 77 ? 181.15400 128.10800 131.57200 1.000 35.56889 88 LEU D CA 1
ATOM 12996 C C . LEU E 2 77 ? 181.61800 127.20400 132.70400 1.000 35.56889 88 LEU D C 1
ATOM 12997 O O . LEU E 2 77 ? 181.58700 125.97300 132.58900 1.000 35.56889 88 LEU D O 1
ATOM 13002 N N . THR E 2 78 ? 182.05900 127.80400 133.80900 1.000 35.94465 89 THR D N 1
ATOM 13003 C CA . THR E 2 78 ? 182.48200 127.01100 134.95400 1.000 35.94465 89 THR D CA 1
ATOM 13004 C C . THR E 2 78 ? 181.32500 126.19700 135.51600 1.000 35.94465 89 THR D C 1
ATOM 13005 O O . THR E 2 78 ? 181.49700 125.02700 135.86900 1.000 35.94465 89 THR D O 1
ATOM 13009 N N . TYR E 2 79 ? 180.13200 126.79100 135.58600 1.000 35.82739 90 TYR D N 1
ATOM 13010 C CA . TYR E 2 79 ? 178.97600 126.06500 136.09600 1.000 35.82739 90 TYR D CA 1
ATOM 13011 C C . TYR E 2 79 ? 178.63800 124.87500 135.21200 1.000 35.82739 90 TYR D C 1
ATOM 13012 O O . TYR E 2 79 ? 178.31000 123.79600 135.71400 1.000 35.82739 90 TYR D O 1
ATOM 13021 N N . ILE E 2 80 ? 178.71000 125.05000 133.89300 1.000 36.95528 91 ILE D N 1
ATOM 13022 C CA . ILE E 2 80 ? 178.43600 123.93700 132.99100 1.000 36.95528 91 ILE D CA 1
ATOM 13023 C C . ILE E 2 80 ? 179.48600 122.84700 133.15600 1.000 36.95528 91 ILE D C 1
ATOM 13024 O O . ILE E 2 80 ? 179.16500 121.65100 133.17700 1.000 36.95528 91 ILE D O 1
ATOM 13029 N N . ARG E 2 81 ? 180.75500 123.23800 133.28300 1.000 38.63941 92 ARG D N 1
ATOM 13030 C CA . ARG E 2 81 ? 181.80700 122.25000 133.49000 1.000 38.63941 92 ARG D CA 1
ATOM 13031 C C . ARG E 2 81 ? 181.58800 121.46800 134.77700 1.000 38.63941 92 ARG D C 1
ATOM 13032 O O . ARG E 2 81 ? 181.80700 120.25200 134.81700 1.000 38.63941 92 ARG D O 1
ATOM 13040 N N . ASP E 2 82 ? 181.15000 122.14300 135.84000 1.000 40.83032 93 ASP D N 1
ATOM 13041 C CA . ASP E 2 82 ? 180.91800 121.44000 137.09800 1.000 40.83032 93 ASP D CA 1
ATOM 13042 C C . ASP E 2 82 ? 179.68800 120.54800 137.02500 1.000 40.83032 93 ASP D C 1
ATOM 13043 O O . ASP E 2 82 ? 179.66800 119.46800 137.62100 1.000 40.83032 93 ASP D O 1
ATOM 13048 N N . LEU E 2 83 ? 178.64800 120.98200 136.31600 1.000 39.78851 94 LEU D N 1
ATOM 13049 C CA . LEU E 2 83 ? 177.50300 120.10500 136.10800 1.000 39.78851 94 LEU D CA 1
ATOM 13050 C C . LEU E 2 83 ? 177.91800 118.83800 135.38000 1.000 39.78851 94 LEU D C 1
ATOM 13051 O O . LEU E 2 83 ? 177.46600 117.74000 135.71900 1.000 39.78851 94 LEU D O 1
ATOM 13056 N N . VAL E 2 84 ? 178.78100 118.97100 134.37300 1.000 41.68128 95 VAL D N 1
ATOM 13057 C CA . VAL E 2 84 ? 179.22400 117.79900 133.62400 1.000 41.68128 95 VAL D CA 1
ATOM 13058 C C . VAL E 2 84 ? 180.10200 116.90400 134.49000 1.000 41.68128 95 VAL D C 1
ATOM 13059 O O . VAL E 2 84 ? 179.96000 115.67600 134.48400 1.000 41.68128 95 VAL D O 1
ATOM 13063 N N . ARG E 2 85 ? 181.01300 117.49900 135.25700 1.000 44.72749 96 ARG D N 1
ATOM 13064 C CA . ARG E 2 85 ? 182.01100 116.70800 135.96500 1.000 44.72749 96 ARG D CA 1
ATOM 13065 C C . ARG E 2 85 ? 181.45600 116.08000 137.23800 1.000 44.72749 96 ARG D C 1
ATOM 13066 O O . ARG E 2 85 ? 181.61500 114.87600 137.46100 1.000 44.72749 96 ARG D O 1
ATOM 13074 N N . PHE E 2 86 ? 180.81000 116.87400 138.08800 1.000 43.95151 97 PHE D N 1
ATOM 13075 C CA . PHE E 2 86 ? 180.44200 116.42400 139.42200 1.000 43.95151 97 PHE D CA 1
ATOM 13076 C C . PHE E 2 86 ? 178.99900 115.96500 139.54300 1.000 43.95151 97 PHE D C 1
ATOM 13077 O O . PHE E 2 86 ? 178.67700 115.23600 140.48600 1.000 43.95151 97 PHE D O 1
ATOM 13085 N N . LEU E 2 87 ? 178.12200 116.37400 138.63600 1.000 44.27041 98 LEU D N 1
ATOM 13086 C CA . LEU E 2 87 ? 176.76400 115.85500 138.61700 1.000 44.27041 98 LEU D CA 1
ATOM 13087 C C . LEU E 2 87 ? 176.55700 114.79600 137.54900 1.000 44.27041 98 LEU D C 1
ATOM 13088 O O . LEU E 2 87 ? 175.49000 114.17800 137.51000 1.000 44.27041 98 LEU D O 1
ATOM 13093 N N . GLY E 2 88 ? 177.54600 114.56900 136.69200 1.000 46.20735 99 GLY D N 1
ATOM 13094 C CA . GLY E 2 88 ? 177.44200 113.55700 135.66900 1.000 46.20735 99 GLY D CA 1
ATOM 13095 C C . GLY E 2 88 ? 176.59400 113.93600 134.48300 1.000 46.20735 99 GLY D C 1
ATOM 13096 O O . GLY E 2 88 ? 176.35600 113.08800 133.62000 1.000 46.20735 99 GLY D O 1
ATOM 13097 N N . TYR E 2 89 ? 176.13700 115.18100 134.40700 1.000 43.81083 100 TYR D N 1
ATOM 13098 C CA . TYR E 2 89 ? 175.28500 115.60200 133.31000 1.000 43.81083 100 TYR D CA 1
ATOM 13099 C C . TYR E 2 89 ? 176.00300 115.44900 131.97500 1.000 43.81083 100 TYR D C 1
ATOM 13100 O O . TYR E 2 89 ? 177.23200 115.47100 131.89000 1.000 43.81083 100 TYR D O 1
ATOM 13109 N N . SER E 2 90 ? 175.22200 115.29300 130.93300 1.000 44.34426 101 SER D N 1
ATOM 13110 C CA . SER E 2 90 ? 175.77900 115.39500 129.60100 1.000 44.34426 101 SER D CA 1
ATOM 13111 C C . SER E 2 90 ? 175.93800 116.86600 129.23700 1.000 44.34426 101 SER D C 1
ATOM 13112 O O . SER E 2 90 ? 175.21300 117.71700 129.75600 1.000 44.34426 101 SER D O 1
ATOM 13115 N N . PRO E 2 91 ? 176.89700 117.19700 128.37200 1.000 42.25612 102 PRO D N 1
ATOM 13116 C CA . PRO E 2 91 ? 177.06000 118.60300 127.97000 1.000 42.25612 102 PRO D CA 1
ATOM 13117 C C . PRO E 2 91 ? 175.76800 119.26200 127.52100 1.000 42.25612 102 PRO D C 1
ATOM 13118 O O . PRO E 2 91 ? 175.54600 120.44500 127.80500 1.000 42.25612 102 PRO D O 1
ATOM 13122 N N . GLU E 2 92 ? 174.89400 118.51400 126.84800 1.000 43.77856 103 GLU D N 1
ATOM 13123 C CA . GLU E 2 92 ? 173.61600 119.07000 126.42300 1.000 43.77856 103 GLU D CA 1
ATOM 13124 C C . GLU E 2 92 ? 172.74300 119.42100 127.62000 1.000 43.77856 103 GLU D C 1
ATOM 13125 O O . GLU E 2 92 ? 172.15500 120.50400 127.67400 1.000 43.77856 103 GLU D O 1
ATOM 13131 N N . MET E 2 93 ? 172.64900 118.51600 128.59600 1.000 43.48600 104 MET D N 1
ATOM 13132 C CA . MET E 2 93 ? 171.80500 118.77900 129.75600 1.000 43.48600 104 MET D CA 1
ATOM 13133 C C . MET E 2 93 ? 172.36300 119.91200 130.60800 1.000 43.48600 104 MET D C 1
ATOM 13134 O O . MET E 2 93 ? 171.60000 120.70900 131.16500 1.000 43.48600 104 MET D O 1
ATOM 13139 N N . ALA E 2 94 ? 173.68600 120.00700 130.72100 1.000 39.95993 105 ALA D N 1
ATOM 13140 C CA . ALA E 2 94 ? 174.28100 121.09900 131.48300 1.000 39.95993 105 ALA D CA 1
ATOM 13141 C C . ALA E 2 94 ? 174.04300 122.43600 130.79500 1.000 39.95993 105 ALA D C 1
ATOM 13142 O O . ALA E 2 94 ? 173.68800 123.43200 131.44400 1.000 39.95993 105 ALA D O 1
ATOM 13144 N N . LYS E 2 95 ? 174.25300 122.48000 129.47900 1.000 40.21699 106 LYS D N 1
ATOM 13145 C CA . LYS E 2 95 ? 173.94600 123.68600 128.72300 1.000 40.21699 106 LYS D CA 1
ATOM 13146 C C . LYS E 2 95 ? 172.47900 124.06000 128.86500 1.000 40.21699 106 LYS D C 1
ATOM 13147 O O . LYS E 2 95 ? 172.14000 125.24000 128.98200 1.000 40.21699 106 LYS D O 1
ATOM 13153 N N . LEU E 2 96 ? 171.59500 123.06300 128.86700 1.000 38.25315 107 LEU D N 1
ATOM 13154 C CA . LEU E 2 96 ? 170.17000 123.32700 129.01600 1.000 38.25315 107 LEU D CA 1
ATOM 13155 C C . LEU E 2 96 ? 169.84700 123.87900 130.39700 1.000 38.25315 107 LEU D C 1
ATOM 13156 O O . LEU E 2 96 ? 168.98900 124.75300 130.53600 1.000 38.25315 107 LEU D O 1
ATOM 13161 N N . GLU E 2 97 ? 170.52100 123.38100 131.43100 1.000 39.43939 108 GLU D N 1
ATOM 13162 C CA . GLU E 2 97 ? 170.31800 123.92700 132.76800 1.000 39.43939 108 GLU D CA 1
ATOM 13163 C C . GLU E 2 97 ? 170.74800 125.38700 132.83900 1.000 39.43939 108 GLU D C 1
ATOM 13164 O O . GLU E 2 97 ? 170.02600 126.23100 133.38900 1.000 39.43939 108 GLU D O 1
ATOM 13170 N N . ALA E 2 98 ? 171.92500 125.70400 132.29700 1.000 36.83895 109 ALA D N 1
ATOM 13171 C CA . ALA E 2 98 ? 172.36400 127.09800 132.28400 1.000 36.83895 109 ALA D CA 1
ATOM 13172 C C . ALA E 2 98 ? 171.40100 127.97200 131.48700 1.000 36.83895 109 ALA D C 1
ATOM 13173 O O . ALA E 2 98 ? 171.08800 129.10300 131.88800 1.000 36.83895 109 ALA D O 1
ATOM 13175 N N . ASN E 2 99 ? 170.91400 127.45700 130.35800 1.000 36.91659 110 ASN D N 1
ATOM 13176 C CA . ASN E 2 99 ? 169.97300 128.20800 129.54000 1.000 36.91659 110 ASN D CA 1
ATOM 13177 C C . ASN E 2 99 ? 168.66300 128.44100 130.27400 1.000 36.91659 110 ASN D C 1
ATOM 13178 O O . ASN E 2 99 ? 168.05500 129.50300 130.13800 1.000 36.91659 110 ASN D O 1
ATOM 13183 N N . TRP E 2 100 ? 168.20800 127.46400 131.05600 1.000 36.72600 111 TRP D N 1
ATOM 13184 C CA . TRP E 2 100 ? 166.96500 127.64900 131.79600 1.000 36.72600 111 TRP D CA 1
ATOM 13185 C C . TRP E 2 100 ? 167.14300 128.64800 132.92800 1.000 36.72600 111 TRP D C 1
ATOM 13186 O O . TRP E 2 100 ? 166.22200 129.41400 133.23600 1.000 36.72600 111 TRP D O 1
ATOM 13197 N N . ILE E 2 101 ? 168.31300 128.65100 133.56900 1.000 33.80345 112 ILE D N 1
ATOM 13198 C CA . ILE E 2 101 ? 168.61400 129.70300 134.53800 1.000 33.80345 112 ILE D CA 1
ATOM 13199 C C . ILE E 2 101 ? 168.48800 131.06900 133.87700 1.000 33.80345 112 ILE D C 1
ATOM 13200 O O . ILE E 2 101 ? 167.78600 131.96300 134.37000 1.000 33.80345 112 ILE D O 1
ATOM 13205 N N . SER E 2 102 ? 169.17100 131.24300 132.74400 1.000 33.57841 113 SER D N 1
ATOM 13206 C CA . SER E 2 102 ? 169.08000 132.49900 132.00300 1.000 33.57841 113 SER D CA 1
ATOM 13207 C C . SER E 2 102 ? 167.64200 132.84500 131.64700 1.000 33.57841 113 SER D C 1
ATOM 13208 O O . SER E 2 102 ? 167.22600 134.00300 131.75500 1.000 33.57841 113 SER D O 1
ATOM 13211 N N . MET E 2 103 ? 166.87000 131.84900 131.21800 1.000 34.79785 114 MET D N 1
ATOM 13212 C CA . MET E 2 103 ? 165.51100 132.09000 130.75400 1.000 34.79785 114 MET D CA 1
ATOM 13213 C C . MET E 2 103 ? 164.61700 132.56400 131.88700 1.000 34.79785 114 MET D C 1
ATOM 13214 O O . MET E 2 103 ? 163.88900 133.55100 131.74500 1.000 34.79785 114 MET D O 1
ATOM 13219 N N . ILE E 2 104 ? 164.65000 131.86700 133.02400 1.000 33.50696 115 ILE D N 1
ATOM 13220 C CA . ILE E 2 104 ? 163.78000 132.25900 134.12000 1.000 33.50696 115 ILE D CA 1
ATOM 13221 C C . ILE E 2 104 ? 164.25900 133.53600 134.78300 1.000 33.50696 115 ILE D C 1
ATOM 13222 O O . ILE E 2 104 ? 163.46500 134.21800 135.43600 1.000 33.50696 115 ILE D O 1
ATOM 13227 N N . LEU E 2 105 ? 165.53600 133.89300 134.63700 1.000 32.26879 116 LEU D N 1
ATOM 13228 C CA . LEU E 2 105 ? 165.96200 135.18000 135.16800 1.000 32.26879 116 LEU D CA 1
ATOM 13229 C C . LEU E 2 105 ? 165.59000 136.33100 134.24400 1.000 32.26879 116 LEU D C 1
ATOM 13230 O O . LEU E 2 105 ? 165.30900 137.43100 134.72400 1.000 32.26879 116 LEU D O 1
ATOM 13235 N N . SER E 2 106 ? 165.56800 136.10500 132.93300 1.000 33.66554 117 SER D N 1
ATOM 13236 C CA . SER E 2 106 ? 165.32700 137.17400 131.97200 1.000 33.66554 117 SER D CA 1
ATOM 13237 C C . SER E 2 106 ? 163.85500 137.39200 131.64500 1.000 33.66554 117 SER D C 1
ATOM 13238 O O . SER E 2 106 ? 163.53800 138.34800 130.93300 1.000 33.66554 117 SER D O 1
ATOM 13241 N N . SER E 2 107 ? 162.94900 136.54500 132.12900 1.000 33.95740 118 SER D N 1
ATOM 13242 C CA . SER E 2 107 ? 161.52200 136.69000 131.83700 1.000 33.95740 118 SER D CA 1
ATOM 13243 C C . SER E 2 107 ? 160.90100 137.59200 132.89500 1.000 33.95740 118 SER D C 1
ATOM 13244 O O . SER E 2 107 ? 160.53300 137.15300 133.98300 1.000 33.95740 118 SER D O 1
ATOM 13247 N N . LYS E 2 108 ? 160.78200 138.87800 132.56300 1.000 33.36550 119 LYS D N 1
ATOM 13248 C CA . LYS E 2 108 ? 160.31400 139.87100 133.52400 1.000 33.36550 119 LYS D CA 1
ATOM 13249 C C . LYS E 2 108 ? 158.81200 139.77000 133.75300 1.000 33.36550 119 LYS D C 1
ATOM 13250 O O . LYS E 2 108 ? 158.34300 139.83100 134.89700 1.000 33.36550 119 LYS D O 1
ATOM 13256 N N . SER E 2 109 ? 158.04300 139.64300 132.67200 1.000 34.53728 120 SER D N 1
ATOM 13257 C CA . SER E 2 109 ? 156.59800 139.50300 132.80200 1.000 34.53728 120 SER D CA 1
ATOM 13258 C C . SER E 2 109 ? 156.23700 138.27500 133.61800 1.000 34.53728 120 SER D C 1
ATOM 13259 O O . SER E 2 109 ? 155.25100 138.28100 134.35700 1.000 34.53728 120 SER D O 1
ATOM 13262 N N . ALA E 2 110 ? 157.03400 137.21300 133.50700 1.000 32.97438 121 ALA D N 1
ATOM 13263 C CA . ALA E 2 110 ? 156.78200 136.01900 134.30300 1.000 32.97438 121 ALA D CA 1
ATOM 13264 C C . ALA E 2 110 ? 156.89200 136.31300 135.79200 1.000 32.97438 121 ALA D C 1
ATOM 13265 O O . ALA E 2 110 ? 156.05700 135.86500 136.57900 1.000 32.97438 121 ALA D O 1
ATOM 13267 N N . LEU E 2 111 ? 157.89900 137.08800 136.19600 1.000 31.64185 122 LEU D N 1
ATOM 13268 C CA . LEU E 2 111 ? 158.06700 137.40800 137.61100 1.000 31.64185 122 LEU D CA 1
ATOM 13269 C C . LEU E 2 111 ? 156.98000 138.36100 138.09400 1.000 31.64185 122 LEU D C 1
ATOM 13270 O O . LEU E 2 111 ? 156.40000 138.16900 139.17600 1.000 31.64185 122 LEU D O 1
ATOM 13275 N N . TYR E 2 112 ? 156.70600 139.40700 137.31100 1.000 31.92155 123 TYR D N 1
ATOM 13276 C CA . TYR E 2 112 ? 155.60800 140.30800 137.64000 1.000 31.92155 123 TYR D CA 1
ATOM 13277 C C . TYR E 2 112 ? 154.30900 139.54200 137.82600 1.000 31.92155 123 TYR D C 1
ATOM 13278 O O . TYR E 2 112 ? 153.56800 139.77900 138.78600 1.000 31.92155 123 TYR D O 1
ATOM 13287 N N . ASP E 2 113 ? 154.02700 138.60200 136.92800 1.000 34.30338 124 ASP D N 1
ATOM 13288 C CA . ASP E 2 113 ? 152.77500 137.86900 136.98900 1.000 34.30338 124 ASP D CA 1
ATOM 13289 C C . ASP E 2 113 ? 152.77500 136.83000 138.09600 1.000 34.30338 124 ASP D C 1
ATOM 13290 O O . ASP E 2 113 ? 151.71200 136.51600 138.63100 1.000 34.30338 124 ASP D O 1
ATOM 13295 N N . ILE E 2 114 ? 153.93600 136.28300 138.45700 1.000 31.59608 125 ILE D N 1
ATOM 13296 C CA . ILE E 2 114 ? 154.01400 135.45300 139.65500 1.000 31.59608 125 ILE D CA 1
ATOM 13297 C C . ILE E 2 114 ? 153.54800 136.24800 140.86300 1.000 31.59608 125 ILE D C 1
ATOM 13298 O O . ILE E 2 114 ? 152.66600 135.81600 141.61900 1.000 31.59608 125 ILE D O 1
ATOM 13303 N N . VAL E 2 115 ? 154.12900 137.43500 141.05200 1.000 31.19027 126 VAL D N 1
ATOM 13304 C CA . VAL E 2 115 ? 153.74800 138.26700 142.19100 1.000 31.19027 126 VAL D CA 1
ATOM 13305 C C . VAL E 2 115 ? 152.26400 138.60600 142.12800 1.000 31.19027 126 VAL D C 1
ATOM 13306 O O . VAL E 2 115 ? 151.54400 138.51600 143.13000 1.000 31.19027 126 VAL D O 1
ATOM 13310 N N . GLU E 2 116 ? 151.77900 138.97800 140.94300 1.000 32.82299 127 GLU D N 1
ATOM 13311 C CA . GLU E 2 116 ? 150.38400 139.37900 140.79900 1.000 32.82299 127 GLU D CA 1
ATOM 13312 C C . GLU E 2 116 ? 149.42900 138.23400 141.10700 1.000 32.82299 127 GLU D C 1
ATOM 13313 O O . GLU E 2 116 ? 148.45800 138.40600 141.84800 1.000 32.82299 127 GLU D O 1
ATOM 13319 N N . THR E 2 117 ? 149.67500 137.05700 140.53500 1.000 31.62661 128 THR D N 1
ATOM 13320 C CA . THR E 2 117 ? 148.73600 135.95700 140.70100 1.000 31.62661 128 THR D CA 1
ATOM 13321 C C . THR E 2 117 ? 148.77600 135.39900 142.11400 1.000 31.62661 128 THR D C 1
ATOM 13322 O O . THR E 2 117 ? 147.74400 134.97200 142.64100 1.000 31.62661 128 THR D O 1
ATOM 13326 N N . GLU E 2 118 ? 149.94700 135.39000 142.75100 1.000 31.21978 129 GLU D N 1
ATOM 13327 C CA . GLU E 2 118 ? 150.00700 134.78300 144.07300 1.000 31.21978 129 GLU D CA 1
ATOM 13328 C C . GLU E 2 118 ? 149.57700 135.74900 145.17000 1.000 31.21978 129 GLU D C 1
ATOM 13329 O O . GLU E 2 118 ? 148.85600 135.35300 146.09000 1.000 31.21978 129 GLU D O 1
ATOM 13335 N N . LEU E 2 119 ? 149.98100 137.01600 145.09400 1.000 29.50074 130 LEU D N 1
ATOM 13336 C CA . LEU E 2 119 ? 149.65600 137.96300 146.15000 1.000 29.50074 130 LEU D CA 1
ATOM 13337 C C . LEU E 2 119 ? 148.46800 138.85300 145.82500 1.000 29.50074 130 LEU D C 1
ATOM 13338 O O . LEU E 2 119 ? 147.96700 139.53600 146.72300 1.000 29.50074 130 LEU D O 1
ATOM 13343 N N . GLY E 2 120 ? 148.00000 138.86500 144.57700 1.000 30.73017 131 GLY D N 1
ATOM 13344 C CA . GLY E 2 120 ? 146.87000 139.66500 144.16200 1.000 30.73017 131 GLY D CA 1
ATOM 13345 C C . GLY E 2 120 ? 147.25600 140.88700 143.35600 1.000 30.73017 131 GLY D C 1
ATOM 13346 O O . GLY E 2 120 ? 146.49300 141.30700 142.48000 1.000 30.73017 131 GLY D O 1
ATOM 13347 N N . SER E 2 121 ? 148.42000 141.46200 143.63400 1.000 30.82677 132 SER D N 1
ATOM 13348 C CA . SER E 2 121 ? 148.90800 142.61000 142.89100 1.000 30.82677 132 SER D CA 1
ATOM 13349 C C . SER E 2 121 ? 150.41800 142.64900 143.02500 1.000 30.82677 132 SER D C 1
ATOM 13350 O O . SER E 2 121 ? 150.96600 142.27200 144.06100 1.000 30.82677 132 SER D O 1
ATOM 13353 N N . ARG E 2 122 ? 151.08600 143.10100 141.96900 1.000 31.05697 133 ARG D N 1
ATOM 13354 C CA . ARG E 2 122 ? 152.52900 143.26100 142.04800 1.000 31.05697 133 ARG D CA 1
ATOM 13355 C C . ARG E 2 122 ? 152.93200 144.46000 142.88800 1.000 31.05697 133 ARG D C 1
ATOM 13356 O O . ARG E 2 122 ? 154.11600 144.60800 143.20100 1.000 31.05697 133 ARG D O 1
ATOM 13364 N N . HIS E 2 123 ? 151.98000 145.30600 143.26600 1.000 30.30916 134 HIS D N 1
ATOM 13365 C CA . HIS E 2 123 ? 152.25200 146.48000 144.07600 1.000 30.30916 134 HIS D CA 1
ATOM 13366 C C . HIS E 2 123 ? 152.02500 146.24700 145.55900 1.000 30.30916 134 HIS D C 1
ATOM 13367 O O . HIS E 2 123 ? 152.42000 147.09100 146.36500 1.000 30.30916 134 HIS D O 1
ATOM 13374 N N . ILE E 2 124 ? 151.40800 145.12600 145.93900 1.000 28.02976 135 ILE D N 1
ATOM 13375 C CA . ILE E 2 124 ? 151.11900 144.86300 147.34200 1.000 28.02976 135 ILE D CA 1
ATOM 13376 C C . ILE E 2 124 ? 152.37500 144.69200 148.17500 1.000 28.02976 135 ILE D C 1
ATOM 13377 O O . ILE E 2 124 ? 152.31000 144.77800 149.40400 1.000 28.02976 135 ILE D O 1
ATOM 13382 N N . VAL E 2 125 ? 153.52400 144.46600 147.53800 1.000 28.18098 136 VAL D N 1
ATOM 13383 C CA . VAL E 2 125 ? 154.77900 144.38300 148.27200 1.000 28.18098 136 VAL D CA 1
ATOM 13384 C C . VAL E 2 125 ? 155.41200 145.74400 148.51000 1.000 28.18098 136 VAL D C 1
ATOM 13385 O O . VAL E 2 125 ? 156.43100 145.82300 149.21100 1.000 28.18098 136 VAL D O 1
ATOM 13389 N N . ASP E 2 126 ? 154.84900 146.82100 147.95600 1.000 30.87252 137 ASP D N 1
ATOM 13390 C CA . ASP E 2 126 ? 155.37700 148.15500 148.20000 1.000 30.87252 137 ASP D CA 1
ATOM 13391 C C . ASP E 2 126 ? 154.35100 149.18900 148.60700 1.000 30.87252 137 ASP D C 1
ATOM 13392 O O . ASP E 2 126 ? 154.74400 150.28200 149.02400 1.000 30.87252 137 ASP D O 1
ATOM 13397 N N . GLU E 2 127 ? 153.06600 148.89900 148.50000 1.000 29.33771 138 GLU D N 1
ATOM 13398 C CA . GLU E 2 127 ? 152.05600 149.90400 148.75000 1.000 29.33771 138 GLU D CA 1
ATOM 13399 C C . GLU E 2 127 ? 150.96600 149.28600 149.59800 1.000 29.33771 138 GLU D C 1
ATOM 13400 O O . GLU E 2 127 ? 150.79100 148.06800 149.63100 1.000 29.33771 138 GLU D O 1
ATOM 13406 N N . TRP E 2 128 ? 150.24300 150.14300 150.29900 1.000 25.75042 139 TRP D N 1
ATOM 13407 C CA . TRP E 2 128 ? 149.09800 149.71200 151.07700 1.000 25.75042 139 TRP D CA 1
ATOM 13408 C C . TRP E 2 128 ? 147.88200 149.72900 150.16700 1.000 25.75042 139 TRP D C 1
ATOM 13409 O O . TRP E 2 128 ? 147.46100 150.79400 149.70600 1.000 25.75042 139 TRP D O 1
ATOM 13420 N N . LEU E 2 129 ? 147.33100 148.56300 149.90800 1.000 26.59907 140 LEU D N 1
ATOM 13421 C CA . LEU E 2 129 ? 146.26000 148.46100 148.94400 1.000 26.59907 140 LEU D CA 1
ATOM 13422 C C . LEU E 2 129 ? 144.92300 148.31000 149.64700 1.000 26.59907 140 LEU D C 1
ATOM 13423 O O . LEU E 2 129 ? 144.80400 147.52900 150.59400 1.000 26.59907 140 LEU D O 1
ATOM 13428 N N . PRO E 2 130 ? 143.91100 149.02800 149.20700 1.000 27.59405 141 PRO D N 1
ATOM 13429 C CA . PRO E 2 130 ? 142.59100 148.89900 149.82700 1.000 27.59405 141 PRO D CA 1
ATOM 13430 C C . PRO E 2 130 ? 141.87800 147.64500 149.36200 1.000 27.59405 141 PRO D C 1
ATOM 13431 O O . PRO E 2 130 ? 141.07800 147.69700 148.42600 1.000 27.59405 141 PRO D O 1
ATOM 13435 N N . GLN E 2 131 ? 142.17000 146.50900 149.99200 1.000 28.19732 142 GLN D N 1
ATOM 13436 C CA . GLN E 2 131 ? 141.54500 145.25900 149.57700 1.000 28.19732 142 GLN D CA 1
ATOM 13437 C C . GLN E 2 131 ? 140.05400 145.27300 149.88000 1.000 28.19732 142 GLN D C 1
ATOM 13438 O O . GLN E 2 131 ? 139.21900 145.16300 148.97500 1.000 28.19732 142 GLN D O 1
ATOM 13444 N N . GLY E 2 132 ? 139.70200 145.39900 151.15000 1.000 29.11401 143 GLY D N 1
ATOM 13445 C CA . GLY E 2 132 ? 138.33300 145.65400 151.54200 1.000 29.11401 143 GLY D CA 1
ATOM 13446 C C . GLY E 2 132 ? 138.31100 145.93100 153.02300 1.000 29.11401 143 GLY D C 1
ATOM 13447 O O . GLY E 2 132 ? 138.88200 145.15600 153.78500 1.000 29.11401 143 GLY D O 1
ATOM 13448 N N . ASP E 2 133 ? 137.70200 147.03500 153.44800 1.000 28.50891 144 ASP D N 1
ATOM 13449 C CA . ASP E 2 133 ? 137.65600 147.42300 154.86000 1.000 28.50891 144 ASP D CA 1
ATOM 13450 C C . ASP E 2 133 ? 139.04500 147.51400 155.48900 1.000 28.50891 144 ASP D C 1
ATOM 13451 O O . ASP E 2 133 ? 139.16600 147.59200 156.71100 1.000 28.50891 144 ASP D O 1
ATOM 13456 N N . CYS E 2 134 ? 140.10300 147.52400 154.68200 1.000 27.38073 145 CYS D N 1
ATOM 13457 C CA . CYS E 2 134 ? 141.46300 147.45700 155.19800 1.000 27.38073 145 CYS D CA 1
ATOM 13458 C C . CYS E 2 134 ? 142.41600 148.01700 154.15500 1.000 27.38073 145 CYS D C 1
ATOM 13459 O O . CYS E 2 134 ? 142.05600 148.21200 152.99400 1.000 27.38073 145 CYS D O 1
ATOM 13462 N N . TYR E 2 135 ? 143.64400 148.27800 154.59400 1.000 25.66026 146 TYR D N 1
ATOM 13463 C CA . TYR E 2 135 ? 144.77800 148.52200 153.71300 1.000 25.66026 146 TYR D CA 1
ATOM 13464 C C . TYR E 2 135 ? 145.80500 147.44100 153.99800 1.000 25.66026 146 TYR D C 1
ATOM 13465 O O . TYR E 2 135 ? 146.25400 147.30100 155.13600 1.000 25.66026 146 TYR D O 1
ATOM 13474 N N . VAL E 2 136 ? 146.17800 146.67800 152.98400 1.000 24.99388 147 VAL D N 1
ATOM 13475 C CA . VAL E 2 136 ? 147.05200 145.53200 153.18000 1.000 24.99388 147 VAL D CA 1
ATOM 13476 C C . VAL E 2 136 ? 148.38600 145.80000 152.50700 1.000 24.99388 147 VAL D C 1
ATOM 13477 O O . VAL E 2 136 ? 148.44000 146.36200 151.41000 1.000 24.99388 147 VAL D O 1
ATOM 13481 N N . LYS E 2 137 ? 149.46400 145.41600 153.18300 1.000 25.84776 148 LYS D N 1
ATOM 13482 C CA . LYS E 2 137 ? 150.79800 145.44400 152.60700 1.000 25.84776 148 LYS D CA 1
ATOM 13483 C C . LYS E 2 137 ? 151.47000 144.10400 152.84500 1.000 25.84776 148 LYS D C 1
ATOM 13484 O O . LYS E 2 137 ? 151.35500 143.52700 153.92600 1.000 25.84776 148 LYS D O 1
ATOM 13490 N N . ALA E 2 138 ? 152.17800 143.61200 151.83900 1.000 26.61740 149 ALA D N 1
ATOM 13491 C CA . ALA E 2 138 ? 152.90000 142.35200 151.95300 1.000 26.61740 149 ALA D CA 1
ATOM 13492 C C . ALA E 2 138 ? 154.34000 142.65500 152.33800 1.000 26.61740 149 ALA D C 1
ATOM 13493 O O . ALA E 2 138 ? 155.12300 143.13200 151.51300 1.000 26.61740 149 ALA D O 1
ATOM 13495 N N . MET E 2 139 ? 154.69100 142.38200 153.57700 1.000 27.68001 150 MET D N 1
ATOM 13496 C CA . MET E 2 139 ? 156.04300 142.59200 154.05200 1.000 27.68001 150 MET D CA 1
ATOM 13497 C C . MET E 2 139 ? 156.82400 141.29300 153.98400 1.000 27.68001 150 MET D C 1
ATOM 13498 O O . MET E 2 139 ? 156.24200 140.20900 153.95200 1.000 27.68001 150 MET D O 1
ATOM 13503 N N . PRO E 2 140 ? 158.14700 141.35400 153.93100 1.000 26.97670 151 PRO D N 1
ATOM 13504 C CA . PRO E 2 140 ? 158.93200 140.12000 153.96600 1.000 26.97670 151 PRO D CA 1
ATOM 13505 C C . PRO E 2 140 ? 158.91000 139.49200 155.34800 1.000 26.97670 151 PRO D C 1
ATOM 13506 O O . PRO E 2 140 ? 158.60400 140.13600 156.35200 1.000 26.97670 151 PRO D O 1
ATOM 13510 N N . LYS E 2 141 ? 159.23400 138.20200 155.38800 1.000 27.36159 152 LYS D N 1
ATOM 13511 C CA . LYS E 2 141 ? 159.46800 137.55200 156.67000 1.000 27.36159 152 LYS D CA 1
ATOM 13512 C C . LYS E 2 141 ? 160.89600 137.77600 157.14800 1.000 27.36159 152 LYS D C 1
ATOM 13513 O O . LYS E 2 141 ? 161.13200 137.95100 158.34700 1.000 27.36159 152 LYS D O 1
ATOM 13519 N N . GLY E 2 142 ? 161.85000 137.77100 156.23100 1.000 30.12505 153 GLY D N 1
ATOM 13520 C CA . GLY E 2 142 ? 163.24400 138.03900 156.53800 1.000 30.12505 153 GLY D CA 1
ATOM 13521 C C . GLY E 2 142 ? 164.02000 136.78000 156.86300 1.000 30.12505 153 GLY D C 1
ATOM 13522 O O . GLY E 2 142 ? 163.52900 135.85500 157.50200 1.000 30.12505 153 GLY D O 1
ATOM 13523 N N . LYS E 2 143 ? 165.27000 136.75600 156.41000 1.000 33.86759 154 LYS D N 1
ATOM 13524 C CA . LYS E 2 143 ? 166.21000 135.67800 156.71700 1.000 33.86759 154 LYS D CA 1
ATOM 13525 C C . LYS E 2 143 ? 165.63200 134.30000 156.40000 1.000 33.86759 154 LYS D C 1
ATOM 13526 O O . LYS E 2 143 ? 165.87500 133.32600 157.11100 1.000 33.86759 154 LYS D O 1
ATOM 13532 N N . SER E 2 144 ? 164.87500 134.22200 155.30800 1.000 30.58895 155 SER D N 1
ATOM 13533 C CA . SER E 2 144 ? 164.38000 132.94900 154.79600 1.000 30.58895 155 SER D CA 1
ATOM 13534 C C . SER E 2 144 ? 165.50300 131.93300 154.66300 1.000 30.58895 155 SER D C 1
ATOM 13535 O O . SER E 2 144 ? 166.56300 132.24300 154.12500 1.000 30.58895 155 SER D O 1
ATOM 13538 N N . VAL E 2 145 ? 165.25900 130.71300 155.13500 1.000 28.13619 156 VAL D N 1
ATOM 13539 C CA . VAL E 2 145 ? 166.22400 129.62100 155.05900 1.000 28.13619 156 VAL D CA 1
ATOM 13540 C C . VAL E 2 145 ? 165.72400 128.60400 154.04400 1.000 28.13619 156 VAL D C 1
ATOM 13541 O O . VAL E 2 145 ? 164.58900 128.12800 154.14300 1.000 28.13619 156 VAL D O 1
ATOM 13545 N N . HIS E 2 146 ? 166.57400 128.26500 153.07700 1.000 28.10321 157 HIS D N 1
ATOM 13546 C CA . HIS E 2 146 ? 166.23100 127.34300 152.00000 1.000 28.10321 157 HIS D CA 1
ATOM 13547 C C . HIS E 2 146 ? 167.11000 126.11000 152.09200 1.000 28.10321 157 HIS D C 1
ATOM 13548 O O . HIS E 2 146 ? 168.32300 126.20000 151.89300 1.000 28.10321 157 HIS D O 1
ATOM 13555 N N . LEU E 2 147 ? 166.50100 124.96000 152.34800 1.000 29.89523 158 LEU D N 1
ATOM 13556 C CA . LEU E 2 147 ? 167.20500 123.68400 152.36600 1.000 29.89523 158 LEU D CA 1
ATOM 13557 C C . LEU E 2 147 ? 166.91000 122.96200 151.05600 1.000 29.89523 158 LEU D C 1
ATOM 13558 O O . LEU E 2 147 ? 165.77100 122.55800 150.81000 1.000 29.89523 158 LEU D O 1
ATOM 13563 N N . LEU E 2 148 ? 167.93000 122.79400 150.22200 1.000 32.68295 159 LEU D N 1
ATOM 13564 C CA . LEU E 2 148 ? 167.74600 122.31000 148.86100 1.000 32.68295 159 LEU D CA 1
ATOM 13565 C C . LEU E 2 148 ? 167.90000 120.79400 148.77700 1.000 32.68295 159 LEU D C 1
ATOM 13566 O O . LEU E 2 148 ? 168.50600 120.15500 149.63900 1.000 32.68295 159 LEU D O 1
ATOM 13571 N N . ALA E 2 149 ? 167.33900 120.22300 147.70700 1.000 39.07604 160 ALA D N 1
ATOM 13572 C CA . ALA E 2 149 ? 167.20300 118.77400 147.56700 1.000 39.07604 160 ALA D CA 1
ATOM 13573 C C . ALA E 2 149 ? 168.36500 118.14000 146.80700 1.000 39.07604 160 ALA D C 1
ATOM 13574 O O . ALA E 2 149 ? 169.04700 117.25500 147.33400 1.000 39.07604 160 ALA D O 1
ATOM 13576 N N . GLY E 2 150 ? 168.58400 118.55600 145.56000 1.000 43.02234 161 GLY D N 1
ATOM 13577 C CA . GLY E 2 150 ? 169.71600 118.04500 144.81200 1.000 43.02234 161 GLY D CA 1
ATOM 13578 C C . GLY E 2 150 ? 169.44400 117.58000 143.39500 1.000 43.02234 161 GLY D C 1
ATOM 13579 O O . GLY E 2 150 ? 170.35000 117.58600 142.55900 1.000 43.02234 161 GLY D O 1
ATOM 13580 N N . ASN E 2 151 ? 168.21100 117.16300 143.10600 1.000 45.57773 162 ASN D N 1
ATOM 13581 C CA . ASN E 2 151 ? 167.91200 116.61000 141.78700 1.000 45.57773 162 ASN D CA 1
ATOM 13582 C C . ASN E 2 151 ? 167.88400 117.69700 140.72200 1.000 45.57773 162 ASN D C 1
ATOM 13583 O O . ASN E 2 151 ? 168.62300 117.63800 139.73500 1.000 45.57773 162 ASN D O 1
ATOM 13588 N N . VAL E 2 152 ? 167.03300 118.69800 140.90400 1.000 40.63701 163 VAL D N 1
ATOM 13589 C CA . VAL E 2 152 ? 166.78200 119.73000 139.90900 1.000 40.63701 163 VAL D CA 1
ATOM 13590 C C . VAL E 2 152 ? 167.39300 121.03500 140.42300 1.000 40.63701 163 VAL D C 1
ATOM 13591 O O . VAL E 2 152 ? 166.95200 121.55400 141.45600 1.000 40.63701 163 VAL D O 1
ATOM 13595 N N . PRO E 2 153 ? 168.41500 121.57500 139.76200 1.000 37.99263 164 PRO D N 1
ATOM 13596 C CA . PRO E 2 153 ? 168.92000 122.89700 140.16600 1.000 37.99263 164 PRO D CA 1
ATOM 13597 C C . PRO E 2 153 ? 167.89000 124.00300 140.02700 1.000 37.99263 164 PRO D C 1
ATOM 13598 O O . PRO E 2 153 ? 167.86900 124.93200 140.84900 1.000 37.99263 164 PRO D O 1
ATOM 13602 N N . LEU E 2 154 ? 167.02900 123.93100 139.01200 1.000 36.81473 165 LEU D N 1
ATOM 13603 C CA . LEU E 2 154 ? 166.01900 124.96200 138.82100 1.000 36.81473 165 LEU D CA 1
ATOM 13604 C C . LEU E 2 154 ? 165.07500 125.07700 140.00400 1.000 36.81473 165 LEU D C 1
ATOM 13605 O O . LEU E 2 154 ? 164.52100 126.15400 140.22800 1.000 36.81473 165 LEU D O 1
ATOM 13610 N N . SER E 2 155 ? 164.87000 123.99800 140.75900 1.000 35.80886 166 SER D N 1
ATOM 13611 C CA . SER E 2 155 ? 164.05000 124.08100 141.96100 1.000 35.80886 166 SER D CA 1
ATOM 13612 C C . SER E 2 155 ? 164.64900 125.07300 142.94800 1.000 35.80886 166 SER D C 1
ATOM 13613 O O . SER E 2 155 ? 163.96800 125.97700 143.44100 1.000 35.80886 166 SER D O 1
ATOM 13616 N N . GLY E 2 156 ? 165.93700 124.91100 143.25100 1.000 33.90196 167 GLY D N 1
ATOM 13617 C CA . GLY E 2 156 ? 166.59900 125.84600 144.14300 1.000 33.90196 167 GLY D CA 1
ATOM 13618 C C . GLY E 2 156 ? 166.65700 127.24700 143.57600 1.000 33.90196 167 GLY D C 1
ATOM 13619 O O . GLY E 2 156 ? 166.49300 128.22800 144.30600 1.000 33.90196 167 GLY D O 1
ATOM 13620 N N . VAL E 2 157 ? 166.88400 127.36400 142.26700 1.000 31.91216 168 VAL D N 1
ATOM 13621 C CA . VAL E 2 157 ? 166.92000 128.68500 141.64400 1.000 31.91216 168 VAL D CA 1
ATOM 13622 C C . VAL E 2 157 ? 165.57800 129.38800 141.80600 1.000 31.91216 168 VAL D C 1
ATOM 13623 O O . VAL E 2 157 ? 165.51600 130.56500 142.18100 1.000 31.91216 168 VAL D O 1
ATOM 13627 N N . THR E 2 158 ? 164.48100 128.67400 141.54100 1.000 31.67605 169 THR D N 1
ATOM 13628 C CA . THR E 2 158 ? 163.15700 129.27600 141.64400 1.000 31.67605 169 THR D CA 1
ATOM 13629 C C . THR E 2 158 ? 162.81100 129.59700 143.08800 1.000 31.67605 169 THR D C 1
ATOM 13630 O O . THR E 2 158 ? 162.14900 130.60000 143.35900 1.000 31.67605 169 THR D O 1
ATOM 13634 N N . SER E 2 159 ? 163.23600 128.74700 144.02400 1.000 30.35538 170 SER D N 1
ATOM 13635 C CA . SER E 2 159 ? 163.04200 129.04100 145.43900 1.000 30.35538 170 SER D CA 1
ATOM 13636 C C . SER E 2 159 ? 163.71700 130.35000 145.82300 1.000 30.35538 170 SER D C 1
ATOM 13637 O O . SER E 2 159 ? 163.10800 131.22000 146.46200 1.000 30.35538 170 SER D O 1
ATOM 13640 N N . ILE E 2 160 ? 164.98400 130.50500 145.43700 1.000 29.30762 171 ILE D N 1
ATOM 13641 C CA . ILE E 2 160 ? 165.71200 131.72800 145.75400 1.000 29.30762 171 ILE D CA 1
ATOM 13642 C C . ILE E 2 160 ? 165.05100 132.93000 145.09500 1.000 29.30762 171 ILE D C 1
ATOM 13643 O O . ILE E 2 160 ? 164.94800 134.00700 145.69400 1.000 29.30762 171 ILE D O 1
ATOM 13648 N N . ILE E 2 161 ? 164.58900 132.76900 143.85500 1.000 29.17047 172 ILE D N 1
ATOM 13649 C CA . ILE E 2 161 ? 163.96200 133.88500 143.15300 1.000 29.17047 172 ILE D CA 1
ATOM 13650 C C . ILE E 2 161 ? 162.65800 134.28000 143.83100 1.000 29.17047 172 ILE D C 1
ATOM 13651 O O . ILE E 2 161 ? 162.34800 135.46800 143.96700 1.000 29.17047 172 ILE D O 1
ATOM 13656 N N . ARG E 2 162 ? 161.87400 133.29400 144.26600 1.000 29.79991 173 ARG D N 1
ATOM 13657 C CA . ARG E 2 162 ? 160.64500 133.58100 144.99500 1.000 29.79991 173 ARG D CA 1
ATOM 13658 C C . ARG E 2 162 ? 160.93900 134.34700 146.27300 1.000 29.79991 173 ARG D C 1
ATOM 13659 O O . ARG E 2 162 ? 160.23600 135.30300 146.61500 1.000 29.79991 173 ARG D O 1
ATOM 13667 N N . ALA E 2 163 ? 161.97200 133.93000 147.00400 1.000 28.26673 174 ALA D N 1
ATOM 13668 C CA . ALA E 2 163 ? 162.33300 134.65200 148.21700 1.000 28.26673 174 ALA D CA 1
ATOM 13669 C C . ALA E 2 163 ? 162.81200 136.06300 147.91000 1.000 28.26673 174 ALA D C 1
ATOM 13670 O O . ALA E 2 163 ? 162.57300 136.98300 148.69700 1.000 28.26673 174 ALA D O 1
ATOM 13672 N N . ILE E 2 164 ? 163.48500 136.25400 146.77800 1.000 28.43278 175 ILE D N 1
ATOM 13673 C CA . ILE E 2 164 ? 163.97800 137.57900 146.42100 1.000 28.43278 175 ILE D CA 1
ATOM 13674 C C . ILE E 2 164 ? 162.82500 138.50400 146.06200 1.000 28.43278 175 ILE D C 1
ATOM 13675 O O . ILE E 2 164 ? 162.79000 139.66500 146.48400 1.000 28.43278 175 ILE D O 1
ATOM 13680 N N . LEU E 2 165 ? 161.86600 138.01100 145.27800 1.000 27.80268 176 LEU D N 1
ATOM 13681 C CA . LEU E 2 165 ? 160.73700 138.83300 144.86500 1.000 27.80268 176 LEU D CA 1
ATOM 13682 C C . LEU E 2 165 ? 159.92700 139.34200 146.04500 1.000 27.80268 176 LEU D C 1
ATOM 13683 O O . LEU E 2 165 ? 159.22500 140.34800 145.91200 1.000 27.80268 176 LEU D O 1
ATOM 13688 N N . THR E 2 166 ? 159.99900 138.67100 147.18900 1.000 27.57075 177 THR D N 1
ATOM 13689 C CA . THR E 2 166 ? 159.30400 139.09900 148.39000 1.000 27.57075 177 THR D CA 1
ATOM 13690 C C . THR E 2 166 ? 160.21200 139.86400 149.34100 1.000 27.57075 177 THR D C 1
ATOM 13691 O O . THR E 2 166 ? 159.82000 140.11600 150.48200 1.000 27.57075 177 THR D O 1
ATOM 13695 N N . LYS E 2 167 ? 161.41700 140.22400 148.89500 1.000 27.76717 178 LYS D N 1
ATOM 13696 C CA . LYS E 2 167 ? 162.36500 141.02500 149.66900 1.000 27.76717 178 LYS D CA 1
ATOM 13697 C C . LYS E 2 167 ? 162.84400 140.28100 150.91200 1.000 27.76717 178 LYS D C 1
ATOM 13698 O O . LYS E 2 167 ? 163.08600 140.88100 151.95700 1.000 27.76717 178 LYS D O 1
ATOM 13704 N N . ASN E 2 168 ? 162.99900 138.97100 150.79200 1.000 28.65567 179 ASN D N 1
ATOM 13705 C CA . ASN E 2 168 ? 163.51000 138.15500 151.87800 1.000 28.65567 179 ASN D CA 1
ATOM 13706 C C . ASN E 2 168 ? 165.01900 138.00700 151.75600 1.000 28.65567 179 ASN D C 1
ATOM 13707 O O . ASN E 2 168 ? 165.57600 138.02100 150.65600 1.000 28.65567 179 ASN D O 1
ATOM 13712 N N . GLU E 2 169 ? 165.68200 137.87400 152.89900 1.000 35.72535 180 GLU D N 1
ATOM 13713 C CA . GLU E 2 169 ? 167.09000 137.51000 152.91100 1.000 35.72535 180 GLU D CA 1
ATOM 13714 C C . GLU E 2 169 ? 167.21500 135.99600 152.85100 1.000 35.72535 180 GLU D C 1
ATOM 13715 O O . GLU E 2 169 ? 166.47200 135.27600 153.52200 1.000 35.72535 180 GLU D O 1
ATOM 13721 N N . CYS E 2 170 ? 168.15200 135.51200 152.04800 1.000 32.79159 181 CYS D N 1
ATOM 13722 C CA . CYS E 2 170 ? 168.25400 134.09400 151.73900 1.000 32.79159 181 CYS D CA 1
ATOM 13723 C C . CYS E 2 170 ? 169.47000 133.50100 152.43400 1.000 32.79159 181 CYS D C 1
ATOM 13724 O O . CYS E 2 170 ? 170.58800 133.99600 152.26700 1.000 32.79159 181 CYS D O 1
ATOM 13727 N N . ILE E 2 171 ? 169.24100 132.45500 153.21400 1.000 30.35405 182 ILE D N 1
ATOM 13728 C CA . ILE E 2 171 ? 170.27900 131.59600 153.75900 1.000 30.35405 182 ILE D CA 1
ATOM 13729 C C . ILE E 2 171 ? 170.07300 130.23800 153.10600 1.000 30.35405 182 ILE D C 1
ATOM 13730 O O . ILE E 2 171 ? 169.17700 129.48100 153.48800 1.000 30.35405 182 ILE D O 1
ATOM 13735 N N . ILE E 2 172 ? 170.88200 129.93500 152.10200 1.000 29.89792 183 ILE D N 1
ATOM 13736 C CA . ILE E 2 172 ? 170.71400 128.74100 151.28800 1.000 29.89792 183 ILE D CA 1
ATOM 13737 C C . ILE E 2 172 ? 171.69100 127.68100 151.76600 1.000 29.89792 183 ILE D C 1
ATOM 13738 O O . ILE E 2 172 ? 172.91000 127.86100 151.67300 1.000 29.89792 183 ILE D O 1
ATOM 13743 N N . LYS E 2 173 ? 171.15700 126.56800 152.25300 1.000 32.97126 184 LYS D N 1
ATOM 13744 C CA . LYS E 2 173 ? 171.93400 125.37000 152.52100 1.000 32.97126 184 LYS D CA 1
ATOM 13745 C C . LYS E 2 173 ? 171.87700 124.49900 151.27600 1.000 32.97126 184 LYS D C 1
ATOM 13746 O O . LYS E 2 173 ? 170.81500 123.97200 150.93600 1.000 32.97126 184 LYS D O 1
ATOM 13752 N N . THR E 2 174 ? 173.00800 124.35300 150.59900 1.000 36.37709 185 THR D N 1
ATOM 13753 C CA . THR E 2 174 ? 173.00800 123.57700 149.37300 1.000 36.37709 185 THR D CA 1
ATOM 13754 C C . THR E 2 174 ? 172.90500 122.09200 149.68400 1.000 36.37709 185 THR D C 1
ATOM 13755 O O . THR E 2 174 ? 173.22200 121.63400 150.78300 1.000 36.37709 185 THR D O 1
ATOM 13759 N N . SER E 2 175 ? 172.44800 121.34000 148.69400 1.000 38.77097 186 SER D N 1
ATOM 13760 C CA . SER E 2 175 ? 172.32900 119.90500 148.84700 1.000 38.77097 186 SER D CA 1
ATOM 13761 C C . SER E 2 175 ? 173.69900 119.24600 148.77100 1.000 38.77097 186 SER D C 1
ATOM 13762 O O . SER E 2 175 ? 174.67000 119.81700 148.27100 1.000 38.77097 186 SER D O 1
ATOM 13765 N N . SER E 2 176 ? 173.77000 118.02100 149.28200 1.000 42.02894 187 SER D N 1
ATOM 13766 C CA . SER E 2 176 ? 175.00200 117.25200 149.20000 1.000 42.02894 187 SER D CA 1
ATOM 13767 C C . SER E 2 176 ? 175.27600 116.73200 147.80200 1.000 42.02894 187 SER D C 1
ATOM 13768 O O . SER E 2 176 ? 176.30600 116.08600 147.59800 1.000 42.02894 187 SER D O 1
ATOM 13771 N N . ALA E 2 177 ? 174.38900 116.99100 146.84500 1.000 41.02728 188 ALA D N 1
ATOM 13772 C CA . ALA E 2 177 ? 174.56700 116.55200 145.47100 1.000 41.02728 188 ALA D CA 1
ATOM 13773 C C . ALA E 2 177 ? 174.78300 117.69200 144.49200 1.000 41.02728 188 ALA D C 1
ATOM 13774 O O . ALA E 2 177 ? 175.45100 117.49400 143.47700 1.000 41.02728 188 ALA D O 1
ATOM 13776 N N . ASP E 2 178 ? 174.23200 118.87200 144.76300 1.000 40.90148 189 ASP D N 1
ATOM 13777 C CA . ASP E 2 178 ? 174.37900 120.03900 143.89400 1.000 40.90148 189 ASP D CA 1
ATOM 13778 C C . ASP E 2 178 ? 174.81400 121.22900 144.73600 1.000 40.90148 189 ASP D C 1
ATOM 13779 O O . ASP E 2 178 ? 173.99900 122.09200 145.08300 1.000 40.90148 189 ASP D O 1
ATOM 13784 N N . PRO E 2 179 ? 176.08800 121.30600 145.08400 1.000 40.22643 190 PRO D N 1
ATOM 13785 C CA . PRO E 2 179 ? 176.57300 122.46700 145.83400 1.000 40.22643 190 PRO D CA 1
ATOM 13786 C C . PRO E 2 179 ? 177.04000 123.60100 144.93600 1.000 40.22643 190 PRO D C 1
ATOM 13787 O O . PRO E 2 179 ? 177.71500 124.52000 145.40400 1.000 40.22643 190 PRO D O 1
ATOM 13791 N N . PHE E 2 180 ? 176.68900 123.55900 143.65200 1.000 39.98360 191 PHE D N 1
ATOM 13792 C CA . PHE E 2 180 ? 177.20600 124.52200 142.68900 1.000 39.98360 191 PHE D CA 1
ATOM 13793 C C . PHE E 2 180 ? 176.19100 125.54800 142.22200 1.000 39.98360 191 PHE D C 1
ATOM 13794 O O . PHE E 2 180 ? 176.58100 126.67000 141.89900 1.000 39.98360 191 PHE D O 1
ATOM 13802 N N . THR E 2 181 ? 174.90600 125.20100 142.17100 1.000 38.04178 192 THR D N 1
ATOM 13803 C CA . THR E 2 181 ? 173.93200 126.08900 141.54800 1.000 38.04178 192 THR D CA 1
ATOM 13804 C C . THR E 2 181 ? 173.71300 127.34700 142.37600 1.000 38.04178 192 THR D C 1
ATOM 13805 O O . THR E 2 181 ? 173.71700 128.46100 141.84000 1.000 38.04178 192 THR D O 1
ATOM 13809 N N . ALA E 2 182 ? 173.50700 127.19300 143.68300 1.000 35.19239 193 ALA D N 1
ATOM 13810 C CA . ALA E 2 182 ? 173.28300 128.36100 144.52500 1.000 35.19239 193 ALA D CA 1
ATOM 13811 C C . ALA E 2 182 ? 174.52100 129.24400 144.58200 1.000 35.19239 193 ALA D C 1
ATOM 13812 O O . ALA E 2 182 ? 174.41400 130.47500 144.55600 1.000 35.19239 193 ALA D O 1
ATOM 13814 N N . ILE E 2 183 ? 175.70300 128.63300 144.66000 1.000 34.86332 194 ILE D N 1
ATOM 13815 C CA . ILE E 2 183 ? 176.94000 129.40500 144.65200 1.000 34.86332 194 ILE D CA 1
ATOM 13816 C C . ILE E 2 183 ? 177.07400 130.17400 143.34700 1.000 34.86332 194 ILE D C 1
ATOM 13817 O O . ILE E 2 183 ? 177.44300 131.35200 143.34100 1.000 34.86332 194 ILE D O 1
ATOM 13822 N N . ALA E 2 184 ? 176.76700 129.52600 142.22300 1.000 34.29642 195 ALA D N 1
ATOM 13823 C CA . ALA E 2 184 ? 176.86900 130.20000 140.93400 1.000 34.29642 195 ALA D CA 1
ATOM 13824 C C . ALA E 2 184 ? 175.88800 131.35800 140.83700 1.000 34.29642 195 ALA D C 1
ATOM 13825 O O . ALA E 2 184 ? 176.24200 132.44000 140.36100 1.000 34.29642 195 ALA D O 1
ATOM 13827 N N . LEU E 2 185 ? 174.65400 131.15900 141.30000 1.000 34.19871 196 LEU D N 1
ATOM 13828 C CA . LEU E 2 185 ? 173.65800 132.22300 141.23200 1.000 34.19871 196 LEU D CA 1
ATOM 13829 C C . LEU E 2 185 ? 174.04000 133.40500 142.11600 1.000 34.19871 196 LEU D C 1
ATOM 13830 O O . LEU E 2 185 ? 173.94600 134.56500 141.69300 1.000 34.19871 196 LEU D O 1
ATOM 13835 N N . ALA E 2 186 ? 174.47800 133.13600 143.34600 1.000 34.05364 197 ALA D N 1
ATOM 13836 C CA . ALA E 2 186 ? 174.85800 134.22200 144.24000 1.000 34.05364 197 ALA D CA 1
ATOM 13837 C C . ALA E 2 186 ? 176.09400 134.95000 143.73200 1.000 34.05364 197 ALA D C 1
ATOM 13838 O O . ALA E 2 186 ? 176.15900 136.18400 143.78000 1.000 34.05364 197 ALA D O 1
ATOM 13840 N N . SER E 2 187 ? 177.09000 134.20900 143.24600 1.000 33.31886 198 SER D N 1
ATOM 13841 C CA . SER E 2 187 ? 178.27200 134.85200 142.69200 1.000 33.31886 198 SER D CA 1
ATOM 13842 C C . SER E 2 187 ? 177.93900 135.63600 141.43600 1.000 33.31886 198 SER D C 1
ATOM 13843 O O . SER E 2 187 ? 178.59300 136.63600 141.14200 1.000 33.31886 198 SER D O 1
ATOM 13846 N N . SER E 2 188 ? 176.91100 135.22300 140.70000 1.000 33.28698 199 SER D N 1
ATOM 13847 C CA . SER E 2 188 ? 176.47000 136.01200 139.55800 1.000 33.28698 199 SER D CA 1
ATOM 13848 C C . SER E 2 188 ? 175.83000 137.31600 140.01000 1.000 33.28698 199 SER D C 1
ATOM 13849 O O . SER E 2 188 ? 176.06600 138.37200 139.41000 1.000 33.28698 199 SER D O 1
ATOM 13852 N N . PHE E 2 189 ? 174.99800 137.25400 141.05200 1.000 32.45745 200 PHE D N 1
ATOM 13853 C CA . PHE E 2 189 ? 174.48200 138.47700 141.66000 1.000 32.45745 200 PHE D CA 1
ATOM 13854 C C . PHE E 2 189 ? 175.62200 139.41200 142.03200 1.000 32.45745 200 PHE D C 1
ATOM 13855 O O . PHE E 2 189 ? 175.57500 140.61500 141.75800 1.000 32.45745 200 PHE D O 1
ATOM 13863 N N . ILE E 2 190 ? 176.66000 138.86200 142.66200 1.000 35.14011 201 ILE D N 1
ATOM 13864 C CA . ILE E 2 190 ? 177.80600 139.67100 143.07000 1.000 35.14011 201 ILE D CA 1
ATOM 13865 C C . ILE E 2 190 ? 178.50000 140.27100 141.85500 1.000 35.14011 201 ILE D C 1
ATOM 13866 O O . ILE E 2 190 ? 178.87900 141.44700 141.85700 1.000 35.14011 201 ILE D O 1
ATOM 13871 N N . ASP E 2 191 ? 178.68200 139.47300 140.80100 1.000 34.84416 202 ASP D N 1
ATOM 13872 C CA . ASP E 2 191 ? 179.34300 139.96100 139.59700 1.000 34.84416 202 ASP D CA 1
ATOM 13873 C C . ASP E 2 191 ? 178.55100 141.07500 138.93300 1.000 34.84416 202 ASP D C 1
ATOM 13874 O O . ASP E 2 191 ? 179.13600 141.95800 138.29900 1.000 34.84416 202 ASP D O 1
ATOM 13879 N N . THR E 2 192 ? 177.22600 141.04800 139.05600 1.000 35.05199 203 THR D N 1
ATOM 13880 C CA . THR E 2 192 ? 176.41800 142.10700 138.46400 1.000 35.05199 203 THR D CA 1
ATOM 13881 C C . THR E 2 192 ? 176.55500 143.40400 139.25000 1.000 35.05199 203 THR D C 1
ATOM 13882 O O . THR E 2 192 ? 176.86400 144.45600 138.68200 1.000 35.05199 203 THR D O 1
ATOM 13886 N N . ASP E 2 193 ? 176.32400 143.34800 140.55900 1.000 38.82675 204 ASP D N 1
ATOM 13887 C CA . ASP E 2 193 ? 176.44800 144.53000 141.40900 1.000 38.82675 204 ASP D CA 1
ATOM 13888 C C . ASP E 2 193 ? 176.64400 144.05400 142.84000 1.000 38.82675 204 ASP D C 1
ATOM 13889 O O . ASP E 2 193 ? 175.70300 143.53600 143.44700 1.000 38.82675 204 ASP D O 1
ATOM 13894 N N . GLU E 2 194 ? 177.84800 144.23400 143.37900 1.000 41.95320 205 GLU D N 1
ATOM 13895 C CA . GLU E 2 194 ? 178.14200 143.72600 144.71100 1.000 41.95320 205 GLU D CA 1
ATOM 13896 C C . GLU E 2 194 ? 177.52700 144.56300 145.82200 1.000 41.95320 205 GLU D C 1
ATOM 13897 O O . GLU E 2 194 ? 177.45200 144.08800 146.95900 1.000 41.95320 205 GLU D O 1
ATOM 13903 N N . HIS E 2 195 ? 177.09300 145.78400 145.53200 1.000 41.76922 206 HIS D N 1
ATOM 13904 C CA . HIS E 2 195 ? 176.50500 146.65200 146.53900 1.000 41.76922 206 HIS D CA 1
ATOM 13905 C C . HIS E 2 195 ? 174.98900 146.67200 146.48000 1.000 41.76922 206 HIS D C 1
ATOM 13906 O O . HIS E 2 195 ? 174.36000 147.40500 147.24700 1.000 41.76922 206 HIS D O 1
ATOM 13913 N N . HIS E 2 196 ? 174.39500 145.88700 145.59200 1.000 36.98548 207 HIS D N 1
ATOM 13914 C CA . HIS E 2 196 ? 172.95200 145.81100 145.50700 1.000 36.98548 207 HIS D CA 1
ATOM 13915 C C . HIS E 2 196 ? 172.39400 145.09700 146.73500 1.000 36.98548 207 HIS D C 1
ATOM 13916 O O . HIS E 2 196 ? 173.02100 144.17800 147.26500 1.000 36.98548 207 HIS D O 1
ATOM 13923 N N . PRO E 2 197 ? 171.22300 145.51300 147.21800 1.000 35.88470 208 PRO D N 1
ATOM 13924 C CA . PRO E 2 197 ? 170.62000 144.81300 148.36100 1.000 35.88470 208 PRO D CA 1
ATOM 13925 C C . PRO E 2 197 ? 170.32400 143.35200 148.08500 1.000 35.88470 208 PRO D C 1
ATOM 13926 O O . PRO E 2 197 ? 170.28500 142.55000 149.02400 1.000 35.88470 208 PRO D O 1
ATOM 13930 N N . ILE E 2 198 ? 170.11100 142.97900 146.82400 1.000 35.79771 209 ILE D N 1
ATOM 13931 C CA . ILE E 2 198 ? 169.84200 141.58200 146.50500 1.000 35.79771 209 ILE D CA 1
ATOM 13932 C C . ILE E 2 198 ? 171.11800 140.75900 146.59600 1.000 35.79771 209 ILE D C 1
ATOM 13933 O O . ILE E 2 198 ? 171.10500 139.62300 147.08000 1.000 35.79771 209 ILE D O 1
ATOM 13938 N N . SER E 2 199 ? 172.23900 141.31500 146.13800 1.000 36.74873 210 SER D N 1
ATOM 13939 C CA . SER E 2 199 ? 173.50700 140.60300 146.23800 1.000 36.74873 210 SER D CA 1
ATOM 13940 C C . SER E 2 199 ? 173.93500 140.44300 147.68800 1.000 36.74873 210 SER D C 1
ATOM 13941 O O . SER E 2 199 ? 174.52500 139.42400 148.05900 1.000 36.74873 210 SER D O 1
ATOM 13944 N N . ARG E 2 200 ? 173.65000 141.44000 148.51800 1.000 38.64326 211 ARG D N 1
ATOM 13945 C CA . ARG E 2 200 ? 174.01700 141.40500 149.92500 1.000 38.64326 211 ARG D CA 1
ATOM 13946 C C . ARG E 2 200 ? 173.05100 140.59000 150.76900 1.000 38.64326 211 ARG D C 1
ATOM 13947 O O . ARG E 2 200 ? 173.25700 140.47900 151.98000 1.000 38.64326 211 ARG D O 1
ATOM 13955 N N . SER E 2 201 ? 172.01700 140.01400 150.16800 1.000 37.63460 212 SER D N 1
ATOM 13956 C CA . SER E 2 201 ? 171.03100 139.22900 150.89300 1.000 37.63460 212 SER D CA 1
ATOM 13957 C C . SER E 2 201 ? 171.25300 137.73100 150.76500 1.000 37.63460 212 SER D C 1
ATOM 13958 O O . SER E 2 201 ? 170.47600 136.95700 151.32900 1.000 37.63460 212 SER D O 1
ATOM 13961 N N . MET E 2 202 ? 172.28300 137.30400 150.04600 1.000 35.65187 213 MET D N 1
ATOM 13962 C CA . MET E 2 202 ? 172.52900 135.89300 149.78800 1.000 35.65187 213 MET D CA 1
ATOM 13963 C C . MET E 2 202 ? 173.59700 135.37500 150.73600 1.000 35.65187 213 MET D C 1
ATOM 13964 O O . MET E 2 202 ? 174.64200 136.00800 150.90300 1.000 35.65187 213 MET D O 1
ATOM 13969 N N . SER E 2 203 ? 173.33700 134.22200 151.34600 1.000 33.85269 214 SER D N 1
ATOM 13970 C CA . SER E 2 203 ? 174.31900 133.54300 152.18700 1.000 33.85269 214 SER D CA 1
ATOM 13971 C C . SER E 2 203 ? 174.22700 132.06000 151.86100 1.000 33.85269 214 SER D C 1
ATOM 13972 O O . SER E 2 203 ? 173.31500 131.38200 152.32800 1.000 33.85269 214 SER D O 1
ATOM 13975 N N . VAL E 2 204 ? 175.17000 131.55400 151.07700 1.000 33.01038 215 VAL D N 1
ATOM 13976 C CA . VAL E 2 204 ? 175.15900 130.16500 150.64100 1.000 33.01038 215 VAL D CA 1
ATOM 13977 C C . VAL E 2 204 ? 176.18800 129.38800 151.44700 1.000 33.01038 215 VAL D C 1
ATOM 13978 O O . VAL E 2 204 ? 177.32500 129.83800 151.61700 1.000 33.01038 215 VAL D O 1
ATOM 13982 N N . MET E 2 205 ? 175.78800 128.22000 151.93600 1.000 34.71050 216 MET D N 1
ATOM 13983 C CA . MET E 2 205 ? 176.65300 127.40200 152.77600 1.000 34.71050 216 MET D CA 1
ATOM 13984 C C . MET E 2 205 ? 176.18100 125.95800 152.69000 1.000 34.71050 216 MET D C 1
ATOM 13985 O O . MET E 2 205 ? 175.27600 125.62500 151.92200 1.000 34.71050 216 MET D O 1
ATOM 13990 N N . TYR E 2 206 ? 176.81200 125.09500 153.48200 1.000 38.34970 217 TYR D N 1
ATOM 13991 C CA . TYR E 2 206 ? 176.46600 123.68400 153.49200 1.000 38.34970 217 TYR D CA 1
ATOM 13992 C C . TYR E 2 206 ? 176.75700 123.08900 154.86000 1.000 38.34970 217 TYR D C 1
ATOM 13993 O O . TYR E 2 206 ? 177.77800 123.39800 155.47600 1.000 38.34970 217 TYR D O 1
ATOM 14002 N N . TRP E 2 207 ? 175.85200 122.23200 155.32200 1.000 39.20058 218 TRP D N 1
ATOM 14003 C CA . TRP E 2 207 ? 176.09600 121.39800 156.48600 1.000 39.20058 218 TRP D CA 1
ATOM 14004 C C . TRP E 2 207 ? 175.40900 120.06300 156.26100 1.000 39.20058 218 TRP D C 1
ATOM 14005 O O . TRP E 2 207 ? 174.38900 119.98600 155.57300 1.000 39.20058 218 TRP D O 1
ATOM 14016 N N . SER E 2 208 ? 175.97900 119.01200 156.83900 1.000 47.34667 219 SER D N 1
ATOM 14017 C CA . SER E 2 208 ? 175.43200 117.67600 156.68900 1.000 47.34667 219 SER D CA 1
ATOM 14018 C C . SER E 2 208 ? 174.50200 117.35000 157.85500 1.000 47.34667 219 SER D C 1
ATOM 14019 O O . SER E 2 208 ? 174.39100 118.10000 158.82600 1.000 47.34667 219 SER D O 1
ATOM 14022 N N . HIS E 2 209 ? 173.82400 116.21000 157.76000 1.000 51.08665 220 HIS D N 1
ATOM 14023 C CA . HIS E 2 209 ? 172.97700 115.73600 158.84500 1.000 51.08665 220 HIS D CA 1
ATOM 14024 C C . HIS E 2 209 ? 173.71600 114.83000 159.81600 1.000 51.08665 220 HIS D C 1
ATOM 14025 O O . HIS E 2 209 ? 173.17100 114.50400 160.87400 1.000 51.08665 220 HIS D O 1
ATOM 14032 N N . ASN E 2 210 ? 174.93500 114.42300 159.48300 1.000 55.47212 221 ASN D N 1
ATOM 14033 C CA . ASN E 2 210 ? 175.71000 113.52300 160.31900 1.000 55.47212 221 ASN D CA 1
ATOM 14034 C C . ASN E 2 210 ? 176.63100 114.25900 161.27800 1.000 55.47212 221 ASN D C 1
ATOM 14035 O O . ASN E 2 210 ? 177.24200 113.62200 162.14100 1.000 55.47212 221 ASN D O 1
ATOM 14040 N N . GLU E 2 211 ? 176.74600 115.57700 161.14700 1.000 53.08016 222 GLU D N 1
ATOM 14041 C CA . GLU E 2 211 ? 177.67500 116.35100 161.95300 1.000 53.08016 222 GLU D CA 1
ATOM 14042 C C . GLU E 2 211 ? 177.00600 116.86200 163.22700 1.000 53.08016 222 GLU D C 1
ATOM 14043 O O . GLU E 2 211 ? 175.81600 116.64400 163.47300 1.000 53.08016 222 GLU D O 1
ATOM 14049 N N . ASP E 2 212 ? 177.79900 117.55000 164.04800 1.000 52.36463 223 ASP D N 1
ATOM 14050 C CA . ASP E 2 212 ? 177.26800 118.15000 165.26000 1.000 52.36463 223 ASP D CA 1
ATOM 14051 C C . ASP E 2 212 ? 176.20700 119.18000 164.89500 1.000 52.36463 223 ASP D C 1
ATOM 14052 O O . ASP E 2 212 ? 176.32500 119.90000 163.90200 1.000 52.36463 223 ASP D O 1
ATOM 14057 N N . ILE E 2 213 ? 175.16000 119.25200 165.71900 1.000 46.53756 224 ILE D N 1
ATOM 14058 C CA . ILE E 2 213 ? 173.97800 120.03400 165.36800 1.000 46.53756 224 ILE D CA 1
ATOM 14059 C C . ILE E 2 213 ? 174.02500 121.46200 165.89100 1.000 46.53756 224 ILE D C 1
ATOM 14060 O O . ILE E 2 213 ? 173.14400 122.26300 165.54500 1.000 46.53756 224 ILE D O 1
ATOM 14065 N N . ALA E 2 214 ? 175.02800 121.81500 166.69600 1.000 45.01978 225 ALA D N 1
ATOM 14066 C CA . ALA E 2 214 ? 175.04600 123.11900 167.35200 1.000 45.01978 225 ALA D CA 1
ATOM 14067 C C . ALA E 2 214 ? 174.95400 124.26000 166.34400 1.000 45.01978 225 ALA D C 1
ATOM 14068 O O . ALA E 2 214 ? 174.07400 125.12400 166.43700 1.000 45.01978 225 ALA D O 1
ATOM 14070 N N . ILE E 2 215 ? 175.85200 124.27200 165.36700 1.000 43.66075 226 ILE D N 1
ATOM 14071 C CA . ILE E 2 215 ? 175.94600 125.37100 164.40900 1.000 43.66075 226 ILE D CA 1
ATOM 14072 C C . ILE E 2 215 ? 174.76000 125.37000 163.44600 1.000 43.66075 226 ILE D C 1
ATOM 14073 O O . ILE E 2 215 ? 174.17100 126.43900 163.21700 1.000 43.66075 226 ILE D O 1
ATOM 14078 N N . PRO E 2 216 ? 174.37000 124.23800 162.84600 1.000 41.44788 227 PRO D N 1
ATOM 14079 C CA . PRO E 2 216 ? 173.15400 124.26500 162.02100 1.000 41.44788 227 PRO D CA 1
ATOM 14080 C C . PRO E 2 216 ? 171.91000 124.65200 162.79700 1.000 41.44788 227 PRO D C 1
ATOM 14081 O O . PRO E 2 216 ? 171.03300 125.31900 162.24000 1.000 41.44788 227 PRO D O 1
ATOM 14085 N N . GLN E 2 217 ? 171.81200 124.28300 164.07500 1.000 39.23143 228 GLN D N 1
ATOM 14086 C CA . GLN E 2 217 ? 170.66300 124.70700 164.86600 1.000 39.23143 228 GLN D CA 1
ATOM 14087 C C . GLN E 2 217 ? 170.68800 126.20900 165.11000 1.000 39.23143 228 GLN D C 1
ATOM 14088 O O . GLN E 2 217 ? 169.64700 126.87300 165.04300 1.000 39.23143 228 GLN D O 1
ATOM 14094 N N . GLN E 2 218 ? 171.86500 126.76200 165.40400 1.000 39.77480 229 GLN D N 1
ATOM 14095 C CA . GLN E 2 218 ? 171.97700 128.20700 165.55700 1.000 39.77480 229 GLN D CA 1
ATOM 14096 C C . GLN E 2 218 ? 171.58300 128.92900 164.27700 1.000 39.77480 229 GLN D C 1
ATOM 14097 O O . GLN E 2 218 ? 170.96900 129.99900 164.32300 1.000 39.77480 229 GLN D O 1
ATOM 14103 N N . ILE E 2 219 ? 171.93800 128.36300 163.12500 1.000 37.89331 230 ILE D N 1
ATOM 14104 C CA . ILE E 2 219 ? 171.55900 128.98000 161.85800 1.000 37.89331 230 ILE D CA 1
ATOM 14105 C C . ILE E 2 219 ? 170.05800 128.86200 161.63800 1.000 37.89331 230 ILE D C 1
ATOM 14106 O O . ILE E 2 219 ? 169.41800 129.78100 161.11700 1.000 37.89331 230 ILE D O 1
ATOM 14111 N N . MET E 2 220 ? 169.46900 127.73700 162.04100 1.000 35.74491 231 MET D N 1
ATOM 14112 C CA . MET E 2 220 ? 168.04100 127.54100 161.83700 1.000 35.74491 231 MET D CA 1
ATOM 14113 C C . MET E 2 220 ? 167.21200 128.43400 162.74600 1.000 35.74491 231 MET D C 1
ATOM 14114 O O . MET E 2 220 ? 166.08700 128.79500 162.39100 1.000 35.74491 231 MET D O 1
ATOM 14119 N N . ASN E 2 221 ? 167.73800 128.79700 163.91500 1.000 36.08441 232 ASN D N 1
ATOM 14120 C CA . ASN E 2 221 ? 166.96200 129.61700 164.83800 1.000 36.08441 232 ASN D CA 1
ATOM 14121 C C . ASN E 2 221 ? 166.70900 131.02600 164.31500 1.000 36.08441 232 ASN D C 1
ATOM 14122 O O . ASN E 2 221 ? 165.73900 131.66000 164.74000 1.000 36.08441 232 ASN D O 1
ATOM 14127 N N . CYS E 2 222 ? 167.55500 131.53900 163.42800 1.000 35.80601 233 CYS D N 1
ATOM 14128 C CA . CYS E 2 222 ? 167.33900 132.85200 162.81800 1.000 35.80601 233 CYS D CA 1
ATOM 14129 C C . CYS E 2 222 ? 166.74900 132.70600 161.41600 1.000 35.80601 233 CYS D C 1
ATOM 14130 O O . CYS E 2 222 ? 167.38500 133.03500 160.41900 1.000 35.80601 233 CYS D O 1
ATOM 14133 N N . ALA E 2 223 ? 165.51800 132.19900 161.33500 1.000 32.82610 234 ALA D N 1
ATOM 14134 C CA . ALA E 2 223 ? 164.93900 131.84200 160.04400 1.000 32.82610 234 ALA D CA 1
ATOM 14135 C C . ALA E 2 223 ? 163.74900 132.71000 159.66100 1.000 32.82610 234 ALA D C 1
ATOM 14136 O O . ALA E 2 223 ? 163.73400 133.26800 158.56100 1.000 32.82610 234 ALA D O 1
ATOM 14138 N N . ASP E 2 224 ? 162.72500 132.78800 160.50500 1.000 32.62369 235 ASP D N 1
ATOM 14139 C CA . ASP E 2 224 ? 161.49400 133.53900 160.26300 1.000 32.62369 235 ASP D CA 1
ATOM 14140 C C . ASP E 2 224 ? 160.64300 132.88500 159.17900 1.000 32.62369 235 ASP D C 1
ATOM 14141 O O . ASP E 2 224 ? 159.44700 133.17100 159.07800 1.000 32.62369 235 ASP D O 1
ATOM 14146 N N . VAL E 2 225 ? 161.23300 131.97800 158.40000 1.000 28.67869 236 VAL D N 1
ATOM 14147 C CA . VAL E 2 225 ? 160.52300 131.09800 157.47400 1.000 28.67869 236 VAL D CA 1
ATOM 14148 C C . VAL E 2 225 ? 161.53100 130.08900 156.94100 1.000 28.67869 236 VAL D C 1
ATOM 14149 O O . VAL E 2 225 ? 162.70500 130.41700 156.74500 1.000 28.67869 236 VAL D O 1
ATOM 14153 N N . VAL E 2 226 ? 161.09600 128.85600 156.71400 1.000 27.36762 237 VAL D N 1
ATOM 14154 C CA . VAL E 2 226 ? 161.97100 127.79700 156.23200 1.000 27.36762 237 VAL D CA 1
ATOM 14155 C C . VAL E 2 226 ? 161.34600 127.17900 154.99300 1.000 27.36762 237 VAL D C 1
ATOM 14156 O O . VAL E 2 226 ? 160.13500 126.94400 154.95000 1.000 27.36762 237 VAL D O 1
ATOM 14160 N N . VAL E 2 227 ? 162.16900 126.92900 153.98200 1.000 27.45009 238 VAL D N 1
ATOM 14161 C CA . VAL E 2 227 ? 161.73800 126.28700 152.74800 1.000 27.45009 238 VAL D CA 1
ATOM 14162 C C . VAL E 2 227 ? 162.54700 125.01000 152.60500 1.000 27.45009 238 VAL D C 1
ATOM 14163 O O . VAL E 2 227 ? 163.75400 125.06100 152.34700 1.000 27.45009 238 VAL D O 1
ATOM 14167 N N . SER E 2 228 ? 161.89500 123.86800 152.77500 1.000 30.11616 239 SER D N 1
ATOM 14168 C CA . SER E 2 228 ? 162.55100 122.57400 152.68200 1.000 30.11616 239 SER D CA 1
ATOM 14169 C C . SER E 2 228 ? 162.15100 121.89000 151.38300 1.000 30.11616 239 SER D C 1
ATOM 14170 O O . SER E 2 228 ? 160.99900 121.98100 150.95400 1.000 30.11616 239 SER D O 1
ATOM 14173 N N . TRP E 2 229 ? 163.10500 121.19300 150.76700 1.000 31.78844 240 TRP D N 1
ATOM 14174 C CA . TRP E 2 229 ? 162.93000 120.67500 149.41700 1.000 31.78844 240 TRP D CA 1
ATOM 14175 C C . TRP E 2 229 ? 163.18000 119.18500 149.26500 1.000 31.78844 240 TRP D C 1
ATOM 14176 O O . TRP E 2 229 ? 162.73700 118.61300 148.26300 1.000 31.78844 240 TRP D O 1
ATOM 14187 N N . GLY E 2 230 ? 163.86700 118.53800 150.19700 1.000 33.91967 241 GLY D N 1
ATOM 14188 C CA . GLY E 2 230 ? 164.29000 117.16700 149.99000 1.000 33.91967 241 GLY D CA 1
ATOM 14189 C C . GLY E 2 230 ? 163.20300 116.11500 150.04400 1.000 33.91967 241 GLY D C 1
ATOM 14190 O O . GLY E 2 230 ? 162.03600 116.38900 149.75500 1.000 33.91967 241 GLY D O 1
ATOM 14191 N N . GLY E 2 231 ? 163.58600 114.89400 150.40500 1.000 38.67849 242 GLY D N 1
ATOM 14192 C CA . GLY E 2 231 ? 162.64900 113.79500 150.49500 1.000 38.67849 242 GLY D CA 1
ATOM 14193 C C . GLY E 2 231 ? 161.91500 113.75700 151.81500 1.000 38.67849 242 GLY D C 1
ATOM 14194 O O . GLY E 2 231 ? 161.48900 114.79600 152.32200 1.000 38.67849 242 GLY D O 1
ATOM 14195 N N . TYR E 2 232 ? 161.76000 112.56600 152.38800 1.000 41.39834 243 TYR D N 1
ATOM 14196 C CA . TYR E 2 232 ? 161.03000 112.45100 153.64300 1.000 41.39834 243 TYR D CA 1
ATOM 14197 C C . TYR E 2 232 ? 161.89400 112.84600 154.83000 1.000 41.39834 243 TYR D C 1
ATOM 14198 O O . TYR E 2 232 ? 161.46600 113.62700 155.68400 1.000 41.39834 243 TYR D O 1
ATOM 14207 N N . ASP E 2 233 ? 163.10700 112.30200 154.91000 1.000 41.55244 244 ASP D N 1
ATOM 14208 C CA . ASP E 2 233 ? 163.96000 112.59200 156.05500 1.000 41.55244 244 ASP D CA 1
ATOM 14209 C C . ASP E 2 233 ? 164.40900 114.04300 156.05900 1.000 41.55244 244 ASP D C 1
ATOM 14210 O O . ASP E 2 233 ? 164.62200 114.62900 157.12400 1.000 41.55244 244 ASP D O 1
ATOM 14215 N N . ALA E 2 234 ? 164.54300 114.64700 154.88000 1.000 37.13888 245 ALA D N 1
ATOM 14216 C CA . ALA E 2 234 ? 164.89200 116.06100 154.81800 1.000 37.13888 245 ALA D CA 1
ATOM 14217 C C . ALA E 2 234 ? 163.79600 116.92100 155.43200 1.000 37.13888 245 ALA D C 1
ATOM 14218 O O . ALA E 2 234 ? 164.06800 117.82500 156.23200 1.000 37.13888 245 ALA D O 1
ATOM 14220 N N . ILE E 2 235 ? 162.54200 116.64300 155.07800 1.000 35.83847 246 ILE D N 1
ATOM 14221 C CA . ILE E 2 235 ? 161.43000 117.40600 155.63100 1.000 35.83847 246 ILE D CA 1
ATOM 14222 C C . ILE E 2 235 ? 161.25700 117.10600 157.11300 1.000 35.83847 246 ILE D C 1
ATOM 14223 O O . ILE E 2 235 ? 160.89300 117.98500 157.90000 1.000 35.83847 246 ILE D O 1
ATOM 14228 N N . LYS E 2 236 ? 161.52700 115.86800 157.52100 1.000 37.45830 247 LYS D N 1
ATOM 14229 C CA . LYS E 2 236 ? 161.47600 115.53200 158.93900 1.000 37.45830 247 LYS D CA 1
ATOM 14230 C C . LYS E 2 236 ? 162.52300 116.31000 159.72600 1.000 37.45830 247 LYS D C 1
ATOM 14231 O O . LYS E 2 236 ? 162.24100 116.82300 160.81400 1.000 37.45830 247 LYS D O 1
ATOM 14237 N N . TRP E 2 237 ? 163.73900 116.40600 159.18800 1.000 36.50265 248 TRP D N 1
ATOM 14238 C CA . TRP E 2 237 ? 164.78200 117.20200 159.82100 1.000 36.50265 248 TRP D CA 1
ATOM 14239 C C . TRP E 2 237 ? 164.37200 118.66200 159.90800 1.000 36.50265 248 TRP D C 1
ATOM 14240 O O . TRP E 2 237 ? 164.54800 119.30900 160.94500 1.000 36.50265 248 TRP D O 1
ATOM 14251 N N . ALA E 2 238 ? 163.83400 119.20300 158.81500 1.000 35.69285 249 ALA D N 1
ATOM 14252 C CA . ALA E 2 238 ? 163.38500 120.59000 158.82700 1.000 35.69285 249 ALA D CA 1
ATOM 14253 C C . ALA E 2 238 ? 162.32200 120.81600 159.89100 1.000 35.69285 249 ALA D C 1
ATOM 14254 O O . ALA E 2 238 ? 162.34700 121.82700 160.59800 1.000 35.69285 249 ALA D O 1
ATOM 14256 N N . THR E 2 239 ? 161.37800 119.88400 160.01700 1.000 35.71127 250 THR D N 1
ATOM 14257 C CA . THR E 2 239 ? 160.31500 120.03400 161.00200 1.000 35.71127 250 THR D CA 1
ATOM 14258 C C . THR E 2 239 ? 160.85600 119.93800 162.42000 1.000 35.71127 250 THR D C 1
ATOM 14259 O O . THR E 2 239 ? 160.38800 120.64400 163.32000 1.000 35.71127 250 THR D O 1
ATOM 14263 N N . GLU E 2 240 ? 161.84300 119.07200 162.64200 1.000 37.83675 251 GLU D N 1
ATOM 14264 C CA . GLU E 2 240 ? 162.33600 118.86000 163.99600 1.000 37.83675 251 GLU D CA 1
ATOM 14265 C C . GLU E 2 240 ? 163.28500 119.95600 164.45400 1.000 37.83675 251 GLU D C 1
ATOM 14266 O O . GLU E 2 240 ? 163.42200 120.17900 165.66100 1.000 37.83675 251 GLU D O 1
ATOM 14272 N N . HIS E 2 241 ? 163.94500 120.64700 163.52900 1.000 36.18286 252 HIS D N 1
ATOM 14273 C CA . HIS E 2 241 ? 164.98400 121.60800 163.87600 1.000 36.18286 252 HIS D CA 1
ATOM 14274 C C . HIS E 2 241 ? 164.60200 123.02600 163.47500 1.000 36.18286 252 HIS D C 1
ATOM 14275 O O . HIS E 2 241 ? 165.46100 123.83400 163.12600 1.000 36.18286 252 HIS D O 1
ATOM 14282 N N . THR E 2 242 ? 163.31400 123.33800 163.52700 1.000 34.91882 253 THR D N 1
ATOM 14283 C CA . THR E 2 242 ? 162.80500 124.66700 163.27400 1.000 34.91882 253 THR D CA 1
ATOM 14284 C C . THR E 2 242 ? 162.09000 125.17900 164.51700 1.000 34.91882 253 THR D C 1
ATOM 14285 O O . THR E 2 242 ? 161.40800 124.40300 165.19300 1.000 34.91882 253 THR D O 1
ATOM 14289 N N . PRO E 2 243 ? 162.25200 126.45300 164.86500 1.000 34.64489 254 PRO D N 1
ATOM 14290 C CA . PRO E 2 243 ? 161.46000 127.01800 165.96000 1.000 34.64489 254 PRO D CA 1
ATOM 14291 C C . PRO E 2 243 ? 159.97400 126.79800 165.71900 1.000 34.64489 254 PRO D C 1
ATOM 14292 O O . PRO E 2 243 ? 159.48400 126.92600 164.59700 1.000 34.64489 254 PRO D O 1
ATOM 14296 N N . VAL E 2 244 ? 159.25500 126.45500 166.78900 1.000 35.04920 255 VAL D N 1
ATOM 14297 C CA . VAL E 2 244 ? 157.88100 125.99800 166.63700 1.000 35.04920 255 VAL D CA 1
ATOM 14298 C C . VAL E 2 244 ? 156.95400 127.09300 166.13700 1.000 35.04920 255 VAL D C 1
ATOM 14299 O O . VAL E 2 244 ? 155.86100 126.79200 165.65000 1.000 35.04920 255 VAL D O 1
ATOM 14303 N N . ASN E 2 245 ? 157.35300 128.35900 166.23400 1.000 35.92569 256 ASN D N 1
ATOM 14304 C CA . ASN E 2 245 ? 156.52700 129.46000 165.76300 1.000 35.92569 256 ASN D CA 1
ATOM 14305 C C . ASN E 2 245 ? 156.92200 129.92600 164.36900 1.000 35.92569 256 ASN D C 1
ATOM 14306 O O . ASN E 2 245 ? 156.51800 131.01400 163.94900 1.000 35.92569 256 ASN D O 1
ATOM 14311 N N . VAL E 2 246 ? 157.68900 129.12200 163.64100 1.000 33.17027 257 VAL D N 1
ATOM 14312 C CA . VAL E 2 246 ? 158.18600 129.47700 162.31900 1.000 33.17027 257 VAL D CA 1
ATOM 14313 C C . VAL E 2 246 ? 157.56200 128.53600 161.30000 1.000 33.17027 257 VAL D C 1
ATOM 14314 O O . VAL E 2 246 ? 157.44600 127.33100 161.54400 1.000 33.17027 257 VAL D O 1
ATOM 14318 N N . ASP E 2 247 ? 157.15900 129.09000 160.16100 1.000 32.43122 258 ASP D N 1
ATOM 14319 C CA . ASP E 2 247 ? 156.47500 128.33100 159.12700 1.000 32.43122 258 ASP D CA 1
ATOM 14320 C C . ASP E 2 247 ? 157.47200 127.62300 158.22100 1.000 32.43122 258 ASP D C 1
ATOM 14321 O O . ASP E 2 247 ? 158.58900 128.09600 158.00400 1.000 32.43122 258 ASP D O 1
ATOM 14326 N N . ILE E 2 248 ? 157.04800 126.48400 157.68200 1.000 30.36115 259 ILE D N 1
ATOM 14327 C CA . ILE E 2 248 ? 157.88000 125.65400 156.82000 1.000 30.36115 259 ILE D CA 1
ATOM 14328 C C . ILE E 2 248 ? 157.12500 125.39800 155.52600 1.000 30.36115 259 ILE D C 1
ATOM 14329 O O . ILE E 2 248 ? 155.99900 124.89000 155.55300 1.000 30.36115 259 ILE D O 1
ATOM 14334 N N . LEU E 2 249 ? 157.73500 125.75300 154.40100 1.000 28.70086 260 LEU D N 1
ATOM 14335 C CA . LEU E 2 249 ? 157.22700 125.38300 153.08600 1.000 28.70086 260 LEU D CA 1
ATOM 14336 C C . LEU E 2 249 ? 157.81700 124.02800 152.72400 1.000 28.70086 260 LEU D C 1
ATOM 14337 O O . LEU E 2 249 ? 159.02500 123.91100 152.50600 1.000 28.70086 260 LEU D O 1
ATOM 14342 N N . LYS E 2 250 ? 156.97500 123.00400 152.66600 1.000 31.10542 261 LYS D N 1
ATOM 14343 C CA . LYS E 2 250 ? 157.42500 121.63900 152.43500 1.000 31.10542 261 LYS D CA 1
ATOM 14344 C C . LYS E 2 250 ? 157.17900 121.25600 150.98400 1.000 31.10542 261 LYS D C 1
ATOM 14345 O O . LYS E 2 250 ? 156.03800 121.27900 150.51500 1.000 31.10542 261 LYS D O 1
ATOM 14351 N N . PHE E 2 251 ? 158.24800 120.90300 150.28000 1.000 31.31605 262 PHE D N 1
ATOM 14352 C CA . PHE E 2 251 ? 158.18200 120.39400 148.91500 1.000 31.31605 262 PHE D CA 1
ATOM 14353 C C . PHE E 2 251 ? 158.67200 118.95100 148.96100 1.000 31.31605 262 PHE D C 1
ATOM 14354 O O . PHE E 2 251 ? 159.85600 118.67500 148.77500 1.000 31.31605 262 PHE D O 1
ATOM 14362 N N . GLY E 2 252 ? 157.74700 118.02900 149.20700 1.000 35.18694 263 GLY D N 1
ATOM 14363 C CA . GLY E 2 252 ? 158.09900 116.65000 149.43000 1.000 35.18694 263 GLY D CA 1
ATOM 14364 C C . GLY E 2 252 ? 158.29700 115.88400 148.14600 1.000 35.18694 263 GLY D C 1
ATOM 14365 O O . GLY E 2 252 ? 158.21800 116.42000 147.03600 1.000 35.18694 263 GLY D O 1
ATOM 14366 N N . PRO E 2 253 ? 158.57000 114.59100 148.29300 1.000 37.30424 264 PRO D N 1
ATOM 14367 C CA . PRO E 2 253 ? 158.73500 113.73400 147.11800 1.000 37.30424 264 PRO D CA 1
ATOM 14368 C C . PRO E 2 253 ? 157.39300 113.40100 146.48900 1.000 37.30424 264 PRO D C 1
ATOM 14369 O O . PRO E 2 253 ? 156.40600 113.13700 147.17900 1.000 37.30424 264 PRO D O 1
ATOM 14373 N N . LYS E 2 254 ? 157.36400 113.42200 145.16600 1.000 38.37294 265 LYS D N 1
ATOM 14374 C CA . LYS E 2 254 ? 156.14800 113.21200 144.40100 1.000 38.37294 265 LYS D CA 1
ATOM 14375 C C . LYS E 2 254 ? 156.33700 112.06100 143.42100 1.000 38.37294 265 LYS D C 1
ATOM 14376 O O . LYS E 2 254 ? 157.42500 111.50300 143.28100 1.000 38.37294 265 LYS D O 1
ATOM 14382 N N . LYS E 2 255 ? 155.25000 111.71000 142.73800 1.000 39.67051 266 LYS D N 1
ATOM 14383 C CA . LYS E 2 255 ? 155.25900 110.66000 141.72200 1.000 39.67051 266 LYS D CA 1
ATOM 14384 C C . LYS E 2 255 ? 154.28400 111.08200 140.63000 1.000 39.67051 266 LYS D C 1
ATOM 14385 O O . LYS E 2 255 ? 153.06900 110.95300 140.79300 1.000 39.67051 266 LYS D O 1
ATOM 14391 N N . SER E 2 256 ? 154.81300 111.59000 139.52600 1.000 39.32407 267 SER D N 1
ATOM 14392 C CA . SER E 2 256 ? 153.97600 112.08700 138.44800 1.000 39.32407 267 SER D CA 1
ATOM 14393 C C . SER E 2 256 ? 153.75700 111.01300 137.39000 1.000 39.32407 267 SER D C 1
ATOM 14394 O O . SER E 2 256 ? 154.59100 110.13300 137.17400 1.000 39.32407 267 SER D O 1
ATOM 14397 N N . ILE E 2 257 ? 152.62400 111.11900 136.70500 1.000 38.09849 268 ILE D N 1
ATOM 14398 C CA . ILE E 2 257 ? 152.16400 110.12000 135.75600 1.000 38.09849 268 ILE D CA 1
ATOM 14399 C C . ILE E 2 257 ? 151.72200 110.83300 134.48500 1.000 38.09849 268 ILE D C 1
ATOM 14400 O O . ILE E 2 257 ? 151.70300 112.06200 134.41200 1.000 38.09849 268 ILE D O 1
ATOM 14405 N N . ALA E 2 258 ? 151.35900 110.04800 133.47600 1.000 39.03132 269 ALA D N 1
ATOM 14406 C CA . ALA E 2 258 ? 150.89700 110.58300 132.20600 1.000 39.03132 269 ALA D CA 1
ATOM 14407 C C . ALA E 2 258 ? 149.67000 109.81100 131.75600 1.000 39.03132 269 ALA D C 1
ATOM 14408 O O . ALA E 2 258 ? 149.54800 108.61200 132.00900 1.000 39.03132 269 ALA D O 1
ATOM 14410 N N . ILE E 2 259 ? 148.75900 110.50900 131.08700 1.000 40.08439 270 ILE D N 1
ATOM 14411 C CA . ILE E 2 259 ? 147.54400 109.90700 130.55700 1.000 40.08439 270 ILE D CA 1
ATOM 14412 C C . ILE E 2 259 ? 147.47300 110.20400 129.06900 1.000 40.08439 270 ILE D C 1
ATOM 14413 O O . ILE E 2 259 ? 147.52500 111.36800 128.66100 1.000 40.08439 270 ILE D O 1
ATOM 14418 N N . VAL E 2 260 ? 147.35000 109.15500 128.26500 1.000 43.50263 271 VAL D N 1
ATOM 14419 C CA . VAL E 2 260 ? 147.23800 109.26600 126.81700 1.000 43.50263 271 VAL D CA 1
ATOM 14420 C C . VAL E 2 260 ? 145.84400 108.78100 126.45400 1.000 43.50263 271 VAL D C 1
ATOM 14421 O O . VAL E 2 260 ? 145.55200 107.58400 126.56800 1.000 43.50263 271 VAL D O 1
ATOM 14425 N N . ASP E 2 261 ? 144.97900 109.70000 126.02400 1.000 47.46320 272 ASP D N 1
ATOM 14426 C CA . ASP E 2 261 ? 143.55700 109.37200 125.93100 1.000 47.46320 272 ASP D CA 1
ATOM 14427 C C . ASP E 2 261 ? 143.23900 108.59700 124.65700 1.000 47.46320 272 ASP D C 1
ATOM 14428 O O . ASP E 2 261 ? 142.83300 107.43500 124.71300 1.000 47.46320 272 ASP D O 1
ATOM 14433 N N . ASN E 2 262 ? 143.38200 109.23100 123.50800 1.000 49.33853 273 ASN D N 1
ATOM 14434 C CA . ASN E 2 262 ? 143.28100 108.52000 122.24200 1.000 49.33853 273 ASN D CA 1
ATOM 14435 C C . ASN E 2 262 ? 143.82100 109.42800 121.15300 1.000 49.33853 273 ASN D C 1
ATOM 14436 O O . ASN E 2 262 ? 143.04200 110.02100 120.39800 1.000 49.33853 273 ASN D O 1
ATOM 14441 N N . PRO E 2 263 ? 145.13700 109.56300 121.03500 1.000 49.40120 274 PRO D N 1
ATOM 14442 C CA . PRO E 2 263 ? 145.68400 110.58800 120.14400 1.000 49.40120 274 PRO D CA 1
ATOM 14443 C C . PRO E 2 263 ? 145.53400 110.18600 118.68600 1.000 49.40120 274 PRO D C 1
ATOM 14444 O O . PRO E 2 263 ? 145.95300 109.10200 118.27900 1.000 49.40120 274 PRO D O 1
ATOM 14448 N N . VAL E 2 264 ? 144.91300 111.06800 117.90600 1.000 52.43653 275 VAL D N 1
ATOM 14449 C CA . VAL E 2 264 ? 144.94200 110.90700 116.46000 1.000 52.43653 275 VAL D CA 1
ATOM 14450 C C . VAL E 2 264 ? 146.32600 111.24000 115.92900 1.000 52.43653 275 VAL D C 1
ATOM 14451 O O . VAL E 2 264 ? 146.79000 110.64400 114.95200 1.000 52.43653 275 VAL D O 1
ATOM 14455 N N . ASP E 2 265 ? 147.00500 112.19400 116.56000 1.000 51.84866 276 ASP D N 1
ATOM 14456 C CA . ASP E 2 265 ? 148.38300 112.53800 116.21900 1.000 51.84866 276 ASP D CA 1
ATOM 14457 C C . ASP E 2 265 ? 149.30000 111.89500 117.24900 1.000 51.84866 276 ASP D C 1
ATOM 14458 O O . ASP E 2 265 ? 149.66200 112.50100 118.25600 1.000 51.84866 276 ASP D O 1
ATOM 14463 N N . ILE E 2 266 ? 149.68500 110.64500 116.98900 1.000 49.77195 277 ILE D N 1
ATOM 14464 C CA . ILE E 2 266 ? 150.44700 109.88200 117.97000 1.000 49.77195 277 ILE D CA 1
ATOM 14465 C C . ILE E 2 266 ? 151.87500 110.39300 118.08400 1.000 49.77195 277 ILE D C 1
ATOM 14466 O O . ILE E 2 266 ? 152.52900 110.19700 119.11600 1.000 49.77195 277 ILE D O 1
ATOM 14471 N N . THR E 2 267 ? 152.38900 111.04800 117.04200 1.000 49.10705 278 THR D N 1
ATOM 14472 C CA . THR E 2 267 ? 153.79900 111.42300 117.03900 1.000 49.10705 278 THR D CA 1
ATOM 14473 C C . THR E 2 267 ? 154.08300 112.53000 118.04900 1.000 49.10705 278 THR D C 1
ATOM 14474 O O . THR E 2 267 ? 155.06000 112.44800 118.80200 1.000 49.10705 278 THR D O 1
ATOM 14478 N N . ALA E 2 268 ? 153.23600 113.56000 118.10300 1.000 48.23136 279 ALA D N 1
ATOM 14479 C CA . ALA E 2 268 ? 153.43700 114.61100 119.09500 1.000 48.23136 279 ALA D CA 1
ATOM 14480 C C . ALA E 2 268 ? 153.20800 114.08000 120.50100 1.000 48.23136 279 ALA D C 1
ATOM 14481 O O . ALA E 2 268 ? 153.88200 114.49500 121.45100 1.000 48.23136 279 ALA D O 1
ATOM 14483 N N . SER E 2 269 ? 152.24800 113.16900 120.65200 1.000 46.53117 280 SER D N 1
ATOM 14484 C CA . SER E 2 269 ? 152.02200 112.52400 121.93800 1.000 46.53117 280 SER D CA 1
ATOM 14485 C C . SER E 2 269 ? 153.27200 111.81000 122.42700 1.000 46.53117 280 SER D C 1
ATOM 14486 O O . SER E 2 269 ? 153.68800 111.97400 123.58100 1.000 46.53117 280 SER D O 1
ATOM 14489 N N . ALA E 2 270 ? 153.87400 110.99600 121.56100 1.000 45.38169 281 ALA D N 1
ATOM 14490 C CA . ALA E 2 270 ? 155.08700 110.28800 121.94000 1.000 45.38169 281 ALA D CA 1
ATOM 14491 C C . ALA E 2 270 ? 156.22500 111.25900 122.21100 1.000 45.38169 281 ALA D C 1
ATOM 14492 O O . ALA E 2 270 ? 157.01800 111.05000 123.13400 1.000 45.38169 281 ALA D O 1
ATOM 14494 N N . ILE E 2 271 ? 156.32500 112.32700 121.41300 1.000 45.09535 282 ILE D N 1
ATOM 14495 C CA . ILE E 2 271 ? 157.34800 113.34500 121.64300 1.000 45.09535 282 ILE D CA 1
ATOM 14496 C C . ILE E 2 271 ? 157.22400 113.90800 123.05100 1.000 45.09535 282 ILE D C 1
ATOM 14497 O O . ILE E 2 271 ? 158.20700 114.00900 123.79400 1.000 45.09535 282 ILE D O 1
ATOM 14502 N N . GLY E 2 272 ? 156.00400 114.28300 123.43400 1.000 43.37332 283 GLY D N 1
ATOM 14503 C CA . GLY E 2 272 ? 155.79500 114.84500 124.75700 1.000 43.37332 283 GLY D CA 1
ATOM 14504 C C . GLY E 2 272 ? 156.10900 113.86200 125.86700 1.000 43.37332 283 GLY D C 1
ATOM 14505 O O . GLY E 2 272 ? 156.79800 114.19600 126.83500 1.000 43.37332 283 GLY D O 1
ATOM 14506 N N . VAL E 2 273 ? 155.58800 112.64000 125.75700 1.000 42.24811 284 VAL D N 1
ATOM 14507 C CA . VAL E 2 273 ? 155.81800 111.66200 126.81600 1.000 42.24811 284 VAL D CA 1
ATOM 14508 C C . VAL E 2 273 ? 157.30600 111.36200 126.94900 1.000 42.24811 284 VAL D C 1
ATOM 14509 O O . VAL E 2 273 ? 157.82700 111.21500 128.06100 1.000 42.24811 284 VAL D O 1
ATOM 14513 N N . ALA E 2 274 ? 158.02200 111.29900 125.82400 1.000 43.24245 285 ALA D N 1
ATOM 14514 C CA . ALA E 2 274 ? 159.46200 111.08200 125.87600 1.000 43.24245 285 ALA D CA 1
ATOM 14515 C C . ALA E 2 274 ? 160.17400 112.25400 126.53000 1.000 43.24245 285 ALA D C 1
ATOM 14516 O O . ALA E 2 274 ? 161.11500 112.05800 127.30700 1.000 43.24245 285 ALA D O 1
ATOM 14518 N N . HIS E 2 275 ? 159.76000 113.47900 126.20700 1.000 42.14724 286 HIS D N 1
ATOM 14519 C CA . HIS E 2 275 ? 160.30000 114.65500 126.87900 1.000 42.14724 286 HIS D CA 1
ATOM 14520 C C . HIS E 2 275 ? 160.14700 114.54100 128.39000 1.000 42.14724 286 HIS D C 1
ATOM 14521 O O . HIS E 2 275 ? 161.09800 114.77000 129.14500 1.000 42.14724 286 HIS D O 1
ATOM 14528 N N . ASP E 2 276 ? 158.94200 114.19300 128.84700 1.000 42.11161 287 ASP D N 1
ATOM 14529 C CA . ASP E 2 276 ? 158.69700 114.11600 130.28300 1.000 42.11161 287 ASP D CA 1
ATOM 14530 C C . ASP E 2 276 ? 159.47800 112.98700 130.93300 1.000 42.11161 287 ASP D C 1
ATOM 14531 O O . ASP E 2 276 ? 159.87100 113.09800 132.09800 1.000 42.11161 287 ASP D O 1
ATOM 14536 N N . ILE E 2 277 ? 159.69300 111.88900 130.21200 1.000 42.42352 288 ILE D N 1
ATOM 14537 C CA . ILE E 2 277 ? 160.46400 110.79100 130.77900 1.000 42.42352 288 ILE D CA 1
ATOM 14538 C C . ILE E 2 277 ? 161.93600 111.16600 130.87200 1.000 42.42352 288 ILE D C 1
ATOM 14539 O O . ILE E 2 277 ? 162.61200 110.84600 131.85500 1.000 42.42352 288 ILE D O 1
ATOM 14544 N N . CYS E 2 278 ? 162.45000 111.87300 129.86800 1.000 44.32862 289 CYS D N 1
ATOM 14545 C CA . CYS E 2 278 ? 163.88700 112.04400 129.72600 1.000 44.32862 289 CYS D CA 1
ATOM 14546 C C . CYS E 2 278 ? 164.43300 113.31100 130.36500 1.000 44.32862 289 CYS D C 1
ATOM 14547 O O . CYS E 2 278 ? 165.62900 113.35700 130.66600 1.000 44.32862 289 CYS D O 1
ATOM 14550 N N . PHE E 2 279 ? 163.61300 114.33600 130.57900 1.000 42.53403 290 PHE D N 1
ATOM 14551 C CA . PHE E 2 279 ? 164.13300 115.56900 131.15400 1.000 42.53403 290 PHE D CA 1
ATOM 14552 C C . PHE E 2 279 ? 164.61500 115.34900 132.58100 1.000 42.53403 290 PHE D C 1
ATOM 14553 O O . PHE E 2 279 ? 163.95100 114.69200 133.38500 1.000 42.53403 290 PHE D O 1
ATOM 14561 N N . TYR E 2 280 ? 165.78600 115.91000 132.88600 1.000 44.08315 291 TYR D N 1
ATOM 14562 C CA . TYR E 2 280 ? 166.42800 115.78200 134.19400 1.000 44.08315 291 TYR D CA 1
ATOM 14563 C C . TYR E 2 280 ? 166.68300 114.32700 134.56600 1.000 44.08315 291 TYR D C 1
ATOM 14564 O O . TYR E 2 280 ? 166.76700 113.98800 135.74800 1.000 44.08315 291 TYR D O 1
ATOM 14573 N N . ASP E 2 281 ? 166.81600 113.46200 133.55900 1.000 45.89184 292 ASP D N 1
ATOM 14574 C CA . ASP E 2 281 ? 167.08400 112.03800 133.75700 1.000 45.89184 292 ASP D CA 1
ATOM 14575 C C . ASP E 2 281 ? 166.02000 111.37300 134.62000 1.000 45.89184 292 ASP D C 1
ATOM 14576 O O . ASP E 2 281 ? 166.31400 110.43600 135.36400 1.000 45.89184 292 ASP D O 1
ATOM 14581 N N . GLN E 2 282 ? 164.78500 111.86400 134.53600 1.000 45.20899 293 GLN D N 1
ATOM 14582 C CA . GLN E 2 282 ? 163.64600 111.34800 135.28600 1.000 45.20899 293 GLN D CA 1
ATOM 14583 C C . GLN E 2 282 ? 163.83100 111.48000 136.79100 1.000 45.20899 293 GLN D C 1
ATOM 14584 O O . GLN E 2 282 ? 163.26700 110.69300 137.55400 1.000 45.20899 293 GLN D O 1
ATOM 14590 N N . GLN E 2 283 ? 164.60900 112.46200 137.23700 1.000 44.12231 294 GLN D N 1
ATOM 14591 C CA . GLN E 2 283 ? 164.90300 112.64300 138.65000 1.000 44.12231 294 GLN D CA 1
ATOM 14592 C C . GLN E 2 283 ? 164.05000 113.71200 139.31200 1.000 44.12231 294 GLN D C 1
ATOM 14593 O O . GLN E 2 283 ? 164.11200 113.86000 140.53500 1.000 44.12231 294 GLN D O 1
ATOM 14599 N N . ALA E 2 284 ? 163.26000 114.45200 138.54400 1.000 42.98963 295 ALA D N 1
ATOM 14600 C CA . ALA E 2 284 ? 162.43300 115.50700 139.09700 1.000 42.98963 295 ALA D CA 1
ATOM 14601 C C . ALA E 2 284 ? 161.15300 114.93400 139.69300 1.000 42.98963 295 ALA D C 1
ATOM 14602 O O . ALA E 2 284 ? 160.81100 113.76500 139.50300 1.000 42.98963 295 ALA D O 1
ATOM 14604 N N . CYS E 2 285 ? 160.43700 115.78000 140.43000 1.000 42.34246 296 CYS D N 1
ATOM 14605 C CA . CYS E 2 285 ? 159.14900 115.37800 140.97400 1.000 42.34246 296 CYS D CA 1
ATOM 14606 C C . CYS E 2 285 ? 158.04000 115.46200 139.94000 1.000 42.34246 296 CYS D C 1
ATOM 14607 O O . CYS E 2 285 ? 156.99000 114.84000 140.12400 1.000 42.34246 296 CYS D O 1
ATOM 14610 N N . PHE E 2 286 ? 158.25200 116.20300 138.85700 1.000 39.63970 297 PHE D N 1
ATOM 14611 C CA . PHE E 2 286 ? 157.29500 116.29900 137.76900 1.000 39.63970 297 PHE D CA 1
ATOM 14612 C C . PHE E 2 286 ? 157.60600 115.33100 136.63900 1.000 39.63970 297 PHE D C 1
ATOM 14613 O O . PHE E 2 286 ? 156.96300 115.39300 135.58800 1.000 39.63970 297 PHE D O 1
ATOM 14621 N N . SER E 2 287 ? 158.57900 114.44800 136.82800 1.000 40.62099 298 SER D N 1
ATOM 14622 C CA . SER E 2 287 ? 158.95100 113.49700 135.79500 1.000 40.62099 298 SER D CA 1
ATOM 14623 C C . SER E 2 287 ? 157.95000 112.35400 135.73600 1.000 40.62099 298 SER D C 1
ATOM 14624 O O . SER E 2 287 ? 157.49600 111.85000 136.76600 1.000 40.62099 298 SER D O 1
ATOM 14627 N N . THR E 2 288 ? 157.61700 111.94300 134.51900 1.000 40.48710 299 THR D N 1
ATOM 14628 C CA . THR E 2 288 ? 156.63600 110.89200 134.30600 1.000 40.48710 299 THR D CA 1
ATOM 14629 C C . THR E 2 288 ? 157.24200 109.53800 134.63700 1.000 40.48710 299 THR D C 1
ATOM 14630 O O . THR E 2 288 ? 158.30900 109.18600 134.12700 1.000 40.48710 299 THR D O 1
ATOM 14634 N N . GLN E 2 289 ? 156.56300 108.77900 135.49000 1.000 42.56224 300 GLN D N 1
ATOM 14635 C CA . GLN E 2 289 ? 156.99500 107.43200 135.83500 1.000 42.56224 300 GLN D CA 1
ATOM 14636 C C . GLN E 2 289 ? 156.08900 106.35400 135.27100 1.000 42.56224 300 GLN D C 1
ATOM 14637 O O . GLN E 2 289 ? 156.58200 105.33100 134.79900 1.000 42.56224 300 GLN D O 1
ATOM 14643 N N . ASP E 2 290 ? 154.77800 106.55600 135.30500 1.000 43.29009 301 ASP D N 1
ATOM 14644 C CA . ASP E 2 290 ? 153.81900 105.59800 134.78000 1.000 43.29009 301 ASP D CA 1
ATOM 14645 C C . ASP E 2 290 ? 152.96100 106.27600 133.72600 1.000 43.29009 301 ASP D C 1
ATOM 14646 O O . ASP E 2 290 ? 152.52100 107.41300 133.91500 1.000 43.29009 301 ASP D O 1
ATOM 14651 N N . ILE E 2 291 ? 152.73500 105.58200 132.61800 1.000 42.97319 302 ILE D N 1
ATOM 14652 C CA . ILE E 2 291 ? 151.87600 106.05500 131.54300 1.000 42.97319 302 ILE D CA 1
ATOM 14653 C C . ILE E 2 291 ? 150.62200 105.19700 131.53000 1.000 42.97319 302 ILE D C 1
ATOM 14654 O O . ILE E 2 291 ? 150.69400 103.97500 131.68900 1.000 42.97319 302 ILE D O 1
ATOM 14659 N N . TYR E 2 292 ? 149.47500 105.83700 131.35400 1.000 43.57945 303 TYR D N 1
ATOM 14660 C CA . TYR E 2 292 ? 148.18700 105.15500 131.32400 1.000 43.57945 303 TYR D CA 1
ATOM 14661 C C . TYR E 2 292 ? 147.57300 105.42700 129.96100 1.000 43.57945 303 TYR D C 1
ATOM 14662 O O . TYR E 2 292 ? 147.09200 106.53200 129.69900 1.000 43.57945 303 TYR D O 1
ATOM 14671 N N . TYR E 2 293 ? 147.60800 104.42900 129.08800 1.000 46.05935 304 TYR D N 1
ATOM 14672 C CA . TYR E 2 293 ? 147.10500 104.58400 127.73400 1.000 46.05935 304 TYR D CA 1
ATOM 14673 C C . TYR E 2 293 ? 145.65300 104.13700 127.66300 1.000 46.05935 304 TYR D C 1
ATOM 14674 O O . TYR E 2 293 ? 145.31300 103.02800 128.08400 1.000 46.05935 304 TYR D O 1
ATOM 14683 N N . ILE E 2 294 ? 144.80500 105.01000 127.14000 1.000 47.67215 305 ILE D N 1
ATOM 14684 C CA . ILE E 2 294 ? 143.44100 104.67500 126.76100 1.000 47.67215 305 ILE D CA 1
ATOM 14685 C C . ILE E 2 294 ? 143.42100 104.57600 125.24500 1.000 47.67215 305 ILE D C 1
ATOM 14686 O O . ILE E 2 294 ? 144.20700 105.24500 124.56800 1.000 47.67215 305 ILE D O 1
ATOM 14691 N N . GLY E 2 295 ? 142.57000 103.71100 124.70800 1.000 50.29717 306 GLY D N 1
ATOM 14692 C CA . GLY E 2 295 ? 142.44900 103.67400 123.27000 1.000 50.29717 306 GLY D CA 1
ATOM 14693 C C . GLY E 2 295 ? 142.59800 102.26800 122.74400 1.000 50.29717 306 GLY D C 1
ATOM 14694 O O . GLY E 2 295 ? 142.41200 101.28600 123.47000 1.000 50.29717 306 GLY D O 1
ATOM 14695 N N . ASP E 2 296 ? 142.94900 102.17200 121.46200 1.000 53.82817 307 ASP D N 1
ATOM 14696 C CA . ASP E 2 296 ? 142.92800 100.90400 120.75300 1.000 53.82817 307 ASP D CA 1
ATOM 14697 C C . ASP E 2 296 ? 144.22800 100.54700 120.04200 1.000 53.82817 307 ASP D C 1
ATOM 14698 O O . ASP E 2 296 ? 144.29700 99.47600 119.43000 1.000 53.82817 307 ASP D O 1
ATOM 14703 N N . ASN E 2 297 ? 145.25400 101.39100 120.10700 1.000 52.69030 308 ASN D N 1
ATOM 14704 C CA . ASN E 2 297 ? 146.52200 101.18800 119.40900 1.000 52.69030 308 ASN D CA 1
ATOM 14705 C C . ASN E 2 297 ? 147.69600 101.41400 120.34800 1.000 52.69030 308 ASN D C 1
ATOM 14706 O O . ASN E 2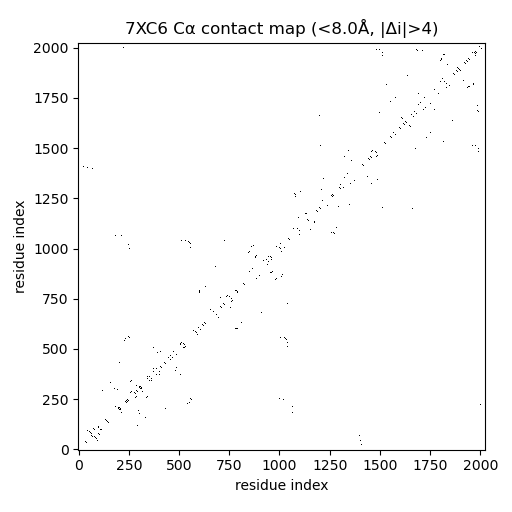 297 ? 148.59900 102.20600 120.07700 1.000 52.69030 308 ASN D O 1
ATOM 14711 N N . ILE E 2 298 ? 147.68700 100.71500 121.48500 1.000 50.80519 309 ILE D N 1
ATOM 14712 C CA . ILE E 2 298 ? 148.74100 100.88200 122.48100 1.000 50.80519 309 ILE D CA 1
ATOM 14713 C C . ILE E 2 298 ? 150.10100 100.51700 121.90900 1.000 50.80519 309 ILE D C 1
ATOM 14714 O O . ILE E 2 298 ? 151.12700 101.05800 122.33300 1.000 50.80519 309 ILE D O 1
ATOM 14719 N N . ASP E 2 299 ? 150.13600 99.61900 120.92700 1.000 51.76486 310 ASP D N 1
ATOM 14720 C CA . ASP E 2 299 ? 151.40600 99.17900 120.36400 1.000 51.76486 310 ASP D CA 1
ATOM 14721 C C . ASP E 2 299 ? 151.94800 100.17600 119.34800 1.000 51.76486 310 ASP D C 1
ATOM 14722 O O . ASP E 2 299 ? 153.16600 100.34500 119.23000 1.000 51.76486 310 ASP D O 1
ATOM 14727 N N . ALA E 2 300 ? 151.06200 100.85300 118.61600 1.000 51.31584 311 ALA D N 1
ATOM 14728 C CA . ALA E 2 300 ? 151.49900 101.95200 117.76100 1.000 51.31584 311 ALA D CA 1
ATOM 14729 C C . ALA E 2 300 ? 152.11700 103.07400 118.59000 1.000 51.31584 311 ALA D C 1
ATOM 14730 O O . ALA E 2 300 ? 153.18400 103.60700 118.25000 1.000 51.31584 311 ALA D O 1
ATOM 14732 N N . PHE E 2 301 ? 151.45500 103.44500 119.68900 1.000 48.09808 312 PHE D N 1
ATOM 14733 C CA . PHE E 2 301 ? 152.02500 104.43500 120.59700 1.000 48.09808 312 PHE D CA 1
ATOM 14734 C C . PHE E 2 301 ? 153.32200 103.93300 121.21300 1.000 48.09808 312 PHE D C 1
ATOM 14735 O O . PHE E 2 301 ? 154.25800 104.70900 121.41800 1.000 48.09808 312 PHE D O 1
ATOM 14743 N N . PHE E 2 302 ? 153.39100 102.63900 121.52700 1.000 48.74796 313 PHE D N 1
ATOM 14744 C CA . PHE E 2 302 ? 154.62400 102.05600 122.04200 1.000 48.74796 313 PHE D CA 1
ATOM 14745 C C . PHE E 2 302 ? 155.77400 102.25300 121.06100 1.000 48.74796 313 PHE D C 1
ATOM 14746 O O . PHE E 2 302 ? 156.86900 102.67800 121.44400 1.000 48.74796 313 PHE D O 1
ATOM 14754 N N . ASP E 2 303 ? 155.53900 101.94500 119.78600 1.000 50.28009 314 ASP D N 1
ATOM 14755 C CA . ASP E 2 303 ? 156.58700 102.08700 118.78100 1.000 50.28009 314 ASP D CA 1
ATOM 14756 C C . ASP E 2 303 ? 156.99400 103.54600 118.60600 1.000 50.28009 314 ASP D C 1
ATOM 14757 O O . ASP E 2 303 ? 158.18700 103.86700 118.51400 1.000 50.28009 314 ASP D O 1
ATOM 14762 N N . GLU E 2 304 ? 156.01200 104.44700 118.55000 1.000 49.55340 315 GLU D N 1
ATOM 14763 C CA . GLU E 2 304 ? 156.33500 105.85800 118.37300 1.000 49.55340 315 GLU D CA 1
ATOM 14764 C C . GLU E 2 304 ? 157.09100 106.40600 119.57800 1.000 49.55340 315 GLU D C 1
ATOM 14765 O O . GLU E 2 304 ? 158.01500 107.21600 119.42900 1.000 49.55340 315 GLU D O 1
ATOM 14771 N N . LEU E 2 305 ? 156.72400 105.96500 120.78000 1.000 46.19563 316 LEU D N 1
ATOM 14772 C CA . LEU E 2 305 ? 157.44100 106.38100 121.97600 1.000 46.19563 316 LEU D CA 1
ATOM 14773 C C . LEU E 2 305 ? 158.85200 105.82400 121.98700 1.000 46.19563 316 LEU D C 1
ATOM 14774 O O . LEU E 2 305 ? 159.77800 106.48300 122.46500 1.000 46.19563 316 LEU D O 1
ATOM 14779 N N . VAL E 2 306 ? 159.03700 104.60800 121.47500 1.000 47.00548 317 VAL D N 1
ATOM 14780 C CA . VAL E 2 306 ? 160.38300 104.05700 121.35300 1.000 47.00548 317 VAL D CA 1
ATOM 14781 C C . VAL E 2 306 ? 161.22000 104.92200 120.42100 1.000 47.00548 317 VAL D C 1
ATOM 14782 O O . VAL E 2 306 ? 162.38500 105.22500 120.70200 1.000 47.00548 317 VAL D O 1
ATOM 14786 N N . GLU E 2 307 ? 160.63000 105.34800 119.30200 1.000 48.58865 318 GLU D N 1
ATOM 14787 C CA . GLU E 2 307 ? 161.35000 106.22100 118.37800 1.000 48.58865 318 GLU D CA 1
ATOM 14788 C C . GLU E 2 307 ? 161.72500 107.54400 119.03900 1.000 48.58865 318 GLU D C 1
ATOM 14789 O O . GLU E 2 307 ? 162.85300 108.03000 118.89200 1.000 48.58865 318 GLU D O 1
ATOM 14795 N N . GLN E 2 308 ? 160.78700 108.15000 119.76900 1.000 46.18457 319 GLN D N 1
ATOM 14796 C CA . GLN E 2 308 ? 161.09000 109.42800 120.41000 1.000 46.18457 319 GLN D CA 1
ATOM 14797 C C . GLN E 2 308 ? 162.11500 109.27600 121.52900 1.000 46.18457 319 GLN D C 1
ATOM 14798 O O . GLN E 2 308 ? 162.94100 110.17300 121.73900 1.000 46.18457 319 GLN D O 1
ATOM 14804 N N . LEU E 2 309 ? 162.09000 108.15400 122.24800 1.000 45.78145 320 LEU D N 1
ATOM 14805 C CA . LEU E 2 309 ? 163.11300 107.90600 123.25600 1.000 45.78145 320 LEU D CA 1
ATOM 14806 C C . LEU E 2 309 ? 164.47400 107.69900 122.61100 1.000 45.78145 320 LEU D C 1
ATOM 14807 O O . LEU E 2 309 ? 165.49600 108.11500 123.16300 1.000 45.78145 320 LEU D O 1
ATOM 14812 N N . ASN E 2 310 ? 164.51100 107.06900 121.43600 1.000 46.88816 321 ASN D N 1
ATOM 14813 C CA . ASN E 2 310 ? 165.77100 106.95900 120.70900 1.000 46.88816 321 ASN D CA 1
ATOM 14814 C C . ASN E 2 310 ? 166.26900 108.32000 120.24900 1.000 46.88816 321 ASN D C 1
ATOM 14815 O O . ASN E 2 310 ? 167.48100 108.55400 120.20100 1.000 46.88816 321 ASN D O 1
ATOM 14820 N N . LEU E 2 311 ? 165.35600 109.22400 119.89600 1.000 45.96401 322 LEU D N 1
ATOM 14821 C CA . LEU E 2 311 ? 165.75900 110.58700 119.55700 1.000 45.96401 322 LEU D CA 1
ATOM 14822 C C . LEU E 2 311 ? 166.36300 111.29800 120.76300 1.000 45.96401 322 LEU D C 1
ATOM 14823 O O . LEU E 2 311 ? 167.42400 111.92800 120.66800 1.000 45.96401 322 LEU D O 1
ATOM 14828 N N . TYR E 2 312 ? 165.68500 111.22000 121.90800 1.000 46.37597 323 TYR D N 1
ATOM 14829 C CA . TYR E 2 312 ? 166.21700 111.81100 123.13200 1.000 46.37597 323 TYR D CA 1
ATOM 14830 C C . TYR E 2 312 ? 167.50200 111.14100 123.59200 1.000 46.37597 323 TYR D C 1
ATOM 14831 O O . TYR E 2 312 ? 168.26800 111.74900 124.34300 1.000 46.37597 323 TYR D O 1
ATOM 14840 N N . MET E 2 313 ? 167.74700 109.90200 123.17000 1.000 48.58130 324 MET D N 1
ATOM 14841 C CA . MET E 2 313 ? 169.03200 109.26800 123.43300 1.000 48.58130 324 MET D CA 1
ATOM 14842 C C . MET E 2 313 ? 170.18200 110.07000 122.84400 1.000 48.58130 324 MET D C 1
ATOM 14843 O O . MET E 2 313 ? 171.30400 110.01900 123.35800 1.000 48.58130 324 MET D O 1
ATOM 14848 N N . ASP E 2 314 ? 169.92500 110.81600 121.77500 1.000 48.91091 325 ASP D N 1
ATOM 14849 C CA . ASP E 2 314 ? 170.94800 111.58400 121.08200 1.000 48.91091 325 ASP D CA 1
ATOM 14850 C C . ASP E 2 314 ? 170.89300 113.07100 121.37900 1.000 48.91091 325 ASP D C 1
ATOM 14851 O O . ASP E 2 314 ? 171.93700 113.68700 121.59100 1.000 48.91091 325 ASP D O 1
ATOM 14856 N N . ILE E 2 315 ? 169.70300 113.67100 121.40300 1.000 46.61179 326 ILE D N 1
ATOM 14857 C CA . ILE E 2 315 ? 169.63300 115.11500 121.60100 1.000 46.61179 326 ILE D CA 1
ATOM 14858 C C . ILE E 2 315 ? 169.74900 115.51700 123.06600 1.000 46.61179 326 ILE D C 1
ATOM 14859 O O . ILE E 2 315 ? 169.95800 116.70000 123.35600 1.000 46.61179 326 ILE D O 1
ATOM 14864 N N . LEU E 2 316 ? 169.62300 114.57700 123.99800 1.000 45.98400 327 LEU D N 1
ATOM 14865 C CA . LEU E 2 316 ? 169.74400 114.87300 125.42700 1.000 45.98400 327 LEU D CA 1
ATOM 14866 C C . LEU E 2 316 ? 170.13300 113.59800 126.15500 1.000 45.98400 327 LEU D C 1
ATOM 14867 O O . LEU E 2 316 ? 169.30000 112.94100 126.79000 1.000 45.98400 327 LEU D O 1
ATOM 14872 N N . PRO E 2 317 ? 171.40400 113.21900 126.09400 1.000 46.40234 328 PRO D N 1
ATOM 14873 C CA . PRO E 2 317 ? 171.81200 111.91400 126.63200 1.000 46.40234 328 PRO D CA 1
ATOM 14874 C C . PRO E 2 317 ? 171.76600 111.82900 128.14900 1.000 46.40234 328 PRO D C 1
ATOM 14875 O O . PRO E 2 317 ? 171.51200 112.82100 128.83600 1.000 46.40234 328 PRO D O 1
ATOM 14879 N N . LYS E 2 318 ? 172.01900 110.63300 128.67200 1.000 49.85709 329 LYS D N 1
ATOM 14880 C CA . LYS E 2 318 ? 171.91200 110.35500 130.09600 1.000 49.85709 329 LYS D CA 1
ATOM 14881 C C . LYS E 2 318 ? 173.11900 110.89300 130.85800 1.000 49.85709 329 LYS D C 1
ATOM 14882 O O . LYS E 2 318 ? 174.03600 111.49700 130.29800 1.000 49.85709 329 LYS D O 1
ATOM 14888 N N . GLY E 2 319 ? 173.11700 110.63500 132.16300 1.000 54.05160 330 GLY D N 1
ATOM 14889 C CA . GLY E 2 319 ? 174.22300 110.97700 133.03000 1.000 54.05160 330 GLY D CA 1
ATOM 14890 C C . GLY E 2 319 ? 175.34900 109.96800 132.95300 1.000 54.05160 330 GLY D C 1
ATOM 14891 O O . GLY E 2 319 ? 175.66200 109.47900 131.86600 1.000 54.05160 330 GLY D O 1
ATOM 14892 N N . ASP E 2 320 ? 175.96900 109.64100 134.09000 1.000 57.62416 331 ASP D N 1
ATOM 14893 C CA . ASP E 2 320 ? 177.09700 108.72200 134.09000 1.000 57.62416 331 ASP D CA 1
ATOM 14894 C C . ASP E 2 320 ? 176.79100 107.34400 134.65700 1.000 57.62416 331 ASP D C 1
ATOM 14895 O O . ASP E 2 320 ? 177.55900 106.41300 134.39800 1.000 57.62416 331 ASP D O 1
ATOM 14900 N N . GLN E 2 321 ? 175.71100 107.19000 135.42100 1.000 61.65639 332 GLN D N 1
ATOM 14901 C CA . GLN E 2 321 ? 175.17300 105.86500 135.71300 1.000 61.65639 332 GLN D CA 1
ATOM 14902 C C . GLN E 2 321 ? 176.16600 104.93700 136.40100 1.000 61.65639 332 GLN D C 1
ATOM 14903 O O . GLN E 2 321 ? 176.65900 103.98700 135.78700 1.000 61.65639 332 GLN D O 1
ATOM 14909 N N . THR E 2 322 ? 176.48900 105.22400 137.65900 1.000 63.55388 333 THR D N 1
ATOM 14910 C CA . THR E 2 322 ? 177.39000 104.39900 138.45800 1.000 63.55388 333 THR D CA 1
ATOM 14911 C C . THR E 2 322 ? 177.03700 102.91400 138.42500 1.000 63.55388 333 THR D C 1
ATOM 14912 O O . THR E 2 322 ? 175.90300 102.54000 138.11200 1.000 63.55388 333 THR D O 1
ATOM 14916 N N . PHE E 2 323 ? 178.03100 102.07400 138.73100 1.000 65.35776 334 PHE D N 1
ATOM 14917 C CA . PHE E 2 323 ? 177.91900 100.61700 138.66800 1.000 65.35776 334 PHE D CA 1
ATOM 14918 C C . PHE E 2 323 ? 176.59200 100.07300 139.19400 1.000 65.35776 334 PHE D C 1
ATOM 14919 O O . PHE E 2 323 ? 175.91900 99.28400 138.51900 1.000 65.35776 334 PHE D O 1
ATOM 14927 N N . ASP E 2 324 ? 176.21100 100.46900 140.41100 1.000 65.61473 335 ASP D N 1
ATOM 14928 C CA . ASP E 2 324 ? 174.98100 99.95100 141.00200 1.000 65.61473 335 ASP D CA 1
ATOM 14929 C C . ASP E 2 324 ? 173.75900 100.33600 140.18300 1.000 65.61473 335 ASP D C 1
ATOM 14930 O O . ASP E 2 324 ? 172.80400 99.56000 140.08700 1.000 65.61473 335 ASP D O 1
ATOM 14935 N N . GLU E 2 325 ? 173.76200 101.53200 139.59300 1.000 63.38634 336 GLU D N 1
ATOM 14936 C CA . GLU E 2 325 ? 172.63300 101.93300 138.76200 1.000 63.38634 336 GLU D CA 1
ATOM 14937 C C . GLU E 2 325 ? 172.54200 101.08000 137.50400 1.000 63.38634 336 GLU D C 1
ATOM 14938 O O . GLU E 2 325 ? 171.44400 100.70300 137.08000 1.000 63.38634 336 GLU D O 1
ATOM 14944 N N . LYS E 2 326 ? 173.68700 100.74900 136.90700 1.000 60.89868 337 LYS D N 1
ATOM 14945 C CA . LYS E 2 326 ? 173.69600 99.84600 135.76200 1.000 60.89868 337 LYS D CA 1
ATOM 14946 C C . LYS E 2 326 ? 173.15100 98.47600 136.14200 1.000 60.89868 337 LYS D C 1
ATOM 14947 O O . LYS E 2 326 ? 172.33400 97.88900 135.41800 1.000 60.89868 337 LYS D O 1
ATOM 14953 N N . ALA E 2 327 ? 173.60900 97.94300 137.27600 1.000 60.33750 338 ALA D N 1
ATOM 14954 C CA . ALA E 2 327 ? 173.13800 96.63500 137.71300 1.000 60.33750 338 ALA D CA 1
ATOM 14955 C C . ALA E 2 327 ? 171.64400 96.65900 138.00600 1.000 60.33750 338 ALA D C 1
ATOM 14956 O O . ALA E 2 327 ? 170.92800 95.70500 137.68800 1.000 60.33750 338 ALA D O 1
ATOM 14958 N N . SER E 2 328 ? 171.15900 97.73600 138.62400 1.000 58.82865 339 SER D N 1
ATOM 14959 C CA . SER E 2 328 ? 169.72800 97.89400 138.85100 1.000 58.82865 339 SER D CA 1
ATOM 14960 C C . SER E 2 328 ? 168.96000 97.87600 137.54100 1.000 58.82865 339 SER D C 1
ATOM 14961 O O . SER E 2 328 ? 167.93700 97.19500 137.41600 1.000 58.82865 339 SER D O 1
ATOM 14964 N N . PHE E 2 329 ? 169.42700 98.64800 136.55900 1.000 55.43243 340 PHE D N 1
ATOM 14965 C CA . PHE E 2 329 ? 168.77400 98.67300 135.25600 1.000 55.43243 340 PHE D CA 1
ATOM 14966 C C . PHE E 2 329 ? 168.67000 97.27000 134.67300 1.000 55.43243 340 PHE D C 1
ATOM 14967 O O . PHE E 2 329 ? 167.59600 96.84100 134.23200 1.000 55.43243 340 PHE D O 1
ATOM 14975 N N . SER E 2 330 ? 169.78300 96.53700 134.67300 1.000 57.94525 341 SER D N 1
ATOM 14976 C CA . SER E 2 330 ? 169.78900 95.20300 134.07600 1.000 57.94525 341 SER D CA 1
ATOM 14977 C C . SER E 2 330 ? 168.87200 94.24900 134.83100 1.000 57.94525 341 SER D C 1
ATOM 14978 O O . SER E 2 330 ? 168.08700 93.51100 134.22300 1.000 57.94525 341 SER D O 1
ATOM 14981 N N . LEU E 2 331 ? 168.96100 94.24200 136.16100 1.000 57.73066 342 LEU D N 1
ATOM 14982 C CA . LEU E 2 331 ? 168.16200 93.30700 136.94300 1.000 57.73066 342 LEU D CA 1
ATOM 14983 C C . LEU E 2 331 ? 166.67700 93.61900 136.82300 1.000 57.73066 342 LEU D C 1
ATOM 14984 O O . LEU E 2 331 ? 165.84400 92.70700 136.81600 1.000 57.73066 342 LEU D O 1
ATOM 14989 N N . ILE E 2 332 ? 166.32200 94.89700 136.70400 1.000 57.92723 343 ILE D N 1
ATOM 14990 C CA . ILE E 2 332 ? 164.91600 95.25700 136.56700 1.000 57.92723 343 ILE D CA 1
ATOM 14991 C C . ILE E 2 332 ? 164.40900 94.91600 135.17100 1.000 57.92723 343 ILE D C 1
ATOM 14992 O O . ILE E 2 332 ? 163.25700 94.49500 135.00000 1.000 57.92723 343 ILE D O 1
ATOM 14997 N N . GLU E 2 333 ? 165.25600 95.07200 134.15300 1.000 58.51510 344 GLU D N 1
ATOM 14998 C CA . GLU E 2 333 ? 164.88500 94.59500 132.82600 1.000 58.51510 344 GLU D CA 1
ATOM 14999 C C . GLU E 2 333 ? 164.64400 93.09100 132.83500 1.000 58.51510 344 GLU D C 1
ATOM 15000 O O . GLU E 2 333 ? 163.70700 92.60000 132.19500 1.000 58.51510 344 GLU D O 1
ATOM 15006 N N . LYS E 2 334 ? 165.47900 92.34300 133.56200 1.000 60.01583 345 LYS D N 1
ATOM 15007 C CA . LYS E 2 334 ? 165.26300 90.90400 133.69400 1.000 60.01583 345 LYS D CA 1
ATOM 15008 C C . LYS E 2 334 ? 163.94800 90.61200 134.40600 1.000 60.01583 345 LYS D C 1
ATOM 15009 O O . LYS E 2 334 ? 163.18600 89.73000 133.99000 1.000 60.01583 345 LYS D O 1
ATOM 15015 N N . GLU E 2 335 ? 163.68300 91.33100 135.50100 1.000 61.92631 346 GLU D N 1
ATOM 15016 C CA . GLU E 2 335 ? 162.42700 91.17100 136.22300 1.000 61.92631 346 GLU D CA 1
ATOM 15017 C C . GLU E 2 335 ? 161.23200 91.38000 135.31400 1.000 61.92631 346 GLU D C 1
ATOM 15018 O O . GLU E 2 335 ? 160.26300 90.62000 135.37600 1.000 61.92631 346 GLU D O 1
ATOM 15024 N N . CYS E 2 336 ? 161.28500 92.39800 134.45900 1.000 60.32951 347 CYS D N 1
ATOM 15025 C CA . CYS E 2 336 ? 160.13400 92.69800 133.61900 1.000 60.32951 347 CYS D CA 1
ATOM 15026 C C . CYS E 2 336 ? 160.02500 91.73000 132.45100 1.000 60.32951 347 CYS D C 1
ATOM 15027 O O . CYS E 2 336 ? 158.91400 91.43800 131.99900 1.000 60.32951 347 CYS D O 1
ATOM 15030 N N . GLN E 2 337 ? 161.15100 91.20900 131.96300 1.000 60.24630 348 GLN D N 1
ATOM 15031 C CA . GLN E 2 337 ? 161.09200 90.18700 130.92600 1.000 60.24630 348 GLN D CA 1
ATOM 15032 C C . GLN E 2 337 ? 160.55800 88.87000 131.47100 1.000 60.24630 348 GLN D C 1
ATOM 15033 O O . GLN E 2 337 ? 159.91300 88.11300 130.73800 1.000 60.24630 348 GLN D O 1
ATOM 15039 N N . PHE E 2 338 ? 160.81200 88.58200 132.74700 1.000 61.47494 349 PHE D N 1
ATOM 15040 C CA . PHE E 2 338 ? 160.32200 87.35200 133.35400 1.000 61.47494 349 PHE D CA 1
ATOM 15041 C C . PHE E 2 338 ? 158.81200 87.34800 133.56200 1.000 61.47494 349 PHE D C 1
ATOM 15042 O O . PHE E 2 338 ? 158.27600 86.34300 134.03900 1.000 61.47494 349 PHE D O 1
ATOM 15050 N N . ALA E 2 339 ? 158.11300 88.43600 133.22600 1.000 61.77507 350 ALA D N 1
ATOM 15051 C CA . ALA E 2 339 ? 156.67300 88.52800 133.43600 1.000 61.77507 350 ALA D CA 1
ATOM 15052 C C . ALA E 2 339 ? 155.92600 88.88900 132.15700 1.000 61.77507 350 ALA D C 1
ATOM 15053 O O . ALA E 2 339 ? 154.79000 89.36500 132.22400 1.000 61.77507 350 ALA D O 1
ATOM 15055 N N . LYS E 2 340 ? 156.53300 88.64300 131.00000 1.000 61.65934 351 LYS D N 1
ATOM 15056 C CA . LYS E 2 340 ? 155.94700 88.91400 129.68600 1.000 61.65934 351 LYS D CA 1
ATOM 15057 C C . LYS E 2 340 ? 155.44500 90.35500 129.60000 1.000 61.65934 351 LYS D C 1
ATOM 15058 O O . LYS E 2 340 ? 154.34300 90.62700 129.12500 1.000 61.65934 351 LYS D O 1
ATOM 15064 N N . TYR E 2 341 ? 156.26600 91.29000 130.06000 1.000 58.43789 352 TYR D N 1
ATOM 15065 C CA . TYR E 2 341 ? 155.83500 92.67700 130.14500 1.000 58.43789 352 TYR D CA 1
ATOM 15066 C C . TYR E 2 341 ? 156.14600 93.49100 128.89400 1.000 58.43789 352 TYR D C 1
ATOM 15067 O O . TYR E 2 341 ? 156.00900 94.71700 128.92800 1.000 58.43789 352 TYR D O 1
ATOM 15076 N N . LYS E 2 342 ? 156.53500 92.84800 127.79700 1.000 54.70111 353 LYS D N 1
ATOM 15077 C CA . LYS E 2 342 ? 156.88600 93.53600 126.55400 1.000 54.70111 353 LYS D CA 1
ATOM 15078 C C . LYS E 2 342 ? 157.93000 94.62600 126.81100 1.000 54.70111 353 LYS D C 1
ATOM 15079 O O . LYS E 2 342 ? 157.68500 95.82200 126.66700 1.000 54.70111 353 LYS D O 1
ATOM 15085 N N . VAL E 2 343 ? 159.10500 94.17000 127.21700 1.000 53.95939 354 VAL D N 1
ATOM 15086 C CA . VAL E 2 343 ? 160.19500 95.07000 127.57000 1.000 53.95939 354 VAL D CA 1
ATOM 15087 C C . VAL E 2 343 ? 160.89800 95.53800 126.30400 1.000 53.95939 354 VAL D C 1
ATOM 15088 O O . VAL E 2 343 ? 161.11400 94.75500 125.37200 1.000 53.95939 354 VAL D O 1
ATOM 15092 N N . GLU E 2 344 ? 161.24900 96.82000 126.26500 1.000 51.51167 355 GLU D N 1
ATOM 15093 C CA . GLU E 2 344 ? 162.10600 97.36400 125.22300 1.000 51.51167 355 GLU D CA 1
ATOM 15094 C C . GLU E 2 344 ? 163.07000 98.34400 125.86700 1.000 51.51167 355 GLU D C 1
ATOM 15095 O O . GLU E 2 344 ? 162.71900 99.01300 126.83900 1.000 51.51167 355 GLU D O 1
ATOM 15101 N N . LYS E 2 345 ? 164.29400 98.40900 125.35600 1.000 49.78428 356 LYS D N 1
ATOM 15102 C CA . LYS E 2 345 ? 165.28600 99.30200 125.93200 1.000 49.78428 356 LYS D CA 1
ATOM 15103 C C . LYS E 2 345 ? 166.14900 99.89200 124.83100 1.000 49.78428 356 LYS D C 1
ATOM 15104 O O . LYS E 2 345 ? 166.14800 99.42300 123.69200 1.000 49.78428 356 LYS D O 1
ATOM 15110 N N . GLY E 2 346 ? 166.88300 100.94300 125.19200 1.000 51.55758 357 GLY D N 1
ATOM 15111 C CA . GLY E 2 346 ? 167.77900 101.60800 124.27500 1.000 51.55758 357 GLY D CA 1
ATOM 15112 C C . GLY E 2 346 ? 169.21800 101.16000 124.46600 1.000 51.55758 357 GLY D C 1
ATOM 15113 O O . GLY E 2 346 ? 169.56200 100.47300 125.42000 1.000 51.55758 357 GLY D O 1
ATOM 15114 N N . ASP E 2 347 ? 170.06200 101.56800 123.52400 1.000 55.23501 358 ASP D N 1
ATOM 15115 C CA . ASP E 2 347 ? 171.46800 101.19200 123.57000 1.000 55.23501 358 ASP D CA 1
ATOM 15116 C C . ASP E 2 347 ? 172.16700 101.86500 124.74200 1.000 55.23501 358 ASP D C 1
ATOM 15117 O O . ASP E 2 347 ? 171.79900 102.96800 125.15400 1.000 55.23501 358 ASP D O 1
ATOM 15122 N N . ASN E 2 348 ? 173.17100 101.17400 125.29000 1.000 56.55466 359 ASN D N 1
ATOM 15123 C CA . ASN E 2 348 ? 173.86500 101.58500 126.51200 1.000 56.55466 359 ASN D CA 1
ATOM 15124 C C . ASN E 2 348 ? 172.88300 101.83600 127.65300 1.000 56.55466 359 ASN D C 1
ATOM 15125 O O . ASN E 2 348 ? 173.08700 102.72600 128.48100 1.000 56.55466 359 ASN D O 1
ATOM 15130 N N . GLN E 2 349 ? 171.83900 101.01300 127.71800 1.000 54.57370 360 GLN D N 1
ATOM 15131 C CA . GLN E 2 349 ? 170.73300 101.16300 128.66400 1.000 54.57370 360 GLN D CA 1
ATOM 15132 C C . GLN E 2 349 ? 170.36700 102.63100 128.83900 1.000 54.57370 360 GLN D C 1
ATOM 15133 O O . GLN E 2 349 ? 170.50300 103.21800 129.91000 1.000 54.57370 360 GLN D O 1
ATOM 15139 N N . SER E 2 350 ? 169.93300 103.23300 127.73600 1.000 50.96001 361 SER D N 1
ATOM 15140 C CA . SER E 2 350 ? 169.58800 104.64600 127.77000 1.000 50.96001 361 SER D CA 1
ATOM 15141 C C . SER E 2 350 ? 168.18000 104.86400 128.30000 1.000 50.96001 361 SER D C 1
ATOM 15142 O O . SER E 2 350 ? 167.92300 105.85500 128.98800 1.000 50.96001 361 SER D O 1
ATOM 15145 N N . TRP E 2 351 ? 167.26000 103.95700 127.99400 1.000 48.14479 362 TRP D N 1
ATOM 15146 C CA . TRP E 2 351 ? 165.88800 104.08200 128.45700 1.000 48.14479 362 TRP D CA 1
ATOM 15147 C C . TRP E 2 351 ? 165.28500 102.69200 128.57900 1.000 48.14479 362 TRP D C 1
ATOM 15148 O O . TRP E 2 351 ? 165.90000 101.69000 128.21300 1.000 48.14479 362 TRP D O 1
ATOM 15159 N N . LEU E 2 352 ? 164.06500 102.64300 129.10600 1.000 48.39596 363 LEU D N 1
ATOM 15160 C CA . LEU E 2 352 ? 163.36600 101.38300 129.31300 1.000 48.39596 363 LEU D CA 1
ATOM 15161 C C . LEU E 2 352 ? 161.86800 101.62600 129.24000 1.000 48.39596 363 LEU D C 1
ATOM 15162 O O . LEU E 2 352 ? 161.33500 102.44500 129.99200 1.000 48.39596 363 LEU D O 1
ATOM 15167 N N . LEU E 2 353 ? 161.19800 100.91800 128.33500 1.000 47.09569 364 LEU D N 1
ATOM 15168 C CA . LEU E 2 353 ? 159.74900 100.93700 128.20900 1.000 47.09569 364 LEU D CA 1
ATOM 15169 C C . LEU E 2 353 ? 159.21000 99.55900 128.55000 1.000 47.09569 364 LEU D C 1
ATOM 15170 O O . LEU E 2 353 ? 159.66500 98.55500 127.99400 1.000 47.09569 364 LEU D O 1
ATOM 15175 N N . VAL E 2 354 ? 158.24100 99.51300 129.45700 1.000 49.47558 365 VAL D N 1
ATOM 15176 C CA . VAL E 2 354 ? 157.67400 98.26300 129.94600 1.000 49.47558 365 VAL D CA 1
ATOM 15177 C C . VAL E 2 354 ? 156.16000 98.37000 129.86900 1.000 49.47558 365 VAL D C 1
ATOM 15178 O O . VAL E 2 354 ? 155.56900 99.26800 130.47700 1.000 49.47558 365 VAL D O 1
ATOM 15182 N N . LYS E 2 355 ? 155.53400 97.46700 129.11900 1.000 50.90118 366 LYS D N 1
ATOM 15183 C CA . LYS E 2 355 ? 154.07900 97.43900 128.97800 1.000 50.90118 366 LYS D CA 1
ATOM 15184 C C . LYS E 2 355 ? 153.52800 96.34600 129.88600 1.000 50.90118 366 LYS D C 1
ATOM 15185 O O . LYS E 2 355 ? 153.29300 95.21800 129.45700 1.000 50.90118 366 LYS D O 1
ATOM 15191 N N . SER E 2 356 ? 153.31400 96.68700 131.14100 1.000 51.17650 367 SER D N 1
ATOM 15192 C CA . SER E 2 356 ? 152.73600 95.75400 132.09100 1.000 51.17650 367 SER D CA 1
ATOM 15193 C C . SER E 2 356 ? 151.24600 96.00600 132.24200 1.000 51.17650 367 SER D C 1
ATOM 15194 O O . SER E 2 356 ? 150.76400 97.11500 131.99700 1.000 51.17650 367 SER D O 1
ATOM 15197 N N . PRO E 2 357 ? 150.47600 94.99500 132.63400 1.000 53.41736 368 PRO D N 1
ATOM 15198 C CA . PRO E 2 357 ? 149.05100 95.21800 132.89000 1.000 53.41736 368 PRO D CA 1
ATOM 15199 C C . PRO E 2 357 ? 148.83600 96.11100 134.10100 1.000 53.41736 368 PRO D C 1
ATOM 15200 O O . PRO E 2 357 ? 149.70500 96.26800 134.96000 1.000 53.41736 368 PRO D O 1
ATOM 15204 N N . LEU E 2 358 ? 147.65000 96.70900 134.15400 1.000 53.35738 369 LEU D N 1
ATOM 15205 C CA . LEU E 2 358 ? 147.33500 97.65300 135.21700 1.000 53.35738 369 LEU D CA 1
ATOM 15206 C C . LEU E 2 358 ? 147.39500 96.98700 136.58400 1.000 53.35738 369 LEU D C 1
ATOM 15207 O O . LEU E 2 358 ? 146.89400 95.87800 136.77800 1.000 53.35738 369 LEU D O 1
ATOM 15212 N N . GLY E 2 359 ? 148.00900 97.68000 137.53900 1.000 57.28706 370 GLY D N 1
ATOM 15213 C CA . GLY E 2 359 ? 148.12400 97.17800 138.89100 1.000 57.28706 370 GLY D CA 1
ATOM 15214 C C . GLY E 2 359 ? 149.18900 96.13000 139.08700 1.000 57.28706 370 GLY D C 1
ATOM 15215 O O . GLY E 2 359 ? 149.24900 95.52000 140.15900 1.000 57.28706 370 GLY D O 1
ATOM 15216 N N . SER E 2 360 ? 150.03400 95.90200 138.09200 1.000 59.80594 371 SER D N 1
ATOM 15217 C CA . SER E 2 360 ? 150.99300 94.81800 138.17000 1.000 59.80594 371 SER D CA 1
ATOM 15218 C C . SER E 2 360 ? 152.22200 95.21300 138.97800 1.000 59.80594 371 SER D C 1
ATOM 15219 O O . SER E 2 360 ? 152.54200 96.39200 139.15000 1.000 59.80594 371 SER D O 1
ATOM 15222 N N . PHE E 2 361 ? 152.91700 94.19100 139.46200 1.000 63.03410 372 PHE D N 1
ATOM 15223 C CA . PHE E 2 361 ? 154.25100 94.33300 140.02900 1.000 63.03410 372 PHE D CA 1
ATOM 15224 C C . PHE E 2 361 ? 155.21000 94.90800 138.99400 1.000 63.03410 372 PHE D C 1
ATOM 15225 O O . PHE E 2 361 ? 155.39000 94.34600 137.91000 1.000 63.03410 372 PHE D O 1
ATOM 15233 N N . GLY E 2 362 ? 155.81700 96.04200 139.32900 1.000 58.73751 373 GLY D N 1
ATOM 15234 C CA . GLY E 2 362 ? 156.90000 96.59400 138.54200 1.000 58.73751 373 GLY D CA 1
ATOM 15235 C C . GLY E 2 362 ? 157.87900 97.39700 139.37300 1.000 58.73751 373 GLY D C 1
ATOM 15236 O O . GLY E 2 362 ? 157.48800 98.36300 140.03300 1.000 58.73751 373 GLY D O 1
ATOM 15237 N N . ASN E 2 363 ? 159.15300 97.02200 139.34400 1.000 57.03229 374 ASN D N 1
ATOM 15238 C CA . ASN E 2 363 ? 160.18000 97.75700 140.06700 1.000 57.03229 374 ASN D CA 1
ATOM 15239 C C . ASN E 2 363 ? 160.57800 98.98500 139.26500 1.000 57.03229 374 ASN D C 1
ATOM 15240 O O . ASN E 2 363 ? 160.82400 98.89300 138.06000 1.000 57.03229 374 ASN D O 1
ATOM 15245 N N . GLN E 2 364 ? 160.63700 100.13200 139.93100 1.000 50.56988 375 GLN D N 1
ATOM 15246 C CA . GLN E 2 364 ? 160.85700 101.39500 139.23500 1.000 50.56988 375 GLN D CA 1
ATOM 15247 C C . GLN E 2 364 ? 162.20400 101.99700 139.60100 1.000 50.56988 375 GLN D C 1
ATOM 15248 O O . GLN E 2 364 ? 162.34800 102.59000 140.68200 1.000 50.56988 375 GLN D O 1
ATOM 15254 N N . PRO E 2 365 ? 163.21700 101.87100 138.75300 1.000 51.75241 376 PRO D N 1
ATOM 15255 C CA . PRO E 2 365 ? 164.36000 102.77300 138.83800 1.000 51.75241 376 PRO D CA 1
ATOM 15256 C C . PRO E 2 365 ? 164.05000 104.04000 138.06300 1.000 51.75241 376 PRO D C 1
ATOM 15257 O O . PRO E 2 365 ? 163.32300 104.03700 137.06800 1.000 51.75241 376 PRO D O 1
ATOM 15261 N N . LEU E 2 366 ? 164.61300 105.14400 138.53200 1.000 49.34917 377 LEU D N 1
ATOM 15262 C CA . LEU E 2 366 ? 164.33200 106.43800 137.92200 1.000 49.34917 377 LEU D CA 1
ATOM 15263 C C . LEU E 2 366 ? 165.39100 106.80200 136.90100 1.000 49.34917 377 LEU D C 1
ATOM 15264 O O . LEU E 2 366 ? 165.74700 107.97100 136.75500 1.000 49.34917 377 LEU D O 1
ATOM 15269 N N . ALA E 2 367 ? 165.91500 105.81300 136.17700 1.000 49.83299 378 ALA D N 1
ATOM 15270 C CA . ALA E 2 367 ? 166.98200 106.10500 135.22500 1.000 49.83299 378 ALA D CA 1
ATOM 15271 C C . ALA E 2 367 ? 166.41200 106.76400 133.97400 1.000 49.83299 378 ALA D C 1
ATOM 15272 O O . ALA E 2 367 ? 166.62800 107.95400 133.73100 1.000 49.83299 378 ALA D O 1
ATOM 15274 N N . ARG E 2 368 ? 165.67200 106.00100 133.16900 1.000 45.64002 379 ARG D N 1
ATOM 15275 C CA . ARG E 2 368 ? 164.69800 106.57700 132.24900 1.000 45.64002 379 ARG D CA 1
ATOM 15276 C C . ARG E 2 368 ? 163.51100 105.64300 132.07400 1.000 45.64002 379 ARG D C 1
ATOM 15277 O O . ARG E 2 368 ? 162.84600 105.67300 131.03400 1.000 45.64002 379 ARG D O 1
ATOM 15285 N N . SER E 2 369 ? 163.24900 104.80300 133.06900 1.000 47.46784 380 SER D N 1
ATOM 15286 C CA . SER E 2 369 ? 162.25800 103.74900 132.94600 1.000 47.46784 380 SER D CA 1
ATOM 15287 C C . SER E 2 369 ? 160.84800 104.31600 132.97400 1.000 47.46784 380 SER D C 1
ATOM 15288 O O . SER E 2 369 ? 160.56000 105.29700 133.66200 1.000 47.46784 380 SER D O 1
ATOM 15291 N N . ALA E 2 370 ? 159.96100 103.67900 132.21900 1.000 45.98287 381 ALA D N 1
ATOM 15292 C CA . ALA E 2 370 ? 158.55800 104.05400 132.21500 1.000 45.98287 381 ALA D CA 1
ATOM 15293 C C . ALA E 2 370 ? 157.71800 102.80500 132.02500 1.000 45.98287 381 ALA D C 1
ATOM 15294 O O . ALA E 2 370 ? 158.02300 101.96800 131.17400 1.000 45.98287 381 ALA D O 1
ATOM 15296 N N . TYR E 2 371 ? 156.66400 102.68800 132.82100 1.000 47.13869 382 TYR D N 1
ATOM 15297 C CA . TYR E 2 371 ? 155.70500 101.60000 132.71300 1.000 47.13869 382 TYR D CA 1
ATOM 15298 C C . TYR E 2 371 ? 154.44200 102.15100 132.07200 1.000 47.13869 382 TYR D C 1
ATOM 15299 O O . TYR E 2 371 ? 153.88100 103.13600 132.55700 1.000 47.13869 382 TYR D O 1
ATOM 15308 N N . ILE E 2 372 ? 154.00400 101.52800 130.98400 1.000 45.85363 383 ILE D N 1
ATOM 15309 C CA . ILE E 2 372 ? 152.79900 101.93800 130.27500 1.000 45.85363 383 ILE D CA 1
ATOM 15310 C C . ILE E 2 372 ? 151.72900 100.87500 130.49000 1.000 45.85363 383 ILE D C 1
ATOM 15311 O O . ILE E 2 372 ? 152.01100 99.67500 130.39800 1.000 45.85363 383 ILE D O 1
ATOM 15316 N N . HIS E 2 373 ? 150.51100 101.31200 130.80300 1.000 45.85606 384 HIS D N 1
ATOM 15317 C CA . HIS E 2 373 ? 149.40400 100.41700 131.10800 1.000 45.85606 384 HIS D CA 1
ATOM 15318 C C . HIS E 2 373 ? 148.20100 100.75600 130.24300 1.000 45.85606 384 HIS D C 1
ATOM 15319 O O . HIS E 2 373 ? 147.95500 101.92600 129.94100 1.000 45.85606 384 HIS D O 1
ATOM 15326 N N . HIS E 2 374 ? 147.45600 99.72900 129.84900 1.000 48.05242 385 HIS D N 1
ATOM 15327 C CA . HIS E 2 374 ? 146.17100 99.90700 129.19000 1.000 48.05242 385 HIS D CA 1
ATOM 15328 C C . HIS E 2 374 ? 145.07500 99.91300 130.24700 1.000 48.05242 385 HIS D C 1
ATOM 15329 O O . HIS E 2 374 ? 144.97600 98.97700 131.04400 1.000 48.05242 385 HIS D O 1
ATOM 15336 N N . VAL E 2 375 ? 144.25800 100.96700 130.26200 1.000 49.47188 386 VAL D N 1
ATOM 15337 C CA . VAL E 2 375 ? 143.28600 101.18300 131.32500 1.000 49.47188 386 VAL D CA 1
ATOM 15338 C C . VAL E 2 375 ? 141.85200 101.13400 130.81400 1.000 49.47188 386 VAL D C 1
ATOM 15339 O O . VAL E 2 375 ? 140.95900 100.64900 131.51700 1.000 49.47188 386 VAL D O 1
ATOM 15343 N N . SER E 2 376 ? 141.60500 101.65400 129.61500 1.000 51.60206 387 SER D N 1
ATOM 15344 C CA . SER E 2 376 ? 140.34600 101.66600 128.88100 1.000 51.60206 387 SER D CA 1
ATOM 15345 C C . SER E 2 376 ? 139.35400 102.71900 129.37500 1.000 51.60206 387 SER D C 1
ATOM 15346 O O . SER E 2 376 ? 138.36000 102.95600 128.68900 1.000 51.60206 387 SER D O 1
ATOM 15349 N N . ASP E 2 377 ? 139.60200 103.39400 130.49700 1.000 51.59399 388 ASP D N 1
ATOM 15350 C CA . ASP E 2 377 ? 138.71200 104.44900 130.97400 1.000 51.59399 388 ASP D CA 1
ATOM 15351 C C . ASP E 2 377 ? 139.42000 105.13800 132.13300 1.000 51.59399 388 ASP D C 1
ATOM 15352 O O . ASP E 2 377 ? 140.25900 104.54100 132.81200 1.000 51.59399 388 ASP D O 1
ATOM 15357 N N . ILE E 2 378 ? 139.05600 106.40200 132.35900 1.000 48.07175 389 ILE D N 1
ATOM 15358 C CA . ILE E 2 378 ? 139.70500 107.19800 133.39500 1.000 48.07175 389 ILE D CA 1
ATOM 15359 C C . ILE E 2 378 ? 139.41500 106.64400 134.78400 1.000 48.07175 389 ILE D C 1
ATOM 15360 O O . ILE E 2 378 ? 140.23400 106.79000 135.69700 1.000 48.07175 389 ILE D O 1
ATOM 15365 N N . SER E 2 379 ? 138.26100 105.99800 134.97100 1.000 49.79183 390 SER D N 1
ATOM 15366 C CA . SER E 2 379 ? 137.89200 105.49000 136.28800 1.000 49.79183 390 SER D CA 1
ATOM 15367 C C . SER E 2 379 ? 138.87100 104.45400 136.81500 1.000 49.79183 390 SER D C 1
ATOM 15368 O O . SER E 2 379 ? 138.88900 104.19600 138.02300 1.000 49.79183 390 SER D O 1
ATOM 15371 N N . GLU E 2 380 ? 139.67800 103.85000 135.94900 1.000 51.47511 391 GLU D N 1
ATOM 15372 C CA . GLU E 2 380 ? 140.67500 102.88800 136.38900 1.000 51.47511 391 GLU D CA 1
ATOM 15373 C C . GLU E 2 380 ? 142.01000 103.53000 136.72900 1.000 51.47511 391 GLU D C 1
ATOM 15374 O O . GLU E 2 380 ? 142.87200 102.86200 137.30600 1.000 51.47511 391 GLU D O 1
ATOM 15380 N N . ILE E 2 381 ? 142.19600 104.80300 136.39400 1.000 47.86807 392 ILE D N 1
ATOM 15381 C CA . ILE E 2 381 ? 143.42500 105.49800 136.74200 1.000 47.86807 392 ILE D CA 1
ATOM 15382 C C . ILE E 2 381 ? 143.32400 106.16100 138.11100 1.000 47.86807 392 ILE D C 1
ATOM 15383 O O . ILE E 2 381 ? 144.32300 106.25000 138.82900 1.000 47.86807 392 ILE D O 1
ATOM 15388 N N . THR E 2 382 ? 142.13000 106.61200 138.49200 1.000 46.26009 393 THR D N 1
ATOM 15389 C CA . THR E 2 382 ? 141.98200 107.36000 139.73300 1.000 46.26009 393 THR D CA 1
ATOM 15390 C C . THR E 2 382 ? 142.34100 106.58500 141.00100 1.000 46.26009 393 THR D C 1
ATOM 15391 O O . THR E 2 382 ? 142.76800 107.23700 141.96800 1.000 46.26009 393 THR D O 1
ATOM 15395 N N . PRO E 2 383 ? 142.19300 105.25800 141.09100 1.000 45.53263 394 PRO D N 1
ATOM 15396 C CA . PRO E 2 383 ? 142.69500 104.56200 142.28700 1.000 45.53263 394 PRO D CA 1
ATOM 15397 C C . PRO E 2 383 ? 144.20000 104.65000 142.46300 1.000 45.53263 394 PRO D C 1
ATOM 15398 O O . PRO E 2 383 ? 144.69200 104.32400 143.54900 1.000 45.53263 394 PRO D O 1
ATOM 15402 N N . TYR E 2 384 ? 144.94400 105.08100 141.44600 1.000 47.21196 395 TYR D N 1
ATOM 15403 C CA . TYR E 2 384 ? 146.39500 105.18800 141.52000 1.000 47.21196 395 TYR D CA 1
ATOM 15404 C C . TYR E 2 384 ? 146.86000 106.63000 141.64900 1.000 47.21196 395 TYR D C 1
ATOM 15405 O O . TYR E 2 384 ? 148.00400 106.94400 141.31000 1.000 47.21196 395 TYR D O 1
ATOM 15414 N N . ILE E 2 385 ? 145.99400 107.51000 142.13100 1.000 43.90771 396 ILE D N 1
ATOM 15415 C CA . ILE E 2 385 ? 146.30600 108.91700 142.32400 1.000 43.90771 396 ILE D CA 1
ATOM 15416 C C . ILE E 2 385 ? 146.08400 109.22000 143.79500 1.000 43.90771 396 ILE D C 1
ATOM 15417 O O . ILE E 2 385 ? 144.94700 109.17100 144.27900 1.000 43.90771 396 ILE D O 1
ATOM 15422 N N . GLU E 2 386 ? 147.15800 109.52400 144.51200 1.000 46.15986 397 GLU D N 1
ATOM 15423 C CA . GLU E 2 386 ? 147.07800 109.78700 145.93900 1.000 46.15986 397 GLU D CA 1
ATOM 15424 C C . GLU E 2 386 ? 147.04900 111.28400 146.21500 1.000 46.15986 397 GLU D C 1
ATOM 15425 O O . GLU E 2 386 ? 147.23000 112.11700 145.32600 1.000 46.15986 397 GLU D O 1
ATOM 15431 N N . ASN E 2 387 ? 146.81300 111.61900 147.48300 1.000 44.15780 398 ASN D N 1
ATOM 15432 C CA . ASN E 2 387 ? 146.53300 113.00200 147.84700 1.000 44.15780 398 ASN D CA 1
ATOM 15433 C C . ASN E 2 387 ? 147.78000 113.86900 147.74400 1.000 44.15780 398 ASN D C 1
ATOM 15434 O O . ASN E 2 387 ? 147.81500 114.84000 146.97900 1.000 44.15780 398 ASN D O 1
ATOM 15439 N N . ARG E 2 388 ? 148.81500 113.54200 148.51300 1.000 42.32253 399 ARG D N 1
ATOM 15440 C CA . ARG E 2 388 ? 150.01500 114.36400 148.57200 1.000 42.32253 399 ARG D CA 1
ATOM 15441 C C . ARG E 2 388 ? 151.20400 113.71700 147.87600 1.000 42.32253 399 ARG D C 1
ATOM 15442 O O . ARG E 2 388 ? 152.35000 114.08500 148.14800 1.000 42.32253 399 ARG D O 1
ATOM 15450 N N . ILE E 2 389 ? 150.96100 112.76500 146.98300 1.000 41.68627 400 ILE D N 1
ATOM 15451 C CA . ILE E 2 389 ? 152.01900 112.04300 146.29200 1.000 41.68627 400 ILE D CA 1
ATOM 15452 C C . ILE E 2 389 ? 152.00600 112.32900 144.79800 1.000 41.68627 400 ILE D C 1
ATOM 15453 O O . ILE E 2 389 ? 153.05200 112.55900 144.19400 1.000 41.68627 400 ILE D O 1
ATOM 15458 N N . THR E 2 390 ? 150.83200 112.31700 144.18300 1.000 40.81317 401 THR D N 1
ATOM 15459 C CA . THR E 2 390 ? 150.73400 112.60000 142.75900 1.000 40.81317 401 THR D CA 1
ATOM 15460 C C . THR E 2 390 ? 150.76900 114.10600 142.54500 1.000 40.81317 401 THR D C 1
ATOM 15461 O O . THR E 2 390 ? 149.90000 114.82800 143.04000 1.000 40.81317 401 THR D O 1
ATOM 15465 N N . GLN E 2 391 ? 151.77700 114.58000 141.81800 1.000 37.51687 402 GLN D N 1
ATOM 15466 C CA . GLN E 2 391 ? 151.96400 116.00600 141.59400 1.000 37.51687 402 GLN D CA 1
ATOM 15467 C C . GLN E 2 391 ? 151.51800 116.44300 140.20700 1.000 37.51687 402 GLN D C 1
ATOM 15468 O O . GLN E 2 391 ? 150.74700 117.39300 140.07800 1.000 37.51687 402 GLN D O 1
ATOM 15474 N N . THR E 2 392 ? 151.99800 115.77700 139.16300 1.000 36.64383 403 THR D N 1
ATOM 15475 C CA . THR E 2 392 ? 151.66900 116.12700 137.79100 1.000 36.64383 403 THR D CA 1
ATOM 15476 C C . THR E 2 392 ? 150.96000 114.95400 137.13700 1.000 36.64383 403 THR D C 1
ATOM 15477 O O . THR E 2 392 ? 151.41100 113.81100 137.24300 1.000 36.64383 403 THR D O 1
ATOM 15481 N N . VAL E 2 393 ? 149.84900 115.24400 136.47200 1.000 36.38949 404 VAL D N 1
ATOM 15482 C CA . VAL E 2 393 ? 148.95400 114.23200 135.93000 1.000 36.38949 404 VAL D CA 1
ATOM 15483 C C . VAL E 2 393 ? 148.85400 114.48000 134.43200 1.000 36.38949 404 VAL D C 1
ATOM 15484 O O . VAL E 2 393 ? 147.75800 114.58300 133.87500 1.000 36.38949 404 VAL D O 1
ATOM 15488 N N . THR E 2 394 ? 150.00500 114.70000 133.80400 1.000 37.09633 405 THR D N 1
ATOM 15489 C CA . THR E 2 394 ? 150.13400 114.96200 132.37600 1.000 37.09633 405 THR D CA 1
ATOM 15490 C C . THR E 2 394 ? 149.08500 114.25300 131.52100 1.000 37.09633 405 THR D C 1
ATOM 15491 O O . THR E 2 394 ? 148.89300 113.04000 131.63500 1.000 37.09633 405 THR D O 1
ATOM 15495 N N . VAL E 2 395 ? 148.38400 115.01600 130.68200 1.000 38.56658 406 VAL D N 1
ATOM 15496 C CA . VAL E 2 395 ? 147.35800 114.50500 129.77800 1.000 38.56658 406 VAL D CA 1
ATOM 15497 C C . VAL E 2 395 ? 147.77000 114.87000 128.36400 1.000 38.56658 406 VAL D C 1
ATOM 15498 O O . VAL E 2 395 ? 148.04400 116.03900 128.07900 1.000 38.56658 406 VAL D O 1
ATOM 15502 N N . THR E 2 396 ? 147.82400 113.87900 127.48500 1.000 42.79798 407 THR D N 1
ATOM 15503 C CA . THR E 2 396 ? 148.56500 114.11800 126.25700 1.000 42.79798 407 THR D CA 1
ATOM 15504 C C . THR E 2 396 ? 147.78100 114.89200 125.19800 1.000 42.79798 407 THR D C 1
ATOM 15505 O O . THR E 2 396 ? 148.28200 115.91600 124.71600 1.000 42.79798 407 THR D O 1
ATOM 15509 N N . PRO E 2 397 ? 146.57900 114.47200 124.78500 1.000 40.04074 408 PRO D N 1
ATOM 15510 C CA . PRO E 2 397 ? 145.76500 115.39900 123.98900 1.000 40.04074 408 PRO D CA 1
ATOM 15511 C C . PRO E 2 397 ? 145.13300 116.41200 124.92500 1.000 40.04074 408 PRO D C 1
ATOM 15512 O O . PRO E 2 397 ? 144.22200 116.06800 125.68200 1.000 40.04074 408 PRO D O 1
ATOM 15516 N N . TRP E 2 398 ? 145.61800 117.65700 124.89900 1.000 37.45284 409 TRP D N 1
ATOM 15517 C CA . TRP E 2 398 ? 145.27900 118.59600 125.96300 1.000 37.45284 409 TRP D CA 1
ATOM 15518 C C . TRP E 2 398 ? 143.77800 118.83000 126.07600 1.000 37.45284 409 TRP D C 1
ATOM 15519 O O . TRP E 2 398 ? 143.28400 119.12800 127.16600 1.000 37.45284 409 TRP D O 1
ATOM 15530 N N . GLU E 2 399 ? 143.03700 118.69500 124.97500 1.000 40.51153 410 GLU D N 1
ATOM 15531 C CA . GLU E 2 399 ? 141.58800 118.84300 125.04700 1.000 40.51153 410 GLU D CA 1
ATOM 15532 C C . GLU E 2 399 ? 140.98700 117.85200 126.02900 1.000 40.51153 410 GLU D C 1
ATOM 15533 O O . GLU E 2 399 ? 140.08800 118.20400 126.80200 1.000 40.51153 410 GLU D O 1
ATOM 15539 N N . SER E 2 400 ? 141.51100 116.63000 126.05600 1.000 39.35455 411 SER D N 1
ATOM 15540 C CA . SER E 2 400 ? 140.98500 115.62000 126.95500 1.000 39.35455 411 SER D CA 1
ATOM 15541 C C . SER E 2 400 ? 141.20400 115.97400 128.41400 1.000 39.35455 411 SER D C 1
ATOM 15542 O O . SER E 2 400 ? 140.58500 115.35000 129.28000 1.000 39.35455 411 SER D O 1
ATOM 15545 N N . SER E 2 401 ? 142.04600 116.96500 128.70700 1.000 37.92179 412 SER D N 1
ATOM 15546 C CA . SER E 2 401 ? 142.21200 117.39000 130.08800 1.000 37.92179 412 SER D CA 1
ATOM 15547 C C . SER E 2 401 ? 140.99800 118.14000 130.60400 1.000 37.92179 412 SER D C 1
ATOM 15548 O O . SER E 2 401 ? 140.84700 118.28500 131.81900 1.000 37.92179 412 SER D O 1
ATOM 15551 N N . PHE E 2 402 ? 140.13100 118.62600 129.71800 1.000 37.02247 413 PHE D N 1
ATOM 15552 C CA . PHE E 2 402 ? 138.96400 119.35500 130.18600 1.000 37.02247 413 PHE D CA 1
ATOM 15553 C C . PHE E 2 402 ? 137.88800 118.44200 130.74500 1.000 37.02247 413 PHE D C 1
ATOM 15554 O O . PHE E 2 402 ? 137.06800 118.89500 131.54900 1.000 37.02247 413 PHE D O 1
ATOM 15562 N N . LYS E 2 403 ? 137.87400 117.17500 130.34800 1.000 39.49961 414 LYS D N 1
ATOM 15563 C CA . LYS E 2 403 ? 136.90800 116.22100 130.86300 1.000 39.49961 414 LYS D CA 1
ATOM 15564 C C . LYS E 2 403 ? 137.48300 115.32200 131.94300 1.000 39.49961 414 LYS D C 1
ATOM 15565 O O . LYS E 2 403 ? 136.77000 114.45200 132.44600 1.000 39.49961 414 LYS D O 1
ATOM 15571 N N . TYR E 2 404 ? 138.74400 115.51500 132.32100 1.000 39.45868 415 TYR D N 1
ATOM 15572 C CA . TYR E 2 404 ? 139.34900 114.73800 133.39000 1.000 39.45868 415 TYR D CA 1
ATOM 15573 C C . TYR E 2 404 ? 139.82600 115.56800 134.56500 1.000 39.45868 415 TYR D C 1
ATOM 15574 O O . TYR E 2 404 ? 140.02000 115.00600 135.64500 1.000 39.45868 415 TYR D O 1
ATOM 15583 N N . ARG E 2 405 ? 140.00200 116.88000 134.39900 1.000 33.27115 416 ARG D N 1
ATOM 15584 C CA . ARG E 2 405 ? 140.64500 117.67800 135.43700 1.000 33.27115 416 ARG D CA 1
ATOM 15585 C C . ARG E 2 405 ? 139.84900 117.66000 136.73300 1.000 33.27115 416 ARG D C 1
ATOM 15586 O O . ARG E 2 405 ? 140.42800 117.74300 137.81900 1.000 33.27115 416 ARG D O 1
ATOM 15594 N N . ASP E 2 406 ? 138.52600 117.53600 136.64500 1.000 36.50201 417 ASP D N 1
ATOM 15595 C CA . ASP E 2 406 ? 137.71500 117.58300 137.85500 1.000 36.50201 417 ASP D CA 1
ATOM 15596 C C . ASP E 2 406 ? 137.92800 116.34700 138.72100 1.000 36.50201 417 ASP D C 1
ATOM 15597 O O . ASP E 2 406 ? 138.13400 116.46600 139.93300 1.000 36.50201 417 ASP D O 1
ATOM 15602 N N . VAL E 2 407 ? 137.92200 115.15600 138.12200 1.000 37.29501 418 VAL D N 1
ATOM 15603 C CA . VAL E 2 407 ? 138.10800 113.95400 138.92800 1.000 37.29501 418 VAL D CA 1
ATOM 15604 C C . VAL E 2 407 ? 139.56500 113.80400 139.35500 1.000 37.29501 418 VAL D C 1
ATOM 15605 O O . VAL E 2 407 ? 139.84800 113.29500 140.44800 1.000 37.29501 418 VAL D O 1
ATOM 15609 N N . LEU E 2 408 ? 140.50500 114.28500 138.54100 1.000 36.79510 419 LEU D N 1
ATOM 15610 C CA . LEU E 2 408 ? 141.90200 114.25600 138.95000 1.000 36.79510 419 LEU D CA 1
ATOM 15611 C C . LEU E 2 408 ? 142.13700 115.18300 140.13200 1.000 36.79510 419 LEU D C 1
ATOM 15612 O O . LEU E 2 408 ? 142.85500 114.83000 141.07300 1.000 36.79510 419 LEU D O 1
ATOM 15617 N N . ALA E 2 409 ? 141.53900 116.37300 140.09900 1.000 35.59059 420 ALA D N 1
ATOM 15618 C CA . ALA E 2 409 ? 141.62000 117.27400 141.24000 1.000 35.59059 420 ALA D CA 1
ATOM 15619 C C . ALA E 2 409 ? 140.95700 116.66400 142.46600 1.000 35.59059 420 ALA D C 1
ATOM 15620 O O . ALA E 2 409 ? 141.49200 116.75000 143.57600 1.000 35.59059 420 ALA D O 1
ATOM 15622 N N . SER E 2 410 ? 139.78900 116.04000 142.28400 1.000 38.52095 421 SER D N 1
ATOM 15623 C CA . SER E 2 410 ? 139.11800 115.37500 143.39500 1.000 38.52095 421 SER D CA 1
ATOM 15624 C C . SER E 2 410 ? 139.98000 114.28700 144.01000 1.000 38.52095 421 SER D C 1
ATOM 15625 O O . SER E 2 410 ? 139.86500 114.00800 145.20700 1.000 38.52095 421 SER D O 1
ATOM 15628 N N . HIS E 2 411 ? 140.84900 113.66200 143.22100 1.000 40.48929 422 HIS D N 1
ATOM 15629 C CA . HIS E 2 411 ? 141.68400 112.59000 143.73800 1.000 40.48929 422 HIS D CA 1
ATOM 15630 C C . HIS E 2 411 ? 143.10100 113.03200 144.07500 1.000 40.48929 422 HIS D C 1
ATOM 15631 O O . HIS E 2 411 ? 143.90800 112.19600 144.48600 1.000 40.48929 422 HIS D O 1
ATOM 15638 N N . GLY E 2 412 ? 143.42200 114.31600 143.93500 1.000 39.84839 423 GLY D N 1
ATOM 15639 C CA . GLY E 2 412 ? 144.70900 114.81300 144.38000 1.000 39.84839 423 GLY D CA 1
ATOM 15640 C C . GLY E 2 412 ? 145.74700 114.97800 143.29300 1.000 39.84839 423 GLY D C 1
ATOM 15641 O O . GLY E 2 412 ? 146.89000 114.54400 143.45100 1.000 39.84839 423 GLY D O 1
ATOM 15642 N N . ALA E 2 413 ? 145.37100 115.61700 142.18700 1.000 38.43152 424 ALA D N 1
ATOM 15643 C CA . ALA E 2 413 ? 146.28000 115.74400 141.05400 1.000 38.43152 424 ALA D CA 1
ATOM 15644 C C . ALA E 2 413 ? 147.37300 116.77000 141.32400 1.000 38.43152 424 ALA D C 1
ATOM 15645 O O . ALA E 2 413 ? 148.56300 116.45600 141.23800 1.000 38.43152 424 ALA D O 1
ATOM 15647 N N . GLU E 2 414 ? 146.98200 118.00200 141.64500 1.000 36.68773 425 GLU D N 1
ATOM 15648 C CA . GLU E 2 414 ? 147.79300 119.18900 141.89800 1.000 36.68773 425 GLU D CA 1
ATOM 15649 C C . GLU E 2 414 ? 148.33800 119.83100 140.62400 1.000 36.68773 425 GLU D C 1
ATOM 15650 O O . GLU E 2 414 ? 148.80700 120.96300 140.69200 1.000 36.68773 425 GLU D O 1
ATOM 15656 N N . ARG E 2 415 ? 148.24900 119.18400 139.46500 1.000 34.32360 426 ARG D N 1
ATOM 15657 C CA . ARG E 2 415 ? 148.73100 119.74400 138.20800 1.000 34.32360 426 ARG D CA 1
ATOM 15658 C C . ARG E 2 415 ? 148.19500 118.90900 137.06100 1.000 34.32360 426 ARG D C 1
ATOM 15659 O O . ARG E 2 415 ? 148.14000 117.68400 137.15800 1.000 34.32360 426 ARG D O 1
ATOM 15667 N N . ILE E 2 416 ? 147.81700 119.57700 135.97500 1.000 32.02660 427 ILE D N 1
ATOM 15668 C CA . ILE E 2 416 ? 147.42600 118.91600 134.73600 1.000 32.02660 427 ILE D CA 1
ATOM 15669 C C . ILE E 2 416 ? 148.05700 119.69400 133.59100 1.000 32.02660 427 ILE D C 1
ATOM 15670 O O . ILE E 2 416 ? 147.72900 120.86500 133.38400 1.000 32.02660 427 ILE D O 1
ATOM 15675 N N . VAL E 2 417 ? 148.96200 119.05400 132.85300 1.000 35.01764 428 VAL D N 1
ATOM 15676 C CA . VAL E 2 417 ? 149.74000 119.70900 131.81400 1.000 35.01764 428 VAL D CA 1
ATOM 15677 C C . VAL E 2 417 ? 149.60900 118.91600 130.51500 1.000 35.01764 428 VAL D C 1
ATOM 15678 O O . VAL E 2 417 ? 148.85800 117.94800 130.43100 1.000 35.01764 428 VAL D O 1
ATOM 15682 N N . GLU E 2 418 ? 150.35400 119.34500 129.49500 1.000 39.94544 429 GLU D N 1
ATOM 15683 C CA . GLU E 2 418 ? 150.13400 118.93300 128.11300 1.000 39.94544 429 GLU D CA 1
ATOM 15684 C C . GLU E 2 418 ? 151.15100 117.91600 127.59900 1.000 39.94544 429 GLU D C 1
ATOM 15685 O O . GLU E 2 418 ? 151.18300 117.64600 126.39600 1.000 39.94544 429 GLU D O 1
ATOM 15691 N N . SER E 2 419 ? 151.98400 117.35700 128.46800 1.000 40.69034 430 SER D N 1
ATOM 15692 C CA . SER E 2 419 ? 152.98900 116.33000 128.20800 1.000 40.69034 430 SER D CA 1
ATOM 15693 C C . SER E 2 419 ? 154.25800 116.86300 127.56100 1.000 40.69034 430 SER D C 1
ATOM 15694 O O . SER E 2 419 ? 155.23500 116.13700 127.50800 1.000 40.69034 430 SER D O 1
ATOM 15697 N N . GLY E 2 420 ? 154.30700 118.10200 127.11300 1.000 41.65145 431 GLY D N 1
ATOM 15698 C CA . GLY E 2 420 ? 155.57000 118.61000 126.62400 1.000 41.65145 431 GLY D CA 1
ATOM 15699 C C . GLY E 2 420 ? 155.99800 119.71700 127.54900 1.000 41.65145 431 GLY D C 1
ATOM 15700 O O . GLY E 2 420 ? 156.91700 120.48800 127.26100 1.000 41.65145 431 GLY D O 1
ATOM 15701 N N . MET E 2 421 ? 155.31400 119.78100 128.68900 1.000 39.31785 432 MET D N 1
ATOM 15702 C CA . MET E 2 421 ? 155.34900 120.95500 129.54700 1.000 39.31785 432 MET D CA 1
ATOM 15703 C C . MET E 2 421 ? 155.47800 120.58700 131.01700 1.000 39.31785 432 MET D C 1
ATOM 15704 O O . MET E 2 421 ? 155.18100 121.42000 131.87800 1.000 39.31785 432 MET D O 1
ATOM 15709 N N . ASN E 2 422 ? 155.90400 119.36400 131.33100 1.000 39.07486 433 ASN D N 1
ATOM 15710 C CA . ASN E 2 422 ? 155.92700 118.94600 132.72600 1.000 39.07486 433 ASN D CA 1
ATOM 15711 C C . ASN E 2 422 ? 157.00000 119.68000 133.51500 1.000 39.07486 433 ASN D C 1
ATOM 15712 O O . ASN E 2 422 ? 156.86700 119.84100 134.73100 1.000 39.07486 433 ASN D O 1
ATOM 15717 N N . ASN E 2 423 ? 158.05900 120.13700 132.84900 1.000 38.85499 434 ASN D N 1
ATOM 15718 C CA . ASN E 2 423 ? 159.12600 120.83600 133.54800 1.000 38.85499 434 ASN D CA 1
ATOM 15719 C C . ASN E 2 423 ? 158.83900 122.31600 133.71900 1.000 38.85499 434 ASN D C 1
ATOM 15720 O O . ASN E 2 423 ? 159.47200 122.96300 134.55900 1.000 38.85499 434 ASN D O 1
ATOM 15725 N N . ILE E 2 424 ? 157.90900 122.86300 132.95000 1.000 37.80451 435 ILE D N 1
ATOM 15726 C CA . ILE E 2 424 ? 157.57500 124.27800 133.00200 1.000 37.80451 435 ILE D CA 1
ATOM 15727 C C . ILE E 2 424 ? 156.41400 124.45000 133.96700 1.000 37.80451 435 ILE D C 1
ATOM 15728 O O . ILE E 2 424 ? 155.27900 124.06800 133.66600 1.000 37.80451 435 ILE D O 1
ATOM 15733 N N . PHE E 2 425 ? 156.69800 125.01600 135.13300 1.000 35.76279 436 PHE D N 1
ATOM 15734 C CA . PHE E 2 425 ? 155.65100 125.41100 136.06600 1.000 35.76279 436 PHE D CA 1
ATOM 15735 C C . PHE E 2 425 ? 155.12500 126.74600 135.57300 1.000 35.76279 436 PHE D C 1
ATOM 15736 O O . PHE E 2 425 ? 155.62700 127.80900 135.93400 1.000 35.76279 436 PHE D O 1
ATOM 15744 N N . ARG E 2 426 ? 154.11200 126.68400 134.71500 1.000 34.44077 437 ARG D N 1
ATOM 15745 C CA . ARG E 2 426 ? 153.64200 127.87900 134.03500 1.000 34.44077 437 ARG D CA 1
ATOM 15746 C C . ARG E 2 426 ? 153.19100 128.92900 135.03700 1.000 34.44077 437 ARG D C 1
ATOM 15747 O O . ARG E 2 426 ? 152.72500 128.61800 136.13500 1.000 34.44077 437 ARG D O 1
ATOM 15755 N N . VAL E 2 427 ? 153.34600 130.19100 134.64200 1.000 34.54520 438 VAL D N 1
ATOM 15756 C CA . VAL E 2 427 ? 152.97200 131.30300 135.49800 1.000 34.54520 438 VAL D CA 1
ATOM 15757 C C . VAL E 2 427 ? 151.48200 131.22200 135.78800 1.000 34.54520 438 VAL D C 1
ATOM 15758 O O . VAL E 2 427 ? 150.71000 130.66100 135.00700 1.000 34.54520 438 VAL D O 1
ATOM 15762 N N . GLY E 2 428 ? 151.08100 131.72800 136.95100 1.000 33.59851 439 GLY D N 1
ATOM 15763 C CA . GLY E 2 428 ? 149.68700 131.77500 137.32100 1.000 33.59851 439 GLY D CA 1
ATOM 15764 C C . GLY E 2 428 ? 149.15900 130.52800 137.98600 1.000 33.59851 439 GLY D C 1
ATOM 15765 O O . GLY E 2 428 ? 148.02200 130.54000 138.46800 1.000 33.59851 439 GLY D O 1
ATOM 15766 N N . GLY E 2 429 ? 149.93900 129.46300 138.03800 1.000 34.01942 440 GLY D N 1
ATOM 15767 C CA . GLY E 2 429 ? 149.51500 128.20700 138.61500 1.000 34.01942 440 GLY D CA 1
ATOM 15768 C C . GLY E 2 429 ? 149.95900 128.07100 140.05300 1.000 34.01942 440 GLY D C 1
ATOM 15769 O O . GLY E 2 429 ? 149.97600 129.04300 140.81400 1.000 34.01942 440 GLY D O 1
ATOM 15770 N N . ALA E 2 430 ? 150.33100 126.85200 140.42900 1.000 33.30861 441 ALA D N 1
ATOM 15771 C CA . ALA E 2 430 ? 150.72500 126.57300 141.79800 1.000 33.30861 441 ALA D CA 1
ATOM 15772 C C . ALA E 2 430 ? 151.78700 125.48900 141.79900 1.000 33.30861 441 ALA D C 1
ATOM 15773 O O . ALA E 2 430 ? 151.99000 124.78700 140.80600 1.000 33.30861 441 ALA D O 1
ATOM 15775 N N . HIS E 2 431 ? 152.46000 125.35900 142.93500 1.000 33.80168 442 HIS D N 1
ATOM 15776 C CA . HIS E 2 431 ? 153.50500 124.36400 143.13400 1.000 33.80168 442 HIS D CA 1
ATOM 15777 C C . HIS E 2 431 ? 153.09400 123.49500 144.31200 1.000 33.80168 442 HIS D C 1
ATOM 15778 O O . HIS E 2 431 ? 153.03400 123.97500 145.44800 1.000 33.80168 442 HIS D O 1
ATOM 15785 N N . ASP E 2 432 ? 152.80100 122.22400 144.03800 1.000 35.35798 443 ASP D N 1
ATOM 15786 C CA . ASP E 2 432 ? 152.38100 121.26700 145.06300 1.000 35.35798 443 ASP D CA 1
ATOM 15787 C C . ASP E 2 432 ? 151.09900 121.71800 145.75500 1.000 35.35798 443 ASP D C 1
ATOM 15788 O O . ASP E 2 432 ? 150.95700 121.60100 146.97300 1.000 35.35798 443 ASP D O 1
ATOM 15793 N N . GLY E 2 433 ? 150.15400 122.23200 144.97400 1.000 31.80520 444 GLY D N 1
ATOM 15794 C CA . GLY E 2 433 ? 148.91200 122.71400 145.54300 1.000 31.80520 444 GLY D CA 1
ATOM 15795 C C . GLY E 2 433 ? 149.09000 123.90700 146.44700 1.000 31.80520 444 GLY D C 1
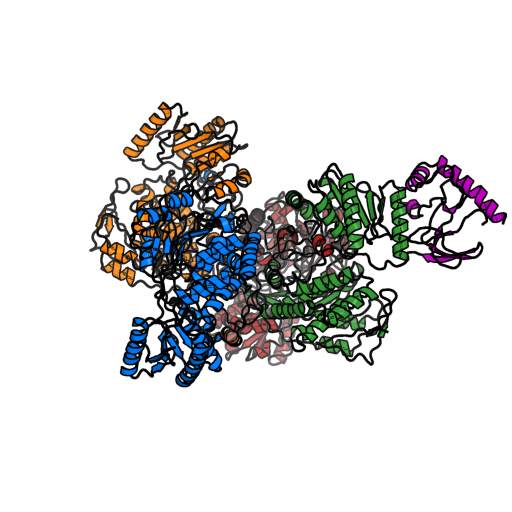ATOM 15796 O O . GLY E 2 433 ? 148.29300 124.11000 147.36600 1.000 31.80520 444 GLY D O 1
ATOM 15797 N N . MET E 2 434 ? 150.12000 124.70600 146.20600 1.000 31.92952 445 MET D N 1
ATOM 15798 C CA . MET E 2 434 ? 150.52200 125.75700 147.12500 1.000 31.92952 445 MET D CA 1
ATOM 15799 C C . MET E 2 434 ? 151.11400 126.89600 146.31900 1.000 31.92952 445 MET D C 1
ATOM 15800 O O . MET E 2 434 ? 151.97800 126.66800 145.47200 1.000 31.92952 445 MET D O 1
ATOM 15805 N N . ARG E 2 435 ? 150.63500 128.10400 146.56200 1.000 29.15901 446 ARG D N 1
ATOM 15806 C CA . ARG E 2 435 ? 151.23900 129.27000 145.93900 1.000 29.15901 446 ARG D CA 1
ATOM 15807 C C . ARG E 2 435 ? 152.34500 129.76400 146.85900 1.000 29.15901 446 ARG D C 1
ATOM 15808 O O . ARG E 2 435 ? 152.06800 130.37800 147.89400 1.000 29.15901 446 ARG D O 1
ATOM 15816 N N . PRO E 2 436 ? 153.60900 129.51300 146.50900 1.000 29.70418 447 PRO D N 1
ATOM 15817 C CA . PRO E 2 436 ? 154.66500 129.54200 147.53200 1.000 29.70418 447 PRO D CA 1
ATOM 15818 C C . PRO E 2 436 ? 154.89400 130.89800 148.16700 1.000 29.70418 447 PRO D C 1
ATOM 15819 O O . PRO E 2 436 ? 155.04400 130.96800 149.39100 1.000 29.70418 447 PRO D O 1
ATOM 15823 N N . LEU E 2 437 ? 154.92600 131.97900 147.39800 1.000 28.38268 448 LEU D N 1
ATOM 15824 C CA . LEU E 2 437 ? 155.25200 133.25200 148.02300 1.000 28.38268 448 LEU D CA 1
ATOM 15825 C C . LEU E 2 437 ? 154.05900 133.90100 148.70500 1.000 28.38268 448 LEU D C 1
ATOM 15826 O O . LEU E 2 437 ? 154.14900 135.06600 149.09600 1.000 28.38268 448 LEU D O 1
ATOM 15831 N N . GLN E 2 438 ? 152.95000 133.17900 148.85800 1.000 27.79256 449 GLN D N 1
ATOM 15832 C CA . GLN E 2 438 ? 151.95800 133.57200 149.85000 1.000 27.79256 449 GLN D CA 1
ATOM 15833 C C . GLN E 2 438 ? 152.44300 133.25300 151.25200 1.000 27.79256 449 GLN D C 1
ATOM 15834 O O . GLN E 2 438 ? 152.00400 133.88000 152.22000 1.000 27.79256 449 GLN D O 1
ATOM 15840 N N . ARG E 2 439 ? 153.33800 132.27800 151.37700 1.000 27.07807 450 ARG D N 1
ATOM 15841 C CA . ARG E 2 439 ? 153.89100 131.87400 152.65600 1.000 27.07807 450 ARG D CA 1
ATOM 15842 C C . ARG E 2 439 ? 155.25400 132.48300 152.93500 1.000 27.07807 450 ARG D C 1
ATOM 15843 O O . ARG E 2 439 ? 155.75800 132.34700 154.05200 1.000 27.07807 450 ARG D O 1
ATOM 15851 N N . LEU E 2 440 ? 155.85900 133.14200 151.95600 1.000 25.79906 451 LEU D N 1
ATOM 15852 C CA . LEU E 2 440 ? 157.08100 133.90200 152.15300 1.000 25.79906 451 LEU D CA 1
ATOM 15853 C C . LEU E 2 440 ? 156.80100 135.34800 152.52200 1.000 25.79906 451 LEU D C 1
ATOM 15854 O O . LEU E 2 440 ? 157.72300 136.16500 152.53400 1.000 25.79906 451 LEU D O 1
ATOM 15859 N N . VAL E 2 441 ? 155.55500 135.67200 152.83200 1.000 26.16227 452 VAL D N 1
ATOM 15860 C CA . VAL E 2 441 ? 155.10300 137.04200 153.00400 1.000 26.16227 452 VAL D CA 1
ATOM 15861 C C . VAL E 2 441 ? 154.26900 137.14000 154.27100 1.000 26.16227 452 VAL D C 1
ATOM 15862 O O . VAL E 2 441 ? 153.56700 136.20000 154.65400 1.000 26.16227 452 VAL D O 1
ATOM 15866 N N . LYS E 2 442 ? 154.37500 138.28400 154.93500 1.000 27.46223 453 LYS D N 1
ATOM 15867 C CA . LYS E 2 442 ? 153.57000 138.63700 156.09400 1.000 27.46223 453 LYS D CA 1
ATOM 15868 C C . LYS E 2 442 ? 152.55500 139.67400 155.63400 1.000 27.46223 453 LYS D C 1
ATOM 15869 O O . LYS E 2 442 ? 152.93200 140.77300 155.22000 1.000 27.46223 453 LYS D O 1
ATOM 15875 N N . TYR E 2 443 ? 151.27800 139.31900 155.67300 1.000 26.13758 454 TYR D N 1
ATOM 15876 C CA . TYR E 2 443 ? 150.21900 140.24600 155.29400 1.000 26.13758 454 TYR D CA 1
ATOM 15877 C C . TYR E 2 443 ? 149.93500 141.16100 156.47400 1.000 26.13758 454 TYR D C 1
ATOM 15878 O O . TYR E 2 443 ? 149.42000 140.71400 157.50100 1.000 26.13758 454 TYR D O 1
ATOM 15887 N N . ILE E 2 444 ? 150.25100 142.44100 156.33700 1.000 26.05825 455 ILE D N 1
ATOM 15888 C CA . ILE E 2 444 ? 150.07900 143.40400 157.41100 1.000 26.05825 455 ILE D CA 1
ATOM 15889 C C . ILE E 2 444 ? 148.86300 144.24900 157.08300 1.000 26.05825 455 ILE D C 1
ATOM 15890 O O . ILE E 2 444 ? 148.79300 144.86800 156.01300 1.000 26.05825 455 ILE D O 1
ATOM 15895 N N . SER E 2 445 ? 147.90300 144.25300 158.00100 1.000 26.44008 456 SER D N 1
ATOM 15896 C CA . SER E 2 445 ? 146.58700 144.82900 157.78600 1.000 26.44008 456 SER D CA 1
ATOM 15897 C C . SER E 2 445 ? 146.42600 146.08900 158.62000 1.000 26.44008 456 SER D C 1
ATOM 15898 O O . SER E 2 445 ? 146.64800 146.07000 159.83300 1.000 26.44008 456 SER D O 1
ATOM 15901 N N . HIS E 2 446 ? 146.03200 147.17100 157.96800 1.000 25.53060 457 HIS D N 1
ATOM 15902 C CA . HIS E 2 446 ? 145.74600 148.45300 158.59300 1.000 25.53060 457 HIS D CA 1
ATOM 15903 C C . HIS E 2 446 ? 144.24400 148.66000 158.43700 1.000 25.53060 457 HIS D C 1
ATOM 15904 O O . HIS E 2 446 ? 143.76600 149.07000 157.38100 1.000 25.53060 457 HIS D O 1
ATOM 15911 N N . GLU E 2 447 ? 143.50000 148.32300 159.48200 1.000 26.66732 458 GLU D N 1
ATOM 15912 C CA . GLU E 2 447 ? 142.04800 148.30200 159.41100 1.000 26.66732 458 GLU D CA 1
ATOM 15913 C C . GLU E 2 447 ? 141.48100 149.69600 159.62300 1.000 26.66732 458 GLU D C 1
ATOM 15914 O O . GLU E 2 447 ? 141.95800 150.45200 160.47100 1.000 26.66732 458 GLU D O 1
ATOM 15920 N N . ARG E 2 448 ? 140.46100 150.03600 158.84900 1.000 27.36141 459 ARG D N 1
ATOM 15921 C CA . ARG E 2 448 ? 139.97100 151.40300 158.87100 1.000 27.36141 459 ARG D CA 1
ATOM 15922 C C . ARG E 2 448 ? 138.92300 151.59200 159.96300 1.000 27.36141 459 ARG D C 1
ATOM 15923 O O . ARG E 2 448 ? 138.34900 150.62000 160.45700 1.000 27.36141 459 ARG D O 1
ATOM 15931 N N . PRO E 2 449 ? 138.65200 152.83300 160.37400 1.000 28.44317 460 PRO D N 1
ATOM 15932 C CA . PRO E 2 449 ? 138.05700 153.07300 161.69000 1.000 28.44317 460 PRO D CA 1
ATOM 15933 C C . PRO E 2 449 ? 136.58700 152.67700 161.75800 1.000 28.44317 460 PRO D C 1
ATOM 15934 O O . PRO E 2 449 ? 136.00900 152.13600 160.82100 1.000 28.44317 460 PRO D O 1
ATOM 15938 N N . TYR E 2 450 ? 135.98900 152.97000 162.91300 1.000 30.72199 461 TYR D N 1
ATOM 15939 C CA . TYR E 2 450 ? 134.61100 152.57400 163.17300 1.000 30.72199 461 TYR D CA 1
ATOM 15940 C C . TYR E 2 450 ? 133.62300 153.35900 162.32500 1.000 30.72199 461 TYR D C 1
ATOM 15941 O O . TYR E 2 450 ? 132.50900 152.88500 162.08300 1.000 30.72199 461 TYR D O 1
ATOM 15950 N N . THR E 2 451 ? 133.99800 154.55500 161.87100 1.000 29.99454 462 THR D N 1
ATOM 15951 C CA . THR E 2 451 ? 133.10200 155.32900 161.02300 1.000 29.99454 462 THR D CA 1
ATOM 15952 C C . THR E 2 451 ? 132.89900 154.68200 159.66300 1.000 29.99454 462 THR D C 1
ATOM 15953 O O . THR E 2 451 ? 131.93100 155.01200 158.97200 1.000 29.99454 462 THR D O 1
ATOM 15957 N N . TYR E 2 452 ? 133.78800 153.77700 159.26300 1.000 27.88659 463 TYR D N 1
ATOM 15958 C CA . TYR E 2 452 ? 133.63400 153.01600 158.03000 1.000 27.88659 463 TYR D CA 1
ATOM 15959 C C . TYR E 2 452 ? 132.87700 151.73500 158.35300 1.000 27.88659 463 TYR D C 1
ATOM 15960 O O . TYR E 2 452 ? 133.43700 150.80700 158.94100 1.000 27.88659 463 TYR D O 1
ATOM 15969 N N . SER E 2 453 ? 131.60800 151.68300 157.96500 1.000 28.51337 464 SER D N 1
ATOM 15970 C CA . SER E 2 453 ? 130.75800 150.56100 158.31800 1.000 28.51337 464 SER D CA 1
ATOM 15971 C C . SER E 2 453 ? 131.06200 149.35600 157.43500 1.000 28.51337 464 SER D C 1
ATOM 15972 O O . SER E 2 453 ? 131.76300 149.44500 156.42600 1.000 28.51337 464 SER D O 1
ATOM 15975 N N . THR E 2 454 ? 130.52200 148.21000 157.83200 1.000 30.65768 465 THR D N 1
ATOM 15976 C CA . THR E 2 454 ? 130.65200 147.00000 157.04100 1.000 30.65768 465 THR D CA 1
ATOM 15977 C C . THR E 2 454 ? 129.59300 146.98500 155.94000 1.000 30.65768 465 THR D C 1
ATOM 15978 O O . THR E 2 454 ? 128.75500 147.88200 155.83200 1.000 30.65768 465 THR D O 1
ATOM 15982 N N . LYS E 2 455 ? 129.63700 145.95500 155.09900 1.000 30.83059 466 LYS D N 1
ATOM 15983 C CA . LYS E 2 455 ? 128.69500 145.83700 153.99500 1.000 30.83059 466 LYS D CA 1
ATOM 15984 C C . LYS E 2 455 ? 127.35600 145.24900 154.41000 1.000 30.83059 466 LYS D C 1
ATOM 15985 O O . LYS E 2 455 ? 126.46400 145.13400 153.56400 1.000 30.83059 466 LYS D O 1
ATOM 15991 N N . ASP E 2 456 ? 127.18700 144.87300 155.67500 1.000 32.54209 467 ASP D N 1
ATOM 15992 C CA . ASP E 2 456 ? 125.98100 144.19600 156.12000 1.000 32.54209 467 ASP D CA 1
ATOM 15993 C C . ASP E 2 456 ? 125.17500 144.95500 157.15400 1.000 32.54209 467 ASP D C 1
ATOM 15994 O O . ASP E 2 456 ? 123.97200 144.70200 157.26900 1.000 32.54209 467 ASP D O 1
ATOM 15999 N N . VAL E 2 457 ? 125.77900 145.87100 157.89700 1.000 31.18329 468 VAL D N 1
ATOM 16000 C CA . VAL E 2 457 ? 125.15400 146.46900 159.06500 1.000 31.18329 468 VAL D CA 1
ATOM 16001 C C . VAL E 2 457 ? 124.69500 147.89400 158.78600 1.000 31.18329 468 VAL D C 1
ATOM 16002 O O . VAL E 2 457 ? 123.58000 148.27400 159.14700 1.000 31.18329 468 VAL D O 1
ATOM 16006 N N . ALA E 2 458 ? 125.54400 148.69700 158.14400 1.000 29.78067 469 ALA D N 1
ATOM 16007 C CA . ALA E 2 458 ? 125.24800 150.09600 157.83400 1.000 29.78067 469 ALA D CA 1
ATOM 16008 C C . ALA E 2 458 ? 125.10900 150.93700 159.09500 1.000 29.78067 469 ALA D C 1
ATOM 16009 O O . ALA E 2 458 ? 124.39600 151.94100 159.10600 1.000 29.78067 469 ALA D O 1
ATOM 16011 N N . VAL E 2 459 ? 125.78800 150.53100 160.16200 1.000 31.32924 470 VAL D N 1
ATOM 16012 C CA . VAL E 2 459 ? 125.78600 151.23800 161.43400 1.000 31.32924 470 VAL D CA 1
ATOM 16013 C C . VAL E 2 459 ? 127.23000 151.40700 161.87100 1.000 31.32924 470 VAL D C 1
ATOM 16014 O O . VAL E 2 459 ? 128.00900 150.45000 161.82300 1.000 31.32924 470 VAL D O 1
ATOM 16018 N N . LYS E 2 460 ? 127.59100 152.62100 162.27700 1.000 31.81944 471 LYS D N 1
ATOM 16019 C CA . LYS E 2 460 ? 128.93600 152.86300 162.77900 1.000 31.81944 471 LYS D CA 1
ATOM 16020 C C . LYS E 2 460 ? 129.20400 151.97900 163.98800 1.000 31.81944 471 LYS D C 1
ATOM 16021 O O . LYS E 2 460 ? 128.34200 151.79800 164.84900 1.000 31.81944 471 LYS D O 1
ATOM 16027 N N . ILE E 2 461 ? 130.41100 151.42700 164.04700 1.000 30.82852 472 ILE D N 1
ATOM 16028 C CA . ILE E 2 461 ? 130.71700 150.34900 165.00000 1.000 30.82852 472 ILE D CA 1
ATOM 16029 C C . ILE E 2 461 ? 131.14200 151.02200 166.29600 1.000 30.82852 472 ILE D C 1
ATOM 16030 O O . ILE E 2 461 ? 132.32300 151.22400 166.58600 1.000 30.82852 472 ILE D O 1
ATOM 16035 N N . GLU E 2 462 ? 130.15200 151.36200 167.11100 1.000 34.02512 473 GLU D N 1
ATOM 16036 C CA . GLU E 2 462 ? 130.36800 151.94600 168.42900 1.000 34.02512 473 GLU D CA 1
ATOM 16037 C C . GLU E 2 462 ? 129.96900 150.89000 169.45300 1.000 34.02512 473 GLU D C 1
ATOM 16038 O O . GLU E 2 462 ? 128.83000 150.85300 169.91400 1.000 34.02512 473 GLU D O 1
ATOM 16044 N N . GLN E 2 463 ? 130.92000 150.03100 169.81100 1.000 34.32288 474 GLN D N 1
ATOM 16045 C CA . GLN E 2 463 ? 130.59100 148.90000 170.66800 1.000 34.32288 474 GLN D CA 1
ATOM 16046 C C . GLN E 2 463 ? 130.28700 149.33600 172.09400 1.000 34.32288 474 GLN D C 1
ATOM 16047 O O . GLN E 2 463 ? 129.44100 148.72600 172.75600 1.000 34.32288 474 GLN D O 1
ATOM 16053 N N . THR E 2 464 ? 130.94200 150.39000 172.57900 1.000 36.34875 475 THR D N 1
ATOM 16054 C CA . THR E 2 464 ? 130.66200 150.87100 173.92700 1.000 36.34875 475 THR D CA 1
ATOM 16055 C C . THR E 2 464 ? 129.27600 151.49300 174.00500 1.000 36.34875 475 THR D C 1
ATOM 16056 O O . THR E 2 464 ? 128.51400 151.22600 174.94300 1.000 36.34875 475 THR D O 1
ATOM 16060 N N . ARG E 2 465 ? 128.93600 152.33200 173.02500 1.000 36.95216 476 ARG D N 1
ATOM 16061 C CA . ARG E 2 465 ? 127.63500 152.98800 173.02100 1.000 36.95216 476 ARG D CA 1
ATOM 16062 C C . ARG E 2 465 ? 126.50300 151.97300 173.02800 1.000 36.95216 476 ARG D C 1
ATOM 16063 O O . ARG E 2 465 ? 125.48700 152.17100 173.70300 1.000 36.95216 476 ARG D O 1
ATOM 16071 N N . TYR E 2 466 ? 126.66100 150.87800 172.29600 1.000 35.83582 477 TYR D N 1
ATOM 16072 C CA . TYR E 2 466 ? 125.62200 149.86500 172.21400 1.000 35.83582 477 TYR D CA 1
ATOM 16073 C C . TYR E 2 466 ? 125.70200 148.84100 173.33400 1.000 35.83582 477 TYR D C 1
ATOM 16074 O O . TYR E 2 466 ? 124.72000 148.13400 173.57300 1.000 35.83582 477 TYR D O 1
ATOM 16083 N N . LEU E 2 467 ? 126.83500 148.74700 174.03000 1.000 36.17066 478 LEU D N 1
ATOM 16084 C CA . LEU E 2 467 ? 126.86500 147.97000 175.26100 1.000 36.17066 478 LEU D CA 1
ATOM 16085 C C . LEU E 2 467 ? 126.15600 148.71100 176.38400 1.000 36.17066 478 LEU D C 1
ATOM 16086 O O . LEU E 2 467 ? 125.54200 148.08700 177.25500 1.000 36.17066 478 LEU D O 1
ATOM 16091 N N . GLU E 2 468 ? 126.24000 150.04100 176.38300 1.000 39.06167 479 GLU D N 1
ATOM 16092 C CA . GLU E 2 468 ? 125.45800 150.83200 177.32600 1.000 39.06167 479 GLU D CA 1
ATOM 16093 C C . GLU E 2 468 ? 123.96600 150.66800 177.06800 1.000 39.06167 479 GLU D C 1
ATOM 16094 O O . GLU E 2 468 ? 123.20200 150.29800 177.96500 1.000 39.06167 479 GLU D O 1
ATOM 16100 N N . GLU E 2 469 ? 123.53400 150.94600 175.83800 1.000 39.96291 480 GLU D N 1
ATOM 16101 C CA . GLU E 2 469 ? 122.11900 150.89300 175.49700 1.000 39.96291 480 GLU D CA 1
ATOM 16102 C C . GLU E 2 469 ? 121.57600 149.47600 175.40300 1.000 39.96291 480 GLU D C 1
ATOM 16103 O O . GLU E 2 469 ? 120.35600 149.31400 175.30200 1.000 39.96291 480 GLU D O 1
ATOM 16109 N N . ASP E 2 470 ? 122.43800 148.46000 175.42000 1.000 39.84542 481 ASP D N 1
ATOM 16110 C CA . ASP E 2 470 ? 122.02800 147.06200 175.29000 1.000 39.84542 481 ASP D CA 1
ATOM 16111 C C . ASP E 2 470 ? 121.34100 146.81800 173.94400 1.000 39.84542 481 ASP D C 1
ATOM 16112 O O . ASP E 2 470 ? 120.19400 146.37500 173.86800 1.000 39.84542 481 ASP D O 1
ATOM 16117 N N . LYS E 2 471 ? 122.07100 147.12200 172.87300 1.000 36.93611 482 LYS D N 1
ATOM 16118 C CA . LYS E 2 471 ? 121.57500 146.97700 171.50500 1.000 36.93611 482 LYS D CA 1
ATOM 16119 C C . LYS E 2 471 ? 122.59200 146.17700 170.69900 1.000 36.93611 482 LYS D C 1
ATOM 16120 O O . LYS E 2 471 ? 123.60100 146.72800 170.25200 1.000 36.93611 482 LYS D O 1
ATOM 16126 N N . PHE E 2 472 ? 122.34900 144.89200 170.52300 1.000 32.05201 483 PHE D N 1
ATOM 16127 C CA . PHE E 2 472 ? 123.19000 144.16700 169.57700 1.000 32.05201 483 PHE D CA 1
ATOM 16128 C C . PHE E 2 472 ? 122.40100 143.45500 168.49200 1.000 32.05201 483 PHE D C 1
ATOM 16129 O O . PHE E 2 472 ? 122.77200 143.54300 167.32100 1.000 32.05201 483 PHE D O 1
ATOM 16137 N N . LEU E 2 473 ? 121.31200 142.77500 168.84200 1.000 31.59868 484 LEU D N 1
ATOM 16138 C CA . LEU E 2 473 ? 120.64400 141.90100 167.88900 1.000 31.59868 484 LEU D CA 1
ATOM 16139 C C . LEU E 2 473 ? 119.75000 142.64800 166.91400 1.000 31.59868 484 LEU D C 1
ATOM 16140 O O . LEU E 2 473 ? 119.30100 142.05100 165.93200 1.000 31.59868 484 LEU D O 1
ATOM 16145 N N . VAL E 2 474 ? 119.48300 143.93000 167.15200 1.000 31.30177 485 VAL D N 1
ATOM 16146 C CA . VAL E 2 474 ? 118.72200 144.70600 166.18500 1.000 31.30177 485 VAL D CA 1
ATOM 16147 C C . VAL E 2 474 ? 119.56700 145.03700 164.96300 1.000 31.30177 485 VAL D C 1
ATOM 16148 O O . VAL E 2 474 ? 119.01800 145.31300 163.89000 1.000 31.30177 485 VAL D O 1
ATOM 16152 N N . PHE E 2 475 ? 120.89100 144.98800 165.08800 1.000 32.24087 486 PHE D N 1
ATOM 16153 C CA . PHE E 2 475 ? 121.78300 145.26300 163.97300 1.000 32.24087 486 PHE D CA 1
ATOM 16154 C C . PHE E 2 475 ? 122.20500 144.01100 163.22100 1.000 32.24087 486 PHE D C 1
ATOM 16155 O O . PHE E 2 475 ? 122.70300 144.12300 162.09600 1.000 32.24087 486 PHE D O 1
ATOM 16163 N N . VAL E 2 476 ? 122.02600 142.83600 163.80600 1.000 30.89747 487 VAL D N 1
ATOM 16164 C CA . VAL E 2 476 ? 122.44900 141.59600 163.14700 1.000 30.89747 487 VAL D CA 1
ATOM 16165 C C . VAL E 2 476 ? 121.58000 141.36000 161.91800 1.000 30.89747 487 VAL D C 1
ATOM 16166 O O . VAL E 2 476 ? 120.34300 141.32900 162.03500 1.000 30.89747 487 VAL D O 1
ATOM 16170 N N . PRO E 2 477 ? 122.16600 141.19000 160.72700 1.000 31.61750 488 PRO D N 1
ATOM 16171 C CA . PRO E 2 477 ? 121.39100 140.99500 159.50100 1.000 31.61750 488 PRO D CA 1
ATOM 16172 C C . PRO E 2 477 ? 120.80700 139.59200 159.39900 1.000 31.61750 488 PRO D C 1
ATOM 16173 O O . PRO E 2 477 ? 119.66200 139.39400 159.80200 1.000 31.61750 488 PRO D O 1
#

Radius of gyration: 39.35 Å; Cα contacts (8 Å, |Δi|>4): 4263; chains: 5; bounding box: 103×108×141 Å

GO terms:
  GO:0050062 long-chain-fatty-acyl-CoA reductase activity (F, IDA)

Foldseek 3Di:
DVLQVVQQVLLLVLLLLLCVQFVVLVVVLVVVVHDSDDRDPQNRDAEAPVVVPVDPFWSVSNWDWFFAAPPPRGGDDAPDKHWTFISHRPDRTGGRGYTYQFIWGADPHDTDTDDGND/DAEDFWFAFLDTDPCPVFDWDWQCQPVDTYIAGDDDPVSLVSNVPHDFDAQDALVVLLVLLLLLLVLLCDPPNPLLVVQLVCCCPRVQFDSLLSVVLSNVSSVVSNPSVLLQLLCCLLVVHSCLQPFFPCPDLWTKHWAFLAQAEEEEAALRLVVVSVVLSLLVSSVYQYEYAYDSNPLRSLSSSLVSSCVSPSPHSSSRRYTYHHDDPPDDCPSVLSSQAPHSEYEFAHEDVRVVVNCVSHPPVYYYHDHYAAAEAAEEAEDPPLLQLLLLLLLLLPRSQQRDSLRHAEYEYAYDCVVVSVVSNVVNNVVCCPSTFFGDQDPVSVVVLVVQLVVLVVVVQPWDADPVRGEIETAHEPPDDHDTDSRRYYYYYYQNDVVRVLVVAAAQHAAEHEYACVVVCVVCVVSNVVSHHNYYDHSNCSVPPGRSGPGSVHSPSVSSIDIDIGRDAQCDDDPQQPDRPDPVVCVVVVDDPVRPD/DAEDFWFAFLDTDPCPVFDWDWQCQPVDTYIAGDDDPVSLVSNVPHDFDAQDALVVLLVLLLLLLVLLCDPPNPLLVVQLVCCCPRVQFDSLLSVVLSNVSSVVSNPSVLLQLLCCLLVVHSCLQPFFPCPDLWTKHWAFLAQAEEEEAALRLVVVSVVLSLLVSSVYQYEYAYDSNPLRSLSSSLVSSCVSPSPHSSSRRYTYHHDDPPDDCPSVLSSQAPHSEYEFAHEDVRVVVNCVSHPPPYYYHDHYAAAEAAEEAEDPPLLQLLLLLLLLLPRSQQRDSLRHAEYEYAYDCVVVSVVSNVVNNVVCCPSTFFGDQDPVSVVVLVVQLVVLVVVVQPWDADPVRGEIETAHEPPDDHDTDSRRYYYYYYQNDVVRVLVVAAAQHAAEHEYACVVVCVVCVVSNVVSHHNYYDHSNCSVPPGRSGPGSVHSPSVSSIDIDIGRDAQCDDDPQQPDRPDPVVCVVVVDDPVRPD/DAEDFWFAFLDTDPCPVFDWDWQCQPVDTYIAGDDDPVSLVSNVPHDFDAQDALVVLLVLLLLLLVLLCDPPNPLLVVQLVCCCPRVQFDSLLSVVLSNVSSVVSNPSVLLQLLCCLLVVHSCLQPFFPCPDLWTKHWAFLAQAEEEEAALRLVVVSVVLSLLVSSVYQYEYAYDSNPLRSLSSSLVSSCVSPSPHSSSRRYTYHHDDPPDDCPSVLSSQAPHSEYEFAHEDVRVVVNCVSHPPPYYYHDHYAAAEAAEEAEDPPLLQLLLLLLLLLPRSQQRDSLRHAEYEYAYDCVVVSVVSNVVNNVVCCPSTFFGDQDPVSVVVLVVQLVVLVVVVQPWDADPVRGEIETAHEPPDDHDTDSRRYYYYYYQNDVVRVLVVAAAQHAAEHEYACVVVCVVCVVSNVVSHHNYYDHSNCSVPPGRSGPGSVHSPSVSSIDIDIGRDAQCDDDPQQPDRPDPVVCVVVVDDPVRPD/DAEDFWFAFLDTDPCPVFDWDWQCQPVDTYIAGDDDPVSLVSNVPHDFDAQDALVVLLVLLLLLLVLLCDPPNPLLVVQLVCCCPRVQFDSLLSVVLSNVSSVVSNPSVLLQLLCCLLVVHSCLQPFFPCPDLWTKHWAFLAQAEEEEAALRLVVVSVVLSLLVSSVYQYEYAYDSNPLRSLSSSLVSSCVSPSPHSSSRRYTYHHDDPPDDCPSVLSSQAPHSEYEFAHEDVRVVVNCVSHPPVYYYHDHYAAAEAAEEAEDPPLLQLLLLLLLLLPRSQQRDSLRHAEYEYAYDCVVVSVVSNVVNNVVCCPSTFFGDQDPVSVVVLVVQLVVLVVVVQPWDADPVRGEIETAHEPPDDHDTDSRRYYYYYYQNDVVRVLVVAAAQHAAEHEYACVVVCVVCVVSNVVSHHNYYDHSNCSVPPGRSGPGSVHSPSVSSIDIDIGRDAQCDDDPQQPDRPDPVVCVVVVDDPVRPD

Solvent-accessible surface area: 70896 Å² total; per-residue (Å²): 143,116,116,74,107,74,28,45,148,61,0,13,104,10,0,111,85,1,12,93,99,9,113,38,0,89,27,2,0,87,70,65,75,18,74,61,128,31,96,52,9,44,89,6,6,10,0,0,43,25,2,60,141,75,42,157,18,90,49,101,64,110,26,37,8,11,1,0,51,6,49,89,18,112,51,34,130,73,36,97,83,0,0,0,1,66,2,28,18,78,20,92,62,80,0,19,0,15,1,16,56,38,1,0,40,15,92,142,88,94,50,50,112,70,110,155,20,165,182,71,120,8,38,2,0,3,16,13,60,111,75,117,15,77,154,25,116,64,44,109,41,67,39,29,94,82,120,0,10,5,2,54,6,51,79,95,0,0,89,21,2,98,88,46,101,19,140,37,123,21,36,1,1,73,0,0,24,12,0,44,66,0,0,56,70,0,58,53,98,132,26,78,78,2,74,53,6,29,146,10,0,49,117,9,35,2,23,10,87,68,4,0,56,15,2,0,4,28,1,0,20,33,0,0,10,9,1,22,5,0,17,37,0,52,22,15,4,56,19,5,4,0,4,37,36,28,12,16,54,4,6,0,22,0,29,2,28,37,34,17,29,0,0,0,11,24,40,13,69,17,4,21,24,5,1,40,4,2,5,29,0,4,0,3,26,3,27,0,4,1,15,4,3,65,49,8,0,14,6,3,19,8,2,2,8,0,0,31,63,33,58,99,136,30,19,3,0,89,6,2,5,1,7,12,3,25,91,147,52,103,64,49,35,0,52,43,0,0,80,26,2,28,0,0,4,1,23,12,33,127,108,31,4,88,24,0,13,105,40,13,31,20,62,1,17,11,1,33,5,12,68,31,73,1,2,0,0,0,16,98,13,155,86,40,59,55,8,0,52,5,0,0,2,0,0,0,3,12,14,0,69,6,48,17,0,1,17,20,0,9,3,18,16,138,88,14,64,39,0,0,84,44,0,16,105,20,0,52,44,0,43,97,25,0,38,21,23,81,38,79,167,108,83,93,39,48,4,44,118,14,8,117,63,0,88,177,32,184,14,80,28,66,96,4,100,143,41,9,4,0,0,0,54,5,82,53,52,43,115,34,72,59,21,62,16,2,0,0,6,0,10,80,4,78,62,27,72,71,0,11,97,94,9,104,49,69,66,5,1,1,0,0,0,12,31,35,130,11,0,86,132,18,34,79,52,0,3,73,78,1,0,5,0,0,0,28,0,16,1,0,16,25,54,9,26,4,7,8,18,17,2,16,3,3,0,6,7,3,1,18,1,0,0,0,2,13,17,71,60,13,2,34,18,20,26,20,37,106,31,49,20,10,112,29,32,93,77,96,88,38,29,111,47,4,42,181,72,122,7,38,3,0,4,15,14,61,108,74,117,16,76,153,24,114,65,44,111,42,66,37,29,94,84,120,0,12,6,2,54,6,52,79,94,0,0,89,22,1,96,88,46,101,18,139,38,123,22,37,1,2,75,0,0,24,13,0,42,66,0,0,57,70,0,58,53,98,131,26,78,76,2,75,53,4,28,145,10,0,50,118,9,35,2,22,9,87,67,5,0,59,14,2,0,4,27,1,0,21,32,0,0,12,7,2,23,5,0,19,36,1,53,21,15,5,54,21,6,5,0,3,36,39,29,12,16,56,4,5,0,22,0,30,1,30,37,35,16,29,0,0,0,11,22,42,11,70,18,4,21,24,6,1,41,4,2,6,28,0,5,0,2,25,3,28,0,4,0,16,3,4,66,49,8,1,13,6,3,18,8,2,2,8,0,0,32,65,34,59,99,137,30,19,3,0,89,5,2,5,0,7,12,2,24,92,145,52,102,64,49,34,0,49,44,0,0,81,26,1,27,0,0,4,1,23,13,33,129,108,32,3,89,24,0,13,106,40,12,31,20,62,1,18,10,1,32,5,11,71,31,74,0,3,0,0,0,15,96,14,157,85,38,59,55,8,0,51,6,0,0,2,0,0,0,2,13,14,0,70,8,48,16,0,1,16,21,0,8,3,17,16,139,90,15,62,37,0,0,84,46,0,16,104,20,1,53,45,0,42,98,26,0,38,20,23,82,37,79,168,107,82,93,39,48,5,42,119,13,8,117,62,1,85,178,30,185,14,80,28,67,96,4,99,144,41,9,4,0,0,0,55,4,82,51,53,43,117,34,72,58,22,62,16,2,0,0,6,0,10,80,3,79,63,27,73,72,0,12,98,95,9,106,50,64,66,5,2,0,0,1,0,11,31,34,129,11,0,84,132,19,32,79,51,0,2,74,77,1,0,6,0,0,0,28,0,18,2,0,15,27,53,10,28,4,6,9,20,17,2,16,4,2,0,5,8,3,1,18,2,0,0,0,2,12,16,72,61,15,2,33,17,20,27,23,36,106,28,48,21,8,109,29,29,89,77,94,89,37,27,108,46,4,42,182,71,122,7,37,3,0,3,15,13,59,112,74,116,16,75,153,24,116,64,44,109,43,66,39,29,94,82,118,0,11,5,2,55,6,51,78,96,0,0,90,20,1,97,89,44,100,19,138,38,123,22,37,2,2,72,0,0,24,12,0,44,65,0,0,58,71,0,59,53,98,131,26,76,78,2,74,53,5,29,145,10,0,49,118,10,35,3,23,9,86,66,6,0,58,16,3,0,3,28,1,0,21,32,0,1,10,9,1,24,6,0,19,38,0,53,23,15,4,55,20,6,4,0,4,38,39,28,12,17,56,5,6,0,22,0,29,1,27,38,36,18,29,0,0,0,11,22,42,12,69,16,4,21,24,6,1,40,4,3,6,28,0,4,0,2,26,2,27,0,4,1,16,4,3,66,48,9,1,12,6,3,18,8,2,2,7,0,0,32,63,34,60,100,138,29,19,3,0,89,5,2,5,1,7,12,3,25,93,147,52,102,64,50,35,0,50,43,0,0,82,25,1,28,0,0,4,1,23,12,33,128,108,30,4,89,24,0,14,103,40,13,32,20,62,1,19,10,1,32,5,11,70,31,76,1,2,0,0,0,16,96,14,157,85,40,61,55,7,0,52,6,0,0,2,0,0,0,1,14,13,0,71,6,50,17,0,1,17,21,0,9,3,18,16,139,89,15,63,38,0,0,83,47,0,16,105,20,1,53,43,0,44,97,24,0,39,19,23,80,37,80,68,27,83,56,0,37,5,2,18,14,9,23,2,0,27,10,29,124,14,80,28,65,86,4,99,133,13,10,4,0,0,0,55,4,81,51,54,43,55,33,54,57,22,61,16,2,0,0,6,0,11,79,4,78,62,27,72,72,0,10,97,95,10,107,50,66,66,5,1,0,0,1,0,11,31,33,129,10,0,85,132,18,32,76,51,0,3,74,76,1,0,6,0,0,0,27,0,17,0,0,14,26,54,10,26,4,7,9,19,18,2,16,4,2,0,6,7,3,1,17,1,0,0,0,1,12,16,69,60,14,3,33,18,20,29,23,37,107,29,49,20,8,112,29,29,93,76,94,88,38,27,110,49,3,40,181,71,121,7,38,2,0,3,15,13,61,108,75,116,16,76,154,24,114,64,43,108,42,67,38,28,93,83,119,0,11,5,1,54,7,52,80,94,0,0,89,20,1,96,89,48,101,19,139,38,123,22,36,1,1,74,0,0,24,13,0,44,65,0,0,57,69,0,61,53,96,132,26,77,77,1,73,52,5,29,145,10,0,48,116,9,34,3,22,10,88,68,4,0,57,14,3,0,3,28,1,0,20,33,0,0,11,8,1,23,6,0,17,36,1,50,23,14,5,55,18,5,4,0,4,38,37,29,11,15,56,5,6,0,22,0,29,1,27,36,35,18,29,0,0,0,12,23,42,11,70,17,5,20,25,6,1,41,3,2,6,28,0,5,0,2,27,3,27,0,5,1,16,3,4,66,50,8,1,12,6,2,18,9,2,3,8,0,0,32,63,34,60,100,137,29,20,3,0,90,5,2,5,0,8,11,3,25,92,147,52,102,65,51,34,0,49,43,0,0,81,26,1,28,0,0,4,0,23,11,33,127,105,31,4,87,23,0,13,104,41,12,32,20,64,1,18,10,1,32,6,12,71,32,74,0,3,0,0,0,16,96,14,155,85,38,60,52,8,0,54,6,0,0,2,0,0,0,2,14,14,0,70,7,50,18,1,1,17,21,0,9,3,18,16,138,90,15,63,37,0,0,84,47,0,16,105,19,1,53,42,0,44,97,23,0,38,19,22,82,37,79,168,106,83,93,39,49,4,42,119,14,8,116,63,1,87,177,31,186,14,80,27,66,97,4,98,142,40,9,4,0,0,0,54,4,81,50,53,43,114,34,73,58,21,60,16,2,0,0,7,0,10,81,3,78,62,27,72,70,0,11,97,94,9,105,49,65,66,5,1,0,0,1,0,12,30,34,128,11,0,84,130,18,33,77,52,0,2,73,75,1,0,5,0,0,0,26,1,16,1,0,16,27,54,9,27,4,7,9,19,17,3,15,4,3,0,6,8,3,0,18,1,0,0,0,2,12,17,71,62,15,2,35,19,22,28,22,37,106,29,50,21,9,111,30,31,93,79,95,90,40,29,109,47,4,42

InterPro domains:
  IPR008670 Long-chain-fatty-acyl-CoA reductase, LuxC [PF05893] (61-453)
  IPR008670 Long-chain-fatty-acyl-CoA reductase, LuxC [PIRSF009414] (11-488)
  IPR008670 Long-chain-fatty-acyl-CoA reductase, LuxC [cd07080] (40-455)
  IPR016161 Aldehyde/histidinol dehydrogenase [SSF53720] (10-477)
  IPR016162 Aldehyde dehydrogenase, N-terminal [G3DSA:3.40.605.10] (161-266)
  IPR016163 Aldehyde dehydrogenase, C-terminal [G3DS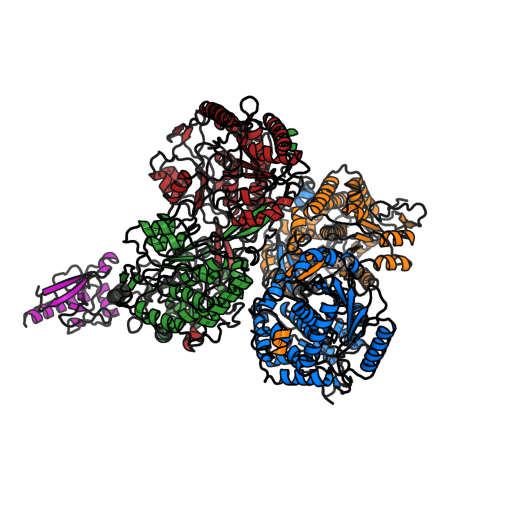A:3.40.309.10] (267-324)

Nearest PDB structures (foldseek):
  7xc6-assembly1_E  TM=1.009E+00  e=2.816E-25  Photobacterium phosphoreum
  2y4o-assembly1_B  TM=7.617E-01  e=5.072E-03  Burkholderia cenocepacia J2315
  3hgu-assembly1_A  TM=6.995E-01  e=2.486E-02  Pantoea agglomerans
  3hgv-assembly1_B  TM=7.225E-01  e=4.695E-02  Pantoea agglomerans
  3hgu-assembly1_B  TM=6.707E-01  e=7.327E-02  Pantoea agglomerans

Organism: Photobacterium phosphoreum (NCBI:txid659)